Protein AF-0000000072267936 (afdb_homodimer)

pLDDT: mean 91.41, std 8.2, range [45.06, 98.89]

Sequence (1642 aa):
MSDLDDLWRSLAPGQVLAERPDFRRPPVGEASVYDELKAQISGLDKVLEDLTTLPALSEAIALGEPDACHLACELIRLGDPVDRAVSDFSHEAYRAWYPDIAKAKIDPFLHYLEHGWKEGRRTLASLRDKHHAGRRTYNPNVQTCLIAVHELSRTGAPVVGLDLAREAAETCNVVVVAVRGGALLEDFIDHVCDLVISENPFGDILFLSQESFTRIDFAILNSVEAVPLVRYAVARDIPFATYIHEYTDYTYPNYKVTLTSLFSDLLIFSSDHVRQSWTGWLRDVECDIDRDTRILPQRPVRMGGCTEDRIREARERISALIGRDCAHVRLVCGAGHLQWRKGPDIFAMAAQICAARDPDTLFLWIGDGLNPEDMEFGVWMSYHLRQIGAGRPEGNLFLLPAGPAYPDVLAAADAMFVSSRLDPLPNVVFDALAAGCRIVLFEGASGFGDAVYRRSGRIRTVEYGNPAAAAEALLDLPRKTPGPAREAAPEADGLFARIRRALLDRLATQRYFVRGASEIDAPMLFHEPEQAEFRILEREKMMRYGRRRMWRDLAEVEERLADADNWVHRKLRIAPYGTAEATELPRFSLHVHAFYTDDLAQDVRRHAAYRCASRIVVTTDSDRKADEIRTLMAAVGLAPEVLVRPNRGRDILPFLQLFLPGGAAGEDEIWCHLHQKKSLATTDSGDIWRAFLLRILLGDEASLSDAATNLRNPGVGLVAPFDPYFIPWDASRALLPRVAPRLPGPLPDNPLLFPVGNMFFVRSAVVRAMNDLFGAGYPWPNEPIPNDGTEFHLIERLWPALAAQCGLSSVFVHKLDQQRVMSDLDDLWRSLAPGQVLAERPDFRRPPVGEASVYDELKAQISGLDKVLEDLTTLPALSEAIALGEPDACHLACELIRLGDPVDRAVSDFSHEAYRAWYPDIAKAKIDPFLHYLEHGWKEGRRTLASLRDKHHAGRRTYNPNVQTCLIAVHELSRTGAPVVGLDLAREAAETCNVVVVAVRGGALLEDFIDHVCDLVISENPFGDILFLSQESFTRIDFAILNSVEAVPLVRYAVARDIPFATYIHEYTDYTYPNYKVTLTSLFSDLLIFSSDHVRQSWTGWLRDVECDIDRDTRILPQRPVRMGGCTEDRIREARERISALIGRDCAHVRLVCGAGHLQWRKGPDIFAMAAQICAARDPDTLFLWIGDGLNPEDMEFGVWMSYHLRQIGAGRPEGNLFLLPAGPAYPDVLAAADAMFVSSRLDPLPNVVFDALAAGCRIVLFEGASGFGDAVYRRSGRIRTVEYGNPAAAAEALLDLPRKTPGPAREAAPEADGLFARIRRALLDRLATQRYFVRGASEIDAPMLFHEPEQAEFRILEREKMMRYGRRRMWRDLAEVEERLADADNWVHRKLRIAPYGTAEATELPRFSLHVHAFYTDDLAQDVRRHAAYRCASRIVVTTDSDRKADEIRTLMAAVGLAPEVLVRPNRGRDILPFLQLFLPGGAAGEDEIWCHLHQKKSLATTDSGDIWRAFLLRILLGDEASLSDAATNLRNPGVGLVAPFDPYFIPWDASRALLPRVAPRLPGPLPDNPLLFPVGNMFFVRSAVVRAMNDLFGAGYPWPNEPIPNDGTEFHLIERLWPALAAQCGLSSVFVHKLDQQRV

Organism: Cereibacter sphaeroides (strain ATCC 17023 / DSM 158 / JCM 6121 / CCUG 31486 / LMG 2827 / NBRC 12203 / NCIMB 8253 / ATH 2.4.1.) (NCBI:txid272943)

InterPro domains:
  IPR007739 Rhamnan synthesis F-like domain [PF05045] (584-726)

Nearest PDB structures (foldseek):
  1rzv-assembly2_B  TM=6.490E-01  e=2.464E-10  Agrobacterium tumefaciens
  6kih-assembly4_D  TM=6.473E-01  e=4.780E-10  Thermosynechococcus vestitus
  8p1x-assembly1_AAA  TM=7.389E-01  e=1.668E-07  Staphylococcus epidermidis
  5i45-assembly1_A  TM=6.996E-01  e=1.546E-05  Francisella tularensis subsp. tularensis SCHU S4
  6zmz-assembly1_AAA  TM=5.722E-01  e=5.624E-07  Thermoproteus uzoniensis

Foldseek 3Di:
DDPLLVVCVVQPDPVCCVQPSDLCDDGDPDDQPVVVLPVVADCLLVVLLQFFDPPSLNVCVVVVPPCSSVSSLSQLQSAPPRVVVGTQAHQVLQCLVCVVCVVVVHRSVVCCSVPVVVVVHDTNVVFVVQKDFAPDAADPVFAEEEEEEQECEPDDLNVLSLLLLQQCLVGHAYEYEYCYYYDCVNSNSHRHRMYGHHVQCQSRVVSDPDPSSVGHQAYEYSELSSQNCLLVCLLNVHAYEYEYFDACVPDPPNVSLLSNLQFHLAYEYQFVLRVVSSVLSNVLQPFDPVQRYYHHHQDDFFAAAAAPVLQQVLQVVVCVVLVERLNPAAEEEEEDAQDVQQPVVLVVVLQVVLCVVPVRYAYEYEEYHQDCVPPRGNVVVVVVCVVQVESDRSGRYYYHYDDDSLLSSLLNHQAYERLGLAGEADVSVSSSSLHQHAYEYAPSRYSCNDPVNVVVVRYHYFHRSDSVRSSVVSVPGDGGDGGHHTDDGPPDDRSNVVRVVSSVVSVVPWDFDDQPQADFQDDDSDHDPVCSVSSSSSVRSSPSSPTFFFDRDPVSLVVCLVPDPDLLSVQEAEAAKDFDDLVLFDAEEEEEEPQDCPCVLVLCQWFPVLVSHPAYEYEYADPVVQVVVCVSQVVVPDGHHYHHDHPWLDQQVVVLQQLPVVHVCPPGWKYWRYYDDADVPDRPLRVLQNCLFCCQCANTNVTGICQNSVVVPVQAFKGGADDRTQGFCPLQVVVCVVQQVVAPHGDDSGLSDFRVVQTIMGTSQLSVLVCVSQDDPHPADGPPDDPDNGVSSVSRSCSSRSSSSVSHHYYHYYDSPRDND/DDPLLVVCVVQADPVCCVQPSDLCDDGPPDDQPVVVLPVVAPCLLVVLLQFFDPPSLNVCVVVVPPCSSVSSLSQLQSAPPRVVVGTQAHQVLQCLVCVVCVVVVHRSVVCCSVPVVVVVHDTNVVFVVQKDFAPDAADPVFAEEEEEEQECEPDDLNVLSLLLLQQCLVGHAYEYEYCYYYDCVNSNSHRHRMYGHHVQCQSRVVSDPDPSSVGHQAYEYSELSSQNCLLVCLLNVHAYEYEYFDACVPDPPNVSLQSNLQFHLAYEYQFVLRVVSSVLSNVLQPFDPVQRYYHHHQDDFWAFAAAPVLLQVLQVVVCVVLVERLNPAAEEEAEDAQDVQQPVVLVVVLQVVLCVVPVRYAYEYEEYHQDCVPPRGNVVVVVVCVVQVESDRSGRYYYHYDDDSLLSSLLNHQAYERLGLAGEADVSVSSSSLHQHAYEYAASRYSCNDPVNVVVVRYHYFHRSDSVRSSVVSVPGDGGDGGHHTDDRPPDDRSNVVRVVSSVVSVVPWDFDDQPQAPFQDDDSDHDPVCSVSSSSSVRSSPSRPTFFFDRDPVSLVVCLVPDPDLLSVQEAEAAKDFDDLVLFDAEEEEEEPQDCPCVLVLCQWFPVLVSHPAYEYEYADPVVQVVVCVSQVVVPDGHHYHHDHPWLDQQVVVLQQLPVVHVCPPGWKYWYYYDDADVPDRPLRVLQNCLFCCQCANTNVTGICQNSVVVPVQAFKGGADDRTQGFCVLQVVVCVVQQVVAPHGDDSGLSDFRVVQTIMGTSQLSVLVCVSQDDPHPADGPPDDPDNGVSSVSRSCSSRSSSRVSHHYYHYYDSPRDND

Solvent-accessible surface area (backbone atoms only — not comparable to full-atom values): 87888 Å² total; per-residue (Å²): 130,56,78,63,54,54,50,48,66,73,63,51,54,71,75,53,40,74,65,34,78,47,89,83,48,48,52,95,99,53,79,47,67,59,60,55,44,51,75,71,37,88,62,46,62,57,54,47,54,72,33,39,62,29,63,73,56,40,47,36,43,75,71,58,42,84,60,35,56,52,51,52,53,55,45,43,69,68,21,83,64,43,5,53,64,39,24,28,45,38,50,65,57,46,34,68,77,34,51,68,43,49,74,65,70,49,60,55,64,62,43,30,74,74,43,28,62,86,69,64,54,82,47,45,52,65,54,54,70,35,45,41,78,24,74,36,80,78,52,92,89,45,55,25,38,35,40,28,24,42,32,23,40,90,47,69,59,32,47,51,43,45,52,34,40,53,57,40,40,75,74,30,35,28,35,36,40,20,40,33,72,50,82,37,50,66,67,44,32,66,36,14,36,33,35,36,50,40,74,45,37,49,82,47,56,76,73,52,84,55,66,75,75,73,55,53,65,32,33,38,26,40,22,58,74,25,47,54,44,49,57,34,29,48,67,65,68,37,50,32,31,32,42,36,68,63,48,55,68,75,47,73,62,58,62,42,57,50,53,50,64,44,62,43,66,26,41,33,20,50,23,67,54,37,43,58,55,38,45,68,60,36,51,50,29,45,48,50,61,81,78,40,40,48,73,53,50,84,63,84,85,48,74,26,14,33,42,62,66,53,27,52,51,20,22,52,53,50,18,66,71,60,61,36,87,44,85,86,43,49,32,35,30,35,74,48,60,51,40,74,50,44,14,57,68,48,47,50,32,19,41,56,58,33,39,77,77,38,72,56,42,33,33,39,36,36,31,43,64,81,24,55,82,38,84,79,46,17,25,60,52,50,50,50,38,60,75,69,37,49,58,41,58,88,40,42,38,37,76,38,51,65,57,86,59,50,66,34,52,38,38,41,22,24,29,35,49,48,45,28,61,58,39,48,73,60,65,65,56,49,52,29,28,29,27,37,23,33,37,40,33,31,48,85,16,34,23,64,64,34,70,82,44,40,72,71,71,46,46,45,71,32,60,59,77,30,38,67,51,47,32,53,55,59,72,66,49,70,76,58,66,64,35,61,55,67,61,82,73,75,94,63,78,53,58,42,58,52,50,51,50,52,46,52,55,50,60,72,68,60,61,84,56,70,85,80,70,49,72,55,89,75,65,85,84,40,79,52,82,90,31,54,71,45,41,53,43,51,51,41,51,21,47,36,65,57,24,47,57,47,47,48,38,70,65,56,51,52,50,53,38,69,68,38,85,43,72,45,40,62,30,48,49,75,42,74,66,54,72,42,56,80,86,63,45,62,82,31,32,35,37,36,31,39,81,53,66,84,59,48,58,58,51,59,64,43,23,46,46,66,76,67,36,79,39,45,38,32,39,28,61,40,68,67,57,45,52,50,49,52,52,54,38,43,73,75,74,41,82,63,48,71,43,73,40,76,82,42,53,72,67,53,44,60,56,56,50,25,62,40,94,87,26,82,46,73,84,59,50,33,36,34,40,43,62,62,76,75,48,92,85,44,63,66,56,36,52,38,35,48,50,37,50,44,37,54,54,32,25,31,59,88,43,32,25,33,48,56,41,56,53,69,42,84,54,37,28,35,34,24,50,49,63,69,56,42,64,50,52,69,61,27,52,80,53,42,75,80,52,39,82,79,44,98,54,79,72,67,95,53,60,74,64,46,32,80,89,62,38,35,38,34,31,45,67,36,54,46,48,51,49,59,74,63,44,94,80,53,80,68,72,60,70,85,68,62,97,62,49,42,71,68,55,37,48,40,55,38,52,44,47,38,18,30,73,73,68,18,22,32,39,25,36,36,55,88,86,54,60,58,112,131,54,78,63,54,54,50,50,67,71,63,53,56,87,64,52,41,74,65,34,81,48,90,84,49,46,52,94,95,55,82,46,66,59,59,55,44,51,76,70,35,88,61,46,62,56,55,47,54,72,33,38,62,29,63,73,56,40,48,35,44,74,71,60,43,84,60,36,56,51,51,51,52,55,46,45,68,69,23,82,65,43,5,53,64,39,24,29,45,37,49,66,58,46,34,69,76,33,52,68,45,48,74,65,70,49,59,56,63,61,44,30,74,74,43,27,62,86,69,64,55,82,47,44,52,66,54,54,71,35,45,40,77,25,72,35,81,80,52,92,89,44,56,26,37,35,40,29,25,42,32,23,39,88,48,70,57,32,47,51,43,47,51,34,40,51,57,40,38,74,73,29,34,28,34,36,42,21,41,33,72,51,84,36,51,69,67,43,32,67,36,15,36,34,34,37,51,39,74,46,38,50,83,46,56,75,75,52,84,55,66,75,75,74,55,55,66,32,35,38,26,41,22,58,74,26,46,55,45,50,58,32,31,49,66,66,69,35,51,33,31,32,41,37,68,64,46,55,68,75,47,75,63,59,62,40,57,50,52,49,64,45,62,42,66,25,39,32,20,50,24,67,54,38,44,58,55,38,44,66,59,34,53,51,29,45,47,51,62,80,76,40,40,48,73,53,51,84,63,82,84,47,72,26,13,32,42,63,66,52,28,53,53,19,23,52,53,48,17,66,70,59,62,35,86,45,86,85,44,49,32,35,30,37,74,47,60,50,41,72,51,45,14,56,67,47,47,50,32,18,41,56,57,34,38,77,78,38,72,54,42,34,33,38,36,38,30,44,66,82,26,54,81,36,83,78,44,18,26,61,53,50,50,50,38,60,75,70,38,49,60,40,56,88,41,42,39,38,74,38,52,66,57,87,58,51,65,34,52,38,40,42,21,23,27,34,49,49,44,28,61,58,39,48,74,61,65,66,56,49,52,28,28,30,28,35,24,34,38,40,34,31,47,86,16,35,22,64,64,34,69,82,44,41,71,69,71,44,46,43,70,33,60,61,78,31,37,66,51,47,32,53,55,59,71,68,50,70,74,58,65,63,36,64,53,70,58,82,73,75,92,63,77,53,58,42,57,54,50,52,50,53,45,54,55,50,60,71,67,60,61,85,55,70,85,81,72,52,74,54,89,73,66,87,85,41,80,50,80,89,32,55,71,47,40,52,43,51,51,40,52,21,48,38,63,58,23,44,57,48,48,46,39,71,65,56,52,52,49,54,36,69,67,39,86,42,73,45,41,63,29,49,47,74,42,74,66,52,71,42,56,81,86,61,45,61,82,32,31,36,37,38,32,39,81,51,65,85,59,48,58,58,52,59,64,42,23,46,45,65,77,66,37,80,39,44,39,34,39,28,61,39,68,68,57,46,51,50,48,52,52,53,38,42,72,74,76,42,82,64,49,71,44,73,39,76,82,43,54,70,68,54,44,62,55,56,50,24,59,40,93,89,25,82,46,73,84,59,49,34,35,35,41,42,61,62,75,79,50,94,84,44,64,68,56,38,51,39,35,50,50,37,49,44,39,52,55,32,26,31,58,87,42,32,25,34,47,56,41,55,53,70,42,82,55,34,28,35,33,24,50,49,64,69,55,41,62,49,52,70,62,26,52,80,53,43,75,80,51,39,81,80,44,99,52,80,72,64,94,52,60,75,63,48,30,80,88,62,39,36,38,35,32,45,68,37,53,46,48,52,49,60,74,62,45,93,81,52,79,66,72,60,71,84,67,61,97,64,48,42,69,68,55,38,49,40,54,38,51,44,47,39,18,31,72,72,67,17,22,31,39,25,36,36,54,89,86,55,60,57,114

Structure (mmCIF, N/CA/C/O backbone):
data_AF-0000000072267936-model_v1
#
loop_
_entity.id
_entity.type
_entity.pdbx_description
1 polymer Glycosyltransferase
#
loop_
_atom_site.group_PDB
_atom_site.id
_atom_site.type_symbol
_atom_site.label_atom_id
_atom_site.label_alt_id
_atom_site.label_comp_id
_atom_site.label_asym_id
_atom_site.label_entity_id
_atom_site.label_seq_id
_atom_site.pdbx_PDB_ins_code
_atom_site.Cartn_x
_atom_site.Cartn_y
_atom_site.Cartn_z
_atom_site.occupancy
_atom_site.B_iso_or_equiv
_atom_site.auth_seq_id
_atom_site.auth_comp_id
_atom_site.auth_asym_id
_atom_site.auth_atom_id
_atom_site.pdbx_PDB_model_num
ATOM 1 N N . MET A 1 1 ? 37.717 33.188 -39.681 1 49.32 1 MET A N 1
ATOM 2 C CA . MET A 1 1 ? 37.047 31.979 -39.212 1 49.32 1 MET A CA 1
ATOM 3 C C . MET A 1 1 ? 36.469 32.183 -37.816 1 49.32 1 MET A C 1
ATOM 5 O O . MET A 1 1 ? 37.173 32.628 -36.907 1 49.32 1 MET A O 1
ATOM 9 N N . SER A 1 2 ? 35.172 32.204 -37.731 1 72.29 2 SER A N 1
ATOM 10 C CA . SER A 1 2 ? 34.501 32.509 -36.472 1 72.29 2 SER A CA 1
ATOM 11 C C . SER A 1 2 ? 34.724 31.403 -35.445 1 72.29 2 SER A C 1
ATOM 13 O O . SER A 1 2 ? 35.132 30.295 -35.798 1 72.29 2 SER A O 1
ATOM 15 N N . ASP A 1 3 ? 34.757 31.728 -34.164 1 83.84 3 ASP A N 1
ATOM 16 C CA . ASP A 1 3 ? 34.901 30.788 -33.057 1 83.84 3 ASP A CA 1
ATOM 17 C C . ASP A 1 3 ? 33.995 29.573 -33.246 1 83.84 3 ASP A C 1
ATOM 19 O O . ASP A 1 3 ? 34.372 28.451 -32.901 1 83.84 3 ASP A O 1
ATOM 23 N N . LEU A 1 4 ? 32.984 29.726 -33.99 1 91.47 4 LEU A N 1
ATOM 24 C CA . LEU A 1 4 ? 32.04 28.641 -34.234 1 91.47 4 LEU A CA 1
ATOM 25 C C . LEU A 1 4 ? 32.573 27.687 -35.298 1 91.47 4 LEU A C 1
ATOM 27 O O . LEU A 1 4 ? 32.378 26.473 -35.202 1 91.47 4 LEU A O 1
ATOM 31 N N . ASP A 1 5 ? 33.278 28.226 -36.267 1 90.27 5 ASP A N 1
ATOM 32 C CA . ASP A 1 5 ? 33.872 27.401 -37.315 1 90.27 5 ASP A CA 1
ATOM 33 C C . ASP A 1 5 ? 34.967 26.499 -36.749 1 90.27 5 ASP A C 1
ATOM 35 O O . ASP A 1 5 ? 35.118 25.353 -37.177 1 90.27 5 ASP A O 1
ATOM 39 N N . ASP A 1 6 ? 35.617 27.01 -35.792 1 91.21 6 ASP A N 1
ATOM 40 C CA . ASP A 1 6 ? 36.66 26.221 -35.143 1 91.21 6 ASP A CA 1
ATOM 41 C C . ASP A 1 6 ? 36.06 25.065 -34.346 1 91.21 6 ASP A C 1
ATOM 43 O O . ASP A 1 6 ? 36.621 23.968 -34.316 1 91.21 6 ASP A O 1
ATOM 47 N N . LEU A 1 7 ? 34.98 25.348 -33.722 1 92.46 7 LEU A N 1
ATOM 48 C CA . LEU A 1 7 ? 34.304 24.301 -32.964 1 92.46 7 LEU A CA 1
ATOM 49 C C . LEU A 1 7 ? 33.808 23.195 -33.89 1 92.46 7 LEU A C 1
ATOM 51 O O . LEU A 1 7 ? 33.922 22.01 -33.565 1 92.46 7 LEU A O 1
ATOM 55 N N . TRP A 1 8 ? 33.301 23.568 -35.047 1 93 8 TRP A N 1
ATOM 56 C CA . TRP A 1 8 ? 32.854 22.594 -36.038 1 93 8 TRP A CA 1
ATOM 57 C C . TRP A 1 8 ? 34.021 21.748 -36.534 1 93 8 TRP A C 1
ATOM 59 O O . TRP A 1 8 ? 33.922 20.52 -36.599 1 93 8 TRP A O 1
ATOM 69 N N . ARG A 1 9 ? 35.149 22.292 -36.735 1 90.63 9 ARG A N 1
ATOM 70 C CA . ARG A 1 9 ? 36.316 21.596 -37.268 1 90.63 9 ARG A CA 1
ATOM 71 C C . ARG A 1 9 ? 36.92 20.662 -36.224 1 90.63 9 ARG A C 1
ATOM 73 O O . ARG A 1 9 ? 37.45 19.603 -36.564 1 90.63 9 ARG A O 1
ATOM 80 N N . SER A 1 10 ? 36.748 20.974 -34.945 1 91.75 10 SER A N 1
ATOM 81 C CA . SER A 1 10 ? 37.347 20.188 -33.871 1 91.75 10 SER A CA 1
ATOM 82 C C . SER A 1 10 ? 36.443 19.028 -33.466 1 91.75 10 SER A C 1
ATOM 84 O O . SER A 1 10 ? 36.922 18.003 -32.976 1 91.75 10 SER A O 1
ATOM 86 N N . LEU A 1 11 ? 35.105 19.135 -33.659 1 91.9 11 LEU A N 1
ATOM 87 C CA . LEU A 1 11 ? 34.18 18.16 -33.094 1 91.9 11 LEU A CA 1
ATOM 88 C C . LEU A 1 11 ? 33.619 17.249 -34.181 1 91.9 11 LEU A C 1
ATOM 90 O O . LEU A 1 11 ? 33.258 16.102 -33.911 1 91.9 11 LEU A O 1
ATOM 94 N N . ALA A 1 12 ? 33.54 17.785 -35.419 1 90.94 12 ALA A N 1
ATOM 95 C CA . ALA A 1 12 ? 32.967 16.992 -36.503 1 90.94 12 ALA A CA 1
ATOM 96 C C . ALA A 1 12 ? 33.957 15.939 -36.994 1 90.94 12 ALA A C 1
ATOM 98 O O . ALA A 1 12 ? 35.156 16.208 -37.101 1 90.94 12 ALA A O 1
ATOM 99 N N . PRO A 1 13 ? 33.496 14.749 -37.178 1 88.17 13 PRO A N 1
ATOM 100 C CA . PRO A 1 13 ? 34.375 13.713 -37.725 1 88.17 13 PRO A CA 1
ATOM 101 C C . PRO A 1 13 ? 34.964 14.095 -39.081 1 88.17 13 PRO A C 1
ATOM 103 O O . PRO A 1 13 ? 34.341 14.841 -39.841 1 88.17 13 PRO A O 1
ATOM 106 N N . GLY A 1 14 ? 36.076 13.477 -39.448 1 83.09 14 GLY A N 1
ATOM 107 C CA . GLY A 1 14 ? 36.82 13.788 -40.658 1 83.09 14 GLY A CA 1
ATOM 108 C C . GLY A 1 14 ? 36.008 13.59 -41.925 1 83.09 14 GLY A C 1
ATOM 109 O O . GLY A 1 14 ? 36.059 14.418 -42.836 1 83.09 14 GLY A O 1
ATOM 110 N N . GLN A 1 15 ? 35.195 12.591 -41.966 1 85.36 15 GLN A N 1
ATOM 111 C CA . GLN A 1 15 ? 34.404 12.284 -43.153 1 85.36 15 GLN A CA 1
ATOM 112 C C . GLN A 1 15 ? 33.345 13.355 -43.401 1 85.36 15 GLN A C 1
ATOM 114 O O . GLN A 1 15 ? 33.071 13.71 -44.549 1 85.36 15 GLN A O 1
ATOM 119 N N . VAL A 1 16 ? 32.802 13.903 -42.338 1 87.48 16 VAL A N 1
ATOM 120 C CA . VAL A 1 16 ? 31.765 14.925 -42.439 1 87.48 16 VAL A CA 1
ATOM 121 C C . VAL A 1 16 ? 32.389 16.256 -42.852 1 87.48 16 VAL A C 1
ATOM 123 O O . VAL A 1 16 ? 31.824 16.986 -43.67 1 87.48 16 VAL A O 1
ATOM 126 N N . LEU A 1 17 ? 33.566 16.487 -42.337 1 87.35 17 LEU A N 1
ATOM 127 C CA . LEU A 1 17 ? 34.235 17.749 -42.634 1 87.35 17 LEU A CA 1
ATOM 128 C C . LEU A 1 17 ? 34.604 17.835 -44.111 1 87.35 17 LEU A C 1
ATOM 130 O O . LEU A 1 17 ? 34.609 18.923 -44.691 1 87.35 17 LEU A O 1
ATOM 134 N N . ALA A 1 18 ? 34.902 16.656 -44.681 1 86.1 18 ALA A N 1
ATOM 135 C CA . ALA A 1 18 ? 35.269 16.616 -46.094 1 86.1 18 ALA A CA 1
ATOM 136 C C . ALA A 1 18 ? 34.08 16.978 -46.98 1 86.1 18 ALA A C 1
ATOM 138 O O . ALA A 1 18 ? 34.239 17.662 -47.994 1 86.1 18 ALA A O 1
ATOM 139 N N . GLU A 1 19 ? 32.917 16.639 -46.578 1 84.38 19 GLU A N 1
ATOM 140 C CA . GLU A 1 19 ? 31.717 16.874 -47.374 1 84.38 19 GLU A CA 1
ATOM 141 C C . GLU A 1 19 ? 31.083 18.22 -47.032 1 84.38 19 GLU A C 1
ATOM 143 O O . GLU A 1 19 ? 30.381 18.809 -47.857 1 84.38 19 GLU A O 1
ATOM 148 N N . ARG A 1 20 ? 31.374 18.558 -45.763 1 85.95 20 ARG A N 1
ATOM 149 C CA . ARG A 1 20 ? 30.717 19.765 -45.272 1 85.95 20 ARG A CA 1
ATOM 150 C C . ARG A 1 20 ? 31.668 20.599 -44.42 1 85.95 20 ARG A C 1
ATOM 152 O O . ARG A 1 20 ? 31.497 20.697 -43.203 1 85.95 20 ARG A O 1
ATOM 159 N N . PRO A 1 21 ? 32.548 21.314 -45.057 1 84.34 21 PRO A N 1
ATOM 160 C CA . PRO A 1 21 ? 33.493 22.125 -44.285 1 84.34 21 PRO A CA 1
ATOM 161 C C . PRO A 1 21 ? 32.816 23.278 -43.547 1 84.34 21 PRO A C 1
ATOM 163 O O . PRO A 1 21 ? 33.322 23.742 -42.522 1 84.34 21 PRO A O 1
ATOM 166 N N . ASP A 1 22 ? 31.59 23.717 -44.155 1 85.53 22 ASP A N 1
ATOM 167 C CA . ASP A 1 22 ? 30.778 24.747 -43.514 1 85.53 22 ASP A CA 1
ATOM 168 C C . ASP A 1 22 ? 29.441 24.179 -43.044 1 85.53 22 ASP A C 1
ATOM 170 O O . ASP A 1 22 ? 28.636 23.718 -43.856 1 85.53 22 ASP A O 1
ATOM 174 N N . PHE A 1 23 ? 29.15 24.284 -41.655 1 89.44 23 PHE A N 1
ATOM 175 C CA . PHE A 1 23 ? 27.981 23.641 -41.067 1 89.44 23 PHE A CA 1
ATOM 176 C C . PHE A 1 23 ? 26.701 24.353 -41.489 1 89.44 23 PHE A C 1
ATOM 178 O O . PHE A 1 23 ? 25.607 23.8 -41.364 1 89.44 23 PHE A O 1
ATOM 185 N N . ARG A 1 24 ? 26.807 25.587 -41.985 1 86.32 24 ARG A N 1
ATOM 186 C CA . ARG A 1 24 ? 25.649 26.383 -42.379 1 86.32 24 ARG A CA 1
ATOM 187 C C . ARG A 1 24 ? 25.137 25.962 -43.752 1 86.32 24 ARG A C 1
ATOM 189 O O . ARG A 1 24 ? 24.005 26.279 -44.122 1 86.32 24 ARG A O 1
ATOM 196 N N . ARG A 1 25 ? 26.052 25.356 -44.503 1 78.66 25 ARG A N 1
ATOM 197 C CA . ARG A 1 25 ? 25.695 24.991 -45.87 1 78.66 25 ARG A CA 1
ATOM 198 C C . ARG A 1 25 ? 25.51 23.483 -46.004 1 78.66 25 ARG A C 1
ATOM 200 O O . ARG A 1 25 ? 26.452 22.715 -45.792 1 78.66 25 ARG A O 1
ATOM 207 N N . PRO A 1 26 ? 24.275 22.924 -46.062 1 67.32 26 PRO A N 1
ATOM 208 C CA . PRO A 1 26 ? 24.079 21.488 -46.279 1 67.32 26 PRO A CA 1
ATOM 209 C C . PRO A 1 26 ? 24.789 20.979 -47.531 1 67.32 26 PRO A C 1
ATOM 211 O O . PRO A 1 26 ? 25.177 21.773 -48.392 1 67.32 26 PRO A O 1
ATOM 214 N N . PRO A 1 27 ? 25.288 19.73 -47.6 1 58.06 27 PRO A N 1
ATOM 215 C CA . PRO A 1 27 ? 25.829 19.271 -48.881 1 58.06 27 PRO A CA 1
ATOM 216 C C . PRO A 1 27 ? 24.977 19.705 -50.072 1 58.06 27 PRO A C 1
ATOM 218 O O . PRO A 1 27 ? 23.775 19.938 -49.922 1 58.06 27 PRO A O 1
ATOM 221 N N . VAL A 1 28 ? 25.508 19.874 -51.312 1 52.06 28 VAL A N 1
ATOM 222 C CA . VAL A 1 28 ? 24.87 20.311 -52.549 1 52.06 28 VAL A CA 1
ATOM 223 C C . VAL A 1 28 ? 23.588 19.516 -52.779 1 52.06 28 VAL A C 1
ATOM 225 O O . VAL A 1 28 ? 23.599 18.283 -52.743 1 52.06 28 VAL A O 1
ATOM 228 N N . GLY A 1 29 ? 22.187 20.066 -53.035 1 51.17 29 GLY A N 1
ATOM 229 C CA . GLY A 1 29 ? 20.866 19.507 -53.27 1 51.17 29 GLY A CA 1
ATOM 230 C C . GLY A 1 29 ? 20.046 19.358 -52.002 1 51.17 29 GLY A C 1
ATOM 231 O O . GLY A 1 29 ? 18.871 18.991 -52.056 1 51.17 29 GLY A O 1
ATOM 232 N N . GLU A 1 30 ? 20.455 19.727 -50.446 1 54.87 30 GLU A N 1
ATOM 233 C CA . GLU A 1 30 ? 19.618 19.473 -49.277 1 54.87 30 GLU A CA 1
ATOM 234 C C . GLU A 1 30 ? 19.398 20.749 -48.469 1 54.87 30 GLU A C 1
ATOM 236 O O . GLU A 1 30 ? 20.251 21.639 -48.46 1 54.87 30 GLU A O 1
ATOM 241 N N . ALA A 1 31 ? 18.25 21.204 -48.123 1 57.57 31 ALA A N 1
ATOM 242 C CA . ALA A 1 31 ? 17.9 22.316 -47.243 1 57.57 31 ALA A CA 1
ATOM 243 C C . ALA A 1 31 ? 18.432 22.087 -45.831 1 57.57 31 ALA A C 1
ATOM 245 O O . ALA A 1 31 ? 18.611 20.943 -45.406 1 57.57 31 ALA A O 1
ATOM 246 N N . SER A 1 32 ? 18.839 23.224 -45.065 1 77.25 32 SER A N 1
ATOM 247 C CA . SER A 1 32 ? 19.316 23.145 -43.689 1 77.25 32 SER A CA 1
ATOM 248 C C . SER A 1 32 ? 18.219 22.656 -42.75 1 77.25 32 SER A C 1
ATOM 250 O O . SER A 1 32 ? 17.117 23.208 -42.733 1 77.25 32 SER A O 1
ATOM 252 N N . VAL A 1 33 ? 18.382 21.504 -42.092 1 82.56 33 VAL A N 1
ATOM 253 C CA . VAL A 1 33 ? 17.404 20.919 -41.18 1 82.56 33 VAL A CA 1
ATOM 254 C C . VAL A 1 33 ? 17.044 21.928 -40.092 1 82.56 33 VAL A C 1
ATOM 256 O O . VAL A 1 33 ? 15.88 22.04 -39.701 1 82.56 33 VAL A O 1
ATOM 259 N N . TYR A 1 34 ? 18.075 22.747 -39.737 1 90.56 34 TYR A N 1
ATOM 260 C CA . TYR A 1 34 ? 17.848 23.736 -38.689 1 90.56 34 TYR A CA 1
ATOM 261 C C . TYR A 1 34 ? 16.86 24.801 -39.148 1 90.56 34 TYR A C 1
ATOM 263 O O . TYR A 1 34 ? 15.944 25.168 -38.408 1 90.56 34 TYR A O 1
ATOM 271 N N . ASP A 1 35 ? 17.029 25.207 -40.386 1 86.77 35 ASP A N 1
ATOM 272 C CA . ASP A 1 35 ? 16.165 26.26 -40.91 1 86.77 35 ASP A CA 1
ATOM 273 C C . ASP A 1 35 ? 14.734 25.758 -41.087 1 86.77 35 ASP A C 1
ATOM 275 O O . ASP A 1 35 ? 13.777 26.489 -40.823 1 86.77 35 ASP A O 1
ATOM 279 N N . GLU A 1 36 ? 14.672 24.64 -41.488 1 85.88 36 GLU A N 1
ATOM 280 C CA . GLU A 1 36 ? 13.353 24.038 -41.654 1 85.88 36 GLU A CA 1
ATOM 281 C C . GLU A 1 36 ? 12.641 23.889 -40.312 1 85.88 36 GLU A C 1
ATOM 283 O O . GLU A 1 36 ? 11.45 24.186 -40.199 1 85.88 36 GLU A O 1
ATOM 288 N N . LEU A 1 37 ? 13.412 23.455 -39.376 1 88.73 37 LEU A N 1
ATOM 289 C CA . LEU A 1 37 ? 12.833 23.222 -38.057 1 88.73 37 LEU A CA 1
ATOM 290 C C . LEU A 1 37 ? 12.479 24.541 -37.379 1 88.73 37 LEU A C 1
ATOM 292 O O . LEU A 1 37 ? 11.464 24.634 -36.685 1 88.73 37 LEU A O 1
ATOM 296 N N . LYS A 1 38 ? 13.33 25.488 -37.592 1 88.25 38 LYS A N 1
ATOM 297 C CA . LYS A 1 38 ? 13.107 26.793 -36.976 1 88.25 38 LYS A CA 1
ATOM 298 C C . LYS A 1 38 ? 11.801 27.415 -37.463 1 88.25 38 LYS A C 1
ATOM 300 O O . LYS A 1 38 ? 11.105 28.087 -36.699 1 88.25 38 LYS A O 1
ATOM 305 N N . ALA A 1 39 ? 11.484 27.173 -38.695 1 81.99 39 ALA A N 1
ATOM 306 C CA . ALA A 1 39 ? 10.256 27.691 -39.291 1 81.99 39 ALA A CA 1
ATOM 307 C C . ALA A 1 39 ? 9.033 26.952 -38.757 1 81.99 39 ALA A C 1
ATOM 309 O O . ALA A 1 39 ? 7.936 27.514 -38.699 1 81.99 39 ALA A O 1
ATOM 310 N N . GLN A 1 40 ? 9.215 25.788 -38.27 1 81.66 40 GLN A N 1
ATOM 311 C CA . GLN A 1 40 ? 8.095 24.924 -37.91 1 81.66 40 GLN A CA 1
ATOM 312 C C . GLN A 1 40 ? 7.864 24.923 -36.401 1 81.66 40 GLN A C 1
ATOM 314 O O . GLN A 1 40 ? 6.74 24.716 -35.94 1 81.66 40 GLN A O 1
ATOM 319 N N . ILE A 1 41 ? 8.91 25.027 -35.615 1 83.5 41 ILE A N 1
ATOM 320 C CA . ILE A 1 41 ? 8.824 24.854 -34.169 1 83.5 41 ILE A CA 1
ATOM 321 C C . ILE A 1 41 ? 9.069 26.191 -33.473 1 83.5 41 ILE A C 1
ATOM 323 O O . ILE A 1 41 ? 10.177 26.73 -33.524 1 83.5 41 ILE A O 1
ATOM 327 N N . SER A 1 42 ? 8.005 26.598 -32.863 1 79.98 42 SER A N 1
ATOM 328 C CA . SER A 1 42 ? 8.172 27.817 -32.077 1 79.98 42 SER A CA 1
ATOM 329 C C . SER A 1 42 ? 9.016 27.561 -30.833 1 79.98 42 SER A C 1
ATOM 331 O O . SER A 1 42 ? 8.748 26.625 -30.076 1 79.98 42 SER A O 1
ATOM 333 N N . GLY A 1 43 ? 10.099 28.31 -30.601 1 82.64 43 GLY A N 1
ATOM 334 C CA . GLY A 1 43 ? 10.94 28.197 -29.42 1 82.64 43 GLY A CA 1
ATOM 335 C C . GLY A 1 43 ? 12.074 27.203 -29.587 1 82.64 43 GLY A C 1
ATOM 336 O O . GLY A 1 43 ? 12.667 26.758 -28.602 1 82.64 43 GLY A O 1
ATOM 337 N N . LEU A 1 44 ? 12.415 26.859 -30.821 1 89.76 44 LEU A N 1
ATOM 338 C CA . LEU A 1 44 ? 13.45 25.877 -31.123 1 89.76 44 LEU A CA 1
ATOM 339 C C . LEU A 1 44 ? 14.779 26.276 -30.49 1 89.76 44 LEU A C 1
ATOM 341 O O . LEU A 1 44 ? 15.48 25.433 -29.924 1 89.76 44 LEU A O 1
ATOM 345 N N . ASP A 1 45 ? 15.112 27.509 -30.57 1 89.9 45 ASP A N 1
ATOM 346 C CA . ASP A 1 45 ? 16.386 27.982 -30.035 1 89.9 45 ASP A CA 1
ATOM 347 C C . ASP A 1 45 ? 16.465 27.755 -28.527 1 89.9 45 ASP A C 1
ATOM 349 O O . ASP A 1 45 ? 17.525 27.409 -28.001 1 89.9 45 ASP A O 1
ATOM 353 N N . LYS A 1 46 ? 15.36 27.917 -27.939 1 88.38 46 LYS A N 1
ATOM 354 C CA . LYS A 1 46 ? 15.35 27.703 -26.495 1 88.38 46 LYS A CA 1
ATOM 355 C C . LYS A 1 46 ? 15.56 26.23 -26.156 1 88.38 46 LYS A C 1
ATOM 357 O O . LYS A 1 46 ? 16.255 25.902 -25.192 1 88.38 46 LYS A O 1
ATOM 362 N N . VAL A 1 47 ? 15.006 25.369 -26.915 1 90.43 47 VAL A N 1
ATOM 363 C CA . VAL A 1 47 ? 15.166 23.935 -26.696 1 90.43 47 VAL A CA 1
ATOM 364 C C . VAL A 1 47 ? 16.629 23.544 -26.89 1 90.43 47 VAL A C 1
ATOM 366 O O . VAL A 1 47 ? 17.183 22.776 -26.099 1 90.43 47 VAL A O 1
ATOM 369 N N . LEU A 1 48 ? 17.237 24.138 -27.911 1 92.72 48 LEU A N 1
ATOM 370 C CA . LEU A 1 48 ? 18.635 23.841 -28.206 1 92.72 48 LEU A CA 1
ATOM 371 C C . LEU A 1 48 ? 19.552 24.429 -27.139 1 92.72 48 LEU A C 1
ATOM 373 O O . LEU A 1 48 ? 20.556 23.815 -26.77 1 92.72 48 LEU A O 1
ATOM 377 N N . GLU A 1 49 ? 19.17 25.508 -26.727 1 90.86 49 GLU A N 1
ATOM 378 C CA . GLU A 1 49 ? 19.926 26.122 -25.64 1 90.86 49 GLU A CA 1
ATOM 379 C C . GLU A 1 49 ? 19.903 25.249 -24.389 1 90.86 49 GLU A C 1
ATOM 381 O O . GLU A 1 49 ? 20.942 25.018 -23.767 1 90.86 49 GLU A O 1
ATOM 386 N N . ASP A 1 50 ? 18.749 24.727 -24.144 1 88.11 50 ASP A N 1
ATOM 387 C CA . ASP A 1 50 ? 18.557 23.934 -22.934 1 88.11 50 ASP A CA 1
ATOM 388 C C . ASP A 1 50 ? 19.293 22.6 -23.029 1 88.11 50 ASP A C 1
ATOM 390 O O . ASP A 1 50 ? 19.694 22.032 -22.01 1 88.11 50 ASP A O 1
ATOM 394 N N . LEU A 1 51 ? 19.47 22.188 -24.227 1 92.27 51 LEU A N 1
ATOM 395 C CA . LEU A 1 51 ? 20.111 20.894 -24.435 1 92.27 51 LEU A CA 1
ATOM 396 C C . LEU A 1 51 ? 21.63 21.03 -24.413 1 92.27 51 LEU A C 1
ATOM 398 O O . LEU A 1 51 ? 22.339 20.069 -24.107 1 92.27 51 LEU A O 1
ATOM 402 N N . THR A 1 52 ? 22.17 22.161 -24.835 1 92.47 52 THR A N 1
ATOM 403 C CA . THR A 1 52 ? 23.599 22.34 -25.062 1 92.47 52 THR A CA 1
ATOM 404 C C . THR A 1 52 ? 24.352 22.417 -23.737 1 92.47 52 THR A C 1
ATOM 406 O O . THR A 1 52 ? 23.981 23.189 -22.85 1 92.47 52 THR A O 1
ATOM 409 N N . THR A 1 53 ? 25.386 21.604 -23.622 1 88.89 53 THR A N 1
ATOM 410 C CA . THR A 1 53 ? 26.12 21.547 -22.362 1 88.89 53 THR A CA 1
ATOM 411 C C . THR A 1 53 ? 27.578 21.949 -22.566 1 88.89 53 THR A C 1
ATOM 413 O O . THR A 1 53 ? 28.274 22.289 -21.607 1 88.89 53 THR A O 1
ATOM 416 N N . LEU A 1 54 ? 28.098 21.896 -23.852 1 89.18 54 LEU A N 1
ATOM 417 C CA . LEU A 1 54 ? 29.469 22.323 -24.111 1 89.18 54 LEU A CA 1
ATOM 418 C C . LEU A 1 54 ? 29.663 23.787 -23.733 1 89.18 54 LEU A C 1
ATOM 420 O O . LEU A 1 54 ? 28.98 24.666 -24.265 1 89.18 54 LEU A O 1
ATOM 424 N N . PRO A 1 55 ? 30.522 24.029 -22.844 1 87.09 55 PRO A N 1
ATOM 425 C CA . PRO A 1 55 ? 30.661 25.384 -22.308 1 87.09 55 PRO A CA 1
ATOM 426 C C . PRO A 1 55 ? 30.867 26.433 -23.399 1 87.09 55 PRO A C 1
ATOM 428 O O . PRO A 1 55 ? 30.21 27.477 -23.388 1 87.09 55 PRO A O 1
ATOM 431 N N . ALA A 1 56 ? 31.751 26.143 -24.394 1 89.16 56 ALA A N 1
ATOM 432 C CA . ALA A 1 56 ? 32.057 27.11 -25.445 1 89.16 56 ALA A CA 1
ATOM 433 C C . ALA A 1 56 ? 30.818 27.427 -26.278 1 89.16 56 ALA A C 1
ATOM 435 O O . ALA A 1 56 ? 30.589 28.581 -26.646 1 89.16 56 ALA A O 1
ATOM 436 N N . LEU A 1 57 ? 30.096 26.464 -26.508 1 91.74 57 LEU A N 1
ATOM 437 C CA . LEU A 1 57 ? 28.893 26.626 -27.316 1 91.74 57 LEU A CA 1
ATOM 438 C C . LEU A 1 57 ? 27.773 27.265 -26.501 1 91.74 57 LEU A C 1
ATOM 440 O O . LEU A 1 57 ? 27.032 28.109 -27.011 1 91.74 57 LEU A O 1
ATOM 444 N N . SER A 1 58 ? 27.624 26.854 -25.268 1 89.3 58 SER A N 1
ATOM 445 C CA . SER A 1 58 ? 26.627 27.438 -24.378 1 89.3 58 SER A CA 1
ATOM 446 C C . SER A 1 58 ? 26.854 28.935 -24.199 1 89.3 58 SER A C 1
ATOM 448 O O . SER A 1 58 ? 25.899 29.713 -24.157 1 89.3 58 SER A O 1
ATOM 450 N N . GLU A 1 59 ? 28.082 29.279 -24.089 1 86.69 59 GLU A N 1
ATOM 451 C CA . GLU A 1 59 ? 28.436 30.689 -23.957 1 86.69 59 GLU A CA 1
ATOM 452 C C . GLU A 1 59 ? 28.075 31.469 -25.217 1 86.69 59 GLU A C 1
ATOM 454 O O . GLU A 1 59 ? 27.566 32.589 -25.136 1 86.69 59 GLU A O 1
ATOM 459 N N . ALA A 1 60 ? 28.418 30.875 -26.36 1 89.94 60 ALA A N 1
ATOM 460 C CA . ALA A 1 60 ? 28.097 31.522 -27.63 1 89.94 60 ALA A CA 1
ATOM 461 C C . ALA A 1 60 ? 26.593 31.737 -27.772 1 89.94 60 ALA A C 1
ATOM 463 O O . ALA A 1 60 ? 26.153 32.771 -28.282 1 89.94 60 ALA A O 1
ATOM 464 N N . ILE A 1 61 ? 25.85 30.854 -27.27 1 89.96 61 ILE A N 1
ATOM 465 C CA . ILE A 1 61 ? 24.396 30.94 -27.349 1 89.96 61 ILE A CA 1
ATOM 466 C C . ILE A 1 61 ? 23.89 32.014 -26.389 1 89.96 61 ILE A C 1
ATOM 468 O O . ILE A 1 61 ? 23.03 32.821 -26.749 1 89.96 61 ILE A O 1
ATOM 472 N N . ALA A 1 62 ? 24.456 32.043 -25.207 1 82.21 62 ALA A N 1
ATOM 473 C CA . ALA A 1 62 ? 24.052 33.011 -24.19 1 82.21 62 ALA A CA 1
ATOM 474 C C . ALA A 1 62 ? 24.343 34.439 -24.646 1 82.21 62 ALA A C 1
ATOM 476 O O . ALA A 1 62 ? 23.595 35.364 -24.323 1 82.21 62 ALA A O 1
ATOM 477 N N . LEU A 1 63 ? 25.485 34.564 -25.458 1 79.65 63 LEU A N 1
ATOM 478 C CA . LEU A 1 63 ? 25.903 35.869 -25.96 1 79.65 63 LEU A CA 1
ATOM 479 C C . LEU A 1 63 ? 25.081 36.271 -27.18 1 79.65 63 LEU A C 1
ATOM 481 O O . LEU A 1 63 ? 25.249 37.37 -27.712 1 79.65 63 LEU A O 1
ATOM 485 N N . GLY A 1 64 ? 24.232 35.342 -27.588 1 81.47 64 GLY A N 1
ATOM 486 C CA . GLY A 1 64 ? 23.358 35.638 -28.712 1 81.47 64 GLY A CA 1
ATOM 487 C C . GLY A 1 64 ? 24.073 35.595 -30.05 1 81.47 64 GLY A C 1
ATOM 488 O O . GLY A 1 64 ? 23.681 36.289 -30.991 1 81.47 64 GLY A O 1
ATOM 489 N N . GLU A 1 65 ? 25.201 34.969 -30.036 1 87.66 65 GLU A N 1
ATOM 490 C CA . GLU A 1 65 ? 25.914 34.864 -31.306 1 87.66 65 GLU A CA 1
ATOM 491 C C . GLU A 1 65 ? 25.022 34.269 -32.392 1 87.66 65 GLU A C 1
ATOM 493 O O . GLU A 1 65 ? 24.351 33.259 -32.167 1 87.66 65 GLU A O 1
ATOM 498 N N . PRO A 1 66 ? 25.165 34.941 -33.521 1 83.77 66 PRO A N 1
ATOM 499 C CA . PRO A 1 66 ? 24.343 34.421 -34.616 1 83.77 66 PRO A CA 1
ATOM 500 C C . PRO A 1 66 ? 24.739 33.005 -35.03 1 83.77 66 PRO A C 1
ATOM 502 O O . PRO A 1 66 ? 25.92 32.652 -34.982 1 83.77 66 PRO A O 1
ATOM 505 N N . ASP A 1 67 ? 24.063 32.073 -35.264 1 90.19 67 ASP A N 1
ATOM 506 C CA . ASP A 1 67 ? 24.222 30.73 -35.812 1 90.19 67 ASP A CA 1
ATOM 507 C C . ASP A 1 67 ? 24.631 29.738 -34.726 1 90.19 67 ASP A C 1
ATOM 509 O O . ASP A 1 67 ? 24.945 28.582 -35.02 1 90.19 67 ASP A O 1
ATOM 513 N N . ALA A 1 68 ? 24.813 30.215 -33.485 1 93.2 68 ALA A N 1
ATOM 514 C CA . ALA A 1 68 ? 25.223 29.321 -32.406 1 93.2 68 ALA A CA 1
ATOM 515 C C . ALA A 1 68 ? 24.245 28.159 -32.255 1 93.2 68 ALA A C 1
ATOM 517 O O . ALA A 1 68 ? 24.658 27.003 -32.134 1 93.2 68 ALA A O 1
ATOM 518 N N . CYS A 1 69 ? 22.972 28.396 -32.282 1 93.56 69 CYS A N 1
ATOM 519 C CA . CYS A 1 69 ? 21.961 27.35 -32.18 1 93.56 69 CYS A CA 1
ATOM 520 C C . CYS A 1 69 ? 21.979 26.453 -33.413 1 93.56 69 CYS A C 1
ATOM 522 O O . CYS A 1 69 ? 21.719 25.252 -33.315 1 93.56 69 CYS A O 1
ATOM 524 N N . HIS A 1 70 ? 22.336 27.156 -34.526 1 92.98 70 HIS A N 1
ATOM 525 C CA . HIS A 1 70 ? 22.498 26.38 -35.751 1 92.98 70 HIS A CA 1
ATOM 526 C C . HIS A 1 70 ? 23.622 25.359 -35.611 1 92.98 70 HIS A C 1
ATOM 528 O O . HIS A 1 70 ? 23.454 24.191 -35.97 1 92.98 70 HIS A O 1
ATOM 534 N N . LEU A 1 71 ? 24.677 25.788 -35.106 1 93.73 71 LEU A N 1
ATOM 535 C CA . LEU A 1 71 ? 25.806 24.89 -34.887 1 93.73 71 LEU A CA 1
ATOM 536 C C . LEU A 1 71 ? 25.434 23.776 -33.915 1 93.73 71 LEU A C 1
ATOM 538 O O . LEU A 1 71 ? 25.769 22.611 -34.141 1 93.73 71 LEU A O 1
ATOM 542 N N . ALA A 1 72 ? 24.782 24.105 -32.826 1 94.66 72 ALA A N 1
ATOM 543 C CA . ALA A 1 72 ? 24.367 23.113 -31.836 1 94.66 72 ALA A CA 1
ATOM 544 C C . ALA A 1 72 ? 23.514 22.022 -32.477 1 94.66 72 ALA A C 1
ATOM 546 O O . ALA A 1 72 ? 23.723 20.833 -32.224 1 94.66 72 ALA A O 1
ATOM 547 N N . CYS A 1 73 ? 22.601 22.453 -33.268 1 93.94 73 CYS A N 1
ATOM 548 C CA . CYS A 1 73 ? 21.709 21.519 -33.947 1 93.94 73 CYS A CA 1
ATOM 549 C C . CYS A 1 73 ? 22.495 20.559 -34.832 1 93.94 73 CYS A C 1
ATOM 551 O O . CYS A 1 73 ? 22.278 19.347 -34.786 1 93.94 73 CYS A O 1
ATOM 553 N N . GLU A 1 74 ? 23.423 21.07 -35.533 1 92.23 74 GLU A N 1
ATOM 554 C CA . GLU A 1 74 ? 24.192 20.258 -36.472 1 92.23 74 GLU A CA 1
ATOM 555 C C . GLU A 1 74 ? 25.108 19.284 -35.737 1 92.23 74 GLU A C 1
ATOM 557 O O . GLU A 1 74 ? 25.286 18.143 -36.17 1 92.23 74 GLU A O 1
ATOM 562 N N . LEU A 1 75 ? 25.643 19.758 -34.714 1 93.26 75 LEU A N 1
ATOM 563 C CA . LEU A 1 75 ? 26.543 18.902 -33.949 1 93.26 75 LEU A CA 1
ATOM 564 C C . LEU A 1 75 ? 25.78 17.752 -33.3 1 93.26 75 LEU A C 1
ATOM 566 O O . LEU A 1 75 ? 26.245 16.611 -33.305 1 93.26 75 LEU A O 1
ATOM 570 N N . ILE A 1 76 ? 24.63 17.974 -32.738 1 94.29 76 ILE A N 1
ATOM 571 C CA . ILE A 1 76 ? 23.826 16.946 -32.086 1 94.29 76 ILE A CA 1
ATOM 572 C C . ILE A 1 76 ? 23.37 15.916 -33.117 1 94.29 76 ILE A C 1
ATOM 574 O O . ILE A 1 76 ? 23.318 14.719 -32.826 1 94.29 76 ILE A O 1
ATOM 578 N N . ARG A 1 77 ? 23.165 16.392 -34.299 1 92.14 77 ARG A N 1
ATOM 579 C CA . ARG A 1 77 ? 22.67 15.525 -35.364 1 92.14 77 ARG A CA 1
ATOM 580 C C . ARG A 1 77 ? 23.746 14.543 -35.816 1 92.14 77 ARG A C 1
ATOM 582 O O . ARG A 1 77 ? 23.444 13.537 -36.461 1 92.14 77 ARG A O 1
ATOM 589 N N . LEU A 1 78 ? 25.009 14.817 -35.526 1 90.89 78 LEU A N 1
ATOM 590 C CA . LEU A 1 78 ? 26.101 13.937 -35.927 1 90.89 78 LEU A CA 1
ATOM 591 C C . LEU A 1 78 ? 26.025 12.605 -35.189 1 90.89 78 LEU A C 1
ATOM 593 O O . LEU A 1 78 ? 26.612 11.613 -35.627 1 90.89 78 LEU A O 1
ATOM 597 N N . GLY A 1 79 ? 25.345 12.584 -34.049 1 89.61 79 GLY A N 1
ATOM 598 C CA . GLY A 1 79 ? 25.176 11.341 -33.313 1 89.61 79 GLY A CA 1
ATOM 599 C C . GLY A 1 79 ? 26.344 11.027 -32.397 1 89.61 79 GLY A C 1
ATOM 600 O O . GLY A 1 79 ? 27.136 11.912 -32.066 1 89.61 79 GLY A O 1
ATOM 601 N N . ASP A 1 80 ? 26.558 9.794 -31.953 1 87.59 80 ASP A N 1
ATOM 602 C CA . ASP A 1 80 ? 27.56 9.349 -30.989 1 87.59 80 ASP A CA 1
ATOM 603 C C . ASP A 1 80 ? 28.954 9.342 -31.611 1 87.59 80 ASP A C 1
ATOM 605 O O . ASP A 1 80 ? 29.135 8.875 -32.738 1 87.59 80 ASP A O 1
ATOM 609 N N . PRO A 1 81 ? 29.74 9.943 -30.944 1 86.93 81 PRO A N 1
ATOM 610 C CA . PRO A 1 81 ? 29.736 10.398 -29.551 1 86.93 81 PRO A CA 1
ATOM 611 C C . PRO A 1 81 ? 29.558 11.91 -29.425 1 86.93 81 PRO A C 1
ATOM 613 O O . PRO A 1 81 ? 29.561 12.444 -28.313 1 86.93 81 PRO A O 1
ATOM 616 N N . VAL A 1 82 ? 29.432 12.59 -30.546 1 91.09 82 VAL A N 1
ATOM 617 C CA . VAL A 1 82 ? 29.455 14.049 -30.552 1 91.09 82 VAL A CA 1
ATOM 618 C C . VAL A 1 82 ? 28.209 14.588 -29.852 1 91.09 82 VAL A C 1
ATOM 620 O O . VAL A 1 82 ? 28.292 15.535 -29.067 1 91.09 82 VAL A O 1
ATOM 623 N N . ASP A 1 83 ? 27.156 13.965 -30.089 1 92.38 83 ASP A N 1
ATOM 624 C CA . ASP A 1 83 ? 25.897 14.432 -29.517 1 92.38 83 ASP A CA 1
ATOM 625 C C . ASP A 1 83 ? 25.969 14.476 -27.993 1 92.38 83 ASP A C 1
ATOM 627 O O . ASP A 1 83 ? 25.602 15.48 -27.378 1 92.38 83 ASP A O 1
ATOM 631 N N . ARG A 1 84 ? 26.53 13.499 -27.367 1 89.07 84 ARG A N 1
ATOM 632 C CA . ARG A 1 84 ? 26.583 13.439 -25.91 1 89.07 84 ARG A CA 1
ATOM 633 C C . ARG A 1 84 ? 27.658 14.371 -25.362 1 89.07 84 ARG A C 1
ATOM 635 O O . ARG A 1 84 ? 27.59 14.793 -24.206 1 89.07 84 ARG A O 1
ATOM 642 N N . ALA A 1 85 ? 28.607 14.616 -26.239 1 87.43 85 ALA A N 1
ATOM 643 C CA . ALA A 1 85 ? 29.694 15.486 -25.799 1 87.43 85 ALA A CA 1
ATOM 644 C C . ALA A 1 85 ? 29.25 16.946 -25.768 1 87.43 85 ALA A C 1
ATOM 646 O O . ALA A 1 85 ? 29.735 17.731 -24.95 1 87.43 85 ALA A O 1
ATOM 647 N N . VAL A 1 86 ? 28.315 17.274 -26.605 1 92.05 86 VAL A N 1
ATOM 648 C CA . VAL A 1 86 ? 28.018 18.695 -26.759 1 92.05 86 VAL A CA 1
ATOM 649 C C . VAL A 1 86 ? 26.669 19.013 -26.12 1 92.05 86 VAL A C 1
ATOM 651 O O . VAL A 1 86 ? 26.322 20.182 -25.935 1 92.05 86 VAL A O 1
ATOM 654 N N . SER A 1 87 ? 25.958 17.977 -25.805 1 92.41 87 SER A N 1
ATOM 655 C CA . SER A 1 87 ? 24.585 18.229 -25.38 1 92.41 87 SER A CA 1
ATOM 656 C C . SER A 1 87 ? 24.107 17.165 -24.397 1 92.41 87 SER A C 1
ATOM 658 O O . SER A 1 87 ? 24.826 16.204 -24.116 1 92.41 87 SER A O 1
ATOM 660 N N . ASP A 1 88 ? 22.897 17.378 -23.89 1 91.51 88 ASP A N 1
ATOM 661 C CA . ASP A 1 88 ? 22.222 16.402 -23.04 1 91.51 88 ASP A CA 1
ATOM 662 C C . ASP A 1 88 ? 21.406 15.418 -23.876 1 91.51 88 ASP A C 1
ATOM 664 O O . ASP A 1 88 ? 20.618 14.64 -23.334 1 91.51 88 ASP A O 1
ATOM 668 N N . PHE A 1 89 ? 21.61 15.539 -25.134 1 93.58 89 PHE A N 1
ATOM 669 C CA . PHE A 1 89 ? 20.889 14.595 -25.98 1 93.58 89 PHE A CA 1
ATOM 670 C C . PHE A 1 89 ? 21.839 13.556 -26.563 1 93.58 89 PHE A C 1
ATOM 672 O O . PHE A 1 89 ? 22.963 13.882 -26.948 1 93.58 89 PHE A O 1
ATOM 679 N N . SER A 1 90 ? 21.407 12.336 -26.577 1 92.54 90 SER A N 1
ATOM 680 C CA . SER A 1 90 ? 22.118 11.213 -27.179 1 92.54 90 SER A CA 1
ATOM 681 C C . SER A 1 90 ? 21.187 10.366 -28.04 1 92.54 90 SER A C 1
ATOM 683 O O . SER A 1 90 ? 20.164 9.874 -27.558 1 92.54 90 SER A O 1
ATOM 685 N N . HIS A 1 91 ? 21.652 10.171 -29.263 1 91.71 91 HIS A N 1
ATOM 686 C CA . HIS A 1 91 ? 20.866 9.341 -30.168 1 91.71 91 HIS A CA 1
ATOM 687 C C . HIS A 1 91 ? 20.731 7.919 -29.635 1 91.71 91 HIS A C 1
ATOM 689 O O . HIS A 1 91 ? 19.635 7.354 -29.632 1 91.71 91 HIS A O 1
ATOM 695 N N . GLU A 1 92 ? 21.758 7.466 -29.156 1 87.87 92 GLU A N 1
ATOM 696 C CA . GLU A 1 92 ? 21.794 6.083 -28.689 1 87.87 92 GLU A CA 1
ATOM 697 C C . GLU A 1 92 ? 20.951 5.903 -27.43 1 87.87 92 GLU A C 1
ATOM 699 O O . GLU A 1 92 ? 20.2 4.932 -27.314 1 87.87 92 GLU A O 1
ATOM 704 N N . ALA A 1 93 ? 21.088 6.817 -26.499 1 88.83 93 ALA A N 1
ATOM 705 C CA . ALA A 1 93 ? 20.318 6.734 -25.26 1 88.83 93 ALA A CA 1
ATOM 706 C C . ALA A 1 93 ? 18.822 6.857 -25.536 1 88.83 93 ALA A C 1
ATOM 708 O O . ALA A 1 93 ? 18.015 6.123 -24.96 1 88.83 93 ALA A O 1
ATOM 709 N N . TYR A 1 94 ? 18.525 7.793 -26.417 1 90.12 94 TYR A N 1
ATOM 710 C CA . TYR A 1 94 ? 17.123 8.033 -26.741 1 90.12 94 TYR A CA 1
ATOM 711 C C . TYR A 1 94 ? 16.488 6.796 -27.364 1 90.12 94 TYR A C 1
ATOM 713 O O . TYR A 1 94 ? 15.347 6.451 -27.05 1 90.12 94 TYR A O 1
ATOM 721 N N . ARG A 1 95 ? 17.215 6.074 -28.212 1 86.14 95 ARG A N 1
ATOM 722 C CA . ARG A 1 95 ? 16.722 4.845 -28.826 1 86.14 95 ARG A CA 1
ATOM 723 C C . ARG A 1 95 ? 16.567 3.739 -27.789 1 86.14 95 ARG A C 1
ATOM 725 O O . ARG A 1 95 ? 15.638 2.932 -27.868 1 86.14 95 ARG A O 1
ATOM 732 N N . ALA A 1 96 ? 17.484 3.759 -26.958 1 82.85 96 ALA A N 1
ATOM 733 C CA . ALA A 1 96 ? 17.475 2.722 -25.929 1 82.85 96 ALA A CA 1
ATOM 734 C C . ALA A 1 96 ? 16.318 2.925 -24.955 1 82.85 96 ALA A C 1
ATOM 736 O O . ALA A 1 96 ? 15.708 1.957 -24.496 1 82.85 96 ALA A O 1
ATOM 737 N N . TRP A 1 97 ? 16.046 4.219 -24.626 1 86.17 97 TRP A N 1
ATOM 738 C CA . TRP A 1 97 ? 15.038 4.542 -23.621 1 86.17 97 TRP A CA 1
ATOM 739 C C . TRP A 1 97 ? 13.637 4.506 -24.223 1 86.17 97 TRP A C 1
ATOM 741 O O . TRP A 1 97 ? 12.652 4.317 -23.507 1 86.17 97 TRP A O 1
ATOM 751 N N . TYR A 1 98 ? 13.608 4.754 -25.556 1 84.91 98 TYR A N 1
ATOM 752 C CA . TYR A 1 98 ? 12.32 4.755 -26.239 1 84.91 98 TYR A CA 1
ATOM 753 C C . TYR A 1 98 ? 12.327 3.791 -27.419 1 84.91 98 TYR A C 1
ATOM 755 O O . TYR A 1 98 ? 12.461 4.21 -28.571 1 84.91 98 TYR A O 1
ATOM 763 N N . PRO A 1 99 ? 12.09 2.564 -27.1 1 77.12 99 PRO A N 1
ATOM 764 C CA . PRO A 1 99 ? 12.178 1.531 -28.136 1 77.12 99 PRO A CA 1
ATOM 765 C C . PRO A 1 99 ? 11.165 1.735 -29.26 1 77.12 99 PRO A C 1
ATOM 767 O O . PRO A 1 99 ? 11.383 1.275 -30.383 1 77.12 99 PRO A O 1
ATOM 770 N N . ASP A 1 100 ? 10.102 2.385 -28.933 1 76.11 100 ASP A N 1
ATOM 771 C CA . ASP A 1 100 ? 9.105 2.668 -29.961 1 76.11 100 ASP A CA 1
ATOM 772 C C . ASP A 1 100 ? 9.698 3.519 -31.082 1 76.11 100 ASP A C 1
ATOM 774 O O . ASP A 1 100 ? 9.376 3.322 -32.255 1 76.11 100 ASP A O 1
ATOM 778 N N . ILE A 1 101 ? 10.571 4.436 -30.724 1 80.22 101 ILE A N 1
ATOM 779 C CA . ILE A 1 101 ? 11.23 5.282 -31.713 1 80.22 101 ILE A CA 1
ATOM 780 C C . ILE A 1 101 ? 12.207 4.447 -32.537 1 80.22 101 ILE A C 1
ATOM 782 O O . ILE A 1 101 ? 12.317 4.629 -33.752 1 80.22 101 ILE A O 1
ATOM 786 N N . ALA A 1 102 ? 12.843 3.522 -31.835 1 76.33 102 ALA A N 1
ATOM 787 C CA . ALA A 1 102 ? 13.772 2.625 -32.518 1 76.33 102 ALA A CA 1
ATOM 788 C C . ALA A 1 102 ? 13.034 1.705 -33.487 1 76.33 102 ALA A C 1
ATOM 790 O O . ALA A 1 102 ? 13.474 1.509 -34.622 1 76.33 102 ALA A O 1
ATOM 791 N N . LYS A 1 103 ? 11.945 1.243 -33.061 1 73.99 103 LYS A N 1
ATOM 792 C CA . LYS A 1 103 ? 11.152 0.335 -33.883 1 73.99 103 LYS A CA 1
ATOM 793 C C . LYS A 1 103 ? 10.582 1.053 -35.103 1 73.99 103 LYS A C 1
ATOM 795 O O . LYS A 1 103 ? 10.508 0.477 -36.191 1 73.99 103 LYS A O 1
ATOM 800 N N . ALA A 1 104 ? 10.274 2.331 -34.916 1 75.08 104 ALA A N 1
ATOM 801 C CA . ALA A 1 104 ? 9.675 3.118 -35.991 1 75.08 104 ALA A CA 1
ATOM 802 C C . ALA A 1 104 ? 10.749 3.715 -36.897 1 75.08 104 ALA A C 1
ATOM 804 O O . ALA A 1 104 ? 10.436 4.331 -37.918 1 75.08 104 ALA A O 1
ATOM 805 N N . LYS A 1 105 ? 12.021 3.516 -36.605 1 79.66 105 LYS A N 1
ATOM 806 C CA . LYS A 1 105 ? 13.16 4.017 -37.369 1 79.66 105 LYS A CA 1
ATOM 807 C C . LYS A 1 105 ? 13.05 5.521 -37.599 1 79.66 105 LYS A C 1
ATOM 809 O O . LYS A 1 105 ? 13.292 6.004 -38.707 1 79.66 105 LYS A O 1
ATOM 814 N N . ILE A 1 106 ? 12.533 6.14 -36.59 1 84.55 106 ILE A N 1
ATOM 815 C CA . ILE A 1 106 ? 12.458 7.596 -36.611 1 84.55 106 ILE A CA 1
ATOM 816 C C . ILE A 1 106 ? 13.759 8.188 -36.073 1 84.55 106 ILE A C 1
ATOM 818 O O . ILE A 1 106 ? 14.397 7.604 -35.193 1 84.55 106 ILE A O 1
ATOM 822 N N . ASP A 1 107 ? 14.111 9.265 -36.699 1 87.86 107 ASP A N 1
ATOM 823 C CA . ASP A 1 107 ? 15.28 9.972 -36.183 1 87.86 107 ASP A CA 1
ATOM 824 C C . ASP A 1 107 ? 15.036 10.471 -34.761 1 87.86 107 ASP A C 1
ATOM 826 O O . ASP A 1 107 ? 14.131 11.275 -34.526 1 87.86 107 ASP A O 1
ATOM 830 N N . PRO A 1 108 ? 15.812 10.017 -33.841 1 91.67 108 PRO A N 1
ATOM 831 C CA . PRO A 1 108 ? 15.544 10.33 -32.435 1 91.67 108 PRO A CA 1
ATOM 832 C C . PRO A 1 108 ? 15.601 11.827 -32.142 1 91.67 108 PRO A C 1
ATOM 834 O O . PRO A 1 108 ? 14.782 12.342 -31.377 1 91.67 108 PRO A O 1
ATOM 837 N N . PHE A 1 109 ? 16.538 12.543 -32.719 1 93.19 109 PHE A N 1
ATOM 838 C CA . PHE A 1 109 ? 16.706 13.962 -32.426 1 93.19 109 PHE A CA 1
ATOM 839 C C . PHE A 1 109 ? 15.56 14.775 -33.016 1 93.19 109 PHE A C 1
ATOM 841 O O . PHE A 1 109 ? 15.021 15.667 -32.356 1 93.19 109 PHE A O 1
ATOM 848 N N . LEU A 1 110 ? 15.205 14.496 -34.206 1 89.63 110 LEU A N 1
ATOM 849 C CA . LEU A 1 110 ? 14.076 15.175 -34.831 1 89.63 110 LEU A CA 1
ATOM 850 C C . LEU A 1 110 ? 12.792 14.929 -34.046 1 89.63 110 LEU A C 1
ATOM 852 O O . LEU A 1 110 ? 11.993 15.847 -33.85 1 89.63 110 LEU A O 1
ATOM 856 N N . HIS A 1 111 ? 12.758 13.708 -33.734 1 90.42 111 HIS A N 1
ATOM 857 C CA . HIS A 1 111 ? 11.583 13.382 -32.934 1 90.42 111 HIS A CA 1
ATOM 858 C C . HIS A 1 111 ? 11.549 14.198 -31.646 1 90.42 111 HIS A C 1
ATOM 860 O O . HIS A 1 111 ? 10.488 14.675 -31.236 1 90.42 111 HIS A O 1
ATOM 866 N N . TYR A 1 112 ? 12.666 14.308 -30.99 1 92.9 112 TYR A N 1
ATOM 867 C CA . TYR A 1 112 ? 12.722 15.042 -29.731 1 92.9 112 TYR A CA 1
ATOM 868 C C . TYR A 1 112 ? 12.348 16.505 -29.935 1 92.9 112 TYR A C 1
ATOM 870 O O . TYR A 1 112 ? 11.597 17.077 -29.141 1 92.9 112 TYR A O 1
ATOM 878 N N . LEU A 1 113 ? 12.806 17.11 -30.956 1 90.32 113 LEU A N 1
ATOM 879 C CA . LEU A 1 113 ? 12.575 18.53 -31.201 1 90.32 113 LEU A CA 1
ATOM 880 C C . LEU A 1 113 ? 11.115 18.791 -31.552 1 90.32 113 LEU A C 1
ATOM 882 O O . LEU A 1 113 ? 10.558 19.827 -31.181 1 90.32 113 LEU A O 1
ATOM 886 N N . GLU A 1 114 ? 10.6 17.851 -32.194 1 85.4 114 GLU A N 1
ATOM 887 C CA . GLU A 1 114 ? 9.231 18.04 -32.663 1 85.4 114 GLU A CA 1
ATOM 888 C C . GLU A 1 114 ? 8.221 17.684 -31.575 1 85.4 114 GLU A C 1
ATOM 890 O O . GLU A 1 114 ? 7.189 18.344 -31.439 1 85.4 114 GLU A O 1
ATOM 895 N N . HIS A 1 115 ? 8.573 16.674 -30.889 1 80.96 115 HIS A N 1
ATOM 896 C CA . HIS A 1 115 ? 7.56 16.152 -29.979 1 80.96 115 HIS A CA 1
ATOM 897 C C . HIS A 1 115 ? 8.147 15.879 -28.598 1 80.96 115 HIS A C 1
ATOM 899 O O . HIS A 1 115 ? 7.518 16.181 -27.581 1 80.96 115 HIS A O 1
ATOM 905 N N . GLY A 1 116 ? 9.318 15.424 -28.554 1 86.76 116 GLY A N 1
ATOM 906 C CA . GLY A 1 116 ? 9.892 14.859 -27.344 1 86.76 116 GLY A CA 1
ATOM 907 C C . GLY A 1 116 ? 9.972 15.853 -26.201 1 86.76 116 GLY A C 1
ATOM 908 O O . GLY A 1 116 ? 9.633 15.525 -25.061 1 86.76 116 GLY A O 1
ATOM 909 N N . TRP A 1 117 ? 10.355 17.056 -26.497 1 85.98 117 TRP A N 1
ATOM 910 C CA . TRP A 1 117 ? 10.538 18.029 -25.426 1 85.98 117 TRP A CA 1
ATOM 911 C C . TRP A 1 117 ? 9.194 18.48 -24.864 1 85.98 117 TRP A C 1
ATOM 913 O O . TRP A 1 117 ? 9.064 18.715 -23.661 1 85.98 117 TRP A O 1
ATOM 923 N N . LYS A 1 118 ? 8.199 18.543 -25.727 1 75.17 118 LYS A N 1
ATOM 924 C CA . LYS A 1 118 ? 6.855 18.911 -25.291 1 75.17 118 LYS A CA 1
ATOM 925 C C . LYS A 1 118 ? 6.228 17.805 -24.448 1 75.17 118 LYS A C 1
ATOM 927 O O . LYS A 1 118 ? 5.433 18.079 -23.547 1 75.17 118 LYS A O 1
ATOM 932 N N . GLU A 1 119 ? 6.74 16.642 -24.787 1 75.79 119 GLU A N 1
ATOM 933 C CA . GLU A 1 119 ? 6.218 15.467 -24.096 1 75.79 119 GLU A CA 1
ATOM 934 C C . GLU A 1 119 ? 6.964 15.218 -22.788 1 75.79 119 GLU A C 1
ATOM 936 O O . GLU A 1 119 ? 6.584 14.343 -22.007 1 75.79 119 GLU A O 1
ATOM 941 N N . GLY A 1 120 ? 8.03 16.066 -22.536 1 79.42 120 GLY A N 1
ATOM 942 C CA . GLY A 1 120 ? 8.822 15.903 -21.328 1 79.42 120 GLY A CA 1
ATOM 943 C C . GLY A 1 120 ? 9.687 14.657 -21.345 1 79.42 120 GLY A C 1
ATOM 944 O O . GLY A 1 120 ? 9.932 14.05 -20.3 1 79.42 120 GLY A O 1
ATOM 945 N N . ARG A 1 121 ? 10.031 14.181 -22.579 1 86.74 121 ARG A N 1
ATOM 946 C CA . ARG A 1 121 ? 10.868 12.99 -22.689 1 86.74 121 ARG A CA 1
ATOM 947 C C . ARG A 1 121 ? 12.246 13.232 -22.084 1 86.74 121 ARG A C 1
ATOM 949 O O . ARG A 1 121 ? 12.763 14.35 -22.13 1 86.74 121 ARG A O 1
ATOM 956 N N . ARG A 1 122 ? 12.736 12.196 -21.63 1 87.93 122 ARG A N 1
ATOM 957 C CA . ARG A 1 122 ? 13.976 12.273 -20.865 1 87.93 122 ARG A CA 1
ATOM 958 C C . ARG A 1 122 ? 15.171 12.511 -21.781 1 87.93 122 ARG A C 1
ATOM 960 O O . ARG A 1 122 ? 15.173 12.076 -22.934 1 87.93 122 ARG A O 1
ATOM 967 N N . THR A 1 123 ? 16.147 13.198 -21.371 1 90.62 123 THR A N 1
ATOM 968 C CA . THR A 1 123 ? 17.458 13.392 -21.98 1 90.62 123 THR A CA 1
ATOM 969 C C . THR A 1 123 ? 18.569 13.002 -21.009 1 90.62 123 THR A C 1
ATOM 971 O O . THR A 1 123 ? 18.298 12.486 -19.923 1 90.62 123 THR A O 1
ATOM 974 N N . LEU A 1 124 ? 19.774 13.201 -21.411 1 90.37 124 LEU A N 1
ATOM 975 C CA . LEU A 1 124 ? 20.902 12.85 -20.556 1 90.37 124 LEU A CA 1
ATOM 976 C C . LEU A 1 124 ? 20.955 13.755 -19.329 1 90.37 124 LEU A C 1
ATOM 978 O O . LEU A 1 124 ? 21.657 13.454 -18.361 1 90.37 124 LEU A O 1
ATOM 982 N N . ALA A 1 125 ? 20.222 14.834 -19.44 1 86.54 125 ALA A N 1
ATOM 983 C CA . ALA A 1 125 ? 20.184 15.744 -18.297 1 86.54 125 ALA A CA 1
ATOM 984 C C . ALA A 1 125 ? 19.692 15.027 -17.043 1 86.54 125 ALA A C 1
ATOM 986 O O . ALA A 1 125 ? 20.218 15.246 -15.949 1 86.54 125 ALA A O 1
ATOM 987 N N . SER A 1 126 ? 18.729 14.202 -17.215 1 85.92 126 SER A N 1
ATOM 988 C CA . SER A 1 126 ? 18.156 13.476 -16.086 1 85.92 126 SER A CA 1
ATOM 989 C C . SER A 1 126 ? 19.174 12.524 -15.467 1 85.92 126 SER A C 1
ATOM 991 O O . SER A 1 126 ? 19.139 12.268 -14.262 1 85.92 126 SER A O 1
ATOM 993 N N . LEU A 1 127 ? 20.022 11.982 -16.308 1 87.87 127 LEU A N 1
ATOM 994 C CA . LEU A 1 127 ? 21.065 11.085 -15.823 1 87.87 127 LEU A CA 1
ATOM 995 C C . LEU A 1 127 ? 22.185 11.869 -15.147 1 87.87 127 LEU A C 1
ATOM 997 O O . LEU A 1 127 ? 22.686 11.463 -14.096 1 87.87 127 LEU A O 1
ATOM 1001 N N . ARG A 1 128 ? 22.536 12.959 -15.775 1 86.44 128 ARG A N 1
ATOM 1002 C CA . ARG A 1 128 ? 23.616 13.785 -15.245 1 86.44 128 ARG A CA 1
ATOM 1003 C C . ARG A 1 128 ? 23.224 14.405 -13.908 1 86.44 128 ARG A C 1
ATOM 1005 O O . ARG A 1 128 ? 24.07 14.579 -13.027 1 86.44 128 ARG A O 1
ATOM 1012 N N . ASP A 1 129 ? 21.945 14.661 -13.782 1 83.81 129 ASP A N 1
ATOM 1013 C CA . ASP A 1 129 ? 21.433 15.213 -12.531 1 83.81 129 ASP A CA 1
ATOM 1014 C C . ASP A 1 129 ? 21.545 14.197 -11.396 1 83.81 129 ASP A C 1
ATOM 1016 O O . ASP A 1 129 ? 21.631 14.574 -10.225 1 83.81 129 ASP A O 1
ATOM 1020 N N . LYS A 1 130 ? 21.606 13.003 -11.75 1 88.87 130 LYS A N 1
ATOM 1021 C CA . LYS A 1 130 ? 21.629 11.935 -10.755 1 88.87 130 LYS A CA 1
ATOM 1022 C C . LYS A 1 130 ? 23.05 11.434 -10.517 1 88.87 130 LYS A C 1
ATOM 1024 O O . LYS A 1 130 ? 23.273 10.556 -9.681 1 88.87 130 LYS A O 1
ATOM 1029 N N . HIS A 1 131 ? 23.965 11.922 -11.303 1 92.24 131 HIS A N 1
ATOM 1030 C CA . HIS A 1 131 ? 25.376 11.604 -11.115 1 92.24 131 HIS A CA 1
ATOM 1031 C C . HIS A 1 131 ? 26.048 12.607 -10.182 1 92.24 131 HIS A C 1
ATOM 1033 O O . HIS A 1 131 ? 25.881 13.818 -10.343 1 92.24 131 HIS A O 1
ATOM 1039 N N . HIS A 1 132 ? 26.765 12.13 -9.208 1 91.05 132 HIS A N 1
ATOM 1040 C CA . HIS A 1 132 ? 27.482 12.958 -8.245 1 91.05 132 HIS A CA 1
ATOM 1041 C C . HIS A 1 132 ? 28.972 12.632 -8.24 1 91.05 132 HIS A C 1
ATOM 1043 O O . HIS A 1 132 ? 29.361 11.492 -7.976 1 91.05 132 HIS A O 1
ATOM 1049 N N . ALA A 1 133 ? 29.739 13.635 -8.531 1 91.08 133 ALA A N 1
ATOM 1050 C CA . ALA A 1 133 ? 31.185 13.449 -8.445 1 91.08 133 ALA A CA 1
ATOM 1051 C C . ALA A 1 133 ? 31.632 13.298 -6.994 1 91.08 133 ALA A C 1
ATOM 1053 O O . ALA A 1 133 ? 31.204 14.06 -6.123 1 91.08 133 ALA A O 1
ATOM 1054 N N . GLY A 1 134 ? 32.366 12.267 -6.785 1 93.43 134 GLY A N 1
ATOM 1055 C CA . GLY A 1 134 ? 32.88 12.058 -5.441 1 93.43 134 GLY A CA 1
ATOM 1056 C C . GLY A 1 134 ? 34.033 12.981 -5.092 1 93.43 134 GLY A C 1
ATOM 1057 O O . GLY A 1 134 ? 34.499 13.747 -5.938 1 93.43 134 GLY A O 1
ATOM 1058 N N . ARG A 1 135 ? 34.472 12.969 -3.881 1 93.89 135 ARG A N 1
ATOM 1059 C CA . ARG A 1 135 ? 35.558 13.815 -3.397 1 93.89 135 ARG A CA 1
ATOM 1060 C C . ARG A 1 135 ? 36.901 13.101 -3.513 1 93.89 135 ARG A C 1
ATOM 1062 O O . ARG A 1 135 ? 37.953 13.708 -3.303 1 93.89 135 ARG A O 1
ATOM 1069 N N . ARG A 1 136 ? 36.815 11.804 -3.888 1 95.4 136 ARG A N 1
ATOM 1070 C CA . ARG A 1 136 ? 38.053 11.07 -4.132 1 95.4 136 ARG A CA 1
ATOM 1071 C C . ARG A 1 136 ? 38.412 11.079 -5.614 1 95.4 136 ARG A C 1
ATOM 1073 O O . ARG A 1 136 ? 37.533 10.967 -6.472 1 95.4 136 ARG A O 1
ATOM 1080 N N . THR A 1 137 ? 39.679 11.173 -5.9 1 93.66 137 THR A N 1
ATOM 1081 C CA . THR A 1 137 ? 40.145 11.205 -7.282 1 93.66 137 THR A CA 1
ATOM 1082 C C . THR A 1 137 ? 40.333 9.79 -7.822 1 93.66 137 THR A C 1
ATOM 1084 O O . THR A 1 137 ? 40.872 8.923 -7.132 1 93.66 137 THR A O 1
ATOM 1087 N N . TYR A 1 138 ? 39.971 9.58 -8.971 1 95.71 138 TYR A N 1
ATOM 1088 C CA . TYR A 1 138 ? 40.113 8.29 -9.637 1 95.71 138 TYR A CA 1
ATOM 1089 C C . TYR A 1 138 ? 41.567 8.027 -10.011 1 95.71 138 TYR A C 1
ATOM 1091 O O . TYR A 1 138 ? 42.228 8.885 -10.6 1 95.71 138 TYR A O 1
ATOM 1099 N N . ASN A 1 139 ? 42.082 6.849 -9.686 1 95.33 139 ASN A N 1
ATOM 1100 C CA . ASN A 1 139 ? 43.421 6.374 -10.022 1 95.33 139 ASN A CA 1
ATOM 1101 C C . ASN A 1 139 ? 43.37 5.116 -10.884 1 95.33 139 ASN A C 1
ATOM 1103 O O . ASN A 1 139 ? 43.084 4.027 -10.384 1 95.33 139 ASN A O 1
ATOM 1107 N N . PRO A 1 140 ? 43.715 5.174 -12.119 1 93.22 140 PRO A N 1
ATOM 1108 C CA . PRO A 1 140 ? 43.598 4.03 -13.026 1 93.22 140 PRO A CA 1
ATOM 1109 C C . PRO A 1 140 ? 44.555 2.894 -12.67 1 93.22 140 PRO A C 1
ATOM 1111 O O . PRO A 1 140 ? 44.434 1.79 -13.207 1 93.22 140 PRO A O 1
ATOM 1114 N N . ASN A 1 141 ? 45.485 3.072 -11.732 1 93.91 141 ASN A N 1
ATOM 1115 C CA . ASN A 1 141 ? 46.506 2.081 -11.408 1 93.91 141 ASN A CA 1
ATOM 1116 C C . ASN A 1 141 ? 46.062 1.172 -10.265 1 93.91 141 ASN A C 1
ATOM 1118 O O . ASN A 1 141 ? 46.766 0.224 -9.911 1 93.91 141 ASN A O 1
ATOM 1122 N N . VAL A 1 142 ? 44.984 1.447 -9.699 1 95.14 142 VAL A N 1
ATOM 1123 C CA . VAL A 1 142 ? 44.463 0.606 -8.627 1 95.14 142 VAL A CA 1
ATOM 1124 C C . VAL A 1 142 ? 43.121 0.008 -9.044 1 95.14 142 VAL A C 1
ATOM 1126 O O . VAL A 1 142 ? 42.503 0.466 -10.007 1 95.14 142 VAL A O 1
ATOM 1129 N N . GLN A 1 143 ? 42.706 -0.998 -8.381 1 95.86 143 GLN A N 1
ATOM 1130 C CA . GLN A 1 143 ? 41.454 -1.674 -8.707 1 95.86 143 GLN A CA 1
ATOM 1131 C C . GLN A 1 143 ? 40.256 -0.765 -8.449 1 95.86 143 GLN A C 1
ATOM 1133 O O . GLN A 1 143 ? 40.303 0.099 -7.571 1 95.86 143 GLN A O 1
ATOM 1138 N N . THR A 1 144 ? 39.253 -0.953 -9.205 1 97.52 144 THR A N 1
ATOM 1139 C CA . THR A 1 144 ? 38 -0.228 -9.028 1 97.52 144 THR A CA 1
ATOM 1140 C C . THR A 1 144 ? 36.904 -1.159 -8.518 1 97.52 144 THR A C 1
ATOM 1142 O O . THR A 1 144 ? 36.647 -2.208 -9.113 1 97.52 144 THR A O 1
ATOM 1145 N N . CYS A 1 145 ? 36.365 -0.807 -7.436 1 97.69 145 CYS A N 1
ATOM 1146 C CA . CYS A 1 145 ? 35.296 -1.575 -6.808 1 97.69 145 CYS A CA 1
ATOM 1147 C C . CYS A 1 145 ? 33.964 -0.842 -6.915 1 97.69 145 CYS A C 1
ATOM 1149 O O . CYS A 1 145 ? 33.878 0.348 -6.605 1 97.69 145 CYS A O 1
ATOM 1151 N N . LEU A 1 146 ? 32.966 -1.545 -7.392 1 97.99 146 LEU A N 1
ATOM 1152 C CA . LEU A 1 146 ? 31.613 -1.001 -7.409 1 97.99 146 LEU A CA 1
ATOM 1153 C C . LEU A 1 146 ? 30.822 -1.473 -6.194 1 97.99 146 LEU A C 1
ATOM 1155 O O . LEU A 1 146 ? 30.774 -2.672 -5.906 1 97.99 146 LEU A O 1
ATOM 1159 N N . ILE A 1 147 ? 30.249 -0.582 -5.459 1 98.29 147 ILE A N 1
ATOM 1160 C CA . ILE A 1 147 ? 29.367 -0.905 -4.342 1 98.29 147 ILE A CA 1
ATOM 1161 C C . ILE A 1 147 ? 27.944 -0.452 -4.661 1 98.29 147 ILE A C 1
ATOM 1163 O O . ILE A 1 147 ? 27.703 0.732 -4.906 1 98.29 147 ILE A O 1
ATOM 1167 N N . ALA A 1 148 ? 27.059 -1.408 -4.713 1 97.79 148 ALA A N 1
ATOM 1168 C CA . ALA A 1 148 ? 25.657 -1.115 -4.999 1 97.79 148 ALA A CA 1
ATOM 1169 C C . ALA A 1 148 ? 24.832 -1.072 -3.716 1 97.79 148 ALA A C 1
ATOM 1171 O O . ALA A 1 148 ? 24.987 -1.929 -2.842 1 97.79 148 ALA A O 1
ATOM 1172 N N . VAL A 1 149 ? 24.027 -0.054 -3.624 1 97.12 149 VAL A N 1
ATOM 1173 C CA . VAL A 1 149 ? 23.132 0.084 -2.48 1 97.12 149 VAL A CA 1
ATOM 1174 C C . VAL A 1 149 ? 21.707 0.338 -2.966 1 97.12 149 VAL A C 1
ATOM 1176 O O . VAL A 1 149 ? 21.502 0.982 -3.998 1 97.12 149 VAL A O 1
ATOM 1179 N N . HIS A 1 150 ? 20.725 -0.205 -2.295 1 95.45 150 HIS A N 1
ATOM 1180 C CA . HIS A 1 150 ? 19.352 -0.056 -2.763 1 95.45 150 HIS A CA 1
ATOM 1181 C C . HIS A 1 150 ? 18.812 1.336 -2.456 1 95.45 150 HIS A C 1
ATOM 1183 O O . HIS A 1 150 ? 17.883 1.806 -3.117 1 95.45 150 HIS A O 1
ATOM 1189 N N . GLU A 1 151 ? 19.368 1.969 -1.428 1 94.41 151 GLU A N 1
ATOM 1190 C CA . GLU A 1 151 ? 18.987 3.339 -1.097 1 94.41 151 GLU A CA 1
ATOM 1191 C C . GLU A 1 151 ? 20.04 4.006 -0.216 1 94.41 151 GLU A C 1
ATOM 1193 O O . GLU A 1 151 ? 20.83 3.325 0.441 1 94.41 151 GLU A O 1
ATOM 1198 N N . LEU A 1 152 ? 19.984 5.302 -0.181 1 93.53 152 LEU A N 1
ATOM 1199 C CA . LEU A 1 152 ? 20.938 6.042 0.638 1 93.53 152 LEU A CA 1
ATOM 1200 C C . LEU A 1 152 ? 20.289 6.518 1.933 1 93.53 152 LEU A C 1
ATOM 1202 O O . LEU A 1 152 ? 20.41 7.69 2.298 1 93.53 152 LEU A O 1
ATOM 1206 N N . SER A 1 153 ? 19.561 5.637 2.572 1 85.77 153 SER A N 1
ATOM 1207 C CA . SER A 1 153 ? 18.904 5.963 3.833 1 85.77 153 SER A CA 1
ATOM 1208 C C . SER A 1 153 ? 19.781 5.591 5.025 1 85.77 153 SER A C 1
ATOM 1210 O O . SER A 1 153 ? 20.8 4.916 4.865 1 85.77 153 SER A O 1
ATOM 1212 N N . ARG A 1 154 ? 19.372 5.982 6.161 1 80.04 154 ARG A N 1
ATOM 1213 C CA . ARG A 1 154 ? 20.13 5.698 7.376 1 80.04 154 ARG A CA 1
ATOM 1214 C C . ARG A 1 154 ? 19.69 4.378 8 1 80.04 154 ARG A C 1
ATOM 1216 O O . ARG A 1 154 ? 19.971 4.115 9.171 1 80.04 154 ARG A O 1
ATOM 1223 N N . THR A 1 155 ? 19.072 3.581 7.232 1 77.95 155 THR A N 1
ATOM 1224 C CA . THR A 1 155 ? 18.677 2.26 7.709 1 77.95 155 THR A CA 1
ATOM 1225 C C . THR A 1 155 ? 19.872 1.311 7.724 1 77.95 155 THR A C 1
ATOM 1227 O O . THR A 1 155 ? 20.983 1.696 7.351 1 77.95 155 THR A O 1
ATOM 1230 N N . GLY A 1 156 ? 19.755 0.168 8.206 1 82.56 156 GLY A N 1
ATOM 1231 C CA . GLY A 1 156 ? 20.827 -0.768 8.502 1 82.56 156 GLY A CA 1
ATOM 1232 C C . GLY A 1 156 ? 21.702 -1.074 7.301 1 82.56 156 GLY A C 1
ATOM 1233 O O . GLY A 1 156 ? 22.9 -0.782 7.308 1 82.56 156 GLY A O 1
ATOM 1234 N N . ALA A 1 157 ? 21.101 -1.521 6.21 1 87.82 157 ALA A N 1
ATOM 1235 C CA . ALA A 1 157 ? 21.861 -1.994 5.056 1 87.82 157 ALA A CA 1
ATOM 1236 C C . ALA A 1 157 ? 22.603 -0.845 4.379 1 87.82 157 ALA A C 1
ATOM 1238 O O . ALA A 1 157 ? 23.785 -0.969 4.052 1 87.82 157 ALA A O 1
ATOM 1239 N N . PRO A 1 158 ? 22.016 0.271 4.233 1 90.61 158 PRO A N 1
ATOM 1240 C CA . PRO A 1 158 ? 22.737 1.395 3.631 1 90.61 158 PRO A CA 1
ATOM 1241 C C . PRO A 1 158 ? 23.904 1.875 4.49 1 90.61 158 PRO A C 1
ATOM 1243 O O . PRO A 1 158 ? 24.941 2.281 3.958 1 90.61 158 PRO A O 1
ATOM 1246 N N . VAL A 1 159 ? 23.758 1.776 5.804 1 90.06 159 VAL A N 1
ATOM 1247 C CA . VAL A 1 159 ? 24.85 2.161 6.691 1 90.06 159 VAL A CA 1
ATOM 1248 C C . VAL A 1 159 ? 26.023 1.2 6.516 1 90.06 159 VAL A C 1
ATOM 1250 O O . VAL A 1 159 ? 27.183 1.62 6.512 1 90.06 159 VAL A O 1
ATOM 1253 N N . VAL A 1 160 ? 25.703 -0.008 6.39 1 93.27 160 VAL A N 1
ATOM 1254 C CA . VAL A 1 160 ? 26.744 -0.99 6.104 1 93.27 160 VAL A CA 1
ATOM 1255 C C . VAL A 1 160 ? 27.409 -0.663 4.769 1 93.27 160 VAL A C 1
ATOM 1257 O O . VAL A 1 160 ? 28.631 -0.767 4.635 1 93.27 160 VAL A O 1
ATOM 1260 N N . GLY A 1 161 ? 26.609 -0.297 3.777 1 95.56 161 GLY A N 1
ATOM 1261 C CA . GLY A 1 161 ? 27.149 0.128 2.495 1 95.56 161 GLY A CA 1
ATOM 1262 C C . GLY A 1 161 ? 28.115 1.291 2.61 1 95.56 161 GLY A C 1
ATOM 1263 O O . GLY A 1 161 ? 29.151 1.313 1.942 1 95.56 161 GLY A O 1
ATOM 1264 N N . LEU A 1 162 ? 27.795 2.212 3.439 1 95.87 162 LEU A N 1
ATOM 1265 C CA . LEU A 1 162 ? 28.667 3.36 3.663 1 95.87 162 LEU A CA 1
ATOM 1266 C C . LEU A 1 162 ? 29.989 2.925 4.286 1 95.87 162 LEU A C 1
ATOM 1268 O O . LEU A 1 162 ? 31.054 3.404 3.889 1 95.87 162 LEU A O 1
ATOM 1272 N N . ASP A 1 163 ? 29.919 2.009 5.226 1 94.18 163 ASP A N 1
ATOM 1273 C CA . ASP A 1 163 ? 31.128 1.496 5.865 1 94.18 163 ASP A CA 1
ATOM 1274 C C . ASP A 1 163 ? 32.006 0.753 4.862 1 94.18 163 ASP A C 1
ATOM 1276 O O . ASP A 1 163 ? 33.232 0.882 4.886 1 94.18 163 ASP A O 1
ATOM 1280 N N . LEU A 1 164 ? 31.39 0.031 4.051 1 96.71 164 LEU A N 1
ATOM 1281 C CA . LEU A 1 164 ? 32.116 -0.674 3 1 96.71 164 LEU A CA 1
ATOM 1282 C C . LEU A 1 164 ? 32.837 0.309 2.084 1 96.71 164 LEU A C 1
ATOM 1284 O O . LEU A 1 164 ? 34.003 0.102 1.74 1 96.71 164 LEU A O 1
ATOM 1288 N N . ALA A 1 165 ? 32.101 1.344 1.702 1 97.61 165 ALA A N 1
ATOM 1289 C CA . ALA A 1 165 ? 32.694 2.353 0.827 1 97.61 165 ALA A CA 1
ATOM 1290 C C . ALA A 1 165 ? 33.882 3.033 1.501 1 97.61 165 ALA A C 1
ATOM 1292 O O . ALA A 1 165 ? 34.928 3.231 0.877 1 97.61 165 ALA A O 1
ATOM 1293 N N . ARG A 1 166 ? 33.649 3.434 2.767 1 96.47 166 ARG A N 1
ATOM 1294 C CA . ARG A 1 166 ? 34.712 4.075 3.535 1 96.47 166 ARG A CA 1
ATOM 1295 C C . ARG A 1 166 ? 35.947 3.183 3.611 1 96.47 166 ARG A C 1
ATOM 1297 O O . ARG A 1 166 ? 37.066 3.642 3.373 1 96.47 166 ARG A O 1
ATOM 1304 N N . GLU A 1 167 ? 35.849 1.837 3.88 1 96.42 167 GLU A N 1
ATOM 1305 C CA . GLU A 1 167 ? 36.945 0.878 3.981 1 96.42 167 GLU A CA 1
ATOM 1306 C C . GLU A 1 167 ? 37.596 0.639 2.621 1 96.42 167 GLU A C 1
ATOM 1308 O O . GLU A 1 167 ? 38.823 0.595 2.514 1 96.42 167 GLU A O 1
ATOM 1313 N N . ALA A 1 168 ? 36.778 0.477 1.612 1 97.63 168 ALA A N 1
ATOM 1314 C CA . ALA A 1 168 ? 37.273 0.2 0.266 1 97.63 168 ALA A CA 1
ATOM 1315 C C . ALA A 1 168 ? 38.121 1.356 -0.255 1 97.63 168 ALA A C 1
ATOM 1317 O O . ALA A 1 168 ? 39.097 1.142 -0.979 1 97.63 168 ALA A O 1
ATOM 1318 N N . ALA A 1 169 ? 37.754 2.542 0.106 1 97.01 169 ALA A N 1
ATOM 1319 C CA . ALA A 1 169 ? 38.403 3.752 -0.393 1 97.01 169 ALA A CA 1
ATOM 1320 C C . ALA A 1 169 ? 39.865 3.809 0.041 1 97.01 169 ALA A C 1
ATOM 1322 O O . ALA A 1 169 ? 40.664 4.544 -0.545 1 97.01 169 ALA A O 1
ATOM 1323 N N . GLU A 1 170 ? 40.207 2.993 0.961 1 95.15 170 GLU A N 1
ATOM 1324 C CA . GLU A 1 170 ? 41.579 2.983 1.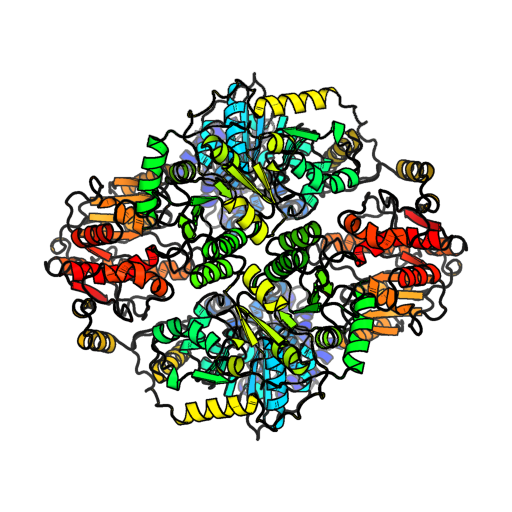461 1 95.15 170 GLU A CA 1
ATOM 1325 C C . GLU A 1 170 ? 42.522 2.304 0.472 1 95.15 170 GLU A C 1
ATOM 1327 O O . GLU A 1 170 ? 43.72 2.593 0.448 1 95.15 170 GLU A O 1
ATOM 1332 N N . THR A 1 171 ? 41.964 1.443 -0.374 1 94.95 171 THR A N 1
ATOM 1333 C CA . THR A 1 171 ? 42.867 0.637 -1.188 1 94.95 171 THR A CA 1
ATOM 1334 C C . THR A 1 171 ? 42.412 0.618 -2.644 1 94.95 171 THR A C 1
ATOM 1336 O O . THR A 1 171 ? 43.144 0.16 -3.523 1 94.95 171 THR A O 1
ATOM 1339 N N . CYS A 1 172 ? 41.155 1.072 -2.958 1 96.4 172 CYS A N 1
ATOM 1340 C CA . CYS A 1 172 ? 40.589 0.979 -4.299 1 96.4 172 CYS A CA 1
ATOM 1341 C C . CYS A 1 172 ? 39.904 2.282 -4.693 1 96.4 172 CYS A C 1
ATOM 1343 O O . CYS A 1 172 ? 39.649 3.137 -3.843 1 96.4 172 CYS A O 1
ATOM 1345 N N . ASN A 1 173 ? 39.734 2.406 -6.039 1 97.47 173 ASN A N 1
ATOM 1346 C CA . ASN A 1 173 ? 38.684 3.319 -6.48 1 97.47 173 ASN A CA 1
ATOM 1347 C C . ASN A 1 173 ? 37.297 2.789 -6.129 1 97.47 173 ASN A C 1
ATOM 1349 O O . ASN A 1 173 ? 37.022 1.6 -6.295 1 97.47 173 ASN A O 1
ATOM 1353 N N . VAL A 1 174 ? 36.517 3.67 -5.6 1 98.18 174 VAL A N 1
ATOM 1354 C CA . VAL A 1 174 ? 35.178 3.217 -5.238 1 98.18 174 VAL A CA 1
ATOM 1355 C C . VAL A 1 174 ? 34.138 3.967 -6.067 1 98.18 174 VAL A C 1
ATOM 1357 O O . VAL A 1 174 ? 34.146 5.199 -6.119 1 98.18 174 VAL A O 1
ATOM 1360 N N . VAL A 1 175 ? 33.355 3.238 -6.753 1 97.48 175 VAL A N 1
ATOM 1361 C CA . VAL A 1 175 ? 32.169 3.781 -7.407 1 97.48 175 VAL A CA 1
ATOM 1362 C C . VAL A 1 175 ? 30.912 3.212 -6.754 1 97.48 175 VAL A C 1
ATOM 1364 O O . VAL A 1 175 ? 30.872 2.033 -6.393 1 97.48 175 VAL A O 1
ATOM 1367 N N . VAL A 1 176 ? 29.904 4.089 -6.561 1 97.84 176 VAL A N 1
ATOM 1368 C CA . VAL A 1 176 ? 28.678 3.654 -5.9 1 97.84 176 VAL A CA 1
ATOM 1369 C C . VAL A 1 176 ? 27.49 3.835 -6.842 1 97.84 176 VAL A C 1
ATOM 1371 O O . VAL A 1 176 ? 27.403 4.837 -7.555 1 97.84 176 VAL A O 1
ATOM 1374 N N . VAL A 1 177 ? 26.674 2.853 -6.942 1 97.18 177 VAL A N 1
ATOM 1375 C CA . VAL A 1 177 ? 25.382 2.956 -7.612 1 97.18 177 VAL A CA 1
ATOM 1376 C C . VAL A 1 177 ? 24.258 2.715 -6.606 1 97.18 177 VAL A C 1
ATOM 1378 O O . VAL A 1 177 ? 24.209 1.666 -5.96 1 97.18 177 VAL A O 1
ATOM 1381 N N . ALA A 1 178 ? 23.423 3.685 -6.458 1 97.02 178 ALA A N 1
ATOM 1382 C CA . ALA A 1 178 ? 22.269 3.567 -5.569 1 97.02 178 ALA A CA 1
ATOM 1383 C C . ALA A 1 178 ? 20.967 3.523 -6.364 1 97.02 178 ALA A C 1
ATOM 1385 O O . ALA A 1 178 ? 20.802 4.26 -7.338 1 97.02 178 ALA A O 1
ATOM 1386 N N . VAL A 1 179 ? 20.127 2.66 -6.01 1 95.42 179 VAL A N 1
ATOM 1387 C CA . VAL A 1 179 ? 18.841 2.564 -6.693 1 95.42 179 VAL A CA 1
ATOM 1388 C C . VAL A 1 179 ? 17.985 3.782 -6.355 1 95.42 179 VAL A C 1
ATOM 1390 O O . VAL A 1 179 ? 17.275 4.308 -7.216 1 95.42 179 VAL A O 1
ATOM 1393 N N . ARG A 1 180 ? 18.039 4.27 -5.088 1 94.01 180 ARG A N 1
ATOM 1394 C CA . ARG A 1 180 ? 17.294 5.442 -4.639 1 94.01 180 ARG A CA 1
ATOM 1395 C C . ARG A 1 180 ? 18.182 6.376 -3.823 1 94.01 180 ARG A C 1
ATOM 1397 O O . ARG A 1 180 ? 19.129 5.929 -3.172 1 94.01 180 ARG A O 1
ATOM 1404 N N . GLY A 1 181 ? 17.856 7.583 -3.857 1 91.56 181 GLY A N 1
ATOM 1405 C CA . GLY A 1 181 ? 18.593 8.553 -3.064 1 91.56 181 GLY A CA 1
ATOM 1406 C C . GLY A 1 181 ? 18.242 8.508 -1.589 1 91.56 181 GLY A C 1
ATOM 1407 O O . GLY A 1 181 ? 17.62 7.551 -1.122 1 91.56 181 GLY A O 1
ATOM 1408 N N . GLY A 1 182 ? 18.733 9.464 -0.876 1 86.66 182 GLY A N 1
ATOM 1409 C CA . GLY A 1 182 ? 18.415 9.531 0.541 1 86.66 182 GLY A CA 1
ATOM 1410 C C . GLY A 1 182 ? 19.381 10.396 1.329 1 86.66 182 GLY A C 1
ATOM 1411 O O . GLY A 1 182 ? 20.179 11.133 0.746 1 86.66 182 GLY A O 1
ATOM 1412 N N . ALA A 1 183 ? 19.318 10.377 2.615 1 80.63 183 ALA A N 1
ATOM 1413 C CA . ALA A 1 183 ? 19.985 11.284 3.545 1 80.63 183 ALA A CA 1
ATOM 1414 C C . ALA A 1 183 ? 21.486 11.012 3.595 1 80.63 183 ALA A C 1
ATOM 1416 O O . ALA A 1 183 ? 22.263 11.865 4.03 1 80.63 183 ALA A O 1
ATOM 1417 N N . LEU A 1 184 ? 21.988 9.851 3.12 1 89.48 184 LEU A N 1
ATOM 1418 C CA . LEU A 1 184 ? 23.393 9.479 3.244 1 89.48 184 LEU A CA 1
ATOM 1419 C C . LEU A 1 184 ? 24.182 9.919 2.015 1 89.48 184 LEU A C 1
ATOM 1421 O O . LEU A 1 184 ? 25.365 9.599 1.884 1 89.48 184 LEU A O 1
ATOM 1425 N N . LEU A 1 185 ? 23.574 10.577 1.089 1 90.3 185 LEU A N 1
ATOM 1426 C CA . LEU A 1 185 ? 24.225 10.954 -0.161 1 90.3 185 LEU A CA 1
ATOM 1427 C C . LEU A 1 185 ? 25.538 11.681 0.108 1 90.3 185 LEU A C 1
ATOM 1429 O O . LEU A 1 185 ? 26.59 11.28 -0.396 1 90.3 185 LEU A O 1
ATOM 1433 N N . GLU A 1 186 ? 25.548 12.669 1.002 1 86.39 186 GLU A N 1
ATOM 1434 C CA . GLU A 1 186 ? 26.745 13.46 1.274 1 86.39 186 GLU A CA 1
ATOM 1435 C C . GLU A 1 186 ? 27.814 12.623 1.971 1 86.39 186 GLU A C 1
ATOM 1437 O O . GLU A 1 186 ? 29.007 12.789 1.711 1 86.39 186 GLU A O 1
ATOM 1442 N N . ASP A 1 187 ? 27.37 11.755 2.772 1 91.29 187 ASP A N 1
ATOM 1443 C CA . ASP A 1 187 ? 28.307 10.886 3.477 1 91.29 187 ASP A CA 1
ATOM 1444 C C . ASP A 1 187 ? 29.038 9.962 2.504 1 91.29 187 ASP A C 1
ATOM 1446 O O . ASP A 1 187 ? 30.232 9.702 2.666 1 91.29 187 ASP A O 1
ATOM 1450 N N . PHE A 1 188 ? 28.397 9.524 1.556 1 95.39 188 PHE A N 1
ATOM 1451 C CA . PHE A 1 188 ? 28.993 8.648 0.554 1 95.39 188 PHE A CA 1
ATOM 1452 C C . PHE A 1 188 ? 29.972 9.418 -0.324 1 95.39 188 PHE A C 1
ATOM 1454 O O . PHE A 1 188 ? 31.059 8.924 -0.633 1 95.39 188 PHE A O 1
ATOM 1461 N N . ILE A 1 189 ? 29.598 10.587 -0.722 1 93.96 189 ILE A N 1
ATOM 1462 C CA . ILE A 1 189 ? 30.367 11.404 -1.654 1 93.96 189 ILE A CA 1
ATOM 1463 C C . ILE A 1 189 ? 31.772 11.634 -1.102 1 93.96 189 ILE A C 1
ATOM 1465 O O . ILE A 1 189 ? 32.743 11.679 -1.859 1 93.96 189 ILE A O 1
ATOM 1469 N N . ASP A 1 190 ? 31.912 11.571 0.162 1 93.92 190 ASP A N 1
ATOM 1470 C CA . ASP A 1 190 ? 33.189 11.82 0.825 1 93.92 190 ASP A CA 1
ATOM 1471 C C . ASP A 1 190 ? 34.174 10.683 0.563 1 93.92 190 ASP A C 1
ATOM 1473 O O . ASP A 1 190 ? 35.385 10.856 0.716 1 93.92 190 ASP A O 1
ATOM 1477 N N . HIS A 1 191 ? 33.672 9.533 0.086 1 95.96 191 HIS A N 1
ATOM 1478 C CA . HIS A 1 191 ? 34.539 8.36 0.062 1 95.96 191 HIS A CA 1
ATOM 1479 C C . HIS A 1 191 ? 34.608 7.755 -1.336 1 95.96 191 HIS A C 1
ATOM 1481 O O . HIS A 1 191 ? 35.265 6.731 -1.542 1 95.96 191 HIS A O 1
ATOM 1487 N N . VAL A 1 192 ? 33.98 8.317 -2.322 1 97.2 192 VAL A N 1
ATOM 1488 C CA . VAL A 1 192 ? 33.853 7.624 -3.6 1 97.2 192 VAL A CA 1
ATOM 1489 C C . VAL A 1 192 ? 34.37 8.518 -4.726 1 97.2 192 VAL A C 1
ATOM 1491 O O . VAL A 1 192 ? 34.584 9.716 -4.527 1 97.2 192 VAL A O 1
ATOM 1494 N N . CYS A 1 193 ? 34.615 7.931 -5.846 1 96.52 193 CYS A N 1
ATOM 1495 C CA . CYS A 1 193 ? 35.003 8.665 -7.045 1 96.52 193 CYS A CA 1
ATOM 1496 C C . CYS A 1 193 ? 33.778 9.195 -7.78 1 96.52 193 CYS A C 1
ATOM 1498 O O . CYS A 1 193 ? 33.793 10.315 -8.294 1 96.52 193 CYS A O 1
ATOM 1500 N N . ASP A 1 194 ? 32.833 8.322 -7.803 1 95.43 194 ASP A N 1
ATOM 1501 C CA . ASP A 1 194 ? 31.579 8.648 -8.475 1 95.43 194 ASP A CA 1
ATOM 1502 C C . ASP A 1 194 ? 30.401 7.932 -7.818 1 95.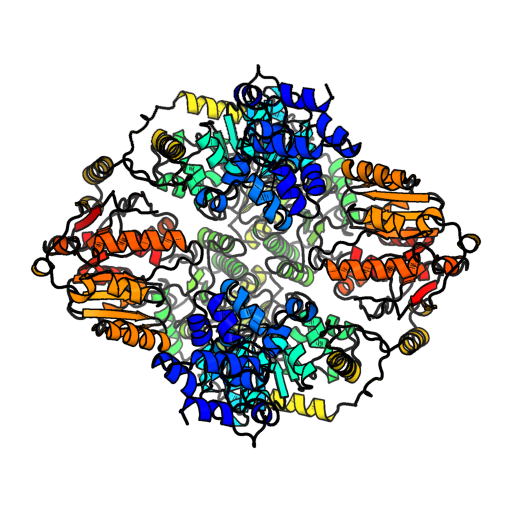43 194 ASP A C 1
ATOM 1504 O O . ASP A 1 194 ? 30.56 6.841 -7.267 1 95.43 194 ASP A O 1
ATOM 1508 N N . LEU A 1 195 ? 29.326 8.589 -7.816 1 96.26 195 LEU A N 1
ATOM 1509 C CA . LEU A 1 195 ? 28.087 8.018 -7.3 1 96.26 195 LEU A CA 1
ATOM 1510 C C . LEU A 1 195 ? 26.921 8.313 -8.238 1 96.26 195 LEU A C 1
ATOM 1512 O O . LEU A 1 195 ? 26.737 9.454 -8.667 1 96.26 195 LEU A O 1
ATOM 1516 N N . VAL A 1 196 ? 26.197 7.254 -8.639 1 95.71 196 VAL A N 1
ATOM 1517 C CA . VAL A 1 196 ? 25.059 7.418 -9.537 1 95.71 196 VAL A CA 1
ATOM 1518 C C . VAL A 1 196 ? 23.802 6.838 -8.892 1 95.71 196 VAL A C 1
ATOM 1520 O O . VAL A 1 196 ? 23.85 5.771 -8.275 1 95.71 196 VAL A O 1
ATOM 1523 N N . ILE A 1 197 ? 22.725 7.555 -8.948 1 95.53 197 ILE A N 1
ATOM 1524 C CA . ILE A 1 197 ? 21.428 7.076 -8.481 1 95.53 197 ILE A CA 1
ATOM 1525 C C . ILE A 1 197 ? 20.574 6.651 -9.673 1 95.53 197 ILE A C 1
ATOM 1527 O O . ILE A 1 197 ? 20.251 7.47 -10.537 1 95.53 197 ILE A O 1
ATOM 1531 N N . SER A 1 198 ? 20.288 5.327 -9.767 1 94.34 198 SER A N 1
ATOM 1532 C CA . SER A 1 198 ? 19.509 4.862 -10.91 1 94.34 198 SER A CA 1
ATOM 1533 C C . SER A 1 198 ? 18.715 3.607 -10.565 1 94.34 198 SER A C 1
ATOM 1535 O O . SER A 1 198 ? 19.264 2.652 -10.011 1 94.34 198 SER A O 1
ATOM 1537 N N . GLU A 1 199 ? 17.439 3.599 -10.968 1 92.56 199 GLU A N 1
ATOM 1538 C CA . GLU A 1 199 ? 16.607 2.407 -10.834 1 92.56 199 GLU A CA 1
ATOM 1539 C C . GLU A 1 199 ? 16.872 1.419 -11.965 1 92.56 199 GLU A C 1
ATOM 1541 O O . GLU A 1 199 ? 16.49 0.25 -11.878 1 92.56 199 GLU A O 1
ATOM 1546 N N . ASN A 1 200 ? 17.536 1.904 -13.019 1 91.71 200 ASN A N 1
ATOM 1547 C CA . ASN A 1 200 ? 17.879 1.08 -14.174 1 91.71 200 ASN A CA 1
ATOM 1548 C C . ASN A 1 200 ? 19.344 1.249 -14.567 1 91.71 200 ASN A C 1
ATOM 1550 O O . ASN A 1 200 ? 19.647 1.747 -15.653 1 91.71 200 ASN A O 1
ATOM 1554 N N . PRO A 1 201 ? 20.156 0.685 -13.748 1 92.91 201 PRO A N 1
ATOM 1555 C CA . PRO A 1 201 ? 21.587 0.903 -13.975 1 92.91 201 PRO A CA 1
ATOM 1556 C C . PRO A 1 201 ? 22.037 0.463 -15.366 1 92.91 201 PRO A C 1
ATOM 1558 O O . PRO A 1 201 ? 22.856 1.138 -15.995 1 92.91 201 PRO A O 1
ATOM 1561 N N . PHE A 1 202 ? 21.542 -0.674 -15.826 1 91.14 202 PHE A N 1
ATOM 1562 C CA . PHE A 1 202 ? 21.926 -1.165 -17.144 1 91.14 202 PHE A CA 1
ATOM 1563 C C . PHE A 1 202 ? 21.568 -0.152 -18.225 1 91.14 202 PHE A C 1
ATOM 1565 O O . PHE A 1 202 ? 22.385 0.144 -19.1 1 91.14 202 PHE A O 1
ATOM 1572 N N . GLY A 1 203 ? 20.414 0.447 -18.159 1 86.64 203 GLY A N 1
ATOM 1573 C CA . GLY A 1 203 ? 19.973 1.399 -19.166 1 86.64 203 GLY A CA 1
ATOM 1574 C C . GLY A 1 203 ? 20.581 2.777 -18.991 1 86.64 203 GLY A C 1
ATOM 1575 O O . GLY A 1 203 ? 20.591 3.58 -19.927 1 86.64 203 GLY A O 1
ATOM 1576 N N . ASP A 1 204 ? 21.182 3.058 -17.812 1 89.7 204 ASP A N 1
ATOM 1577 C CA . ASP A 1 204 ? 21.639 4.412 -17.515 1 89.7 204 ASP A CA 1
ATOM 1578 C C . ASP A 1 204 ? 23.163 4.499 -17.553 1 89.7 204 ASP A C 1
ATOM 1580 O O . ASP A 1 204 ? 23.725 5.335 -18.263 1 89.7 204 ASP A O 1
ATOM 1584 N N . ILE A 1 205 ? 23.821 3.604 -16.878 1 89.19 205 ILE A N 1
ATOM 1585 C CA . ILE A 1 205 ? 25.252 3.734 -16.627 1 89.19 205 ILE A CA 1
ATOM 1586 C C . ILE A 1 205 ? 26.022 3.571 -17.936 1 89.19 205 ILE A C 1
ATOM 1588 O O . ILE A 1 205 ? 27.103 4.14 -18.103 1 89.19 205 ILE A O 1
ATOM 1592 N N . LEU A 1 206 ? 25.455 2.828 -18.839 1 82.67 206 LEU A N 1
ATOM 1593 C CA . LEU A 1 206 ? 26.095 2.627 -20.135 1 82.67 206 LEU A CA 1
ATOM 1594 C C . LEU A 1 206 ? 26.288 3.956 -20.857 1 82.67 206 LEU A C 1
ATOM 1596 O O . LEU A 1 206 ? 27.146 4.071 -21.735 1 82.67 206 LEU A O 1
ATOM 1600 N N . PHE A 1 207 ? 25.596 4.983 -20.501 1 85.08 207 PHE A N 1
ATOM 1601 C CA . PHE A 1 207 ? 25.636 6.248 -21.225 1 85.08 207 PHE A CA 1
ATOM 1602 C C . PHE A 1 207 ? 26.377 7.309 -20.42 1 85.08 207 PHE A C 1
ATOM 1604 O O . PHE A 1 207 ? 26.422 8.476 -20.816 1 85.08 207 PHE A O 1
ATOM 1611 N N . LEU A 1 208 ? 26.877 6.778 -19.29 1 85.02 208 LEU A N 1
ATOM 1612 C CA . LEU A 1 208 ? 27.746 7.675 -18.537 1 85.02 208 LEU A CA 1
ATOM 1613 C C . LEU A 1 208 ? 29.137 7.735 -19.161 1 85.02 208 LEU A C 1
ATOM 1615 O O . LEU A 1 208 ? 29.629 6.735 -19.687 1 85.02 208 LEU A O 1
ATOM 1619 N N . SER A 1 209 ? 29.781 8.88 -19.221 1 78.74 209 SER A N 1
ATOM 1620 C CA . SER A 1 209 ? 31.071 9.063 -19.878 1 78.74 209 SER A CA 1
ATOM 1621 C C . SER A 1 209 ? 32.219 8.965 -18.879 1 78.74 209 SER A C 1
ATOM 1623 O O . SER A 1 209 ? 33.389 8.955 -19.269 1 78.74 209 SER A O 1
ATOM 1625 N N . GLN A 1 210 ? 31.949 8.692 -17.667 1 83.94 210 GLN A N 1
ATOM 1626 C CA . GLN A 1 210 ? 32.995 8.671 -16.65 1 83.94 210 GLN A CA 1
ATOM 1627 C C . GLN A 1 210 ? 33.866 7.425 -16.782 1 83.94 210 GLN A C 1
ATOM 1629 O O . GLN A 1 210 ? 33.351 6.311 -16.899 1 83.94 210 GLN A O 1
ATOM 1634 N N . GLU A 1 211 ? 35.107 7.577 -16.745 1 85.59 211 GLU A N 1
ATOM 1635 C CA . GLU A 1 211 ? 36.077 6.493 -16.866 1 85.59 211 GLU A CA 1
ATOM 1636 C C . GLU A 1 211 ? 35.929 5.49 -15.725 1 85.59 211 GLU A C 1
ATOM 1638 O O . GLU A 1 211 ? 36.188 4.298 -15.902 1 85.59 211 GLU A O 1
ATOM 1643 N N . SER A 1 212 ? 35.473 5.963 -14.63 1 90.67 212 SER A N 1
ATOM 1644 C CA . SER A 1 212 ? 35.359 5.129 -13.438 1 90.67 212 SER A CA 1
ATOM 1645 C C . SER A 1 212 ? 34.351 4.004 -13.645 1 90.67 212 SER A C 1
ATOM 1647 O O . SER A 1 212 ? 34.408 2.979 -12.963 1 90.67 212 SER A O 1
ATOM 1649 N N . PHE A 1 213 ? 33.464 4.171 -14.617 1 90.29 213 PHE A N 1
ATOM 1650 C CA . PHE A 1 213 ? 32.442 3.156 -14.846 1 90.29 213 PHE A CA 1
ATOM 1651 C C . PHE A 1 213 ? 32.835 2.244 -16.001 1 90.29 213 PHE A C 1
ATOM 1653 O O . PHE A 1 213 ? 32.152 1.256 -16.279 1 90.29 213 PHE A O 1
ATOM 1660 N N . THR A 1 214 ? 33.94 2.512 -16.654 1 86.07 214 THR A N 1
ATOM 1661 C CA . THR A 1 214 ? 34.368 1.716 -17.799 1 86.07 214 THR A CA 1
ATOM 1662 C C . THR A 1 214 ? 35.206 0.524 -17.345 1 86.07 214 THR A C 1
ATOM 1664 O O . THR A 1 214 ? 35.244 -0.508 -18.019 1 86.07 214 THR A O 1
ATOM 1667 N N . ARG A 1 215 ? 35.849 0.69 -16.272 1 89.88 215 ARG A N 1
ATOM 1668 C CA . ARG A 1 215 ? 36.672 -0.404 -15.767 1 89.88 215 ARG A CA 1
ATOM 1669 C C . ARG A 1 215 ? 36.319 -0.731 -14.32 1 89.88 215 ARG A C 1
ATOM 1671 O O . ARG A 1 215 ? 36.858 -0.125 -13.391 1 89.88 215 ARG A O 1
ATOM 1678 N N . ILE A 1 216 ? 35.541 -1.678 -14.095 1 95.71 216 ILE A N 1
ATOM 1679 C CA . ILE A 1 216 ? 35.183 -2.167 -12.768 1 95.71 216 ILE A CA 1
ATOM 1680 C C . ILE A 1 216 ? 35.716 -3.586 -12.58 1 95.71 216 ILE A C 1
ATOM 1682 O O . ILE A 1 216 ? 35.393 -4.485 -13.359 1 95.71 216 ILE A O 1
ATOM 1686 N N . ASP A 1 217 ? 36.526 -3.769 -11.623 1 96.89 217 ASP A N 1
ATOM 1687 C CA . ASP A 1 217 ? 37.192 -5.053 -11.422 1 96.89 217 ASP A CA 1
ATOM 1688 C C . ASP A 1 217 ? 36.277 -6.038 -10.698 1 96.89 217 ASP A C 1
ATOM 1690 O O . ASP A 1 217 ? 36.303 -7.238 -10.978 1 96.89 217 ASP A O 1
ATOM 1694 N N . PHE A 1 218 ? 35.549 -5.568 -9.75 1 97.66 218 PHE A N 1
ATOM 1695 C CA . PHE A 1 218 ? 34.57 -6.391 -9.049 1 97.66 218 PHE A CA 1
ATOM 1696 C C . PHE A 1 218 ? 33.521 -5.522 -8.367 1 97.66 218 PHE A C 1
ATOM 1698 O O . PHE A 1 218 ? 33.681 -4.303 -8.274 1 97.66 218 PHE A O 1
ATOM 1705 N N . ALA A 1 219 ? 32.455 -6.141 -7.976 1 98.24 219 ALA A N 1
ATOM 1706 C CA . ALA A 1 219 ? 31.354 -5.393 -7.375 1 98.24 219 ALA A CA 1
ATOM 1707 C C . ALA A 1 219 ? 30.847 -6.082 -6.112 1 98.24 219 ALA A C 1
ATOM 1709 O O . ALA A 1 219 ? 31.028 -7.29 -5.941 1 98.24 219 ALA A O 1
ATOM 1710 N N . ILE A 1 220 ? 30.354 -5.357 -5.212 1 98.49 220 ILE A N 1
ATOM 1711 C CA . ILE A 1 220 ? 29.635 -5.818 -4.03 1 98.49 220 ILE A CA 1
ATOM 1712 C C . ILE A 1 220 ? 28.211 -5.267 -4.045 1 98.49 220 ILE A C 1
ATOM 1714 O O . ILE A 1 220 ? 28.006 -4.056 -3.938 1 98.49 220 ILE A O 1
ATOM 1718 N N . LEU A 1 221 ? 27.29 -6.101 -4.242 1 98.28 221 LEU A N 1
ATOM 1719 C CA . LEU A 1 221 ? 25.891 -5.708 -4.114 1 98.28 221 LEU A CA 1
ATOM 1720 C C . LEU A 1 221 ? 25.425 -5.821 -2.666 1 98.28 221 LEU A C 1
ATOM 1722 O O . LEU A 1 221 ? 25.164 -6.922 -2.178 1 98.28 221 LEU A O 1
ATOM 1726 N N . ASN A 1 222 ? 25.334 -4.622 -2.035 1 96.98 222 ASN A N 1
ATOM 1727 C CA . ASN A 1 222 ? 25.091 -4.56 -0.598 1 96.98 222 ASN A CA 1
ATOM 1728 C C . ASN A 1 222 ? 23.607 -4.713 -0.273 1 96.98 222 ASN A C 1
ATOM 1730 O O . ASN A 1 222 ? 23.001 -3.817 0.318 1 96.98 222 ASN A O 1
ATOM 1734 N N . SER A 1 223 ? 23.044 -5.868 -0.702 1 95.06 223 SER A N 1
ATOM 1735 C CA . SER A 1 223 ? 21.677 -6.262 -0.379 1 95.06 223 SER A CA 1
ATOM 1736 C C . SER A 1 223 ? 21.003 -6.942 -1.566 1 95.06 223 SER A C 1
ATOM 1738 O O . SER A 1 223 ? 21.348 -6.675 -2.719 1 95.06 223 SER A O 1
ATOM 1740 N N . VAL A 1 224 ? 20.079 -7.75 -1.275 1 96.68 224 VAL A N 1
ATOM 1741 C CA . VAL A 1 224 ? 19.305 -8.387 -2.335 1 96.68 224 VAL A CA 1
ATOM 1742 C C . VAL A 1 224 ? 18.492 -7.334 -3.085 1 96.68 224 VAL A C 1
ATOM 1744 O O . VAL A 1 224 ? 18.193 -7.501 -4.27 1 96.68 224 VAL A O 1
ATOM 1747 N N . GLU A 1 225 ? 18.237 -6.2 -2.472 1 95.6 225 GLU A N 1
ATOM 1748 C CA . GLU A 1 225 ? 17.433 -5.135 -3.065 1 95.6 225 GLU A CA 1
ATOM 1749 C C . GLU A 1 225 ? 18.22 -4.377 -4.13 1 95.6 225 GLU A C 1
ATOM 1751 O O . GLU A 1 225 ? 17.647 -3.601 -4.897 1 95.6 225 GLU A O 1
ATOM 1756 N N . ALA A 1 226 ? 19.513 -4.671 -4.257 1 96.71 226 ALA A N 1
ATOM 1757 C CA . ALA A 1 226 ? 20.33 -4.082 -5.314 1 96.71 226 ALA A CA 1
ATOM 1758 C C . ALA A 1 226 ? 20.306 -4.946 -6.572 1 96.71 226 ALA A C 1
ATOM 1760 O O . ALA A 1 226 ? 21.177 -4.819 -7.436 1 96.71 226 ALA A O 1
ATOM 1761 N N . VAL A 1 227 ? 19.302 -5.739 -6.701 1 96.23 227 VAL A N 1
ATOM 1762 C CA . VAL A 1 227 ? 19.164 -6.735 -7.758 1 96.23 227 VAL A CA 1
ATOM 1763 C C . VAL A 1 227 ? 19.135 -6.045 -9.119 1 96.23 227 VAL A C 1
ATOM 1765 O O . VAL A 1 227 ? 19.563 -6.62 -10.123 1 96.23 227 VAL A O 1
ATOM 1768 N N . PRO A 1 228 ? 18.788 -4.795 -9.258 1 94.99 228 PRO A N 1
ATOM 1769 C CA . PRO A 1 228 ? 18.818 -4.154 -10.575 1 94.99 228 PRO A CA 1
ATOM 1770 C C . PRO A 1 228 ? 20.226 -4.076 -11.161 1 94.99 228 PRO A C 1
ATOM 1772 O O . PRO A 1 228 ? 20.386 -3.917 -12.374 1 94.99 228 PRO A O 1
ATOM 1775 N N . LEU A 1 229 ? 21.216 -4.215 -10.314 1 96.6 229 LEU A N 1
ATOM 1776 C CA . LEU A 1 229 ? 22.589 -4.104 -10.793 1 96.6 229 LEU A CA 1
ATOM 1777 C C . LEU A 1 229 ? 23.07 -5.429 -11.376 1 96.6 229 LEU A C 1
ATOM 1779 O O . LEU A 1 229 ? 24.116 -5.483 -12.028 1 96.6 229 LEU A O 1
ATOM 1783 N N . VAL A 1 230 ? 22.312 -6.474 -11.156 1 97.19 230 VAL A N 1
ATOM 1784 C CA . VAL A 1 230 ? 22.706 -7.788 -11.653 1 97.19 230 VAL A CA 1
ATOM 1785 C C . VAL A 1 230 ? 22.789 -7.76 -13.178 1 97.19 230 VAL A C 1
ATOM 1787 O O . VAL A 1 230 ? 23.76 -8.247 -13.762 1 97.19 230 VAL A O 1
ATOM 1790 N N . ARG A 1 231 ? 21.773 -7.188 -13.739 1 95.56 231 ARG A N 1
ATOM 1791 C CA . ARG A 1 231 ? 21.732 -7.098 -15.195 1 95.56 231 ARG A CA 1
ATOM 1792 C C . ARG A 1 231 ? 22.951 -6.356 -15.732 1 95.56 231 ARG A C 1
ATOM 1794 O O . ARG A 1 231 ? 23.566 -6.788 -16.709 1 95.56 231 ARG A O 1
ATOM 1801 N N . TYR A 1 232 ? 23.338 -5.264 -15.096 1 95.15 232 TYR A N 1
ATOM 1802 C CA . TYR A 1 232 ? 24.506 -4.483 -15.49 1 95.15 232 TYR A CA 1
ATOM 1803 C C . TYR A 1 232 ? 25.788 -5.284 -15.299 1 95.15 232 TYR A C 1
ATOM 1805 O O . TYR A 1 232 ? 26.638 -5.328 -16.191 1 95.15 232 TYR A O 1
ATOM 1813 N N . ALA A 1 233 ? 25.925 -5.916 -14.19 1 96.4 233 ALA A N 1
ATOM 1814 C CA . ALA A 1 233 ? 27.129 -6.68 -13.874 1 96.4 233 ALA A CA 1
ATOM 1815 C C . ALA A 1 233 ? 27.311 -7.844 -14.844 1 96.4 233 ALA A C 1
ATOM 1817 O O . ALA A 1 233 ? 28.429 -8.129 -15.278 1 96.4 233 ALA A O 1
ATOM 1818 N N . VAL A 1 234 ? 26.21 -8.5 -15.183 1 95.37 234 VAL A N 1
ATOM 1819 C CA . VAL A 1 234 ? 26.268 -9.635 -16.098 1 95.37 234 VAL A CA 1
ATOM 1820 C C . VAL A 1 234 ? 26.62 -9.15 -17.502 1 95.37 234 VAL A C 1
ATOM 1822 O O . VAL A 1 234 ? 27.463 -9.744 -18.178 1 95.37 234 VAL A O 1
ATOM 1825 N N . ALA A 1 235 ? 25.978 -8.061 -17.916 1 93.29 235 ALA A N 1
ATOM 1826 C CA . ALA A 1 235 ? 26.216 -7.513 -19.248 1 93.29 235 ALA A CA 1
ATOM 1827 C C . ALA A 1 235 ? 27.679 -7.117 -19.425 1 93.29 235 ALA A C 1
ATOM 1829 O O . ALA A 1 235 ? 28.225 -7.212 -20.527 1 93.29 235 ALA A O 1
ATOM 1830 N N . ARG A 1 236 ? 28.363 -6.758 -18.336 1 92.56 236 ARG A N 1
ATOM 1831 C CA . ARG A 1 236 ? 29.741 -6.286 -18.409 1 92.56 236 ARG A CA 1
ATOM 1832 C C . ARG A 1 236 ? 30.71 -7.341 -17.885 1 92.56 236 ARG A C 1
ATOM 1834 O O . ARG A 1 236 ? 31.907 -7.078 -17.747 1 92.56 236 ARG A O 1
ATOM 1841 N N . ASP A 1 237 ? 30.157 -8.501 -17.565 1 92.14 237 ASP A N 1
ATOM 1842 C CA . ASP A 1 237 ? 30.938 -9.624 -17.059 1 92.14 237 ASP A CA 1
ATOM 1843 C C . ASP A 1 237 ? 31.754 -9.218 -15.834 1 92.14 237 ASP A C 1
ATOM 1845 O O . ASP A 1 237 ? 32.947 -9.518 -15.748 1 92.14 237 ASP A O 1
ATOM 1849 N N . ILE A 1 238 ? 31.179 -8.414 -14.959 1 95.61 238 ILE A N 1
ATOM 1850 C CA . ILE A 1 238 ? 31.797 -7.994 -13.706 1 95.61 238 ILE A CA 1
ATOM 1851 C C . ILE A 1 238 ? 31.55 -9.048 -12.629 1 95.61 238 ILE A C 1
ATOM 1853 O O . ILE A 1 238 ? 30.4 -9.363 -12.312 1 95.61 238 ILE A O 1
ATOM 1857 N N . PRO A 1 239 ? 32.574 -9.608 -12.046 1 96.45 239 PRO A N 1
ATOM 1858 C CA . PRO A 1 239 ? 32.338 -10.499 -10.907 1 96.45 239 PRO A CA 1
ATOM 1859 C C . PRO A 1 239 ? 31.778 -9.766 -9.69 1 96.45 239 PRO A C 1
ATOM 1861 O O . PRO A 1 239 ? 32.177 -8.632 -9.411 1 96.45 239 PRO A O 1
ATOM 1864 N N . PHE A 1 240 ? 30.868 -10.383 -9.01 1 97.73 240 PHE A N 1
ATOM 1865 C CA . PHE A 1 240 ? 30.316 -9.648 -7.878 1 97.73 240 PHE A CA 1
ATOM 1866 C C . PHE A 1 240 ? 29.863 -10.604 -6.781 1 97.73 240 PHE A C 1
ATOM 1868 O O . PHE A 1 240 ? 29.561 -11.769 -7.051 1 97.73 240 PHE A O 1
ATOM 1875 N N . ALA A 1 241 ? 29.907 -10.117 -5.55 1 98.28 241 ALA A N 1
ATOM 1876 C CA . ALA A 1 241 ? 29.318 -10.747 -4.371 1 98.28 241 ALA A CA 1
ATOM 1877 C C . ALA A 1 241 ? 28.072 -9.995 -3.912 1 98.28 241 ALA A C 1
ATOM 1879 O O . ALA A 1 241 ? 28.006 -8.768 -4.019 1 98.28 241 ALA A O 1
ATOM 1880 N N . THR A 1 242 ? 27.117 -10.729 -3.507 1 98.34 242 THR A N 1
ATOM 1881 C CA . THR A 1 242 ? 25.948 -10.096 -2.905 1 98.34 242 THR A CA 1
ATOM 1882 C C . THR A 1 242 ? 25.94 -10.302 -1.393 1 98.34 242 THR A C 1
ATOM 1884 O O . THR A 1 242 ? 26.014 -11.436 -0.916 1 98.34 242 THR A O 1
ATOM 1887 N N . TYR A 1 243 ? 25.997 -9.26 -0.704 1 98.06 243 TYR A N 1
ATOM 1888 C CA . TYR A 1 243 ? 25.896 -9.29 0.751 1 98.06 243 TYR A CA 1
ATOM 1889 C C . TYR A 1 243 ? 24.442 -9.2 1.199 1 98.06 243 TYR A C 1
ATOM 1891 O O . TYR A 1 243 ? 23.828 -8.133 1.124 1 98.06 243 TYR A O 1
ATOM 1899 N N . ILE A 1 244 ? 23.905 -10.251 1.673 1 96.92 244 ILE A N 1
ATOM 1900 C CA . ILE A 1 244 ? 22.469 -10.408 1.875 1 96.92 244 ILE A CA 1
ATOM 1901 C C . ILE A 1 244 ? 22.112 -10.073 3.322 1 96.92 244 ILE A C 1
ATOM 1903 O O . ILE A 1 244 ? 22.667 -10.657 4.256 1 96.92 244 ILE A O 1
ATOM 1907 N N . HIS A 1 245 ? 21.158 -9.164 3.443 1 93.7 245 HIS A N 1
ATOM 1908 C CA . HIS A 1 245 ? 20.671 -8.72 4.744 1 93.7 245 HIS A CA 1
ATOM 1909 C C . HIS A 1 245 ? 19.213 -9.118 4.952 1 93.7 245 HIS A C 1
ATOM 1911 O O . HIS A 1 245 ? 18.593 -8.726 5.943 1 93.7 245 HIS A O 1
ATOM 1917 N N . GLU A 1 246 ? 18.65 -9.866 4.02 1 94.88 246 GLU A N 1
ATOM 1918 C CA . GLU A 1 246 ? 17.203 -10.063 4.012 1 94.88 246 GLU A CA 1
ATOM 1919 C C . GLU A 1 246 ? 16.848 -11.546 4.071 1 94.88 246 GLU A C 1
ATOM 1921 O O . GLU A 1 246 ? 17.594 -12.388 3.568 1 94.88 246 GLU A O 1
ATOM 1926 N N . TYR A 1 247 ? 15.735 -11.801 4.672 1 96.31 247 TYR A N 1
ATOM 1927 C CA . TYR A 1 247 ? 15.134 -13.128 4.603 1 96.31 247 TYR A CA 1
ATOM 1928 C C . TYR A 1 247 ? 14.332 -13.297 3.318 1 96.31 247 TYR A C 1
ATOM 1930 O O . TYR A 1 247 ? 13.853 -12.317 2.744 1 96.31 247 TYR A O 1
ATOM 1938 N N . THR A 1 248 ? 14.22 -14.512 2.907 1 95.23 248 THR A N 1
ATOM 1939 C CA . THR A 1 248 ? 13.407 -14.764 1.722 1 95.23 248 THR A CA 1
ATOM 1940 C C . THR A 1 248 ? 11.925 -14.575 2.034 1 95.23 248 THR A C 1
ATOM 1942 O O . THR A 1 248 ? 11.121 -14.336 1.13 1 95.23 248 THR A O 1
ATOM 1945 N N . ASP A 1 249 ? 11.585 -14.594 3.284 1 93.01 249 ASP A N 1
ATOM 1946 C CA . ASP A 1 249 ? 10.197 -14.501 3.726 1 93.01 249 ASP A CA 1
ATOM 1947 C C . ASP A 1 249 ? 9.576 -13.17 3.31 1 93.01 249 ASP A C 1
ATOM 1949 O O . ASP A 1 249 ? 8.371 -13.093 3.061 1 93.01 249 ASP A O 1
ATOM 1953 N N . TYR A 1 250 ? 10.359 -12.165 3.255 1 93.84 250 TYR A N 1
ATOM 1954 C CA . TYR A 1 250 ? 9.751 -10.879 2.933 1 93.84 250 TYR A CA 1
ATOM 1955 C C . TYR A 1 250 ? 10.454 -10.225 1.749 1 93.84 250 TYR A C 1
ATOM 1957 O O . TYR A 1 250 ? 10.416 -9.002 1.595 1 93.84 250 TYR A O 1
ATOM 1965 N N . THR A 1 251 ? 11.238 -10.97 0.983 1 94.94 251 THR A N 1
ATOM 1966 C CA . THR A 1 251 ? 11.841 -10.455 -0.241 1 94.94 251 THR A CA 1
ATOM 1967 C C . THR A 1 251 ? 10.942 -10.729 -1.444 1 94.94 251 THR A C 1
ATOM 1969 O O . THR A 1 251 ? 10.966 -11.826 -2.006 1 94.94 251 THR A O 1
ATOM 1972 N N . TYR A 1 252 ? 10.143 -9.814 -1.809 1 91.09 252 TYR A N 1
ATOM 1973 C CA . TYR A 1 252 ? 9.228 -9.917 -2.94 1 91.09 252 TYR A CA 1
ATOM 1974 C C . TYR A 1 252 ? 9.437 -8.765 -3.916 1 91.09 252 TYR A C 1
ATOM 1976 O O . TYR A 1 252 ? 9.815 -7.662 -3.513 1 91.09 252 TYR A O 1
ATOM 1984 N N . PRO A 1 253 ? 9.197 -8.982 -5.038 1 89.93 253 PRO A N 1
ATOM 1985 C CA . PRO A 1 253 ? 8.827 -10.234 -5.702 1 89.93 253 PRO A CA 1
ATOM 1986 C C . PRO A 1 253 ? 9.956 -11.263 -5.694 1 89.93 253 PRO A C 1
ATOM 1988 O O . PRO A 1 253 ? 11.13 -10.895 -5.6 1 89.93 253 PRO A O 1
ATOM 1991 N N . ASN A 1 254 ? 9.626 -12.427 -5.927 1 90.96 254 ASN A N 1
ATOM 1992 C CA . ASN A 1 254 ? 10.539 -13.548 -5.728 1 90.96 254 ASN A CA 1
ATOM 1993 C C . ASN A 1 254 ? 11.67 -13.538 -6.752 1 90.96 254 ASN A C 1
ATOM 1995 O O . ASN A 1 254 ? 12.684 -14.213 -6.569 1 90.96 254 ASN A O 1
ATOM 1999 N N . TYR A 1 255 ? 11.469 -12.884 -7.83 1 92.52 255 TYR A N 1
ATOM 2000 C CA . TYR A 1 255 ? 12.527 -12.888 -8.834 1 92.52 255 TYR A CA 1
ATOM 2001 C C . TYR A 1 255 ? 13.818 -12.309 -8.268 1 92.52 255 TYR A C 1
ATOM 2003 O O . TYR A 1 255 ? 14.912 -12.644 -8.73 1 92.52 255 TYR A O 1
ATOM 2011 N N . LYS A 1 256 ? 13.727 -11.489 -7.234 1 95.68 256 LYS A N 1
ATOM 2012 C CA . LYS A 1 256 ? 14.914 -10.916 -6.607 1 95.68 256 LYS A CA 1
ATOM 2013 C C . LYS A 1 256 ? 15.803 -12.006 -6.015 1 95.68 256 LYS A C 1
ATOM 2015 O O . LYS A 1 256 ? 17.02 -11.998 -6.213 1 95.68 256 LYS A O 1
ATOM 2020 N N . VAL A 1 257 ? 15.112 -12.867 -5.368 1 95.73 257 VAL A N 1
ATOM 2021 C CA . VAL A 1 257 ? 15.828 -13.977 -4.747 1 95.73 257 VAL A CA 1
ATOM 2022 C C . VAL A 1 257 ? 16.389 -14.899 -5.827 1 95.73 257 VAL A C 1
ATOM 2024 O O . VAL A 1 257 ? 17.537 -15.341 -5.74 1 95.73 257 VAL A O 1
ATOM 2027 N N . THR A 1 258 ? 15.632 -15.127 -6.828 1 95.09 258 THR A N 1
ATOM 2028 C CA . THR A 1 258 ? 16.028 -16.033 -7.901 1 95.09 258 THR A CA 1
ATOM 2029 C C . THR A 1 258 ? 17.233 -15.481 -8.658 1 95.09 258 THR A C 1
ATOM 2031 O O . THR A 1 258 ? 18.236 -16.177 -8.831 1 95.09 258 THR A O 1
ATOM 2034 N N . LEU A 1 259 ? 17.162 -14.255 -9.055 1 96.29 259 LEU A N 1
ATOM 2035 C CA . LEU A 1 259 ? 18.232 -13.664 -9.851 1 96.29 259 LEU A CA 1
ATOM 2036 C C . LEU A 1 259 ? 19.513 -13.538 -9.032 1 96.29 259 LEU A C 1
ATOM 2038 O O . LEU A 1 259 ? 20.608 -13.776 -9.546 1 96.29 259 LEU A O 1
ATOM 2042 N N . THR A 1 260 ? 19.353 -13.187 -7.789 1 97.05 260 THR A N 1
ATOM 2043 C CA . THR A 1 260 ? 20.515 -13.084 -6.913 1 97.05 260 THR A CA 1
ATOM 2044 C C . THR A 1 260 ? 21.191 -14.442 -6.748 1 97.05 260 THR A C 1
ATOM 2046 O O . THR A 1 260 ? 22.417 -14.544 -6.828 1 97.05 260 THR A O 1
ATOM 2049 N N . SER A 1 261 ? 20.411 -15.453 -6.584 1 96.3 261 SER A N 1
ATOM 2050 C CA . SER A 1 261 ? 20.925 -16.806 -6.396 1 96.3 261 SER A CA 1
ATOM 2051 C C . SER A 1 261 ? 21.578 -17.331 -7.67 1 96.3 261 SER A C 1
ATOM 2053 O O . SER A 1 261 ? 22.578 -18.049 -7.611 1 96.3 261 SER A O 1
ATOM 2055 N N . LEU A 1 262 ? 21.078 -16.964 -8.756 1 95.85 262 LEU A N 1
ATOM 2056 C CA . LEU A 1 262 ? 21.52 -17.507 -10.036 1 95.85 262 LEU A CA 1
ATOM 2057 C C . LEU A 1 262 ? 22.83 -16.862 -10.476 1 95.85 262 LEU A C 1
ATOM 2059 O O . LEU A 1 262 ? 23.693 -17.53 -11.051 1 95.85 262 LEU A O 1
ATOM 2063 N N . PHE A 1 263 ? 22.975 -15.561 -10.136 1 96.51 263 PHE A N 1
ATOM 2064 C CA . PHE A 1 263 ? 23.985 -14.855 -10.916 1 96.51 263 PHE A CA 1
ATOM 2065 C C . PHE A 1 263 ? 25.123 -14.378 -10.022 1 96.51 263 PHE A C 1
ATOM 2067 O O . PHE A 1 263 ? 26.189 -14.001 -10.513 1 96.51 263 PHE A O 1
ATOM 2074 N N . SER A 1 264 ? 24.937 -14.343 -8.737 1 97.07 264 SER A N 1
ATOM 2075 C CA . SER A 1 264 ? 26.024 -13.93 -7.855 1 97.07 264 SER A CA 1
ATOM 2076 C C . SER A 1 264 ? 27.178 -14.926 -7.897 1 97.07 264 SER A C 1
ATOM 2078 O O . SER A 1 264 ? 26.96 -16.139 -7.88 1 97.07 264 SER A O 1
ATOM 2080 N N . ASP A 1 265 ? 28.39 -14.387 -7.945 1 96.78 265 ASP A N 1
ATOM 2081 C CA . ASP A 1 265 ? 29.545 -15.275 -7.855 1 96.78 265 ASP A CA 1
ATOM 2082 C C . ASP A 1 265 ? 29.694 -15.839 -6.444 1 96.78 265 ASP A C 1
ATOM 2084 O O . ASP A 1 265 ? 30.199 -16.95 -6.264 1 96.78 265 ASP A O 1
ATOM 2088 N N . LEU A 1 266 ? 29.305 -15.03 -5.547 1 97.46 266 LEU A N 1
ATOM 2089 C CA . LEU A 1 266 ? 29.342 -15.412 -4.139 1 97.46 266 LEU A CA 1
ATOM 2090 C C . LEU A 1 266 ? 28.198 -14.763 -3.369 1 97.46 266 LEU A C 1
ATOM 2092 O O . LEU A 1 266 ? 27.934 -13.569 -3.53 1 97.46 266 LEU A O 1
ATOM 2096 N N . LEU A 1 267 ? 27.519 -15.565 -2.623 1 98.13 267 LEU A N 1
ATOM 2097 C CA . LEU A 1 267 ? 26.485 -15.06 -1.725 1 98.13 267 LEU A CA 1
ATOM 2098 C C . LEU A 1 267 ? 26.996 -14.994 -0.29 1 98.13 267 LEU A C 1
ATOM 2100 O O . LEU A 1 267 ? 27.492 -15.989 0.243 1 98.13 267 LEU A O 1
ATOM 2104 N N . ILE A 1 268 ? 26.924 -13.849 0.294 1 98.3 268 ILE A N 1
ATOM 2105 C CA . ILE A 1 268 ? 27.404 -13.669 1.66 1 98.3 268 ILE A CA 1
ATOM 2106 C C . ILE A 1 268 ? 26.233 -13.324 2.577 1 98.3 268 ILE A C 1
ATOM 2108 O O . ILE A 1 268 ? 25.47 -12.397 2.298 1 98.3 268 ILE A O 1
ATOM 2112 N N . PHE A 1 269 ? 26.123 -14.032 3.658 1 97.56 269 PHE A N 1
ATOM 2113 C CA . PHE A 1 269 ? 25.048 -13.813 4.619 1 97.56 269 PHE A CA 1
ATOM 2114 C C . PHE A 1 269 ? 25.598 -13.277 5.934 1 97.56 269 PHE A C 1
ATOM 2116 O O . PHE A 1 269 ? 26.716 -13.613 6.329 1 97.56 269 PHE A O 1
ATOM 2123 N N . SER A 1 270 ? 24.821 -12.451 6.569 1 94.06 270 SER A N 1
ATOM 2124 C CA . SER A 1 270 ? 25.233 -11.859 7.838 1 94.06 270 SER A CA 1
ATOM 2125 C C . SER A 1 270 ? 25.2 -12.887 8.964 1 94.06 270 SER A C 1
ATOM 2127 O O . SER A 1 270 ? 25.898 -12.736 9.969 1 94.06 270 SER A O 1
ATOM 2129 N N . SER A 1 271 ? 24.361 -13.936 8.842 1 95.7 271 SER A N 1
ATOM 2130 C CA . SER A 1 271 ? 24.227 -14.987 9.846 1 95.7 271 SER A CA 1
ATOM 2131 C C . SER A 1 271 ? 23.772 -16.298 9.215 1 95.7 271 SER A C 1
ATOM 2133 O O . SER A 1 271 ? 23.332 -16.32 8.063 1 95.7 271 SER A O 1
ATOM 2135 N N . ASP A 1 272 ? 23.9 -17.315 9.948 1 96.13 272 ASP A N 1
ATOM 2136 C CA . ASP A 1 272 ? 23.431 -18.614 9.475 1 96.13 272 ASP A CA 1
ATOM 2137 C C . ASP A 1 272 ? 21.906 -18.664 9.426 1 96.13 272 ASP A C 1
ATOM 2139 O O . ASP A 1 272 ? 21.328 -19.33 8.565 1 96.13 272 ASP A O 1
ATOM 2143 N N . HIS A 1 273 ? 21.337 -18.004 10.327 1 96.69 273 HIS A N 1
ATOM 2144 C CA . HIS A 1 273 ? 19.88 -17.957 10.374 1 96.69 273 HIS A CA 1
ATOM 2145 C C . HIS A 1 273 ? 19.306 -17.369 9.089 1 96.69 273 HIS A C 1
ATOM 2147 O O . HIS A 1 273 ? 18.314 -17.874 8.559 1 96.69 273 HIS A O 1
ATOM 2153 N N . VAL A 1 274 ? 19.915 -16.349 8.58 1 96.71 274 VAL A N 1
ATOM 2154 C CA . VAL A 1 274 ? 19.475 -15.742 7.328 1 96.71 274 VAL A CA 1
ATOM 2155 C C . VAL A 1 274 ? 19.698 -16.717 6.174 1 96.71 274 VAL A C 1
ATOM 2157 O O . VAL A 1 274 ? 18.821 -16.898 5.327 1 96.71 274 VAL A O 1
ATOM 2160 N N . ARG A 1 275 ? 20.845 -17.352 6.182 1 97.21 275 ARG A N 1
ATOM 2161 C CA . ARG A 1 275 ? 21.148 -18.315 5.128 1 97.21 275 ARG A CA 1
ATOM 2162 C C . ARG A 1 275 ? 20.127 -19.447 5.11 1 97.21 275 ARG A C 1
ATOM 2164 O O . ARG A 1 275 ? 19.736 -19.921 4.042 1 97.21 275 ARG A O 1
ATOM 2171 N N . GLN A 1 276 ? 19.716 -19.875 6.269 1 95.43 276 GLN A N 1
ATOM 2172 C CA . GLN A 1 276 ? 18.755 -20.968 6.369 1 95.43 276 GLN A CA 1
ATOM 2173 C C . GLN A 1 276 ? 17.442 -20.611 5.677 1 95.43 276 GLN A C 1
ATOM 2175 O O . GLN A 1 276 ? 16.81 -21.466 5.053 1 95.43 276 GLN A O 1
ATOM 2180 N N . SER A 1 277 ? 17.104 -19.385 5.757 1 95.04 277 SER A N 1
ATOM 2181 C CA . SER A 1 277 ? 15.878 -18.955 5.092 1 95.04 277 SER A CA 1
ATOM 2182 C C . SER A 1 277 ? 16.012 -19.044 3.575 1 95.04 277 SER A C 1
ATOM 2184 O O . SER A 1 277 ? 15.009 -19.121 2.862 1 95.04 277 SER A O 1
ATOM 2186 N N . TRP A 1 278 ? 17.222 -19.013 3.057 1 95.98 278 TRP A N 1
ATOM 2187 C CA . TRP A 1 278 ? 17.493 -19.016 1.623 1 95.98 278 TRP A CA 1
ATOM 2188 C C . TRP A 1 278 ? 17.7 -20.438 1.111 1 95.98 278 TRP A C 1
ATOM 2190 O O . TRP A 1 278 ? 17.722 -20.671 -0.1 1 95.98 278 TRP A O 1
ATOM 2200 N N . THR A 1 279 ? 17.785 -21.366 1.947 1 94.21 279 THR A N 1
ATOM 2201 C CA . THR A 1 279 ? 18.21 -22.716 1.595 1 94.21 279 THR A CA 1
ATOM 2202 C C . THR A 1 279 ? 17.279 -23.32 0.547 1 94.21 279 THR A C 1
ATOM 2204 O O . THR A 1 279 ? 17.737 -23.944 -0.412 1 94.21 279 THR A O 1
ATOM 2207 N N . GLY A 1 280 ? 15.977 -23.166 0.725 1 91.49 280 GLY A N 1
ATOM 2208 C CA . GLY A 1 280 ? 15.031 -23.705 -0.239 1 91.49 280 GLY A CA 1
ATOM 2209 C C . GLY A 1 280 ? 15.212 -23.137 -1.634 1 91.49 280 GLY A C 1
ATOM 2210 O O . GLY A 1 280 ? 15.194 -23.878 -2.619 1 91.49 280 GLY A O 1
ATOM 2211 N N . TRP A 1 281 ? 15.456 -21.902 -1.764 1 92.7 281 TRP A N 1
ATOM 2212 C CA . TRP A 1 281 ? 15.633 -21.235 -3.05 1 92.7 281 TRP A CA 1
ATOM 2213 C C . TRP A 1 281 ? 16.962 -21.627 -3.687 1 92.7 281 TRP A C 1
ATOM 2215 O O . TRP A 1 281 ? 17.045 -21.81 -4.904 1 92.7 281 TRP A O 1
ATOM 2225 N N . LEU A 1 282 ? 17.957 -21.693 -2.82 1 95.18 282 LEU A N 1
ATOM 2226 C CA . LEU A 1 282 ? 19.273 -22.079 -3.317 1 95.18 282 LEU A CA 1
ATOM 2227 C C . LEU A 1 282 ? 19.249 -23.5 -3.871 1 95.18 282 LEU A C 1
ATOM 2229 O O . LEU A 1 282 ? 19.852 -23.775 -4.911 1 95.18 282 LEU A O 1
ATOM 2233 N N . ARG A 1 283 ? 18.499 -24.316 -3.233 1 92.15 283 ARG A N 1
ATOM 2234 C CA . ARG A 1 283 ? 18.337 -25.678 -3.731 1 92.15 283 ARG A CA 1
ATOM 2235 C C . ARG A 1 283 ? 17.565 -25.692 -5.046 1 92.15 283 ARG A C 1
ATOM 2237 O O . ARG A 1 283 ? 17.875 -26.476 -5.945 1 92.15 283 ARG A O 1
ATOM 2244 N N . ASP A 1 284 ? 16.651 -24.901 -5.153 1 92.75 284 ASP A N 1
ATOM 2245 C CA . ASP A 1 284 ? 15.782 -24.844 -6.325 1 92.75 284 ASP A CA 1
ATOM 2246 C C . ASP A 1 284 ? 16.57 -24.461 -7.575 1 92.75 284 ASP A C 1
ATOM 2248 O O . ASP A 1 284 ? 16.232 -24.884 -8.682 1 92.75 284 ASP A O 1
ATOM 2252 N N . VAL A 1 285 ? 17.65 -23.699 -7.371 1 93.86 285 VAL A N 1
ATOM 2253 C CA . VAL A 1 285 ? 18.44 -23.305 -8.533 1 93.86 285 VAL A CA 1
ATOM 2254 C C . VAL A 1 285 ? 19.704 -24.159 -8.612 1 93.86 285 VAL A C 1
ATOM 2256 O O . VAL A 1 285 ? 20.631 -23.839 -9.359 1 93.86 285 VAL A O 1
ATOM 2259 N N . GLU A 1 286 ? 19.763 -25.168 -7.718 1 92.9 286 GLU A N 1
ATOM 2260 C CA . GLU A 1 286 ? 20.858 -26.132 -7.679 1 92.9 286 GLU A CA 1
ATOM 2261 C C . GLU A 1 286 ? 22.177 -25.455 -7.317 1 92.9 286 GLU A C 1
ATOM 2263 O O . GLU A 1 286 ? 23.216 -25.752 -7.909 1 92.9 286 GLU A O 1
ATOM 2268 N N . CYS A 1 287 ? 22.109 -24.49 -6.458 1 93.3 287 CYS A N 1
ATOM 2269 C CA . CYS A 1 287 ? 23.28 -23.802 -5.926 1 93.3 287 CYS A CA 1
ATOM 2270 C C . CYS A 1 287 ? 24.043 -24.696 -4.956 1 93.3 287 CYS A C 1
ATOM 2272 O O . CYS A 1 287 ? 23.437 -25.398 -4.144 1 93.3 287 CYS A O 1
ATOM 2274 N N . ASP A 1 288 ? 25.339 -24.745 -5.052 1 93.79 288 ASP A N 1
ATOM 2275 C CA . ASP A 1 288 ? 26.181 -25.393 -4.051 1 93.79 288 ASP A CA 1
ATOM 2276 C C . ASP A 1 288 ? 26.381 -24.491 -2.835 1 93.79 288 ASP A C 1
ATOM 2278 O O . ASP A 1 288 ? 27.267 -23.635 -2.83 1 93.79 288 ASP A O 1
ATOM 2282 N N . ILE A 1 289 ? 25.691 -24.717 -1.83 1 95.11 289 ILE A N 1
ATOM 2283 C CA . ILE A 1 289 ? 25.604 -23.818 -0.684 1 95.11 289 ILE A CA 1
ATOM 2284 C C . ILE A 1 289 ? 26.962 -23.734 0.009 1 95.11 289 ILE A C 1
ATOM 2286 O O . ILE A 1 289 ? 27.379 -22.658 0.442 1 95.11 289 ILE A O 1
ATOM 2290 N N . ASP A 1 290 ? 27.695 -24.798 0.125 1 93.41 290 ASP A N 1
ATOM 2291 C CA . ASP A 1 290 ? 28.988 -24.818 0.801 1 93.41 290 ASP A CA 1
ATOM 2292 C C . ASP A 1 290 ? 30.035 -24.038 0.01 1 93.41 290 ASP A C 1
ATOM 2294 O O . ASP A 1 290 ? 30.83 -23.294 0.587 1 93.41 290 ASP A O 1
ATOM 2298 N N . ARG A 1 291 ? 29.935 -24.131 -1.217 1 93 291 ARG A N 1
ATOM 2299 C CA . ARG A 1 291 ? 30.926 -23.516 -2.094 1 93 291 ARG A CA 1
ATOM 2300 C C . ARG A 1 291 ? 30.573 -22.061 -2.384 1 93 291 ARG A C 1
ATOM 2302 O O . ARG A 1 291 ? 31.455 -21.203 -2.445 1 93 291 ARG A O 1
ATOM 2309 N N . ASP A 1 292 ? 29.319 -21.808 -2.607 1 95 292 ASP A N 1
ATOM 2310 C CA . ASP A 1 292 ? 28.916 -20.545 -3.218 1 95 292 ASP A CA 1
ATOM 2311 C C . ASP A 1 292 ? 28.399 -19.567 -2.166 1 95 292 ASP A C 1
ATOM 2313 O O . ASP A 1 292 ? 27.939 -18.473 -2.501 1 95 292 ASP A O 1
ATOM 2317 N N . THR A 1 293 ? 28.411 -19.882 -0.873 1 97.26 293 THR A N 1
ATOM 2318 C CA . THR A 1 293 ? 27.929 -18.975 0.164 1 97.26 293 THR A CA 1
ATOM 2319 C C . THR A 1 293 ? 28.948 -18.854 1.293 1 97.26 293 THR A C 1
ATOM 2321 O O . THR A 1 293 ? 29.815 -19.717 1.449 1 97.26 293 THR A O 1
ATOM 2324 N N . ARG A 1 294 ? 28.915 -17.767 2.031 1 97.41 294 ARG A N 1
ATOM 2325 C CA . ARG A 1 294 ? 29.735 -17.502 3.209 1 97.41 294 ARG A CA 1
ATOM 2326 C C . ARG A 1 294 ? 28.94 -16.755 4.274 1 97.41 294 ARG A C 1
ATOM 2328 O O . ARG A 1 294 ? 27.971 -16.061 3.959 1 97.41 294 ARG A O 1
ATOM 2335 N N . ILE A 1 295 ? 29.272 -16.951 5.522 1 96.78 295 ILE A N 1
ATOM 2336 C CA . ILE A 1 295 ? 28.701 -16.202 6.636 1 96.78 295 ILE A CA 1
ATOM 2337 C C . ILE A 1 295 ? 29.707 -15.165 7.13 1 96.78 295 ILE A C 1
ATOM 2339 O O . ILE A 1 295 ? 30.763 -15.518 7.661 1 96.78 295 ILE A O 1
ATOM 2343 N N . LEU A 1 296 ? 29.436 -13.928 6.929 1 95.67 296 LEU A N 1
ATOM 2344 C CA . LEU A 1 296 ? 30.261 -12.824 7.406 1 95.67 296 LEU A CA 1
ATOM 2345 C C . LEU A 1 296 ? 29.41 -11.776 8.115 1 95.67 296 LEU A C 1
ATOM 2347 O O . LEU A 1 296 ? 28.791 -10.93 7.465 1 95.67 296 LEU A O 1
ATOM 2351 N N . PRO A 1 297 ? 29.443 -11.768 9.469 1 92.91 297 PRO A N 1
ATOM 2352 C CA . PRO A 1 297 ? 28.719 -10.7 10.163 1 92.91 297 PRO A CA 1
ATOM 2353 C C . PRO A 1 297 ? 29.261 -9.311 9.837 1 92.91 297 PRO A C 1
ATOM 2355 O O . PRO A 1 297 ? 30.446 -9.164 9.523 1 92.91 297 PRO A O 1
ATOM 2358 N N . GLN A 1 298 ? 28.465 -8.32 9.971 1 89.94 298 GLN A N 1
ATOM 2359 C CA . GLN A 1 298 ? 28.856 -6.966 9.591 1 89.94 298 GLN A CA 1
ATOM 2360 C C . GLN A 1 298 ? 29.839 -6.375 10.598 1 89.94 298 GLN A C 1
ATOM 2362 O O . GLN A 1 298 ? 30.632 -5.495 10.255 1 89.94 298 GLN A O 1
ATOM 2367 N N . ARG A 1 299 ? 29.706 -6.866 11.877 1 86.35 299 ARG A N 1
ATOM 2368 C CA . ARG A 1 299 ? 30.608 -6.421 12.935 1 86.35 299 ARG A CA 1
ATOM 2369 C C . ARG A 1 299 ? 30.841 -7.528 13.958 1 86.35 299 ARG A C 1
ATOM 2371 O O . ARG A 1 299 ? 29.974 -8.378 14.168 1 86.35 299 ARG A O 1
ATOM 2378 N N . PRO A 1 300 ? 32.034 -7.442 14.47 1 86.51 300 PRO A N 1
ATOM 2379 C CA . PRO A 1 300 ? 32.235 -8.38 15.577 1 86.51 300 PRO A CA 1
ATOM 2380 C C . PRO A 1 300 ? 31.438 -8.002 16.824 1 86.51 300 PRO A C 1
ATOM 2382 O O . PRO A 1 300 ? 31.145 -6.823 17.039 1 86.51 300 PRO A O 1
ATOM 2385 N N . VAL A 1 301 ? 31.078 -8.944 17.584 1 87.14 301 VAL A N 1
ATOM 2386 C CA . VAL A 1 301 ? 30.344 -8.686 18.819 1 87.14 301 VAL A CA 1
ATOM 2387 C C . VAL A 1 301 ? 31.318 -8.291 19.926 1 87.14 301 VAL A C 1
ATOM 2389 O O . VAL A 1 301 ? 32.354 -8.934 20.109 1 87.14 301 VAL A O 1
ATOM 2392 N N . ARG A 1 302 ? 31.038 -7.203 20.549 1 85.66 302 ARG A N 1
ATOM 2393 C CA . ARG A 1 302 ? 31.819 -6.726 21.687 1 85.66 302 ARG A CA 1
ATOM 2394 C C . ARG A 1 302 ? 30.964 -6.662 22.948 1 85.66 302 ARG A C 1
ATOM 2396 O O . ARG A 1 302 ? 29.908 -6.027 22.958 1 85.66 302 ARG A O 1
ATOM 2403 N N . MET A 1 303 ? 31.491 -7.388 23.947 1 86.41 303 MET A N 1
ATOM 2404 C CA . MET A 1 303 ? 30.832 -7.293 25.247 1 86.41 303 MET A CA 1
ATOM 2405 C C . MET A 1 303 ? 31.443 -6.176 26.086 1 86.41 303 MET A C 1
ATOM 2407 O O . MET A 1 303 ? 32.66 -6.129 26.273 1 86.41 303 MET A O 1
ATOM 2411 N N . GLY A 1 304 ? 30.579 -5.2 26.407 1 86.3 304 GLY A N 1
ATOM 2412 C CA . GLY A 1 304 ? 31.106 -4.096 27.193 1 86.3 304 GLY A CA 1
ATOM 2413 C C . GLY A 1 304 ? 30.258 -3.77 28.408 1 86.3 304 GLY A C 1
ATOM 2414 O O . GLY A 1 304 ? 29.612 -4.653 28.976 1 86.3 304 GLY A O 1
ATOM 2415 N N . GLY A 1 305 ? 30.567 -2.53 28.926 1 88.48 305 GLY A N 1
ATOM 2416 C CA . GLY A 1 305 ? 29.843 -2.029 30.084 1 88.48 305 GLY A CA 1
ATOM 2417 C C . GLY A 1 305 ? 29.886 -0.517 30.207 1 88.48 305 GLY A C 1
ATOM 2418 O O . GLY A 1 305 ? 30.421 0.167 29.332 1 88.48 305 GLY A O 1
ATOM 2419 N N . CYS A 1 306 ? 29.073 -0.035 31.176 1 92.73 306 CYS A N 1
ATOM 2420 C CA . CYS A 1 306 ? 29.041 1.379 31.531 1 92.73 306 CYS A CA 1
ATOM 2421 C C . CYS A 1 306 ? 29.437 1.585 32.988 1 92.73 306 CYS A C 1
ATOM 2423 O O . CYS A 1 306 ? 29.106 0.765 33.847 1 92.73 306 CYS A O 1
ATOM 2425 N N . THR A 1 307 ? 30.104 2.69 33.234 1 93.89 307 THR A N 1
ATOM 2426 C CA . THR A 1 307 ? 30.462 3.016 34.61 1 93.89 307 THR A CA 1
ATOM 2427 C C . THR A 1 307 ? 29.223 3.4 35.414 1 93.89 307 THR A C 1
ATOM 2429 O O . THR A 1 307 ? 28.178 3.715 34.842 1 93.89 307 THR A O 1
ATOM 2432 N N . GLU A 1 308 ? 29.388 3.354 36.704 1 94.35 308 GLU A N 1
ATOM 2433 C CA . GLU A 1 308 ? 28.29 3.725 37.592 1 94.35 308 GLU A CA 1
ATOM 2434 C C . GLU A 1 308 ? 27.844 5.163 37.346 1 94.35 308 GLU A C 1
ATOM 2436 O O . GLU A 1 308 ? 26.646 5.453 37.329 1 94.35 308 GLU A O 1
ATOM 2441 N N . ASP A 1 309 ? 28.794 5.998 37.162 1 95.22 309 ASP A N 1
ATOM 2442 C CA . ASP A 1 309 ? 28.498 7.405 36.912 1 95.22 309 ASP A CA 1
ATOM 2443 C C . ASP A 1 309 ? 27.75 7.582 35.592 1 95.22 309 ASP A C 1
ATOM 2445 O O . ASP A 1 309 ? 26.809 8.373 35.507 1 95.22 309 ASP A O 1
ATOM 2449 N N . ARG A 1 310 ? 28.187 6.829 34.61 1 95.67 310 ARG A N 1
ATOM 2450 C CA . ARG A 1 310 ? 27.555 6.919 33.298 1 95.67 310 ARG A CA 1
ATOM 2451 C C . ARG A 1 310 ? 26.111 6.433 33.351 1 95.67 310 ARG A C 1
ATOM 2453 O O . ARG A 1 310 ? 25.229 7.021 32.721 1 95.67 310 ARG A O 1
ATOM 2460 N N . ILE A 1 311 ? 25.88 5.435 34.102 1 96.6 311 ILE A N 1
ATOM 2461 C CA . ILE A 1 311 ? 24.533 4.897 34.259 1 96.6 311 ILE A CA 1
ATOM 2462 C C . ILE A 1 311 ? 23.652 5.915 34.98 1 96.6 311 ILE A C 1
ATOM 2464 O O . ILE A 1 311 ? 22.531 6.192 34.547 1 96.6 311 ILE A O 1
ATOM 2468 N N . ARG A 1 312 ? 24.172 6.508 36.005 1 96.31 312 ARG A N 1
ATOM 2469 C CA . ARG A 1 312 ? 23.428 7.487 36.79 1 96.31 312 ARG A CA 1
ATOM 2470 C C . ARG A 1 312 ? 23.069 8.706 35.947 1 96.31 312 ARG A C 1
ATOM 2472 O O . ARG A 1 312 ? 21.922 9.159 35.957 1 96.31 312 ARG A O 1
ATOM 2479 N N . GLU A 1 313 ? 23.996 9.196 35.208 1 96.76 313 GLU A N 1
ATOM 2480 C CA . GLU A 1 313 ? 23.772 10.356 34.35 1 96.76 313 GLU A CA 1
ATOM 2481 C C . GLU A 1 313 ? 22.729 10.056 33.277 1 96.76 313 GLU A C 1
ATOM 2483 O O . GLU A 1 313 ? 21.863 10.887 32.996 1 96.76 313 GLU A O 1
ATOM 2488 N N . ALA A 1 314 ? 22.886 8.917 32.698 1 97.29 314 ALA A N 1
ATOM 2489 C CA . ALA A 1 314 ? 21.95 8.51 31.653 1 97.29 314 ALA A CA 1
ATOM 2490 C C . ALA A 1 314 ? 20.53 8.406 32.2 1 97.29 314 ALA A C 1
ATOM 2492 O O . ALA A 1 314 ? 19.578 8.867 31.565 1 97.29 314 ALA A O 1
ATOM 2493 N N . ARG A 1 315 ? 20.335 7.855 33.345 1 97.62 315 ARG A N 1
ATOM 2494 C CA . ARG A 1 315 ? 19.015 7.686 33.944 1 97.62 315 ARG A CA 1
ATOM 2495 C C . ARG A 1 315 ? 18.418 9.031 34.342 1 97.62 315 ARG A C 1
ATOM 2497 O O . ARG A 1 315 ? 17.203 9.225 34.262 1 97.62 315 ARG A O 1
ATOM 2504 N N . GLU A 1 316 ? 19.27 9.954 34.746 1 97.06 316 GLU A N 1
ATOM 2505 C CA . GLU A 1 316 ? 18.804 11.304 35.046 1 97.06 316 GLU A CA 1
ATOM 2506 C C . GLU A 1 316 ? 18.288 12.001 33.79 1 97.06 316 GLU A C 1
ATOM 2508 O O . GLU A 1 316 ? 17.225 12.626 33.813 1 97.06 316 GLU A O 1
ATOM 2513 N N . ARG A 1 317 ? 19.009 11.865 32.775 1 95.5 317 ARG A N 1
ATOM 2514 C CA . ARG A 1 317 ? 18.624 12.503 31.52 1 95.5 317 ARG A CA 1
ATOM 2515 C C . ARG A 1 317 ? 17.342 11.891 30.966 1 95.5 317 ARG A C 1
ATOM 2517 O O . ARG A 1 317 ? 16.457 12.61 30.497 1 95.5 317 ARG A O 1
ATOM 2524 N N . ILE A 1 318 ? 17.221 10.598 31.038 1 96.1 318 ILE A N 1
ATOM 2525 C CA . ILE A 1 318 ? 16.036 9.913 30.532 1 96.1 318 ILE A CA 1
ATOM 2526 C C . ILE A 1 318 ? 14.827 10.268 31.395 1 96.1 318 ILE A C 1
ATOM 2528 O O . ILE A 1 318 ? 13.726 10.471 30.878 1 96.1 318 ILE A O 1
ATOM 2532 N N . SER A 1 319 ? 15.047 10.346 32.719 1 96.09 319 SER A N 1
ATOM 2533 C CA . SER A 1 319 ? 13.969 10.748 33.617 1 96.09 319 SER A CA 1
ATOM 2534 C C . SER A 1 319 ? 13.391 12.101 33.216 1 96.09 319 SER A C 1
ATOM 2536 O O . SER A 1 319 ? 12.171 12.277 33.189 1 96.09 319 SER A O 1
ATOM 2538 N N . ALA A 1 320 ? 14.256 12.967 32.881 1 92.06 320 ALA A N 1
ATOM 2539 C CA . ALA A 1 320 ? 13.838 14.31 32.486 1 92.06 320 ALA A CA 1
ATOM 2540 C C . ALA A 1 320 ? 13.091 14.282 31.155 1 92.06 320 ALA A C 1
ATOM 2542 O O . ALA A 1 320 ? 12.133 15.032 30.958 1 92.06 320 ALA A O 1
ATOM 2543 N N . LEU A 1 321 ? 13.484 13.431 30.319 1 91.32 321 LEU A N 1
ATOM 2544 C CA . LEU A 1 321 ? 12.929 13.369 28.971 1 91.32 321 LEU A CA 1
ATOM 2545 C C . LEU A 1 321 ? 11.528 12.768 28.988 1 91.32 321 LEU A C 1
ATOM 2547 O O . LEU A 1 321 ? 10.654 13.201 28.233 1 91.32 321 LEU A O 1
ATOM 2551 N N . ILE A 1 322 ? 11.268 11.764 29.839 1 92.13 322 ILE A N 1
ATOM 2552 C CA . ILE A 1 322 ? 10 11.048 29.75 1 92.13 322 ILE A CA 1
ATOM 2553 C C . ILE A 1 322 ? 9.084 11.477 30.894 1 92.13 322 ILE A C 1
ATOM 2555 O O . ILE A 1 322 ? 7.91 11.103 30.932 1 92.13 322 ILE A O 1
ATOM 2559 N N . GLY A 1 323 ? 9.584 12.222 31.908 1 89.06 323 GLY A N 1
ATOM 2560 C CA . GLY A 1 323 ? 8.769 12.715 33.007 1 89.06 323 GLY A CA 1
ATOM 2561 C C . GLY A 1 323 ? 8.473 11.655 34.052 1 89.06 323 GLY A C 1
ATOM 2562 O O . GLY A 1 323 ? 7.431 11.698 34.709 1 89.06 323 GLY A O 1
ATOM 2563 N N . ARG A 1 324 ? 9.265 10.633 34.052 1 92.73 324 ARG A N 1
ATOM 2564 C CA . ARG A 1 324 ? 9.16 9.534 35.006 1 92.73 324 ARG A CA 1
ATOM 2565 C C . ARG A 1 324 ? 10.514 9.225 35.637 1 92.73 324 ARG A C 1
ATOM 2567 O O . ARG A 1 324 ? 11.526 9.147 34.938 1 92.73 324 ARG A O 1
ATOM 2574 N N . ASP A 1 325 ? 10.552 9.058 36.95 1 94.3 325 ASP A N 1
ATOM 2575 C CA . ASP A 1 325 ? 11.796 8.787 37.663 1 94.3 325 ASP A CA 1
ATOM 2576 C C . ASP A 1 325 ? 12.318 7.387 37.344 1 94.3 325 ASP A C 1
ATOM 2578 O O . ASP A 1 325 ? 11.65 6.391 37.626 1 94.3 325 ASP A O 1
ATOM 2582 N N . CYS A 1 326 ? 13.514 7.289 36.808 1 95.4 326 CYS A N 1
ATOM 2583 C CA . CYS A 1 326 ? 14.09 6.021 36.375 1 95.4 326 CYS A CA 1
ATOM 2584 C C . CYS A 1 326 ? 15.262 5.622 37.264 1 95.4 326 CYS A C 1
ATOM 2586 O O . CYS A 1 326 ? 16.025 4.716 36.922 1 95.4 326 CYS A O 1
ATOM 2588 N N . ALA A 1 327 ? 15.454 6.243 38.388 1 94.42 327 ALA A N 1
ATOM 2589 C CA . ALA A 1 327 ? 16.636 6.033 39.221 1 94.42 327 ALA A CA 1
ATOM 2590 C C . ALA A 1 327 ? 16.687 4.602 39.749 1 94.42 327 ALA A C 1
ATOM 2592 O O . ALA A 1 327 ? 17.761 3.999 39.824 1 94.42 327 ALA A O 1
ATOM 2593 N N . HIS A 1 328 ? 15.537 3.985 40.131 1 91.97 328 HIS A N 1
ATOM 2594 C CA . HIS A 1 328 ? 15.556 2.69 40.802 1 91.97 328 HIS A CA 1
ATOM 2595 C C . HIS A 1 328 ? 14.593 1.711 40.138 1 91.97 328 HIS A C 1
ATOM 2597 O O . HIS A 1 328 ? 14.118 0.77 40.779 1 91.97 328 HIS A O 1
ATOM 2603 N N . VAL A 1 329 ? 14.387 1.863 38.868 1 95.51 329 VAL A N 1
ATOM 2604 C CA . VAL A 1 329 ? 13.452 0.994 38.162 1 95.51 329 VAL A CA 1
ATOM 2605 C C . VAL A 1 329 ? 14.223 0.001 37.295 1 95.51 329 VAL A C 1
ATOM 2607 O O . VAL A 1 329 ? 15.425 0.166 37.071 1 95.51 329 VAL A O 1
ATOM 2610 N N . ARG A 1 330 ? 13.601 -1.102 36.973 1 96.93 330 ARG A N 1
ATOM 2611 C CA . ARG A 1 330 ? 14.068 -1.935 35.87 1 96.93 330 ARG A CA 1
ATOM 2612 C C . ARG A 1 330 ? 13.725 -1.305 34.524 1 96.93 330 ARG A C 1
ATOM 2614 O O . ARG A 1 330 ? 12.558 -1.023 34.245 1 96.93 330 ARG A O 1
ATOM 2621 N N . LEU A 1 331 ? 14.725 -1.066 33.764 1 98.1 331 LEU A N 1
ATOM 2622 C CA . LEU A 1 331 ? 14.483 -0.396 32.491 1 98.1 331 LEU A CA 1
ATOM 2623 C C . LEU A 1 331 ? 14.78 -1.328 31.321 1 98.1 331 LEU A C 1
ATOM 2625 O O . LEU A 1 331 ? 15.906 -1.81 31.176 1 98.1 331 LEU A O 1
ATOM 2629 N N . VAL A 1 332 ? 13.791 -1.621 30.54 1 98.71 332 VAL A N 1
ATOM 2630 C CA . VAL A 1 332 ? 13.904 -2.436 29.334 1 98.71 332 VAL A CA 1
ATOM 2631 C C . VAL A 1 332 ? 13.776 -1.549 28.098 1 98.71 332 VAL A C 1
ATOM 2633 O O . VAL A 1 332 ? 12.799 -0.811 27.954 1 98.71 332 VAL A O 1
ATOM 2636 N N . CYS A 1 333 ? 14.72 -1.635 27.226 1 98.6 333 CYS A N 1
ATOM 2637 C CA . CYS A 1 333 ? 14.63 -0.755 26.066 1 98.6 333 CYS A CA 1
ATOM 2638 C C . CYS A 1 333 ? 14.403 -1.557 24.79 1 98.6 333 CYS A C 1
ATOM 2640 O O . CYS A 1 333 ? 14.648 -2.764 24.758 1 98.6 333 CYS A O 1
ATOM 2642 N N . GLY A 1 334 ? 13.791 -1.024 23.839 1 98.12 334 GLY A N 1
ATOM 2643 C CA . GLY A 1 334 ? 13.681 -1.43 22.447 1 98.12 334 GLY A CA 1
ATOM 2644 C C . GLY A 1 334 ? 14.062 -0.331 21.473 1 98.12 334 GLY A C 1
ATOM 2645 O O . GLY A 1 334 ? 14.06 0.849 21.829 1 98.12 334 GLY A O 1
ATOM 2646 N N . ALA A 1 335 ? 14.454 -0.767 20.308 1 95.93 335 ALA A N 1
ATOM 2647 C CA . ALA A 1 335 ? 14.884 0.244 19.346 1 95.93 335 ALA A CA 1
ATOM 2648 C C . ALA A 1 335 ? 14.585 -0.197 17.916 1 95.93 335 ALA A C 1
ATOM 2650 O O . ALA A 1 335 ? 14.683 -1.383 17.593 1 95.93 335 ALA A O 1
ATOM 2651 N N . GLY A 1 336 ? 14.266 0.742 17.131 1 92.96 336 GLY A N 1
ATOM 2652 C CA . GLY A 1 336 ? 14.054 0.492 15.715 1 92.96 336 GLY A CA 1
ATOM 2653 C C . GLY A 1 336 ? 12.861 1.239 15.149 1 92.96 336 GLY A C 1
ATOM 2654 O O . GLY A 1 336 ? 12.092 1.847 15.896 1 92.96 336 GLY A O 1
ATOM 2655 N N . HIS A 1 337 ? 12.758 1.23 13.845 1 92.12 337 HIS A N 1
ATOM 2656 C CA . HIS A 1 337 ? 11.606 1.828 13.18 1 92.12 337 HIS A CA 1
ATOM 2657 C C . HIS A 1 337 ? 10.306 1.176 13.638 1 92.12 337 HIS A C 1
ATOM 2659 O O . HIS A 1 337 ? 10.233 -0.047 13.769 1 92.12 337 HIS A O 1
ATOM 2665 N N . LEU A 1 338 ? 9.391 2.002 13.956 1 95.1 338 LEU A N 1
ATOM 2666 C CA . LEU A 1 338 ? 8.104 1.476 14.397 1 95.1 338 LEU A CA 1
ATOM 2667 C C . LEU A 1 338 ? 7.334 0.873 13.227 1 95.1 338 LEU A C 1
ATOM 2669 O O . LEU A 1 338 ? 6.716 1.599 12.445 1 95.1 338 LEU A O 1
ATOM 2673 N N . GLN A 1 339 ? 7.326 -0.366 13.123 1 95.09 339 GLN A N 1
ATOM 2674 C CA . GLN A 1 339 ? 6.662 -1.174 12.106 1 95.09 339 GLN A CA 1
ATOM 2675 C C . GLN A 1 339 ? 6.398 -2.589 12.612 1 95.09 339 GLN A C 1
ATOM 2677 O O . GLN A 1 339 ? 6.924 -2.99 13.653 1 95.09 339 GLN A O 1
ATOM 2682 N N . TRP A 1 340 ? 5.641 -3.333 11.904 1 96.42 340 TRP A N 1
ATOM 2683 C CA . TRP A 1 340 ? 5.239 -4.65 12.387 1 96.42 340 TRP A CA 1
ATOM 2684 C C . TRP A 1 340 ? 6.439 -5.586 12.48 1 96.42 340 TRP A C 1
ATOM 2686 O O . TRP A 1 340 ? 6.508 -6.429 13.378 1 96.42 340 TRP A O 1
ATOM 2696 N N . ARG A 1 341 ? 7.345 -5.463 11.568 1 95.64 341 ARG A N 1
ATOM 2697 C CA . ARG A 1 341 ? 8.516 -6.333 11.54 1 95.64 341 ARG A CA 1
ATOM 2698 C C . ARG A 1 341 ? 9.294 -6.245 12.849 1 95.64 341 ARG A C 1
ATOM 2700 O O . ARG A 1 341 ? 9.751 -7.262 13.375 1 95.64 341 ARG A O 1
ATOM 2707 N N . LYS A 1 342 ? 9.384 -5.03 13.437 1 96.59 342 LYS A N 1
ATOM 2708 C CA . LYS A 1 342 ? 10.198 -4.797 14.626 1 96.59 342 LYS A CA 1
ATOM 2709 C C . LYS A 1 342 ? 9.428 -5.144 15.897 1 96.59 342 LYS A C 1
ATOM 2711 O O . LYS A 1 342 ? 10.008 -5.205 16.983 1 96.59 342 LYS A O 1
ATOM 2716 N N . GLY A 1 343 ? 8.137 -5.333 15.824 1 97.59 343 GLY A N 1
ATOM 2717 C CA . GLY A 1 343 ? 7.318 -5.889 16.889 1 97.59 343 GLY A CA 1
ATOM 2718 C C . GLY A 1 343 ? 7.106 -4.928 18.043 1 97.59 343 GLY A C 1
ATOM 2719 O O . GLY A 1 343 ? 7.144 -5.331 19.208 1 97.59 343 GLY A O 1
ATOM 2720 N N . PRO A 1 344 ? 6.967 -3.622 17.768 1 98.03 344 PRO A N 1
ATOM 2721 C CA . PRO A 1 344 ? 6.657 -2.726 18.885 1 98.03 344 PRO A CA 1
ATOM 2722 C C . PRO A 1 344 ? 5.343 -3.081 19.578 1 98.03 344 PRO A C 1
ATOM 2724 O O . PRO A 1 344 ? 5.162 -2.775 20.76 1 98.03 344 PRO A O 1
ATOM 2727 N N . ASP A 1 345 ? 4.426 -3.722 18.855 1 98.03 345 ASP A N 1
ATOM 2728 C CA . ASP A 1 345 ? 3.171 -4.161 19.458 1 98.03 345 ASP A CA 1
ATOM 2729 C C . ASP A 1 345 ? 3.414 -5.254 20.496 1 98.03 345 ASP A C 1
ATOM 2731 O O . ASP A 1 345 ? 2.801 -5.249 21.566 1 98.03 345 ASP A O 1
ATOM 2735 N N . ILE A 1 346 ? 4.29 -6.172 20.198 1 98.63 346 ILE A N 1
ATOM 2736 C CA . ILE A 1 346 ? 4.624 -7.225 21.15 1 98.63 346 ILE A CA 1
ATOM 2737 C C . ILE A 1 346 ? 5.38 -6.629 22.335 1 98.63 346 ILE A C 1
ATOM 2739 O O . ILE A 1 346 ? 5.193 -7.055 23.478 1 98.63 346 ILE A O 1
ATOM 2743 N N . PHE A 1 347 ? 6.259 -5.648 21.993 1 98.74 347 PHE A N 1
ATOM 2744 C CA . PHE A 1 347 ? 6.952 -4.898 23.034 1 98.74 347 PHE A CA 1
ATOM 2745 C C . PHE A 1 347 ? 5.956 -4.273 24.005 1 98.74 347 PHE A C 1
ATOM 2747 O O . PHE A 1 347 ? 6.119 -4.378 25.222 1 98.74 347 PHE A O 1
ATOM 2754 N N . ALA A 1 348 ? 4.902 -3.686 23.495 1 98.5 348 ALA A N 1
ATOM 2755 C CA . ALA A 1 348 ? 3.861 -3.059 24.305 1 98.5 348 ALA A CA 1
ATOM 2756 C C . ALA A 1 348 ? 3.097 -4.101 25.118 1 98.5 348 ALA A C 1
ATOM 2758 O O . ALA A 1 348 ? 2.782 -3.874 26.289 1 98.5 348 ALA A O 1
ATOM 2759 N N . MET A 1 349 ? 2.814 -5.217 24.515 1 98.63 349 MET A N 1
ATOM 2760 C CA . MET A 1 349 ? 2.097 -6.284 25.208 1 98.63 349 MET A CA 1
ATOM 2761 C C . MET A 1 349 ? 2.925 -6.834 26.364 1 98.63 349 MET A C 1
ATOM 2763 O O . MET A 1 349 ? 2.39 -7.117 27.438 1 98.63 349 MET A O 1
ATOM 2767 N N . ALA A 1 350 ? 4.217 -6.981 26.108 1 98.64 350 ALA A N 1
ATOM 2768 C CA . ALA A 1 350 ? 5.101 -7.418 27.186 1 98.64 350 ALA A CA 1
ATOM 2769 C C . ALA A 1 350 ? 5.121 -6.403 28.325 1 98.64 350 ALA A C 1
ATOM 2771 O O . ALA A 1 350 ? 5.13 -6.779 29.499 1 98.64 350 ALA A O 1
ATOM 2772 N N . ALA A 1 351 ? 5.159 -5.156 27.974 1 98.53 351 ALA A N 1
ATOM 2773 C CA . ALA A 1 351 ? 5.12 -4.098 28.98 1 98.53 351 ALA A CA 1
ATOM 2774 C C . ALA A 1 351 ? 3.865 -4.206 29.841 1 98.53 351 ALA A C 1
ATOM 2776 O O . ALA A 1 351 ? 3.931 -4.068 31.065 1 98.53 351 ALA A O 1
ATOM 2777 N N . GLN A 1 352 ? 2.724 -4.431 29.208 1 97.69 352 GLN A N 1
ATOM 2778 C CA . GLN A 1 352 ? 1.458 -4.579 29.918 1 97.69 352 GLN A CA 1
ATOM 2779 C C . GLN A 1 352 ? 1.508 -5.751 30.894 1 97.69 352 GLN A C 1
ATOM 2781 O O . GLN A 1 352 ? 1.071 -5.631 32.04 1 97.69 352 GLN A O 1
ATOM 2786 N N . ILE A 1 353 ? 2.057 -6.837 30.43 1 98.05 353 ILE A N 1
ATOM 2787 C CA . ILE A 1 353 ? 2.115 -8.045 31.245 1 98.05 353 ILE A CA 1
ATOM 2788 C C . ILE A 1 353 ? 3.061 -7.827 32.424 1 98.05 353 ILE A C 1
ATOM 2790 O O . ILE A 1 353 ? 2.767 -8.239 33.549 1 98.05 353 ILE A O 1
ATOM 2794 N N . CYS A 1 354 ? 4.145 -7.137 32.235 1 97.84 354 CYS A N 1
ATOM 2795 C CA . CYS A 1 354 ? 5.118 -6.863 33.286 1 97.84 354 CYS A CA 1
ATOM 2796 C C . CYS A 1 354 ? 4.545 -5.906 34.324 1 97.84 354 CYS A C 1
ATOM 2798 O O . CYS A 1 354 ? 4.861 -6.009 35.511 1 97.84 354 CYS A O 1
ATOM 2800 N N . ALA A 1 355 ? 3.749 -4.97 33.837 1 95.84 355 ALA A N 1
ATOM 2801 C CA . ALA A 1 355 ? 3.195 -3.956 34.73 1 95.84 355 ALA A CA 1
ATOM 2802 C C . ALA A 1 355 ? 2.407 -4.599 35.868 1 95.84 355 ALA A C 1
ATOM 2804 O O . ALA A 1 355 ? 2.442 -4.121 37.004 1 95.84 355 ALA A O 1
ATOM 2805 N N . ALA A 1 356 ? 1.752 -5.653 35.543 1 92.44 356 ALA A N 1
ATOM 2806 C CA . ALA A 1 356 ? 0.93 -6.35 36.529 1 92.44 356 ALA A CA 1
ATOM 2807 C C . ALA A 1 356 ? 1.796 -7.15 37.498 1 92.44 356 ALA A C 1
ATOM 2809 O O . ALA A 1 356 ? 1.428 -7.338 38.66 1 92.44 356 ALA A O 1
ATOM 2810 N N . ARG A 1 357 ? 2.935 -7.524 37.136 1 94.88 357 ARG A N 1
ATOM 2811 C CA . ARG A 1 357 ? 3.801 -8.401 37.918 1 94.88 357 ARG A CA 1
ATOM 2812 C C . ARG A 1 357 ? 4.824 -7.595 38.711 1 94.88 357 ARG A C 1
ATOM 2814 O O . ARG A 1 357 ? 5.164 -7.955 39.84 1 94.88 357 ARG A O 1
ATOM 2821 N N . ASP A 1 358 ? 5.313 -6.559 38.052 1 95.42 358 ASP A N 1
ATOM 2822 C CA . ASP A 1 358 ? 6.299 -5.67 38.66 1 95.42 358 ASP A CA 1
ATOM 2823 C C . ASP A 1 358 ? 6.087 -4.226 38.211 1 95.42 358 ASP A C 1
ATOM 2825 O O . ASP A 1 358 ? 6.661 -3.79 37.211 1 95.42 358 ASP A O 1
ATOM 2829 N N . PRO A 1 359 ? 5.444 -3.476 38.958 1 91.26 359 PRO A N 1
ATOM 2830 C CA . PRO A 1 359 ? 5.099 -2.108 38.565 1 91.26 359 PRO A CA 1
ATOM 2831 C C . PRO A 1 359 ? 6.327 -1.215 38.397 1 91.26 359 PRO A C 1
ATOM 2833 O O . PRO A 1 359 ? 6.228 -0.125 37.827 1 91.26 359 PRO A O 1
ATOM 2836 N N . ASP A 1 360 ? 7.487 -1.666 38.866 1 93.51 360 ASP A N 1
ATOM 2837 C CA . ASP A 1 360 ? 8.703 -0.863 38.769 1 93.51 360 ASP A CA 1
ATOM 2838 C C . ASP A 1 360 ? 9.49 -1.21 37.507 1 93.51 360 ASP A C 1
ATOM 2840 O O . ASP A 1 360 ? 10.657 -0.837 37.375 1 93.51 360 ASP A O 1
ATOM 2844 N N . THR A 1 361 ? 8.897 -1.93 36.657 1 97.26 361 THR A N 1
ATOM 2845 C CA . THR A 1 361 ? 9.515 -2.22 35.368 1 97.26 361 THR A CA 1
ATOM 2846 C C . THR A 1 361 ? 9.018 -1.25 34.3 1 97.26 361 THR A C 1
ATOM 2848 O O . THR A 1 361 ? 7.815 -1.162 34.044 1 97.26 361 THR A O 1
ATOM 2851 N N . LEU A 1 362 ? 9.934 -0.538 33.691 1 97.71 362 LEU A N 1
ATOM 2852 C CA . LEU A 1 362 ? 9.604 0.437 32.657 1 97.71 362 LEU A CA 1
ATOM 2853 C C . LEU A 1 362 ? 10.13 -0.013 31.298 1 97.71 362 LEU A C 1
ATOM 2855 O O . LEU A 1 362 ? 11.2 -0.619 31.212 1 97.71 362 LEU A O 1
ATOM 2859 N N . PHE A 1 363 ? 9.355 0.273 30.331 1 98.72 363 PHE A N 1
ATOM 2860 C CA . PHE A 1 363 ? 9.732 -0.012 28.952 1 98.72 363 PHE A CA 1
ATOM 2861 C C . PHE A 1 363 ? 9.918 1.279 28.163 1 98.72 363 PHE A C 1
ATOM 2863 O O . PHE A 1 363 ? 9.114 2.205 28.28 1 98.72 363 PHE A O 1
ATOM 2870 N N . LEU A 1 364 ? 10.997 1.349 27.466 1 98.32 364 LEU A N 1
ATOM 2871 C CA . LEU A 1 364 ? 11.309 2.528 26.666 1 98.32 364 LEU A CA 1
ATOM 2872 C C . LEU A 1 364 ? 11.681 2.134 25.24 1 98.32 364 LEU A C 1
ATOM 2874 O O . LEU A 1 364 ? 12.607 1.348 25.03 1 98.32 364 LEU A O 1
ATOM 2878 N N . TRP A 1 365 ? 10.929 2.634 24.275 1 98.22 365 TRP A N 1
ATOM 2879 C CA . TRP A 1 365 ? 11.237 2.406 22.867 1 98.22 365 TRP A CA 1
ATOM 2880 C C . TRP A 1 365 ? 11.799 3.668 22.221 1 98.22 365 TRP A C 1
ATOM 2882 O O . TRP A 1 365 ? 11.248 4.758 22.391 1 98.22 365 TRP A O 1
ATOM 2892 N N . ILE A 1 366 ? 12.876 3.534 21.512 1 96.86 366 ILE A N 1
ATOM 2893 C CA . ILE A 1 366 ? 13.429 4.685 20.806 1 96.86 366 ILE A CA 1
ATOM 2894 C C . ILE A 1 366 ? 13.44 4.413 19.304 1 96.86 366 ILE A C 1
ATOM 2896 O O . ILE A 1 366 ? 13.998 3.411 18.852 1 96.86 366 ILE A O 1
ATOM 2900 N N . GLY A 1 367 ? 12.742 5.166 18.554 1 93.73 367 GLY A N 1
ATOM 2901 C CA . GLY A 1 367 ? 12.64 5.009 17.112 1 93.73 367 GLY A CA 1
ATOM 2902 C C . GLY A 1 367 ? 11.525 5.835 16.499 1 93.73 367 GLY A C 1
ATOM 2903 O O . GLY A 1 367 ? 10.646 6.326 17.211 1 93.73 367 GLY A O 1
ATOM 2904 N N . ASP A 1 368 ? 11.512 5.983 15.144 1 90.63 368 ASP A N 1
ATOM 2905 C CA . ASP A 1 368 ? 10.516 6.754 14.407 1 90.63 368 ASP A CA 1
ATOM 2906 C C . ASP A 1 368 ? 9.574 5.836 13.632 1 90.63 368 ASP A C 1
ATOM 2908 O O . ASP A 1 368 ? 9.744 4.615 13.639 1 90.63 368 ASP A O 1
ATOM 2912 N N . GLY A 1 369 ? 8.589 6.471 13.058 1 89.35 369 GLY A N 1
ATOM 2913 C CA . GLY A 1 369 ? 7.789 5.705 12.115 1 89.35 369 GLY A CA 1
ATOM 2914 C C . GLY A 1 369 ? 6.324 5.627 12.501 1 89.35 369 GLY A C 1
ATOM 2915 O O . GLY A 1 369 ? 5.516 5.039 11.779 1 89.35 369 GLY A O 1
ATOM 2916 N N . LEU A 1 370 ? 5.989 6.255 13.586 1 92.44 370 LEU A N 1
ATOM 2917 C CA . LEU A 1 370 ? 4.591 6.215 14.001 1 92.44 370 LEU A CA 1
ATOM 2918 C C . LEU A 1 370 ? 3.782 7.296 13.292 1 92.44 370 LEU A C 1
ATOM 2920 O O . LEU A 1 370 ? 3.995 8.488 13.523 1 92.44 370 LEU A O 1
ATOM 2924 N N . ASN A 1 371 ? 2.958 6.923 12.356 1 93.37 371 ASN A N 1
ATOM 2925 C CA . ASN A 1 371 ? 2.024 7.784 11.638 1 93.37 371 ASN A CA 1
ATOM 2926 C C . ASN A 1 371 ? 0.585 7.3 11.79 1 93.37 371 ASN A C 1
ATOM 2928 O O . ASN A 1 371 ? 0.186 6.318 11.162 1 93.37 371 ASN A O 1
ATOM 2932 N N . PRO A 1 372 ? -0.153 7.934 12.557 1 91.89 372 PRO A N 1
ATOM 2933 C CA . PRO A 1 372 ? -1.515 7.478 12.845 1 91.89 372 PRO A CA 1
ATOM 2934 C C . PRO A 1 372 ? -2.385 7.389 11.593 1 91.89 372 PRO A C 1
ATOM 2936 O O . PRO A 1 372 ? -3.473 6.81 11.633 1 91.89 372 PRO A O 1
ATOM 2939 N N . GLU A 1 373 ? -1.913 7.97 10.53 1 92.29 373 GLU A N 1
ATOM 2940 C CA . GLU A 1 373 ? -2.686 7.949 9.292 1 92.29 373 GLU A CA 1
ATOM 2941 C C . GLU A 1 373 ? -2.338 6.729 8.444 1 92.29 373 GLU A C 1
ATOM 2943 O O . GLU A 1 373 ? -3.028 6.426 7.468 1 92.29 373 GLU A O 1
ATOM 2948 N N . ASP A 1 374 ? -1.242 6.133 8.872 1 93.18 374 ASP A N 1
ATOM 2949 C CA . ASP A 1 374 ? -0.821 4.926 8.168 1 93.18 374 ASP A CA 1
ATOM 2950 C C . ASP A 1 374 ? -1.741 3.752 8.492 1 93.18 374 ASP A C 1
ATOM 2952 O O . ASP A 1 374 ? -1.707 3.218 9.603 1 93.18 374 ASP A O 1
ATOM 2956 N N . MET A 1 375 ? -2.518 3.245 7.542 1 92.42 375 MET A N 1
ATOM 2957 C CA . MET A 1 375 ? -3.552 2.232 7.737 1 92.42 375 MET A CA 1
ATOM 2958 C C . MET A 1 375 ? -2.932 0.85 7.917 1 92.42 375 MET A C 1
ATOM 2960 O O . MET A 1 375 ? -3.608 -0.086 8.347 1 92.42 375 MET A O 1
ATOM 2964 N N . GLU A 1 376 ? -1.745 0.771 7.56 1 92.7 376 GLU A N 1
ATOM 2965 C CA . GLU A 1 376 ? -1.112 -0.543 7.63 1 92.7 376 GLU A CA 1
ATOM 2966 C C . GLU A 1 376 ? -0.507 -0.792 9.008 1 92.7 376 GLU A C 1
ATOM 2968 O O . GLU A 1 376 ? -0.382 -1.941 9.438 1 92.7 376 GLU A O 1
ATOM 2973 N N . PHE A 1 377 ? -0.155 0.245 9.695 1 95.7 377 PHE A N 1
ATOM 2974 C CA . PHE A 1 377 ? 0.522 0.067 10.974 1 95.7 377 PHE A CA 1
ATOM 2975 C C . PHE A 1 377 ? 0.119 1.16 11.957 1 95.7 377 PHE A C 1
ATOM 2977 O O . PHE A 1 377 ? -0.392 0.871 13.04 1 95.7 377 PHE A O 1
ATOM 2984 N N . GLY A 1 378 ? 0.31 2.413 11.561 1 95.38 378 GLY A N 1
ATOM 2985 C CA . GLY A 1 378 ? 0.242 3.561 12.451 1 95.38 378 GLY A CA 1
ATOM 2986 C C . GLY A 1 378 ? -1.092 3.686 13.162 1 95.38 378 GLY A C 1
ATOM 2987 O O . GLY A 1 378 ? -1.141 4.025 14.346 1 95.38 378 GLY A O 1
ATOM 2988 N N . VAL A 1 379 ? -2.145 3.331 12.488 1 95.22 379 VAL A N 1
ATOM 2989 C CA . VAL A 1 379 ? -3.486 3.441 13.052 1 95.22 379 VAL A CA 1
ATOM 2990 C C . VAL A 1 379 ? -3.63 2.486 14.235 1 95.22 379 VAL A C 1
ATOM 2992 O O . VAL A 1 379 ? -4.083 2.884 15.311 1 95.22 379 VAL A O 1
ATOM 2995 N N . TRP A 1 380 ? -3.167 1.355 14.074 1 96.74 380 TRP A N 1
ATOM 2996 C CA . TRP A 1 380 ? -3.366 0.299 15.061 1 96.74 380 TRP A CA 1
ATOM 2997 C C . TRP A 1 380 ? -2.441 0.491 16.258 1 96.74 380 TRP A C 1
ATOM 2999 O O . TRP A 1 380 ? -2.863 0.346 17.407 1 96.74 380 TRP A O 1
ATOM 3009 N N . MET A 1 381 ? -1.237 0.845 15.915 1 97.01 381 MET A N 1
ATOM 3010 C CA . MET A 1 381 ? -0.275 1.04 16.996 1 97.01 381 MET A CA 1
ATOM 3011 C C . MET A 1 381 ? -0.626 2.274 17.82 1 97.01 381 MET A C 1
ATOM 3013 O O . MET A 1 381 ? -0.54 2.249 19.049 1 97.01 381 MET A O 1
ATOM 3017 N N . SER A 1 382 ? -1.032 3.371 17.127 1 95.22 382 SER A N 1
ATOM 3018 C CA . SER A 1 382 ? -1.41 4.581 17.85 1 95.22 382 SER A CA 1
ATOM 3019 C C . SER A 1 382 ? -2.596 4.324 18.774 1 95.22 382 SER A C 1
ATOM 3021 O O . SER A 1 382 ? -2.619 4.801 19.911 1 95.22 382 SER A O 1
ATOM 3023 N N . TYR A 1 383 ? -3.524 3.6 18.284 1 96.33 383 TYR A N 1
ATOM 3024 C CA . TYR A 1 383 ? -4.677 3.264 19.111 1 96.33 383 TYR A CA 1
ATOM 3025 C C . TYR A 1 383 ? -4.265 2.401 20.297 1 96.33 383 TYR A C 1
ATOM 3027 O O . TYR A 1 383 ? -4.719 2.623 21.422 1 96.33 383 TYR A O 1
ATOM 3035 N N . HIS A 1 384 ? -3.42 1.441 20.055 1 97.39 384 HIS A N 1
ATOM 3036 C CA . HIS A 1 384 ? -2.92 0.578 21.12 1 97.39 384 HIS A CA 1
ATOM 3037 C C . HIS A 1 384 ? -2.229 1.392 22.209 1 97.39 384 HIS A C 1
ATOM 3039 O O . HIS A 1 384 ? -2.521 1.223 23.396 1 97.39 384 HIS A O 1
ATOM 3045 N N . LEU A 1 385 ? -1.383 2.247 21.825 1 96.63 385 LEU A N 1
ATOM 3046 C CA . LEU A 1 385 ? -0.613 3.056 22.762 1 96.63 385 LEU A CA 1
ATOM 3047 C C . LEU A 1 385 ? -1.529 3.959 23.581 1 96.63 385 LEU A C 1
ATOM 3049 O O . LEU A 1 385 ? -1.347 4.1 24.793 1 96.63 385 LEU A O 1
ATOM 3053 N N . ARG A 1 386 ? -2.543 4.501 22.935 1 93.47 386 ARG A N 1
ATOM 3054 C CA . ARG A 1 386 ? -3.497 5.352 23.639 1 93.47 386 ARG A CA 1
ATOM 3055 C C . ARG A 1 386 ? -4.291 4.552 24.666 1 93.47 386 ARG A C 1
ATOM 3057 O O . ARG A 1 386 ? -4.487 5.004 25.796 1 93.47 386 ARG A O 1
ATOM 3064 N N . GLN A 1 387 ? -4.699 3.386 24.306 1 95.32 387 GLN A N 1
ATOM 3065 C CA . GLN A 1 387 ? -5.54 2.559 25.166 1 95.32 387 GLN A CA 1
ATOM 3066 C C . GLN A 1 387 ? -4.786 2.125 26.419 1 95.32 387 GLN A C 1
ATOM 3068 O O . GLN A 1 387 ? -5.38 1.986 27.491 1 95.32 387 GLN A O 1
ATOM 3073 N N . ILE A 1 388 ? -3.446 2.015 26.315 1 95.88 388 ILE A N 1
ATOM 3074 C CA . ILE A 1 388 ? -2.726 1.455 27.453 1 95.88 388 ILE A CA 1
ATOM 3075 C C . ILE A 1 388 ? -2.033 2.573 28.227 1 95.88 388 ILE A C 1
ATOM 3077 O O . ILE A 1 388 ? -1.277 2.311 29.166 1 95.88 388 ILE A O 1
ATOM 3081 N N . GLY A 1 389 ? -2.223 3.781 27.766 1 93.4 389 GLY A N 1
ATOM 3082 C CA . GLY A 1 389 ? -1.717 4.942 28.481 1 93.4 389 GLY A CA 1
ATOM 3083 C C . GLY A 1 389 ? -0.225 5.151 28.299 1 93.4 389 GLY A C 1
ATOM 3084 O O . GLY A 1 389 ? 0.466 5.567 29.231 1 93.4 389 GLY A O 1
ATOM 3085 N N . ALA A 1 390 ? 0.303 4.773 27.154 1 94.83 390 ALA A N 1
ATOM 3086 C CA . ALA A 1 390 ? 1.715 4.992 26.853 1 94.83 390 ALA A CA 1
ATOM 3087 C C . ALA A 1 390 ? 2.055 6.48 26.869 1 94.83 390 ALA A C 1
ATOM 3089 O O . ALA A 1 390 ? 1.274 7.307 26.392 1 94.83 390 ALA A O 1
ATOM 3090 N N . GLY A 1 391 ? 3.191 6.805 27.431 1 91.64 391 GLY A N 1
ATOM 3091 C CA . GLY A 1 391 ? 3.659 8.182 27.469 1 91.64 391 GLY A CA 1
ATOM 3092 C C . GLY A 1 391 ? 3.165 8.947 28.682 1 91.64 391 GLY A C 1
ATOM 3093 O O . GLY A 1 391 ? 3.593 10.077 28.927 1 91.64 391 GLY A O 1
ATOM 3094 N N . ARG A 1 392 ? 2.263 8.315 29.462 1 89.94 392 ARG A N 1
ATOM 3095 C CA . ARG A 1 392 ? 1.798 8.961 30.686 1 89.94 392 ARG A CA 1
ATOM 3096 C C . ARG A 1 392 ? 2.794 8.76 31.823 1 89.94 392 ARG A C 1
ATOM 3098 O O . ARG A 1 392 ? 3.412 7.699 31.934 1 89.94 392 ARG A O 1
ATOM 3105 N N . PRO A 1 393 ? 2.89 9.717 32.607 1 86.77 393 PRO A N 1
ATOM 3106 C CA . PRO A 1 393 ? 3.878 9.638 33.686 1 86.77 393 PRO A CA 1
ATOM 3107 C C . PRO A 1 393 ? 3.654 8.439 34.605 1 86.77 393 PRO A C 1
ATOM 3109 O O . PRO A 1 393 ? 4.615 7.873 35.132 1 86.77 393 PRO A O 1
ATOM 3112 N N . GLU A 1 394 ? 2.423 8.083 34.733 1 88.15 394 GLU A N 1
ATOM 3113 C CA . GLU A 1 394 ? 2.12 6.964 35.621 1 88.15 394 GLU A CA 1
ATOM 3114 C C . GLU A 1 394 ? 2.19 5.634 34.876 1 88.15 394 GLU A C 1
ATOM 3116 O O . GLU A 1 394 ? 2.046 4.569 35.481 1 88.15 394 GLU A O 1
ATOM 3121 N N . GLY A 1 395 ? 2.441 5.732 33.648 1 91.99 395 GLY A N 1
ATOM 3122 C CA . GLY A 1 395 ? 2.483 4.52 32.846 1 91.99 395 GLY A CA 1
ATOM 3123 C C . GLY A 1 395 ? 3.828 3.82 32.891 1 91.99 395 GLY A C 1
ATOM 3124 O O . GLY A 1 395 ? 4.725 4.236 33.627 1 91.99 395 GLY A O 1
ATOM 3125 N N . ASN A 1 396 ? 3.975 2.755 32.193 1 96.78 396 ASN A N 1
ATOM 3126 C CA . ASN A 1 396 ? 5.217 1.99 32.217 1 96.78 396 ASN A CA 1
ATOM 3127 C C . ASN A 1 396 ? 5.805 1.833 30.817 1 96.78 396 ASN A C 1
ATOM 3129 O O . ASN A 1 396 ? 6.732 1.046 30.614 1 96.78 396 ASN A O 1
ATOM 3133 N N . LEU A 1 397 ? 5.247 2.467 29.8 1 97.91 397 LEU A N 1
ATOM 3134 C CA . LEU A 1 397 ? 5.752 2.409 28.432 1 97.91 397 LEU A CA 1
ATOM 3135 C C . LEU A 1 397 ? 5.937 3.81 27.861 1 97.91 397 LEU A C 1
ATOM 3137 O O . LEU A 1 397 ? 5 4.612 27.857 1 97.91 397 LEU A O 1
ATOM 3141 N N . PHE A 1 398 ? 7.105 4.078 27.371 1 97.13 398 PHE A N 1
ATOM 3142 C CA . PHE A 1 398 ? 7.434 5.386 26.818 1 97.13 398 PHE A CA 1
ATOM 3143 C C . PHE A 1 398 ? 8.097 5.245 25.453 1 97.13 398 PHE A C 1
ATOM 3145 O O . PHE A 1 398 ? 8.798 4.264 25.196 1 97.13 398 PHE A O 1
ATOM 3152 N N . LEU A 1 399 ? 7.885 6.189 24.593 1 96.02 399 LEU A N 1
ATOM 3153 C CA . LEU A 1 399 ? 8.5 6.222 23.271 1 96.02 399 LEU A CA 1
ATOM 3154 C C . LEU A 1 399 ? 9.285 7.514 23.069 1 96.02 399 LEU A C 1
ATOM 3156 O O . LEU A 1 399 ? 8.828 8.591 23.461 1 96.02 399 LEU A O 1
ATOM 3160 N N . LEU A 1 400 ? 10.427 7.388 22.53 1 95.08 400 LEU A N 1
ATOM 3161 C CA . LEU A 1 400 ? 11.266 8.519 22.148 1 95.08 400 LEU A CA 1
ATOM 3162 C C . LEU A 1 400 ? 11.592 8.475 20.659 1 95.08 400 LEU A C 1
ATOM 3164 O O . LEU A 1 400 ? 11.743 7.394 20.084 1 95.08 400 LEU A O 1
ATOM 3168 N N . PRO A 1 401 ? 11.65 9.62 19.962 1 91.82 401 PRO A N 1
ATOM 3169 C CA . PRO A 1 401 ? 12.115 9.623 18.573 1 91.82 401 PRO A CA 1
ATOM 3170 C C . PRO A 1 401 ? 13.579 9.21 18.44 1 91.82 401 PRO A C 1
ATOM 3172 O O . PRO A 1 401 ? 14.348 9.331 19.397 1 91.82 401 PRO A O 1
ATOM 3175 N N . ALA A 1 402 ? 13.9 8.706 17.283 1 90.02 402 ALA A N 1
ATOM 3176 C CA . ALA A 1 402 ? 15.313 8.462 17.006 1 90.02 402 ALA A CA 1
ATOM 3177 C C . ALA A 1 402 ? 16.126 9.748 17.127 1 90.02 402 ALA A C 1
ATOM 3179 O O . ALA A 1 402 ? 15.671 10.818 16.716 1 90.02 402 ALA A O 1
ATOM 3180 N N . GLY A 1 403 ? 17.282 9.627 17.835 1 86.26 403 GLY A N 1
ATOM 3181 C CA . GLY A 1 403 ? 18.038 10.862 17.977 1 86.26 403 GLY A CA 1
ATOM 3182 C C . GLY A 1 403 ? 19.14 10.771 19.015 1 86.26 403 GLY A C 1
ATOM 3183 O O . GLY A 1 403 ? 19.647 9.683 19.296 1 86.26 403 GLY A O 1
ATOM 3184 N N . PRO A 1 404 ? 19.474 11.821 19.591 1 87.93 404 PRO A N 1
ATOM 3185 C CA . PRO A 1 404 ? 20.67 11.928 20.43 1 87.93 404 PRO A CA 1
ATOM 3186 C C . PRO A 1 404 ? 20.521 11.205 21.766 1 87.93 404 PRO A C 1
ATOM 3188 O O . PRO A 1 404 ? 21.516 10.954 22.451 1 87.93 404 PRO A O 1
ATOM 3191 N N . ALA A 1 405 ? 19.326 10.87 22.09 1 94.16 405 ALA A N 1
ATOM 3192 C CA . ALA A 1 405 ? 19.105 10.211 23.374 1 94.16 405 ALA A CA 1
ATOM 3193 C C . ALA A 1 405 ? 19.502 8.739 23.31 1 94.16 405 ALA A C 1
ATOM 3195 O O . ALA A 1 405 ? 19.573 8.063 24.34 1 94.16 405 ALA A O 1
ATOM 3196 N N . TYR A 1 406 ? 19.858 8.265 22.154 1 94.67 406 TYR A N 1
ATOM 3197 C CA . TYR A 1 406 ? 20.078 6.846 21.897 1 94.67 406 TYR A CA 1
ATOM 3198 C C . TYR A 1 406 ? 21.19 6.297 22.783 1 94.67 406 TYR A C 1
ATOM 3200 O O . TYR A 1 406 ? 20.994 5.307 23.493 1 94.67 406 TYR A O 1
ATOM 3208 N N . PRO A 1 407 ? 22.329 6.929 22.941 1 95.49 407 PRO A N 1
ATOM 3209 C CA . PRO A 1 407 ? 23.372 6.391 23.817 1 95.49 407 PRO A CA 1
ATOM 3210 C C . PRO A 1 407 ? 22.955 6.366 25.286 1 95.49 407 PRO A C 1
ATOM 3212 O O . PRO A 1 407 ? 23.327 5.448 26.021 1 95.49 407 PRO A O 1
ATOM 3215 N N . ASP A 1 408 ? 22.185 7.331 25.657 1 97.04 408 ASP A N 1
ATOM 3216 C CA . ASP A 1 408 ? 21.717 7.393 27.039 1 97.04 408 ASP A CA 1
ATOM 3217 C C . ASP A 1 408 ? 20.714 6.279 27.329 1 97.04 408 ASP A C 1
ATOM 3219 O O . ASP A 1 408 ? 20.701 5.719 28.428 1 97.04 408 ASP A O 1
ATOM 3223 N N . VAL A 1 409 ? 19.877 5.97 26.358 1 97.87 409 VAL A N 1
ATOM 3224 C CA . VAL A 1 409 ? 18.9 4.898 26.521 1 97.87 409 VAL A CA 1
ATOM 3225 C C . VAL A 1 409 ? 19.621 3.571 26.747 1 97.87 409 VAL A C 1
ATOM 3227 O O . VAL A 1 409 ? 19.269 2.812 27.653 1 97.87 409 VAL A O 1
ATOM 3230 N N . LEU A 1 410 ? 20.672 3.325 25.996 1 97.2 410 LEU A N 1
ATOM 3231 C CA . LEU A 1 410 ? 21.421 2.078 26.104 1 97.2 410 LEU A CA 1
ATOM 3232 C C . LEU A 1 410 ? 22.182 2.013 27.424 1 97.2 410 LEU A C 1
ATOM 3234 O O . LEU A 1 410 ? 22.229 0.962 28.067 1 97.2 410 LEU A O 1
ATOM 3238 N N . ALA A 1 411 ? 22.761 3.147 27.807 1 96.76 411 ALA A N 1
ATOM 3239 C CA . ALA A 1 411 ? 23.514 3.192 29.058 1 96.76 411 ALA A CA 1
ATOM 3240 C C . ALA A 1 411 ? 22.596 2.982 30.259 1 96.76 411 ALA A C 1
ATOM 3242 O O . ALA A 1 411 ? 22.976 2.327 31.232 1 96.76 411 ALA A O 1
ATOM 3243 N N . ALA A 1 412 ? 21.389 3.476 30.158 1 97.45 412 ALA A N 1
ATOM 3244 C CA . ALA A 1 412 ? 20.445 3.455 31.272 1 97.45 412 ALA A CA 1
ATOM 3245 C C . ALA A 1 412 ? 19.754 2.098 31.38 1 97.45 412 ALA A C 1
ATOM 3247 O O . ALA A 1 412 ? 19.327 1.697 32.464 1 97.45 412 ALA A O 1
ATOM 3248 N N . ALA A 1 413 ? 19.595 1.361 30.323 1 98 413 ALA A N 1
ATOM 3249 C CA . ALA A 1 413 ? 18.754 0.169 30.256 1 98 413 ALA A CA 1
ATOM 3250 C C . ALA A 1 413 ? 19.46 -1.036 30.871 1 98 413 ALA A C 1
ATOM 3252 O O . ALA A 1 413 ? 20.661 -1.23 30.668 1 98 413 ALA A O 1
ATOM 3253 N N . ASP A 1 414 ? 18.681 -1.81 31.589 1 97.29 414 ASP A N 1
ATOM 3254 C CA . ASP A 1 414 ? 19.172 -3.071 32.136 1 97.29 414 ASP A CA 1
ATOM 3255 C C . ASP A 1 414 ? 19.201 -4.16 31.065 1 97.29 414 ASP A C 1
ATOM 3257 O O . ASP A 1 414 ? 20.101 -5.001 31.053 1 97.29 414 ASP A O 1
ATOM 3261 N N . ALA A 1 415 ? 18.279 -4.136 30.219 1 97.98 415 ALA A N 1
ATOM 3262 C CA . ALA A 1 415 ? 18.128 -5.15 29.179 1 97.98 415 ALA A CA 1
ATOM 3263 C C . ALA A 1 415 ? 17.521 -4.551 27.913 1 97.98 415 ALA A C 1
ATOM 3265 O O . ALA A 1 415 ? 16.889 -3.493 27.961 1 97.98 415 ALA A O 1
ATOM 3266 N N . MET A 1 416 ? 17.786 -5.177 26.825 1 98.34 416 MET A N 1
ATOM 3267 C CA . MET A 1 416 ? 17.104 -4.875 25.57 1 98.34 416 MET A CA 1
ATOM 3268 C C . MET A 1 416 ? 16.211 -6.035 25.143 1 98.34 416 MET A C 1
ATOM 3270 O O . MET A 1 416 ? 16.647 -7.188 25.129 1 98.34 416 MET A O 1
ATOM 3274 N N . PHE A 1 417 ? 14.999 -5.751 24.903 1 98.71 417 PHE A N 1
ATOM 3275 C CA . PHE A 1 417 ? 14.074 -6.73 24.346 1 98.71 417 PHE A CA 1
ATOM 3276 C C . PHE A 1 417 ? 13.95 -6.56 22.836 1 98.71 417 PHE A C 1
ATOM 3278 O O . PHE A 1 417 ? 13.418 -5.554 22.362 1 98.71 417 PHE A O 1
ATOM 3285 N N . VAL A 1 418 ? 14.501 -7.472 22.064 1 98.37 418 VAL A N 1
ATOM 3286 C CA . VAL A 1 418 ? 14.359 -7.502 20.612 1 98.37 418 VAL A CA 1
ATOM 3287 C C . VAL A 1 418 ? 13.059 -8.209 20.235 1 98.37 418 VAL A C 1
ATOM 3289 O O . VAL A 1 418 ? 13.054 -9.414 19.971 1 98.37 418 VAL A O 1
ATOM 3292 N N . SER A 1 419 ? 12.028 -7.443 20.146 1 98.45 419 SER A N 1
ATOM 3293 C CA . SER A 1 419 ? 10.691 -7.989 19.937 1 98.45 419 SER A CA 1
ATOM 3294 C C . SER A 1 419 ? 10.413 -8.22 18.456 1 98.45 419 SER A C 1
ATOM 3296 O O . SER A 1 419 ? 9.275 -8.491 18.067 1 98.45 419 SER A O 1
ATOM 3298 N N . SER A 1 420 ? 11.433 -8.105 17.609 1 97.55 420 SER A N 1
ATOM 3299 C CA . SER A 1 420 ? 11.279 -8.208 16.161 1 97.55 420 SER A CA 1
ATOM 3300 C C . SER A 1 420 ? 10.718 -9.568 15.76 1 97.55 420 SER A C 1
ATOM 3302 O O . SER A 1 420 ? 11.098 -10.594 16.327 1 97.55 420 SER A O 1
ATOM 3304 N N . ARG A 1 421 ? 9.824 -9.54 14.815 1 97.38 421 ARG A N 1
ATOM 3305 C CA . ARG A 1 421 ? 9.305 -10.769 14.225 1 97.38 421 ARG A CA 1
ATOM 3306 C C . ARG A 1 421 ? 10.351 -11.436 13.339 1 97.38 421 ARG A C 1
ATOM 3308 O O . ARG A 1 421 ? 10.438 -12.665 13.289 1 97.38 421 ARG A O 1
ATOM 3315 N N . LEU A 1 422 ? 11.077 -10.589 12.679 1 96.09 422 LEU A N 1
ATOM 3316 C CA . LEU A 1 422 ? 12.162 -11.052 11.822 1 96.09 422 LEU A CA 1
ATOM 3317 C C . LEU A 1 422 ? 13.201 -9.954 11.62 1 96.09 422 LEU A C 1
ATOM 3319 O O . LEU A 1 422 ? 12.891 -8.893 11.074 1 96.09 422 LEU A O 1
ATOM 3323 N N . ASP A 1 423 ? 14.343 -10.186 12.116 1 94.65 423 ASP A N 1
ATOM 3324 C CA . ASP A 1 423 ? 15.433 -9.22 12.027 1 94.65 423 ASP A CA 1
ATOM 3325 C C . ASP A 1 423 ? 16.773 -9.923 11.821 1 94.65 423 ASP A C 1
ATOM 3327 O O . ASP A 1 423 ? 17.246 -10.641 12.704 1 94.65 423 ASP A O 1
ATOM 3331 N N . PRO A 1 424 ? 17.397 -9.743 10.668 1 94.62 424 PRO A N 1
ATOM 3332 C CA . PRO A 1 424 ? 18.576 -10.543 10.327 1 94.62 424 PRO A CA 1
ATOM 3333 C C . PRO A 1 424 ? 19.694 -10.414 11.358 1 94.62 424 PRO A C 1
ATOM 3335 O O . PRO A 1 424 ? 20.02 -11.385 12.047 1 94.62 424 PRO A O 1
ATOM 3338 N N . LEU A 1 425 ? 20.267 -9.254 11.583 1 94.42 425 LEU A N 1
ATOM 3339 C CA . LEU A 1 425 ? 21.336 -8.97 12.533 1 94.42 425 LEU A CA 1
ATOM 3340 C C . LEU A 1 425 ? 21.384 -7.483 12.87 1 94.42 425 LEU A C 1
ATOM 3342 O O . LEU A 1 425 ? 22.293 -6.773 12.435 1 94.42 425 LEU A O 1
ATOM 3346 N N . PRO A 1 426 ? 20.431 -7.034 13.687 1 92.83 426 PRO A N 1
ATOM 3347 C CA . PRO A 1 426 ? 20.273 -5.593 13.895 1 92.83 426 PRO A CA 1
ATOM 3348 C C . PRO A 1 426 ? 21.453 -4.972 14.64 1 92.83 426 PRO A C 1
ATOM 3350 O O . PRO A 1 426 ? 21.907 -5.518 15.649 1 92.83 426 PRO A O 1
ATOM 3353 N N . ASN A 1 427 ? 21.909 -3.853 14.248 1 90.85 427 ASN A N 1
ATOM 3354 C CA . ASN A 1 427 ? 23.041 -3.133 14.822 1 90.85 427 ASN A CA 1
ATOM 3355 C C . ASN A 1 427 ? 22.77 -2.722 16.266 1 90.85 427 ASN A C 1
ATOM 3357 O O . ASN A 1 427 ? 23.696 -2.63 17.074 1 90.85 427 ASN A O 1
ATOM 3361 N N . VAL A 1 428 ? 21.539 -2.545 16.601 1 93.72 428 VAL A N 1
ATOM 3362 C CA . VAL A 1 428 ? 21.172 -2.053 17.924 1 93.72 428 VAL A CA 1
ATOM 3363 C C . VAL A 1 428 ? 21.551 -3.086 18.983 1 93.72 428 VAL A C 1
ATOM 3365 O O . VAL A 1 428 ? 21.832 -2.733 20.131 1 93.72 428 VAL A O 1
ATOM 3368 N N . VAL A 1 429 ? 21.547 -4.328 18.593 1 95.68 429 VAL A N 1
ATOM 3369 C CA . VAL A 1 429 ? 21.915 -5.371 19.543 1 95.68 429 VAL A CA 1
ATOM 3370 C C . VAL A 1 429 ? 23.413 -5.302 19.832 1 95.68 429 VAL A C 1
ATOM 3372 O O . VAL A 1 429 ? 23.838 -5.463 20.978 1 95.68 429 VAL A O 1
ATOM 3375 N N . PHE A 1 430 ? 24.239 -5.045 18.771 1 93.14 430 PHE A N 1
ATOM 3376 C CA . PHE A 1 430 ? 25.667 -4.838 18.984 1 93.14 430 PHE A CA 1
ATOM 3377 C C . PHE A 1 430 ? 25.909 -3.686 19.952 1 93.14 430 PHE A C 1
ATOM 3379 O O . PHE A 1 430 ? 26.733 -3.796 20.862 1 93.14 430 PHE A O 1
ATOM 3386 N N . ASP A 1 431 ? 25.166 -2.646 19.776 1 93.5 431 ASP A N 1
ATOM 3387 C CA . ASP A 1 431 ? 25.31 -1.457 20.61 1 93.5 431 ASP A CA 1
ATOM 3388 C C . ASP A 1 431 ? 24.901 -1.745 22.053 1 93.5 431 ASP A C 1
ATOM 3390 O O . ASP A 1 431 ? 25.564 -1.3 22.992 1 93.5 431 ASP A O 1
ATOM 3394 N N . ALA A 1 432 ? 23.853 -2.399 22.236 1 95.77 432 ALA A N 1
ATOM 3395 C CA . ALA A 1 432 ? 23.338 -2.719 23.564 1 95.77 432 ALA A CA 1
ATOM 3396 C C . ALA A 1 432 ? 24.308 -3.616 24.327 1 95.77 432 ALA A C 1
ATOM 3398 O O . ALA A 1 432 ? 24.557 -3.403 25.516 1 95.77 432 ALA A O 1
ATOM 3399 N N . LEU A 1 433 ? 24.846 -4.609 23.64 1 93.93 433 LEU A N 1
ATOM 3400 C CA . LEU A 1 433 ? 25.828 -5.493 24.258 1 93.93 433 LEU A CA 1
ATOM 3401 C C . LEU A 1 433 ? 27.073 -4.716 24.675 1 93.93 433 LEU A C 1
ATOM 3403 O O . LEU A 1 433 ? 27.616 -4.941 25.759 1 93.93 433 LEU A O 1
ATOM 3407 N N . ALA A 1 434 ? 27.475 -3.809 23.81 1 92.74 434 ALA A N 1
ATOM 3408 C CA . ALA A 1 434 ? 28.635 -2.974 24.11 1 92.74 434 ALA A CA 1
ATOM 3409 C C . ALA A 1 434 ? 28.374 -2.089 25.326 1 92.74 434 ALA A C 1
ATOM 3411 O O . ALA A 1 434 ? 29.3 -1.753 26.068 1 92.74 434 ALA A O 1
ATOM 3412 N N . ALA A 1 435 ? 27.126 -1.772 25.584 1 94.69 435 ALA A N 1
ATOM 3413 C CA . ALA A 1 435 ? 26.751 -0.913 26.705 1 94.69 435 ALA A CA 1
ATOM 3414 C C . ALA A 1 435 ? 26.471 -1.738 27.958 1 94.69 435 ALA A C 1
ATOM 3416 O O . ALA A 1 435 ? 26.091 -1.192 28.996 1 94.69 435 ALA A O 1
ATOM 3417 N N . GLY A 1 436 ? 26.532 -3.065 27.824 1 93.46 436 GLY A N 1
ATOM 3418 C CA . GLY A 1 436 ? 26.416 -3.931 28.986 1 93.46 436 GLY A CA 1
ATOM 3419 C C . GLY A 1 436 ? 25.008 -4.452 29.204 1 93.46 436 GLY A C 1
ATOM 3420 O O . GLY A 1 436 ? 24.692 -4.973 30.276 1 93.46 436 GLY A O 1
ATOM 3421 N N . CYS A 1 437 ? 24.187 -4.356 28.238 1 95.49 437 CYS A N 1
ATOM 3422 C CA . CYS A 1 437 ? 22.815 -4.837 28.361 1 95.49 437 CYS A CA 1
ATOM 3423 C C . CYS A 1 437 ? 22.742 -6.342 28.132 1 95.49 437 CYS A C 1
ATOM 3425 O O . CYS A 1 437 ? 23.571 -6.906 27.415 1 95.49 437 CYS A O 1
ATOM 3427 N N . ARG A 1 438 ? 21.857 -6.975 28.769 1 95.79 438 ARG A N 1
ATOM 3428 C CA . ARG A 1 438 ? 21.438 -8.321 28.393 1 95.79 438 ARG A CA 1
ATOM 3429 C C . ARG A 1 438 ? 20.335 -8.278 27.34 1 95.79 438 ARG A C 1
ATOM 3431 O O . ARG A 1 438 ? 19.591 -7.3 27.253 1 95.79 438 ARG A O 1
ATOM 3438 N N . ILE A 1 439 ? 20.296 -9.36 26.557 1 97.57 439 ILE A N 1
ATOM 3439 C CA . ILE A 1 439 ? 19.378 -9.337 25.423 1 97.57 439 ILE A CA 1
ATOM 3440 C C . ILE A 1 439 ? 18.349 -10.456 25.57 1 97.57 439 ILE A C 1
ATOM 3442 O O . ILE A 1 439 ? 18.698 -11.588 25.912 1 97.57 439 ILE A O 1
ATOM 3446 N N . VAL A 1 440 ? 17.118 -10.171 25.406 1 98.36 440 VAL A N 1
ATOM 3447 C CA . VAL A 1 440 ? 16.058 -11.159 25.238 1 98.36 440 VAL A CA 1
ATOM 3448 C C . VAL A 1 440 ? 15.482 -11.064 23.827 1 98.36 440 VAL A C 1
ATOM 3450 O O . VAL A 1 440 ? 15.152 -9.973 23.357 1 98.36 440 VAL A O 1
ATOM 3453 N N . LEU A 1 441 ? 15.461 -12.113 23.089 1 98.16 441 LEU A N 1
ATOM 3454 C CA . LEU A 1 441 ? 14.896 -12.11 21.744 1 98.16 441 LEU A CA 1
ATOM 3455 C C . LEU A 1 441 ? 14.093 -13.382 21.489 1 98.16 441 LEU A C 1
ATOM 3457 O O . LEU A 1 441 ? 14.134 -14.318 22.291 1 98.16 441 LEU A O 1
ATOM 3461 N N . PHE A 1 442 ? 13.317 -13.451 20.473 1 98.16 442 PHE A N 1
ATOM 3462 C CA . PHE A 1 442 ? 12.503 -14.609 20.121 1 98.16 442 PHE A CA 1
ATOM 3463 C C . PHE A 1 442 ? 13.34 -15.66 19.402 1 98.16 442 PHE A C 1
ATOM 3465 O O . PHE A 1 442 ? 14.171 -15.327 18.554 1 98.16 442 PHE A O 1
ATOM 3472 N N . GLU A 1 443 ? 13.096 -16.814 19.744 1 97.12 443 GLU A N 1
ATOM 3473 C CA . GLU A 1 443 ? 13.724 -17.917 19.022 1 97.12 443 GLU A CA 1
ATOM 3474 C C . GLU A 1 443 ? 13.292 -17.936 17.559 1 97.12 443 GLU A C 1
ATOM 3476 O O . GLU A 1 443 ? 12.098 -17.875 17.258 1 97.12 443 GLU A O 1
ATOM 3481 N N . GLY A 1 444 ? 14.298 -17.982 16.71 1 95.87 444 GLY A N 1
ATOM 3482 C CA . GLY A 1 444 ? 14.002 -18.074 15.289 1 95.87 444 GLY A CA 1
ATOM 3483 C C . GLY A 1 444 ? 13.672 -16.733 14.661 1 95.87 444 GLY A C 1
ATOM 3484 O O . GLY A 1 444 ? 13.158 -16.675 13.542 1 95.87 444 GLY A O 1
ATOM 3485 N N . ALA A 1 445 ? 13.925 -15.601 15.304 1 96.98 445 ALA A N 1
ATOM 3486 C CA . ALA A 1 445 ? 13.485 -14.305 14.794 1 96.98 445 ALA A CA 1
ATOM 3487 C C . ALA A 1 445 ? 14.677 -13.442 14.387 1 96.98 445 ALA A C 1
ATOM 3489 O O . ALA A 1 445 ? 14.505 -12.38 13.785 1 96.98 445 ALA A O 1
ATOM 3490 N N . SER A 1 446 ? 15.902 -13.888 14.701 1 96.18 446 SER A N 1
ATOM 3491 C CA . SER A 1 446 ? 17.059 -13.032 14.461 1 96.18 446 SER A CA 1
ATOM 3492 C C . SER A 1 446 ? 18.33 -13.856 14.285 1 96.18 446 SER A C 1
ATOM 3494 O O . SER A 1 446 ? 18.413 -14.988 14.766 1 96.18 446 SER A O 1
ATOM 3496 N N . GLY A 1 447 ? 19.284 -13.242 13.568 1 95.9 447 GLY A N 1
ATOM 3497 C CA . GLY A 1 447 ? 20.59 -13.868 13.435 1 95.9 447 GLY A CA 1
ATOM 3498 C C . GLY A 1 447 ? 21.325 -14.002 14.756 1 95.9 447 GLY A C 1
ATOM 3499 O O . GLY A 1 447 ? 22.233 -14.825 14.886 1 95.9 447 GLY A O 1
ATOM 3500 N N . PHE A 1 448 ? 20.941 -13.341 15.785 1 96.2 448 PHE A N 1
ATOM 3501 C CA . PHE A 1 448 ? 21.571 -13.412 17.098 1 96.2 448 PHE A CA 1
ATOM 3502 C C . PHE A 1 448 ? 21.157 -14.684 17.829 1 96.2 448 PHE A C 1
ATOM 3504 O O . PHE A 1 448 ? 21.649 -14.965 18.924 1 96.2 448 PHE A O 1
ATOM 3511 N N . GLY A 1 449 ? 20.261 -15.404 17.211 1 93.91 449 GLY A N 1
ATOM 3512 C CA . GLY A 1 449 ? 19.925 -16.729 17.705 1 93.91 449 GLY A CA 1
ATOM 3513 C C . GLY A 1 449 ? 20.944 -17.786 17.321 1 93.91 449 GLY A C 1
ATOM 3514 O O . GLY A 1 449 ? 20.875 -18.923 17.793 1 93.91 449 GLY A O 1
ATOM 3515 N N . ASP A 1 450 ? 21.89 -17.405 16.496 1 94.67 450 ASP A N 1
ATOM 3516 C CA . ASP A 1 450 ? 22.943 -18.336 16.103 1 94.67 450 ASP A CA 1
ATOM 3517 C C . ASP A 1 450 ? 23.764 -18.779 17.313 1 94.67 450 ASP A C 1
ATOM 3519 O O . ASP A 1 450 ? 23.885 -18.04 18.292 1 94.67 450 ASP A O 1
ATOM 3523 N N . ALA A 1 451 ? 24.356 -19.9 17.212 1 92.21 451 ALA A N 1
ATOM 3524 C CA . ALA A 1 451 ? 25.097 -20.511 18.313 1 92.21 451 ALA A CA 1
ATOM 3525 C C . ALA A 1 451 ? 26.253 -19.62 18.757 1 92.21 451 ALA A C 1
ATOM 3527 O O . ALA A 1 451 ? 26.581 -19.564 19.945 1 92.21 451 ALA A O 1
ATOM 3528 N N . VAL A 1 452 ? 26.775 -18.907 17.828 1 90.94 452 VAL A N 1
ATOM 3529 C CA . VAL A 1 452 ? 27.951 -18.093 18.116 1 90.94 452 VAL A CA 1
ATOM 3530 C C . VAL A 1 452 ? 27.587 -16.991 19.107 1 90.94 452 VAL A C 1
ATOM 3532 O O . VAL A 1 452 ? 28.398 -16.62 19.959 1 90.94 452 VAL A O 1
ATOM 3535 N N . TYR A 1 453 ? 26.425 -16.56 19.083 1 92.32 453 TYR A N 1
ATOM 3536 C CA . TYR A 1 453 ? 26 -15.478 19.964 1 92.32 453 TYR A CA 1
ATOM 3537 C C . TYR A 1 453 ? 25.406 -16.028 21.255 1 92.32 453 TYR A C 1
ATOM 3539 O O . TYR A 1 453 ? 25.619 -15.466 22.332 1 92.32 453 TYR A O 1
ATOM 3547 N N . ARG A 1 454 ? 24.741 -17.073 21.239 1 89.93 454 ARG A N 1
ATOM 3548 C CA . ARG A 1 454 ? 24.119 -17.684 22.409 1 89.93 454 ARG A CA 1
ATOM 3549 C C . ARG A 1 454 ? 25.169 -18.101 23.433 1 89.93 454 ARG A C 1
ATOM 3551 O O . ARG A 1 454 ? 24.91 -18.084 24.638 1 89.93 454 ARG A O 1
ATOM 3558 N N . ARG A 1 455 ? 26.327 -18.387 23.015 1 89.46 455 ARG A N 1
ATOM 3559 C CA . ARG A 1 455 ? 27.402 -18.86 23.882 1 89.46 455 ARG A CA 1
ATOM 3560 C C . ARG A 1 455 ? 27.908 -17.742 24.787 1 89.46 455 ARG A C 1
ATOM 3562 O O . ARG A 1 455 ? 28.546 -18.004 25.809 1 89.46 455 ARG A O 1
ATOM 3569 N N . SER A 1 456 ? 27.594 -16.547 24.466 1 87.29 456 SER A N 1
ATOM 3570 C CA . SER A 1 456 ? 28.064 -15.411 25.252 1 87.29 456 SER A CA 1
ATOM 3571 C C . SER A 1 456 ? 27.405 -15.379 26.627 1 87.29 456 SER A C 1
ATOM 3573 O O . SER A 1 456 ? 27.91 -14.734 27.548 1 87.29 456 SER A O 1
ATOM 3575 N N . GLY A 1 457 ? 26.169 -15.961 26.731 1 89.23 457 GLY A N 1
ATOM 3576 C CA . GLY A 1 457 ? 25.414 -15.935 27.973 1 89.23 457 GLY A CA 1
ATOM 3577 C C . GLY A 1 457 ? 24.653 -14.639 28.181 1 89.23 457 GLY A C 1
ATOM 3578 O O . GLY A 1 457 ? 23.94 -14.485 29.175 1 89.23 457 GLY A O 1
ATOM 3579 N N . ARG A 1 458 ? 24.833 -13.736 27.311 1 93.37 458 ARG A N 1
ATOM 3580 C CA . ARG A 1 458 ? 24.175 -12.439 27.437 1 93.37 458 ARG A CA 1
ATOM 3581 C C . ARG A 1 458 ? 22.894 -12.392 26.611 1 93.37 458 ARG A C 1
ATOM 3583 O O . ARG A 1 458 ? 22.129 -11.429 26.698 1 93.37 458 ARG A O 1
ATOM 3590 N N . ILE A 1 459 ? 22.68 -13.373 25.828 1 95.86 459 ILE A N 1
ATOM 3591 C CA . ILE A 1 459 ? 21.518 -13.413 24.947 1 95.86 459 ILE A CA 1
ATOM 3592 C C . ILE A 1 459 ? 20.632 -14.601 25.313 1 95.86 459 ILE A C 1
ATOM 3594 O O . ILE A 1 459 ? 21.098 -15.742 25.351 1 95.86 459 ILE A O 1
ATOM 3598 N N . ARG A 1 460 ? 19.475 -14.297 25.624 1 96.34 460 ARG A N 1
ATOM 3599 C CA . ARG A 1 460 ? 18.485 -15.315 25.959 1 96.34 460 ARG A CA 1
ATOM 3600 C C . ARG A 1 460 ? 17.364 -15.351 24.925 1 96.34 460 ARG A C 1
ATOM 3602 O O . ARG A 1 460 ? 16.804 -14.311 24.574 1 96.34 460 ARG A O 1
ATOM 3609 N N . THR A 1 461 ? 17.049 -16.548 24.432 1 96.87 461 THR A N 1
ATOM 3610 C CA . THR A 1 461 ? 15.952 -16.706 23.484 1 96.87 461 THR A CA 1
ATOM 3611 C C . THR A 1 461 ? 14.7 -17.224 24.186 1 96.87 461 THR A C 1
ATOM 3613 O O . THR A 1 461 ? 14.794 -17.972 25.161 1 96.87 461 THR A O 1
ATOM 3616 N N . VAL A 1 462 ? 13.597 -16.787 23.77 1 97.88 462 VAL A N 1
ATOM 3617 C CA . VAL A 1 462 ? 12.315 -17.24 24.3 1 97.88 462 VAL A CA 1
ATOM 3618 C C . VAL A 1 462 ? 11.41 -17.686 23.153 1 97.88 462 VAL A C 1
ATOM 3620 O O . VAL A 1 462 ? 11.761 -17.531 21.981 1 97.88 462 VAL A O 1
ATOM 3623 N N . GLU A 1 463 ? 10.263 -18.225 23.481 1 97.78 463 GLU A N 1
ATOM 3624 C CA . GLU A 1 463 ? 9.32 -18.723 22.484 1 97.78 463 GLU A CA 1
ATOM 3625 C C . GLU A 1 463 ? 8.931 -17.626 21.497 1 97.78 463 GLU A C 1
ATOM 3627 O O . GLU A 1 463 ? 8.659 -16.492 21.896 1 97.78 463 GLU A O 1
ATOM 3632 N N . TYR A 1 464 ? 8.839 -17.95 20.266 1 98.12 464 TYR A N 1
ATOM 3633 C CA . TYR A 1 464 ? 8.607 -16.99 19.193 1 98.12 464 TYR A CA 1
ATOM 3634 C C . TYR A 1 464 ? 7.263 -16.293 19.366 1 98.12 464 TYR A C 1
ATOM 3636 O O . TYR A 1 464 ? 6.228 -16.95 19.493 1 98.12 464 TYR A O 1
ATOM 3644 N N . GLY A 1 465 ? 7.288 -15.015 19.386 1 97.8 465 GLY A N 1
ATOM 3645 C CA . GLY A 1 465 ? 6.085 -14.2 19.341 1 97.8 465 GLY A CA 1
ATOM 3646 C C . GLY A 1 465 ? 5.273 -14.263 20.621 1 97.8 465 GLY A C 1
ATOM 3647 O O . GLY A 1 465 ? 4.107 -13.865 20.643 1 97.8 465 GLY A O 1
ATOM 3648 N N . ASN A 1 466 ? 5.767 -14.808 21.701 1 98.41 466 ASN A N 1
ATOM 3649 C CA . ASN A 1 466 ? 5.046 -14.967 22.959 1 98.41 466 ASN A CA 1
ATOM 3650 C C . ASN A 1 466 ? 5.417 -13.876 23.96 1 98.41 466 ASN A C 1
ATOM 3652 O O . ASN A 1 466 ? 6.455 -13.961 24.62 1 98.41 466 ASN A O 1
ATOM 3656 N N . PRO A 1 467 ? 4.544 -12.876 24.089 1 98.35 467 PRO A N 1
ATOM 3657 C CA . PRO A 1 467 ? 4.9 -11.769 24.98 1 98.35 467 PRO A CA 1
ATOM 3658 C C . PRO A 1 467 ? 4.977 -12.191 26.445 1 98.35 467 PRO A C 1
ATOM 3660 O O . PRO A 1 467 ? 5.703 -11.578 27.231 1 98.35 467 PRO A O 1
ATOM 3663 N N . ALA A 1 468 ? 4.263 -13.208 26.852 1 98.28 468 ALA A N 1
ATOM 3664 C CA . ALA A 1 468 ? 4.321 -13.695 28.228 1 98.28 468 ALA A CA 1
ATOM 3665 C C . ALA A 1 468 ? 5.671 -14.341 28.524 1 98.28 468 ALA A C 1
ATOM 3667 O O . ALA A 1 468 ? 6.245 -14.131 29.596 1 98.28 468 ALA A O 1
ATOM 3668 N N . ALA A 1 469 ? 6.15 -15.111 27.579 1 98.25 469 ALA A N 1
ATOM 3669 C CA . ALA A 1 469 ? 7.474 -15.71 27.731 1 98.25 469 ALA A CA 1
ATOM 3670 C C . ALA A 1 469 ? 8.556 -14.637 27.805 1 98.25 469 ALA A C 1
ATOM 3672 O O . ALA A 1 469 ? 9.507 -14.758 28.581 1 98.25 469 ALA A O 1
ATOM 3673 N N . ALA A 1 470 ? 8.429 -13.629 27.026 1 98.51 470 ALA A N 1
ATOM 3674 C CA . ALA A 1 470 ? 9.378 -12.519 27.045 1 98.51 470 ALA A CA 1
ATOM 3675 C C . ALA A 1 470 ? 9.352 -11.799 28.391 1 98.51 470 ALA A C 1
ATOM 3677 O O . ALA A 1 470 ? 10.404 -11.483 28.953 1 98.51 470 ALA A O 1
ATOM 3678 N N . ALA A 1 471 ? 8.14 -11.525 28.903 1 98.34 471 ALA A N 1
ATOM 3679 C CA . ALA A 1 471 ? 7.99 -10.846 30.187 1 98.34 471 ALA A CA 1
ATOM 3680 C C . ALA A 1 471 ? 8.651 -11.641 31.309 1 98.34 471 ALA A C 1
ATOM 3682 O O . ALA A 1 471 ? 9.358 -11.075 32.146 1 98.34 471 ALA A O 1
ATOM 3683 N N . GLU A 1 472 ? 8.441 -12.937 31.28 1 97.85 472 GLU A N 1
ATOM 3684 C CA . GLU A 1 472 ? 9.047 -13.797 32.292 1 97.85 472 GLU A CA 1
ATOM 3685 C C . GLU A 1 472 ? 10.57 -13.733 32.23 1 97.85 472 GLU A C 1
ATOM 3687 O O . GLU A 1 472 ? 11.234 -13.6 33.26 1 97.85 472 GLU A O 1
ATOM 3692 N N . ALA A 1 473 ? 11.111 -13.805 31.065 1 98.25 473 ALA A N 1
ATOM 3693 C CA . ALA A 1 473 ? 12.56 -13.766 30.881 1 98.25 473 ALA A CA 1
ATOM 3694 C C . ALA A 1 473 ? 13.132 -12.419 31.315 1 98.25 473 ALA A C 1
ATOM 3696 O O . ALA A 1 473 ? 14.187 -12.362 31.951 1 98.25 473 ALA A O 1
ATOM 3697 N N . LEU A 1 474 ? 12.48 -11.344 30.989 1 98.34 474 LEU A N 1
ATOM 3698 C CA . LEU A 1 474 ? 12.946 -9.998 31.303 1 98.34 474 LEU A CA 1
ATOM 3699 C C . LEU A 1 474 ? 12.948 -9.761 32.809 1 98.34 474 LEU A C 1
ATOM 3701 O O . LEU A 1 474 ? 13.876 -9.15 33.345 1 98.34 474 LEU A O 1
ATOM 3705 N N . LEU A 1 475 ? 11.91 -10.261 33.506 1 97.71 475 LEU A N 1
ATOM 3706 C CA . LEU A 1 475 ? 11.783 -10.063 34.945 1 97.71 475 LEU A CA 1
ATOM 3707 C C . LEU A 1 475 ? 12.794 -10.918 35.703 1 97.71 475 LEU A C 1
ATOM 3709 O O . LEU A 1 475 ? 13.143 -10.609 36.844 1 97.71 475 LEU A O 1
ATOM 3713 N N . ASP A 1 476 ? 13.261 -11.93 35.031 1 96.91 476 ASP A N 1
ATOM 3714 C CA . ASP A 1 476 ? 14.22 -12.838 35.652 1 96.91 476 ASP A CA 1
ATOM 3715 C C . ASP A 1 476 ? 15.646 -12.311 35.511 1 96.91 476 ASP A C 1
ATOM 3717 O O . ASP A 1 476 ? 16.558 -12.782 36.194 1 96.91 476 ASP A O 1
ATOM 3721 N N . LEU A 1 477 ? 15.893 -11.341 34.707 1 96.09 477 LEU A N 1
ATOM 3722 C CA . LEU A 1 477 ? 17.236 -10.825 34.466 1 96.09 477 LEU A CA 1
ATOM 3723 C C . LEU A 1 477 ? 17.691 -9.935 35.617 1 96.09 477 LEU A C 1
ATOM 3725 O O . LEU A 1 477 ? 16.888 -9.195 36.19 1 96.09 477 LEU A O 1
ATOM 3729 N N . PRO A 1 478 ? 18.921 -9.989 35.903 1 93.2 478 PRO A N 1
ATOM 3730 C CA . PRO A 1 478 ? 19.446 -9.061 36.908 1 93.2 478 PRO A CA 1
ATOM 3731 C C . PRO A 1 478 ? 19.551 -7.628 36.39 1 93.2 478 PRO A C 1
ATOM 3733 O O . PRO A 1 478 ? 19.567 -7.406 35.176 1 93.2 478 PRO A O 1
ATOM 3736 N N . ARG A 1 479 ? 19.686 -6.698 37.344 1 93.24 479 ARG A N 1
ATOM 3737 C CA . ARG A 1 479 ? 19.944 -5.312 36.969 1 93.24 479 ARG A CA 1
ATOM 3738 C C . ARG A 1 479 ? 21.331 -5.161 36.353 1 93.24 479 ARG A C 1
ATOM 3740 O O . ARG A 1 479 ? 22.22 -5.977 36.604 1 93.24 479 ARG A O 1
ATOM 3747 N N . LYS A 1 480 ? 21.431 -4.18 35.58 1 93.35 480 LYS A N 1
ATOM 3748 C CA . LYS A 1 480 ? 22.713 -3.891 34.944 1 93.35 480 LYS A CA 1
ATOM 3749 C C . LYS A 1 480 ? 23.785 -3.58 35.984 1 93.35 480 LYS A C 1
ATOM 3751 O O . LYS A 1 480 ? 23.562 -2.776 36.891 1 93.35 480 LYS A O 1
ATOM 3756 N N . THR A 1 481 ? 24.942 -4.248 35.867 1 89.4 481 THR A N 1
ATOM 3757 C CA . THR A 1 481 ? 26.072 -3.995 36.754 1 89.4 481 THR A CA 1
ATOM 3758 C C . THR A 1 481 ? 27.09 -3.076 36.084 1 89.4 481 THR A C 1
ATOM 3760 O O . THR A 1 481 ? 27.43 -3.266 34.914 1 89.4 481 THR A O 1
ATOM 3763 N N . PRO A 1 482 ? 27.513 -2.113 36.85 1 91.68 482 PRO A N 1
ATOM 3764 C CA . PRO A 1 482 ? 28.55 -1.253 36.277 1 91.68 482 PRO A CA 1
ATOM 3765 C C . PRO A 1 482 ? 29.789 -2.032 35.842 1 91.68 482 PRO A C 1
ATOM 3767 O O . PRO A 1 482 ? 30.138 -3.041 36.462 1 91.68 482 PRO A O 1
ATOM 3770 N N . GLY A 1 483 ? 30.42 -1.73 34.836 1 84.85 483 GLY A N 1
ATOM 3771 C CA . GLY A 1 483 ? 31.624 -2.367 34.327 1 84.85 483 GLY A CA 1
ATOM 3772 C C . GLY A 1 483 ? 32.463 -1.448 33.459 1 84.85 483 GLY A C 1
ATOM 3773 O O . GLY A 1 483 ? 32.095 -0.294 33.232 1 84.85 483 GLY A O 1
ATOM 3774 N N . PRO A 1 484 ? 33.682 -1.924 33.131 1 77.28 484 PRO A N 1
ATOM 3775 C CA . PRO A 1 484 ? 34.567 -1.117 32.289 1 77.28 484 PRO A CA 1
ATOM 3776 C C . PRO A 1 484 ? 33.981 -0.848 30.904 1 77.28 484 PRO A C 1
ATOM 3778 O O . PRO A 1 484 ? 33.186 -1.645 30.401 1 77.28 484 PRO A O 1
ATOM 3781 N N . ALA A 1 485 ? 34.377 0.371 30.611 1 67.11 485 ALA A N 1
ATOM 3782 C CA . ALA A 1 485 ? 33.851 0.745 29.301 1 67.11 485 ALA A CA 1
ATOM 3783 C C . ALA A 1 485 ? 34.178 -0.317 28.255 1 67.11 485 ALA A C 1
ATOM 3785 O O . ALA A 1 485 ? 34.852 -1.306 28.555 1 67.11 485 ALA A O 1
ATOM 3786 N N . ARG A 1 486 ? 34.437 -0.02 27.02 1 61.61 486 ARG A N 1
ATOM 3787 C CA . ARG A 1 486 ? 34.526 -0.774 25.774 1 61.61 486 ARG A CA 1
ATOM 3788 C C . ARG A 1 486 ? 35.79 -1.627 25.74 1 61.61 486 ARG A C 1
ATOM 3790 O O . ARG A 1 486 ? 36.883 -1.14 26.036 1 61.61 486 ARG A O 1
ATOM 3797 N N . GLU A 1 487 ? 35.591 -2.908 25.895 1 58.81 487 GLU A N 1
ATOM 3798 C CA . GLU A 1 487 ? 36.773 -3.695 25.557 1 58.81 487 GLU A CA 1
ATOM 3799 C C . GLU A 1 487 ? 37.362 -3.259 24.219 1 58.81 487 GLU A C 1
ATOM 3801 O O . GLU A 1 487 ? 36.627 -2.878 23.305 1 58.81 487 GLU A O 1
ATOM 3806 N N . ALA A 1 488 ? 38.742 -2.982 24.154 1 51.86 488 ALA A N 1
ATOM 3807 C CA . ALA A 1 488 ? 39.486 -2.649 22.942 1 51.86 488 ALA A CA 1
ATOM 3808 C C . ALA A 1 488 ? 39.169 -3.63 21.817 1 51.86 488 ALA A C 1
ATOM 3810 O O . ALA A 1 488 ? 39.106 -4.842 22.04 1 51.86 488 ALA A O 1
ATOM 3811 N N . ALA A 1 489 ? 38.572 -3.15 20.688 1 55.4 489 ALA A N 1
ATOM 3812 C CA . ALA A 1 489 ? 38.184 -3.878 19.482 1 55.4 489 ALA A CA 1
ATOM 3813 C C . ALA A 1 489 ? 39.355 -4.686 18.928 1 55.4 489 ALA A C 1
ATOM 3815 O O . ALA A 1 489 ? 40.455 -4.157 18.753 1 55.4 489 ALA A O 1
ATOM 3816 N N . PRO A 1 490 ? 39.403 -5.972 18.967 1 51.94 490 PRO A N 1
ATOM 3817 C CA . PRO A 1 490 ? 40.498 -6.605 18.228 1 51.94 490 PRO A CA 1
ATOM 3818 C C . PRO A 1 490 ? 40.648 -6.056 16.811 1 51.94 490 PRO A C 1
ATOM 3820 O O . PRO A 1 490 ? 39.674 -5.577 16.224 1 51.94 490 PRO A O 1
ATOM 3823 N N . GLU A 1 491 ? 41.944 -5.688 16.297 1 52.87 491 GLU A N 1
ATOM 3824 C CA . GLU A 1 491 ? 42.407 -5.309 14.965 1 52.87 491 GLU A CA 1
ATOM 3825 C C . GLU A 1 491 ? 41.836 -6.238 13.897 1 52.87 491 GLU A C 1
ATOM 3827 O O . GLU A 1 491 ? 42.523 -7.149 13.428 1 52.87 491 GLU A O 1
ATOM 3832 N N . ALA A 1 492 ? 40.565 -6.664 13.913 1 60.77 492 ALA A N 1
ATOM 3833 C CA . ALA A 1 492 ? 40.058 -7.56 12.877 1 60.77 492 ALA A CA 1
ATOM 3834 C C . ALA A 1 492 ? 39.947 -6.841 11.536 1 60.77 492 ALA A C 1
ATOM 3836 O O . ALA A 1 492 ? 39.793 -5.619 11.491 1 60.77 492 ALA A O 1
ATOM 3837 N N . ASP A 1 493 ? 40.198 -7.486 10.439 1 79.37 493 ASP A N 1
ATOM 3838 C CA . ASP A 1 493 ? 40.016 -7.011 9.07 1 79.37 493 ASP A CA 1
ATOM 3839 C C . ASP A 1 493 ? 38.619 -6.428 8.872 1 79.37 493 ASP A C 1
ATOM 3841 O O . ASP A 1 493 ? 37.636 -6.972 9.38 1 79.37 493 ASP A O 1
ATOM 3845 N N . GLY A 1 494 ? 38.554 -5.259 8.359 1 89.47 494 GLY A N 1
ATOM 3846 C CA . GLY A 1 494 ? 37.28 -4.643 8.024 1 89.47 494 GLY A CA 1
ATOM 3847 C C . GLY A 1 494 ? 36.383 -5.542 7.194 1 89.47 494 GLY A C 1
ATOM 3848 O O . GLY A 1 494 ? 36.834 -6.56 6.664 1 89.47 494 GLY A O 1
ATOM 3849 N N . LEU A 1 495 ? 35.176 -5.395 7.222 1 94.34 495 LEU A N 1
ATOM 3850 C CA . LEU A 1 495 ? 34.189 -6.171 6.479 1 94.34 495 LEU A CA 1
ATOM 3851 C C . LEU A 1 495 ? 34.536 -6.214 4.994 1 94.34 495 LEU A C 1
ATOM 3853 O O . LEU A 1 495 ? 34.437 -7.267 4.359 1 94.34 495 LEU A O 1
ATOM 3857 N N . PHE A 1 496 ? 35.077 -5.112 4.458 1 96.8 496 PHE A N 1
ATOM 3858 C CA . PHE A 1 496 ? 35.429 -5.032 3.046 1 96.8 496 PHE A CA 1
ATOM 3859 C C . PHE A 1 496 ? 36.535 -6.024 2.707 1 96.8 496 PHE A C 1
ATOM 3861 O O . PHE A 1 496 ? 36.429 -6.769 1.73 1 96.8 496 PHE A O 1
ATOM 3868 N N . ALA A 1 497 ? 37.475 -5.987 3.484 1 96.15 497 ALA A N 1
ATOM 3869 C CA . ALA A 1 497 ? 38.611 -6.869 3.228 1 96.15 497 ALA A CA 1
ATOM 3870 C C . ALA A 1 497 ? 38.188 -8.335 3.273 1 96.15 497 ALA A C 1
ATOM 3872 O O . ALA A 1 497 ? 38.654 -9.146 2.47 1 96.15 497 ALA A O 1
ATOM 3873 N N . ARG A 1 498 ? 37.339 -8.656 4.142 1 96.4 498 ARG A N 1
ATOM 3874 C CA . ARG A 1 498 ? 36.884 -10.036 4.283 1 96.4 498 ARG A CA 1
ATOM 3875 C C . ARG A 1 498 ? 36.026 -10.453 3.094 1 96.4 498 ARG A C 1
ATOM 3877 O O . ARG A 1 498 ? 36.153 -11.572 2.592 1 96.4 498 ARG A O 1
ATOM 3884 N N . ILE A 1 499 ? 35.195 -9.556 2.607 1 97.6 499 ILE A N 1
ATOM 3885 C CA . ILE A 1 499 ? 34.346 -9.842 1.455 1 97.6 499 ILE A CA 1
ATOM 3886 C C . ILE A 1 499 ? 35.208 -9.993 0.203 1 97.6 499 ILE A C 1
ATOM 3888 O O . ILE A 1 499 ? 35.032 -10.938 -0.569 1 97.6 499 ILE A O 1
ATOM 3892 N N . ARG A 1 500 ? 36.108 -9.07 0.039 1 97.53 500 ARG A N 1
ATOM 3893 C CA . ARG A 1 500 ? 36.994 -9.104 -1.12 1 97.53 500 ARG A CA 1
ATOM 3894 C C . ARG A 1 500 ? 37.797 -10.4 -1.158 1 97.53 500 ARG A C 1
ATOM 3896 O O . ARG A 1 500 ? 37.873 -11.059 -2.197 1 97.53 500 ARG A O 1
ATOM 3903 N N . ARG A 1 501 ? 38.3 -10.757 -0.038 1 96.8 501 ARG A N 1
ATOM 3904 C CA . ARG A 1 501 ? 39.08 -11.988 0.034 1 96.8 501 ARG A CA 1
ATOM 3905 C C . ARG A 1 501 ? 38.218 -13.203 -0.29 1 96.8 501 ARG A C 1
ATOM 3907 O O . ARG A 1 501 ? 38.634 -14.081 -1.049 1 96.8 501 ARG A O 1
ATOM 3914 N N . ALA A 1 502 ? 37.071 -13.233 0.249 1 97.2 502 ALA A N 1
ATOM 3915 C CA . ALA A 1 502 ? 36.168 -14.355 0.009 1 97.2 502 ALA A CA 1
ATOM 3916 C C . ALA A 1 502 ? 35.796 -14.454 -1.467 1 97.2 502 ALA A C 1
ATOM 3918 O O . ALA A 1 502 ? 35.749 -15.55 -2.03 1 97.2 502 ALA A O 1
ATOM 3919 N N . LEU A 1 503 ? 35.504 -13.311 -2.086 1 97.5 503 LEU A N 1
ATOM 3920 C CA . LEU A 1 503 ? 35.127 -13.283 -3.495 1 97.5 503 LEU A CA 1
ATOM 3921 C C . LEU A 1 503 ? 36.284 -13.74 -4.376 1 97.5 503 LEU A C 1
ATOM 3923 O O . LEU A 1 503 ? 36.104 -14.585 -5.256 1 97.5 503 LEU A O 1
ATOM 3927 N N . LEU A 1 504 ? 37.44 -13.212 -4.137 1 95.51 504 LEU A N 1
ATOM 3928 C CA . LEU A 1 504 ? 38.604 -13.552 -4.948 1 95.51 504 LEU A CA 1
ATOM 3929 C C . LEU A 1 504 ? 38.967 -15.024 -4.788 1 95.51 504 LEU A C 1
ATOM 3931 O O . LEU A 1 504 ? 39.345 -15.684 -5.759 1 95.51 504 LEU A O 1
ATOM 3935 N N . ASP A 1 505 ? 38.832 -15.488 -3.576 1 95.36 505 ASP A N 1
ATOM 3936 C CA . ASP A 1 505 ? 39.074 -16.907 -3.336 1 95.36 505 ASP A CA 1
ATOM 3937 C C . ASP A 1 505 ? 38.098 -17.772 -4.13 1 95.36 505 ASP A C 1
ATOM 3939 O O . ASP A 1 505 ? 38.489 -18.789 -4.707 1 95.36 505 ASP A O 1
ATOM 3943 N N . ARG A 1 506 ? 36.904 -17.359 -4.165 1 94.92 506 ARG A N 1
ATOM 3944 C CA . ARG A 1 506 ? 35.878 -18.098 -4.894 1 94.92 506 ARG A CA 1
ATOM 3945 C C . ARG A 1 506 ? 36.145 -18.07 -6.395 1 94.92 506 ARG A C 1
ATOM 3947 O O . ARG A 1 506 ? 35.982 -19.083 -7.079 1 94.92 506 ARG A O 1
ATOM 3954 N N . LEU A 1 507 ? 36.548 -16.959 -6.924 1 93.58 507 LEU A N 1
ATOM 3955 C CA . LEU A 1 507 ? 36.805 -16.797 -8.35 1 93.58 507 LEU A CA 1
ATOM 3956 C C . LEU A 1 507 ? 38.007 -17.629 -8.784 1 93.58 507 LEU A C 1
ATOM 3958 O O . LEU A 1 507 ? 38.054 -18.116 -9.916 1 93.58 507 LEU A O 1
ATOM 3962 N N . ALA A 1 508 ? 38.929 -17.776 -7.885 1 91.22 508 ALA A N 1
ATOM 3963 C CA . ALA A 1 508 ? 40.155 -18.509 -8.191 1 91.22 508 ALA A CA 1
ATOM 3964 C C . ALA A 1 508 ? 39.87 -19.994 -8.394 1 91.22 508 ALA A C 1
ATOM 3966 O O . ALA A 1 508 ? 40.606 -20.683 -9.105 1 91.22 508 ALA A O 1
ATOM 3967 N N . THR A 1 509 ? 38.757 -20.447 -7.902 1 85.98 509 THR A N 1
ATOM 3968 C CA . THR A 1 509 ? 38.439 -21.87 -7.963 1 85.98 509 THR A CA 1
ATOM 3969 C C . THR A 1 509 ? 37.424 -22.149 -9.068 1 85.98 509 THR A C 1
ATOM 3971 O O . THR A 1 509 ? 36.983 -23.288 -9.239 1 85.98 509 THR A O 1
ATOM 3974 N N . GLN A 1 510 ? 37.109 -21.211 -9.836 1 83.34 510 GLN A N 1
ATOM 3975 C CA . GLN A 1 510 ? 36.012 -21.327 -10.79 1 83.34 510 GLN A CA 1
ATOM 3976 C C . GLN A 1 510 ? 36.441 -22.106 -12.03 1 83.34 510 GLN A C 1
ATOM 3978 O O . GLN A 1 510 ? 37.525 -21.875 -12.57 1 83.34 510 GLN A O 1
ATOM 3983 N N . ARG A 1 511 ? 35.519 -23.055 -12.398 1 72.92 511 ARG A N 1
ATOM 3984 C CA . ARG A 1 511 ? 35.663 -23.743 -13.677 1 72.92 511 ARG A CA 1
ATOM 3985 C C . ARG A 1 511 ? 34.924 -22.998 -14.785 1 72.92 511 ARG A C 1
ATOM 3987 O O . ARG A 1 511 ? 33.86 -22.423 -14.55 1 72.92 511 ARG A O 1
ATOM 3994 N N . TYR A 1 512 ? 35.483 -22.95 -15.945 1 67.64 512 TYR A N 1
ATOM 3995 C CA . TYR A 1 512 ? 34.946 -22.12 -17.018 1 67.64 512 TYR A CA 1
ATOM 3996 C C . TYR A 1 512 ? 33.976 -22.912 -17.886 1 67.64 512 TYR A C 1
ATOM 3998 O O . TYR A 1 512 ? 34.203 -24.092 -18.165 1 67.64 512 TYR A O 1
ATOM 4006 N N . PHE A 1 513 ? 32.809 -22.314 -18.04 1 73.63 513 PHE A N 1
ATOM 4007 C CA . PHE A 1 513 ? 31.786 -22.754 -18.981 1 73.63 513 PHE A CA 1
ATOM 4008 C C . PHE A 1 513 ? 32.173 -22.394 -20.41 1 73.63 513 PHE A C 1
ATOM 4010 O O . PHE A 1 513 ? 32.712 -21.313 -20.659 1 73.63 513 PHE A O 1
ATOM 4017 N N . VAL A 1 514 ? 31.893 -23.37 -21.309 1 76.22 514 VAL A N 1
ATOM 4018 C CA . VAL A 1 514 ? 32.213 -23.14 -22.714 1 76.22 514 VAL A CA 1
ATOM 4019 C C . VAL A 1 514 ? 31.187 -22.192 -23.329 1 76.22 514 VAL A C 1
ATOM 4021 O O . VAL A 1 514 ? 29.98 -22.421 -23.224 1 76.22 514 VAL A O 1
ATOM 4024 N N . ARG A 1 515 ? 31.626 -21.121 -23.906 1 78.6 515 ARG A N 1
ATOM 4025 C CA . ARG A 1 515 ? 30.769 -20.147 -24.575 1 78.6 515 ARG A CA 1
ATOM 4026 C C . ARG A 1 515 ? 29.958 -20.803 -25.686 1 78.6 515 ARG A C 1
ATOM 4028 O O . ARG A 1 515 ? 30.498 -21.567 -26.489 1 78.6 515 ARG A O 1
ATOM 4035 N N . GLY A 1 516 ? 28.637 -20.499 -25.81 1 74.9 516 GLY A N 1
ATOM 4036 C CA . GLY A 1 516 ? 27.764 -20.99 -26.865 1 74.9 516 GLY A CA 1
ATOM 4037 C C . GLY A 1 516 ? 27.326 -22.428 -26.657 1 74.9 516 GLY A C 1
ATOM 4038 O O . GLY A 1 516 ? 26.703 -23.026 -27.536 1 74.9 516 GLY A O 1
ATOM 4039 N N . ALA A 1 517 ? 27.58 -22.9 -25.533 1 81.11 517 ALA A N 1
ATOM 4040 C CA . ALA A 1 517 ? 27.291 -24.308 -25.276 1 81.11 517 ALA A CA 1
ATOM 4041 C C . ALA A 1 517 ? 25.788 -24.548 -25.163 1 81.11 517 ALA A C 1
ATOM 4043 O O . ALA A 1 517 ? 25.321 -25.68 -25.311 1 81.11 517 ALA A O 1
ATOM 4044 N N . SER A 1 518 ? 25.005 -23.52 -25.079 1 86.55 518 SER A N 1
ATOM 4045 C CA . SER A 1 518 ? 23.568 -23.699 -24.894 1 86.55 518 SER A CA 1
ATOM 4046 C C . SER A 1 518 ? 22.818 -23.538 -26.212 1 86.55 518 SER A C 1
ATOM 4048 O O . SER A 1 518 ? 23.152 -22.67 -27.021 1 86.55 518 SER A O 1
ATOM 4050 N N . GLU A 1 519 ? 21.831 -24.365 -26.413 1 85.74 519 GLU A N 1
ATOM 4051 C CA . GLU A 1 519 ? 21.022 -24.318 -27.627 1 85.74 519 GLU A CA 1
ATOM 4052 C C . GLU A 1 519 ? 19.706 -23.586 -27.385 1 85.74 519 GLU A C 1
ATOM 4054 O O . GLU A 1 519 ? 19.05 -23.147 -28.333 1 85.74 519 GLU A O 1
ATOM 4059 N N . ILE A 1 520 ? 19.375 -23.529 -26.252 1 89.23 520 ILE A N 1
ATOM 4060 C CA . ILE A 1 520 ? 18.118 -22.873 -25.909 1 89.23 520 ILE A CA 1
ATOM 4061 C C . ILE A 1 520 ? 18.376 -21.407 -25.569 1 89.23 520 ILE A C 1
ATOM 4063 O O . ILE A 1 520 ? 19.158 -21.101 -24.666 1 89.23 520 ILE A O 1
ATOM 4067 N N . ASP A 1 521 ? 17.746 -20.527 -26.335 1 87.91 521 ASP A N 1
ATOM 4068 C CA . ASP A 1 521 ? 17.874 -19.086 -26.138 1 87.91 521 ASP A CA 1
ATOM 4069 C C . ASP A 1 521 ? 16.596 -18.498 -25.544 1 87.91 521 ASP A C 1
ATOM 4071 O O . ASP A 1 521 ? 15.768 -17.941 -26.267 1 87.91 521 ASP A O 1
ATOM 4075 N N . ALA A 1 522 ? 16.41 -18.658 -24.327 1 87.85 522 ALA A N 1
ATOM 4076 C CA . ALA A 1 522 ? 15.295 -18.053 -23.602 1 87.85 522 ALA A CA 1
ATOM 4077 C C . ALA A 1 522 ? 15.782 -16.945 -22.672 1 87.85 522 ALA A C 1
ATOM 4079 O O . ALA A 1 522 ? 16.794 -17.104 -21.985 1 87.85 522 ALA A O 1
ATOM 4080 N N . PRO A 1 523 ? 15.118 -15.82 -22.719 1 90.03 523 PRO A N 1
ATOM 4081 C CA . PRO A 1 523 ? 15.602 -14.675 -21.945 1 90.03 523 PRO A CA 1
ATOM 4082 C C . PRO A 1 523 ? 15.263 -14.78 -20.459 1 90.03 523 PRO A C 1
ATOM 4084 O O . PRO A 1 523 ? 14.203 -15.301 -20.1 1 90.03 523 PRO A O 1
ATOM 4087 N N . MET A 1 524 ? 16.126 -14.347 -19.571 1 90.81 524 MET A N 1
ATOM 4088 C CA . MET A 1 524 ? 15.875 -14.143 -18.147 1 90.81 524 MET A CA 1
ATOM 4089 C C . MET A 1 524 ? 16.074 -12.681 -17.763 1 90.81 524 MET A C 1
ATOM 4091 O O . MET A 1 524 ? 15.185 -12.063 -17.174 1 90.81 524 MET A O 1
ATOM 4095 N N . LEU A 1 525 ? 17.237 -12.146 -18.118 1 93.52 525 LEU A N 1
ATOM 4096 C CA . LEU A 1 525 ? 17.564 -10.758 -17.811 1 93.52 525 LEU A CA 1
ATOM 4097 C C . LEU A 1 525 ? 17.363 -9.869 -19.033 1 93.52 525 LEU A C 1
ATOM 4099 O O . LEU A 1 525 ? 17.055 -8.682 -18.899 1 93.52 525 LEU A O 1
ATOM 4103 N N . PHE A 1 526 ? 17.589 -10.461 -20.193 1 92.91 526 PHE A N 1
ATOM 4104 C CA . PHE A 1 526 ? 17.628 -9.681 -21.424 1 92.91 526 PHE A CA 1
ATOM 4105 C C . PHE A 1 526 ? 16.538 -10.135 -22.388 1 92.91 526 PHE A C 1
ATOM 4107 O O . PHE A 1 526 ? 16.734 -11.08 -23.154 1 92.91 526 PHE A O 1
ATOM 4114 N N . HIS A 1 527 ? 15.516 -9.412 -22.537 1 86.92 527 HIS A N 1
ATOM 4115 C CA . HIS A 1 527 ? 14.293 -9.873 -23.185 1 86.92 527 HIS A CA 1
ATOM 4116 C C . HIS A 1 527 ? 14.201 -9.357 -24.617 1 86.92 527 HIS A C 1
ATOM 4118 O O . HIS A 1 527 ? 13.465 -9.913 -25.436 1 86.92 527 HIS A O 1
ATOM 4124 N N . GLU A 1 528 ? 15.086 -8.335 -24.956 1 81.96 528 GLU A N 1
ATOM 4125 C CA . GLU A 1 528 ? 14.98 -7.74 -26.284 1 81.96 528 GLU A CA 1
ATOM 4126 C C . GLU A 1 528 ? 15.789 -8.53 -27.309 1 81.96 528 GLU A C 1
ATOM 4128 O O . GLU A 1 528 ? 16.868 -9.039 -26.998 1 81.96 528 GLU A O 1
ATOM 4133 N N . PRO A 1 529 ? 15.227 -8.65 -28.481 1 80.8 529 PRO A N 1
ATOM 4134 C CA . PRO A 1 529 ? 15.939 -9.402 -29.517 1 80.8 529 PRO A CA 1
ATOM 4135 C C . PRO A 1 529 ? 17.351 -8.875 -29.762 1 80.8 529 PRO A C 1
ATOM 4137 O O . PRO A 1 529 ? 18.266 -9.656 -30.038 1 80.8 529 PRO A O 1
ATOM 4140 N N . GLU A 1 530 ? 17.544 -7.559 -29.553 1 79.62 530 GLU A N 1
ATOM 4141 C CA . GLU A 1 530 ? 18.839 -6.937 -29.811 1 79.62 530 GLU A CA 1
ATOM 4142 C C . GLU A 1 530 ? 19.84 -7.267 -28.707 1 79.62 530 GLU A C 1
ATOM 4144 O O . GLU A 1 530 ? 21.035 -7.001 -28.845 1 79.62 530 GLU A O 1
ATOM 4149 N N . GLN A 1 531 ? 19.4 -7.993 -27.733 1 87.88 531 GLN A N 1
ATOM 4150 C CA . GLN A 1 531 ? 20.251 -8.276 -26.583 1 87.88 531 GLN A CA 1
ATOM 4151 C C . GLN A 1 531 ? 20.737 -9.723 -26.6 1 87.88 531 GLN A C 1
ATOM 4153 O O . GLN A 1 531 ? 21.049 -10.291 -25.552 1 87.88 531 GLN A O 1
ATOM 4158 N N . ALA A 1 532 ? 20.786 -10.313 -27.761 1 87.78 532 ALA A N 1
ATOM 4159 C CA . ALA A 1 532 ? 21.165 -11.713 -27.928 1 87.78 532 ALA A CA 1
ATOM 4160 C C . ALA A 1 532 ? 22.559 -11.976 -27.364 1 87.78 532 ALA A C 1
ATOM 4162 O O . ALA A 1 532 ? 22.812 -13.036 -26.787 1 87.78 532 ALA A O 1
ATOM 4163 N N . GLU A 1 533 ? 23.43 -10.993 -27.517 1 88.92 533 GLU A N 1
ATOM 4164 C CA . GLU A 1 533 ? 24.796 -11.163 -27.032 1 88.92 533 GLU A CA 1
ATOM 4165 C C . GLU A 1 533 ? 24.835 -11.235 -25.508 1 88.92 533 GLU A C 1
ATOM 4167 O O . GLU A 1 533 ? 25.624 -11.99 -24.937 1 88.92 533 GLU A O 1
ATOM 4172 N N . PHE A 1 534 ? 24.049 -10.487 -24.878 1 92.11 534 PHE A N 1
ATOM 4173 C CA . PHE A 1 534 ? 23.986 -10.483 -23.421 1 92.11 534 PHE A CA 1
ATOM 4174 C C . PHE A 1 534 ? 23.339 -11.763 -22.904 1 92.11 534 PHE A C 1
ATOM 4176 O O . PHE A 1 534 ? 23.678 -12.241 -21.82 1 92.11 534 PHE A O 1
ATOM 4183 N N . ARG A 1 535 ? 22.453 -12.349 -23.671 1 92.11 535 ARG A N 1
ATOM 4184 C CA . ARG A 1 535 ? 21.795 -13.587 -23.264 1 92.11 535 ARG A CA 1
ATOM 4185 C C . ARG A 1 535 ? 22.79 -14.741 -23.203 1 92.11 535 ARG A C 1
ATOM 4187 O O . ARG A 1 535 ? 22.642 -15.652 -22.386 1 92.11 535 ARG A O 1
ATOM 4194 N N . ILE A 1 536 ? 23.779 -14.636 -24.076 1 90.8 536 ILE A N 1
ATOM 4195 C CA . ILE A 1 536 ? 24.831 -15.645 -24.02 1 90.8 536 ILE A CA 1
ATOM 4196 C C . ILE A 1 536 ? 25.566 -15.552 -22.685 1 90.8 536 ILE A C 1
ATOM 4198 O O . ILE A 1 536 ? 25.797 -16.567 -22.024 1 90.8 536 ILE A O 1
ATOM 4202 N N . LEU A 1 537 ? 25.841 -14.325 -22.255 1 90.39 537 LEU A N 1
ATOM 4203 C CA . LEU A 1 537 ? 26.545 -14.098 -20.998 1 90.39 537 LEU A CA 1
ATOM 4204 C C . LEU A 1 537 ? 25.707 -14.564 -19.813 1 90.39 537 LEU A C 1
ATOM 4206 O O . LEU A 1 537 ? 26.238 -15.13 -18.855 1 90.39 537 LEU A O 1
ATOM 4210 N N . GLU A 1 538 ? 24.449 -14.271 -19.906 1 92.22 538 GLU A N 1
ATOM 4211 C CA . GLU A 1 538 ? 23.576 -14.654 -18.8 1 92.22 538 GLU A CA 1
ATOM 4212 C C . GLU A 1 538 ? 23.533 -16.17 -18.63 1 92.22 538 GLU A C 1
ATOM 4214 O O . GLU A 1 538 ? 23.637 -16.677 -17.512 1 92.22 538 GLU A O 1
ATOM 4219 N N . ARG A 1 539 ? 23.453 -16.922 -19.742 1 90.42 539 ARG A N 1
ATOM 4220 C CA . ARG A 1 539 ? 23.413 -18.38 -19.684 1 90.42 539 ARG A CA 1
ATOM 4221 C C . ARG A 1 539 ? 24.737 -18.944 -19.181 1 90.42 539 ARG A C 1
ATOM 4223 O O . ARG A 1 539 ? 24.754 -19.867 -18.364 1 90.42 539 ARG A O 1
ATOM 4230 N N . GLU A 1 540 ? 25.739 -18.345 -19.652 1 89.1 540 GLU A N 1
ATOM 4231 C CA . GLU A 1 540 ? 27.061 -18.821 -19.259 1 89.1 540 GLU A CA 1
ATOM 4232 C C . GLU A 1 540 ? 27.31 -18.592 -17.77 1 89.1 540 GLU A C 1
ATOM 4234 O O . GLU A 1 540 ? 27.898 -19.441 -17.096 1 89.1 540 GLU A O 1
ATOM 4239 N N . LYS A 1 541 ? 26.921 -17.513 -17.375 1 89.96 541 LYS A N 1
ATOM 4240 C CA . LYS A 1 541 ? 27.107 -17.198 -15.961 1 89.96 541 LYS A CA 1
ATOM 4241 C C . LYS A 1 541 ? 26.353 -18.185 -15.075 1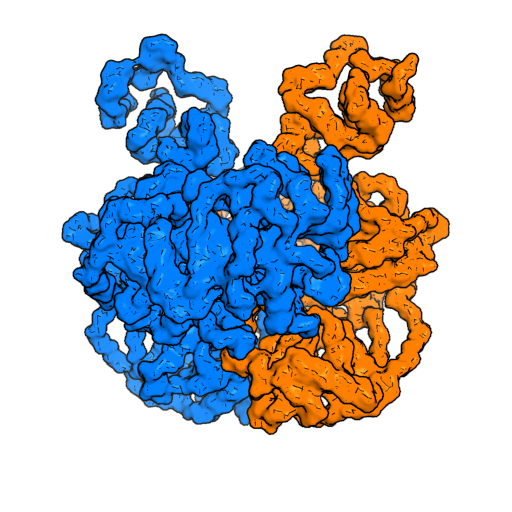 89.96 541 LYS A C 1
ATOM 4243 O O . LYS A 1 541 ? 26.891 -18.666 -14.075 1 89.96 541 LYS A O 1
ATOM 4248 N N . MET A 1 542 ? 25.182 -18.479 -15.373 1 89.94 542 MET A N 1
ATOM 4249 C CA . MET A 1 542 ? 24.377 -19.426 -14.607 1 89.94 542 MET A CA 1
ATOM 4250 C C . MET A 1 542 ? 24.999 -20.818 -14.637 1 89.94 542 MET A C 1
ATOM 4252 O O . MET A 1 542 ? 25.179 -21.445 -13.592 1 89.94 542 MET A O 1
ATOM 4256 N N . MET A 1 543 ? 25.382 -21.212 -15.761 1 88.18 543 MET A N 1
ATOM 4257 C CA . MET A 1 543 ? 25.802 -22.595 -15.966 1 88.18 543 MET A CA 1
ATOM 4258 C C . MET A 1 543 ? 27.231 -22.808 -15.478 1 88.18 543 MET A C 1
ATOM 4260 O O . MET A 1 543 ? 27.617 -23.93 -15.143 1 88.18 543 MET A O 1
ATOM 4264 N N . ARG A 1 544 ? 27.938 -21.678 -15.442 1 87.49 544 ARG A N 1
ATOM 4265 C CA . ARG A 1 544 ? 29.303 -21.738 -14.927 1 87.49 544 ARG A CA 1
ATOM 4266 C C . ARG A 1 544 ? 29.327 -22.281 -13.502 1 87.49 544 ARG A C 1
ATOM 4268 O O . ARG A 1 544 ? 30.274 -22.965 -13.109 1 87.49 544 ARG A O 1
ATOM 4275 N N . TYR A 1 545 ? 28.334 -22.103 -12.778 1 88.99 545 TYR A N 1
ATOM 4276 C CA . TYR A 1 545 ? 28.287 -22.51 -11.378 1 88.99 545 TYR A CA 1
ATOM 4277 C C . TYR A 1 545 ? 27.356 -23.701 -11.187 1 88.99 545 TYR A C 1
ATOM 4279 O O . TYR A 1 545 ? 27.046 -24.08 -10.056 1 88.99 545 TYR A O 1
ATOM 4287 N N . GLY A 1 546 ? 26.911 -24.24 -12.29 1 86.91 546 GLY A N 1
ATOM 4288 C CA . GLY A 1 546 ? 26.01 -25.38 -12.225 1 86.91 546 GLY A CA 1
ATOM 4289 C C . GLY A 1 546 ? 24.613 -25.011 -11.762 1 86.91 546 GLY A C 1
ATOM 4290 O O . GLY A 1 546 ? 23.87 -25.865 -11.273 1 86.91 546 GLY A O 1
ATOM 4291 N N . ARG A 1 547 ? 24.292 -23.818 -11.823 1 92.11 547 ARG A N 1
ATOM 4292 C CA . ARG A 1 547 ? 22.954 -23.349 -11.478 1 92.11 547 ARG A CA 1
ATOM 4293 C C . ARG A 1 547 ? 22.038 -23.361 -12.697 1 92.11 547 ARG A C 1
ATOM 4295 O O . ARG A 1 547 ? 22.51 -23.314 -13.835 1 92.11 547 ARG A O 1
ATOM 4302 N N . ARG A 1 548 ? 20.709 -23.52 -12.367 1 89.69 548 ARG A N 1
ATOM 4303 C CA . ARG A 1 548 ? 19.852 -23.702 -13.534 1 89.69 548 ARG A CA 1
ATOM 4304 C C . ARG A 1 548 ? 18.481 -23.073 -13.309 1 89.69 548 ARG A C 1
ATOM 4306 O O . ARG A 1 548 ? 17.889 -23.228 -12.239 1 89.69 548 ARG A O 1
ATOM 4313 N N . ARG A 1 549 ? 18.055 -22.341 -14.309 1 93.01 549 ARG A N 1
ATOM 4314 C CA . ARG A 1 549 ? 16.667 -21.916 -14.464 1 93.01 549 ARG A CA 1
ATOM 4315 C C . ARG A 1 549 ? 16.189 -22.121 -15.898 1 93.01 549 ARG A C 1
ATOM 4317 O O . ARG A 1 549 ? 15.017 -21.895 -16.205 1 93.01 549 ARG A O 1
ATOM 4324 N N . MET A 1 550 ? 17.115 -22.66 -16.667 1 92.75 550 MET A N 1
ATOM 4325 C CA . MET A 1 550 ? 16.884 -23.029 -18.06 1 92.75 550 MET A CA 1
ATOM 4326 C C . MET A 1 550 ? 17.699 -24.261 -18.439 1 92.75 550 MET A C 1
ATOM 4328 O O . MET A 1 550 ? 18.81 -24.452 -17.942 1 92.75 550 MET A O 1
ATOM 4332 N N . TRP A 1 551 ? 17.146 -24.946 -19.299 1 93.83 551 TRP A N 1
ATOM 4333 C CA . TRP A 1 551 ? 17.889 -26.095 -19.808 1 93.83 551 TRP A CA 1
ATOM 4334 C C . TRP A 1 551 ? 18.969 -25.654 -20.79 1 93.83 551 TRP A C 1
ATOM 4336 O O . TRP A 1 551 ? 18.781 -24.691 -21.538 1 93.83 551 TRP A O 1
ATOM 4346 N N . ARG A 1 552 ? 20.121 -26.26 -20.776 1 92.15 552 ARG A N 1
ATOM 4347 C CA . ARG A 1 552 ? 21.186 -25.984 -21.735 1 92.15 552 ARG A CA 1
ATOM 4348 C C . ARG A 1 552 ? 20.776 -26.401 -23.143 1 92.15 552 ARG A C 1
ATOM 4350 O O . ARG A 1 552 ? 20.963 -25.645 -24.099 1 92.15 552 ARG A O 1
ATOM 4357 N N . ASP A 1 553 ? 20.175 -27.646 -23.263 1 93.18 553 ASP A N 1
ATOM 4358 C CA . ASP A 1 553 ? 19.692 -28.274 -24.489 1 93.18 553 ASP A CA 1
ATOM 4359 C C . ASP A 1 553 ? 18.867 -29.522 -24.178 1 93.18 553 ASP A C 1
ATOM 4361 O O . ASP A 1 553 ? 18.636 -29.844 -23.011 1 93.18 553 ASP A O 1
ATOM 4365 N N . LEU A 1 554 ? 18.372 -30.125 -25.238 1 95.58 554 LEU A N 1
ATOM 4366 C CA . LEU A 1 554 ? 17.527 -31.3 -25.058 1 95.58 554 LEU A CA 1
ATOM 4367 C C . LEU A 1 554 ? 18.339 -32.479 -24.532 1 95.58 554 LEU A C 1
ATOM 4369 O O . LEU A 1 554 ? 17.817 -33.32 -23.797 1 95.58 554 LEU A O 1
ATOM 4373 N N . ALA A 1 555 ? 19.586 -32.538 -24.871 1 95.06 555 ALA A N 1
ATOM 4374 C CA . ALA A 1 555 ? 20.448 -33.621 -24.405 1 95.06 555 ALA A CA 1
ATOM 4375 C C . ALA A 1 555 ? 20.578 -33.603 -22.885 1 95.06 555 ALA A C 1
ATOM 4377 O O . ALA A 1 555 ? 20.624 -34.657 -22.247 1 95.06 555 ALA A O 1
ATOM 4378 N N . GLU A 1 556 ? 20.71 -32.498 -22.361 1 93.5 556 GLU A N 1
ATOM 4379 C CA . GLU A 1 556 ? 20.779 -32.371 -20.908 1 93.5 556 GLU A CA 1
ATOM 4380 C C . GLU A 1 556 ? 19.52 -32.923 -20.246 1 93.5 556 GLU A C 1
ATOM 4382 O O . GLU A 1 556 ? 19.596 -33.57 -19.199 1 93.5 556 GLU A O 1
ATOM 4387 N N . VAL A 1 557 ? 18.376 -32.643 -20.81 1 95.6 557 VAL A N 1
ATOM 4388 C CA . VAL A 1 557 ? 17.107 -33.132 -20.28 1 95.6 557 VAL A CA 1
ATOM 4389 C C . VAL A 1 557 ? 17.103 -34.659 -20.278 1 95.6 557 VAL A C 1
ATOM 4391 O O . VAL A 1 557 ? 16.78 -35.283 -19.264 1 95.6 557 VAL A O 1
ATOM 4394 N N . GLU A 1 558 ? 17.483 -35.159 -21.394 1 96.25 558 GLU A N 1
ATOM 4395 C CA . GLU A 1 558 ? 17.509 -36.612 -21.536 1 96.25 558 GLU A CA 1
ATOM 4396 C C . GLU A 1 558 ? 18.476 -37.247 -20.541 1 96.25 558 GLU A C 1
ATOM 4398 O O . GLU A 1 558 ? 18.167 -38.277 -19.939 1 96.25 558 GLU A O 1
ATOM 4403 N N . GLU A 1 559 ? 19.532 -36.601 -20.422 1 95.67 559 GLU A N 1
ATOM 4404 C CA . GLU A 1 559 ? 20.54 -37.095 -19.488 1 95.67 559 GLU A CA 1
ATOM 4405 C C . GLU A 1 559 ? 20.018 -37.079 -18.054 1 95.67 559 GLU A C 1
ATOM 4407 O O . GLU A 1 559 ? 20.209 -38.041 -17.308 1 95.67 559 GLU A O 1
ATOM 4412 N N . ARG A 1 560 ? 19.412 -36.033 -17.684 1 94.57 560 ARG A N 1
ATOM 4413 C CA . ARG A 1 560 ? 18.885 -35.891 -16.331 1 94.57 560 ARG A CA 1
ATOM 4414 C C . ARG A 1 560 ? 17.781 -36.909 -16.064 1 94.57 560 ARG A C 1
ATOM 4416 O O . ARG A 1 560 ? 17.662 -37.425 -14.951 1 94.57 560 ARG A O 1
ATOM 4423 N N . LEU A 1 561 ? 16.948 -37.141 -17.034 1 96.19 561 LEU A N 1
ATOM 4424 C CA . LEU A 1 561 ? 15.871 -38.114 -16.886 1 96.19 561 LEU A CA 1
ATOM 4425 C C . LEU A 1 561 ? 16.427 -39.532 -16.81 1 96.19 561 LEU A C 1
ATOM 4427 O O . LEU A 1 561 ? 15.961 -40.344 -16.007 1 96.19 561 LEU A O 1
ATOM 4431 N N . ALA A 1 562 ? 17.421 -39.763 -17.572 1 95.14 562 ALA A N 1
ATOM 4432 C CA . ALA A 1 562 ? 18.031 -41.09 -17.605 1 95.14 562 ALA A CA 1
ATOM 4433 C C . ALA A 1 562 ? 18.748 -41.396 -16.293 1 95.14 562 ALA A C 1
ATOM 4435 O O . ALA A 1 562 ? 18.77 -42.545 -15.844 1 95.14 562 ALA A O 1
ATOM 4436 N N . ASP A 1 563 ? 19.236 -40.419 -15.693 1 93.3 563 ASP A N 1
ATOM 4437 C CA . ASP A 1 563 ? 20.041 -40.585 -14.487 1 93.3 563 ASP A CA 1
ATOM 4438 C C . ASP A 1 563 ? 19.168 -40.552 -13.235 1 93.3 563 ASP A C 1
ATOM 4440 O O . ASP A 1 563 ? 19.636 -40.863 -12.137 1 93.3 563 ASP A O 1
ATOM 4444 N N . ALA A 1 564 ? 17.96 -40.217 -13.439 1 92.15 564 ALA A N 1
ATOM 4445 C CA . ALA A 1 564 ? 17.107 -40.033 -12.268 1 92.15 564 ALA A CA 1
ATOM 4446 C C . ALA A 1 564 ? 16.69 -41.376 -11.676 1 92.15 564 ALA A C 1
ATOM 4448 O O . ALA A 1 564 ? 16.388 -42.319 -12.412 1 92.15 564 ALA A O 1
ATOM 4449 N N . ASP A 1 565 ? 16.785 -41.521 -10.362 1 91.31 565 ASP A N 1
ATOM 4450 C CA . ASP A 1 565 ? 16.38 -42.741 -9.669 1 91.31 565 ASP A CA 1
ATOM 4451 C C . ASP A 1 565 ? 15.019 -42.565 -8.998 1 91.31 565 ASP A C 1
ATOM 4453 O O . ASP A 1 565 ? 14.482 -43.509 -8.416 1 91.31 565 ASP A O 1
ATOM 4457 N N . ASN A 1 566 ? 14.43 -41.486 -9.222 1 95.49 566 ASN A N 1
ATOM 4458 C CA . ASN A 1 566 ? 13.139 -41.209 -8.602 1 95.49 566 ASN A CA 1
ATOM 4459 C C . ASN A 1 566 ? 11.993 -41.84 -9.389 1 95.49 566 ASN A C 1
ATOM 4461 O O . ASN A 1 566 ? 11.998 -41.825 -10.621 1 95.49 566 ASN A O 1
ATOM 4465 N N . TRP A 1 567 ? 11.014 -42.298 -8.711 1 96.65 567 TRP A N 1
ATOM 4466 C CA . TRP A 1 567 ? 9.92 -43.064 -9.299 1 96.65 567 TRP A CA 1
ATOM 4467 C C . TRP A 1 567 ? 9.105 -42.203 -10.258 1 96.65 567 TRP A C 1
ATOM 4469 O O . TRP A 1 567 ? 8.515 -42.714 -11.212 1 96.65 567 TRP A O 1
ATOM 4479 N N . VAL A 1 568 ? 9.033 -40.93 -10.059 1 97.76 568 VAL A N 1
ATOM 4480 C CA . VAL A 1 568 ? 8.306 -40.018 -10.936 1 97.76 568 VAL A CA 1
ATOM 4481 C C . VAL A 1 568 ? 9.112 -39.775 -12.21 1 97.76 568 VAL A C 1
ATOM 4483 O O . VAL A 1 568 ? 8.582 -39.885 -13.318 1 97.76 568 VAL A O 1
ATOM 4486 N N . HIS A 1 569 ? 10.394 -39.565 -12.067 1 97.63 569 HIS A N 1
ATOM 4487 C CA . HIS A 1 569 ? 11.258 -39.169 -13.173 1 97.63 569 HIS A CA 1
ATOM 4488 C C . HIS A 1 569 ? 11.451 -40.315 -14.16 1 97.63 569 HIS A C 1
ATOM 4490 O O . HIS A 1 569 ? 11.596 -40.087 -15.363 1 97.63 569 HIS A O 1
ATOM 4496 N N . ARG A 1 570 ? 11.356 -41.461 -13.681 1 96.53 570 ARG A N 1
ATOM 4497 C CA . ARG A 1 570 ? 11.553 -42.632 -14.53 1 96.53 570 ARG A CA 1
ATOM 4498 C C . ARG A 1 570 ? 10.412 -42.779 -15.532 1 96.53 570 ARG A C 1
ATOM 4500 O O . ARG A 1 570 ? 10.552 -43.473 -16.541 1 96.53 570 ARG A O 1
ATOM 4507 N N . LYS A 1 571 ? 9.373 -42.115 -15.229 1 97.54 571 LYS A N 1
ATOM 4508 C CA . LYS A 1 571 ? 8.194 -42.222 -16.083 1 97.54 571 LYS A CA 1
ATOM 4509 C C . LYS A 1 571 ? 8.079 -41.02 -17.015 1 97.54 571 LYS A C 1
ATOM 4511 O O . LYS A 1 571 ? 7.073 -40.859 -17.709 1 97.54 571 LYS A O 1
ATOM 4516 N N . LEU A 1 572 ? 9.102 -40.18 -17.006 1 98.36 572 LEU A N 1
ATOM 4517 C CA . LEU A 1 572 ? 9.08 -38.985 -17.842 1 98.36 572 LEU A CA 1
ATOM 4518 C C . LEU A 1 572 ? 9.872 -39.206 -19.126 1 98.36 572 LEU A C 1
ATOM 4520 O O . LEU A 1 572 ? 10.899 -39.889 -19.118 1 98.36 572 LEU A O 1
ATOM 4524 N N . ARG A 1 573 ? 9.419 -38.61 -20.191 1 96.5 573 ARG A N 1
ATOM 4525 C CA . ARG A 1 573 ? 10.166 -38.611 -21.445 1 96.5 573 ARG A CA 1
ATOM 4526 C C . ARG A 1 573 ? 9.841 -37.374 -22.276 1 96.5 573 ARG A C 1
ATOM 4528 O O . ARG A 1 573 ? 8.827 -36.713 -22.045 1 96.5 573 ARG A O 1
ATOM 4535 N N . ILE A 1 574 ? 10.682 -37.039 -23.208 1 97.96 574 ILE A N 1
ATOM 4536 C CA . ILE A 1 574 ? 10.429 -35.951 -24.147 1 97.96 574 ILE A CA 1
ATOM 4537 C C . ILE A 1 574 ? 10.218 -36.519 -25.549 1 97.96 574 ILE A C 1
ATOM 4539 O O . ILE A 1 574 ? 10.672 -37.624 -25.853 1 97.96 574 ILE A O 1
ATOM 4543 N N . ALA A 1 575 ? 9.471 -35.816 -26.322 1 97.84 575 ALA A N 1
ATOM 4544 C CA . ALA A 1 575 ? 9.192 -36.192 -27.705 1 97.84 575 ALA A CA 1
ATOM 4545 C C . ALA A 1 575 ? 9.174 -34.966 -28.614 1 97.84 575 ALA A C 1
ATOM 4547 O O . ALA A 1 575 ? 8.781 -33.876 -28.189 1 97.84 575 ALA A O 1
ATOM 4548 N N . PRO A 1 576 ? 9.566 -35.086 -29.818 1 97.38 576 PRO A N 1
ATOM 4549 C CA . PRO A 1 576 ? 9.537 -33.95 -30.741 1 97.38 576 PRO A CA 1
ATOM 4550 C C . PRO A 1 576 ? 8.129 -33.631 -31.241 1 97.38 576 PRO A C 1
ATOM 4552 O O . PRO A 1 576 ? 7.3 -34.534 -31.376 1 97.38 576 PRO A O 1
ATOM 4555 N N . TYR A 1 577 ? 7.958 -32.479 -31.585 1 97.6 577 TYR A N 1
ATOM 4556 C CA . TYR A 1 577 ? 6.709 -32.036 -32.194 1 97.6 577 TYR A CA 1
ATOM 4557 C C . TYR A 1 577 ? 6.57 -32.579 -33.611 1 97.6 577 TYR A C 1
ATOM 4559 O O . TYR A 1 577 ? 7.539 -32.597 -34.373 1 97.6 577 TYR A O 1
ATOM 4567 N N . GLY A 1 578 ? 5.328 -33.014 -33.911 1 96.48 578 GLY A N 1
ATOM 4568 C CA . GLY A 1 578 ? 4.928 -33.409 -35.252 1 96.48 578 GLY A CA 1
ATOM 4569 C C . GLY A 1 578 ? 3.489 -33.053 -35.575 1 96.48 578 GLY A C 1
ATOM 4570 O O . GLY A 1 578 ? 2.798 -32.439 -34.76 1 96.48 578 GLY A O 1
ATOM 4571 N N . THR A 1 579 ? 3.037 -33.331 -36.779 1 96.37 579 THR A N 1
ATOM 4572 C CA . THR A 1 579 ? 1.658 -33.111 -37.2 1 96.37 579 THR A CA 1
ATOM 4573 C C . THR A 1 579 ? 0.938 -34.44 -37.409 1 96.37 579 THR A C 1
ATOM 4575 O O . THR A 1 579 ? 1.579 -35.477 -37.591 1 96.37 579 THR A O 1
ATOM 4578 N N . ALA A 1 580 ? -0.355 -34.376 -37.315 1 96.31 580 ALA A N 1
ATOM 4579 C CA . ALA A 1 580 ? -1.17 -35.577 -37.482 1 96.31 580 ALA A CA 1
ATOM 4580 C C . ALA A 1 580 ? -2.428 -35.278 -38.292 1 96.31 580 ALA A C 1
ATOM 4582 O O . ALA A 1 580 ? -2.825 -34.118 -38.428 1 96.31 580 ALA A O 1
ATOM 4583 N N . GLU A 1 581 ? -2.917 -36.398 -38.848 1 94.73 581 GLU A N 1
ATOM 4584 C CA . GLU A 1 581 ? -4.243 -36.327 -39.454 1 94.73 581 GLU A CA 1
ATOM 4585 C C . GLU A 1 581 ? -5.338 -36.554 -38.416 1 94.73 581 GLU A C 1
ATOM 4587 O O . GLU A 1 581 ? -5.1 -37.185 -37.384 1 94.73 581 GLU A O 1
ATOM 4592 N N . ALA A 1 582 ? -6.507 -36.089 -38.728 1 93.64 582 ALA A N 1
ATOM 4593 C CA . ALA A 1 582 ? -7.64 -36.189 -37.811 1 93.64 582 ALA A CA 1
ATOM 4594 C C . ALA A 1 582 ? -7.921 -37.642 -37.442 1 93.64 582 ALA A C 1
ATOM 4596 O O . ALA A 1 582 ? -8.303 -37.939 -36.308 1 93.64 582 ALA A O 1
ATOM 4597 N N . THR A 1 583 ? -7.677 -38.543 -38.362 1 92.73 583 THR A N 1
ATOM 4598 C CA . THR A 1 583 ? -7.98 -39.957 -38.168 1 92.73 583 THR A CA 1
ATOM 4599 C C . THR A 1 583 ? -6.976 -40.599 -37.215 1 92.73 583 THR A C 1
ATOM 4601 O O . THR A 1 583 ? -7.23 -41.676 -36.671 1 92.73 583 THR A O 1
ATOM 4604 N N . GLU A 1 584 ? -5.911 -39.919 -37.057 1 93.66 584 GLU A N 1
ATOM 4605 C CA . GLU A 1 584 ? -4.855 -40.469 -36.213 1 93.66 584 GLU A CA 1
ATOM 4606 C C . GLU A 1 584 ? -5.041 -40.056 -34.756 1 93.66 584 GLU A C 1
ATOM 4608 O O . GLU A 1 584 ? -4.423 -40.631 -33.858 1 93.66 584 GLU A O 1
ATOM 4613 N N . LEU A 1 585 ? -5.867 -39.147 -34.556 1 95.22 585 LEU A N 1
ATOM 4614 C CA . LEU A 1 585 ? -6.097 -38.666 -33.198 1 95.22 585 LEU A CA 1
ATOM 4615 C C . LEU A 1 585 ? -7.006 -39.62 -32.43 1 95.22 585 LEU A C 1
ATOM 4617 O O . LEU A 1 585 ? -7.961 -40.162 -32.992 1 95.22 585 LEU A O 1
ATOM 4621 N N . PRO A 1 586 ? -6.694 -39.907 -31.232 1 96.61 586 PRO A N 1
ATOM 4622 C CA . PRO A 1 586 ? -7.665 -40.633 -30.411 1 96.61 586 PRO A CA 1
ATOM 4623 C C . PRO A 1 586 ? -8.913 -39.807 -30.103 1 96.61 586 PRO A C 1
ATOM 4625 O O . PRO A 1 586 ? -8.894 -38.581 -30.237 1 96.61 586 PRO A O 1
ATOM 4628 N N . ARG A 1 587 ? -9.968 -40.523 -29.75 1 96.62 587 ARG A N 1
ATOM 4629 C CA . ARG A 1 587 ? -11.148 -39.79 -29.301 1 96.62 587 ARG A CA 1
ATOM 4630 C C . ARG A 1 587 ? -10.848 -38.992 -28.037 1 96.62 587 ARG A C 1
ATOM 4632 O O . ARG A 1 587 ? -10.319 -39.534 -27.064 1 96.62 587 ARG A O 1
ATOM 4639 N N . PHE A 1 588 ? -11.101 -37.706 -28.068 1 97.59 588 PHE A N 1
ATOM 4640 C CA . PHE A 1 588 ? -10.815 -36.89 -26.894 1 97.59 588 PHE A CA 1
ATOM 4641 C C . PHE A 1 588 ? -11.898 -35.839 -26.689 1 97.59 588 PHE A C 1
ATOM 4643 O O . PHE A 1 588 ? -12.598 -35.468 -27.633 1 97.59 588 PHE A O 1
ATOM 4650 N N . SER A 1 589 ? -12.123 -35.486 -25.446 1 98.16 589 SER A N 1
ATOM 4651 C CA . SER A 1 589 ? -12.966 -34.36 -25.059 1 98.16 589 SER A CA 1
ATOM 4652 C C . SER A 1 589 ? -12.126 -33.137 -24.704 1 98.16 589 SER A C 1
ATOM 4654 O O . SER A 1 589 ? -10.957 -33.267 -24.333 1 98.16 589 SER A O 1
ATOM 4656 N N . LEU A 1 590 ? -12.709 -32 -24.91 1 97.63 590 LEU A N 1
ATOM 4657 C CA . LEU A 1 590 ? -11.996 -30.75 -24.669 1 97.63 590 LEU A CA 1
ATOM 4658 C C . LEU A 1 590 ? -12.645 -29.965 -23.535 1 97.63 590 LEU A C 1
ATOM 4660 O O . LEU A 1 590 ? -13.866 -29.793 -23.512 1 97.63 590 LEU A O 1
ATOM 4664 N N . HIS A 1 591 ? -11.864 -29.622 -22.548 1 97.89 591 HIS A N 1
ATOM 4665 C CA . HIS A 1 591 ? -12.288 -28.682 -21.515 1 97.89 591 HIS A CA 1
ATOM 4666 C C . HIS A 1 591 ? -11.614 -27.326 -21.694 1 97.89 591 HIS A C 1
ATOM 4668 O O . HIS A 1 591 ? -10.391 -27.25 -21.834 1 97.89 591 HIS A O 1
ATOM 4674 N N . VAL A 1 592 ? -12.384 -26.303 -21.702 1 96.61 592 VAL A N 1
ATOM 4675 C CA . VAL A 1 592 ? -11.852 -24.946 -21.768 1 96.61 592 VAL A CA 1
ATOM 4676 C C . VAL A 1 592 ? -12.37 -24.13 -20.586 1 96.61 592 VAL A C 1
ATOM 4678 O O . VAL A 1 592 ? -13.581 -23.962 -20.423 1 96.61 592 VAL A O 1
ATOM 4681 N N . HIS A 1 593 ? -11.486 -23.738 -19.723 1 95.42 593 HIS A N 1
ATOM 4682 C CA . HIS A 1 593 ? -11.891 -22.788 -18.693 1 95.42 593 HIS A CA 1
ATOM 4683 C C . HIS A 1 593 ? -11.814 -21.353 -19.205 1 95.42 593 HIS A C 1
ATOM 4685 O O . HIS A 1 593 ? -10.722 -20.835 -19.45 1 95.42 593 HIS A O 1
ATOM 4691 N N . ALA A 1 594 ? -12.993 -20.686 -19.32 1 92.83 594 ALA A N 1
ATOM 4692 C CA . ALA A 1 594 ? -13.061 -19.351 -19.907 1 92.83 594 ALA A CA 1
ATOM 4693 C C . ALA A 1 594 ? -13.552 -18.327 -18.887 1 92.83 594 ALA A C 1
ATOM 4695 O O . ALA A 1 594 ? -14.687 -17.852 -18.972 1 92.83 594 ALA A O 1
ATOM 4696 N N . PHE A 1 595 ? -12.619 -17.971 -18.109 1 81.51 595 PHE A N 1
ATOM 4697 C CA . PHE A 1 595 ? -12.943 -16.864 -17.217 1 81.51 595 PHE A CA 1
ATOM 4698 C C . PHE A 1 595 ? -12.99 -15.547 -17.983 1 81.51 595 PHE A C 1
ATOM 4700 O O . PHE A 1 595 ? -13.847 -14.701 -17.722 1 81.51 595 PHE A O 1
ATOM 4707 N N . TYR A 1 596 ? -12.176 -15.44 -18.982 1 76.94 596 TYR A N 1
ATOM 4708 C CA . TYR A 1 596 ? -12.184 -14.351 -19.953 1 76.94 596 TYR A CA 1
ATOM 4709 C C . TYR A 1 596 ? -12.634 -14.845 -21.323 1 76.94 596 TYR A C 1
ATOM 4711 O O . TYR A 1 596 ? -12.177 -15.889 -21.794 1 76.94 596 TYR A O 1
ATOM 4719 N N . THR A 1 597 ? -13.495 -14.035 -21.913 1 80.74 597 THR A N 1
ATOM 4720 C CA . THR A 1 597 ? -14.059 -14.541 -23.159 1 80.74 597 THR A CA 1
ATOM 4721 C C . THR A 1 597 ? -13.452 -13.821 -24.36 1 80.74 597 THR A C 1
ATOM 4723 O O . THR A 1 597 ? -13.664 -14.224 -25.505 1 80.74 597 THR A O 1
ATOM 4726 N N . ASP A 1 598 ? -12.616 -12.861 -24.122 1 72.86 598 ASP A N 1
ATOM 4727 C CA . ASP A 1 598 ? -12.136 -11.959 -25.165 1 72.86 598 ASP A CA 1
ATOM 4728 C C . ASP A 1 598 ? -11.381 -12.725 -26.249 1 72.86 598 ASP A C 1
ATOM 4730 O O . ASP A 1 598 ? -11.547 -12.452 -27.439 1 72.86 598 ASP A O 1
ATOM 4734 N N . ASP A 1 599 ? -10.552 -13.74 -25.787 1 78.58 599 ASP A N 1
ATOM 4735 C CA . ASP A 1 599 ? -9.674 -14.416 -26.738 1 78.58 599 ASP A CA 1
ATOM 4736 C C . ASP A 1 599 ? -10.266 -15.754 -27.176 1 78.58 599 ASP A C 1
ATOM 4738 O O . ASP A 1 599 ? -9.693 -16.445 -28.021 1 78.58 599 ASP A O 1
ATOM 4742 N N . LEU A 1 600 ? -11.369 -16.121 -26.664 1 85.77 600 LEU A N 1
ATOM 4743 C CA . LEU A 1 600 ? -11.923 -17.447 -26.912 1 85.77 600 LEU A CA 1
ATOM 4744 C C . LEU A 1 600 ? -12.321 -17.604 -28.376 1 85.77 600 LEU A C 1
ATOM 4746 O O . LEU A 1 600 ? -12.057 -18.642 -28.987 1 85.77 600 LEU A O 1
ATOM 4750 N N . ALA A 1 601 ? -12.864 -16.539 -28.907 1 81.05 601 ALA A N 1
ATOM 4751 C CA . ALA A 1 601 ? -13.299 -16.598 -30.3 1 81.05 601 ALA A CA 1
ATOM 4752 C C . ALA A 1 601 ? -12.115 -16.822 -31.236 1 81.05 601 ALA A C 1
ATOM 4754 O O . ALA A 1 601 ? -12.192 -17.636 -32.159 1 81.05 601 ALA A O 1
ATOM 4755 N N . GLN A 1 602 ? -11.115 -16.147 -30.978 1 82.63 602 GLN A N 1
ATOM 4756 C CA . GLN A 1 602 ? -9.915 -16.264 -31.799 1 82.63 602 GLN A CA 1
ATOM 4757 C C . GLN A 1 602 ? -9.288 -17.649 -31.663 1 82.63 602 GLN A C 1
ATOM 4759 O O . GLN A 1 602 ? -8.856 -18.241 -32.655 1 82.63 602 GLN A O 1
ATOM 4764 N N . ASP A 1 603 ? -9.237 -18.186 -30.549 1 88.49 603 ASP A N 1
ATOM 4765 C CA . ASP A 1 603 ? -8.647 -19.501 -30.319 1 88.49 603 ASP A CA 1
ATOM 4766 C C . ASP A 1 603 ? -9.45 -20.594 -31.022 1 88.49 603 ASP A C 1
ATOM 4768 O O . ASP A 1 603 ? -8.876 -21.496 -31.635 1 88.49 603 ASP A O 1
ATOM 4772 N N . VAL A 1 604 ? -10.737 -20.435 -30.941 1 89.49 604 VAL A N 1
ATOM 4773 C CA . VAL A 1 604 ? -11.615 -21.439 -31.532 1 89.49 604 VAL A CA 1
ATOM 4774 C C . VAL A 1 604 ? -11.443 -21.448 -33.049 1 89.49 604 VAL A C 1
ATOM 4776 O O . VAL A 1 604 ? -11.446 -22.511 -33.674 1 89.49 604 VAL A O 1
ATOM 4779 N N . ARG A 1 605 ? -11.181 -20.347 -33.564 1 86.58 605 ARG A N 1
ATOM 4780 C CA . ARG A 1 605 ? -11.023 -20.236 -35.01 1 86.58 605 ARG A CA 1
ATOM 4781 C C . ARG A 1 605 ? -9.634 -20.692 -35.445 1 86.58 605 ARG A C 1
ATOM 4783 O O . ARG A 1 605 ? -9.479 -21.302 -36.506 1 86.58 605 ARG A O 1
ATOM 4790 N N . ARG A 1 606 ? -8.695 -20.508 -34.636 1 90.59 606 ARG A N 1
ATOM 4791 C CA . ARG A 1 606 ? -7.296 -20.659 -35.024 1 90.59 606 ARG A CA 1
ATOM 4792 C C . ARG A 1 606 ? -6.838 -22.105 -34.871 1 90.59 606 ARG A C 1
ATOM 4794 O O . ARG A 1 606 ? -5.774 -22.481 -35.366 1 90.59 606 ARG A O 1
ATOM 4801 N N . HIS A 1 607 ? -7.603 -22.955 -34.29 1 94.38 607 HIS A N 1
ATOM 4802 C CA . HIS A 1 607 ? -7.161 -24.323 -34.047 1 94.38 607 HIS A CA 1
ATOM 4803 C C . HIS A 1 607 ? -8.206 -25.331 -34.516 1 94.38 607 HIS A C 1
ATOM 4805 O O . HIS A 1 607 ? -9.258 -25.477 -33.891 1 94.38 607 HIS A O 1
ATOM 4811 N N . ALA A 1 608 ? -7.829 -26.093 -35.438 1 93.66 608 ALA A N 1
ATOM 4812 C CA . ALA A 1 608 ? -8.726 -27.063 -36.06 1 93.66 608 ALA A CA 1
ATOM 4813 C C . ALA A 1 608 ? -9.095 -28.174 -35.081 1 93.66 608 ALA A C 1
ATOM 4815 O O . ALA A 1 608 ? -10.113 -28.849 -35.253 1 93.66 608 ALA A O 1
ATOM 4816 N N . ALA A 1 609 ? -8.318 -28.331 -34.105 1 95.17 609 ALA A N 1
ATOM 4817 C CA . ALA A 1 609 ? -8.497 -29.405 -33.132 1 95.17 609 ALA A CA 1
ATOM 4818 C C . ALA A 1 609 ? -9.843 -29.283 -32.423 1 95.17 609 ALA A C 1
ATOM 4820 O O . ALA A 1 609 ? -10.409 -30.284 -31.976 1 95.17 609 ALA A O 1
ATOM 4821 N N . TYR A 1 610 ? -10.429 -28.13 -32.354 1 95.08 610 TYR A N 1
ATOM 4822 C CA . TYR A 1 610 ? -11.731 -27.925 -31.728 1 95.08 610 TYR A CA 1
ATOM 4823 C C . TYR A 1 610 ? -12.818 -28.698 -32.464 1 95.08 610 TYR A C 1
ATOM 4825 O O . TYR A 1 610 ? -13.748 -29.218 -31.843 1 95.08 610 TYR A O 1
ATOM 4833 N N . ARG A 1 611 ? -12.654 -28.832 -33.707 1 93.88 611 ARG A N 1
ATOM 4834 C CA . ARG A 1 611 ? -13.644 -29.507 -34.54 1 93.88 611 ARG A CA 1
ATOM 4835 C C . ARG A 1 611 ? -13.466 -31.021 -34.484 1 93.88 611 ARG A C 1
ATOM 4837 O O . ARG A 1 611 ? -14.369 -31.771 -34.857 1 93.88 611 ARG A O 1
ATOM 4844 N N . CYS A 1 612 ? -12.295 -31.377 -34.011 1 95.18 612 CYS A N 1
ATOM 4845 C CA . CYS A 1 612 ? -12 -32.804 -33.944 1 95.18 612 CYS A CA 1
ATOM 4846 C C . CYS A 1 612 ? -12.392 -33.379 -32.589 1 95.18 612 CYS A C 1
ATOM 4848 O O . CYS A 1 612 ? -12.417 -34.598 -32.41 1 95.18 612 CYS A O 1
ATOM 4850 N N . ALA A 1 613 ? -12.759 -32.564 -31.659 1 96.08 613 ALA A N 1
ATOM 4851 C CA . ALA A 1 613 ? -13.125 -33.019 -30.321 1 96.08 613 ALA A CA 1
ATOM 4852 C C . ALA A 1 613 ? -14.504 -33.673 -30.322 1 96.08 613 ALA A C 1
ATOM 4854 O O . ALA A 1 613 ? -15.411 -33.221 -31.025 1 96.08 613 ALA A O 1
ATOM 4855 N N . SER A 1 614 ? -14.663 -34.685 -29.542 1 95.82 614 SER A N 1
ATOM 4856 C CA . SER A 1 614 ? -15.95 -35.363 -29.433 1 95.82 614 SER A CA 1
ATOM 4857 C C . SER A 1 614 ? -16.953 -34.523 -28.649 1 95.82 614 SER A C 1
ATOM 4859 O O . SER A 1 614 ? -18.162 -34.621 -28.873 1 95.82 614 SER A O 1
ATOM 4861 N N . ARG A 1 615 ? -16.369 -33.872 -27.682 1 95.91 615 ARG A N 1
ATOM 4862 C CA . ARG A 1 615 ? -17.144 -33.028 -26.779 1 95.91 615 ARG A CA 1
ATOM 4863 C C . ARG A 1 615 ? -16.333 -31.818 -26.328 1 95.91 615 ARG A C 1
ATOM 4865 O O . ARG A 1 615 ? -15.114 -31.907 -26.165 1 95.91 615 ARG A O 1
ATOM 4872 N N . ILE A 1 616 ? -17.099 -30.706 -26.271 1 97.22 616 ILE A N 1
ATOM 4873 C CA . ILE A 1 616 ? -16.456 -29.51 -25.738 1 97.22 616 ILE A CA 1
ATOM 4874 C C . ILE A 1 616 ? -17.211 -29.026 -24.502 1 97.22 616 ILE A C 1
ATOM 4876 O O . ILE A 1 616 ? -18.406 -28.73 -24.572 1 97.22 616 ILE A O 1
ATOM 4880 N N . VAL A 1 617 ? -16.562 -29.035 -23.383 1 97.54 617 VAL A N 1
ATOM 4881 C CA . VAL A 1 617 ? -17.117 -28.523 -22.134 1 97.54 617 VAL A CA 1
ATOM 4882 C C . VAL A 1 617 ? -16.413 -27.223 -21.75 1 97.54 617 VAL A C 1
ATOM 4884 O O . VAL A 1 617 ? -15.186 -27.184 -21.638 1 97.54 617 VAL A O 1
ATOM 4887 N N . VAL A 1 618 ? -17.201 -26.144 -21.562 1 96.72 618 VAL A N 1
ATOM 4888 C CA . VAL A 1 618 ? -16.63 -24.855 -21.186 1 96.72 618 VAL A CA 1
ATOM 4889 C C . VAL A 1 618 ? -17.114 -24.462 -19.792 1 96.72 618 VAL A C 1
ATOM 4891 O O . VAL A 1 618 ? -18.312 -24.515 -19.506 1 96.72 618 VAL A O 1
ATOM 4894 N N . THR A 1 619 ? -16.209 -24.141 -18.885 1 95.79 619 THR A N 1
ATOM 4895 C CA . THR A 1 619 ? -16.576 -23.64 -17.565 1 95.79 619 THR A CA 1
ATOM 4896 C C . THR A 1 619 ? -16.336 -22.136 -17.471 1 95.79 619 THR A C 1
ATOM 4898 O O . THR A 1 619 ? -15.362 -21.622 -18.024 1 95.79 619 THR A O 1
ATOM 4901 N N . THR A 1 620 ? -17.218 -21.428 -16.814 1 92.93 620 THR A N 1
ATOM 4902 C CA . THR A 1 620 ? -17.116 -19.988 -16.605 1 92.93 620 THR A CA 1
ATOM 4903 C C . THR A 1 620 ? -17.81 -19.579 -15.308 1 92.93 620 THR A C 1
ATOM 4905 O O . THR A 1 620 ? -18.265 -20.434 -14.545 1 92.93 620 THR A O 1
ATOM 4908 N N . ASP A 1 621 ? -17.81 -18.279 -14.966 1 84.66 621 ASP A N 1
ATOM 4909 C CA . ASP A 1 621 ? -18.206 -17.924 -13.607 1 84.66 621 ASP A CA 1
ATOM 4910 C C . ASP A 1 621 ? -19.528 -17.16 -13.602 1 84.66 621 ASP A C 1
ATOM 4912 O O . ASP A 1 621 ? -20.045 -16.808 -12.539 1 84.66 621 ASP A O 1
ATOM 4916 N N . SER A 1 622 ? -20.16 -16.904 -14.816 1 81.21 622 SER A N 1
ATOM 4917 C CA . SER A 1 622 ? -21.403 -16.14 -14.839 1 81.21 622 SER A CA 1
ATOM 4918 C C . SER A 1 622 ? -22.304 -16.584 -15.987 1 81.21 622 SER A C 1
ATOM 4920 O O . SER A 1 622 ? -21.821 -17.098 -16.998 1 81.21 622 SER A O 1
ATOM 4922 N N . ASP A 1 623 ? -23.549 -16.299 -15.815 1 81.94 623 ASP A N 1
ATOM 4923 C CA . ASP A 1 623 ? -24.525 -16.641 -16.846 1 81.94 623 ASP A CA 1
ATOM 4924 C C . ASP A 1 623 ? -24.347 -15.763 -18.082 1 81.94 623 ASP A C 1
ATOM 4926 O O . ASP A 1 623 ? -24.528 -16.227 -19.21 1 81.94 623 ASP A O 1
ATOM 4930 N N . ARG A 1 624 ? -24.025 -14.583 -17.827 1 75.35 624 ARG A N 1
ATOM 4931 C CA . ARG A 1 624 ? -23.778 -13.678 -18.946 1 75.35 624 ARG A CA 1
ATOM 4932 C C . ARG A 1 624 ? -22.659 -14.204 -19.839 1 75.35 624 ARG A C 1
ATOM 4934 O O . ARG A 1 624 ? -22.793 -14.224 -21.064 1 75.35 624 ARG A O 1
ATOM 4941 N N . LYS A 1 625 ? -21.578 -14.574 -19.303 1 81.63 625 LYS A N 1
ATOM 4942 C CA . LYS A 1 625 ? -20.454 -15.118 -20.059 1 81.63 625 LYS A CA 1
ATOM 4943 C C . LYS A 1 625 ? -20.831 -16.433 -20.735 1 81.63 625 LYS A C 1
ATOM 4945 O O . LYS A 1 625 ? -20.357 -16.731 -21.833 1 81.63 625 LYS A O 1
ATOM 4950 N N . ALA A 1 626 ? -21.642 -17.261 -19.994 1 91.99 626 ALA A N 1
ATOM 4951 C CA . ALA A 1 626 ? -22.113 -18.512 -20.583 1 91.99 626 ALA A CA 1
ATOM 4952 C C . ALA A 1 626 ? -22.862 -18.257 -21.888 1 91.99 626 ALA A C 1
ATOM 4954 O O . ALA A 1 626 ? -22.639 -18.95 -22.884 1 91.99 626 ALA A O 1
ATOM 4955 N N . ASP A 1 627 ? -23.682 -17.231 -21.817 1 88.22 627 ASP A N 1
ATOM 4956 C CA . ASP A 1 627 ? -24.447 -16.884 -23.01 1 88.22 627 ASP A CA 1
ATOM 4957 C C . ASP A 1 627 ? -23.534 -16.357 -24.114 1 88.22 627 ASP A C 1
ATOM 4959 O O . ASP A 1 627 ? -23.717 -16.686 -25.288 1 88.22 627 ASP A O 1
ATOM 4963 N N . GLU A 1 628 ? -22.626 -15.598 -23.76 1 84.09 628 GLU A N 1
ATOM 4964 C CA . GLU A 1 628 ? -21.647 -15.082 -24.712 1 84.09 628 GLU A CA 1
ATOM 4965 C C . GLU A 1 628 ? -20.868 -16.216 -25.373 1 84.09 628 GLU A C 1
ATOM 4967 O O . GLU A 1 628 ? -20.646 -16.199 -26.585 1 84.09 628 GLU A O 1
ATOM 4972 N N . ILE A 1 629 ? -20.484 -17.2 -24.616 1 92.28 629 ILE A N 1
ATOM 4973 C CA . ILE A 1 629 ? -19.703 -18.337 -25.093 1 92.28 629 ILE A CA 1
ATOM 4974 C C . ILE A 1 629 ? -20.538 -19.164 -26.067 1 92.28 629 ILE A C 1
ATOM 4976 O O . ILE A 1 629 ? -20.058 -19.543 -27.138 1 92.28 629 ILE A O 1
ATOM 4980 N N . ARG A 1 630 ? -21.779 -19.392 -25.711 1 93.36 630 ARG A N 1
ATOM 4981 C CA . ARG A 1 630 ? -22.669 -20.152 -26.584 1 93.36 630 ARG A CA 1
ATOM 4982 C C . ARG A 1 630 ? -22.849 -19.451 -27.926 1 93.36 630 ARG A C 1
ATOM 4984 O O . ARG A 1 630 ? -22.81 -20.093 -28.978 1 93.36 630 ARG A O 1
ATOM 4991 N N . THR A 1 631 ? -22.936 -18.137 -27.802 1 87.91 631 THR A N 1
ATOM 4992 C CA . THR A 1 631 ? -23.131 -17.354 -29.017 1 87.91 631 THR A CA 1
ATOM 4993 C C . THR A 1 631 ? -21.878 -17.383 -29.886 1 87.91 631 THR A C 1
ATOM 4995 O O . THR A 1 631 ? -21.959 -17.611 -31.095 1 87.91 631 THR A O 1
ATOM 4998 N N . LEU A 1 632 ? -20.769 -17.199 -29.313 1 86.08 632 LEU A N 1
ATOM 4999 C CA . LEU A 1 632 ? -19.492 -17.153 -30.017 1 86.08 632 LEU A CA 1
ATOM 5000 C C . LEU A 1 632 ? -19.194 -18.489 -30.689 1 86.08 632 LEU A C 1
ATOM 5002 O O . LEU A 1 632 ? -18.759 -18.526 -31.842 1 86.08 632 LEU A O 1
ATOM 5006 N N . MET A 1 633 ? -19.352 -19.565 -30.031 1 90.73 633 MET A N 1
ATOM 5007 C CA . MET A 1 633 ? -19.012 -20.884 -30.557 1 90.73 633 MET A CA 1
ATOM 5008 C C . MET A 1 633 ? -20.045 -21.344 -31.58 1 90.73 633 MET A C 1
ATOM 5010 O O . MET A 1 633 ? -19.702 -22.003 -32.563 1 90.73 633 MET A O 1
ATOM 5014 N N . ALA A 1 634 ? -21.279 -20.911 -31.336 1 87.86 634 ALA A N 1
ATOM 5015 C CA . ALA A 1 634 ? -22.318 -21.226 -32.314 1 87.86 634 ALA A CA 1
ATOM 5016 C C . ALA A 1 634 ? -22.014 -20.581 -33.663 1 87.86 634 ALA A C 1
ATOM 5018 O O . ALA A 1 634 ? -22.315 -21.153 -34.713 1 87.86 634 ALA A O 1
ATOM 5019 N N . ALA A 1 635 ? -21.438 -19.47 -33.58 1 81.58 635 ALA A N 1
ATOM 5020 C CA . ALA A 1 635 ? -21.112 -18.722 -34.791 1 81.58 635 ALA A CA 1
ATOM 5021 C C . ALA A 1 635 ? -20.143 -19.502 -35.674 1 81.58 635 ALA A C 1
ATOM 5023 O O . ALA A 1 635 ? -20.087 -19.285 -36.887 1 81.58 635 ALA A O 1
ATOM 5024 N N . VAL A 1 636 ? -19.399 -20.407 -35.104 1 83.8 636 VAL A N 1
ATOM 5025 C CA . VAL A 1 636 ? -18.444 -21.178 -35.892 1 83.8 636 VAL A CA 1
ATOM 5026 C C . VAL A 1 636 ? -18.903 -22.632 -35.983 1 83.8 636 VAL A C 1
ATOM 5028 O O . VAL A 1 636 ? -18.116 -23.517 -36.326 1 83.8 636 VAL A O 1
ATOM 5031 N N . GLY A 1 637 ? -20.13 -22.906 -35.598 1 87.71 637 GLY A N 1
ATOM 5032 C CA . GLY A 1 637 ? -20.745 -24.212 -35.776 1 87.71 637 GLY A CA 1
ATOM 5033 C C . GLY A 1 637 ? -20.441 -25.174 -34.643 1 87.71 637 GLY A C 1
ATOM 5034 O O . GLY A 1 637 ? -20.474 -26.392 -34.83 1 87.71 637 GLY A O 1
ATOM 5035 N N . LEU A 1 638 ? -20.026 -24.732 -33.549 1 93.45 638 LEU A N 1
ATOM 5036 C CA . LEU A 1 638 ? -19.722 -25.578 -32.4 1 93.45 638 LEU A CA 1
ATOM 5037 C C . LEU A 1 638 ? -20.803 -25.454 -31.332 1 93.45 638 LEU A C 1
ATOM 5039 O O . LEU A 1 638 ? -21.428 -24.4 -31.195 1 93.45 638 LEU A O 1
ATOM 5043 N N . ALA A 1 639 ? -21.106 -26.493 -30.626 1 93.52 639 ALA A N 1
ATOM 5044 C CA . ALA A 1 639 ? -22.106 -26.524 -29.561 1 93.52 639 ALA A CA 1
ATOM 5045 C C . ALA A 1 639 ? -21.484 -26.957 -28.237 1 93.52 639 ALA A C 1
ATOM 5047 O O . ALA A 1 639 ? -21.618 -28.113 -27.829 1 93.52 639 ALA A O 1
ATOM 5048 N N . PRO A 1 640 ? -20.941 -26.092 -27.533 1 95.75 640 PRO A N 1
ATOM 5049 C CA . PRO A 1 640 ? -20.277 -26.433 -26.272 1 95.75 640 PRO A CA 1
ATOM 5050 C C . PRO A 1 640 ? -21.264 -26.667 -25.13 1 95.75 640 PRO A C 1
ATOM 5052 O O . PRO A 1 640 ? -22.378 -26.139 -25.154 1 95.75 640 PRO A O 1
ATOM 5055 N N . GLU A 1 641 ? -20.982 -27.533 -24.214 1 97.1 641 GLU A N 1
ATOM 5056 C CA . GLU A 1 641 ? -21.627 -27.613 -22.906 1 97.1 641 GLU A CA 1
ATOM 5057 C C . GLU A 1 641 ? -21.035 -26.594 -21.936 1 97.1 641 GLU A C 1
ATOM 5059 O O . GLU A 1 641 ? -19.897 -26.745 -21.486 1 97.1 641 GLU A O 1
ATOM 5064 N N . VAL A 1 642 ? -21.817 -25.549 -21.629 1 96.87 642 VAL A N 1
ATOM 5065 C CA . VAL A 1 642 ? -21.278 -24.481 -20.794 1 96.87 642 VAL A CA 1
ATOM 5066 C C . VAL A 1 642 ? -21.752 -24.662 -19.354 1 96.87 642 VAL A C 1
ATOM 5068 O O . VAL A 1 642 ? -22.955 -24.741 -19.094 1 96.87 642 VAL A O 1
ATOM 5071 N N . LEU A 1 643 ? -20.845 -24.773 -18.429 1 96.03 643 LEU A N 1
ATOM 5072 C CA . LEU A 1 643 ? -21.125 -24.935 -17.006 1 96.03 643 LEU A CA 1
ATOM 5073 C C . LEU A 1 643 ? -20.712 -23.691 -16.226 1 96.03 643 LEU A C 1
ATOM 5075 O O . LEU A 1 643 ? -19.558 -23.263 -16.298 1 96.03 643 LEU A O 1
ATOM 5079 N N . VAL A 1 644 ? -21.619 -23.157 -15.5 1 92.75 644 VAL A N 1
ATOM 5080 C CA . VAL A 1 644 ? -21.321 -22.002 -14.659 1 92.75 644 VAL A CA 1
ATOM 5081 C C . VAL A 1 644 ? -20.896 -22.471 -13.269 1 92.75 644 VAL A C 1
ATOM 5083 O O . VAL A 1 644 ? -21.629 -23.207 -12.605 1 92.75 644 VAL A O 1
ATOM 5086 N N . ARG A 1 645 ? -19.732 -22.178 -12.898 1 87.67 645 ARG A N 1
ATOM 5087 C CA . ARG A 1 645 ? -19.15 -22.528 -11.607 1 87.67 645 ARG A CA 1
ATOM 5088 C C . ARG A 1 645 ? -18.67 -21.284 -10.867 1 87.67 645 ARG A C 1
ATOM 5090 O O . ARG A 1 645 ? -18.349 -20.27 -11.49 1 87.67 645 ARG A O 1
ATOM 5097 N N . PRO A 1 646 ? -18.669 -21.383 -9.535 1 80.32 646 PRO A N 1
ATOM 5098 C CA . PRO A 1 646 ? -18.122 -20.248 -8.787 1 80.32 646 PRO A CA 1
ATOM 5099 C C . PRO A 1 646 ? -16.663 -19.962 -9.133 1 80.32 646 PRO A C 1
ATOM 5101 O O . PRO A 1 646 ? -15.917 -20.88 -9.485 1 80.32 646 PRO A O 1
ATOM 5104 N N . ASN A 1 647 ? -16.313 -18.69 -9.092 1 80.24 647 ASN A N 1
ATOM 5105 C CA . ASN A 1 647 ? -14.935 -18.283 -9.346 1 80.24 647 ASN A CA 1
ATOM 5106 C C . ASN A 1 647 ? -14.002 -18.732 -8.226 1 80.24 647 ASN A C 1
ATOM 5108 O O . ASN A 1 647 ? -13.585 -17.922 -7.397 1 80.24 647 ASN A O 1
ATOM 5112 N N . ARG A 1 648 ? -13.653 -19.947 -8.219 1 86.53 648 ARG A N 1
ATOM 5113 C CA . ARG A 1 648 ? -12.778 -20.548 -7.217 1 86.53 648 ARG A CA 1
ATOM 5114 C C . ARG A 1 648 ? -11.835 -21.564 -7.852 1 86.53 648 ARG A C 1
ATOM 5116 O O . ARG A 1 648 ? -12.254 -22.371 -8.685 1 86.53 648 ARG A O 1
ATOM 5123 N N . GLY A 1 649 ? -10.565 -21.41 -7.436 1 88.71 649 GLY A N 1
ATOM 5124 C CA . GLY A 1 649 ? -9.582 -22.429 -7.767 1 88.71 649 GLY A CA 1
ATOM 5125 C C . GLY A 1 649 ? -8.999 -22.267 -9.158 1 88.71 649 GLY A C 1
ATOM 5126 O O . GLY A 1 649 ? -8.427 -23.209 -9.711 1 88.71 649 GLY A O 1
ATOM 5127 N N . ARG A 1 650 ? -9.198 -21.142 -9.783 1 88.61 650 ARG A N 1
ATOM 5128 C CA . ARG A 1 650 ? -8.652 -20.854 -11.105 1 88.61 650 ARG A CA 1
ATOM 5129 C C . ARG A 1 650 ? -9.134 -21.875 -12.13 1 88.61 650 ARG A C 1
ATOM 5131 O O . ARG A 1 650 ? -10.312 -22.239 -12.145 1 88.61 650 ARG A O 1
ATOM 5138 N N . ASP A 1 651 ? -8.238 -22.309 -13.05 1 92.88 651 ASP A N 1
ATOM 5139 C CA . ASP A 1 651 ? -8.623 -23.28 -14.07 1 92.88 651 ASP A CA 1
ATOM 5140 C C . ASP A 1 651 ? -8.578 -24.703 -13.518 1 92.88 651 ASP A C 1
ATOM 5142 O O . ASP A 1 651 ? -9.149 -25.622 -14.109 1 92.88 651 ASP A O 1
ATOM 5146 N N . ILE A 1 652 ? -8.08 -24.916 -12.34 1 95.62 652 ILE A N 1
ATOM 5147 C CA . ILE A 1 652 ? -7.756 -26.241 -11.825 1 95.62 652 ILE A CA 1
ATOM 5148 C C . ILE A 1 652 ? -8.995 -26.865 -11.187 1 95.62 652 ILE A C 1
ATOM 5150 O O . ILE A 1 652 ? -9.389 -27.979 -11.539 1 95.62 652 ILE A O 1
ATOM 5154 N N . LEU A 1 653 ? -9.67 -26.171 -10.279 1 94.15 653 LEU A N 1
ATOM 5155 C CA . LEU A 1 653 ? -10.784 -26.76 -9.543 1 94.15 653 LEU A CA 1
ATOM 5156 C C . LEU A 1 653 ? -11.96 -27.042 -10.472 1 94.15 653 LEU A C 1
ATOM 5158 O O . LEU A 1 653 ? -12.587 -28.1 -10.383 1 94.15 653 LEU A O 1
ATOM 5162 N N . PRO A 1 654 ? -12.284 -26.093 -11.362 1 94.31 654 PRO A N 1
ATOM 5163 C CA . PRO A 1 654 ? -13.374 -26.401 -12.29 1 94.31 654 PRO A CA 1
ATOM 5164 C C . PRO A 1 654 ? -13.108 -27.656 -13.118 1 94.31 654 PRO A C 1
ATOM 5166 O O . PRO A 1 654 ? -14.04 -28.396 -13.442 1 94.31 654 PRO A O 1
ATOM 5169 N N . PHE A 1 655 ? -11.841 -27.884 -13.505 1 96.59 655 PHE A N 1
ATOM 5170 C CA . PHE A 1 655 ? -11.488 -29.083 -14.256 1 96.59 655 PHE A CA 1
ATOM 5171 C C . PHE A 1 655 ? -11.6 -30.324 -13.378 1 96.59 655 PHE A C 1
ATOM 5173 O O . PHE A 1 655 ? -12.204 -31.322 -13.779 1 96.59 655 PHE A O 1
ATOM 5180 N N . LEU A 1 656 ? -11.027 -30.246 -12.177 1 96.87 656 LEU A N 1
ATOM 5181 C CA . LEU A 1 656 ? -11.06 -31.382 -11.262 1 96.87 656 LEU A CA 1
ATOM 5182 C C . LEU A 1 656 ? -12.497 -31.772 -10.933 1 96.87 656 LEU A C 1
ATOM 5184 O O . LEU A 1 656 ? -12.812 -32.959 -10.819 1 96.87 656 LEU A O 1
ATOM 5188 N N . GLN A 1 657 ? -13.337 -30.857 -10.837 1 94.78 657 GLN A N 1
ATOM 5189 C CA . GLN A 1 657 ? -14.715 -31.071 -10.41 1 94.78 657 GLN A CA 1
ATOM 5190 C C . GLN A 1 657 ? -15.513 -31.816 -11.476 1 94.78 657 GLN A C 1
ATOM 5192 O O . GLN A 1 657 ? -16.52 -32.457 -11.171 1 94.78 657 GLN A O 1
ATOM 5197 N N . LEU A 1 658 ? -15.104 -31.717 -12.747 1 96.49 658 LEU A N 1
ATOM 5198 C CA . LEU A 1 658 ? -15.767 -32.467 -13.808 1 96.49 658 LEU A CA 1
ATOM 5199 C C . LEU A 1 658 ? -15.714 -33.965 -13.53 1 96.49 658 LEU A C 1
ATOM 5201 O O . LEU A 1 658 ? -16.55 -34.723 -14.027 1 96.49 658 LEU A O 1
ATOM 5205 N N . PHE A 1 659 ? -14.756 -34.384 -12.761 1 96.98 659 PHE A N 1
ATOM 5206 C CA . PHE A 1 659 ? -14.468 -35.808 -12.642 1 96.98 659 PHE A CA 1
ATOM 5207 C C . PHE A 1 659 ? -14.955 -36.349 -11.303 1 96.98 659 PHE A C 1
ATOM 5209 O O . PHE A 1 659 ? -14.7 -37.506 -10.965 1 96.98 659 PHE A O 1
ATOM 5216 N N . LEU A 1 660 ? -15.551 -35.523 -10.53 1 94.32 660 LEU A N 1
ATOM 5217 C CA . LEU A 1 660 ? -16.2 -35.999 -9.314 1 94.32 660 LEU A CA 1
ATOM 5218 C C . LEU A 1 660 ? -17.392 -36.891 -9.647 1 94.32 660 LEU A C 1
ATOM 5220 O O . LEU A 1 660 ? -17.864 -36.902 -10.786 1 94.32 660 LEU A O 1
ATOM 5224 N N . PRO A 1 661 ? -17.83 -37.638 -8.663 1 91.25 661 PRO A N 1
ATOM 5225 C CA . PRO A 1 661 ? -19.005 -38.464 -8.947 1 91.25 661 PRO A CA 1
ATOM 5226 C C . PRO A 1 661 ? -20.193 -37.647 -9.452 1 91.25 661 PRO A C 1
ATOM 5228 O O . PRO A 1 661 ? -20.595 -36.674 -8.81 1 91.25 661 PRO A O 1
ATOM 5231 N N . GLY A 1 662 ? -20.652 -37.97 -10.562 1 90.53 662 GLY A N 1
ATOM 5232 C CA . GLY A 1 662 ? -21.769 -37.254 -11.157 1 90.53 662 GLY A CA 1
ATOM 5233 C C . GLY A 1 662 ? -21.34 -36.031 -11.947 1 90.53 662 GLY A C 1
ATOM 5234 O O . GLY A 1 662 ? -22.182 -35.258 -12.41 1 90.53 662 GLY A O 1
ATOM 5235 N N . GLY A 1 663 ? -20.07 -35.914 -12.168 1 93.01 663 GLY A N 1
ATOM 5236 C CA . GLY A 1 663 ? -19.578 -34.741 -12.873 1 93.01 663 GLY A CA 1
ATOM 5237 C C . GLY A 1 663 ? -19.717 -34.849 -14.38 1 93.01 663 GLY A C 1
ATOM 5238 O O . GLY A 1 663 ? -20.096 -35.901 -14.9 1 93.01 663 GLY A O 1
ATOM 5239 N N . ALA A 1 664 ? -19.405 -33.858 -15.028 1 95.27 664 ALA A N 1
ATOM 5240 C CA . ALA A 1 664 ? -19.655 -33.718 -16.46 1 95.27 664 ALA A CA 1
ATOM 5241 C C . ALA A 1 664 ? -18.694 -34.581 -17.272 1 95.27 664 ALA A C 1
ATOM 5243 O O . ALA A 1 664 ? -18.936 -34.85 -18.45 1 95.27 664 ALA A O 1
ATOM 5244 N N . ALA A 1 665 ? -17.549 -35.077 -16.705 1 96.51 665 ALA A N 1
ATOM 5245 C CA . ALA A 1 665 ? -16.571 -35.862 -17.454 1 96.51 665 ALA A CA 1
ATOM 5246 C C . ALA A 1 665 ? -17.153 -37.21 -17.87 1 96.51 665 ALA A C 1
ATOM 5248 O O . ALA A 1 665 ? -16.764 -37.77 -18.898 1 96.51 665 ALA A O 1
ATOM 5249 N N . GLY A 1 666 ? -18.053 -37.757 -17.017 1 94.01 666 GLY A N 1
ATOM 5250 C CA . GLY A 1 666 ? -18.651 -39.046 -17.324 1 94.01 666 GLY A CA 1
ATOM 5251 C C . GLY A 1 666 ? -17.627 -40.146 -17.531 1 94.01 666 GLY A C 1
ATOM 5252 O O . GLY A 1 666 ? -16.731 -40.331 -16.705 1 94.01 666 GLY A O 1
ATOM 5253 N N . GLU A 1 667 ? -17.711 -40.806 -18.73 1 93.3 667 GLU A N 1
ATOM 5254 C CA . GLU A 1 667 ? -16.852 -41.953 -19.008 1 93.3 667 GLU A CA 1
ATOM 5255 C C . GLU A 1 667 ? -15.788 -41.607 -20.045 1 93.3 667 GLU A C 1
ATOM 5257 O O . GLU A 1 667 ? -15.021 -42.474 -20.469 1 93.3 667 GLU A O 1
ATOM 5262 N N . ASP A 1 668 ? -15.696 -40.387 -20.418 1 96.37 668 ASP A N 1
ATOM 5263 C CA . ASP A 1 668 ? -14.691 -39.977 -21.394 1 96.37 668 ASP A CA 1
ATOM 5264 C C . ASP A 1 668 ? -13.28 -40.228 -20.869 1 96.37 668 ASP A C 1
ATOM 5266 O O . ASP A 1 668 ? -12.919 -39.75 -19.791 1 96.37 668 ASP A O 1
ATOM 5270 N N . GLU A 1 669 ? -12.505 -40.808 -21.638 1 96.89 669 GLU A N 1
ATOM 5271 C CA . GLU A 1 669 ? -11.217 -41.305 -21.163 1 96.89 669 GLU A CA 1
ATOM 5272 C C . GLU A 1 669 ? -10.131 -40.241 -21.298 1 96.89 669 GLU A C 1
ATOM 5274 O O . GLU A 1 669 ? -9.304 -40.073 -20.4 1 96.89 669 GLU A O 1
ATOM 5279 N N . ILE A 1 670 ? -10.061 -39.625 -22.534 1 98.23 670 ILE A N 1
ATOM 5280 C CA . ILE A 1 670 ? -8.986 -38.68 -22.817 1 98.23 670 ILE A CA 1
ATOM 5281 C C . ILE A 1 670 ? -9.548 -37.261 -22.872 1 98.23 670 ILE A C 1
ATOM 5283 O O . ILE A 1 670 ? -10.553 -37.01 -23.541 1 98.23 670 ILE A O 1
ATOM 5287 N N . TRP A 1 671 ? -8.918 -36.405 -22.141 1 98.47 671 TRP A N 1
ATOM 5288 C CA . TRP A 1 671 ? -9.336 -35.008 -22.093 1 98.47 671 TRP A CA 1
ATOM 5289 C C . TRP A 1 671 ? -8.18 -34.081 -22.454 1 98.47 671 TRP A C 1
ATOM 5291 O O . TRP A 1 671 ? -7.031 -34.34 -22.087 1 98.47 671 TRP A O 1
ATOM 5301 N N . CYS A 1 672 ? -8.434 -33.062 -23.144 1 98.45 672 CYS A N 1
ATOM 5302 C CA . CYS A 1 672 ? -7.531 -31.93 -23.317 1 98.45 672 CYS A CA 1
ATOM 5303 C C . CYS A 1 672 ? -7.969 -30.747 -22.463 1 98.45 672 CYS A C 1
ATOM 5305 O O . CYS A 1 672 ? -9.086 -30.249 -22.611 1 98.45 672 CYS A O 1
ATOM 5307 N N . HIS A 1 673 ? -7.149 -30.328 -21.538 1 98.31 673 HIS A N 1
ATOM 5308 C CA . HIS A 1 673 ? -7.468 -29.219 -20.646 1 98.31 673 HIS A CA 1
ATOM 5309 C C . HIS A 1 673 ? -6.78 -27.934 -21.096 1 98.31 673 HIS A C 1
ATOM 5311 O O . HIS A 1 673 ? -5.55 -27.877 -21.17 1 98.31 673 HIS A O 1
ATOM 5317 N N . LEU A 1 674 ? -7.596 -26.914 -21.358 1 96.77 674 LEU A N 1
ATOM 5318 C CA . LEU A 1 674 ? -7.114 -25.609 -21.796 1 96.77 674 LEU A CA 1
ATOM 5319 C C . LEU A 1 674 ? -7.727 -24.493 -20.957 1 96.77 674 LEU A C 1
ATOM 5321 O O . LEU A 1 674 ? -8.761 -24.69 -20.314 1 96.77 674 LEU A O 1
ATOM 5325 N N . HIS A 1 675 ? -7.098 -23.414 -20.88 1 92.27 675 HIS A N 1
ATOM 5326 C CA . HIS A 1 675 ? -7.691 -22.252 -20.228 1 92.27 675 HIS A CA 1
ATOM 5327 C C . HIS A 1 675 ? -7.195 -20.954 -20.856 1 92.27 675 HIS A C 1
ATOM 5329 O O . HIS A 1 675 ? -6.162 -20.94 -21.528 1 92.27 675 HIS A O 1
ATOM 5335 N N . GLN A 1 676 ? -8.048 -19.905 -20.627 1 82.7 676 GLN A N 1
ATOM 5336 C CA . GLN A 1 676 ? -7.678 -18.578 -21.109 1 82.7 676 GLN A CA 1
ATOM 5337 C C . GLN A 1 676 ? -6.769 -17.865 -20.112 1 82.7 676 GLN A C 1
ATOM 5339 O O . GLN A 1 676 ? -6.938 -18.004 -18.899 1 82.7 676 GLN A O 1
ATOM 5344 N N . LYS A 1 677 ? -5.579 -17.634 -20.431 1 65.41 677 LYS A N 1
ATOM 5345 C CA . LYS A 1 677 ? -4.598 -17.019 -19.542 1 65.41 677 LYS A CA 1
ATOM 5346 C C . LYS A 1 677 ? -4.612 -15.499 -19.675 1 65.41 677 LYS A C 1
ATOM 5348 O O . LYS A 1 677 ? -4.606 -14.968 -20.788 1 65.41 677 LYS A O 1
ATOM 5353 N N . LYS A 1 678 ? -5.012 -14.731 -18.672 1 57.93 678 LYS A N 1
ATOM 5354 C CA . LYS A 1 678 ? -4.737 -13.297 -18.672 1 57.93 678 LYS A CA 1
ATOM 5355 C C . LYS A 1 678 ? -3.956 -12.887 -17.427 1 57.93 678 LYS A C 1
ATOM 5357 O O . LYS A 1 678 ? -4.382 -13.159 -16.303 1 57.93 678 LYS A O 1
ATOM 5362 N N . SER A 1 679 ? -2.611 -12.844 -17.523 1 52.58 679 SER A N 1
ATOM 5363 C CA . SER A 1 679 ? -1.892 -12.33 -16.362 1 52.58 679 SER A CA 1
ATOM 5364 C C . SER A 1 679 ? -2.11 -10.83 -16.195 1 52.58 679 SER A C 1
ATOM 5366 O O . SER A 1 679 ? -2.011 -10.072 -17.162 1 52.58 679 SER A O 1
ATOM 5368 N N . LEU A 1 680 ? -2.865 -10.305 -15.257 1 46.61 680 LEU A N 1
ATOM 5369 C CA . LEU A 1 680 ? -3.161 -8.893 -15.037 1 46.61 680 LEU A CA 1
ATOM 5370 C C . LEU A 1 680 ? -1.913 -8.039 -15.234 1 46.61 680 LEU A C 1
ATOM 5372 O O . LEU A 1 680 ? -2.005 -6.885 -15.658 1 46.61 680 LEU A O 1
ATOM 5376 N N . ALA A 1 681 ? -0.711 -8.57 -14.903 1 45.06 681 ALA A N 1
ATOM 5377 C CA . ALA A 1 681 ? 0.518 -7.782 -14.866 1 45.06 681 ALA A CA 1
ATOM 5378 C C . ALA A 1 681 ? 1.19 -7.748 -16.236 1 45.06 681 ALA A C 1
ATOM 5380 O O . ALA A 1 681 ? 2.028 -6.883 -16.503 1 45.06 681 ALA A O 1
ATOM 5381 N N . THR A 1 682 ? 1.298 -8.711 -17.099 1 47.61 682 THR A N 1
ATOM 5382 C CA . THR A 1 682 ? 2.07 -8.786 -18.334 1 47.61 682 THR A CA 1
ATOM 5383 C C . THR A 1 682 ? 1.195 -9.26 -19.491 1 47.61 682 THR A C 1
ATOM 5385 O O . THR A 1 682 ? 1.209 -10.441 -19.843 1 47.61 682 THR A O 1
ATOM 5388 N N . THR A 1 683 ? 0.515 -8.482 -20.14 1 55.06 683 THR A N 1
ATOM 5389 C CA . THR A 1 683 ? -0.471 -8.859 -21.147 1 55.06 683 THR A CA 1
ATOM 5390 C C . THR A 1 683 ? 0.211 -9.451 -22.377 1 55.06 683 THR A C 1
ATOM 5392 O O . THR A 1 683 ? -0.144 -10.543 -22.824 1 55.06 683 THR A O 1
ATOM 5395 N N . ASP A 1 684 ? 1.42 -8.948 -22.717 1 64.07 684 ASP A N 1
ATOM 5396 C CA . ASP A 1 684 ? 2.011 -9.378 -23.981 1 64.07 684 ASP A CA 1
ATOM 5397 C C . ASP A 1 684 ? 2.717 -10.723 -23.828 1 64.07 684 ASP A C 1
ATOM 5399 O O . ASP A 1 684 ? 2.562 -11.611 -24.669 1 64.07 684 ASP A O 1
ATOM 5403 N N . SER A 1 685 ? 3.397 -10.95 -22.776 1 74.6 685 SER A N 1
ATOM 5404 C CA . SER A 1 685 ? 4.114 -12.199 -22.541 1 74.6 685 SER A CA 1
ATOM 5405 C C . SER A 1 685 ? 3.148 -13.352 -22.288 1 74.6 685 SER A C 1
ATOM 5407 O O . SER A 1 685 ? 3.406 -14.486 -22.696 1 74.6 685 SER A O 1
ATOM 5409 N N . GLY A 1 686 ? 2.104 -12.999 -21.772 1 78.61 686 GLY A N 1
ATOM 5410 C CA . GLY A 1 686 ? 1.093 -14.012 -21.517 1 78.61 686 GLY A CA 1
ATOM 5411 C C . GLY A 1 686 ? 0.45 -14.545 -22.784 1 78.61 686 GLY A C 1
ATOM 5412 O O . GLY A 1 686 ? 0.201 -15.747 -22.9 1 78.61 686 GLY A O 1
ATOM 5413 N N . ASP A 1 687 ? 0.301 -13.727 -23.741 1 82.16 687 ASP A N 1
ATOM 5414 C CA . ASP A 1 687 ? -0.29 -14.126 -25.014 1 82.16 687 ASP A CA 1
ATOM 5415 C C . ASP A 1 687 ? 0.665 -15.015 -25.808 1 82.16 687 ASP A C 1
ATOM 5417 O O . ASP A 1 687 ? 0.24 -15.99 -26.432 1 82.16 687 ASP A O 1
ATOM 5421 N N . ILE A 1 688 ? 1.91 -14.654 -25.731 1 86.9 688 ILE A N 1
ATOM 5422 C CA . ILE A 1 688 ? 2.921 -15.443 -26.427 1 86.9 688 ILE A CA 1
ATOM 5423 C C . ILE A 1 688 ? 3.008 -16.835 -25.806 1 86.9 688 ILE A C 1
ATOM 5425 O O . ILE A 1 688 ? 3.076 -17.838 -26.52 1 86.9 688 ILE A O 1
ATOM 5429 N N . TRP A 1 689 ? 3.048 -16.869 -24.54 1 91.26 689 TRP A N 1
ATOM 5430 C CA . TRP A 1 689 ? 3.113 -18.139 -23.826 1 91.26 689 TRP A CA 1
ATOM 5431 C C . TRP A 1 689 ? 1.891 -18.999 -24.133 1 91.26 689 TRP A C 1
ATOM 5433 O O . TRP A 1 689 ? 2.015 -20.204 -24.366 1 91.26 689 TRP A O 1
ATOM 5443 N N . ARG A 1 690 ? 0.714 -18.426 -24.147 1 91.49 690 ARG A N 1
ATOM 5444 C CA . ARG A 1 690 ? -0.506 -19.149 -24.49 1 91.49 690 ARG A CA 1
ATOM 5445 C C . ARG A 1 690 ? -0.428 -19.714 -25.904 1 91.49 690 ARG A C 1
ATOM 5447 O O . ARG A 1 690 ? -0.761 -20.879 -26.132 1 91.49 690 ARG A O 1
ATOM 5454 N N . ALA A 1 691 ? -0.027 -18.915 -26.805 1 91.47 691 ALA A N 1
ATOM 5455 C CA . ALA A 1 691 ? 0.123 -19.354 -28.191 1 91.47 691 ALA A CA 1
ATOM 5456 C C . ALA A 1 691 ? 1.102 -20.52 -28.293 1 91.47 691 ALA A C 1
ATOM 5458 O O . ALA A 1 691 ? 0.889 -21.451 -29.074 1 91.47 691 ALA A O 1
ATOM 5459 N N . PHE A 1 692 ? 2.167 -20.411 -27.521 1 94.2 692 PHE A N 1
ATOM 5460 C CA . PHE A 1 692 ? 3.169 -21.468 -27.445 1 94.2 692 PHE A CA 1
ATOM 5461 C C . PHE A 1 692 ? 2.537 -22.782 -27.001 1 94.2 692 PHE A C 1
ATOM 5463 O O . PHE A 1 692 ? 2.729 -23.817 -27.643 1 94.2 692 PHE A O 1
ATOM 5470 N N . LEU A 1 693 ? 1.776 -22.796 -26.01 1 96.62 693 LEU A N 1
ATOM 5471 C CA . LEU A 1 693 ? 1.156 -23.997 -25.459 1 96.62 693 LEU A CA 1
ATOM 5472 C C . LEU A 1 693 ? 0.123 -24.567 -26.424 1 96.62 693 LEU A C 1
ATOM 5474 O O . LEU A 1 693 ? 0.11 -25.773 -26.684 1 96.62 693 LEU A O 1
ATOM 5478 N N . LEU A 1 694 ? -0.684 -23.735 -26.986 1 96.32 694 LEU A N 1
ATOM 5479 C CA . LEU A 1 694 ? -1.752 -24.172 -27.879 1 96.32 694 LEU A CA 1
ATOM 5480 C C . LEU A 1 694 ? -1.179 -24.751 -29.169 1 96.32 694 LEU A C 1
ATOM 5482 O O . LEU A 1 694 ? -1.68 -25.754 -29.68 1 96.32 694 LEU A O 1
ATOM 5486 N N . ARG A 1 695 ? -0.151 -24.098 -29.634 1 96.55 695 ARG A N 1
ATOM 5487 C CA . ARG A 1 695 ? 0.479 -24.584 -30.857 1 96.55 695 ARG A CA 1
ATOM 5488 C C . ARG A 1 695 ? 0.991 -26.01 -30.68 1 96.55 695 ARG A C 1
ATOM 5490 O O . ARG A 1 695 ? 0.804 -26.856 -31.557 1 96.55 695 ARG A O 1
ATOM 5497 N N . ILE A 1 696 ? 1.581 -26.27 -29.605 1 97.9 696 ILE A N 1
ATOM 5498 C CA . ILE A 1 696 ? 2.22 -27.562 -29.377 1 97.9 696 ILE A CA 1
ATOM 5499 C C . ILE A 1 696 ? 1.156 -28.622 -29.101 1 97.9 696 ILE A C 1
ATOM 5501 O O . ILE A 1 696 ? 1.266 -29.757 -29.569 1 97.9 696 ILE A O 1
ATOM 5505 N N . LEU A 1 697 ? 0.095 -28.258 -28.425 1 98.09 697 LEU A N 1
ATOM 5506 C CA . LEU A 1 697 ? -0.913 -29.237 -28.033 1 98.09 697 LEU A CA 1
ATOM 5507 C C . LEU A 1 697 ? -1.911 -29.471 -29.162 1 98.09 697 LEU A C 1
ATOM 5509 O O . LEU A 1 697 ? -2.384 -30.593 -29.357 1 98.09 697 LEU A O 1
ATOM 5513 N N . LEU A 1 698 ? -2.221 -28.365 -29.93 1 97.66 698 LEU A N 1
ATOM 5514 C CA . LEU A 1 698 ? -3.372 -28.454 -30.822 1 97.66 698 LEU A CA 1
ATOM 5515 C C . LEU A 1 698 ? -2.945 -28.308 -32.278 1 97.66 698 LEU A C 1
ATOM 5517 O O . LEU A 1 698 ? -3.626 -28.797 -33.182 1 97.66 698 LEU A O 1
ATOM 5521 N N . GLY A 1 699 ? -1.89 -27.578 -32.486 1 96.76 699 GLY A N 1
ATOM 5522 C CA . GLY A 1 699 ? -1.548 -27.185 -33.843 1 96.76 699 GLY A CA 1
ATOM 5523 C C . GLY A 1 699 ? -2.115 -25.833 -34.233 1 96.76 699 GLY A C 1
ATOM 5524 O O . GLY A 1 699 ? -2.167 -24.915 -33.412 1 96.76 699 GLY A O 1
ATOM 5525 N N . ASP A 1 700 ? -2.414 -25.644 -35.466 1 94.15 700 ASP A N 1
ATOM 5526 C CA . ASP A 1 700 ? -2.969 -24.377 -35.93 1 94.15 700 ASP A CA 1
ATOM 5527 C C . ASP A 1 700 ? -4.195 -24.603 -36.81 1 94.15 700 ASP A C 1
ATOM 5529 O O . ASP A 1 700 ? -4.867 -25.631 -36.696 1 94.15 700 ASP A O 1
ATOM 5533 N N . GLU A 1 701 ? -4.581 -23.635 -37.57 1 89.85 701 GLU A N 1
ATOM 5534 C CA . GLU A 1 701 ? -5.804 -23.696 -38.364 1 89.85 701 GLU A CA 1
ATOM 5535 C C . GLU A 1 701 ? -5.712 -24.777 -39.438 1 89.85 701 GLU A C 1
ATOM 5537 O O . GLU A 1 701 ? -6.707 -25.432 -39.754 1 89.85 701 GLU A O 1
ATOM 5542 N N . ALA A 1 702 ? -4.535 -24.996 -39.879 1 89.5 702 ALA A N 1
ATOM 5543 C CA . ALA A 1 702 ? -4.343 -25.851 -41.047 1 89.5 702 ALA A CA 1
ATOM 5544 C C . ALA A 1 702 ? -3.835 -27.231 -40.638 1 89.5 702 ALA A C 1
ATOM 5546 O O . ALA A 1 702 ? -4 -28.204 -41.378 1 89.5 702 ALA A O 1
ATOM 5547 N N . SER A 1 703 ? -3.189 -27.243 -39.489 1 94.04 703 SER A N 1
ATOM 5548 C CA . SER A 1 703 ? -2.518 -28.482 -39.111 1 94.04 703 SER A CA 1
ATOM 5549 C C . SER A 1 703 ? -2.842 -28.869 -37.672 1 94.04 703 SER A C 1
ATOM 5551 O O . SER A 1 703 ? -2.98 -28.002 -36.807 1 94.04 703 SER A O 1
ATOM 5553 N N . LEU A 1 704 ? -2.892 -30.231 -37.482 1 97.03 704 LEU A N 1
ATOM 5554 C CA . LEU A 1 704 ? -3.13 -30.776 -36.149 1 97.03 704 LEU A CA 1
ATOM 5555 C C . LEU A 1 704 ? -1.824 -31.228 -35.505 1 97.03 704 LEU A C 1
ATOM 5557 O O . LEU A 1 704 ? -0.961 -31.798 -36.176 1 97.03 704 LEU A O 1
ATOM 5561 N N . SER A 1 705 ? -1.623 -30.924 -34.271 1 97.71 705 SER A N 1
ATOM 5562 C CA . SER A 1 705 ? -0.496 -31.45 -33.508 1 97.71 705 SER A CA 1
ATOM 5563 C C . SER A 1 705 ? -0.623 -32.955 -33.301 1 97.71 705 SER A C 1
ATOM 5565 O O . SER A 1 705 ? -1.73 -33.475 -33.15 1 97.71 705 SER A O 1
ATOM 5567 N N . ASP A 1 706 ? 0.462 -33.647 -33.253 1 96.99 706 ASP A N 1
ATOM 5568 C CA . ASP A 1 706 ? 0.427 -35.081 -32.981 1 96.99 706 ASP A CA 1
ATOM 5569 C C . ASP A 1 706 ? 0.545 -35.359 -31.484 1 96.99 706 ASP A C 1
ATOM 5571 O O . ASP A 1 706 ? 0.784 -36.498 -31.076 1 96.99 706 ASP A O 1
ATOM 5575 N N . ALA A 1 707 ? 0.497 -34.37 -30.652 1 97.78 707 ALA A N 1
ATOM 5576 C CA . ALA A 1 707 ? 0.638 -34.514 -29.205 1 97.78 707 ALA A CA 1
ATOM 5577 C C . ALA A 1 707 ? -0.32 -35.571 -28.663 1 97.78 707 ALA A C 1
ATOM 5579 O O . ALA A 1 707 ? 0.092 -36.475 -27.932 1 97.78 707 ALA A O 1
ATOM 5580 N N . ALA A 1 708 ? -1.539 -35.522 -29.083 1 96.52 708 ALA A N 1
ATOM 5581 C CA . ALA A 1 708 ? -2.571 -36.416 -28.563 1 96.52 708 ALA A CA 1
ATOM 5582 C C . ALA A 1 708 ? -2.317 -37.857 -28.994 1 96.52 708 ALA A C 1
ATOM 5584 O O . ALA A 1 708 ? -2.782 -38.797 -28.345 1 96.52 708 ALA A O 1
ATOM 5585 N N . THR A 1 709 ? -1.59 -38.021 -30.079 1 97.52 709 THR A N 1
ATOM 5586 C CA . THR A 1 709 ? -1.351 -39.362 -30.601 1 97.52 709 THR A CA 1
ATOM 5587 C C . THR A 1 709 ? -0.508 -40.179 -29.626 1 97.52 709 THR A C 1
ATOM 5589 O O . THR A 1 709 ? -0.543 -41.412 -29.65 1 97.52 709 THR A O 1
ATOM 5592 N N . ASN A 1 710 ? 0.223 -39.505 -28.761 1 97.32 710 ASN A N 1
ATOM 5593 C CA . ASN A 1 710 ? 1.006 -40.198 -27.744 1 97.32 710 ASN A CA 1
ATOM 5594 C C . ASN A 1 710 ? 0.112 -40.989 -26.792 1 97.32 710 ASN A C 1
ATOM 5596 O O . ASN A 1 710 ? 0.542 -41.994 -26.222 1 97.32 710 ASN A O 1
ATOM 5600 N N . LEU A 1 711 ? -1.138 -40.623 -26.681 1 97.37 711 LEU A N 1
ATOM 5601 C CA . LEU A 1 711 ? -2.051 -41.251 -25.733 1 97.37 711 LEU A CA 1
ATOM 5602 C C . LEU A 1 711 ? -2.699 -42.49 -26.341 1 97.37 711 LEU A C 1
ATOM 5604 O O . LEU A 1 711 ? -3.468 -43.185 -25.673 1 97.37 711 LEU A O 1
ATOM 5608 N N . ARG A 1 712 ? -2.419 -42.787 -27.555 1 96 712 ARG A N 1
ATOM 5609 C CA . ARG A 1 712 ? -2.822 -44.076 -28.108 1 96 712 ARG A CA 1
ATOM 5610 C C . ARG A 1 712 ? -2.113 -45.223 -27.397 1 96 712 ARG A C 1
ATOM 5612 O O . ARG A 1 712 ? -2.645 -46.332 -27.314 1 96 712 ARG A O 1
ATOM 5619 N N . ASN A 1 713 ? -0.9 -44.856 -27.016 1 95.36 713 ASN A N 1
ATOM 5620 C CA . ASN A 1 713 ? -0.201 -45.802 -26.153 1 95.36 713 ASN A CA 1
ATOM 5621 C C . ASN A 1 713 ? -0.844 -45.88 -24.771 1 95.36 713 ASN A C 1
ATOM 5623 O O . ASN A 1 713 ? -0.858 -44.895 -24.031 1 95.36 713 ASN A O 1
ATOM 5627 N N . PRO A 1 714 ? -1.323 -47.001 -24.381 1 95.26 714 PRO A N 1
ATOM 5628 C CA . PRO A 1 714 ? -2.016 -47.13 -23.097 1 95.26 714 PRO A CA 1
ATOM 5629 C C . PRO A 1 714 ? -1.105 -46.847 -21.904 1 95.26 714 PRO A C 1
ATOM 5631 O O . PRO A 1 714 ? -1.59 -46.629 -20.791 1 95.26 714 PRO A O 1
ATOM 5634 N N . GLY A 1 715 ? 0.168 -46.828 -22.143 1 97.29 715 GLY A N 1
ATOM 5635 C CA . GLY A 1 715 ? 1.117 -46.57 -21.071 1 97.29 715 GLY A CA 1
ATOM 5636 C C . GLY A 1 715 ? 1.363 -45.091 -20.837 1 97.29 715 GLY A C 1
ATOM 5637 O O . GLY A 1 715 ? 2.129 -44.718 -19.946 1 97.29 715 GLY A O 1
ATOM 5638 N N . VAL A 1 716 ? 0.691 -44.258 -21.591 1 98.47 716 VAL A N 1
ATOM 5639 C CA . VAL A 1 716 ? 0.868 -42.816 -21.459 1 98.47 716 VAL A CA 1
ATOM 5640 C C . VAL A 1 716 ? -0.384 -42.195 -20.844 1 98.47 716 VAL A C 1
ATOM 5642 O O . VAL A 1 716 ? -1.501 -42.455 -21.299 1 98.47 716 VAL A O 1
ATOM 5645 N N . GLY A 1 717 ? -0.156 -41.409 -19.797 1 98.62 717 GLY A N 1
ATOM 5646 C CA . GLY A 1 717 ? -1.304 -40.854 -19.099 1 98.62 717 GLY A CA 1
ATOM 5647 C C . GLY A 1 717 ? -1.386 -39.342 -19.192 1 98.62 717 GLY A C 1
ATOM 5648 O O . GLY A 1 717 ? -2.437 -38.754 -18.929 1 98.62 717 GLY A O 1
ATOM 5649 N N . LEU A 1 718 ? -0.254 -38.727 -19.578 1 98.8 718 LEU A N 1
ATOM 5650 C CA . LEU A 1 718 ? -0.146 -37.272 -19.605 1 98.8 718 LEU A CA 1
ATOM 5651 C C . LEU A 1 718 ? 0.751 -36.815 -20.751 1 98.8 718 LEU A C 1
ATOM 5653 O O . LEU A 1 718 ? 1.808 -37.403 -20.99 1 98.8 718 LEU A O 1
ATOM 5657 N N . VAL A 1 719 ? 0.29 -35.873 -21.551 1 98.88 719 VAL A N 1
ATOM 5658 C CA . VAL A 1 719 ? 1.095 -35.261 -22.604 1 98.88 719 VAL A CA 1
ATOM 5659 C C . VAL A 1 719 ? 1.051 -33.74 -22.469 1 98.88 719 VAL A C 1
ATOM 5661 O O . VAL A 1 719 ? -0.027 -33.143 -22.448 1 98.88 719 VAL A O 1
ATOM 5664 N N . ALA A 1 720 ? 2.172 -33.112 -22.323 1 98.75 720 ALA A N 1
ATOM 5665 C CA . ALA A 1 720 ? 2.245 -31.668 -22.116 1 98.75 720 ALA A CA 1
ATOM 5666 C C . ALA A 1 720 ? 3.381 -31.054 -22.93 1 98.75 720 ALA A C 1
ATOM 5668 O O . ALA A 1 720 ? 4.276 -31.765 -23.393 1 98.75 720 ALA A O 1
ATOM 5669 N N . PRO A 1 721 ? 3.333 -29.748 -23.148 1 98.23 721 PRO A N 1
ATOM 5670 C CA . PRO A 1 721 ? 4.455 -29.092 -23.824 1 98.23 721 PRO A CA 1
ATOM 5671 C C . PRO A 1 721 ? 5.729 -29.085 -22.982 1 98.23 721 PRO A C 1
ATOM 5673 O O . PRO A 1 721 ? 5.667 -28.893 -21.764 1 98.23 721 PRO A O 1
ATOM 5676 N N . PHE A 1 722 ? 6.808 -29.342 -23.624 1 97.81 722 PHE A N 1
ATOM 5677 C CA . PHE A 1 722 ? 8.107 -29.147 -22.992 1 97.81 722 PHE A CA 1
ATOM 5678 C C . PHE A 1 722 ? 8.423 -27.663 -22.851 1 97.81 722 PHE A C 1
ATOM 5680 O O . PHE A 1 722 ? 8.346 -26.911 -23.826 1 97.81 722 PHE A O 1
ATOM 5687 N N . ASP A 1 723 ? 8.734 -27.233 -21.694 1 96.27 723 ASP A N 1
ATOM 5688 C CA . ASP A 1 723 ? 9.099 -25.845 -21.428 1 96.27 723 ASP A CA 1
ATOM 5689 C C . ASP A 1 723 ? 10.616 -25.673 -21.392 1 96.27 723 ASP A C 1
ATOM 5691 O O . ASP A 1 723 ? 11.316 -26.425 -20.711 1 96.27 723 ASP A O 1
ATOM 5695 N N . PRO A 1 724 ? 11.095 -24.737 -22.109 1 94.07 724 PRO A N 1
ATOM 5696 C CA . PRO A 1 724 ? 12.548 -24.552 -22.132 1 94.07 724 PRO A CA 1
ATOM 5697 C C . PRO A 1 724 ? 13.107 -24.106 -20.782 1 94.07 724 PRO A C 1
ATOM 5699 O O . PRO A 1 724 ? 14.305 -24.251 -20.529 1 94.07 724 PRO A O 1
ATOM 5702 N N . TYR A 1 725 ? 12.356 -23.565 -19.937 1 94.18 725 TYR A N 1
ATOM 5703 C CA . TYR A 1 725 ? 12.79 -23.159 -18.605 1 94.18 725 TYR A CA 1
ATOM 5704 C C . TYR A 1 725 ? 12.793 -24.345 -17.648 1 94.18 725 TYR A C 1
ATOM 5706 O O . TYR A 1 725 ? 12.015 -25.287 -17.814 1 94.18 725 TYR A O 1
ATOM 5714 N N . PHE A 1 726 ? 13.705 -24.324 -16.755 1 94.6 726 PHE A N 1
ATOM 5715 C CA . PHE A 1 726 ? 13.775 -25.238 -15.621 1 94.6 726 PHE A CA 1
ATOM 5716 C C . PHE A 1 726 ? 13.054 -24.655 -14.411 1 94.6 726 PHE A C 1
ATOM 5718 O O . PHE A 1 726 ? 13.597 -23.797 -13.713 1 94.6 726 PHE A O 1
ATOM 5725 N N . ILE A 1 727 ? 11.804 -25.108 -14.16 1 94.5 727 ILE A N 1
ATOM 5726 C CA . ILE A 1 727 ? 10.974 -24.537 -13.105 1 94.5 727 ILE A CA 1
ATOM 5727 C C . ILE A 1 727 ? 10.939 -25.483 -11.908 1 94.5 727 ILE A C 1
ATOM 5729 O O . ILE A 1 727 ? 10.415 -26.595 -12.003 1 94.5 727 ILE A O 1
ATOM 5733 N N . PRO A 1 728 ? 11.434 -25.064 -10.777 1 95.07 728 PRO A N 1
ATOM 5734 C CA . PRO A 1 728 ? 11.459 -25.914 -9.584 1 95.07 728 PRO A CA 1
ATOM 5735 C C . PRO A 1 728 ? 10.161 -25.846 -8.783 1 95.07 728 PRO A C 1
ATOM 5737 O O . PRO A 1 728 ? 9.117 -25.469 -9.322 1 95.07 728 PRO A O 1
ATOM 5740 N N . TRP A 1 729 ? 10.199 -26.366 -7.551 1 93.69 729 TRP A N 1
ATOM 5741 C CA . TRP A 1 729 ? 9.024 -26.352 -6.686 1 93.69 729 TRP A CA 1
ATOM 5742 C C . TRP A 1 729 ? 8.677 -24.928 -6.263 1 93.69 729 TRP A C 1
ATOM 5744 O O . TRP A 1 729 ? 7.505 -24.604 -6.055 1 93.69 729 TRP A O 1
ATOM 5754 N N . ASP A 1 730 ? 9.689 -24.041 -6.145 1 91.28 730 ASP A N 1
ATOM 5755 C CA . ASP A 1 730 ? 9.528 -22.676 -5.654 1 91.28 730 ASP A CA 1
ATOM 5756 C C . ASP A 1 730 ? 8.736 -22.651 -4.348 1 91.28 730 ASP A C 1
ATOM 5758 O O . ASP A 1 730 ? 9.047 -23.393 -3.414 1 91.28 730 ASP A O 1
ATOM 5762 N N . ALA A 1 731 ? 7.743 -21.896 -4.209 1 89.71 731 ALA A N 1
ATOM 5763 C CA . ALA A 1 731 ? 7.01 -21.72 -2.958 1 89.71 731 ALA A CA 1
ATOM 5764 C C . ALA A 1 731 ? 6.165 -22.95 -2.64 1 89.71 731 ALA A C 1
ATOM 5766 O O . ALA A 1 731 ? 5.744 -23.143 -1.497 1 89.71 731 ALA A O 1
ATOM 5767 N N . SER A 1 732 ? 5.887 -23.803 -3.598 1 92.59 732 SER A N 1
ATOM 5768 C CA . SER A 1 732 ? 5.09 -25.007 -3.385 1 92.59 732 SER A CA 1
ATOM 5769 C C . SER A 1 732 ? 5.849 -26.031 -2.547 1 92.59 732 SER A C 1
ATOM 5771 O O . SER A 1 732 ? 5.256 -26.979 -2.029 1 92.59 732 SER A O 1
ATOM 5773 N N . ARG A 1 733 ? 7.154 -25.859 -2.432 1 90.65 733 ARG A N 1
ATOM 5774 C CA . ARG A 1 733 ? 7.977 -26.781 -1.656 1 90.65 733 ARG A CA 1
ATOM 5775 C C . ARG A 1 733 ? 7.451 -26.916 -0.231 1 90.65 733 ARG A C 1
ATOM 5777 O O . ARG A 1 733 ? 7.509 -27.998 0.358 1 90.65 733 ARG A O 1
ATOM 5784 N N . ALA A 1 734 ? 6.984 -25.886 0.296 1 86.96 734 ALA A N 1
ATOM 5785 C CA . ALA A 1 734 ? 6.534 -25.846 1.685 1 86.96 734 ALA A CA 1
ATOM 5786 C C . ALA A 1 734 ? 5.298 -26.719 1.887 1 86.96 734 ALA A C 1
ATOM 5788 O O . ALA A 1 734 ? 4.977 -27.1 3.015 1 86.96 734 ALA A O 1
ATOM 5789 N N . LEU A 1 735 ? 4.576 -27.099 0.849 1 90.58 735 LEU A N 1
ATOM 5790 C CA . LEU A 1 735 ? 3.33 -27.851 0.937 1 90.58 735 LEU A CA 1
ATOM 5791 C C . LEU A 1 735 ? 3.584 -29.346 0.77 1 90.58 735 LEU A C 1
ATOM 5793 O O . LEU A 1 735 ? 2.704 -30.164 1.048 1 90.58 735 LEU A O 1
ATOM 5797 N N . LEU A 1 736 ? 4.751 -29.739 0.345 1 92.3 736 LEU A N 1
ATOM 5798 C CA . LEU A 1 736 ? 5.069 -31.112 -0.032 1 92.3 736 LEU A CA 1
ATOM 5799 C C . LEU A 1 736 ? 4.861 -32.061 1.143 1 92.3 736 LEU A C 1
ATOM 5801 O O . LEU A 1 736 ? 4.327 -33.159 0.973 1 92.3 736 LEU A O 1
ATOM 5805 N N . PRO A 1 737 ? 5.194 -31.618 2.327 1 87.41 737 PRO A N 1
ATOM 5806 C CA . PRO A 1 737 ? 5.043 -32.549 3.447 1 87.41 737 PRO A CA 1
ATOM 5807 C C . PRO A 1 737 ? 3.59 -32.946 3.694 1 87.41 737 PRO A C 1
ATOM 5809 O O . PRO A 1 737 ? 3.324 -34.006 4.266 1 87.41 737 PRO A O 1
ATOM 5812 N N . ARG A 1 738 ? 2.717 -32.208 3.283 1 84.31 738 ARG A N 1
ATOM 5813 C CA . ARG A 1 738 ? 1.3 -32.472 3.515 1 84.31 738 ARG A CA 1
ATOM 5814 C C . ARG A 1 738 ? 0.79 -33.576 2.594 1 84.31 738 ARG A C 1
ATOM 5816 O O . ARG A 1 738 ? -0.177 -34.267 2.921 1 84.31 738 ARG A O 1
ATOM 5823 N N . VAL A 1 739 ? 1.451 -33.763 1.458 1 91.85 739 VAL A N 1
ATOM 5824 C CA . VAL A 1 739 ? 0.903 -34.687 0.47 1 91.85 739 VAL A CA 1
ATOM 5825 C C . VAL A 1 739 ? 1.853 -35.868 0.284 1 91.85 739 VAL A C 1
ATOM 5827 O O . VAL A 1 739 ? 1.427 -36.963 -0.088 1 91.85 739 VAL A O 1
ATOM 5830 N N . ALA A 1 740 ? 3.134 -35.714 0.577 1 92.88 740 ALA A N 1
ATOM 5831 C CA . ALA A 1 740 ? 4.186 -36.681 0.276 1 92.88 740 ALA A CA 1
ATOM 5832 C C . ALA A 1 740 ? 3.89 -38.031 0.923 1 92.88 740 ALA A C 1
ATOM 5834 O O . ALA A 1 740 ? 4.054 -39.078 0.292 1 92.88 740 ALA A O 1
ATOM 5835 N N . PRO A 1 741 ? 3.338 -38.028 2.136 1 90.56 741 PRO A N 1
ATOM 5836 C CA . PRO A 1 741 ? 3.123 -39.321 2.791 1 90.56 741 PRO A CA 1
ATOM 5837 C C . PRO A 1 741 ? 2.018 -40.141 2.13 1 90.56 741 PRO A C 1
ATOM 5839 O O . PRO A 1 741 ? 1.921 -41.35 2.358 1 90.56 741 PRO A O 1
ATOM 5842 N N . ARG A 1 742 ? 1.251 -39.575 1.319 1 92.34 742 ARG A N 1
ATOM 5843 C CA . ARG A 1 742 ? 0.116 -40.259 0.706 1 92.34 742 ARG A CA 1
ATOM 5844 C C . ARG A 1 742 ? 0.474 -40.777 -0.683 1 92.34 742 ARG A C 1
ATOM 5846 O O . ARG A 1 742 ? -0.382 -41.309 -1.392 1 92.34 742 ARG A O 1
ATOM 5853 N N . LEU A 1 743 ? 1.696 -40.662 -1.044 1 95.38 743 LEU A N 1
ATOM 5854 C CA . LEU A 1 743 ? 2.18 -41.106 -2.346 1 95.38 743 LEU A CA 1
ATOM 5855 C C . LEU A 1 743 ? 3.082 -42.328 -2.202 1 95.38 743 LEU A C 1
ATOM 5857 O O . LEU A 1 743 ? 3.556 -42.629 -1.104 1 95.38 743 LEU A O 1
ATOM 5861 N N . PRO A 1 744 ? 3.226 -43.029 -3.222 1 93.39 744 PRO A N 1
ATOM 5862 C CA . PRO A 1 744 ? 3.926 -44.312 -3.132 1 93.39 744 PRO A CA 1
ATOM 5863 C C . PRO A 1 744 ? 5.418 -44.152 -2.85 1 93.39 744 PRO A C 1
ATOM 5865 O O . PRO A 1 744 ? 6.08 -45.112 -2.446 1 93.39 744 PRO A O 1
ATOM 5868 N N . GLY A 1 745 ? 6.011 -43.035 -3.036 1 92.7 745 GLY A N 1
ATOM 5869 C CA . GLY A 1 745 ? 7.419 -42.761 -2.797 1 92.7 745 GLY A CA 1
ATOM 5870 C C . GLY A 1 745 ? 7.7 -41.301 -2.499 1 92.7 745 GLY A C 1
ATOM 5871 O O . GLY A 1 745 ? 6.794 -40.467 -2.544 1 92.7 745 GLY A O 1
ATOM 5872 N N . PRO A 1 746 ? 9.003 -41.092 -2.185 1 93.95 746 PRO A N 1
ATOM 5873 C CA . PRO A 1 746 ? 9.371 -39.701 -1.912 1 93.95 746 PRO A CA 1
ATOM 5874 C C . PRO A 1 746 ? 9.273 -38.811 -3.149 1 93.95 746 PRO A C 1
ATOM 5876 O O . PRO A 1 746 ? 9.597 -39.249 -4.256 1 93.95 746 PRO A O 1
ATOM 5879 N N . LEU A 1 747 ? 8.79 -37.648 -2.949 1 94.67 747 LEU A N 1
ATOM 5880 C CA . LEU A 1 747 ? 8.805 -36.676 -4.037 1 94.67 747 LEU A CA 1
ATOM 5881 C C . LEU A 1 747 ? 10.23 -36.228 -4.346 1 94.67 747 LEU A C 1
ATOM 5883 O O . LEU A 1 747 ? 11.078 -36.181 -3.453 1 94.67 747 LEU A O 1
ATOM 5887 N N . PRO A 1 748 ? 10.499 -35.977 -5.609 1 93.22 748 PRO A N 1
ATOM 5888 C CA . PRO A 1 748 ? 11.854 -35.549 -5.964 1 93.22 748 PRO A CA 1
ATOM 5889 C C . PRO A 1 748 ? 12.2 -34.167 -5.415 1 93.22 748 PRO A C 1
ATOM 5891 O O . PRO A 1 748 ? 11.303 -33.398 -5.059 1 93.22 748 PRO A O 1
ATOM 5894 N N . ASP A 1 749 ? 13.456 -33.919 -5.362 1 90.19 749 ASP A N 1
ATOM 5895 C CA . ASP A 1 749 ? 13.93 -32.617 -4.904 1 90.19 749 ASP A CA 1
ATOM 5896 C C . ASP A 1 749 ? 13.526 -31.512 -5.877 1 90.19 749 ASP A C 1
ATOM 5898 O O . ASP A 1 749 ? 13.361 -30.357 -5.479 1 90.19 749 ASP A O 1
ATOM 5902 N N . ASN A 1 750 ? 13.438 -31.873 -7.152 1 92.78 750 ASN A N 1
ATOM 5903 C CA . ASN A 1 750 ? 12.948 -31.01 -8.222 1 92.78 750 ASN A CA 1
ATOM 5904 C C . ASN A 1 750 ? 11.979 -31.75 -9.14 1 92.78 750 ASN A C 1
ATOM 5906 O O . ASN A 1 750 ? 12.172 -32.932 -9.43 1 92.78 750 ASN A O 1
ATOM 5910 N N . PRO A 1 751 ? 11 -31.064 -9.646 1 95.07 751 PRO A N 1
ATOM 5911 C CA . PRO A 1 751 ? 10.043 -31.76 -10.51 1 95.07 751 PRO A CA 1
ATOM 5912 C C . PRO A 1 751 ? 10.627 -32.11 -11.877 1 95.07 751 PRO A C 1
ATOM 5914 O O . PRO A 1 751 ? 10.113 -32.997 -12.563 1 95.07 751 PRO A O 1
ATOM 5917 N N . LEU A 1 752 ? 11.647 -31.436 -12.324 1 95.02 752 LEU A N 1
ATOM 5918 C CA . LEU A 1 752 ? 12.324 -31.53 -13.613 1 95.02 752 LEU A CA 1
ATOM 5919 C C . LEU A 1 752 ? 11.386 -31.137 -14.75 1 95.02 752 LEU A C 1
ATOM 5921 O O . LEU A 1 752 ? 11.668 -30.198 -15.497 1 95.02 752 LEU A O 1
ATOM 5925 N N . LEU A 1 753 ? 10.254 -31.899 -14.853 1 97.79 753 LEU A N 1
ATOM 5926 C CA . LEU A 1 753 ? 9.272 -31.58 -15.883 1 97.79 753 LEU A CA 1
ATOM 5927 C C . LEU A 1 753 ? 7.854 -31.667 -15.328 1 97.79 753 LEU A C 1
ATOM 5929 O O . LEU A 1 753 ? 7.542 -32.57 -14.548 1 97.79 753 LEU A O 1
ATOM 5933 N N . PHE A 1 754 ? 7.045 -30.8 -15.687 1 98.05 754 PHE A N 1
ATOM 5934 C CA . PHE A 1 754 ? 5.612 -30.779 -15.416 1 98.05 754 PHE A CA 1
ATOM 5935 C C . PHE A 1 754 ? 4.894 -29.838 -16.376 1 98.05 754 PHE A C 1
ATOM 5937 O O . PHE A 1 754 ? 5.535 -29.096 -17.123 1 98.05 754 PHE A O 1
ATOM 5944 N N . PRO A 1 755 ? 3.59 -29.927 -16.544 1 97.98 755 PRO A N 1
ATOM 5945 C CA . PRO A 1 755 ? 2.875 -29.055 -17.48 1 97.98 755 PRO A CA 1
ATOM 5946 C C . PRO A 1 755 ? 2.867 -27.594 -17.036 1 97.98 755 PRO A C 1
ATOM 5948 O O . PRO A 1 755 ? 1.848 -27.099 -16.549 1 97.98 755 PRO A O 1
ATOM 5951 N N . VAL A 1 756 ? 3.929 -26.89 -17.344 1 96.01 756 VAL A N 1
ATOM 5952 C CA . VAL A 1 756 ? 4.019 -25.472 -17.012 1 96.01 756 VAL A CA 1
ATOM 5953 C C . VAL A 1 756 ? 2.912 -24.701 -17.729 1 96.01 756 VAL A C 1
ATOM 5955 O O . VAL A 1 756 ? 2.823 -24.73 -18.958 1 96.01 756 VAL A O 1
ATOM 5958 N N . GLY A 1 757 ? 2.021 -24.097 -16.984 1 93.67 757 GLY A N 1
ATOM 5959 C CA . GLY A 1 757 ? 0.865 -23.408 -17.534 1 93.67 757 GLY A CA 1
ATOM 5960 C C . GLY A 1 757 ? -0.429 -24.18 -17.361 1 93.67 757 GLY A C 1
ATOM 5961 O O . GLY A 1 757 ? -1.513 -23.65 -17.613 1 93.67 757 GLY A O 1
ATOM 5962 N N . ASN A 1 758 ? -0.341 -25.468 -17.013 1 96.66 758 ASN A N 1
ATOM 5963 C CA . ASN A 1 758 ? -1.446 -26.342 -16.634 1 96.66 758 ASN A CA 1
ATOM 5964 C C . ASN A 1 758 ? -2.37 -26.623 -17.816 1 96.66 758 ASN A C 1
ATOM 5966 O O . ASN A 1 758 ? -3.593 -26.576 -17.678 1 96.66 758 ASN A O 1
ATOM 5970 N N . MET A 1 759 ? -1.878 -26.727 -18.99 1 97.86 759 MET A N 1
ATOM 5971 C CA . MET A 1 759 ? -2.569 -27.212 -20.181 1 97.86 759 MET A CA 1
ATOM 5972 C C . MET A 1 759 ? -1.945 -28.511 -20.681 1 97.86 759 MET A C 1
ATOM 5974 O O . MET A 1 759 ? -0.721 -28.65 -20.698 1 97.86 759 MET A O 1
ATOM 5978 N N . PHE A 1 760 ? -2.79 -29.508 -20.999 1 98.78 760 PHE A N 1
ATOM 5979 C CA . PHE A 1 760 ? -2.258 -30.829 -21.314 1 98.78 760 PHE A CA 1
ATOM 5980 C C . PHE A 1 760 ? -3.359 -31.746 -21.834 1 98.78 760 PHE A C 1
ATOM 5982 O O . PHE A 1 760 ? -4.544 -31.417 -21.74 1 98.78 760 PHE A O 1
ATOM 5989 N N . PHE A 1 761 ? -2.994 -32.846 -22.454 1 98.78 761 PHE A N 1
ATOM 5990 C CA . PHE A 1 761 ? -3.833 -34.026 -22.633 1 98.78 761 PHE A CA 1
ATOM 5991 C C . PHE A 1 761 ? -3.652 -34.999 -21.475 1 98.78 761 PHE A C 1
ATOM 5993 O O . PHE A 1 761 ? -2.535 -35.199 -20.992 1 98.78 761 PHE A O 1
ATOM 6000 N N . VAL A 1 762 ? -4.741 -35.536 -21.022 1 98.78 762 VAL A N 1
ATOM 6001 C CA . VAL A 1 762 ? -4.614 -36.387 -19.844 1 98.78 762 VAL A CA 1
ATOM 6002 C C . VAL A 1 762 ? -5.674 -37.486 -19.882 1 98.78 762 VAL A C 1
ATOM 6004 O O . VAL A 1 762 ? -6.753 -37.296 -20.449 1 98.78 762 VAL A O 1
ATOM 6007 N N . ARG A 1 763 ? -5.38 -38.612 -19.321 1 98.44 763 ARG A N 1
ATOM 6008 C CA . ARG A 1 763 ? -6.375 -39.656 -19.098 1 98.44 763 ARG A CA 1
ATOM 6009 C C . ARG A 1 763 ? -7.193 -39.373 -17.842 1 98.44 763 ARG A C 1
ATOM 6011 O O . ARG A 1 763 ? -6.664 -38.869 -16.85 1 98.44 763 ARG A O 1
ATOM 6018 N N . SER A 1 764 ? -8.442 -39.712 -17.849 1 97.92 764 SER A N 1
ATOM 6019 C CA . SER A 1 764 ? -9.368 -39.439 -16.755 1 97.92 764 SER A CA 1
ATOM 6020 C C . SER A 1 764 ? -8.892 -40.078 -15.455 1 97.92 764 SER A C 1
ATOM 6022 O O . SER A 1 764 ? -9.108 -39.53 -14.372 1 97.92 764 SER A O 1
ATOM 6024 N N . ALA A 1 765 ? -8.2 -41.186 -15.549 1 97.58 765 ALA A N 1
ATOM 6025 C CA . ALA A 1 765 ? -7.723 -41.895 -14.365 1 97.58 765 ALA A CA 1
ATOM 6026 C C . ALA A 1 765 ? -6.742 -41.039 -13.57 1 97.58 765 ALA A C 1
ATOM 6028 O O . ALA A 1 765 ? -6.716 -41.094 -12.338 1 97.58 765 ALA A O 1
ATOM 6029 N N . VAL A 1 766 ? -5.958 -40.31 -14.237 1 98.52 766 VAL A N 1
ATOM 6030 C CA . VAL A 1 766 ? -4.967 -39.456 -13.588 1 98.52 766 VAL A CA 1
ATOM 6031 C C . VAL A 1 766 ? -5.67 -38.335 -12.827 1 98.52 766 VAL A C 1
ATOM 6033 O O . VAL A 1 766 ? -5.276 -37.992 -11.71 1 98.52 766 VAL A O 1
ATOM 6036 N N . VAL A 1 767 ? -6.743 -37.765 -13.404 1 98.48 767 VAL A N 1
ATOM 6037 C CA . VAL A 1 767 ? -7.486 -36.681 -12.77 1 98.48 767 VAL A CA 1
ATOM 6038 C C . VAL A 1 767 ? -8.209 -37.206 -11.531 1 98.48 767 VAL A C 1
ATOM 6040 O O . VAL A 1 767 ? -8.23 -36.544 -10.491 1 98.48 767 VAL A O 1
ATOM 6043 N N . ARG A 1 768 ? -8.808 -38.358 -11.66 1 97.64 768 ARG A N 1
ATOM 6044 C CA . ARG A 1 768 ? -9.483 -38.976 -10.524 1 97.64 768 ARG A CA 1
ATOM 6045 C C . ARG A 1 768 ? -8.498 -39.278 -9.399 1 97.64 768 ARG A C 1
ATOM 6047 O O . ARG A 1 768 ? -8.834 -39.146 -8.221 1 97.64 768 ARG A O 1
ATOM 6054 N N . ALA A 1 769 ? -7.301 -39.689 -9.761 1 97.63 769 ALA A N 1
ATOM 6055 C CA . ALA A 1 769 ? -6.261 -39.91 -8.759 1 97.63 769 ALA A CA 1
ATOM 6056 C C . ALA A 1 769 ? -5.921 -38.616 -8.026 1 97.63 769 ALA A C 1
ATOM 6058 O O . ALA A 1 769 ? -5.675 -38.626 -6.817 1 97.63 769 ALA A O 1
ATOM 6059 N N . MET A 1 770 ? -5.819 -37.509 -8.722 1 97.74 770 MET A N 1
ATOM 6060 C CA . MET A 1 770 ? -5.57 -36.205 -8.116 1 97.74 770 MET A CA 1
ATOM 6061 C C . MET A 1 770 ? -6.679 -35.841 -7.133 1 97.74 770 MET A C 1
ATOM 6063 O O . MET A 1 770 ? -6.404 -35.383 -6.022 1 97.74 770 MET A O 1
ATOM 6067 N N . ASN A 1 771 ? -7.941 -36.053 -7.525 1 96.87 771 ASN A N 1
ATOM 6068 C CA . ASN A 1 771 ? -9.073 -35.807 -6.638 1 96.87 771 ASN A CA 1
ATOM 6069 C C . ASN A 1 771 ? -8.995 -36.662 -5.377 1 96.87 771 ASN A C 1
ATOM 6071 O O . ASN A 1 771 ? -9.312 -36.193 -4.283 1 96.87 771 ASN A O 1
ATOM 6075 N N . ASP A 1 772 ? -8.579 -37.846 -5.53 1 95.64 772 ASP A N 1
ATOM 6076 C CA . ASP A 1 772 ? -8.458 -38.76 -4.398 1 95.64 772 ASP A CA 1
ATOM 6077 C C . ASP A 1 772 ? -7.374 -38.293 -3.429 1 95.64 772 ASP A C 1
ATOM 6079 O O . ASP A 1 772 ? -7.492 -38.485 -2.217 1 95.64 772 ASP A O 1
ATOM 6083 N N . LEU A 1 773 ? -6.314 -37.771 -3.957 1 95.32 773 LEU A N 1
ATOM 6084 C CA . LEU A 1 773 ? -5.216 -37.281 -3.13 1 95.32 773 LEU A CA 1
ATOM 6085 C C . LEU A 1 773 ? -5.705 -36.222 -2.148 1 95.32 773 LEU A C 1
ATOM 6087 O O . LEU A 1 773 ? -5.314 -36.225 -0.979 1 95.32 773 LEU A O 1
ATOM 6091 N N . PHE A 1 774 ? -6.588 -35.291 -2.539 1 91.92 774 PHE A N 1
ATOM 6092 C CA . PHE A 1 774 ? -7.046 -34.192 -1.696 1 91.92 774 PHE A CA 1
ATOM 6093 C C . PHE A 1 774 ? -8.323 -34.573 -0.958 1 91.92 774 PHE A C 1
ATOM 6095 O O . PHE A 1 774 ? -8.564 -34.106 0.157 1 91.92 774 PHE A O 1
ATOM 6102 N N . GLY A 1 775 ? -9.179 -35.348 -1.623 1 87.79 775 GLY A N 1
ATOM 6103 C CA . GLY A 1 775 ? -10.422 -35.788 -1.009 1 87.79 775 GLY A CA 1
ATOM 6104 C C . GLY A 1 775 ? -11.566 -34.813 -1.213 1 87.79 775 GLY A C 1
ATOM 6105 O O . GLY A 1 775 ? -11.347 -33.665 -1.605 1 87.79 775 GLY A O 1
ATOM 6106 N N . ALA A 1 776 ? -12.866 -35.124 -0.986 1 80.69 776 ALA A N 1
ATOM 6107 C CA . ALA A 1 776 ? -14.089 -34.373 -1.257 1 80.69 776 ALA A CA 1
ATOM 6108 C C . ALA A 1 776 ? -14.232 -33.195 -0.298 1 80.69 776 ALA A C 1
ATOM 6110 O O . ALA A 1 776 ? -14.798 -32.159 -0.657 1 80.69 776 ALA A O 1
ATOM 6111 N N . GLY A 1 777 ? -13.773 -33.292 0.853 1 81.27 777 GLY A N 1
ATOM 6112 C CA . GLY A 1 777 ? -14.003 -32.251 1.842 1 81.27 777 GLY A CA 1
ATOM 6113 C C . GLY A 1 777 ? -12.785 -31.38 2.085 1 81.27 777 GLY A C 1
ATOM 6114 O O . GLY A 1 777 ? -12.693 -30.706 3.113 1 81.27 777 GLY A O 1
ATOM 6115 N N . TYR A 1 778 ? -11.946 -31.292 1.058 1 89.52 778 TYR A N 1
ATOM 6116 C CA . TYR A 1 778 ? -10.731 -30.507 1.246 1 89.52 778 TYR A CA 1
ATOM 6117 C C . TYR A 1 778 ? -11.051 -29.02 1.342 1 89.52 778 TYR A C 1
ATOM 6119 O O . TYR A 1 778 ? -11.845 -28.498 0.556 1 89.52 778 TYR A O 1
ATOM 6127 N N . PRO A 1 779 ? -10.545 -28.376 2.324 1 88.99 779 PRO A N 1
ATOM 6128 C CA . PRO A 1 779 ? -10.796 -26.944 2.5 1 88.99 779 PRO A CA 1
ATOM 6129 C C . PRO A 1 779 ? -9.968 -26.079 1.553 1 88.99 779 PRO A C 1
ATOM 6131 O O . PRO A 1 779 ? -9.044 -25.388 1.99 1 88.99 779 PRO A O 1
ATOM 6134 N N . TRP A 1 780 ? -10.449 -25.943 0.299 1 91.49 780 TRP A N 1
ATOM 6135 C CA . TRP A 1 780 ? -9.727 -25.195 -0.725 1 91.49 780 TRP A CA 1
ATOM 6136 C C . TRP A 1 780 ? -9.664 -23.712 -0.374 1 91.49 780 TRP A C 1
ATOM 6138 O O . TRP A 1 780 ? -10.635 -23.146 0.132 1 91.49 780 TRP A O 1
ATOM 6148 N N . PRO A 1 781 ? -8.526 -23.083 -0.628 1 88.62 781 PRO A N 1
ATOM 6149 C CA . PRO A 1 781 ? -8.449 -21.64 -0.388 1 88.62 781 PRO A CA 1
ATOM 6150 C C . PRO A 1 781 ? -9.387 -20.841 -1.29 1 88.62 781 PRO A C 1
ATOM 6152 O O . PRO A 1 781 ? -9.581 -21.197 -2.455 1 88.62 781 PRO A O 1
ATOM 6155 N N . ASN A 1 782 ? -9.887 -19.742 -0.781 1 87.17 782 ASN A N 1
ATOM 6156 C CA . ASN A 1 782 ? -10.752 -18.857 -1.553 1 87.17 782 ASN A CA 1
ATOM 6157 C C . ASN A 1 782 ? -9.949 -17.784 -2.282 1 87.17 782 ASN A C 1
ATOM 6159 O O . ASN A 1 782 ? -8.794 -17.527 -1.939 1 87.17 782 ASN A O 1
ATOM 6163 N N . GLU A 1 783 ? -10.586 -17.222 -3.397 1 85.05 783 GLU A N 1
ATOM 6164 C CA . GLU A 1 783 ? -9.982 -16.101 -4.112 1 85.05 783 GLU A CA 1
ATOM 6165 C C . GLU A 1 783 ? -10.099 -14.808 -3.311 1 85.05 783 GLU A C 1
ATOM 6167 O O . GLU A 1 783 ? -11.063 -14.618 -2.566 1 85.05 783 GLU A O 1
ATOM 6172 N N . PRO A 1 784 ? -9.199 -13.905 -3.412 1 83.08 784 PRO A N 1
ATOM 6173 C CA . PRO A 1 784 ? -7.97 -14.012 -4.202 1 83.08 784 PRO A CA 1
ATOM 6174 C C . PRO A 1 784 ? -6.905 -14.871 -3.523 1 83.08 784 PRO A C 1
ATOM 6176 O O . PRO A 1 784 ? -6.865 -14.953 -2.293 1 83.08 784 PRO A O 1
ATOM 6179 N N . ILE A 1 785 ? -6.066 -15.472 -4.345 1 87.15 785 ILE A N 1
ATOM 6180 C CA . ILE A 1 785 ? -5.007 -16.334 -3.829 1 87.15 785 ILE A CA 1
ATOM 6181 C C . ILE A 1 785 ? -3.644 -15.738 -4.173 1 87.15 785 ILE A C 1
ATOM 6183 O O . ILE A 1 785 ? -3.53 -14.918 -5.087 1 87.15 785 ILE A O 1
ATOM 6187 N N . PRO A 1 786 ? -2.628 -16.182 -3.445 1 87.56 786 PRO A N 1
ATOM 6188 C CA . PRO A 1 786 ? -1.275 -15.724 -3.77 1 87.56 786 PRO A CA 1
ATOM 6189 C C . PRO A 1 786 ? -0.826 -16.153 -5.165 1 87.56 786 PRO A C 1
ATOM 6191 O O . PRO A 1 786 ? -1.466 -17.003 -5.789 1 87.56 786 PRO A O 1
ATOM 6194 N N . ASN A 1 787 ? 0.209 -15.488 -5.622 1 86.84 787 ASN A N 1
ATOM 6195 C CA . ASN A 1 787 ? 0.746 -15.778 -6.947 1 86.84 787 ASN A CA 1
ATOM 6196 C C . ASN A 1 787 ? 1.413 -17.15 -6.994 1 86.84 787 ASN A C 1
ATOM 6198 O O . ASN A 1 787 ? 1.555 -17.74 -8.066 1 86.84 787 ASN A O 1
ATOM 6202 N N . ASP A 1 788 ? 1.872 -17.607 -5.858 1 88.5 788 ASP A N 1
ATOM 6203 C CA . ASP A 1 788 ? 2.5 -18.921 -5.758 1 88.5 788 ASP A CA 1
ATOM 6204 C C . ASP A 1 788 ? 2.327 -19.508 -4.359 1 88.5 788 ASP A C 1
ATOM 6206 O O . ASP A 1 788 ? 1.888 -18.814 -3.439 1 88.5 788 ASP A O 1
ATOM 6210 N N . GLY A 1 789 ? 2.487 -20.812 -4.299 1 89.02 789 GLY A N 1
ATOM 6211 C CA . GLY A 1 789 ? 2.543 -21.446 -2.991 1 89.02 789 GLY A CA 1
ATOM 6212 C C . GLY A 1 789 ? 1.196 -21.959 -2.518 1 89.02 789 GLY A C 1
ATOM 6213 O O . GLY A 1 789 ? 1.006 -22.212 -1.327 1 89.02 789 GLY A O 1
ATOM 6214 N N . THR A 1 790 ? 0.282 -22.008 -3.387 1 91.47 790 THR A N 1
ATOM 6215 C CA . THR A 1 790 ? -1.013 -22.574 -3.026 1 91.47 790 THR A CA 1
ATOM 6216 C C . THR A 1 790 ? -1.143 -24.003 -3.545 1 91.47 790 THR A C 1
ATOM 6218 O O . THR A 1 790 ? -0.278 -24.483 -4.281 1 91.47 790 THR A O 1
ATOM 6221 N N . GLU A 1 791 ? -2.23 -24.607 -3.184 1 93.99 791 GLU A N 1
ATOM 6222 C CA . GLU A 1 791 ? -2.522 -25.969 -3.621 1 93.99 791 GLU A CA 1
ATOM 6223 C C . GLU A 1 791 ? -2.618 -26.052 -5.142 1 93.99 791 GLU A C 1
ATOM 6225 O O . GLU A 1 791 ? -2.243 -27.064 -5.739 1 93.99 791 GLU A O 1
ATOM 6230 N N . PHE A 1 792 ? -3.012 -25.017 -5.694 1 94.32 792 PHE A N 1
ATOM 6231 C CA . PHE A 1 792 ? -3.211 -25.023 -7.138 1 94.32 792 PHE A CA 1
ATOM 6232 C C . PHE A 1 792 ? -1.874 -25.055 -7.869 1 94.32 792 PHE A C 1
ATOM 6234 O O . PHE A 1 792 ? -1.726 -25.752 -8.875 1 94.32 792 PHE A O 1
ATOM 6241 N N . HIS A 1 793 ? -0.904 -24.348 -7.307 1 94.39 793 HIS A N 1
ATOM 6242 C CA . HIS A 1 793 ? 0.443 -24.401 -7.864 1 94.39 793 HIS A CA 1
ATOM 6243 C C . HIS A 1 793 ? 1.081 -25.766 -7.633 1 94.39 793 HIS A C 1
ATOM 6245 O O . HIS A 1 793 ? 1.828 -26.259 -8.482 1 94.39 793 HIS A O 1
ATOM 6251 N N . LEU A 1 794 ? 0.773 -26.276 -6.516 1 96.16 794 LEU A N 1
ATOM 6252 C CA . LEU A 1 794 ? 1.271 -27.609 -6.194 1 96.16 794 LEU A CA 1
ATOM 6253 C C . LEU A 1 794 ? 0.713 -28.647 -7.162 1 96.16 794 LEU A C 1
ATOM 6255 O O . LEU A 1 794 ? 1.453 -29.497 -7.662 1 96.16 794 LEU A O 1
ATOM 6259 N N . ILE A 1 795 ? -0.546 -28.546 -7.46 1 97.18 795 ILE A N 1
ATOM 6260 C CA . ILE A 1 795 ? -1.223 -29.491 -8.341 1 97.18 795 ILE A CA 1
ATOM 6261 C C . ILE A 1 795 ? -0.595 -29.441 -9.732 1 97.18 795 ILE A C 1
ATOM 6263 O O . ILE A 1 795 ? -0.34 -30.481 -10.344 1 97.18 795 ILE A O 1
ATOM 6267 N N . GLU A 1 796 ? -0.336 -28.289 -10.174 1 96.63 796 GLU A N 1
ATOM 6268 C CA . GLU A 1 796 ? 0.324 -28.113 -11.464 1 96.63 796 GLU A CA 1
ATOM 6269 C C . GLU A 1 796 ? 1.601 -28.944 -11.549 1 96.63 796 GLU A C 1
ATOM 6271 O O . GLU A 1 796 ? 1.909 -29.513 -12.598 1 96.63 796 GLU A O 1
ATOM 6276 N N . ARG A 1 797 ? 2.312 -29.085 -10.478 1 97.31 797 ARG A N 1
ATOM 6277 C CA . ARG A 1 797 ? 3.609 -29.753 -10.443 1 97.31 797 ARG A CA 1
ATOM 6278 C C . ARG A 1 797 ? 3.453 -31.236 -10.126 1 97.31 797 ARG A C 1
ATOM 6280 O O . ARG A 1 797 ? 4.387 -32.019 -10.316 1 97.31 797 ARG A O 1
ATOM 6287 N N . LEU A 1 798 ? 2.286 -31.627 -9.694 1 97.91 798 LEU A N 1
ATOM 6288 C CA . LEU A 1 798 ? 2.107 -32.988 -9.198 1 97.91 798 LEU A CA 1
ATOM 6289 C C . LEU A 1 798 ? 1.522 -33.888 -10.281 1 97.91 798 LEU A C 1
ATOM 6291 O O . LEU A 1 798 ? 1.462 -35.108 -10.114 1 97.91 798 LEU A O 1
ATOM 6295 N N . TRP A 1 799 ? 1.132 -33.38 -11.467 1 98.49 799 TRP A N 1
ATOM 6296 C CA . TRP A 1 799 ? 0.481 -34.179 -12.501 1 98.49 799 TRP A CA 1
ATOM 6297 C C . TRP A 1 799 ? 1.334 -35.386 -12.875 1 98.49 799 TRP A C 1
ATOM 6299 O O . TRP A 1 799 ? 0.834 -36.511 -12.939 1 98.49 799 TRP A O 1
ATOM 6309 N N . PRO A 1 800 ? 2.671 -35.184 -13.078 1 98.46 800 PRO A N 1
ATOM 6310 C CA . PRO A 1 800 ? 3.487 -36.347 -13.432 1 98.46 800 PRO A CA 1
ATOM 6311 C C . PRO A 1 800 ? 3.535 -37.394 -12.321 1 98.46 800 PRO A C 1
ATOM 6313 O O . PRO A 1 800 ? 3.583 -38.595 -12.601 1 98.46 800 PRO A O 1
ATOM 6316 N N . ALA A 1 801 ? 3.552 -36.949 -11.118 1 98.22 801 ALA A N 1
ATOM 6317 C CA . ALA A 1 801 ? 3.555 -37.885 -9.996 1 98.22 801 ALA A CA 1
ATOM 6318 C C . ALA A 1 801 ? 2.281 -38.724 -9.978 1 98.22 801 ALA A C 1
ATOM 6320 O O . ALA A 1 801 ? 2.325 -39.925 -9.702 1 98.22 801 ALA A O 1
ATOM 6321 N N . LEU A 1 802 ? 1.126 -38.159 -10.262 1 98.3 802 LEU A N 1
ATOM 6322 C CA . LEU A 1 802 ? -0.139 -38.886 -10.253 1 98.3 802 LEU A CA 1
ATOM 6323 C C . LEU A 1 802 ? -0.233 -39.828 -11.448 1 98.3 802 LEU A C 1
ATOM 6325 O O . LEU A 1 802 ? -0.814 -40.911 -11.346 1 98.3 802 LEU A O 1
ATOM 6329 N N . ALA A 1 803 ? 0.281 -39.392 -12.626 1 98.51 803 ALA A N 1
ATOM 6330 C CA . ALA A 1 803 ? 0.378 -40.312 -13.757 1 98.51 803 ALA A CA 1
ATOM 6331 C C . ALA A 1 803 ? 1.228 -41.528 -13.404 1 98.51 803 ALA A C 1
ATOM 6333 O O . ALA A 1 803 ? 0.83 -42.667 -13.658 1 98.51 803 ALA A O 1
ATOM 6334 N N . ALA A 1 804 ? 2.344 -41.239 -12.799 1 98.28 804 ALA A N 1
ATOM 6335 C CA . ALA A 1 804 ? 3.244 -42.322 -12.41 1 98.28 804 ALA A CA 1
ATOM 6336 C C . ALA A 1 804 ? 2.577 -43.253 -11.401 1 98.28 804 ALA A C 1
ATOM 6338 O O . ALA A 1 804 ? 2.767 -44.471 -11.451 1 98.28 804 ALA A O 1
ATOM 6339 N N . GLN A 1 805 ? 1.879 -42.686 -10.481 1 97.25 805 GLN A N 1
ATOM 6340 C CA . GLN A 1 805 ? 1.161 -43.472 -9.484 1 97.25 805 GLN A CA 1
ATOM 6341 C C . GLN A 1 805 ? 0.166 -44.422 -10.145 1 97.25 805 GLN A C 1
ATOM 6343 O O . GLN A 1 805 ? -0.065 -45.529 -9.652 1 97.25 805 GLN A O 1
ATOM 6348 N N . CYS A 1 806 ? -0.404 -44.044 -11.271 1 97.68 806 CYS A N 1
ATOM 6349 C CA . CYS A 1 806 ? -1.351 -44.863 -12.02 1 97.68 806 CYS A CA 1
ATOM 6350 C C . CYS A 1 806 ? -0.622 -45.863 -12.91 1 97.68 806 CYS A C 1
ATOM 6352 O O . CYS A 1 806 ? -1.252 -46.58 -13.689 1 97.68 806 CYS A O 1
ATOM 6354 N N . GLY A 1 807 ? 0.708 -45.763 -12.843 1 97.16 807 GLY A N 1
ATOM 6355 C CA . GLY A 1 807 ? 1.496 -46.661 -13.672 1 97.16 807 GLY A CA 1
ATOM 6356 C C . GLY A 1 807 ? 1.668 -46.163 -15.095 1 97.16 807 GLY A C 1
ATOM 6357 O O . GLY A 1 807 ? 1.988 -46.94 -15.996 1 97.16 807 GLY A O 1
ATOM 6358 N N . LEU A 1 808 ? 1.432 -44.933 -15.306 1 98.43 808 LEU A N 1
ATOM 6359 C CA . LEU A 1 808 ? 1.463 -44.348 -16.642 1 98.43 808 LEU A CA 1
ATOM 6360 C C . LEU A 1 808 ? 2.647 -43.399 -16.793 1 98.43 808 LEU A C 1
ATOM 6362 O O . LEU A 1 808 ? 3.16 -42.877 -15.8 1 98.43 808 LEU A O 1
ATOM 6366 N N . SER A 1 809 ? 3.046 -43.122 -17.984 1 98.32 809 SER A N 1
ATOM 6367 C CA . SER A 1 809 ? 4.142 -42.2 -18.267 1 98.32 809 SER A CA 1
ATOM 6368 C C . SER A 1 809 ? 3.619 -40.817 -18.64 1 98.32 809 SER A C 1
ATOM 6370 O O . SER A 1 809 ? 2.44 -40.661 -18.966 1 98.32 809 SER A O 1
ATOM 6372 N N . SER A 1 810 ? 4.512 -39.864 -18.507 1 98.78 810 SER A N 1
ATOM 6373 C CA . SER A 1 810 ? 4.268 -38.502 -18.972 1 98.78 810 SER A CA 1
ATOM 6374 C C . SER A 1 810 ? 5.199 -38.136 -20.124 1 98.78 810 SER A C 1
ATOM 6376 O O . SER A 1 810 ? 6.406 -38.376 -20.054 1 98.78 810 SER A O 1
ATOM 6378 N N . VAL A 1 811 ? 4.62 -37.588 -21.174 1 98.77 811 VAL A N 1
ATOM 6379 C CA . VAL A 1 811 ? 5.395 -37.227 -22.356 1 98.77 811 VAL A CA 1
ATOM 6380 C C . VAL A 1 811 ? 5.377 -35.711 -22.543 1 98.77 811 VAL A C 1
ATOM 6382 O O . VAL A 1 811 ? 4.311 -35.091 -22.534 1 98.77 811 VAL A O 1
ATOM 6385 N N . PHE A 1 812 ? 6.528 -35.138 -22.718 1 98.75 812 PHE A N 1
ATOM 6386 C CA . PHE A 1 812 ? 6.653 -33.704 -22.95 1 98.75 812 PHE A CA 1
ATOM 6387 C C . PHE A 1 812 ? 7.121 -33.425 -24.374 1 98.75 812 PHE A C 1
ATOM 6389 O O . PHE A 1 812 ? 8.232 -33.8 -24.753 1 98.75 812 PHE A O 1
ATOM 6396 N N . VAL A 1 813 ? 6.315 -32.688 -25.111 1 98.64 813 VAL A N 1
ATOM 6397 C CA . VAL A 1 813 ? 6.537 -32.48 -26.538 1 98.64 813 VAL A CA 1
ATOM 6398 C C . VAL A 1 813 ? 7.312 -31.183 -26.757 1 98.64 813 VAL A C 1
ATOM 6400 O O . VAL A 1 813 ? 6.873 -30.111 -26.334 1 98.64 813 VAL A O 1
ATOM 6403 N N . HIS A 1 814 ? 8.463 -31.27 -27.432 1 97.28 814 HIS A N 1
ATOM 6404 C CA . HIS A 1 814 ? 9.277 -30.078 -27.636 1 97.28 814 HIS A CA 1
ATOM 6405 C C . HIS A 1 814 ? 9.159 -29.569 -29.069 1 97.28 814 HIS A C 1
ATOM 6407 O O . HIS A 1 814 ? 9.043 -30.362 -30.006 1 97.28 814 HIS A O 1
ATOM 6413 N N . LYS A 1 815 ? 8.994 -28.297 -29.203 1 95.74 815 LYS A N 1
ATOM 6414 C CA . LYS A 1 815 ? 9.049 -27.531 -30.445 1 95.74 815 LYS A CA 1
ATOM 6415 C C . LYS A 1 815 ? 9.929 -26.294 -30.288 1 95.74 815 LYS A C 1
ATOM 6417 O O . LYS A 1 815 ? 9.423 -25.174 -30.19 1 95.74 815 LYS A O 1
ATOM 6422 N N . LEU A 1 816 ? 11.184 -26.405 -30.437 1 90.7 816 LEU A N 1
ATOM 6423 C CA . LEU A 1 816 ? 12.174 -25.41 -30.039 1 90.7 816 LEU A CA 1
ATOM 6424 C C . LEU A 1 816 ? 12.066 -24.16 -30.906 1 90.7 816 LEU A C 1
ATOM 6426 O O . LEU A 1 816 ? 12.541 -23.09 -30.52 1 90.7 816 LEU A O 1
ATOM 6430 N N . ASP A 1 817 ? 11.43 -24.304 -32.074 1 89.4 817 ASP A N 1
ATOM 6431 C CA . ASP A 1 817 ? 11.322 -23.148 -32.958 1 89.4 817 ASP A CA 1
ATOM 6432 C C . ASP A 1 817 ? 10.099 -22.302 -32.61 1 89.4 817 ASP A C 1
ATOM 6434 O O . ASP A 1 817 ? 9.886 -21.239 -33.196 1 89.4 817 ASP A O 1
ATOM 6438 N N . GLN A 1 818 ? 9.335 -22.815 -31.727 1 91.55 818 GLN A N 1
ATOM 6439 C CA . GLN A 1 818 ? 8.184 -22.034 -31.288 1 91.55 818 GLN A CA 1
ATOM 6440 C C . GLN A 1 818 ? 8.576 -21.044 -30.194 1 91.55 818 GLN A C 1
ATOM 6442 O O . GLN A 1 818 ? 9.178 -21.428 -29.189 1 91.55 818 GLN A O 1
ATOM 6447 N N . GLN A 1 819 ? 8.196 -19.771 -30.375 1 88.01 819 GLN A N 1
ATOM 6448 C CA . GLN A 1 819 ? 8.554 -18.717 -29.431 1 88.01 819 GLN A CA 1
ATOM 6449 C C . GLN A 1 819 ? 7.848 -18.915 -28.093 1 88.01 819 GLN A C 1
ATOM 6451 O O . GLN A 1 819 ? 6.626 -19.071 -28.047 1 88.01 819 GLN A O 1
ATOM 6456 N N . ARG A 1 820 ? 8.59 -18.911 -27.061 1 89.67 820 ARG A N 1
ATOM 6457 C CA . ARG A 1 820 ? 8.063 -19.119 -25.716 1 89.67 820 ARG A CA 1
ATOM 6458 C C . ARG A 1 820 ? 7.868 -17.791 -24.992 1 89.67 820 ARG A C 1
ATOM 6460 O O . ARG A 1 820 ? 6.971 -17.66 -24.156 1 89.67 820 ARG A O 1
ATOM 6467 N N . VAL A 1 821 ? 8.751 -16.836 -25.245 1 83.4 821 VAL A N 1
ATOM 6468 C CA . VAL A 1 821 ? 8.641 -15.501 -24.665 1 83.4 821 VAL A CA 1
ATOM 6469 C C . VAL A 1 821 ? 9.003 -14.451 -25.712 1 83.4 821 VAL A C 1
ATOM 6471 O O . VAL A 1 821 ? 9.746 -14.734 -26.654 1 83.4 821 VAL A O 1
ATOM 6474 N N . MET B 1 1 ? -40.013 8.184 -49.027 1 47.39 1 MET B N 1
ATOM 6475 C CA . MET B 1 1 ? -39.3 8.604 -47.824 1 47.39 1 MET B CA 1
ATOM 6476 C C . MET B 1 1 ? -38.666 7.408 -47.122 1 47.39 1 MET B C 1
ATOM 6478 O O . MET B 1 1 ? -39.337 6.407 -46.864 1 47.39 1 MET B O 1
ATOM 6482 N N . SER B 1 2 ? -37.362 7.363 -47.143 1 71.34 2 SER B N 1
ATOM 6483 C CA . SER B 1 2 ? -36.638 6.218 -46.6 1 71.34 2 SER B CA 1
ATOM 6484 C C . SER B 1 2 ? -36.779 6.143 -45.083 1 71.34 2 SER B C 1
ATOM 6486 O O . SER B 1 2 ? -37.178 7.118 -44.443 1 71.34 2 SER B O 1
ATOM 6488 N N . ASP B 1 3 ? -36.773 4.948 -44.524 1 82.72 3 ASP B N 1
ATOM 6489 C CA . ASP B 1 3 ? -36.838 4.704 -43.086 1 82.72 3 ASP B CA 1
ATOM 6490 C C . ASP B 1 3 ? -35.916 5.654 -42.325 1 82.72 3 ASP B C 1
ATOM 6492 O O . ASP B 1 3 ? -36.253 6.112 -41.232 1 82.72 3 ASP B O 1
ATOM 6496 N N . LEU B 1 4 ? -34.96 6.152 -42.975 1 91.05 4 LEU B N 1
ATOM 6497 C CA . LEU B 1 4 ? -34.004 7.058 -42.348 1 91.05 4 LEU B CA 1
ATOM 6498 C C . LEU B 1 4 ? -34.566 8.474 -42.273 1 91.05 4 LEU B C 1
ATOM 6500 O O . LEU B 1 4 ? -34.337 9.186 -41.293 1 91.05 4 LEU B O 1
ATOM 6504 N N . ASP B 1 5 ? -35.319 8.846 -43.282 1 89.74 5 ASP B N 1
ATOM 6505 C CA . ASP B 1 5 ? -35.944 10.165 -43.292 1 89.74 5 ASP B CA 1
ATOM 6506 C C . ASP B 1 5 ? -36.991 10.286 -42.187 1 89.74 5 ASP B C 1
ATOM 6508 O O . ASP B 1 5 ? -37.136 11.347 -41.576 1 89.74 5 ASP B O 1
ATOM 6512 N N . ASP B 1 6 ? -37.597 9.208 -41.932 1 90.74 6 ASP B N 1
ATOM 6513 C CA . ASP B 1 6 ? -38.588 9.195 -40.861 1 90.74 6 ASP B CA 1
ATOM 6514 C C . ASP B 1 6 ? -37.922 9.34 -39.494 1 90.74 6 ASP B C 1
ATOM 6516 O O . ASP B 1 6 ? -38.453 10.011 -38.607 1 90.74 6 ASP B O 1
ATOM 6520 N N . LEU B 1 7 ? -36.833 8.708 -39.37 1 92.16 7 LEU B N 1
ATOM 6521 C CA . LEU B 1 7 ? -36.095 8.815 -38.116 1 92.16 7 LEU B CA 1
ATOM 6522 C C . LEU B 1 7 ? -35.617 10.245 -37.888 1 92.16 7 LEU B C 1
ATOM 6524 O O . LEU B 1 7 ? -35.685 10.755 -36.767 1 92.16 7 LEU B O 1
ATOM 6528 N N . TRP B 1 8 ? -35.151 10.906 -38.939 1 92.81 8 TRP B N 1
ATOM 6529 C CA . TRP B 1 8 ? -34.727 12.299 -38.851 1 92.81 8 TRP B CA 1
ATOM 6530 C C . TRP B 1 8 ? -35.893 13.2 -38.458 1 92.81 8 TRP B C 1
ATOM 6532 O O . TRP B 1 8 ? -35.765 14.036 -37.561 1 92.81 8 TRP B O 1
ATOM 6542 N N . ARG B 1 9 ? -37.05 12.98 -38.954 1 90.51 9 ARG B N 1
ATOM 6543 C CA . ARG B 1 9 ? -38.223 13.811 -38.699 1 90.51 9 ARG B CA 1
ATOM 6544 C C . ARG B 1 9 ? -38.751 13.592 -37.286 1 90.51 9 ARG B C 1
ATOM 6546 O O . ARG B 1 9 ? -39.274 14.519 -36.662 1 90.51 9 ARG B O 1
ATOM 6553 N N . SER B 1 10 ? -38.491 12.413 -36.758 1 91.28 10 SER B N 1
ATOM 6554 C CA . SER B 1 10 ? -39.019 12.072 -35.441 1 91.28 10 SER B CA 1
ATOM 6555 C C . SER B 1 10 ? -38.079 12.532 -34.332 1 91.28 10 SER B C 1
ATOM 6557 O O . SER B 1 10 ? -38.517 12.807 -33.213 1 91.28 10 SER B O 1
ATOM 6559 N N . LEU B 1 11 ? -36.767 12.655 -34.578 1 91.53 11 LEU B N 1
ATOM 6560 C CA . LEU B 1 11 ? -35.803 12.865 -33.503 1 91.53 11 LEU B CA 1
ATOM 6561 C C . LEU B 1 11 ? -35.276 14.296 -33.516 1 91.53 11 LEU B C 1
ATOM 6563 O O . LEU B 1 11 ? -34.886 14.829 -32.475 1 91.53 11 LEU B O 1
ATOM 6567 N N . ALA B 1 12 ? -35.241 14.947 -34.693 1 90.25 12 ALA B N 1
ATOM 6568 C CA . ALA B 1 12 ? -34.702 16.301 -34.792 1 90.25 12 ALA B CA 1
ATOM 6569 C C . ALA B 1 12 ? -35.686 17.326 -34.234 1 90.25 12 ALA B C 1
ATOM 6571 O O . ALA B 1 12 ? -36.896 17.212 -34.443 1 90.25 12 ALA B O 1
ATOM 6572 N N . PRO B 1 13 ? -35.191 18.298 -33.372 1 87.22 13 PRO B N 1
ATOM 6573 C CA . PRO B 1 13 ? -36.065 19.361 -32.869 1 87.22 13 PRO B CA 1
ATOM 6574 C C . PRO B 1 13 ? -36.741 20.148 -33.988 1 87.22 13 PRO B C 1
ATOM 6576 O O . PRO B 1 13 ? -36.2 20.249 -35.092 1 87.22 13 PRO B O 1
ATOM 6579 N N . GLY B 1 14 ? -37.855 21.55 -33.145 1 81.8 14 GLY B N 1
ATOM 6580 C CA . GLY B 1 14 ? -38.68 22.261 -34.108 1 81.8 14 GLY B CA 1
ATOM 6581 C C . GLY B 1 14 ? -37.95 23.401 -34.793 1 81.8 14 GLY B C 1
ATOM 6582 O O . GLY B 1 14 ? -38.071 23.582 -36.006 1 81.8 14 GLY B O 1
ATOM 6583 N N . GLN B 1 15 ? -37.015 23.365 -34.663 1 84.43 15 GLN B N 1
ATOM 6584 C CA . GLN B 1 15 ? -36.286 24.488 -35.245 1 84.43 15 GLN B CA 1
ATOM 6585 C C . GLN B 1 15 ? -35.282 24.009 -36.29 1 84.43 15 GLN B C 1
ATOM 6587 O O . GLN B 1 15 ? -35.084 24.666 -37.314 1 84.43 15 GLN B O 1
ATOM 6592 N N . VAL B 1 16 ? -34.748 22.76 -36.154 1 86.51 16 VAL B N 1
ATOM 6593 C CA . VAL B 1 16 ? -33.746 22.204 -37.057 1 86.51 16 VAL B CA 1
ATOM 6594 C C . VAL B 1 16 ? -34.426 21.655 -38.309 1 86.51 16 VAL B C 1
ATOM 6596 O O . VAL B 1 16 ? -33.926 21.832 -39.422 1 86.51 16 VAL B O 1
ATOM 6599 N N . LEU B 1 17 ? -35.586 21.084 -38.117 1 86.9 17 LEU B N 1
ATOM 6600 C CA . LEU B 1 17 ? -36.299 20.484 -39.24 1 86.9 17 LEU B CA 1
ATOM 6601 C C . LEU B 1 17 ? -36.751 21.551 -40.23 1 86.9 17 LEU B C 1
ATOM 6603 O O . LEU B 1 17 ? -36.817 21.298 -41.435 1 86.9 17 LEU B O 1
ATOM 6607 N N . ALA B 1 18 ? -37.055 22.742 -39.679 1 85.64 18 ALA B N 1
ATOM 6608 C CA . ALA B 1 18 ? -37.493 23.844 -40.531 1 85.64 18 ALA B CA 1
ATOM 6609 C C . ALA B 1 18 ? -36.364 24.315 -41.443 1 85.64 18 ALA B C 1
ATOM 6611 O O . ALA B 1 18 ? -36.596 24.648 -42.608 1 85.64 18 ALA B O 1
ATOM 6612 N N . GLU B 1 19 ? -35.159 24.246 -41.003 1 83.54 19 GLU B N 1
ATOM 6613 C CA . GLU B 1 19 ? -34.009 24.729 -41.761 1 83.54 19 GLU B CA 1
ATOM 6614 C C . GLU B 1 19 ? -33.399 23.617 -42.608 1 83.54 19 GLU B C 1
ATOM 6616 O O . GLU B 1 19 ? -32.755 23.885 -43.625 1 83.54 19 GLU B O 1
ATOM 6621 N N . ARG B 1 20 ? -33.662 22.409 -42.033 1 85.74 20 ARG B N 1
ATOM 6622 C CA . ARG B 1 20 ? -33.012 21.272 -42.678 1 85.74 20 ARG B CA 1
ATOM 6623 C C . ARG B 1 20 ? -33.938 20.061 -42.714 1 85.74 20 ARG B C 1
ATOM 6625 O O . ARG B 1 20 ? -33.704 19.074 -42.014 1 85.74 20 ARG B O 1
ATOM 6632 N N . PRO B 1 21 ? -34.99 20.086 -43.586 1 83.3 21 PRO B N 1
ATOM 6633 C CA . PRO B 1 21 ? -35.916 18.953 -43.654 1 83.3 21 PRO B CA 1
ATOM 6634 C C . PRO B 1 21 ? -35.237 17.661 -44.102 1 83.3 21 PRO B C 1
ATOM 6636 O O . PRO B 1 21 ? -35.701 16.568 -43.769 1 83.3 21 PRO B O 1
ATOM 6639 N N . ASP B 1 22 ? -33.941 17.837 -44.936 1 84.85 22 ASP B N 1
ATOM 6640 C CA . ASP B 1 22 ? -33.121 16.706 -45.36 1 84.85 22 ASP B CA 1
ATOM 6641 C C . ASP B 1 22 ? -31.746 16.745 -44.696 1 84.85 22 ASP B C 1
ATOM 6643 O O . ASP B 1 22 ? -30.975 17.683 -44.908 1 84.85 22 ASP B O 1
ATOM 6647 N N . PHE B 1 23 ? -31.38 15.619 -43.919 1 89.1 23 PHE B N 1
ATOM 6648 C CA . PHE B 1 23 ? -30.167 15.61 -43.109 1 89.1 23 PHE B CA 1
ATOM 6649 C C . PHE B 1 23 ? -28.928 15.507 -43.99 1 89.1 23 PHE B C 1
ATOM 6651 O O . PHE B 1 23 ? -27.816 15.793 -43.542 1 89.1 23 PHE B O 1
ATOM 6658 N N . ARG B 1 24 ? -29.081 15.1 -45.25 1 86.19 24 ARG B N 1
ATOM 6659 C CA . ARG B 1 24 ? -27.963 14.914 -46.169 1 86.19 24 ARG B CA 1
ATOM 6660 C C . ARG B 1 24 ? -27.51 16.246 -46.757 1 86.19 24 ARG B C 1
ATOM 6662 O O . ARG B 1 24 ? -26.405 16.35 -47.293 1 86.19 24 ARG B O 1
ATOM 6669 N N . ARG B 1 25 ? -28.458 17.191 -46.762 1 77.77 25 ARG B N 1
ATOM 6670 C CA . ARG B 1 25 ? -28.168 18.478 -47.387 1 77.77 25 ARG B CA 1
ATOM 6671 C C . ARG B 1 25 ? -27.961 19.563 -46.335 1 77.77 25 ARG B C 1
ATOM 6673 O O . ARG B 1 25 ? -28.885 19.898 -45.592 1 77.77 25 ARG B O 1
ATOM 6680 N N . PRO B 1 26 ? -26.726 19.97 -45.986 1 66.43 26 PRO B N 1
ATOM 6681 C CA . PRO B 1 26 ? -26.514 21.07 -45.043 1 66.43 26 PRO B CA 1
ATOM 6682 C C . PRO B 1 26 ? -27.242 22.348 -45.453 1 66.43 26 PRO B C 1
ATOM 6684 O O . PRO B 1 26 ? -27.647 22.488 -46.61 1 66.43 26 PRO B O 1
ATOM 6687 N N . PRO B 1 27 ? -27.818 23.183 -44.573 1 57.57 27 PRO B N 1
ATOM 6688 C CA . PRO B 1 27 ? -28.397 24.445 -45.038 1 57.57 27 PRO B CA 1
ATOM 6689 C C . PRO B 1 27 ? -27.596 25.08 -46.172 1 57.57 27 PRO B C 1
ATOM 6691 O O . PRO B 1 27 ? -26.396 24.823 -46.304 1 57.57 27 PRO B O 1
ATOM 6694 N N . VAL B 1 28 ? -28.237 25.894 -47.13 1 51.18 28 VAL B N 1
ATOM 6695 C CA . VAL B 1 28 ? -27.68 26.567 -48.298 1 51.18 28 VAL B CA 1
ATOM 6696 C C . VAL B 1 28 ? -26.37 27.257 -47.922 1 51.18 28 VAL B C 1
ATOM 6698 O O . VAL B 1 28 ? -26.323 28.036 -46.967 1 51.18 28 VAL B O 1
ATOM 6701 N N . GLY B 1 29 ? -25.24 26.943 -48.714 1 51.16 29 GLY B N 1
ATOM 6702 C CA . GLY B 1 29 ? -23.905 27.499 -48.554 1 51.16 29 GLY B CA 1
ATOM 6703 C C . GLY B 1 29 ? -22.998 26.636 -47.698 1 51.16 29 GLY B C 1
ATOM 6704 O O . GLY B 1 29 ? -21.802 26.91 -47.581 1 51.16 29 GLY B O 1
ATOM 6705 N N . GLU B 1 30 ? -23.052 25.348 -46.723 1 54.23 30 GLU B N 1
ATOM 6706 C CA . GLU B 1 30 ? -22.113 24.678 -45.829 1 54.23 30 GLU B CA 1
ATOM 6707 C C . GLU B 1 30 ? -21.884 23.23 -46.253 1 54.23 30 GLU B C 1
ATOM 6709 O O . GLU B 1 30 ? -22.765 22.606 -46.848 1 54.23 30 GLU B O 1
ATOM 6714 N N . ALA B 1 31 ? -20.7 22.76 -46.455 1 56.95 31 ALA B N 1
ATOM 6715 C CA . ALA B 1 31 ? -20.331 21.372 -46.72 1 56.95 31 ALA B CA 1
ATOM 6716 C C . ALA B 1 31 ? -20.803 20.455 -45.596 1 56.95 31 ALA B C 1
ATOM 6718 O O . ALA B 1 31 ? -20.927 20.884 -44.446 1 56.95 31 ALA B O 1
ATOM 6719 N N . SER B 1 32 ? -21.207 19.107 -45.921 1 77.37 32 SER B N 1
ATOM 6720 C CA . SER B 1 32 ? -21.62 18.113 -44.936 1 77.37 32 SER B CA 1
ATOM 6721 C C . SER B 1 32 ? -20.469 17.744 -44.007 1 77.37 32 SER B C 1
ATOM 6723 O O . SER B 1 32 ? -19.377 17.403 -44.468 1 77.37 32 SER B O 1
ATOM 6725 N N . VAL B 1 33 ? -20.581 17.989 -42.692 1 82.34 33 VAL B N 1
ATOM 6726 C CA . VAL B 1 33 ? -19.548 17.697 -41.704 1 82.34 33 VAL B CA 1
ATOM 6727 C C . VAL B 1 33 ? -19.158 16.223 -41.785 1 82.34 33 VAL B C 1
ATOM 6729 O O . VAL B 1 33 ? -17.979 15.879 -41.672 1 82.34 33 VAL B O 1
ATOM 6732 N N . TYR B 1 34 ? -20.184 15.394 -42.128 1 90.39 34 TYR B N 1
ATOM 6733 C CA . TYR B 1 34 ? -19.929 13.961 -42.215 1 90.39 34 TYR B CA 1
ATOM 6734 C C . TYR B 1 34 ? -18.988 13.644 -43.371 1 90.39 34 TYR B C 1
ATOM 6736 O O . TYR B 1 34 ? -18.048 12.861 -43.218 1 90.39 34 TYR B O 1
ATOM 6744 N N . ASP B 1 35 ? -19.23 14.318 -44.469 1 86.79 35 ASP B N 1
ATOM 6745 C CA . ASP B 1 35 ? -18.415 14.056 -45.65 1 86.79 35 ASP B CA 1
ATOM 6746 C C . ASP B 1 35 ? -16.983 14.548 -45.45 1 86.79 35 ASP B C 1
ATOM 6748 O O . ASP B 1 35 ? -16.03 13.894 -45.879 1 86.79 35 ASP B O 1
ATOM 6752 N N . GLU B 1 36 ? -16.917 15.585 -44.873 1 85.68 36 GLU B N 1
ATOM 6753 C CA . GLU B 1 36 ? -15.594 16.13 -44.582 1 85.68 36 GLU B CA 1
ATOM 6754 C C . GLU B 1 36 ? -14.819 15.22 -43.633 1 85.68 36 GLU B C 1
ATOM 6756 O O . GLU B 1 36 ? -13.629 14.971 -43.836 1 85.68 36 GLU B O 1
ATOM 6761 N N . LEU B 1 37 ? -15.546 14.766 -42.657 1 88.72 37 LEU B N 1
ATOM 6762 C CA . LEU B 1 37 ? -14.906 13.919 -41.655 1 88.72 37 LEU B CA 1
ATOM 6763 C C . LEU B 1 37 ? -14.544 12.56 -42.243 1 88.72 37 LEU B C 1
ATOM 6765 O O . LEU B 1 37 ? -13.5 11.994 -41.912 1 88.72 37 LEU B O 1
ATOM 6769 N N . LYS B 1 38 ? -15.425 12.101 -43.069 1 88.29 38 LYS B N 1
ATOM 6770 C CA . LYS B 1 38 ? -15.198 10.795 -43.681 1 88.29 38 LYS B CA 1
ATOM 6771 C C . LYS B 1 38 ? -13.932 10.799 -44.532 1 88.29 38 LYS B C 1
ATOM 6773 O O . LYS B 1 38 ? -13.213 9.798 -44.59 1 88.29 38 LYS B O 1
ATOM 6778 N N . ALA B 1 39 ? -13.697 11.912 -45.173 1 82.31 39 ALA B N 1
ATOM 6779 C CA . ALA B 1 39 ? -12.513 12.065 -46.014 1 82.31 39 ALA B CA 1
ATOM 6780 C C . ALA B 1 39 ? -11.247 12.161 -45.168 1 82.31 39 ALA B C 1
ATOM 6782 O O . ALA B 1 39 ? -10.163 11.78 -45.616 1 82.31 39 ALA B O 1
ATOM 6783 N N . GLN B 1 40 ? -11.364 12.523 -43.933 1 82.09 40 GLN B N 1
ATOM 6784 C CA . GLN B 1 40 ? -10.211 12.83 -43.092 1 82.09 40 GLN B CA 1
ATOM 6785 C C . GLN B 1 40 ? -9.913 11.685 -42.129 1 82.09 40 GLN B C 1
ATOM 6787 O O . GLN B 1 40 ? -8.766 11.493 -41.721 1 82.09 40 GLN B O 1
ATOM 6792 N N . ILE B 1 41 ? -10.928 10.989 -41.661 1 85.67 41 ILE B N 1
ATOM 6793 C CA . ILE B 1 41 ? -10.776 9.997 -40.603 1 85.67 41 ILE B CA 1
ATOM 6794 C C . ILE B 1 41 ? -11.014 8.599 -41.169 1 85.67 41 ILE B C 1
ATOM 6796 O O . ILE B 1 41 ? -12.136 8.26 -41.552 1 85.67 41 ILE B O 1
ATOM 6800 N N . SER B 1 42 ? -9.914 7.875 -41.109 1 80.5 42 SER B N 1
ATOM 6801 C CA . SER B 1 42 ? -10.062 6.487 -41.535 1 80.5 42 SER B CA 1
ATOM 6802 C C . SER B 1 42 ? -10.837 5.672 -40.505 1 80.5 42 SER B C 1
ATOM 6804 O O . SER B 1 42 ? -10.517 5.701 -39.315 1 80.5 42 SER B O 1
ATOM 6806 N N . GLY B 1 43 ? -11.916 4.996 -40.91 1 83.08 43 GLY B N 1
ATOM 6807 C CA . GLY B 1 43 ? -12.694 4.139 -40.03 1 83.08 43 GLY B CA 1
ATOM 6808 C C . GLY B 1 43 ? -13.812 4.876 -39.316 1 83.08 43 GLY B C 1
ATOM 6809 O O . GLY B 1 43 ? -14.342 4.39 -38.314 1 83.08 43 GLY B O 1
ATOM 6810 N N . LEU B 1 44 ? -14.209 6.031 -39.823 1 89.89 44 LEU B N 1
ATOM 6811 C CA . LEU B 1 44 ? -15.235 6.866 -39.208 1 89.89 44 LEU B CA 1
ATOM 6812 C C . LEU B 1 44 ? -16.537 6.09 -39.04 1 89.89 44 LEU B C 1
ATOM 6814 O O . LEU B 1 44 ? -17.187 6.179 -37.996 1 89.89 44 LEU B O 1
ATOM 6818 N N . ASP B 1 45 ? -16.897 5.355 -40.012 1 89.85 45 ASP B N 1
ATOM 6819 C CA . ASP B 1 45 ? -18.151 4.61 -39.967 1 89.85 45 ASP B CA 1
ATOM 6820 C C . ASP B 1 45 ? -18.147 3.599 -38.823 1 89.85 45 ASP B C 1
ATOM 6822 O O . ASP B 1 45 ? -19.17 3.393 -38.165 1 89.85 45 ASP B O 1
ATOM 6826 N N . LYS B 1 46 ? -17.028 3.076 -38.626 1 88.51 46 LYS B N 1
ATOM 6827 C CA . LYS B 1 46 ? -16.939 2.106 -37.537 1 88.51 46 LYS B CA 1
ATOM 6828 C C . LYS B 1 46 ? -17.095 2.787 -36.181 1 88.51 46 LYS B C 1
ATOM 6830 O O . LYS B 1 46 ? -17.733 2.242 -35.277 1 88.51 46 LYS B O 1
ATOM 6835 N N . VAL B 1 47 ? -16.549 3.93 -36.038 1 90.58 47 VAL B N 1
ATOM 6836 C CA . VAL B 1 47 ? -16.664 4.678 -34.791 1 90.58 47 VAL B CA 1
ATOM 6837 C C . VAL B 1 47 ? -18.126 5.043 -34.54 1 90.58 47 VAL B C 1
ATOM 6839 O O . VAL B 1 47 ? -18.62 4.915 -33.417 1 90.58 47 VAL B O 1
ATOM 6842 N N . LEU B 1 48 ? -18.798 5.435 -35.616 1 92.76 48 LEU B N 1
ATOM 6843 C CA . LEU B 1 48 ? -20.201 5.82 -35.506 1 92.76 48 LEU B CA 1
ATOM 6844 C C . LEU B 1 48 ? -21.078 4.604 -35.228 1 92.76 48 LEU B C 1
ATOM 6846 O O . LEU B 1 48 ? -22.047 4.693 -34.471 1 92.76 48 LEU B O 1
ATOM 6850 N N . GLU B 1 49 ? -20.697 3.602 -35.809 1 90.88 49 GLU B N 1
ATOM 6851 C CA . GLU B 1 49 ? -21.413 2.358 -35.546 1 90.88 49 GLU B CA 1
ATOM 6852 C C . GLU B 1 49 ? -21.307 1.959 -34.077 1 90.88 49 GLU B C 1
ATOM 6854 O O . GLU B 1 49 ? -22.309 1.61 -33.45 1 90.88 49 GLU B O 1
ATOM 6859 N N . ASP B 1 50 ? -20.139 2.132 -33.579 1 88.24 50 ASP B N 1
ATOM 6860 C CA . ASP B 1 50 ? -19.87 1.715 -32.207 1 88.24 50 ASP B CA 1
ATOM 6861 C C . ASP B 1 50 ? -20.576 2.629 -31.207 1 88.24 50 ASP B C 1
ATOM 6863 O O . ASP B 1 50 ? -20.916 2.203 -30.101 1 88.24 50 ASP B O 1
ATOM 6867 N N . LEU B 1 51 ? -20.793 3.805 -31.654 1 92.31 51 LEU B N 1
ATOM 6868 C CA . LEU B 1 51 ? -21.411 4.782 -30.764 1 92.31 51 LEU B CA 1
ATOM 6869 C C . LEU B 1 51 ? -22.93 4.646 -30.779 1 92.31 51 LEU B C 1
ATOM 6871 O O . LEU B 1 51 ? -23.6 5.012 -29.811 1 92.31 51 LEU B O 1
ATOM 6875 N N . THR B 1 52 ? -23.517 4.233 -31.881 1 92.51 52 THR B N 1
ATOM 6876 C CA . THR B 1 52 ? -24.959 4.265 -32.093 1 92.51 52 THR B CA 1
ATOM 6877 C C . THR B 1 52 ? -25.651 3.184 -31.267 1 92.51 52 THR B C 1
ATOM 6879 O O . THR B 1 52 ? -25.263 2.015 -31.314 1 92.51 52 THR B O 1
ATOM 6882 N N . THR B 1 53 ? -26.661 3.597 -30.516 1 88.98 53 THR B N 1
ATOM 6883 C CA . THR B 1 53 ? -27.333 2.653 -29.63 1 88.98 53 THR B CA 1
ATOM 6884 C C . THR B 1 53 ? -28.808 2.523 -29.998 1 88.98 53 THR B C 1
ATOM 6886 O O . THR B 1 53 ? -29.466 1.554 -29.613 1 88.98 53 THR B O 1
ATOM 6889 N N . LEU B 1 54 ? -29.386 3.537 -30.75 1 89.37 54 LEU B N 1
ATOM 6890 C CA . LEU B 1 54 ? -30.778 3.436 -31.174 1 89.37 54 LEU B CA 1
ATOM 6891 C C . LEU B 1 54 ? -30.994 2.199 -32.038 1 89.37 54 LEU B C 1
ATOM 6893 O O . LEU B 1 54 ? -30.36 2.049 -33.085 1 89.37 54 LEU B O 1
ATOM 6897 N N . PRO B 1 55 ? -31.825 1.356 -31.602 1 87.29 55 PRO B N 1
ATOM 6898 C CA . PRO B 1 55 ? -31.975 0.068 -32.282 1 87.29 55 PRO B CA 1
ATOM 6899 C C . PRO B 1 55 ? -32.258 0.219 -33.775 1 87.29 55 PRO B C 1
ATOM 6901 O O . PRO B 1 55 ? -31.631 -0.454 -34.597 1 87.29 55 PRO B O 1
ATOM 6904 N N . ALA B 1 56 ? -33.168 1.145 -34.156 1 89.19 56 ALA B N 1
ATOM 6905 C CA . ALA B 1 56 ? -33.547 1.315 -35.557 1 89.19 56 ALA B CA 1
ATOM 6906 C C . ALA B 1 56 ? -32.357 1.77 -36.396 1 89.19 56 ALA B C 1
ATOM 6908 O O . ALA B 1 56 ? -32.174 1.31 -37.525 1 89.19 56 ALA B O 1
ATOM 6909 N N . LEU B 1 57 ? -31.625 2.579 -35.843 1 91.66 57 LEU B N 1
ATOM 6910 C CA . LEU B 1 57 ? -30.466 3.115 -36.548 1 91.66 57 LEU B CA 1
ATOM 6911 C C . LEU B 1 57 ? -29.322 2.105 -36.559 1 91.66 57 LEU B C 1
ATOM 6913 O O . LEU B 1 57 ? -28.622 1.966 -37.565 1 91.66 57 LEU B O 1
ATOM 6917 N N . SER B 1 58 ? -29.103 1.44 -35.458 1 89.2 58 SER B N 1
ATOM 6918 C CA . SER B 1 58 ? -28.076 0.407 -35.371 1 89.2 58 SER B CA 1
ATOM 6919 C C . SER B 1 58 ? -28.323 -0.705 -36.385 1 89.2 58 SER B C 1
ATOM 6921 O O . SER B 1 58 ? -27.381 -1.219 -36.993 1 89.2 58 SER B O 1
ATOM 6923 N N . GLU B 1 59 ? -29.55 -1.04 -36.505 1 86.1 59 GLU B N 1
ATOM 6924 C CA . GLU B 1 59 ? -29.925 -2.067 -37.473 1 86.1 59 GLU B CA 1
ATOM 6925 C C . GLU B 1 59 ? -29.641 -1.609 -38.901 1 86.1 59 GLU B C 1
ATOM 6927 O O . GLU B 1 59 ? -29.152 -2.387 -39.722 1 86.1 59 GLU B O 1
ATOM 6932 N N . ALA B 1 60 ? -30.025 -0.383 -39.143 1 89.87 60 ALA B N 1
ATOM 6933 C CA . ALA B 1 60 ? -29.786 0.17 -40.474 1 89.87 60 ALA B CA 1
ATOM 6934 C C . ALA B 1 60 ? -28.296 0.175 -40.806 1 89.87 60 ALA B C 1
ATOM 6936 O O . ALA B 1 60 ? -27.907 -0.098 -41.944 1 89.87 60 ALA B O 1
ATOM 6937 N N . ILE B 1 61 ? -27.528 0.405 -39.868 1 89.65 61 ILE B N 1
ATOM 6938 C CA . ILE B 1 61 ? -26.081 0.441 -40.055 1 89.65 61 ILE B CA 1
ATOM 6939 C C . ILE B 1 61 ? -25.555 -0.975 -40.278 1 89.65 61 ILE B C 1
ATOM 6941 O O . ILE B 1 61 ? -24.732 -1.205 -41.168 1 89.65 61 ILE B O 1
ATOM 6945 N N . ALA B 1 62 ? -26.091 -1.92 -39.522 1 80.6 62 ALA B N 1
ATOM 6946 C CA . ALA B 1 62 ? -25.663 -3.312 -39.633 1 80.6 62 ALA B CA 1
ATOM 6947 C C . ALA B 1 62 ? -26.027 -3.891 -40.997 1 80.6 62 ALA B C 1
ATOM 6949 O O . ALA B 1 62 ? -25.295 -4.72 -41.542 1 80.6 62 ALA B O 1
ATOM 6950 N N . LEU B 1 63 ? -27.32 -3.346 -41.557 1 78.03 63 LEU B N 1
ATOM 6951 C CA . LEU B 1 63 ? -27.822 -3.794 -42.851 1 78.03 63 LEU B CA 1
ATOM 6952 C C . LEU B 1 63 ? -27.066 -3.117 -43.99 1 78.03 63 LEU B C 1
ATOM 6954 O O . LEU B 1 63 ? -27.326 -3.394 -45.164 1 78.03 63 LEU B O 1
ATOM 6958 N N . GLY B 1 64 ? -26.065 -2.232 -43.592 1 80.73 64 GLY B N 1
ATOM 6959 C CA . GLY B 1 64 ? -25.259 -1.548 -44.589 1 80.73 64 GLY B CA 1
ATOM 6960 C C . GLY B 1 64 ? -26.033 -0.498 -45.364 1 80.73 64 GLY B C 1
ATOM 6961 O O . GLY B 1 64 ? -25.711 -0.207 -46.518 1 80.73 64 GLY B O 1
ATOM 6962 N N . GLU B 1 65 ? -27.131 -0.099 -44.849 1 87.09 65 GLU B N 1
ATOM 6963 C CA . GLU B 1 65 ? -27.904 0.935 -45.529 1 87.09 65 GLU B CA 1
ATOM 6964 C C . GLU B 1 65 ? -27.05 2.168 -45.81 1 87.09 65 GLU B C 1
ATOM 6966 O O . GLU B 1 65 ? -26.347 2.658 -44.924 1 87.09 65 GLU B O 1
ATOM 6971 N N . PRO B 1 66 ? -27.26 2.598 -47.046 1 83.36 66 PRO B N 1
ATOM 6972 C CA . PRO B 1 66 ? -26.475 3.786 -47.391 1 83.36 66 PRO B CA 1
ATOM 6973 C C . PRO B 1 66 ? -26.856 5.007 -46.556 1 83.36 66 PRO B C 1
ATOM 6975 O O . PRO B 1 66 ? -28.022 5.17 -46.19 1 83.36 66 PRO B O 1
ATOM 6978 N N . ASP B 1 67 ? -26.17 5.821 -46.029 1 89.82 67 ASP B N 1
ATOM 6979 C CA . ASP B 1 67 ? -26.323 7.102 -45.346 1 89.82 67 ASP B CA 1
ATOM 6980 C C . ASP B 1 67 ? -26.653 6.901 -43.869 1 89.82 67 ASP B C 1
ATOM 6982 O O . ASP B 1 67 ? -26.949 7.863 -43.157 1 89.82 67 ASP B O 1
ATOM 6986 N N . ALA B 1 68 ? -26.798 5.64 -43.441 1 92.97 68 ALA B N 1
ATOM 6987 C CA . ALA B 1 68 ? -27.131 5.383 -42.042 1 92.97 68 ALA B CA 1
ATOM 6988 C C . ALA B 1 68 ? -26.116 6.035 -41.108 1 92.97 68 ALA B C 1
ATOM 6990 O O . ALA B 1 68 ? -26.491 6.676 -40.124 1 92.97 68 ALA B O 1
ATOM 6991 N N . CYS B 1 69 ? -24.856 5.925 -41.37 1 93.46 69 CYS B N 1
ATOM 6992 C CA . CYS B 1 69 ? -23.813 6.541 -40.558 1 93.46 69 CYS B CA 1
ATOM 6993 C C . CYS B 1 69 ? -23.867 8.061 -40.663 1 93.46 69 CYS B C 1
ATOM 6995 O O . CYS B 1 69 ? -23.572 8.764 -39.695 1 93.46 69 CYS B O 1
ATOM 6997 N N . HIS B 1 70 ? -24.295 8.46 -41.898 1 92.83 70 HIS B N 1
ATOM 6998 C CA . HIS B 1 70 ? -24.497 9.893 -42.08 1 92.83 70 HIS B CA 1
ATOM 6999 C C . HIS B 1 70 ? -25.585 10.418 -41.15 1 92.83 70 HIS B C 1
ATOM 7001 O O . HIS B 1 70 ? -25.405 11.447 -40.495 1 92.83 70 HIS B O 1
ATOM 7007 N N . LEU B 1 71 ? -26.624 9.725 -41.101 1 93.57 71 LEU B N 1
ATOM 7008 C CA . LEU B 1 71 ? -27.716 10.11 -40.214 1 93.57 71 LEU B CA 1
ATOM 7009 C C . LEU B 1 71 ? -27.266 10.09 -38.757 1 93.57 71 LEU B C 1
ATOM 7011 O O . LEU B 1 71 ? -27.581 11.004 -37.993 1 93.57 71 LEU B O 1
ATOM 7015 N N . ALA B 1 72 ? -26.578 9.055 -38.35 1 94.49 72 ALA B N 1
ATOM 7016 C CA . ALA B 1 72 ? -26.087 8.944 -36.979 1 94.49 72 ALA B CA 1
ATOM 7017 C C . ALA B 1 72 ? -25.239 10.154 -36.6 1 94.49 72 ALA B C 1
ATOM 7019 O O . ALA B 1 72 ? -25.405 10.723 -35.519 1 94.49 72 ALA B O 1
ATOM 7020 N N . CYS B 1 73 ? -24.361 10.501 -37.478 1 93.91 73 CYS B N 1
ATOM 7021 C CA . CYS B 1 73 ? -23.48 11.639 -37.245 1 93.91 73 CYS B CA 1
ATOM 7022 C C . CYS B 1 73 ? -24.283 12.917 -37.037 1 93.91 73 CYS B C 1
ATOM 7024 O O . CYS B 1 73 ? -24.034 13.664 -36.088 1 93.91 73 CYS B O 1
ATOM 7026 N N . GLU B 1 74 ? -25.261 13.107 -37.833 1 92.03 74 GLU B N 1
ATOM 7027 C CA . GLU B 1 74 ? -26.054 14.331 -37.77 1 92.03 74 GLU B CA 1
ATOM 7028 C C . GLU B 1 74 ? -26.905 14.373 -36.504 1 92.03 74 GLU B C 1
ATOM 7030 O O . GLU B 1 74 ? -27.074 15.433 -35.898 1 92.03 74 GLU B O 1
ATOM 7035 N N . LEU B 1 75 ? -27.405 13.268 -36.193 1 93.15 75 LEU B N 1
ATOM 7036 C CA . LEU B 1 75 ? -28.243 13.212 -35.001 1 93.15 75 LEU B CA 1
ATOM 7037 C C . LEU B 1 75 ? -27.418 13.467 -33.744 1 93.15 75 LEU B C 1
ATOM 7039 O O . LEU B 1 75 ? -27.854 14.192 -32.847 1 93.15 75 LEU B O 1
ATOM 7043 N N . ILE B 1 76 ? -26.245 12.922 -33.612 1 94.24 76 ILE B N 1
ATOM 7044 C CA . ILE B 1 76 ? -25.384 13.096 -32.447 1 94.24 76 ILE B CA 1
ATOM 7045 C C . ILE B 1 76 ? -24.95 14.557 -32.34 1 94.24 76 ILE B C 1
ATOM 7047 O O . ILE B 1 76 ? -24.854 15.103 -31.238 1 94.24 76 ILE B O 1
ATOM 7051 N N . ARG B 1 77 ? -24.806 15.169 -33.468 1 92.09 77 ARG B N 1
ATOM 7052 C CA . ARG B 1 77 ? -24.339 16.551 -33.509 1 92.09 77 ARG B CA 1
ATOM 7053 C C . ARG B 1 77 ? -25.409 17.506 -32.991 1 92.09 77 ARG B C 1
ATOM 7055 O O . ARG B 1 77 ? -25.112 18.651 -32.644 1 92.09 77 ARG B O 1
ATOM 7062 N N . LEU B 1 78 ? -26.668 17.084 -32.953 1 90.67 78 LEU B N 1
ATOM 7063 C CA . LEU B 1 78 ? -27.756 17.935 -32.482 1 90.67 78 LEU B CA 1
ATOM 7064 C C . LEU B 1 78 ? -27.614 18.224 -30.992 1 90.67 78 LEU B C 1
ATOM 7066 O O . LEU B 1 78 ? -28.198 19.184 -30.484 1 90.67 78 LEU B O 1
ATOM 7070 N N . GLY B 1 79 ? -26.876 17.379 -30.275 1 89.46 79 GLY B N 1
ATOM 7071 C CA . GLY B 1 79 ? -26.642 17.617 -28.86 1 89.46 79 GLY B CA 1
ATOM 7072 C C . GLY B 1 79 ? -27.757 17.093 -27.975 1 89.46 79 GLY B C 1
ATOM 7073 O O . GLY B 1 79 ? -28.557 16.258 -28.404 1 89.46 79 GLY B O 1
ATOM 7074 N N . ASP B 1 80 ? -27.92 17.52 -26.728 1 87.49 80 ASP B N 1
ATOM 7075 C CA . ASP B 1 80 ? -28.865 17.045 -25.723 1 87.49 80 ASP B CA 1
ATOM 7076 C C . ASP B 1 80 ? -30.287 17.5 -26.047 1 87.49 80 ASP B C 1
ATOM 7078 O O . ASP B 1 80 ? -30.507 18.66 -26.401 1 87.49 80 ASP B O 1
ATOM 7082 N N . PRO B 1 81 ? -31.061 16.586 -26.041 1 86.82 81 PRO B N 1
ATOM 7083 C CA . PRO B 1 81 ? -30.995 15.226 -25.502 1 86.82 81 PRO B CA 1
ATOM 7084 C C . PRO B 1 81 ? -30.847 14.165 -26.59 1 86.82 81 PRO B C 1
ATOM 7086 O O . PRO B 1 81 ? -30.812 12.969 -26.291 1 86.82 81 PRO B O 1
ATOM 7089 N N . VAL B 1 82 ? -30.793 14.601 -27.832 1 91.01 82 VAL B N 1
ATOM 7090 C CA . VAL B 1 82 ? -30.85 13.67 -28.955 1 91.01 82 VAL B CA 1
ATOM 7091 C C . VAL B 1 82 ? -29.587 12.813 -28.981 1 91.01 82 VAL B C 1
ATOM 7093 O O . VAL B 1 82 ? -29.656 11.601 -29.201 1 91.01 82 VAL B O 1
ATOM 7096 N N . ASP B 1 83 ? -28.532 13.415 -28.712 1 92.33 83 ASP B N 1
ATOM 7097 C CA . ASP B 1 83 ? -27.26 12.702 -28.764 1 92.33 83 ASP B CA 1
ATOM 7098 C C . ASP B 1 83 ? -27.264 11.501 -27.821 1 92.33 83 ASP B C 1
ATOM 7100 O O . ASP B 1 83 ? -26.894 10.393 -28.217 1 92.33 83 ASP B O 1
ATOM 7104 N N . ARG B 1 84 ? -27.777 11.638 -26.642 1 89.08 84 ARG B N 1
ATOM 7105 C CA . ARG B 1 84 ? -27.76 10.556 -25.663 1 89.08 84 ARG B CA 1
ATOM 7106 C C . ARG B 1 84 ? -28.831 9.517 -25.977 1 89.08 84 ARG B C 1
ATOM 7108 O O . ARG B 1 84 ? -28.72 8.359 -25.567 1 89.08 84 ARG B O 1
ATOM 7115 N N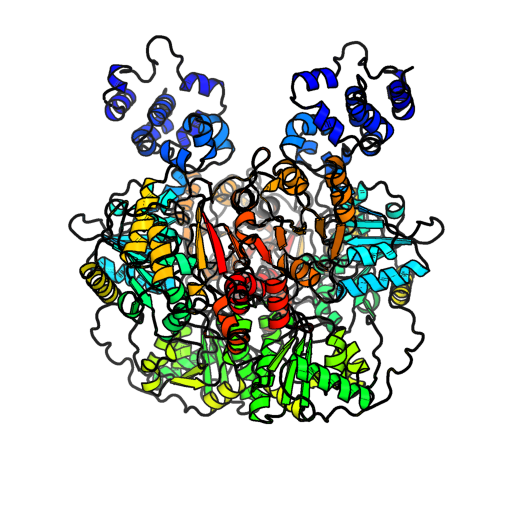 . ALA B 1 85 ? -29.824 10.016 -26.677 1 87.45 85 ALA B N 1
ATOM 7116 C CA . ALA B 1 85 ? -30.911 9.099 -27.011 1 87.45 85 ALA B CA 1
ATOM 7117 C C . ALA B 1 85 ? -30.502 8.149 -28.132 1 87.45 85 ALA B C 1
ATOM 7119 O O . ALA B 1 85 ? -30.963 7.006 -28.185 1 87.45 85 ALA B O 1
ATOM 7120 N N . VAL B 1 86 ? -29.616 8.598 -28.96 1 92.06 86 VAL B N 1
ATOM 7121 C CA . VAL B 1 86 ? -29.361 7.814 -30.163 1 92.06 86 VAL B CA 1
ATOM 7122 C C . VAL B 1 86 ? -27.991 7.147 -30.065 1 92.06 86 VAL B C 1
ATOM 7124 O O . VAL B 1 86 ? -27.667 6.26 -30.859 1 92.06 86 VAL B O 1
ATOM 7127 N N . SER B 1 87 ? -27.24 7.577 -29.105 1 92.41 87 SER B N 1
ATOM 7128 C CA . SER B 1 87 ? -25.854 7.12 -29.098 1 92.41 87 SER B CA 1
ATOM 7129 C C . SER B 1 87 ? -25.3 7.055 -27.679 1 92.41 87 SER B C 1
ATOM 7131 O O . SER B 1 87 ? -25.981 7.434 -26.724 1 92.41 87 SER B O 1
ATOM 7133 N N . ASP B 1 88 ? -24.08 6.561 -27.576 1 91.67 88 ASP B N 1
ATOM 7134 C CA . ASP B 1 88 ? -23.337 6.546 -26.32 1 91.67 88 ASP B CA 1
ATOM 7135 C C . ASP B 1 88 ? -22.532 7.832 -26.143 1 91.67 88 ASP B C 1
ATOM 7137 O O . ASP B 1 88 ? -21.694 7.927 -25.244 1 91.67 88 ASP B O 1
ATOM 7141 N N . PHE B 1 89 ? -22.798 8.721 -27.034 1 93.54 89 PHE B N 1
ATOM 7142 C CA . PHE B 1 89 ? -22.095 9.99 -26.888 1 93.54 89 PHE B CA 1
ATOM 7143 C C . PHE B 1 89 ? -23.044 11.084 -26.415 1 93.54 89 PHE B C 1
ATOM 7145 O O . PHE B 1 89 ? -24.195 11.147 -26.852 1 93.54 89 PHE B O 1
ATOM 7152 N N . SER B 1 90 ? -22.585 11.891 -25.513 1 92.66 90 SER B N 1
ATOM 7153 C CA . SER B 1 90 ? -23.295 13.058 -25 1 92.66 90 SER B CA 1
ATOM 7154 C C . SER B 1 90 ? -22.384 14.28 -24.946 1 92.66 90 SER B C 1
ATOM 7156 O O . SER B 1 90 ? -21.328 14.245 -24.311 1 92.66 90 SER B O 1
ATOM 7158 N N . HIS B 1 91 ? -22.895 15.329 -25.555 1 91.71 91 HIS B N 1
ATOM 7159 C CA . HIS B 1 91 ? -22.133 16.572 -25.537 1 91.71 91 HIS B CA 1
ATOM 7160 C C . HIS B 1 91 ? -21.938 17.079 -24.112 1 91.71 91 HIS B C 1
ATOM 7162 O O . HIS B 1 91 ? -20.829 17.459 -23.729 1 91.71 91 HIS B O 1
ATOM 7168 N N . GLU B 1 92 ? -22.931 16.984 -23.404 1 88.03 92 GLU B N 1
ATOM 7169 C CA . GLU B 1 92 ? -22.911 17.512 -22.043 1 88.03 92 GLU B CA 1
ATOM 7170 C C . GLU B 1 92 ? -22.004 16.679 -21.142 1 88.03 92 GLU B C 1
ATOM 7172 O O . GLU B 1 92 ? -21.224 17.228 -20.36 1 88.03 92 GLU B O 1
ATOM 7177 N N . ALA B 1 93 ? -22.118 15.373 -21.249 1 88.91 93 ALA B N 1
ATOM 7178 C CA . ALA B 1 93 ? -21.288 14.491 -20.433 1 88.91 93 ALA B CA 1
ATOM 7179 C C . ALA B 1 93 ? -19.811 14.654 -20.778 1 88.91 93 ALA B C 1
ATOM 7181 O O . ALA B 1 93 ? -18.96 14.702 -19.886 1 88.91 93 ALA B O 1
ATOM 7182 N N . TYR B 1 94 ? -19.577 14.735 -22.061 1 90.16 94 TYR B N 1
ATOM 7183 C CA . TYR B 1 94 ? -18.199 14.86 -22.522 1 90.16 94 TYR B CA 1
ATOM 7184 C C . TYR B 1 94 ? -17.565 16.145 -22.004 1 90.16 94 TYR B C 1
ATOM 7186 O O . TYR B 1 94 ? -16.4 16.15 -21.598 1 90.16 94 TYR B O 1
ATOM 7194 N N . ARG B 1 95 ? -18.31 17.25 -21.954 1 86.28 95 ARG B N 1
ATOM 7195 C CA . ARG B 1 95 ? -17.818 18.519 -21.429 1 86.28 95 ARG B CA 1
ATOM 7196 C C . ARG B 1 95 ? -17.583 18.436 -19.925 1 86.28 95 ARG B C 1
ATOM 7198 O O . ARG B 1 95 ? -16.638 19.032 -19.404 1 86.28 95 ARG B O 1
ATOM 7205 N N . ALA B 1 96 ? -18.46 17.762 -19.357 1 83 96 ALA B N 1
ATOM 7206 C CA . ALA B 1 96 ? -18.376 17.639 -17.904 1 83 96 ALA B CA 1
ATOM 7207 C C . ALA B 1 96 ? -17.179 16.786 -17.494 1 83 96 ALA B C 1
ATOM 7209 O O . ALA B 1 96 ? -16.522 17.068 -16.489 1 83 96 ALA B O 1
ATOM 7210 N N . TRP B 1 97 ? -16.934 15.712 -18.289 1 86.26 97 TRP B N 1
ATOM 7211 C CA . TRP B 1 97 ? -15.889 14.754 -17.943 1 86.26 97 TRP B CA 1
ATOM 7212 C C . TRP B 1 97 ? -14.518 15.266 -18.371 1 86.26 97 TRP B C 1
ATOM 7214 O O . TRP B 1 97 ? -13.494 14.856 -17.818 1 86.26 97 TRP B O 1
ATOM 7224 N N . TYR B 1 98 ? -14.553 16.123 -19.423 1 85.06 98 TYR B N 1
ATOM 7225 C CA . TYR B 1 98 ? -13.299 16.67 -19.928 1 85.06 98 TYR B CA 1
ATOM 7226 C C . TYR B 1 98 ? -13.335 18.193 -19.943 1 85.06 98 TYR B C 1
ATOM 7228 O O . TYR B 1 98 ? -13.529 18.805 -20.996 1 85.06 98 TYR B O 1
ATOM 7236 N N . PRO B 1 99 ? -13.039 18.748 -18.802 1 77.07 99 PRO B N 1
ATOM 7237 C CA . PRO B 1 99 ? -13.145 20.203 -18.67 1 77.07 99 PRO B CA 1
ATOM 7238 C C . PRO B 1 99 ? -12.19 20.951 -19.598 1 77.07 99 PRO B C 1
ATOM 7240 O O . PRO B 1 99 ? -12.445 22.105 -19.952 1 77.07 99 PRO B O 1
ATOM 7243 N N . ASP B 1 100 ? -11.134 20.301 -19.946 1 75.98 100 ASP B N 1
ATOM 7244 C CA . ASP B 1 100 ? -10.194 20.924 -20.873 1 75.98 100 ASP B CA 1
ATOM 7245 C C . ASP B 1 100 ? -10.863 21.227 -22.212 1 75.98 100 ASP B C 1
ATOM 7247 O O . ASP B 1 100 ? -10.593 22.26 -22.828 1 75.98 100 ASP B O 1
ATOM 7251 N N . ILE B 1 101 ? -11.747 20.335 -22.652 1 80.45 101 ILE B N 1
ATOM 7252 C CA . ILE B 1 101 ? -12.477 20.538 -23.899 1 80.45 101 ILE B CA 1
ATOM 7253 C C . ILE B 1 101 ? -13.467 21.689 -23.736 1 80.45 101 ILE B C 1
ATOM 7255 O O . ILE B 1 101 ? -13.638 22.502 -24.647 1 80.45 101 ILE B O 1
ATOM 7259 N N . ALA B 1 102 ? -14.039 21.734 -22.539 1 76.15 102 ALA B N 1
ATOM 7260 C CA . ALA B 1 102 ? -14.972 22.817 -22.24 1 76.15 102 ALA B CA 1
ATOM 7261 C C . ALA B 1 102 ? -14.254 24.163 -22.193 1 76.15 102 ALA B C 1
ATOM 7263 O O . ALA B 1 102 ? -14.74 25.152 -22.747 1 76.15 102 ALA B O 1
ATOM 7264 N N . LYS B 1 103 ? -13.128 24.161 -21.621 1 73.7 103 LYS B N 1
ATOM 7265 C CA . LYS B 1 103 ? -12.349 25.388 -21.489 1 73.7 103 LYS B CA 1
ATOM 7266 C C . LYS B 1 103 ? -11.859 25.878 -22.849 1 73.7 103 LYS B C 1
ATOM 7268 O O . LYS B 1 103 ? -11.822 27.083 -23.103 1 73.7 103 LYS B O 1
ATOM 7273 N N . ALA B 1 104 ? -11.58 24.931 -23.742 1 75.23 104 ALA B N 1
ATOM 7274 C CA . ALA B 1 104 ? -11.057 25.265 -25.064 1 75.23 104 ALA B CA 1
ATOM 7275 C C . ALA B 1 104 ? -12.189 25.559 -26.045 1 75.23 104 ALA B C 1
ATOM 7277 O O . ALA B 1 104 ? -11.943 25.965 -27.183 1 75.23 104 ALA B O 1
ATOM 7278 N N . LYS B 1 105 ? -13.453 25.421 -25.636 1 79.82 105 LYS B N 1
ATOM 7279 C CA . LYS B 1 105 ? -14.641 25.663 -26.449 1 79.82 105 LYS B CA 1
ATOM 7280 C C . LYS B 1 105 ? -14.583 24.877 -27.756 1 79.82 105 LYS B C 1
ATOM 7282 O O . LYS B 1 105 ? -14.894 25.41 -28.822 1 79.82 105 LYS B O 1
ATOM 7287 N N . ILE B 1 106 ? -14.028 23.717 -27.614 1 84.54 106 ILE B N 1
ATOM 7288 C CA . ILE B 1 106 ? -13.991 22.8 -28.748 1 84.54 106 ILE B CA 1
ATOM 7289 C C . ILE B 1 106 ? -15.279 21.982 -28.793 1 84.54 106 ILE B C 1
ATOM 7291 O O . ILE B 1 106 ? -15.862 21.672 -27.751 1 84.54 106 ILE B O 1
ATOM 7295 N N . ASP B 1 107 ? -15.693 21.766 -30.007 1 87.87 107 ASP B N 1
ATOM 7296 C CA . ASP B 1 107 ? -16.854 20.894 -30.16 1 87.87 107 ASP B CA 1
ATOM 7297 C C . ASP B 1 107 ? -16.556 19.487 -29.646 1 87.87 107 ASP B C 1
ATOM 7299 O O . ASP B 1 107 ? -15.663 18.809 -30.159 1 87.87 107 ASP B O 1
ATOM 7303 N N . PRO B 1 108 ? -17.284 19.054 -28.666 1 91.81 108 PRO B N 1
ATOM 7304 C CA . PRO B 1 108 ? -16.961 17.779 -28.02 1 91.81 108 PRO B CA 1
ATOM 7305 C C . PRO B 1 108 ? -17.044 16.594 -28.979 1 91.81 108 PRO B C 1
ATOM 7307 O O . PRO B 1 108 ? -16.202 15.694 -28.928 1 91.81 108 PRO B O 1
ATOM 7310 N N . PHE B 1 109 ? -18.021 16.568 -29.852 1 93.3 109 PHE B N 1
ATOM 7311 C CA . PHE B 1 109 ? -18.215 15.432 -30.745 1 93.3 109 PHE B CA 1
ATOM 7312 C C . PHE B 1 109 ? -17.119 15.382 -31.803 1 93.3 109 PHE B C 1
ATOM 7314 O O . PHE B 1 109 ? -16.577 14.314 -32.093 1 93.3 109 PHE B O 1
ATOM 7321 N N . LEU B 1 110 ? -16.824 16.48 -32.361 1 89.68 110 LEU B N 1
ATOM 7322 C CA . LEU B 1 110 ? -15.743 16.545 -33.338 1 89.68 110 LEU B CA 1
ATOM 7323 C C . LEU B 1 110 ? -14.418 16.123 -32.711 1 89.68 110 LEU B C 1
ATOM 7325 O O . LEU B 1 110 ? -13.636 15.399 -33.331 1 89.68 110 LEU B O 1
ATOM 7329 N N . HIS B 1 111 ? -14.335 16.667 -31.566 1 90.42 111 HIS B N 1
ATOM 7330 C CA . HIS B 1 111 ? -13.115 16.287 -30.864 1 90.42 111 HIS B CA 1
ATOM 7331 C C . HIS B 1 111 ? -13.041 14.776 -30.666 1 90.42 111 HIS B C 1
ATOM 7333 O O . HIS B 1 111 ? -11.975 14.177 -30.824 1 90.42 111 HIS B O 1
ATOM 7339 N N . TYR B 1 112 ? -14.123 14.182 -30.275 1 93.02 112 TYR B N 1
ATOM 7340 C CA . TYR B 1 112 ? -14.137 12.745 -30.029 1 93.02 112 TYR B CA 1
ATOM 7341 C C . TYR B 1 112 ? -13.812 11.971 -31.301 1 93.02 112 TYR B C 1
ATOM 7343 O O . TYR B 1 112 ? -13.042 11.008 -31.27 1 93.02 112 TYR B O 1
ATOM 7351 N N . LEU B 1 113 ? -14.335 12.352 -32.396 1 90.65 113 LEU B N 1
ATOM 7352 C CA . LEU B 1 113 ? -14.154 11.637 -33.655 1 90.65 113 LEU B CA 1
ATOM 7353 C C . LEU B 1 113 ? -12.717 11.763 -34.15 1 90.65 113 LEU B C 1
ATOM 7355 O O . LEU B 1 113 ? -12.172 10.823 -34.734 1 90.65 113 LEU B O 1
ATOM 7359 N N . GLU B 1 114 ? -12.22 12.873 -33.866 1 85.51 114 GLU B N 1
ATOM 7360 C CA . GLU B 1 114 ? -10.878 13.135 -34.377 1 85.51 114 GLU B CA 1
ATOM 7361 C C . GLU B 1 114 ? -9.812 12.544 -33.459 1 85.51 114 GLU B C 1
ATOM 7363 O O . GLU B 1 114 ? -8.797 12.026 -33.93 1 85.51 114 GLU B O 1
ATOM 7368 N N . HIS B 1 115 ? -10.1 12.657 -32.216 1 81.26 115 HIS B N 1
ATOM 7369 C CA . HIS B 1 115 ? -9.031 12.315 -31.285 1 81.26 115 HIS B CA 1
ATOM 7370 C C . HIS B 1 115 ? -9.544 11.417 -30.164 1 81.26 115 HIS B C 1
ATOM 7372 O O . HIS B 1 115 ? -8.873 10.457 -29.776 1 81.26 115 HIS B O 1
ATOM 7378 N N . GLY B 1 116 ? -10.688 11.669 -29.734 1 87.03 116 GLY B N 1
ATOM 7379 C CA . GLY B 1 116 ? -11.186 11.09 -28.497 1 87.03 116 GLY B CA 1
ATOM 7380 C C . GLY B 1 116 ? -11.231 9.574 -28.523 1 87.03 116 GLY B C 1
ATOM 7381 O O . GLY B 1 116 ? -10.825 8.918 -27.562 1 87.03 116 GLY B O 1
ATOM 7382 N N . TRP B 1 117 ? -11.652 9.023 -29.613 1 86.45 117 TRP B N 1
ATOM 7383 C CA . TRP B 1 117 ? -11.804 7.573 -29.665 1 86.45 117 TRP B CA 1
ATOM 7384 C C . TRP B 1 117 ? -10.445 6.884 -29.722 1 86.45 117 TRP B C 1
ATOM 7386 O O . TRP B 1 117 ? -10.262 5.81 -29.144 1 86.45 117 TRP B O 1
ATOM 7396 N N . LYS B 1 118 ? -9.474 7.534 -30.399 1 75.81 118 LYS B N 1
ATOM 7397 C CA . LYS B 1 118 ? -8.118 6.998 -30.473 1 75.81 118 LYS B CA 1
ATOM 7398 C C . LYS B 1 118 ? -7.422 7.074 -29.117 1 75.81 118 LYS B C 1
ATOM 7400 O O . LYS B 1 118 ? -6.587 6.227 -28.794 1 75.81 118 LYS B O 1
ATOM 7405 N N . GLU B 1 119 ? -7.939 8.052 -28.383 1 76.21 119 GLU B N 1
ATOM 7406 C CA . GLU B 1 119 ? -7.357 8.291 -27.066 1 76.21 119 GLU B CA 1
ATOM 7407 C C . GLU B 1 119 ? -8.033 7.433 -26 1 76.21 119 GLU B C 1
ATOM 7409 O O . GLU B 1 119 ? -7.593 7.402 -24.849 1 76.21 119 GLU B O 1
ATOM 7414 N N . GLY B 1 120 ? -9.115 6.674 -26.432 1 79.89 120 GLY B N 1
ATOM 7415 C CA . GLY B 1 120 ? -9.843 5.836 -25.492 1 79.89 120 GLY B CA 1
ATOM 7416 C C . GLY B 1 120 ? -10.677 6.632 -24.506 1 79.89 120 GLY B C 1
ATOM 7417 O O . GLY B 1 120 ? -10.859 6.214 -23.36 1 79.89 120 GLY B O 1
ATOM 7418 N N . ARG B 1 121 ? -11.075 7.878 -24.914 1 87.08 121 ARG B N 1
ATOM 7419 C CA . ARG B 1 121 ? -11.888 8.706 -24.03 1 87.08 121 ARG B CA 1
ATOM 7420 C C . ARG B 1 121 ? -13.241 8.056 -23.761 1 87.08 121 ARG B C 1
ATOM 7422 O O . ARG B 1 121 ? -13.785 7.364 -24.623 1 87.08 121 ARG B O 1
ATOM 7429 N N . ARG B 1 122 ? -13.693 8.364 -22.654 1 88.06 122 ARG B N 1
ATOM 7430 C CA . ARG B 1 122 ? -14.896 7.696 -22.168 1 88.06 122 ARG B CA 1
ATOM 7431 C C . ARG B 1 122 ? -16.139 8.226 -22.873 1 88.06 122 ARG B C 1
ATOM 7433 O O . ARG B 1 122 ? -16.186 9.393 -23.268 1 88.06 122 ARG B O 1
ATOM 7440 N N . THR B 1 123 ? -17.1 7.449 -23.1 1 90.73 123 THR B N 1
ATOM 7441 C CA . THR B 1 123 ? -18.443 7.766 -23.573 1 90.73 123 THR B CA 1
ATOM 7442 C C . THR B 1 123 ? -19.496 7.246 -22.599 1 90.73 123 THR B C 1
ATOM 7444 O O . THR B 1 123 ? -19.161 6.75 -21.521 1 90.73 123 THR B O 1
ATOM 7447 N N . LEU B 1 124 ? -20.733 7.401 -22.949 1 90.51 124 LEU B N 1
ATOM 7448 C CA . LEU B 1 124 ? -21.81 6.946 -22.077 1 90.51 124 LEU B CA 1
ATOM 7449 C C . LEU B 1 124 ? -21.828 5.424 -21.983 1 90.51 124 LEU B C 1
ATOM 7451 O O . LEU B 1 124 ? -22.475 4.86 -21.098 1 90.51 124 LEU B O 1
ATOM 7455 N N . ALA B 1 125 ? -21.12 4.827 -22.916 1 86.68 125 ALA B N 1
ATOM 7456 C CA . ALA B 1 125 ? -21.049 3.369 -22.885 1 86.68 125 ALA B CA 1
ATOM 7457 C C . ALA B 1 125 ? -20.478 2.876 -21.558 1 86.68 125 ALA B C 1
ATOM 7459 O O . ALA B 1 125 ? -20.955 1.886 -20.999 1 86.68 125 ALA B O 1
ATOM 7460 N N . SER B 1 126 ? -19.503 3.552 -21.087 1 86.06 126 SER B N 1
ATOM 7461 C CA . SER B 1 126 ? -18.856 3.162 -19.838 1 86.06 126 SER B CA 1
ATOM 7462 C C . SER B 1 126 ? -19.816 3.275 -18.659 1 86.06 126 SER B C 1
ATOM 7464 O O . SER B 1 126 ? -19.721 2.508 -17.698 1 86.06 126 SER B O 1
ATOM 7466 N N . LEU B 1 127 ? -20.688 4.254 -18.735 1 88.04 127 LEU B N 1
ATOM 7467 C CA . LEU B 1 127 ? -21.68 4.437 -17.68 1 88.04 127 LEU B CA 1
ATOM 7468 C C . LEU B 1 127 ? -22.787 3.393 -17.789 1 88.04 127 LEU B C 1
ATOM 7470 O O . LEU B 1 127 ? -23.226 2.84 -16.778 1 88.04 127 LEU B O 1
ATOM 7474 N N . ARG B 1 128 ? -23.202 3.168 -19.006 1 86.66 128 ARG B N 1
ATOM 7475 C CA . ARG B 1 128 ? -24.276 2.209 -19.241 1 86.66 128 ARG B CA 1
ATOM 7476 C C . ARG B 1 128 ? -23.837 0.795 -18.877 1 86.66 128 ARG B C 1
ATOM 7478 O O . ARG B 1 128 ? -24.642 -0.008 -18.401 1 86.66 128 ARG B O 1
ATOM 7485 N N . ASP B 1 129 ? -22.555 0.559 -19.055 1 84.06 129 ASP B N 1
ATOM 7486 C CA . ASP B 1 129 ? -21.998 -0.742 -18.699 1 84.06 129 ASP B CA 1
ATOM 7487 C C . ASP B 1 129 ? -22.031 -0.959 -17.188 1 84.06 129 ASP B C 1
ATOM 7489 O O . ASP B 1 129 ? -22.076 -2.098 -16.719 1 84.06 129 ASP B O 1
ATOM 7493 N N . LYS B 1 130 ? -22.069 0.084 -16.491 1 88.97 130 LYS B N 1
ATOM 7494 C CA . LYS B 1 130 ? -22.017 0.011 -15.034 1 88.97 130 LYS B CA 1
ATOM 7495 C C . LYS B 1 130 ? -23.413 0.117 -14.428 1 88.97 130 LYS B C 1
ATOM 7497 O O . LYS B 1 130 ? -23.574 0.034 -13.208 1 88.97 130 LYS B O 1
ATOM 7502 N N . HIS B 1 131 ? -24.378 0.374 -15.268 1 92.35 131 HIS B N 1
ATOM 7503 C CA . HIS B 1 131 ? -25.77 0.403 -14.832 1 92.35 131 HIS B CA 1
ATOM 7504 C C . HIS B 1 131 ? -26.42 -0.969 -14.97 1 92.35 131 HIS B C 1
ATOM 7506 O O . HIS B 1 131 ? -26.292 -1.62 -16.01 1 92.35 131 HIS B O 1
ATOM 7512 N N . HIS B 1 132 ? -27.074 -1.428 -13.947 1 91.14 132 HIS B N 1
ATOM 7513 C CA . HIS B 1 132 ? -27.761 -2.714 -13.926 1 91.14 132 HIS B CA 1
ATOM 7514 C C . HIS B 1 132 ? -29.24 -2.544 -13.598 1 91.14 132 HIS B C 1
ATOM 7516 O O . HIS B 1 132 ? -29.589 -2.027 -12.534 1 91.14 132 HIS B O 1
ATOM 7522 N N . ALA B 1 133 ? -30.038 -2.977 -14.517 1 91.13 133 ALA B N 1
ATOM 7523 C CA . ALA B 1 133 ? -31.472 -2.959 -14.244 1 91.13 133 ALA B CA 1
ATOM 7524 C C . ALA B 1 133 ? -31.84 -3.981 -13.172 1 91.13 133 ALA B C 1
ATOM 7526 O O . ALA B 1 133 ? -31.383 -5.125 -13.215 1 91.13 133 ALA B O 1
ATOM 7527 N N . GLY B 1 134 ? -32.544 -3.493 -12.21 1 93.46 134 GLY B N 1
ATOM 7528 C CA . GLY B 1 134 ? -32.985 -4.398 -11.161 1 93.46 134 GLY B CA 1
ATOM 7529 C C . GLY B 1 134 ? -34.138 -5.287 -11.585 1 93.46 134 GLY B C 1
ATOM 7530 O O . GLY B 1 134 ? -34.664 -5.145 -12.691 1 93.46 134 GLY B O 1
ATOM 7531 N N . ARG B 1 135 ? -34.511 -6.217 -10.777 1 93.91 135 ARG B N 1
ATOM 7532 C CA . ARG B 1 135 ? -35.591 -7.158 -11.057 1 93.91 135 ARG B CA 1
ATOM 7533 C C . ARG B 1 135 ? -36.92 -6.643 -10.514 1 93.91 135 ARG B C 1
ATOM 7535 O O . ARG B 1 135 ? -37.975 -7.214 -10.798 1 93.91 135 ARG B O 1
ATOM 7542 N N . ARG B 1 136 ? -36.828 -5.531 -9.76 1 95.44 136 ARG B N 1
ATOM 7543 C CA . ARG B 1 136 ? -38.059 -4.903 -9.29 1 95.44 136 ARG B CA 1
ATOM 7544 C C . ARG B 1 136 ? -38.496 -3.785 -10.231 1 95.44 136 ARG B C 1
ATOM 7546 O O . ARG B 1 136 ? -37.662 -3.037 -10.745 1 95.44 136 ARG B O 1
ATOM 7553 N N . THR B 1 137 ? -39.784 -3.647 -10.411 1 93.66 137 THR B N 1
ATOM 7554 C CA . THR B 1 137 ? -40.323 -2.623 -11.299 1 93.66 137 THR B CA 1
ATOM 7555 C C . THR B 1 137 ? -40.5 -1.302 -10.556 1 93.66 137 THR B C 1
ATOM 7557 O O . THR B 1 137 ? -40.977 -1.281 -9.419 1 93.66 137 THR B O 1
ATOM 7560 N N . TYR B 1 138 ? -40.197 -0.279 -11.16 1 95.68 138 TYR B N 1
ATOM 7561 C CA . TYR B 1 138 ? -40.339 1.058 -10.596 1 95.68 138 TYR B CA 1
ATOM 7562 C C . TYR B 1 138 ? -41.802 1.483 -10.561 1 95.68 138 TYR B C 1
ATOM 7564 O O . TYR B 1 138 ? -42.512 1.371 -11.563 1 95.68 138 TYR B O 1
ATOM 7572 N N . ASN B 1 139 ? -42.277 1.983 -9.415 1 95.28 139 ASN B N 1
ATOM 7573 C CA . ASN B 1 139 ? -43.618 2.516 -9.2 1 95.28 139 ASN B CA 1
ATOM 7574 C C . ASN B 1 139 ? -43.578 3.987 -8.795 1 95.28 139 ASN B C 1
ATOM 7576 O O . ASN B 1 139 ? -43.245 4.312 -7.655 1 95.28 139 ASN B O 1
ATOM 7580 N N . PRO B 1 140 ? -43.984 4.893 -9.621 1 93.18 140 PRO B N 1
ATOM 7581 C CA . PRO B 1 140 ? -43.882 6.326 -9.335 1 93.18 140 PRO B CA 1
ATOM 7582 C C . PRO B 1 140 ? -44.792 6.766 -8.19 1 93.18 140 PRO B C 1
ATOM 7584 O O . PRO B 1 140 ? -44.672 7.891 -7.699 1 93.18 140 PRO B O 1
ATOM 7587 N N . ASN B 1 141 ? -45.677 5.907 -7.679 1 93.86 141 ASN B N 1
ATOM 7588 C CA . ASN B 1 141 ? -46.655 6.276 -6.661 1 93.86 141 ASN B CA 1
ATOM 7589 C C . ASN B 1 141 ? -46.134 5.995 -5.255 1 93.86 141 ASN B C 1
ATOM 7591 O O . ASN B 1 141 ? -46.796 6.318 -4.267 1 93.86 141 ASN B O 1
ATOM 7595 N N . VAL B 1 142 ? -45.034 5.41 -5.154 1 95.11 142 VAL B N 1
ATOM 7596 C CA . VAL B 1 142 ? -44.441 5.141 -3.848 1 95.11 142 VAL B CA 1
ATOM 7597 C C . VAL B 1 142 ? -43.108 5.876 -3.725 1 95.11 142 VAL B C 1
ATOM 7599 O O . VAL B 1 142 ? -42.548 6.331 -4.725 1 95.11 142 VAL B O 1
ATOM 7602 N N . GLN B 1 143 ? -42.634 6.024 -2.549 1 95.79 143 GLN B N 1
ATOM 7603 C CA . GLN B 1 143 ? -41.384 6.736 -2.303 1 95.79 143 GLN B CA 1
ATOM 7604 C C . GLN B 1 143 ? -40.196 5.981 -2.894 1 95.79 143 GLN B C 1
ATOM 7606 O O . GLN B 1 143 ? -40.221 4.752 -2.991 1 95.79 143 GLN B O 1
ATOM 7611 N N . THR B 1 144 ? -39.231 6.702 -3.283 1 97.53 144 THR B N 1
ATOM 7612 C CA . THR B 1 144 ? -37.989 6.128 -3.788 1 97.53 144 THR B CA 1
ATOM 7613 C C . THR B 1 144 ? -36.846 6.364 -2.805 1 97.53 144 THR B C 1
ATOM 7615 O O . THR B 1 144 ? -36.593 7.5 -2.4 1 97.53 144 THR B O 1
ATOM 7618 N N . CYS B 1 145 ? -36.264 5.316 -2.407 1 97.72 145 CYS B N 1
ATOM 7619 C CA . CYS B 1 145 ? -35.145 5.356 -1.473 1 97.72 145 CYS B CA 1
ATOM 7620 C C . CYS B 1 145 ? -33.838 4.998 -2.171 1 97.72 145 CYS B C 1
ATOM 7622 O O . CYS B 1 145 ? -33.767 4 -2.89 1 97.72 145 CYS B O 1
ATOM 7624 N N . LEU B 1 146 ? -32.857 5.843 -1.992 1 98 146 LEU B N 1
ATOM 7625 C CA . LEU B 1 146 ? -31.519 5.539 -2.489 1 98 146 LEU B CA 1
ATOM 7626 C C . LEU B 1 146 ? -30.655 4.935 -1.388 1 98 146 LEU B C 1
ATOM 7628 O O . LEU B 1 146 ? -30.566 5.487 -0.288 1 98 146 LEU B O 1
ATOM 7632 N N . ILE B 1 147 ? -30.061 3.803 -1.63 1 98.3 147 ILE B N 1
ATOM 7633 C CA . ILE B 1 147 ? -29.116 3.178 -0.71 1 98.3 147 ILE B CA 1
ATOM 7634 C C . ILE B 1 147 ? -27.723 3.162 -1.334 1 98.3 147 ILE B C 1
ATOM 7636 O O . ILE B 1 147 ? -27.525 2.594 -2.411 1 98.3 147 ILE B O 1
ATOM 7640 N N . ALA B 1 148 ? -26.813 3.836 -0.684 1 97.81 148 ALA B N 1
ATOM 7641 C CA . ALA B 1 148 ? -25.434 3.898 -1.162 1 97.81 148 ALA B CA 1
ATOM 7642 C C . ALA B 1 148 ? -24.548 2.91 -0.409 1 97.81 148 ALA B C 1
ATOM 7644 O O . ALA B 1 148 ? -24.642 2.789 0.815 1 97.81 148 ALA B O 1
ATOM 7645 N N . VAL B 1 149 ? -23.761 2.195 -1.176 1 97.1 149 VAL B N 1
ATOM 7646 C CA . VAL B 1 149 ? -22.813 1.252 -0.59 1 97.1 149 VAL B CA 1
ATOM 7647 C C . VAL B 1 149 ? -21.42 1.494 -1.168 1 97.1 149 VAL B C 1
ATOM 7649 O O . VAL B 1 149 ? -21.282 1.874 -2.332 1 97.1 149 VAL B O 1
ATOM 7652 N N . HIS B 1 150 ? -20.396 1.351 -0.369 1 95.38 150 HIS B N 1
ATOM 7653 C CA . HIS B 1 150 ? -19.051 1.649 -0.85 1 95.38 150 HIS B CA 1
ATOM 7654 C C . HIS B 1 150 ? -18.527 0.532 -1.746 1 95.38 150 HIS B C 1
ATOM 7656 O O . HIS B 1 150 ? -17.645 0.76 -2.577 1 95.38 150 HIS B O 1
ATOM 7662 N N . GLU B 1 151 ? -19.038 -0.678 -1.532 1 94.29 151 GLU B N 1
ATOM 7663 C CA . GLU B 1 151 ? -18.67 -1.802 -2.388 1 94.29 151 GLU B CA 1
ATOM 7664 C C . GLU B 1 151 ? -19.686 -2.935 -2.279 1 94.29 151 GLU B C 1
ATOM 7666 O O . GLU B 1 151 ? -20.414 -3.03 -1.289 1 94.29 151 GLU B O 1
ATOM 7671 N N . LEU B 1 152 ? -19.669 -3.788 -3.255 1 93.46 152 LEU B N 1
ATOM 7672 C CA . LEU B 1 152 ? -20.599 -4.912 -3.248 1 93.46 152 LEU B CA 1
ATOM 7673 C C . LEU B 1 152 ? -19.897 -6.196 -2.817 1 93.46 152 LEU B C 1
ATOM 7675 O O . LEU B 1 152 ? -20.031 -7.232 -3.473 1 93.46 152 LEU B O 1
ATOM 7679 N N . SER B 1 153 ? -19.116 -6.099 -1.784 1 85.7 153 SER B N 1
ATOM 7680 C CA . SER B 1 153 ? -18.405 -7.26 -1.259 1 85.7 153 SER B CA 1
ATOM 7681 C C . SER B 1 153 ? -19.214 -7.957 -0.17 1 85.7 153 SER B C 1
ATOM 7683 O O . SER B 1 153 ? -20.223 -7.424 0.299 1 85.7 153 SER B O 1
ATOM 7685 N N . ARG B 1 154 ? -18.764 -9.071 0.239 1 79.97 154 ARG B N 1
ATOM 7686 C CA . ARG B 1 154 ? -19.453 -9.837 1.272 1 79.97 154 ARG B CA 1
ATOM 7687 C C . ARG B 1 154 ? -18.952 -9.456 2.661 1 79.97 154 ARG B C 1
ATOM 7689 O O . ARG B 1 154 ? -19.162 -10.194 3.626 1 79.97 154 ARG B O 1
ATOM 7696 N N . THR B 1 155 ? -18.373 -8.345 2.764 1 77.82 155 THR B N 1
ATOM 7697 C CA . THR B 1 155 ? -17.924 -7.853 4.061 1 77.82 155 THR B CA 1
ATOM 7698 C C . THR B 1 155 ? -19.094 -7.279 4.856 1 77.82 155 THR B C 1
ATOM 7700 O O . THR B 1 155 ? -20.23 -7.267 4.378 1 77.82 155 THR B O 1
ATOM 7703 N N . GLY B 1 156 ? -18.915 -6.898 6.032 1 82.57 156 GLY B N 1
ATOM 7704 C CA . GLY B 1 156 ? -19.948 -6.547 6.994 1 82.57 156 GLY B CA 1
ATOM 7705 C C . GLY B 1 156 ? -20.875 -5.452 6.501 1 82.57 156 GLY B C 1
ATOM 7706 O O . GLY B 1 156 ? -22.077 -5.674 6.343 1 82.57 156 GLY B O 1
ATOM 7707 N N . ALA B 1 157 ? -20.324 -4.325 6.114 1 87.71 157 ALA B N 1
ATOM 7708 C CA . ALA B 1 157 ? -21.13 -3.155 5.774 1 87.71 157 ALA B CA 1
ATOM 7709 C C . ALA B 1 157 ? -21.929 -3.392 4.496 1 87.71 157 ALA B C 1
ATOM 7711 O O . ALA B 1 157 ? -23.123 -3.089 4.438 1 87.71 157 ALA B O 1
ATOM 7712 N N . PRO B 1 158 ? -21.373 -3.988 3.524 1 90.52 158 PRO B N 1
ATOM 7713 C CA . PRO B 1 158 ? -22.146 -4.269 2.313 1 90.52 158 PRO B CA 1
ATOM 7714 C C . PRO B 1 158 ? -23.281 -5.262 2.553 1 90.52 158 PRO B C 1
ATOM 7716 O O . PRO B 1 158 ? -24.353 -5.137 1.955 1 90.52 158 PRO B O 1
ATOM 7719 N N . VAL B 1 159 ? -23.071 -6.201 3.461 1 90.07 159 VAL B N 1
ATOM 7720 C CA . VAL B 1 159 ? -24.126 -7.153 3.791 1 90.07 159 VAL B CA 1
ATOM 7721 C C . VAL B 1 159 ? -25.283 -6.427 4.473 1 90.07 159 VAL B C 1
ATOM 7723 O O . VAL B 1 159 ? -26.451 -6.721 4.209 1 90.07 159 VAL B O 1
ATOM 7726 N N . VAL B 1 160 ? -24.94 -5.54 5.305 1 93.29 160 VAL B N 1
ATOM 7727 C CA . VAL B 1 160 ? -25.97 -4.713 5.925 1 93.29 160 VAL B CA 1
ATOM 7728 C C . VAL B 1 160 ? -26.708 -3.916 4.851 1 93.29 160 VAL B C 1
ATOM 7730 O O . VAL B 1 160 ? -27.932 -3.776 4.906 1 93.29 160 VAL B O 1
ATOM 7733 N N . GLY B 1 161 ? -25.969 -3.374 3.889 1 95.57 161 GLY B N 1
ATOM 7734 C CA . GLY B 1 161 ? -26.582 -2.678 2.77 1 95.57 161 GLY B CA 1
ATOM 7735 C C . GLY B 1 161 ? -27.569 -3.537 2.001 1 95.57 161 GLY B C 1
ATOM 7736 O O . GLY B 1 161 ? -28.637 -3.065 1.608 1 95.57 161 GLY B O 1
ATOM 7737 N N . LEU B 1 162 ? -27.227 -4.761 1.813 1 95.89 162 LEU B N 1
ATOM 7738 C CA . LEU B 1 162 ? -28.112 -5.693 1.122 1 95.89 162 LEU B CA 1
ATOM 7739 C C . LEU B 1 162 ? -29.391 -5.922 1.921 1 95.89 162 LEU B C 1
ATOM 7741 O O . LEU B 1 162 ? -30.485 -5.95 1.353 1 95.89 162 LEU B O 1
ATOM 7745 N N . ASP B 1 163 ? -29.255 -6.045 3.218 1 94.17 163 ASP B N 1
ATOM 7746 C CA . ASP B 1 163 ? -30.417 -6.234 4.081 1 94.17 163 ASP B CA 1
ATOM 7747 C C . ASP B 1 163 ? -31.327 -5.008 4.054 1 94.17 163 ASP B C 1
ATOM 7749 O O . ASP B 1 163 ? -32.553 -5.138 4.037 1 94.17 163 ASP B O 1
ATOM 7753 N N . LEU B 1 164 ? -30.74 -3.902 4.066 1 96.7 164 LEU B N 1
ATOM 7754 C CA . LEU B 1 164 ? -31.501 -2.662 3.969 1 96.7 164 LEU B CA 1
ATOM 7755 C C . LEU B 1 164 ? -32.292 -2.609 2.666 1 96.7 164 LEU B C 1
ATOM 7757 O O . LEU B 1 164 ? -33.469 -2.244 2.664 1 96.7 164 LEU B O 1
ATOM 7761 N N . ALA B 1 165 ? -31.599 -2.96 1.585 1 97.63 165 ALA B N 1
ATOM 7762 C CA . ALA B 1 165 ? -32.259 -2.953 0.282 1 97.63 165 ALA B CA 1
ATOM 7763 C C . ALA B 1 165 ? -33.428 -3.934 0.254 1 97.63 165 ALA B C 1
ATOM 7765 O O . ALA B 1 165 ? -34.508 -3.608 -0.245 1 97.63 165 ALA B O 1
ATOM 7766 N N . ARG B 1 166 ? -33.183 -5.106 0.78 1 96.56 166 ARG B N 1
ATOM 7767 C CA . ARG B 1 166 ? -34.222 -6.129 0.839 1 96.56 166 ARG B CA 1
ATOM 7768 C C . ARG B 1 166 ? -35.429 -5.639 1.631 1 96.56 166 ARG B C 1
ATOM 7770 O O . ARG B 1 166 ? -36.57 -5.777 1.184 1 96.56 166 ARG B O 1
ATOM 7777 N N . GLU B 1 167 ? -35.247 -5.021 2.802 1 96.41 167 GLU B N 1
ATOM 7778 C CA . GLU B 1 167 ? -36.315 -4.506 3.654 1 96.41 167 GLU B CA 1
ATOM 7779 C C . GLU B 1 167 ? -37.026 -3.327 2.996 1 96.41 167 GLU B C 1
ATOM 7781 O O . GLU B 1 167 ? -38.256 -3.242 3.025 1 96.41 167 GLU B O 1
ATOM 7786 N N . ALA B 1 168 ? -36.255 -2.439 2.424 1 97.6 168 ALA B N 1
ATOM 7787 C CA . ALA B 1 168 ? -36.809 -1.242 1.796 1 97.6 168 ALA B CA 1
ATOM 7788 C C . ALA B 1 168 ? -37.71 -1.607 0.62 1 97.6 168 ALA B C 1
ATOM 7790 O O . ALA B 1 168 ? -38.713 -0.936 0.367 1 97.6 168 ALA B O 1
ATOM 7791 N N . ALA B 1 169 ? -37.349 -2.641 -0.076 1 97.05 169 ALA B N 1
ATOM 7792 C CA . ALA B 1 169 ? -38.051 -3.053 -1.289 1 97.05 169 ALA B CA 1
ATOM 7793 C C . ALA B 1 169 ? -39.49 -3.455 -0.98 1 97.05 169 ALA B C 1
ATOM 7795 O O . ALA B 1 169 ? -40.336 -3.496 -1.877 1 97.05 169 ALA B O 1
ATOM 7796 N N . GLU B 1 170 ? -39.769 -3.633 0.252 1 95.17 170 GLU B N 1
ATOM 7797 C CA . GLU B 1 170 ? -41.114 -4.039 0.65 1 95.17 170 GLU B CA 1
ATOM 7798 C C . GLU B 1 170 ? -42.086 -2.864 0.587 1 95.17 170 GLU B C 1
ATOM 7800 O O . GLU B 1 170 ? -43.291 -3.057 0.412 1 95.17 170 GLU B O 1
ATOM 7805 N N . THR B 1 171 ? -41.552 -1.654 0.684 1 94.98 171 THR B N 1
ATOM 7806 C CA . THR B 1 171 ? -42.471 -0.531 0.827 1 94.98 171 THR B CA 1
ATOM 7807 C C . THR B 1 171 ? -42.088 0.606 -0.116 1 94.98 171 THR B C 1
ATOM 7809 O O . THR B 1 171 ? -42.851 1.557 -0.292 1 94.98 171 THR B O 1
ATOM 7812 N N . CYS B 1 172 ? -40.858 0.579 -0.725 1 96.4 172 CYS B N 1
ATOM 7813 C CA . CYS B 1 172 ? -40.355 1.677 -1.543 1 96.4 172 CYS B CA 1
ATOM 7814 C C . CYS B 1 172 ? -39.726 1.155 -2.829 1 96.4 172 CYS B C 1
ATOM 7816 O O . CYS B 1 172 ? -39.46 -0.042 -2.954 1 96.4 172 CYS B O 1
ATOM 7818 N N . ASN B 1 173 ? -39.63 2.104 -3.807 1 97.44 173 ASN B N 1
ATOM 7819 C CA . ASN B 1 173 ? -38.626 1.878 -4.841 1 97.44 173 ASN B CA 1
ATOM 7820 C C . ASN B 1 173 ? -37.21 1.983 -4.282 1 97.44 173 ASN B C 1
ATOM 7822 O O . ASN B 1 173 ? -36.915 2.882 -3.493 1 97.44 173 ASN B O 1
ATOM 7826 N N . VAL B 1 174 ? -36.428 1.026 -4.654 1 98.17 174 VAL B N 1
ATOM 7827 C CA . VAL B 1 174 ? -35.062 1.071 -4.143 1 98.17 174 VAL B CA 1
ATOM 7828 C C . VAL B 1 174 ? -34.082 1.249 -5.3 1 98.17 174 VAL B C 1
ATOM 7830 O O . VAL B 1 174 ? -34.122 0.497 -6.277 1 98.17 174 VAL B O 1
ATOM 7833 N N . VAL B 1 175 ? -33.313 2.26 -5.214 1 97.49 175 VAL B N 1
ATOM 7834 C CA . VAL B 1 175 ? -32.176 2.445 -6.109 1 97.49 175 VAL B CA 1
ATOM 7835 C C . VAL B 1 175 ? -30.873 2.338 -5.32 1 97.49 175 VAL B C 1
ATOM 7837 O O . VAL B 1 175 ? -30.786 2.817 -4.187 1 97.49 175 VAL B O 1
ATOM 7840 N N . VAL B 1 176 ? -29.878 1.641 -5.93 1 97.86 176 VAL B N 1
ATOM 7841 C CA . VAL B 1 176 ? -28.61 1.444 -5.235 1 97.86 176 VAL B CA 1
ATOM 7842 C C . VAL B 1 176 ? -27.476 2.08 -6.036 1 97.86 176 VAL B C 1
ATOM 7844 O O . VAL B 1 176 ? -27.449 1.987 -7.266 1 97.86 176 VAL B O 1
ATOM 7847 N N . VAL B 1 177 ? -26.643 2.811 -5.387 1 97.18 177 VAL B N 1
ATOM 7848 C CA . VAL B 1 177 ? -25.388 3.291 -5.958 1 97.18 177 VAL B CA 1
ATOM 7849 C C . VAL B 1 177 ? -24.21 2.702 -5.186 1 97.18 177 VAL B C 1
ATOM 7851 O O . VAL B 1 177 ? -24.105 2.88 -3.97 1 97.18 177 VAL B O 1
ATOM 7854 N N . ALA B 1 178 ? -23.388 1.979 -5.88 1 97.01 178 ALA B N 1
ATOM 7855 C CA . ALA B 1 178 ? -22.189 1.402 -5.277 1 97.01 178 ALA B CA 1
ATOM 7856 C C . ALA B 1 178 ? -20.928 2.07 -5.818 1 97.01 178 ALA B C 1
ATOM 7858 O O . ALA B 1 178 ? -20.827 2.342 -7.017 1 97.01 178 ALA B O 1
ATOM 7859 N N . VAL B 1 179 ? -20.053 2.378 -4.972 1 95.48 179 VAL B N 1
ATOM 7860 C CA . VAL B 1 179 ? -18.802 2.993 -5.401 1 95.48 179 VAL B CA 1
ATOM 7861 C C . VAL B 1 179 ? -17.958 1.972 -6.161 1 95.48 179 VAL B C 1
ATOM 7863 O O . VAL B 1 179 ? -17.308 2.31 -7.153 1 95.48 179 VAL B O 1
ATOM 7866 N N . ARG B 1 180 ? -17.95 0.683 -5.713 1 93.99 180 ARG B N 1
ATOM 7867 C CA . ARG B 1 180 ? -17.213 -0.399 -6.359 1 93.99 180 ARG B CA 1
ATOM 7868 C C . ARG B 1 180 ? -18.084 -1.642 -6.506 1 93.99 180 ARG B C 1
ATOM 7870 O O . ARG B 1 180 ? -18.982 -1.877 -5.695 1 93.99 180 ARG B O 1
ATOM 7877 N N . GLY B 1 181 ? -17.791 -2.384 -7.48 1 91.49 181 GLY B N 1
ATOM 7878 C CA . GLY B 1 181 ? -18.509 -3.633 -7.674 1 91.49 181 GLY B CA 1
ATOM 7879 C C . GLY B 1 181 ? -18.081 -4.724 -6.711 1 91.49 181 GLY B C 1
ATOM 7880 O O . GLY B 1 181 ? -17.414 -4.45 -5.711 1 91.49 181 GLY B O 1
ATOM 7881 N N . GLY B 1 182 ? -18.561 -5.893 -6.962 1 86.65 182 GLY B N 1
ATOM 7882 C CA . GLY B 1 182 ? -18.173 -7.013 -6.12 1 86.65 182 GLY B CA 1
ATOM 7883 C C . GLY B 1 182 ? -19.117 -8.196 -6.229 1 86.65 182 GLY B C 1
ATOM 7884 O O . GLY B 1 182 ? -19.966 -8.24 -7.122 1 86.65 182 GLY B O 1
ATOM 7885 N N . ALA B 1 183 ? -18.985 -9.171 -5.396 1 80.54 183 ALA B N 1
ATOM 7886 C CA . ALA B 1 183 ? -19.624 -10.482 -5.462 1 80.54 183 ALA B CA 1
ATOM 7887 C C . ALA B 1 183 ? -21.114 -10.383 -5.147 1 80.54 183 ALA B C 1
ATOM 7889 O O . ALA B 1 183 ? -21.888 -11.282 -5.485 1 80.54 183 ALA B O 1
ATOM 7890 N N . LEU B 1 184 ? -21.607 -9.292 -4.534 1 89.51 184 LEU B N 1
ATOM 7891 C CA . LEU B 1 184 ? -22.995 -9.182 -4.098 1 89.51 184 LEU B CA 1
ATOM 7892 C C . LEU B 1 184 ? -23.856 -8.542 -5.182 1 89.51 184 LEU B C 1
ATOM 7894 O O . LEU B 1 184 ? -25.038 -8.267 -4.96 1 89.51 184 LEU B O 1
ATOM 7898 N N . LEU B 1 185 ? -23.322 -8.239 -6.307 1 90.25 185 LEU B N 1
ATOM 7899 C CA . LEU B 1 185 ? -24.044 -7.536 -7.361 1 90.25 185 LEU B CA 1
ATOM 7900 C C . LEU B 1 185 ? -25.36 -8.237 -7.679 1 90.25 185 LEU B C 1
ATOM 7902 O O . LEU B 1 185 ? -26.425 -7.617 -7.637 1 90.25 185 LEU B O 1
ATOM 7906 N N . GLU B 1 186 ? -25.35 -9.558 -7.87 1 86.4 186 GLU B N 1
ATOM 7907 C CA . GLU B 1 186 ? -26.55 -10.301 -8.243 1 86.4 186 GLU B CA 1
ATOM 7908 C C . GLU B 1 186 ? -27.562 -10.322 -7.101 1 86.4 186 GLU B C 1
ATOM 7910 O O . GLU B 1 186 ? -28.771 -10.254 -7.334 1 86.4 186 GLU B O 1
ATOM 7915 N N . ASP B 1 187 ? -27.056 -10.364 -5.943 1 91.37 187 ASP B N 1
ATOM 7916 C CA . ASP B 1 187 ? -27.934 -10.369 -4.777 1 91.37 187 ASP B CA 1
ATOM 7917 C C . ASP B 1 187 ? -28.69 -9.048 -4.655 1 91.37 187 ASP B C 1
ATOM 7919 O O . ASP B 1 187 ? -29.866 -9.033 -4.285 1 91.37 187 ASP B O 1
ATOM 7923 N N . PHE B 1 188 ? -28.09 -8.02 -4.956 1 95.4 188 PHE B N 1
ATOM 7924 C CA . PHE B 1 188 ? -28.718 -6.705 -4.897 1 95.4 188 PHE B CA 1
ATOM 7925 C C . PHE B 1 188 ? -29.758 -6.551 -6 1 95.4 188 PHE B C 1
ATOM 7927 O O . PHE B 1 188 ? -30.847 -6.025 -5.764 1 95.4 188 PHE B O 1
ATOM 7934 N N . ILE B 1 189 ? -29.426 -6.989 -7.172 1 93.99 189 ILE B N 1
ATOM 7935 C CA . ILE B 1 189 ? -30.26 -6.819 -8.357 1 93.99 189 ILE B CA 1
ATOM 7936 C C . ILE B 1 189 ? -31.64 -7.423 -8.109 1 93.99 189 ILE B C 1
ATOM 7938 O O . ILE B 1 189 ? -32.65 -6.894 -8.579 1 93.99 189 ILE B O 1
ATOM 7942 N N . ASP B 1 190 ? -31.716 -8.355 -7.24 1 93.92 190 ASP B N 1
ATOM 7943 C CA . ASP B 1 190 ? -32.962 -9.053 -6.941 1 93.92 190 ASP B CA 1
ATOM 7944 C C . ASP B 1 190 ? -33.931 -8.146 -6.185 1 93.92 190 ASP B C 1
ATOM 7946 O O . ASP B 1 190 ? -35.136 -8.404 -6.156 1 93.92 190 ASP B O 1
ATOM 7950 N N . HIS B 1 191 ? -33.419 -7.025 -5.633 1 95.96 191 HIS B N 1
ATOM 7951 C CA . HIS B 1 191 ? -34.258 -6.275 -4.706 1 95.96 191 HIS B CA 1
ATOM 7952 C C . HIS B 1 191 ? -34.382 -4.816 -5.132 1 95.96 191 HIS B C 1
ATOM 7954 O O . HIS B 1 191 ? -35.018 -4.015 -4.442 1 95.96 191 HIS B O 1
ATOM 7960 N N . VAL B 1 192 ? -33.831 -4.415 -6.231 1 97.2 192 VAL B N 1
ATOM 7961 C CA . VAL B 1 192 ? -33.756 -2.989 -6.529 1 97.2 192 VAL B CA 1
ATOM 7962 C C . VAL B 1 192 ? -34.354 -2.717 -7.907 1 97.2 192 VAL B C 1
ATOM 7964 O O . VAL B 1 192 ? -34.588 -3.646 -8.684 1 97.2 192 VAL B O 1
ATOM 7967 N N . CYS B 1 193 ? -34.643 -1.482 -8.166 1 96.51 193 CYS B N 1
ATOM 7968 C CA . CYS B 1 193 ? -35.111 -1.047 -9.477 1 96.51 193 CYS B CA 1
ATOM 7969 C C . CYS B 1 193 ? -33.939 -0.795 -10.418 1 96.51 193 CYS B C 1
ATOM 7971 O O . CYS B 1 193 ? -34.012 -1.115 -11.606 1 96.51 193 CYS B O 1
ATOM 7973 N N . ASP B 1 194 ? -32.972 -0.199 -9.808 1 95.44 194 ASP B N 1
ATOM 7974 C CA . ASP B 1 194 ? -31.763 0.14 -10.553 1 95.44 194 ASP B CA 1
ATOM 7975 C C . ASP B 1 194 ? -30.536 0.123 -9.645 1 95.44 194 ASP B C 1
ATOM 7977 O O . ASP B 1 194 ? -30.641 0.388 -8.446 1 95.44 194 ASP B O 1
ATOM 7981 N N . LEU B 1 195 ? -29.473 -0.264 -10.211 1 96.26 195 LEU B N 1
ATOM 7982 C CA . LEU B 1 195 ? -28.197 -0.266 -9.505 1 96.26 195 LEU B CA 1
ATOM 7983 C C . LEU B 1 195 ? -27.085 0.286 -10.39 1 96.26 195 LEU B C 1
ATOM 7985 O O . LEU B 1 195 ? -26.949 -0.118 -11.547 1 96.26 195 LEU B O 1
ATOM 7989 N N . VAL B 1 196 ? -26.355 1.295 -9.878 1 95.74 196 VAL B N 1
ATOM 7990 C CA . VAL B 1 196 ? -25.266 1.901 -10.637 1 95.74 196 VAL B CA 1
ATOM 7991 C C . VAL B 1 196 ? -23.967 1.811 -9.84 1 95.74 196 VAL B C 1
ATOM 7993 O O . VAL B 1 196 ? -23.96 2.025 -8.626 1 95.74 196 VAL B O 1
ATOM 7996 N N . ILE B 1 197 ? -22.91 1.413 -10.474 1 95.58 197 ILE B N 1
ATOM 7997 C CA . ILE B 1 197 ? -21.582 1.392 -9.871 1 95.58 197 ILE B CA 1
ATOM 7998 C C . ILE B 1 197 ? -20.777 2.597 -10.353 1 95.58 197 ILE B C 1
ATOM 8000 O O . ILE B 1 197 ? -20.511 2.735 -11.55 1 95.58 197 ILE B O 1
ATOM 8004 N N . SER B 1 198 ? -20.469 3.533 -9.417 1 94.39 198 SER B N 1
ATOM 8005 C CA . SER B 1 198 ? -19.738 4.725 -9.834 1 94.39 198 SER B CA 1
ATOM 8006 C C . SER B 1 198 ? -18.898 5.286 -8.691 1 94.39 198 SER B C 1
ATOM 8008 O O . SER B 1 198 ? -19.395 5.465 -7.578 1 94.39 198 SER B O 1
ATOM 8010 N N . GLU B 1 199 ? -17.648 5.637 -9.001 1 92.64 199 GLU B N 1
ATOM 8011 C CA . GLU B 1 199 ? -16.783 6.321 -8.045 1 92.64 199 GLU B CA 1
ATOM 8012 C C . GLU B 1 199 ? -17.082 7.817 -8.002 1 92.64 199 GLU B C 1
ATOM 8014 O O . GLU B 1 199 ? -16.668 8.511 -7.071 1 92.64 199 GLU B O 1
ATOM 8019 N N . ASN B 1 200 ? -17.81 8.294 -9.018 1 91.88 200 ASN B N 1
ATOM 8020 C CA . ASN B 1 200 ? -18.19 9.7 -9.111 1 91.88 200 ASN B CA 1
ATOM 8021 C C . ASN B 1 200 ? -19.676 9.859 -9.418 1 91.88 200 ASN B C 1
ATOM 8023 O O . ASN B 1 200 ? -20.044 10.364 -10.48 1 91.88 200 ASN B O 1
ATOM 8027 N N . PRO B 1 201 ? -20.433 9.569 -8.424 1 93.01 201 PRO B N 1
ATOM 8028 C CA . PRO B 1 201 ? -21.878 9.573 -8.663 1 93.01 201 PRO B CA 1
ATOM 8029 C C . PRO B 1 201 ? -22.385 10.911 -9.196 1 93.01 201 PRO B C 1
ATOM 8031 O O . PRO B 1 201 ? -23.251 10.942 -10.075 1 93.01 201 PRO B O 1
ATOM 8034 N N . PHE B 1 202 ? -21.892 12.016 -8.648 1 91.06 202 PHE B N 1
ATOM 8035 C CA . PHE B 1 202 ? -22.327 13.333 -9.099 1 91.06 202 PHE B CA 1
ATOM 8036 C C . PHE B 1 202 ? -22.048 13.516 -10.586 1 91.06 202 PHE B C 1
ATOM 8038 O O . PHE B 1 202 ? -22.914 13.976 -11.333 1 91.06 202 PHE B O 1
ATOM 8045 N N . GLY B 1 203 ? -20.896 13.096 -11.06 1 86.86 203 GLY B N 1
ATOM 8046 C CA . GLY B 1 203 ? -20.525 13.266 -12.455 1 86.86 203 GLY B CA 1
ATOM 8047 C C . GLY B 1 203 ? -21.155 12.233 -13.37 1 86.86 203 GLY B C 1
ATOM 8048 O O . GLY B 1 203 ? -21.226 12.432 -14.585 1 86.86 203 GLY B O 1
ATOM 8049 N N . ASP B 1 204 ? -21.71 11.137 -12.789 1 89.85 204 ASP B N 1
ATOM 8050 C CA . ASP B 1 204 ? -22.183 10.029 -13.614 1 89.85 204 ASP B CA 1
ATOM 8051 C C . ASP B 1 204 ? -23.709 9.967 -13.629 1 89.85 204 ASP B C 1
ATOM 8053 O O . ASP B 1 204 ? -24.324 9.963 -14.697 1 89.85 204 ASP B O 1
ATOM 8057 N N . ILE B 1 205 ? -24.318 10.013 -12.48 1 89.42 205 ILE B N 1
ATOM 8058 C CA . ILE B 1 205 ? -25.738 9.704 -12.348 1 89.42 205 ILE B CA 1
ATOM 8059 C C . ILE B 1 205 ? -26.568 10.79 -13.029 1 89.42 205 ILE B C 1
ATOM 8061 O O . ILE B 1 205 ? -27.669 10.524 -13.518 1 89.42 205 ILE B O 1
ATOM 8065 N N . LEU B 1 206 ? -26.024 11.976 -13.071 1 83 206 LEU B N 1
ATOM 8066 C CA . LEU B 1 206 ? -26.724 13.08 -13.718 1 83 206 LEU B CA 1
ATOM 8067 C C . LEU B 1 206 ? -26.979 12.774 -15.19 1 83 206 LEU B C 1
ATOM 8069 O O . LEU B 1 206 ? -27.88 13.354 -15.802 1 83 206 LEU B O 1
ATOM 8073 N N . PHE B 1 207 ? -26.294 11.855 -15.773 1 85.35 207 PHE B N 1
ATOM 8074 C CA . PHE B 1 207 ? -26.397 11.594 -17.204 1 85.35 207 PHE B CA 1
ATOM 8075 C C . PHE B 1 207 ? -27.121 10.278 -17.464 1 85.35 207 PHE B C 1
ATOM 8077 O O . PHE B 1 207 ? -27.211 9.828 -18.608 1 85.35 207 PHE B O 1
ATOM 8084 N N . LEU B 1 208 ? -27.556 9.741 -16.309 1 85.33 208 LEU B N 1
ATOM 8085 C CA . LEU B 1 208 ? -28.405 8.567 -16.471 1 85.33 208 LEU B CA 1
ATOM 8086 C C . LEU B 1 208 ? -29.825 8.971 -16.851 1 85.33 208 LEU B C 1
ATOM 8088 O O . LEU B 1 208 ? -30.316 10.014 -16.414 1 85.33 208 LEU B O 1
ATOM 8092 N N . SER B 1 209 ? -30.495 8.252 -17.713 1 78.86 209 SER B N 1
ATOM 8093 C CA . SER B 1 209 ? -31.819 8.606 -18.212 1 78.86 209 SER B CA 1
ATOM 8094 C C . SER B 1 209 ? -32.915 7.885 -17.434 1 78.86 209 SER B C 1
ATOM 8096 O O . SER B 1 209 ? -34.101 8.167 -17.616 1 78.86 209 SER B O 1
ATOM 8098 N N . GLN B 1 210 ? -32.582 7.137 -16.476 1 83.91 210 GLN B N 1
ATOM 8099 C CA . GLN B 1 210 ? -33.574 6.35 -15.752 1 83.91 210 GLN B CA 1
ATOM 8100 C C . GLN B 1 210 ? -34.413 7.235 -14.833 1 83.91 210 GLN B C 1
ATOM 8102 O O . GLN B 1 210 ? -33.872 8.049 -14.082 1 83.91 210 GLN B O 1
ATOM 8107 N N . GLU B 1 211 ? -35.657 7.085 -14.868 1 85.45 211 GLU B N 1
ATOM 8108 C CA . GLU B 1 211 ? -36.601 7.855 -14.063 1 85.45 211 GLU B CA 1
ATOM 8109 C C . GLU B 1 211 ? -36.37 7.626 -12.572 1 85.45 211 GLU B C 1
ATOM 8111 O O . GLU B 1 211 ? -36.609 8.519 -11.757 1 85.45 211 GLU B O 1
ATOM 8116 N N . SER B 1 212 ? -35.872 6.5 -12.261 1 90.59 212 SER B N 1
ATOM 8117 C CA . SER B 1 212 ? -35.678 6.124 -10.864 1 90.59 212 SER B CA 1
ATOM 8118 C C . SER B 1 212 ? -34.652 7.027 -10.187 1 90.59 212 SER B C 1
ATOM 8120 O O . SER B 1 212 ? -34.649 7.16 -8.961 1 90.59 212 SER B O 1
ATOM 8122 N N . PHE B 1 213 ? -33.824 7.684 -10.986 1 90.16 213 PHE B N 1
ATOM 8123 C CA . PHE B 1 213 ? -32.789 8.532 -10.407 1 90.16 213 PHE B CA 1
ATOM 8124 C C . PHE B 1 213 ? -33.214 9.995 -10.427 1 90.16 213 PHE B C 1
ATOM 8126 O O . PHE B 1 213 ? -32.519 10.857 -9.884 1 90.16 213 PHE B O 1
ATOM 8133 N N . THR B 1 214 ? -34.358 10.305 -10.992 1 85.94 214 THR B N 1
ATOM 8134 C CA . THR B 1 214 ? -34.823 11.684 -11.093 1 85.94 214 THR B CA 1
ATOM 8135 C C . THR B 1 214 ? -35.612 12.082 -9.849 1 85.94 214 THR B C 1
ATOM 8137 O O . THR B 1 214 ? -35.659 13.26 -9.487 1 85.94 214 THR B O 1
ATOM 8140 N N . ARG B 1 215 ? -36.208 11.133 -9.261 1 89.85 215 ARG B N 1
ATOM 8141 C CA . ARG B 1 215 ? -36.985 11.429 -8.061 1 89.85 215 ARG B CA 1
ATOM 8142 C C . ARG B 1 215 ? -36.555 10.541 -6.898 1 89.85 215 ARG B C 1
ATOM 8144 O O . ARG B 1 215 ? -37.066 9.432 -6.735 1 89.85 215 ARG B O 1
ATOM 8151 N N . ILE B 1 216 ? -35.747 11 -6.073 1 95.73 216 ILE B N 1
ATOM 8152 C CA . ILE B 1 216 ? -35.313 10.309 -4.864 1 95.73 216 ILE B CA 1
ATOM 8153 C C . ILE B 1 216 ? -35.805 11.065 -3.632 1 95.73 216 ILE B C 1
ATOM 8155 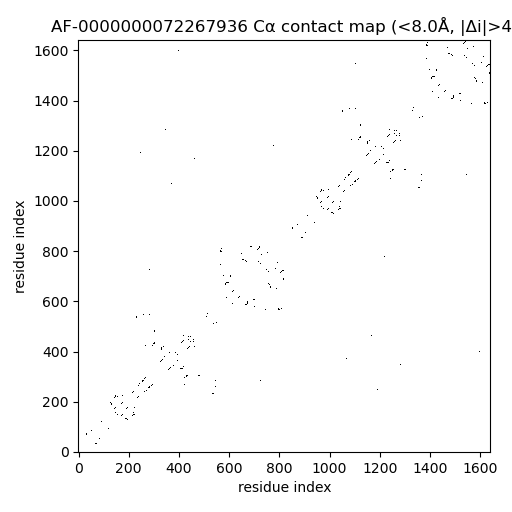O O . ILE B 1 216 ? -35.505 12.249 -3.461 1 95.73 216 ILE B O 1
ATOM 8159 N N . ASP B 1 217 ? -36.555 10.43 -2.835 1 96.87 217 ASP B N 1
ATOM 8160 C CA . ASP B 1 217 ? -37.181 11.084 -1.69 1 96.87 217 ASP B CA 1
ATOM 8161 C C . ASP B 1 217 ? -36.209 11.187 -0.517 1 96.87 217 ASP B C 1
ATOM 8163 O O . ASP B 1 217 ? -36.221 12.174 0.222 1 96.87 217 ASP B O 1
ATOM 8167 N N . PHE B 1 218 ? -35.451 10.174 -0.302 1 97.62 218 PHE B N 1
ATOM 8168 C CA . PHE B 1 218 ? -34.419 10.191 0.728 1 97.62 218 PHE B CA 1
ATOM 8169 C C . PHE B 1 218 ? -33.358 9.135 0.448 1 97.62 218 PHE B C 1
ATOM 8171 O O . PHE B 1 218 ? -33.54 8.278 -0.419 1 97.62 218 PHE B O 1
ATOM 8178 N N . ALA B 1 219 ? -32.257 9.253 1.123 1 98.25 219 ALA B N 1
ATOM 8179 C CA . ALA B 1 219 ? -31.145 8.338 0.88 1 98.25 219 ALA B CA 1
ATOM 8180 C C . ALA B 1 219 ? -30.558 7.827 2.193 1 98.25 219 ALA B C 1
ATOM 8182 O O . ALA B 1 219 ? -30.705 8.467 3.236 1 98.25 219 ALA B O 1
ATOM 8183 N N . ILE B 1 220 ? -30.035 6.683 2.183 1 98.49 220 ILE B N 1
ATOM 8184 C CA . ILE B 1 220 ? -29.246 6.092 3.258 1 98.49 220 ILE B CA 1
ATOM 8185 C C . ILE B 1 220 ? -27.838 5.782 2.754 1 98.49 220 ILE B C 1
ATOM 8187 O O . ILE B 1 220 ? -27.658 4.926 1.884 1 98.49 220 ILE B O 1
ATOM 8191 N N . LEU B 1 221 ? -26.908 6.5 3.219 1 98.28 221 LEU B N 1
ATOM 8192 C CA . LEU B 1 221 ? -25.514 6.184 2.926 1 98.28 221 LEU B CA 1
ATOM 8193 C C . LEU B 1 221 ? -24.97 5.158 3.914 1 98.28 221 LEU B C 1
ATOM 8195 O O . LEU B 1 221 ? -24.657 5.496 5.058 1 98.28 221 LEU B O 1
ATOM 8199 N N . ASN B 1 222 ? -24.883 3.916 3.383 1 96.87 222 ASN B N 1
ATOM 8200 C CA . ASN B 1 222 ? -24.549 2.782 4.238 1 96.87 222 ASN B CA 1
ATOM 8201 C C . ASN B 1 222 ? -23.042 2.657 4.44 1 96.87 222 ASN B C 1
ATOM 8203 O O . ASN B 1 222 ? -22.436 1.667 4.026 1 96.87 222 ASN B O 1
ATOM 8207 N N . SER B 1 223 ? -22.516 3.73 5.082 1 94.85 223 SER B N 1
ATOM 8208 C CA . SER B 1 223 ? -21.147 3.783 5.583 1 94.85 223 SER B CA 1
ATOM 8209 C C . SER B 1 223 ? -20.505 5.136 5.294 1 94.85 223 SER B C 1
ATOM 8211 O O . SER B 1 223 ? -20.915 5.838 4.368 1 94.85 223 SER B O 1
ATOM 8213 N N . VAL B 1 224 ? -19.523 5.445 6.037 1 96.67 224 VAL B N 1
ATOM 8214 C CA . VAL B 1 224 ? -18.784 6.682 5.809 1 96.67 224 VAL B CA 1
ATOM 8215 C C . VAL B 1 224 ? -18.034 6.6 4.482 1 96.67 224 VAL B C 1
ATOM 8217 O O . VAL B 1 224 ? -17.786 7.622 3.837 1 96.67 224 VAL B O 1
ATOM 8220 N N . GLU B 1 225 ? -17.776 5.405 3.979 1 95.58 225 GLU B N 1
ATOM 8221 C CA . GLU B 1 225 ? -17.027 5.196 2.743 1 95.58 225 GLU B CA 1
ATOM 8222 C C . GLU B 1 225 ? -17.885 5.505 1.519 1 95.58 225 GLU B C 1
ATOM 8224 O O . GLU B 1 225 ? -17.369 5.611 0.405 1 95.58 225 GLU B O 1
ATOM 8229 N N . ALA B 1 226 ? -19.171 5.772 1.726 1 96.73 226 ALA B N 1
ATOM 8230 C CA . ALA B 1 226 ? -20.056 6.183 0.639 1 96.73 226 ALA B CA 1
ATOM 8231 C C . ALA B 1 226 ? -20.073 7.702 0.491 1 96.73 226 ALA B C 1
ATOM 8233 O O . ALA B 1 226 ? -20.988 8.263 -0.116 1 96.73 226 ALA B O 1
ATOM 8234 N N . VAL B 1 227 ? -19.061 8.326 0.968 1 96.26 227 VAL B N 1
ATOM 8235 C CA . VAL B 1 227 ? -18.949 9.779 1.044 1 96.26 227 VAL B CA 1
ATOM 8236 C C . VAL B 1 227 ? -19.005 10.377 -0.36 1 96.26 227 VAL B C 1
ATOM 8238 O O . VAL B 1 227 ? -19.471 11.504 -0.543 1 96.26 227 VAL B O 1
ATOM 8241 N N . PRO B 1 228 ? -18.7 9.693 -1.424 1 95.06 228 PRO B N 1
ATOM 8242 C CA . PRO B 1 228 ? -18.812 10.287 -2.758 1 95.06 228 PRO B CA 1
ATOM 8243 C C . PRO B 1 228 ? -20.249 10.651 -3.124 1 95.06 228 PRO B C 1
ATOM 8245 O O . PRO B 1 228 ? -20.474 11.473 -4.015 1 95.06 228 PRO B O 1
ATOM 8248 N N . LEU B 1 229 ? -21.189 10.073 -2.42 1 96.64 229 LEU B N 1
ATOM 8249 C CA . LEU B 1 229 ? -22.587 10.336 -2.743 1 96.64 229 LEU B CA 1
ATOM 8250 C C . LEU B 1 229 ? -23.065 11.625 -2.083 1 96.64 229 LEU B C 1
ATOM 8252 O O . LEU B 1 229 ? -24.14 12.133 -2.41 1 96.64 229 LEU B O 1
ATOM 8256 N N . VAL B 1 230 ? -22.275 12.147 -1.183 1 97.19 230 VAL B N 1
ATOM 8257 C CA . VAL B 1 230 ? -22.664 13.363 -0.478 1 97.19 230 VAL B CA 1
ATOM 8258 C C . VAL B 1 230 ? -22.825 14.509 -1.474 1 97.19 230 VAL B C 1
ATOM 8260 O O . VAL B 1 230 ? -23.813 15.245 -1.429 1 97.19 230 VAL B O 1
ATOM 8263 N N . ARG B 1 231 ? -21.851 14.599 -2.32 1 95.56 231 ARG B N 1
ATOM 8264 C CA . ARG B 1 231 ? -21.885 15.657 -3.324 1 95.56 231 ARG B CA 1
ATOM 8265 C C . ARG B 1 231 ? -23.147 15.564 -4.175 1 95.56 231 ARG B C 1
ATOM 8267 O O . ARG B 1 231 ? -23.8 16.575 -4.44 1 95.56 231 ARG B O 1
ATOM 8274 N N . TYR B 1 232 ? -23.537 14.368 -4.582 1 95.13 232 TYR B N 1
ATOM 8275 C CA . TYR B 1 232 ? -24.741 14.14 -5.374 1 95.13 232 TYR B CA 1
ATOM 8276 C C . TYR B 1 232 ? -25.993 14.479 -4.573 1 95.13 232 TYR B C 1
ATOM 8278 O O . TYR B 1 232 ? -26.885 15.172 -5.069 1 95.13 232 TYR B O 1
ATOM 8286 N N . ALA B 1 233 ? -26.054 14.026 -3.372 1 96.36 233 ALA B N 1
ATOM 8287 C CA . ALA B 1 233 ? -27.222 14.247 -2.523 1 96.36 233 ALA B CA 1
ATOM 8288 C C . ALA B 1 233 ? -27.426 15.733 -2.246 1 96.36 233 ALA B C 1
ATOM 8290 O O . ALA B 1 233 ? -28.558 16.221 -2.245 1 96.36 233 ALA B O 1
ATOM 8291 N N . VAL B 1 234 ? -26.329 16.437 -2.023 1 95.19 234 VAL B N 1
ATOM 8292 C CA . VAL B 1 234 ? -26.407 17.866 -1.738 1 95.19 234 VAL B CA 1
ATOM 8293 C C . VAL B 1 234 ? -26.839 18.62 -2.994 1 95.19 234 VAL B C 1
ATOM 8295 O O . VAL B 1 234 ? -27.701 19.5 -2.931 1 95.19 234 VAL B O 1
ATOM 8298 N N . ALA B 1 235 ? -26.248 18.254 -4.119 1 93.21 235 ALA B N 1
ATOM 8299 C CA . ALA B 1 235 ? -26.565 18.915 -5.382 1 93.21 235 ALA B CA 1
ATOM 8300 C C . ALA B 1 235 ? -28.043 18.759 -5.727 1 93.21 235 ALA B C 1
ATOM 8302 O O . ALA B 1 235 ? -28.643 19.65 -6.332 1 93.21 235 ALA B O 1
ATOM 8303 N N . ARG B 1 236 ? -28.671 17.678 -5.263 1 92.55 236 ARG B N 1
ATOM 8304 C CA . ARG B 1 236 ? -30.062 17.394 -5.602 1 92.55 236 ARG B CA 1
ATOM 8305 C C . ARG B 1 236 ? -30.979 17.65 -4.411 1 92.55 236 ARG B C 1
ATOM 8307 O O . ARG B 1 236 ? -32.172 17.348 -4.463 1 92.55 236 ARG B O 1
ATOM 8314 N N . ASP B 1 237 ? -30.39 18.163 -3.35 1 92.11 237 ASP B N 1
ATOM 8315 C CA . ASP B 1 237 ? -31.119 18.483 -2.126 1 92.11 237 ASP B CA 1
ATOM 8316 C C . ASP B 1 237 ? -31.88 17.266 -1.606 1 92.11 237 ASP B C 1
ATOM 8318 O O . ASP B 1 237 ? -33.058 17.366 -1.259 1 92.11 237 ASP B O 1
ATOM 8322 N N . ILE B 1 238 ? -31.276 16.092 -1.694 1 95.56 238 ILE B N 1
ATOM 8323 C CA . ILE B 1 238 ? -31.839 14.848 -1.179 1 95.56 238 ILE B CA 1
ATOM 8324 C C . ILE B 1 238 ? -31.515 14.711 0.306 1 95.56 238 ILE B C 1
ATOM 8326 O O . ILE B 1 238 ? -30.345 14.701 0.694 1 95.56 238 ILE B O 1
ATOM 8330 N N . PRO B 1 239 ? -32.498 14.601 1.162 1 96.37 239 PRO B N 1
ATOM 8331 C CA . PRO B 1 239 ? -32.186 14.308 2.563 1 96.37 239 PRO B CA 1
ATOM 8332 C C . PRO B 1 239 ? -31.583 12.918 2.755 1 96.37 239 PRO B C 1
ATOM 8334 O O . PRO B 1 239 ? -31.993 11.966 2.086 1 96.37 239 PRO B O 1
ATOM 8337 N N . PHE B 1 240 ? -30.624 12.814 3.617 1 97.7 240 PHE B N 1
ATOM 8338 C CA . PHE B 1 240 ? -30.033 11.488 3.755 1 97.7 240 PHE B CA 1
ATOM 8339 C C . PHE B 1 240 ? -29.503 11.276 5.168 1 97.7 240 PHE B C 1
ATOM 8341 O O . PHE B 1 240 ? -29.191 12.24 5.871 1 97.7 240 PHE B O 1
ATOM 8348 N N . ALA B 1 241 ? -29.504 10.012 5.585 1 98.26 241 ALA B N 1
ATOM 8349 C CA . ALA B 1 241 ? -28.841 9.529 6.793 1 98.26 241 ALA B CA 1
ATOM 8350 C C . ALA B 1 241 ? -27.593 8.722 6.448 1 98.26 241 ALA B C 1
ATOM 8352 O O . ALA B 1 241 ? -27.563 8.013 5.44 1 98.26 241 ALA B O 1
ATOM 8353 N N . THR B 1 242 ? -26.594 8.908 7.219 1 98.33 242 THR B N 1
ATOM 8354 C CA . THR B 1 242 ? -25.411 8.068 7.061 1 98.33 242 THR B CA 1
ATOM 8355 C C . THR B 1 242 ? -25.322 7.044 8.189 1 98.33 242 THR B C 1
ATOM 8357 O O . THR B 1 242 ? -25.347 7.406 9.367 1 98.33 242 THR B O 1
ATOM 8360 N N . TYR B 1 243 ? -25.364 5.843 7.84 1 98.05 243 TYR B N 1
ATOM 8361 C CA . TYR B 1 243 ? -25.188 4.752 8.792 1 98.05 243 TYR B CA 1
ATOM 8362 C C . TYR B 1 243 ? -23.715 4.386 8.936 1 98.05 243 TYR B C 1
ATOM 8364 O O . TYR B 1 243 ? -23.131 3.773 8.039 1 98.05 243 TYR B O 1
ATOM 8372 N N . ILE B 1 244 ? -23.133 4.708 10.02 1 96.91 244 ILE B N 1
ATOM 8373 C CA . ILE B 1 244 ? -21.686 4.687 10.199 1 96.91 244 ILE B CA 1
ATOM 8374 C C . ILE B 1 244 ? -21.266 3.377 10.861 1 96.91 244 ILE B C 1
ATOM 8376 O O . ILE B 1 244 ? -21.759 3.032 11.938 1 96.91 244 ILE B O 1
ATOM 8380 N N . HIS B 1 245 ? -20.328 2.723 10.192 1 93.79 245 HIS B N 1
ATOM 8381 C CA . HIS B 1 245 ? -19.792 1.454 10.672 1 93.79 245 HIS B CA 1
ATOM 8382 C C . HIS B 1 245 ? -18.321 1.586 11.05 1 93.79 245 HIS B C 1
ATOM 8384 O O . HIS B 1 245 ? -17.669 0.592 11.381 1 93.79 245 HIS B O 1
ATOM 8390 N N . GLU B 1 246 ? -17.788 2.789 10.983 1 94.91 246 GLU B N 1
ATOM 8391 C CA . GLU B 1 246 ? -16.34 2.95 11.062 1 94.91 246 GLU B CA 1
ATOM 8392 C C . GLU B 1 246 ? -15.949 3.87 12.215 1 94.91 246 GLU B C 1
ATOM 8394 O O . GLU B 1 246 ? -16.698 4.782 12.57 1 94.91 246 GLU B O 1
ATOM 8399 N N . TYR B 1 247 ? -14.797 3.606 12.742 1 96.32 247 TYR B N 1
ATOM 8400 C CA . TYR B 1 247 ? -14.168 4.528 13.682 1 96.32 247 TYR B CA 1
ATOM 8401 C C . TYR B 1 247 ? -13.428 5.638 12.944 1 96.32 247 TYR B C 1
ATOM 8403 O O . TYR B 1 247 ? -13.003 5.456 11.801 1 96.32 247 TYR B O 1
ATOM 8411 N N . THR B 1 248 ? -13.304 6.74 13.6 1 95.22 248 THR B N 1
ATOM 8412 C CA . THR B 1 248 ? -12.544 7.824 12.989 1 95.22 248 THR B CA 1
ATOM 8413 C C . THR B 1 248 ? -11.054 7.495 12.967 1 95.22 248 THR B C 1
ATOM 8415 O O . THR B 1 248 ? -10.302 8.049 12.163 1 95.22 248 THR B O 1
ATOM 8418 N N . ASP B 1 249 ? -10.657 6.554 13.769 1 93 249 ASP B N 1
ATOM 8419 C CA . ASP B 1 249 ? -9.253 6.183 13.912 1 93 249 ASP B CA 1
ATOM 8420 C C . ASP B 1 249 ? -8.687 5.656 12.595 1 93 249 ASP B C 1
ATOM 8422 O O . ASP B 1 249 ? -7.497 5.818 12.315 1 93 249 ASP B O 1
ATOM 8426 N N . TYR B 1 250 ? -9.498 5.039 11.828 1 93.87 250 TYR B N 1
ATOM 8427 C CA . TYR B 1 250 ? -8.942 4.469 10.607 1 93.87 250 TYR B CA 1
ATOM 8428 C C . TYR B 1 250 ? -9.717 4.94 9.382 1 93.87 250 TYR B C 1
ATOM 8430 O O . TYR B 1 250 ? -9.724 4.269 8.348 1 93.87 250 TYR B O 1
ATOM 8438 N N . THR B 1 251 ? -10.506 5.993 9.502 1 94.93 251 THR B N 1
ATOM 8439 C CA . THR B 1 251 ? -11.18 6.589 8.354 1 94.93 251 THR B CA 1
ATOM 8440 C C . THR B 1 251 ? -10.329 7.7 7.745 1 94.93 251 THR B C 1
ATOM 8442 O O . THR B 1 251 ? -10.35 8.837 8.222 1 94.93 251 THR B O 1
ATOM 8445 N N . TYR B 1 252 ? -9.566 7.406 6.779 1 91.12 252 TYR B N 1
ATOM 8446 C CA . TYR B 1 252 ? -8.703 8.352 6.081 1 91.12 252 TYR B CA 1
ATOM 8447 C C . TYR B 1 252 ? -8.983 8.343 4.583 1 91.12 252 TYR B C 1
ATOM 8449 O O . TYR B 1 252 ? -9.363 7.312 4.023 1 91.12 252 TYR B O 1
ATOM 8457 N N . PRO B 1 253 ? -8.803 9.347 4.018 1 89.96 253 PRO B N 1
ATOM 8458 C CA . PRO B 1 253 ? -8.446 10.677 4.517 1 89.96 253 PRO B CA 1
ATOM 8459 C C . PRO B 1 253 ? -9.551 11.306 5.362 1 89.96 253 PRO B C 1
ATOM 8461 O O . PRO B 1 253 ? -10.726 10.969 5.198 1 89.96 253 PRO B O 1
ATOM 8464 N N . ASN B 1 254 ? -9.205 12.242 6.09 1 91.02 254 ASN B N 1
ATOM 8465 C CA . ASN B 1 254 ? -10.081 12.787 7.122 1 91.02 254 ASN B CA 1
ATOM 8466 C C . ASN B 1 254 ? -11.26 13.542 6.515 1 91.02 254 ASN B C 1
ATOM 8468 O O . ASN B 1 254 ? -12.247 13.814 7.2 1 91.02 254 ASN B O 1
ATOM 8472 N N . TYR B 1 255 ? -11.125 13.953 5.307 1 92.57 255 TYR B N 1
ATOM 8473 C CA . TYR B 1 255 ? -12.231 14.699 4.717 1 92.57 255 TYR B CA 1
ATOM 8474 C C . TYR B 1 255 ? -13.507 13.865 4.705 1 92.57 255 TYR B C 1
ATOM 8476 O O . TYR B 1 255 ? -14.613 14.41 4.724 1 92.57 255 TYR B O 1
ATOM 8484 N N . LYS B 1 256 ? -13.388 12.554 4.74 1 95.73 256 LYS B N 1
ATOM 8485 C CA . LYS B 1 256 ? -14.556 11.678 4.766 1 95.73 256 LYS B CA 1
ATOM 8486 C C . LYS B 1 256 ? -15.388 11.908 6.024 1 95.73 256 LYS B C 1
ATOM 8488 O O . LYS B 1 256 ? -16.613 12.024 5.953 1 95.73 256 LYS B O 1
ATOM 8493 N N . VAL B 1 257 ? -14.644 11.991 7.065 1 95.75 257 VAL B N 1
ATOM 8494 C CA . VAL B 1 257 ? -15.301 12.215 8.348 1 95.75 257 VAL B CA 1
ATOM 8495 C C . VAL B 1 257 ? -15.895 13.621 8.386 1 95.75 257 VAL B C 1
ATOM 8497 O O . VAL B 1 257 ? -17.027 13.812 8.838 1 95.75 257 VAL B O 1
ATOM 8500 N N . THR B 1 258 ? -15.192 14.545 7.876 1 95.08 258 THR B N 1
ATOM 8501 C CA . THR B 1 258 ? -15.619 15.94 7.899 1 95.08 258 THR B CA 1
ATOM 8502 C C . THR B 1 258 ? -16.871 16.136 7.049 1 95.08 258 THR B C 1
ATOM 8504 O O . THR B 1 258 ? -17.866 16.691 7.52 1 95.08 258 THR B O 1
ATOM 8507 N N . LEU B 1 259 ? -16.845 15.654 5.853 1 96.27 259 LEU B N 1
ATOM 8508 C CA . LEU B 1 259 ? -17.965 15.86 4.942 1 96.27 259 LEU B CA 1
ATOM 8509 C C . LEU B 1 259 ? -19.207 15.123 5.431 1 96.27 259 LEU B C 1
ATOM 8511 O O . LEU B 1 259 ? -20.321 15.644 5.339 1 96.27 259 LEU B O 1
ATOM 8515 N N . THR B 1 260 ? -18.994 13.951 5.958 1 97.05 260 THR B N 1
ATOM 8516 C CA . THR B 1 260 ? -20.114 13.187 6.496 1 97.05 260 THR B CA 1
ATOM 8517 C C . THR B 1 260 ? -20.751 13.917 7.675 1 97.05 260 THR B C 1
ATOM 8519 O O . THR B 1 260 ? -21.977 14.014 7.763 1 97.05 260 THR B O 1
ATOM 8522 N N . SER B 1 261 ? -19.94 14.461 8.516 1 96.26 261 SER B N 1
ATOM 8523 C CA . SER B 1 261 ? -20.415 15.174 9.697 1 96.26 261 SER B CA 1
ATOM 8524 C C . SER B 1 261 ? -21.119 16.471 9.314 1 96.26 261 SER B C 1
ATOM 8526 O O . SER B 1 261 ? -22.102 16.861 9.947 1 96.26 261 SER B O 1
ATOM 8528 N N . LEU B 1 262 ? -20.674 17.081 8.311 1 95.71 262 LEU B N 1
ATOM 8529 C CA . LEU B 1 262 ? -21.166 18.4 7.928 1 95.71 262 LEU B CA 1
ATOM 8530 C C . LEU B 1 262 ? -22.511 18.293 7.217 1 95.71 262 LEU B C 1
ATOM 8532 O O . LEU B 1 262 ? -23.384 19.144 7.402 1 95.71 262 LEU B O 1
ATOM 8536 N N . PHE B 1 263 ? -22.673 17.193 6.451 1 96.37 263 PHE B N 1
ATOM 8537 C CA . PHE B 1 263 ? -23.738 17.311 5.462 1 96.37 263 PHE B CA 1
ATOM 8538 C C . PHE B 1 263 ? -24.84 16.294 5.729 1 96.37 263 PHE B C 1
ATOM 8540 O O . PHE B 1 263 ? -25.938 16.401 5.179 1 96.37 263 PHE B O 1
ATOM 8547 N N . SER B 1 264 ? -24.594 15.286 6.518 1 96.98 264 SER B N 1
ATOM 8548 C CA . SER B 1 264 ? -25.644 14.321 6.825 1 96.98 264 SER B CA 1
ATOM 8549 C C . SER B 1 264 ? -26.775 14.968 7.617 1 96.98 264 SER B C 1
ATOM 8551 O O . SER B 1 264 ? -26.527 15.737 8.548 1 96.98 264 SER B O 1
ATOM 8553 N N . ASP B 1 265 ? -27.998 14.632 7.24 1 96.68 265 ASP B N 1
ATOM 8554 C CA . ASP B 1 265 ? -29.125 15.108 8.036 1 96.68 265 ASP B CA 1
ATOM 8555 C C . ASP B 1 265 ? -29.189 14.391 9.382 1 96.68 265 ASP B C 1
ATOM 8557 O O . ASP B 1 265 ? -29.652 14.96 10.373 1 96.68 265 ASP B O 1
ATOM 8561 N N . LEU B 1 266 ? -28.783 13.188 9.317 1 97.39 266 LEU B N 1
ATOM 8562 C CA . LEU B 1 266 ? -28.741 12.357 10.515 1 97.39 266 LEU B CA 1
ATOM 8563 C C . LEU B 1 266 ? -27.576 11.375 10.454 1 97.39 266 LEU B C 1
ATOM 8565 O O . LEU B 1 266 ? -27.35 10.736 9.424 1 97.39 266 LEU B O 1
ATOM 8569 N N . LEU B 1 267 ? -26.838 11.335 11.512 1 98.11 267 LEU B N 1
ATOM 8570 C CA . LEU B 1 267 ? -25.773 10.348 11.648 1 98.11 267 LEU B CA 1
ATOM 8571 C C . LEU B 1 267 ? -26.212 9.194 12.543 1 98.11 267 LEU B C 1
ATOM 8573 O O . LEU B 1 267 ? -26.65 9.412 13.675 1 98.11 267 LEU B O 1
ATOM 8577 N N . ILE B 1 268 ? -26.137 8.012 12.032 1 98.3 268 ILE B N 1
ATOM 8578 C CA . ILE B 1 268 ? -26.553 6.838 12.792 1 98.3 268 ILE B CA 1
ATOM 8579 C C . ILE B 1 268 ? -25.347 5.941 13.058 1 98.3 268 ILE B C 1
ATOM 8581 O O . ILE B 1 268 ? -24.616 5.583 12.131 1 98.3 268 ILE B O 1
ATOM 8585 N N . PHE B 1 269 ? -25.18 5.565 14.288 1 97.55 269 PHE B N 1
ATOM 8586 C CA . PHE B 1 269 ? -24.063 4.713 14.681 1 97.55 269 PHE B CA 1
ATOM 8587 C C . PHE B 1 269 ? -24.56 3.348 15.142 1 97.55 269 PHE B C 1
ATOM 8589 O O . PHE B 1 269 ? -25.649 3.236 15.709 1 97.55 269 PHE B O 1
ATOM 8596 N N . SER B 1 270 ? -23.765 2.356 14.878 1 94.06 270 SER B N 1
ATOM 8597 C CA . SER B 1 270 ? -24.125 0.994 15.261 1 94.06 270 SER B CA 1
ATOM 8598 C C . SER B 1 270 ? -24.008 0.794 16.769 1 94.06 270 SER B C 1
ATOM 8600 O O . SER B 1 270 ? -24.651 -0.091 17.335 1 94.06 270 SER B O 1
ATOM 8602 N N . SER B 1 271 ? -23.159 1.584 17.447 1 95.67 271 SER B N 1
ATOM 8603 C CA . SER B 1 271 ? -22.947 1.495 18.888 1 95.67 271 SER B CA 1
ATOM 8604 C C . SER B 1 271 ? -22.494 2.833 19.464 1 95.67 271 SER B C 1
ATOM 8606 O O . SER B 1 271 ? -22.106 3.736 18.72 1 95.67 271 SER B O 1
ATOM 8608 N N . ASP B 1 272 ? -22.576 2.928 20.715 1 96.13 272 ASP B N 1
ATOM 8609 C CA . ASP B 1 272 ? -22.102 4.137 21.383 1 96.13 272 ASP B CA 1
ATOM 8610 C C . ASP B 1 272 ? -20.579 4.239 21.317 1 96.13 272 ASP B C 1
ATOM 8612 O O . ASP B 1 272 ? -20.029 5.34 21.247 1 96.13 272 ASP B O 1
ATOM 8616 N N . HIS B 1 273 ? -19.982 3.133 21.362 1 96.74 273 HIS B N 1
ATOM 8617 C CA . HIS B 1 273 ? -18.526 3.099 21.286 1 96.74 273 HIS B CA 1
ATOM 8618 C C . HIS B 1 273 ? -18.027 3.717 19.983 1 96.74 273 HIS B C 1
ATOM 8620 O O . HIS B 1 273 ? -17.05 4.468 19.982 1 96.74 273 HIS B O 1
ATOM 8626 N N . VAL B 1 274 ? -18.679 3.438 18.909 1 96.76 274 VAL B N 1
ATOM 8627 C CA . VAL B 1 274 ? -18.314 4.016 17.62 1 96.76 274 VAL B CA 1
ATOM 8628 C C . VAL B 1 274 ? -18.571 5.521 17.637 1 96.76 274 VAL B C 1
ATOM 8630 O O . VAL B 1 274 ? -17.733 6.306 17.188 1 96.76 274 VAL B O 1
ATOM 8633 N N . ARG B 1 275 ? -19.703 5.901 18.183 1 97.23 275 ARG B N 1
ATOM 8634 C CA . ARG B 1 275 ? -20.036 7.32 18.259 1 97.23 275 ARG B CA 1
ATOM 8635 C C . ARG B 1 275 ? -18.992 8.084 19.065 1 97.23 275 ARG B C 1
ATOM 8637 O O . ARG B 1 275 ? -18.64 9.215 18.722 1 97.23 275 ARG B O 1
ATOM 8644 N N . GLN B 1 276 ? -18.513 7.481 20.119 1 95.45 276 GLN B N 1
ATOM 8645 C CA . GLN B 1 276 ? -17.526 8.129 20.976 1 95.45 276 GLN B CA 1
ATOM 8646 C C . GLN B 1 276 ? -16.254 8.458 20.199 1 95.45 276 GLN B C 1
ATOM 8648 O O . GLN B 1 276 ? -15.634 9.499 20.427 1 95.45 276 GLN B O 1
ATOM 8653 N N . SER B 1 277 ? -15.941 7.614 19.288 1 95.05 277 SER B N 1
ATOM 8654 C CA . SER B 1 277 ? -14.757 7.874 18.476 1 95.05 277 SER B CA 1
ATOM 8655 C C . SER B 1 277 ? -14.958 9.09 17.579 1 95.05 277 SER B C 1
ATOM 8657 O O . SER B 1 277 ? -13.987 9.71 17.138 1 95.05 277 SER B O 1
ATOM 8659 N N . TRP B 1 278 ? -16.193 9.446 17.289 1 95.99 278 TRP B N 1
ATOM 8660 C CA . TRP B 1 278 ? -16.531 10.541 16.386 1 95.99 278 TRP B CA 1
ATOM 8661 C C . TRP B 1 278 ? -16.727 11.842 17.157 1 95.99 278 TRP B C 1
ATOM 8663 O O . TRP B 1 278 ? -16.8 12.919 16.562 1 95.99 278 TRP B O 1
ATOM 8673 N N . THR B 1 279 ? -16.748 11.794 18.402 1 94.24 279 THR B N 1
ATOM 8674 C CA . THR B 1 279 ? -17.161 12.921 19.231 1 94.24 279 THR B CA 1
ATOM 8675 C C . THR B 1 279 ? -16.271 14.135 18.976 1 94.24 279 THR B C 1
ATOM 8677 O O . THR B 1 279 ? -16.764 15.258 18.857 1 94.24 279 THR B O 1
ATOM 8680 N N . GLY B 1 280 ? -14.96 13.93 18.907 1 91.53 280 GLY B N 1
ATOM 8681 C CA . GLY B 1 280 ? -14.052 15.038 18.654 1 91.53 280 GLY B CA 1
ATOM 8682 C C . GLY B 1 280 ? -14.314 15.734 17.332 1 91.53 280 GLY B C 1
ATOM 8683 O O . GLY B 1 280 ? -14.325 16.965 17.264 1 91.53 280 GLY B O 1
ATOM 8684 N N . TRP B 1 281 ? -14.599 15.036 16.315 1 92.71 281 TRP B N 1
ATOM 8685 C CA . TRP B 1 281 ? -14.853 15.586 14.988 1 92.71 281 TRP B CA 1
ATOM 8686 C C . TRP B 1 281 ? -16.202 16.295 14.941 1 92.71 281 TRP B C 1
ATOM 8688 O O . TRP B 1 281 ? -16.339 17.341 14.303 1 92.71 281 TRP B O 1
ATOM 8698 N N . LEU B 1 282 ? -17.143 15.65 15.594 1 95.15 282 LEU B N 1
ATOM 8699 C CA . LEU B 1 282 ? -18.473 16.248 15.633 1 95.15 282 LEU B CA 1
ATOM 8700 C C . LEU B 1 282 ? -18.446 17.587 16.362 1 95.15 282 LEU B C 1
ATOM 8702 O O . LEU B 1 282 ? -19.092 18.546 15.932 1 95.15 282 LEU B O 1
ATOM 8706 N N . ARG B 1 283 ? -17.652 17.645 17.361 1 92.2 283 ARG B N 1
ATOM 8707 C CA . ARG B 1 283 ? -17.484 18.907 18.074 1 92.2 283 ARG B CA 1
ATOM 8708 C C . ARG B 1 283 ? -16.778 19.939 17.202 1 92.2 283 ARG B C 1
ATOM 8710 O O . ARG B 1 283 ? -17.114 21.125 17.239 1 92.2 283 ARG B O 1
ATOM 8717 N N . ASP B 1 284 ? -15.894 19.53 16.48 1 92.75 284 ASP B N 1
ATOM 8718 C CA . ASP B 1 284 ? -15.084 20.409 15.642 1 92.75 284 ASP B CA 1
ATOM 8719 C C . ASP B 1 284 ? -15.939 21.1 14.583 1 92.75 284 ASP B C 1
ATOM 8721 O O . ASP B 1 284 ? -15.647 22.227 14.179 1 92.75 284 ASP B O 1
ATOM 8725 N N . VAL B 1 285 ? -17.022 20.429 14.185 1 93.69 285 VAL B N 1
ATOM 8726 C CA . VAL B 1 285 ? -17.877 21.045 13.175 1 93.69 285 VAL B CA 1
ATOM 8727 C C . VAL B 1 285 ? -19.123 21.627 13.838 1 93.69 285 VAL B C 1
ATOM 8729 O O . VAL B 1 285 ? -20.093 21.97 13.158 1 93.69 285 VAL B O 1
ATOM 8732 N N . GLU B 1 286 ? -19.12 21.595 15.182 1 92.82 286 GLU B N 1
ATOM 8733 C CA . GLU B 1 286 ? -20.192 22.162 15.996 1 92.82 286 GLU B CA 1
ATOM 8734 C C . GLU B 1 286 ? -21.504 21.415 15.779 1 92.82 286 GLU B C 1
ATOM 8736 O O . GLU B 1 286 ? -22.567 22.032 15.678 1 92.82 286 GLU B O 1
ATOM 8741 N N . CYS B 1 287 ? -21.406 20.138 15.599 1 93.21 287 CYS B N 1
ATOM 8742 C CA . CYS B 1 287 ? -22.563 19.259 15.477 1 93.21 287 CYS B CA 1
ATOM 8743 C C . CYS B 1 287 ? -23.252 19.074 16.824 1 93.21 287 CYS B C 1
ATOM 8745 O O . CYS B 1 287 ? -22.587 18.918 17.85 1 93.21 287 CYS B O 1
ATOM 8747 N N . ASP B 1 288 ? -24.547 19.15 16.865 1 93.7 288 ASP B N 1
ATOM 8748 C CA . ASP B 1 288 ? -25.319 18.781 18.047 1 93.7 288 ASP B CA 1
ATOM 8749 C C . ASP B 1 288 ? -25.478 17.266 18.148 1 93.7 288 ASP B C 1
ATOM 8751 O O . ASP B 1 288 ? -26.386 16.69 17.544 1 93.7 288 ASP B O 1
ATOM 8755 N N . ILE B 1 289 ? -24.742 16.653 18.936 1 95.08 289 ILE B N 1
ATOM 8756 C CA . ILE B 1 289 ? -24.619 15.2 18.979 1 95.08 289 ILE B CA 1
ATOM 8757 C C . ILE B 1 289 ? -25.942 14.583 19.427 1 95.08 289 ILE B C 1
ATOM 8759 O O . ILE B 1 289 ? -26.363 13.55 18.901 1 95.08 289 ILE B O 1
ATOM 8763 N N . ASP B 1 290 ? -26.639 15.17 20.352 1 93.37 290 ASP B N 1
ATOM 8764 C CA . ASP B 1 290 ? -27.894 14.632 20.867 1 93.37 290 ASP B CA 1
ATOM 8765 C C . ASP B 1 290 ? -28.998 14.712 19.815 1 93.37 290 ASP B C 1
ATOM 8767 O O . ASP B 1 290 ? -29.783 13.774 19.659 1 93.37 290 ASP B O 1
ATOM 8771 N N . ARG B 1 291 ? -28.956 15.705 19.091 1 92.8 291 ARG B N 1
ATOM 8772 C CA . ARG B 1 291 ? -30.005 15.957 18.109 1 92.8 291 ARG B CA 1
ATOM 8773 C C . ARG B 1 291 ? -29.701 15.255 16.79 1 92.8 291 ARG B C 1
ATOM 8775 O O . ARG B 1 291 ? -30.605 14.73 16.138 1 92.8 291 ARG B O 1
ATOM 8782 N N . ASP B 1 292 ? -28.47 15.302 16.396 1 94.85 292 ASP B N 1
ATOM 8783 C CA . ASP B 1 292 ? -28.128 14.968 15.016 1 94.85 292 ASP B CA 1
ATOM 8784 C C . ASP B 1 292 ? -27.589 13.543 14.913 1 94.85 292 ASP B C 1
ATOM 8786 O O . ASP B 1 292 ? -27.182 13.104 13.836 1 94.85 292 ASP B O 1
ATOM 8790 N N . THR B 1 293 ? -27.523 12.753 15.989 1 97.21 293 THR B N 1
ATOM 8791 C CA . THR B 1 293 ? -27.015 11.387 15.932 1 97.21 293 THR B CA 1
ATOM 8792 C C . THR B 1 293 ? -27.981 10.421 16.613 1 97.21 293 THR B C 1
ATOM 8794 O O . THR B 1 293 ? -28.816 10.836 17.42 1 97.21 293 THR B O 1
ATOM 8797 N N . ARG B 1 294 ? -27.939 9.159 16.247 1 97.4 294 ARG B N 1
ATOM 8798 C CA . ARG B 1 294 ? -28.709 8.069 16.837 1 97.4 294 ARG B CA 1
ATOM 8799 C C . ARG B 1 294 ? -27.882 6.789 16.907 1 97.4 294 ARG B C 1
ATOM 8801 O O . ARG B 1 294 ? -26.95 6.602 16.122 1 97.4 294 ARG B O 1
ATOM 8808 N N . ILE B 1 295 ? -28.151 5.941 17.879 1 96.76 295 ILE B N 1
ATOM 8809 C CA . ILE B 1 295 ? -27.545 4.619 17.993 1 96.76 295 ILE B CA 1
ATOM 8810 C C . ILE B 1 295 ? -28.55 3.551 17.567 1 96.76 295 ILE B C 1
ATOM 8812 O O . ILE B 1 295 ? -29.567 3.346 18.233 1 96.76 295 ILE B O 1
ATOM 8816 N N . LEU B 1 296 ? -28.318 2.923 16.477 1 95.65 296 LEU B N 1
ATOM 8817 C CA . LEU B 1 296 ? -29.146 1.831 15.978 1 95.65 296 LEU B CA 1
ATOM 8818 C C . LEU B 1 296 ? -28.288 0.634 15.583 1 95.65 296 LEU B C 1
ATOM 8820 O O . LEU B 1 296 ? -27.736 0.597 14.481 1 95.65 296 LEU B O 1
ATOM 8824 N N . PRO B 1 297 ? -28.249 -0.411 16.453 1 92.9 297 PRO B N 1
ATOM 8825 C CA . PRO B 1 297 ? -27.514 -1.61 16.045 1 92.9 297 PRO B CA 1
ATOM 8826 C C . PRO B 1 297 ? -28.104 -2.269 14.8 1 92.9 297 PRO B C 1
ATOM 8828 O O . PRO B 1 297 ? -29.307 -2.156 14.548 1 92.9 297 PRO B O 1
ATOM 8831 N N . GLN B 1 298 ? -27.32 -2.984 14.083 1 89.95 298 GLN B N 1
ATOM 8832 C CA . GLN B 1 298 ? -27.76 -3.574 12.823 1 89.95 298 GLN B CA 1
ATOM 8833 C C . GLN B 1 298 ? -28.702 -4.75 13.066 1 89.95 298 GLN B C 1
ATOM 8835 O O . GLN B 1 298 ? -29.527 -5.078 12.211 1 89.95 298 GLN B O 1
ATOM 8840 N N . ARG B 1 299 ? -28.494 -5.408 14.254 1 86.27 299 ARG B N 1
ATOM 8841 C CA . ARG B 1 299 ? -29.345 -6.529 14.637 1 86.27 299 ARG B CA 1
ATOM 8842 C C . ARG B 1 299 ? -29.507 -6.602 16.152 1 86.27 299 ARG B C 1
ATOM 8844 O O . ARG B 1 299 ? -28.611 -6.201 16.897 1 86.27 299 ARG B O 1
ATOM 8851 N N . PRO B 1 300 ? -30.679 -7.071 16.473 1 86.45 300 PRO B N 1
ATOM 8852 C CA . PRO B 1 300 ? -30.806 -7.316 17.911 1 86.45 300 PRO B CA 1
ATOM 8853 C C . PRO B 1 300 ? -29.964 -8.499 18.385 1 86.45 300 PRO B C 1
ATOM 8855 O O . PRO B 1 300 ? -29.695 -9.42 17.609 1 86.45 300 PRO B O 1
ATOM 8858 N N . VAL B 1 301 ? -29.545 -8.472 19.561 1 87 301 VAL B N 1
ATOM 8859 C CA . VAL B 1 301 ? -28.764 -9.569 20.122 1 87 301 VAL B CA 1
ATOM 8860 C C . VAL B 1 301 ? -29.697 -10.692 20.57 1 87 301 VAL B C 1
ATOM 8862 O O . VAL B 1 301 ? -30.711 -10.441 21.227 1 87 301 VAL B O 1
ATOM 8865 N N . ARG B 1 302 ? -29.409 -11.858 20.12 1 85.6 302 ARG B N 1
ATOM 8866 C CA . ARG B 1 302 ? -30.148 -13.052 20.518 1 85.6 302 ARG B CA 1
ATOM 8867 C C . ARG B 1 302 ? -29.242 -14.042 21.241 1 85.6 302 ARG B C 1
ATOM 8869 O O . ARG B 1 302 ? -28.202 -14.441 20.712 1 85.6 302 ARG B O 1
ATOM 8876 N N . MET B 1 303 ? -29.716 -14.339 22.459 1 86.45 303 MET B N 1
ATOM 8877 C CA . MET B 1 303 ? -29.003 -15.381 23.192 1 86.45 303 MET B CA 1
ATOM 8878 C C . MET B 1 303 ? -29.6 -16.755 22.905 1 86.45 303 MET B C 1
ATOM 8880 O O . MET B 1 303 ? -30.814 -16.941 23.001 1 86.45 303 MET B O 1
ATOM 8884 N N . GLY B 1 304 ? -28.734 -17.623 22.365 1 86.47 304 GLY B N 1
ATOM 8885 C CA . GLY B 1 304 ? -29.245 -18.948 22.056 1 86.47 304 GLY B CA 1
ATOM 8886 C C . GLY B 1 304 ? -28.341 -20.065 22.542 1 86.47 304 GLY B C 1
ATOM 8887 O O . GLY B 1 304 ? -27.65 -19.917 23.552 1 86.47 304 GLY B O 1
ATOM 8888 N N . GLY B 1 305 ? -28.656 -21.263 21.943 1 88.54 305 GLY B N 1
ATOM 8889 C CA . GLY B 1 305 ? -27.885 -22.453 22.266 1 88.54 305 GLY B CA 1
ATOM 8890 C C . GLY B 1 305 ? -27.966 -23.526 21.197 1 88.54 305 GLY B C 1
ATOM 8891 O O . GLY B 1 305 ? -28.571 -23.315 20.144 1 88.54 305 GLY B O 1
ATOM 8892 N N . CYS B 1 306 ? -27.107 -24.554 21.415 1 92.74 306 CYS B N 1
ATOM 8893 C CA . CYS B 1 306 ? -27.096 -25.738 20.562 1 92.74 306 CYS B CA 1
ATOM 8894 C C . CYS B 1 306 ? -27.439 -26.989 21.361 1 92.74 306 CYS B C 1
ATOM 8896 O O . CYS B 1 306 ? -27.065 -27.107 22.529 1 92.74 306 CYS B O 1
ATOM 8898 N N . THR B 1 307 ? -28.129 -27.908 20.7 1 93.82 307 THR B N 1
ATOM 8899 C CA . THR B 1 307 ? -28.432 -29.178 21.352 1 93.82 307 THR B CA 1
ATOM 8900 C C . THR B 1 307 ? -27.168 -30.016 21.518 1 93.82 307 THR B C 1
ATOM 8902 O O . THR B 1 307 ? -26.156 -29.76 20.861 1 93.82 307 THR B O 1
ATOM 8905 N N . GLU B 1 308 ? -27.273 -30.978 22.394 1 94.33 308 GLU B N 1
ATOM 8906 C CA . GLU B 1 308 ? -26.145 -31.873 22.63 1 94.33 308 GLU B CA 1
ATOM 8907 C C . GLU B 1 308 ? -25.741 -32.601 21.351 1 94.33 308 GLU B C 1
ATOM 8909 O O . GLU B 1 308 ? -24.552 -32.746 21.062 1 94.33 308 GLU B O 1
ATOM 8914 N N . ASP B 1 309 ? -26.722 -33.011 20.633 1 95.21 309 ASP B N 1
ATOM 8915 C CA . ASP B 1 309 ? -26.469 -33.719 19.382 1 95.21 309 ASP B CA 1
ATOM 8916 C C . ASP B 1 309 ? -25.785 -32.808 18.365 1 95.21 309 ASP B C 1
ATOM 8918 O O . ASP B 1 309 ? -24.867 -33.234 17.661 1 95.21 309 ASP B O 1
ATOM 8922 N N . ARG B 1 310 ? -26.241 -31.585 18.327 1 95.67 310 ARG B N 1
ATOM 8923 C CA . ARG B 1 310 ? -25.673 -30.626 17.386 1 95.67 310 ARG B CA 1
ATOM 8924 C C . ARG B 1 310 ? -24.215 -30.327 17.722 1 95.67 310 ARG B C 1
ATOM 8926 O O . ARG B 1 310 ? -23.378 -30.206 16.826 1 95.67 310 ARG B O 1
ATOM 8933 N N . ILE B 1 311 ? -23.928 -30.25 18.962 1 96.58 311 ILE B N 1
ATOM 8934 C CA . ILE B 1 311 ? -22.562 -30 19.409 1 96.58 311 ILE B CA 1
ATOM 8935 C C . ILE B 1 311 ? -21.675 -31.19 19.049 1 96.58 311 ILE B C 1
ATOM 8937 O O . ILE B 1 311 ? -20.582 -31.015 18.506 1 96.58 311 ILE B O 1
ATOM 8941 N N . ARG B 1 312 ? -22.168 -32.367 19.281 1 96.26 312 ARG B N 1
ATOM 8942 C CA . ARG B 1 312 ? -21.414 -33.584 18.998 1 96.26 312 ARG B CA 1
ATOM 8943 C C . ARG B 1 312 ? -21.123 -33.714 17.507 1 96.26 312 ARG B C 1
ATOM 8945 O O . ARG B 1 312 ? -19.989 -33.994 17.113 1 96.26 312 ARG B O 1
ATOM 8952 N N . GLU B 1 313 ? -22.093 -33.471 16.702 1 96.74 313 GLU B N 1
ATOM 8953 C CA . GLU B 1 313 ? -21.937 -33.554 15.253 1 96.74 313 GLU B CA 1
ATOM 8954 C C . GLU B 1 313 ? -20.935 -32.52 14.746 1 96.74 313 GLU B C 1
ATOM 8956 O O . GLU B 1 313 ? -20.102 -32.823 13.89 1 96.74 313 GLU B O 1
ATOM 8961 N N . ALA B 1 314 ? -21.084 -31.359 15.253 1 97.31 314 ALA B N 1
ATOM 8962 C CA . ALA B 1 314 ? -20.186 -30.279 14.851 1 97.31 314 ALA B CA 1
ATOM 8963 C C . ALA B 1 314 ? -18.74 -30.605 15.215 1 97.31 314 ALA B C 1
ATOM 8965 O O . ALA B 1 314 ? -17.829 -30.401 14.408 1 97.31 314 ALA B O 1
ATOM 8966 N N . ARG B 1 315 ? -18.491 -31.121 16.368 1 97.63 315 ARG B N 1
ATOM 8967 C CA . ARG B 1 315 ? -17.142 -31.444 16.82 1 97.63 315 ARG B CA 1
ATOM 8968 C C . ARG B 1 315 ? -16.557 -32.602 16.019 1 97.63 315 ARG B C 1
ATOM 8970 O O . ARG B 1 315 ? -15.352 -32.64 15.761 1 97.63 315 ARG B O 1
ATOM 8977 N N . GLU B 1 316 ? -17.411 -33.52 15.606 1 97.07 316 GLU B N 1
ATOM 8978 C CA . GLU B 1 316 ? -16.962 -34.608 14.743 1 97.07 316 GLU B CA 1
ATOM 8979 C C . GLU B 1 316 ? -16.518 -34.085 13.38 1 97.07 316 GLU B C 1
ATOM 8981 O O . GLU B 1 316 ? -15.473 -34.487 12.865 1 97.07 316 GLU B O 1
ATOM 8986 N N . ARG B 1 317 ? -17.28 -33.234 12.868 1 95.5 317 ARG B N 1
ATOM 8987 C CA . ARG B 1 317 ? -16.966 -32.675 11.557 1 95.5 317 ARG B CA 1
ATOM 8988 C C . ARG B 1 317 ? -15.695 -31.833 11.611 1 95.5 317 ARG B C 1
ATOM 8990 O O . ARG B 1 317 ? -14.85 -31.918 10.718 1 95.5 317 ARG B O 1
ATOM 8997 N N . ILE B 1 318 ? -15.543 -31.067 12.646 1 96.11 318 ILE B N 1
ATOM 8998 C CA . ILE B 1 318 ? -14.366 -30.216 12.791 1 96.11 318 ILE B CA 1
ATOM 8999 C C . ILE B 1 318 ? -13.129 -31.082 13.017 1 96.11 318 ILE B C 1
ATOM 9001 O O . ILE B 1 318 ? -12.055 -30.792 12.483 1 96.11 318 ILE B O 1
ATOM 9005 N N . SER B 1 319 ? -13.273 -32.16 13.822 1 95.98 319 SER B N 1
ATOM 9006 C CA . SER B 1 319 ? -12.17 -33.091 14.037 1 95.98 319 SER B CA 1
ATOM 9007 C C . SER B 1 319 ? -11.645 -33.64 12.714 1 95.98 319 SER B C 1
ATOM 9009 O O . SER B 1 319 ? -10.432 -33.709 12.503 1 95.98 319 SER B O 1
ATOM 9011 N N . ALA B 1 320 ? -12.546 -33.941 11.878 1 92.09 320 ALA B N 1
ATOM 9012 C CA . ALA B 1 320 ? -12.178 -34.491 10.576 1 92.09 320 ALA B CA 1
ATOM 9013 C C . ALA B 1 320 ? -11.495 -33.438 9.708 1 92.09 320 ALA B C 1
ATOM 9015 O O . ALA B 1 320 ? -10.564 -33.748 8.962 1 92.09 320 ALA B O 1
ATOM 9016 N N . LEU B 1 321 ? -11.909 -32.25 9.839 1 91.38 321 LEU B N 1
ATOM 9017 C CA . LEU B 1 321 ? -11.416 -31.165 8.997 1 91.38 321 LEU B CA 1
ATOM 9018 C C . LEU B 1 321 ? -10.001 -30.765 9.4 1 91.38 321 LEU B C 1
ATOM 9020 O O . LEU B 1 321 ? -9.175 -30.442 8.542 1 91.38 321 LEU B O 1
ATOM 9024 N N . ILE B 1 322 ? -9.673 -30.766 10.699 1 92.18 322 ILE B N 1
ATOM 9025 C CA . ILE B 1 322 ? -8.394 -30.212 11.13 1 92.18 322 ILE B CA 1
ATOM 9026 C C . ILE B 1 322 ? -7.438 -31.345 11.495 1 92.18 322 ILE B C 1
ATOM 9028 O O . ILE B 1 322 ? -6.257 -31.108 11.758 1 92.18 322 ILE B O 1
ATOM 9032 N N . GLY B 1 323 ? -7.905 -32.608 11.598 1 89.06 323 GLY B N 1
ATOM 9033 C CA . GLY B 1 323 ? -7.053 -33.75 11.888 1 89.06 323 GLY B CA 1
ATOM 9034 C C . GLY B 1 323 ? -6.687 -33.864 13.356 1 89.06 323 GLY B C 1
ATOM 9035 O O . GLY B 1 323 ? -5.623 -34.385 13.697 1 89.06 323 GLY B O 1
ATOM 9036 N N . ARG B 1 324 ? -7.454 -33.223 14.174 1 92.78 324 ARG B N 1
ATOM 9037 C CA . ARG B 1 324 ? -7.281 -33.244 15.622 1 92.78 324 ARG B CA 1
ATOM 9038 C C . ARG B 1 324 ? -8.597 -33.556 16.327 1 92.78 324 ARG B C 1
ATOM 9040 O O . ARG B 1 324 ? -9.64 -32.998 15.981 1 92.78 324 ARG B O 1
ATOM 9047 N N . ASP B 1 325 ? -8.574 -34.453 17.296 1 94.31 325 ASP B N 1
ATOM 9048 C CA . ASP B 1 325 ? -9.777 -34.848 18.022 1 94.31 325 ASP B CA 1
ATOM 9049 C C . ASP B 1 325 ? -10.28 -33.712 18.909 1 94.31 325 ASP B C 1
ATOM 9051 O O . ASP B 1 325 ? -9.575 -33.267 19.817 1 94.31 325 ASP B O 1
ATOM 9055 N N . CYS B 1 326 ? -11.501 -33.274 18.705 1 95.36 326 CYS B N 1
ATOM 9056 C CA . CYS B 1 326 ? -12.066 -32.135 19.42 1 95.36 326 CYS B CA 1
ATOM 9057 C C . CYS B 1 326 ? -13.188 -32.577 20.351 1 95.36 326 CYS B C 1
ATOM 9059 O O . CYS B 1 326 ? -13.946 -31.747 20.855 1 95.36 326 CYS B O 1
ATOM 9061 N N . ALA B 1 327 ? -13.349 -33.831 20.605 1 94.39 327 ALA B N 1
ATOM 9062 C CA . ALA B 1 327 ? -14.488 -34.353 21.355 1 94.39 327 ALA B CA 1
ATOM 9063 C C . ALA B 1 327 ? -14.487 -33.832 22.789 1 94.39 327 ALA B C 1
ATOM 9065 O O . ALA B 1 327 ? -15.543 -33.519 23.344 1 94.39 327 ALA B O 1
ATOM 9066 N N . HIS B 1 328 ? -13.313 -33.696 23.455 1 91.94 328 HIS B N 1
ATOM 9067 C CA . HIS B 1 328 ? -13.278 -33.374 24.877 1 91.94 328 HIS B CA 1
ATOM 9068 C C . HIS B 1 328 ? -12.331 -32.212 25.156 1 91.94 328 HIS B C 1
ATOM 9070 O O . HIS B 1 328 ? -11.835 -32.064 26.275 1 91.94 328 HIS B O 1
ATOM 9076 N N . VAL B 1 329 ? -12.157 -31.353 24.206 1 95.55 329 VAL B N 1
ATOM 9077 C CA . VAL B 1 329 ? -11.237 -30.233 24.375 1 95.55 329 VAL B CA 1
ATOM 9078 C C . VAL B 1 329 ? -12.025 -28.947 24.609 1 95.55 329 VAL B C 1
ATOM 9080 O O . VAL B 1 329 ? -13.238 -28.906 24.389 1 95.55 329 VAL B O 1
ATOM 9083 N N . ARG B 1 330 ? -11.392 -27.97 25.218 1 96.94 330 ARG B N 1
ATOM 9084 C CA . ARG B 1 330 ? -11.89 -26.599 25.165 1 96.94 330 ARG B CA 1
ATOM 9085 C C . ARG B 1 330 ? -11.621 -25.971 23.802 1 96.94 330 ARG B C 1
ATOM 9087 O O . ARG B 1 330 ? -10.474 -25.917 23.353 1 96.94 330 ARG B O 1
ATOM 9094 N N . LEU B 1 331 ? -12.66 -25.566 23.171 1 98.12 331 LEU B N 1
ATOM 9095 C CA . LEU B 1 331 ? -12.49 -25.017 21.83 1 98.12 331 LEU B CA 1
ATOM 9096 C C . LEU B 1 331 ? -12.819 -23.528 21.807 1 98.12 331 LEU B C 1
ATOM 9098 O O . LEU B 1 331 ? -13.94 -23.131 22.134 1 98.12 331 LEU B O 1
ATOM 9102 N N . VAL B 1 332 ? -11.862 -22.719 21.478 1 98.71 332 VAL B N 1
ATOM 9103 C CA . VAL B 1 332 ? -12.011 -21.274 21.332 1 98.71 332 VAL B CA 1
ATOM 9104 C C . VAL B 1 332 ? -11.962 -20.896 19.853 1 98.71 332 VAL B C 1
ATOM 9106 O O . VAL B 1 332 ? -11.01 -21.241 19.149 1 98.71 332 VAL B O 1
ATOM 9109 N N . CYS B 1 333 ? -12.935 -20.198 19.407 1 98.6 333 CYS B N 1
ATOM 9110 C CA . CYS B 1 333 ? -12.921 -19.878 17.984 1 98.6 333 CYS B CA 1
ATOM 9111 C C . CYS B 1 333 ? -12.736 -18.382 17.763 1 98.6 333 CYS B C 1
ATOM 9113 O O . CYS B 1 333 ? -12.955 -17.583 18.676 1 98.6 333 CYS B O 1
ATOM 9115 N N . GLY B 1 334 ? -12.187 -17.982 16.71 1 98.12 334 GLY B N 1
ATOM 9116 C CA . GLY B 1 334 ? -12.131 -16.655 16.118 1 98.12 334 GLY B CA 1
ATOM 9117 C C . GLY B 1 334 ? -12.58 -16.628 14.67 1 98.12 334 GLY B C 1
ATOM 9118 O O . GLY B 1 334 ? -12.583 -17.661 13.996 1 98.12 334 GLY B O 1
ATOM 9119 N N . ALA B 1 335 ? -13.025 -15.473 14.274 1 95.99 335 ALA B N 1
ATOM 9120 C CA . ALA B 1 335 ? -13.525 -15.4 12.903 1 95.99 335 ALA B CA 1
ATOM 9121 C C . ALA B 1 335 ? -13.287 -14.016 12.305 1 95.99 335 ALA B C 1
ATOM 9123 O O . ALA B 1 335 ? -13.386 -13.005 13.005 1 95.99 335 ALA B O 1
ATOM 9124 N N . GLY B 1 336 ? -13.014 -14.016 11.066 1 93.01 336 GLY B N 1
ATOM 9125 C CA . GLY B 1 336 ? -12.866 -12.767 10.337 1 93.01 336 GLY B CA 1
ATOM 9126 C C . GLY B 1 336 ? -11.719 -12.788 9.343 1 93.01 336 GLY B C 1
ATOM 9127 O O . GLY B 1 336 ? -10.931 -13.736 9.317 1 93.01 336 GLY B O 1
ATOM 9128 N N . HIS B 1 337 ? -11.677 -11.779 8.508 1 92.22 337 HIS B N 1
ATOM 9129 C CA . HIS B 1 337 ? -10.574 -11.628 7.567 1 92.22 337 HIS B CA 1
ATOM 9130 C C . HIS B 1 337 ? -9.238 -11.524 8.295 1 92.22 337 HIS B C 1
ATOM 9132 O O . HIS B 1 337 ? -9.13 -10.824 9.305 1 92.22 337 HIS B O 1
ATOM 9138 N N . LEU B 1 338 ? -8.33 -12.284 7.826 1 95.17 338 LEU B N 1
ATOM 9139 C CA . LEU B 1 338 ? -7.013 -12.25 8.452 1 95.17 338 LEU B CA 1
ATOM 9140 C C . LEU B 1 338 ? -6.288 -10.95 8.124 1 95.17 338 LEU B C 1
ATOM 9142 O O . LEU B 1 338 ? -5.733 -10.802 7.033 1 95.17 338 LEU B O 1
ATOM 9146 N N . GLN B 1 339 ? -6.256 -10.068 9.006 1 95.11 339 GLN B N 1
ATOM 9147 C CA . GLN B 1 339 ? -5.625 -8.754 8.938 1 95.11 339 GLN B CA 1
ATOM 9148 C C . GLN B 1 339 ? -5.303 -8.226 10.332 1 95.11 339 GLN B C 1
ATOM 9150 O O . GLN B 1 339 ? -5.769 -8.774 11.333 1 95.11 339 GLN B O 1
ATOM 9155 N N . TRP B 1 340 ? -4.567 -7.189 10.414 1 96.43 340 TRP B N 1
ATOM 9156 C CA . TRP B 1 340 ? -4.115 -6.699 11.712 1 96.43 340 TRP B CA 1
ATOM 9157 C C . TRP B 1 340 ? -5.289 -6.197 12.544 1 96.43 340 TRP B C 1
ATOM 9159 O O . TRP B 1 340 ? -5.299 -6.346 13.768 1 96.43 340 TRP B O 1
ATOM 9169 N N . ARG B 1 341 ? -6.236 -5.593 11.904 1 95.61 341 ARG B N 1
ATOM 9170 C CA . ARG B 1 341 ? -7.388 -5.038 12.606 1 95.61 341 ARG B CA 1
ATOM 9171 C C . ARG B 1 341 ? -8.105 -6.112 13.417 1 95.61 341 ARG B C 1
ATOM 9173 O O . ARG B 1 341 ? -8.518 -5.868 14.552 1 95.61 341 ARG B O 1
ATOM 9180 N N . LYS B 1 342 ? -8.192 -7.347 12.876 1 96.57 342 LYS B N 1
ATOM 9181 C CA . LYS B 1 342 ? -8.953 -8.425 13.5 1 96.57 342 LYS B CA 1
ATOM 9182 C C . LYS B 1 342 ? -8.117 -9.155 14.546 1 96.57 342 LYS B C 1
ATOM 9184 O O . LYS B 1 342 ? -8.642 -9.958 15.319 1 96.57 342 LYS B O 1
ATOM 9189 N N . GLY B 1 343 ? -6.83 -8.947 14.581 1 97.59 343 GLY B N 1
ATOM 9190 C CA . GLY B 1 343 ? -5.95 -9.386 15.652 1 97.59 343 GLY B CA 1
ATOM 9191 C C . GLY B 1 343 ? -5.705 -10.883 15.647 1 97.59 343 GLY B C 1
ATOM 9192 O O . GLY B 1 343 ? -5.684 -11.518 16.703 1 97.59 343 GLY B O 1
ATOM 9193 N N . PRO B 1 344 ? -5.596 -11.513 14.464 1 98.02 344 PRO B N 1
ATOM 9194 C CA . PRO B 1 344 ? -5.254 -12.937 14.481 1 98.02 344 PRO B CA 1
ATOM 9195 C C . PRO B 1 344 ? -3.901 -13.211 15.134 1 98.02 344 PRO B C 1
ATOM 9197 O O . PRO B 1 344 ? -3.671 -14.308 15.649 1 98.02 344 PRO B O 1
ATOM 9200 N N . ASP B 1 345 ? -3.015 -12.228 15.117 1 98.05 345 ASP B N 1
ATOM 9201 C CA . ASP B 1 345 ? -1.724 -12.379 15.78 1 98.05 345 ASP B CA 1
ATOM 9202 C C . ASP B 1 345 ? -1.892 -12.477 17.295 1 98.05 345 ASP B C 1
ATOM 9204 O O . ASP B 1 345 ? -1.231 -13.288 17.947 1 98.05 345 ASP B O 1
ATOM 9208 N N . ILE B 1 346 ? -2.761 -11.669 17.847 1 98.63 346 ILE B N 1
ATOM 9209 C CA . ILE B 1 346 ? -3.025 -11.726 19.281 1 98.63 346 ILE B CA 1
ATOM 9210 C C . ILE B 1 346 ? -3.738 -13.032 19.623 1 98.63 346 ILE B C 1
ATOM 9212 O O . ILE B 1 346 ? -3.489 -13.626 20.675 1 98.63 346 ILE B O 1
ATOM 9216 N N . PHE B 1 347 ? -4.65 -13.432 18.693 1 98.74 347 PHE B N 1
ATOM 9217 C CA . PHE B 1 347 ? -5.307 -14.727 18.822 1 98.74 347 PHE B CA 1
ATOM 9218 C C . PHE B 1 347 ? -4.28 -15.848 18.92 1 98.74 347 PHE B C 1
ATOM 9220 O O . PHE B 1 347 ? -4.38 -16.714 19.792 1 98.74 347 PHE B O 1
ATOM 9227 N N . ALA B 1 348 ? -3.267 -15.802 18.093 1 98.51 348 ALA B N 1
ATOM 9228 C CA . ALA B 1 348 ? -2.201 -16.801 18.085 1 98.51 348 ALA B CA 1
ATOM 9229 C C . ALA B 1 348 ? -1.376 -16.734 19.367 1 98.51 348 ALA B C 1
ATOM 9231 O O . ALA B 1 348 ? -1.011 -17.767 19.933 1 98.51 348 ALA B O 1
ATOM 9232 N N . MET B 1 349 ? -1.096 -15.55 19.821 1 98.63 349 MET B N 1
ATOM 9233 C CA . MET B 1 349 ? -0.325 -15.376 21.048 1 98.63 349 MET B CA 1
ATOM 9234 C C . MET B 1 349 ? -1.085 -15.925 22.251 1 98.63 349 MET B C 1
ATOM 9236 O O . MET B 1 349 ? -0.493 -16.551 23.132 1 98.63 349 MET B O 1
ATOM 9240 N N . ALA B 1 350 ? -2.384 -15.667 22.26 1 98.64 350 ALA B N 1
ATOM 9241 C CA . ALA B 1 350 ? -3.206 -16.228 23.329 1 98.64 350 ALA B CA 1
ATOM 9242 C C . ALA B 1 350 ? -3.191 -17.754 23.288 1 98.64 350 ALA B C 1
ATOM 9244 O O . ALA B 1 350 ? -3.135 -18.408 24.332 1 98.64 350 ALA B O 1
ATOM 9245 N N . ALA B 1 351 ? -3.271 -18.292 22.117 1 98.52 351 ALA B N 1
ATOM 9246 C CA . ALA B 1 351 ? -3.203 -19.742 21.954 1 98.52 351 ALA B CA 1
ATOM 9247 C C . ALA B 1 351 ? -1.905 -20.299 22.531 1 98.52 351 ALA B C 1
ATOM 9249 O O . ALA B 1 351 ? -1.912 -21.324 23.216 1 98.52 351 ALA B O 1
ATOM 9250 N N . GLN B 1 352 ? -0.795 -19.642 22.238 1 97.7 352 GLN B N 1
ATOM 9251 C CA . GLN B 1 352 ? 0.508 -20.056 22.749 1 97.7 352 GLN B CA 1
ATOM 9252 C C . GLN B 1 352 ? 0.527 -20.049 24.275 1 97.7 352 GLN B C 1
ATOM 9254 O O . GLN B 1 352 ? 1.012 -20.996 24.899 1 97.7 352 GLN B O 1
ATOM 9259 N N . ILE B 1 353 ? -0.019 -19.009 24.829 1 98.06 353 ILE B N 1
ATOM 9260 C CA . ILE B 1 353 ? -0.013 -18.855 26.28 1 98.06 353 ILE B CA 1
ATOM 9261 C C . ILE B 1 353 ? -0.904 -19.92 26.915 1 98.06 353 ILE B C 1
ATOM 9263 O O . ILE B 1 353 ? -0.547 -20.507 27.94 1 98.06 353 ILE B O 1
ATOM 9267 N N . CYS B 1 354 ? -2.011 -20.244 26.31 1 97.85 354 CYS B N 1
ATOM 9268 C CA . CYS B 1 354 ? -2.938 -21.246 26.824 1 97.85 354 CYS B CA 1
ATOM 9269 C C . CYS B 1 354 ? -2.336 -22.643 26.733 1 97.85 354 CYS B C 1
ATOM 9271 O O . CYS B 1 354 ? -2.592 -23.491 27.59 1 97.85 354 CYS B O 1
ATOM 9273 N N . ALA B 1 355 ? -1.58 -22.86 25.671 1 95.93 355 ALA B N 1
ATOM 9274 C CA . ALA B 1 355 ? -1.006 -24.183 25.444 1 95.93 355 ALA B CA 1
ATOM 9275 C C . ALA B 1 355 ? -0.15 -24.621 26.63 1 95.93 355 ALA B C 1
ATOM 9277 O O . ALA B 1 355 ? -0.143 -25.798 26.998 1 95.93 355 ALA B O 1
ATOM 9278 N N . ALA B 1 356 ? 0.515 -23.674 27.193 1 92.52 356 ALA B N 1
ATOM 9279 C CA . ALA B 1 356 ? 1.397 -23.962 28.321 1 92.52 356 ALA B CA 1
ATOM 9280 C C . ALA B 1 356 ? 0.595 -24.209 29.595 1 92.52 356 ALA B C 1
ATOM 9282 O O . ALA B 1 356 ? 1.024 -24.967 30.469 1 92.52 356 ALA B O 1
ATOM 9283 N N . ARG B 1 357 ? -0.554 -23.723 29.704 1 94.94 357 ARG B N 1
ATOM 9284 C CA . ARG B 1 357 ? -1.361 -23.775 30.918 1 94.94 357 ARG B CA 1
ATOM 9285 C C . ARG B 1 357 ? -2.365 -24.922 30.859 1 94.94 357 ARG B C 1
ATOM 9287 O O . ARG B 1 357 ? -2.647 -25.559 31.876 1 94.94 357 ARG B O 1
ATOM 9294 N N . ASP B 1 358 ? -2.904 -25.095 29.666 1 95.42 358 ASP B N 1
ATOM 9295 C CA . ASP B 1 358 ? -3.882 -26.152 29.426 1 95.42 358 ASP B CA 1
ATOM 9296 C C . ASP B 1 358 ? -3.731 -26.731 28.021 1 95.42 358 ASP B C 1
ATOM 9298 O O . ASP B 1 358 ? -4.366 -26.256 27.077 1 95.42 358 ASP B O 1
ATOM 9302 N N . PRO B 1 359 ? -3.079 -27.77 27.891 1 91.2 359 PRO B N 1
ATOM 9303 C CA . PRO B 1 359 ? -2.792 -28.34 26.573 1 91.2 359 PRO B CA 1
ATOM 9304 C C . PRO B 1 359 ? -4.049 -28.816 25.849 1 91.2 359 PRO B C 1
ATOM 9306 O O . PRO B 1 359 ? -4.01 -29.081 24.645 1 91.2 359 PRO B O 1
ATOM 9309 N N . ASP B 1 360 ? -5.169 -28.915 26.558 1 93.56 360 ASP B N 1
ATOM 9310 C CA . ASP B 1 360 ? -6.408 -29.388 25.949 1 93.56 360 ASP B CA 1
ATOM 9311 C C . ASP B 1 360 ? -7.252 -28.221 25.442 1 93.56 360 ASP B C 1
ATOM 9313 O O . ASP B 1 360 ? -8.431 -28.392 25.126 1 93.56 360 ASP B O 1
ATOM 9317 N N . THR B 1 361 ? -6.692 -27.089 25.421 1 97.27 361 THR B N 1
ATOM 9318 C CA . THR B 1 361 ? -7.366 -25.933 24.84 1 97.27 361 THR B CA 1
ATOM 9319 C C . THR B 1 361 ? -6.939 -25.73 23.389 1 97.27 361 THR B C 1
ATOM 9321 O O . THR B 1 361 ? -5.752 -25.56 23.104 1 97.27 361 THR B O 1
ATOM 9324 N N . LEU B 1 362 ? -7.895 -25.748 22.496 1 97.75 362 LEU B N 1
ATOM 9325 C CA . LEU B 1 362 ? -7.632 -25.578 21.071 1 97.75 362 LEU B CA 1
ATOM 9326 C C . LEU B 1 362 ? -8.208 -24.259 20.566 1 97.75 362 LEU B C 1
ATOM 9328 O O . LEU B 1 362 ? -9.27 -23.826 21.02 1 97.75 362 LEU B O 1
ATOM 9332 N N . PHE B 1 363 ? -7.487 -23.684 19.688 1 98.73 363 PHE B N 1
ATOM 9333 C CA . PHE B 1 363 ? -7.919 -22.453 19.036 1 98.73 363 PHE B CA 1
ATOM 9334 C C . PHE B 1 363 ? -8.172 -22.688 17.552 1 98.73 363 PHE B C 1
ATOM 9336 O O . PHE B 1 363 ? -7.383 -23.356 16.88 1 98.73 363 PHE B O 1
ATOM 9343 N N . LEU B 1 364 ? -9.274 -22.226 17.103 1 98.34 364 LEU B N 1
ATOM 9344 C CA . LEU B 1 364 ? -9.649 -22.381 15.702 1 98.34 364 LEU B CA 1
ATOM 9345 C C . LEU B 1 364 ? -10.081 -21.047 15.104 1 98.34 364 LEU B C 1
ATOM 9347 O O . LEU B 1 364 ? -11.003 -20.404 15.611 1 98.34 364 LEU B O 1
ATOM 9351 N N . TRP B 1 365 ? -9.386 -20.611 14.073 1 98.21 365 TRP B N 1
ATOM 9352 C CA . TRP B 1 365 ? -9.757 -19.397 13.354 1 98.21 365 TRP B CA 1
ATOM 9353 C C . TRP B 1 365 ? -10.377 -19.733 12.002 1 98.21 365 TRP B C 1
ATOM 9355 O O . TRP B 1 365 ? -9.843 -20.556 11.254 1 98.21 365 TRP B O 1
ATOM 9365 N N . ILE B 1 366 ? -11.48 -19.13 11.692 1 96.88 366 ILE B N 1
ATOM 9366 C CA . ILE B 1 366 ? -12.091 -19.348 10.386 1 96.88 366 ILE B CA 1
ATOM 9367 C C . ILE B 1 366 ? -12.17 -18.026 9.625 1 96.88 366 ILE B C 1
ATOM 9369 O O . ILE B 1 366 ? -12.728 -17.047 10.126 1 96.88 366 ILE B O 1
ATOM 9373 N N . GLY B 1 367 ? -11.53 -17.923 8.531 1 93.76 367 GLY B N 1
ATOM 9374 C CA . GLY B 1 367 ? -11.495 -16.718 7.718 1 93.76 367 GLY B CA 1
ATOM 9375 C C . GLY B 1 367 ? -10.426 -16.755 6.642 1 93.76 367 GLY B C 1
ATOM 9376 O O . GLY B 1 367 ? -9.521 -17.591 6.688 1 93.76 367 GLY B O 1
ATOM 9377 N N . ASP B 1 368 ? -10.48 -15.824 5.658 1 90.85 368 ASP B N 1
ATOM 9378 C CA . ASP B 1 368 ? -9.537 -15.734 4.548 1 90.85 368 ASP B CA 1
ATOM 9379 C C . ASP B 1 368 ? -8.614 -14.528 4.708 1 90.85 368 ASP B C 1
ATOM 9381 O O . ASP B 1 368 ? -8.752 -13.756 5.659 1 90.85 368 ASP B O 1
ATOM 9385 N N . GLY B 1 369 ? -7.674 -14.46 3.792 1 89.5 369 GLY B N 1
ATOM 9386 C CA . GLY B 1 369 ? -6.905 -13.227 3.737 1 89.5 369 GLY B CA 1
ATOM 9387 C C . GLY B 1 369 ? -5.422 -13.438 3.974 1 89.5 369 GLY B C 1
ATOM 9388 O O . GLY B 1 369 ? -4.638 -12.488 3.924 1 89.5 369 GLY B O 1
ATOM 9389 N N . LEU B 1 370 ? -5.047 -14.671 4.176 1 92.52 370 LEU B N 1
ATOM 9390 C CA . LEU B 1 370 ? -3.63 -14.929 4.406 1 92.52 370 LEU B CA 1
ATOM 9391 C C . LEU B 1 370 ? -2.88 -15.062 3.084 1 92.52 370 LEU B C 1
ATOM 9393 O O . LEU B 1 370 ? -3.115 -16.004 2.325 1 92.52 370 LEU B O 1
ATOM 9397 N N . ASN B 1 371 ? -2.084 -14.086 2.739 1 93.38 371 ASN B N 1
ATOM 9398 C CA . ASN B 1 371 ? -1.206 -14.065 1.574 1 93.38 371 ASN B CA 1
ATOM 9399 C C . ASN B 1 371 ? 0.249 -13.836 1.972 1 93.38 371 ASN B C 1
ATOM 9401 O O . ASN B 1 371 ? 0.638 -12.714 2.3 1 93.38 371 ASN B O 1
ATOM 9405 N N . PRO B 1 372 ? 1.013 -14.815 1.944 1 91.94 372 PRO B N 1
ATOM 9406 C CA . PRO B 1 372 ? 2.397 -14.712 2.412 1 91.94 372 PRO B CA 1
ATOM 9407 C C . PRO B 1 372 ? 3.207 -13.676 1.636 1 91.94 372 PRO B C 1
ATOM 9409 O O . PRO B 1 372 ? 4.309 -13.311 2.051 1 91.94 372 PRO B O 1
ATOM 9412 N N . GLU B 1 373 ? 2.664 -13.242 0.533 1 92.25 373 GLU B N 1
ATOM 9413 C CA . GLU B 1 373 ? 3.375 -12.261 -0.281 1 92.25 373 GLU B CA 1
ATOM 9414 C C . GLU B 1 373 ? 3.008 -10.837 0.124 1 92.25 373 GLU B C 1
ATOM 9416 O O . GLU B 1 373 ? 3.651 -9.878 -0.309 1 92.25 373 GLU B O 1
ATOM 9421 N N . ASP B 1 374 ? 1.953 -10.815 0.911 1 93.21 374 ASP B N 1
ATOM 9422 C CA . ASP B 1 374 ? 1.518 -9.511 1.403 1 93.21 374 ASP B CA 1
ATOM 9423 C C . ASP B 1 374 ? 2.476 -8.979 2.467 1 93.21 374 ASP B C 1
ATOM 9425 O O . ASP B 1 374 ? 2.506 -9.484 3.591 1 93.21 374 ASP B O 1
ATOM 9429 N N . MET B 1 375 ? 3.221 -7.911 2.199 1 92.23 375 MET B N 1
ATOM 9430 C CA . MET B 1 375 ? 4.284 -7.385 3.05 1 92.23 375 MET B CA 1
ATOM 9431 C C . MET B 1 375 ? 3.704 -6.641 4.248 1 92.23 375 MET B C 1
ATOM 9433 O O . MET B 1 375 ? 4.418 -6.353 5.21 1 92.23 375 MET B O 1
ATOM 9437 N N . GLU B 1 376 ? 2.499 -6.33 4.139 1 92.65 376 GLU B N 1
ATOM 9438 C CA . GLU B 1 376 ? 1.897 -5.55 5.216 1 92.65 376 GLU B CA 1
ATOM 9439 C C . GLU B 1 376 ? 1.366 -6.456 6.324 1 92.65 376 GLU B C 1
ATOM 9441 O O . GLU B 1 376 ? 1.281 -6.044 7.482 1 92.65 376 GLU B O 1
ATOM 9446 N N . PHE B 1 377 ? 1.038 -7.657 5.996 1 95.72 377 PHE B N 1
ATOM 9447 C CA . PHE B 1 377 ? 0.427 -8.537 6.986 1 95.72 377 PHE B CA 1
ATOM 9448 C C . PHE B 1 377 ? 0.85 -9.983 6.759 1 95.72 377 PHE B C 1
ATOM 9450 O O . PHE B 1 377 ? 1.416 -10.617 7.652 1 95.72 377 PHE B O 1
ATOM 9457 N N . GLY B 1 378 ? 0.617 -10.496 5.554 1 95.41 378 GLY B N 1
ATOM 9458 C CA . GLY B 1 378 ? 0.701 -11.914 5.244 1 95.41 378 GLY B CA 1
ATOM 9459 C C . GLY B 1 378 ? 2.064 -12.51 5.54 1 95.41 378 GLY B C 1
ATOM 9460 O O . GLY B 1 378 ? 2.162 -13.634 6.036 1 95.41 378 GLY B O 1
ATOM 9461 N N . VAL B 1 379 ? 3.091 -11.747 5.321 1 95.23 379 VAL B N 1
ATOM 9462 C CA . VAL B 1 379 ? 4.455 -12.219 5.537 1 95.23 379 VAL B CA 1
ATOM 9463 C C . VAL B 1 379 ? 4.673 -12.509 7.02 1 95.23 379 VAL B C 1
ATOM 9465 O O . VAL B 1 379 ? 5.169 -13.579 7.383 1 95.23 379 VAL B O 1
ATOM 9468 N N . TRP B 1 380 ? 4.23 -11.665 7.803 1 96.76 380 TRP B N 1
ATOM 9469 C CA . TRP B 1 380 ? 4.497 -11.737 9.236 1 96.76 380 TRP B CA 1
ATOM 9470 C C . TRP B 1 380 ? 3.626 -12.798 9.9 1 96.76 380 TRP B C 1
ATOM 9472 O O . TRP B 1 380 ? 4.106 -13.576 10.728 1 96.76 380 TRP B O 1
ATOM 9482 N N . MET B 1 381 ? 2.394 -12.791 9.463 1 97.05 381 MET B N 1
ATOM 9483 C CA . MET B 1 381 ? 1.481 -13.765 10.054 1 97.05 381 MET B CA 1
ATOM 9484 C C . MET B 1 381 ? 1.844 -15.182 9.622 1 97.05 381 MET B C 1
ATOM 9486 O O . MET B 1 381 ? 1.817 -16.109 10.434 1 97.05 381 MET B O 1
ATOM 9490 N N . SER B 1 382 ? 2.188 -15.348 8.317 1 95.23 382 SER B N 1
ATOM 9491 C CA . SER B 1 382 ? 2.575 -16.671 7.84 1 95.23 382 SER B CA 1
ATOM 9492 C C . SER B 1 382 ? 3.809 -17.185 8.574 1 95.23 382 SER B C 1
ATOM 9494 O O . SER B 1 382 ? 3.875 -18.36 8.942 1 95.23 382 SER B O 1
ATOM 9496 N N . TYR B 1 383 ? 4.741 -16.326 8.776 1 96.35 383 TYR B N 1
ATOM 9497 C CA . TYR B 1 383 ? 5.94 -16.715 9.51 1 96.35 383 TYR B CA 1
ATOM 9498 C C . TYR B 1 383 ? 5.603 -17.075 10.952 1 96.35 383 TYR B C 1
ATOM 9500 O O . TYR B 1 383 ? 6.106 -18.067 11.485 1 96.35 383 TYR B O 1
ATOM 9508 N N . HIS B 1 384 ? 4.766 -16.293 11.566 1 97.41 384 HIS B N 1
ATOM 9509 C CA . HIS B 1 384 ? 4.337 -16.562 12.934 1 97.41 384 HIS B CA 1
ATOM 9510 C C . HIS B 1 384 ? 3.681 -17.934 13.045 1 97.41 384 HIS B C 1
ATOM 9512 O O . HIS B 1 384 ? 4.035 -18.727 13.921 1 97.41 384 HIS B O 1
ATOM 9518 N N . LEU B 1 385 ? 2.797 -18.202 12.185 1 96.68 385 LEU B N 1
ATOM 9519 C CA . LEU B 1 385 ? 2.053 -19.457 12.207 1 96.68 385 LEU B CA 1
ATOM 9520 C C . LEU B 1 385 ? 2.987 -20.645 11.999 1 96.68 385 LEU B C 1
ATOM 9522 O O . LEU B 1 385 ? 2.86 -21.666 12.679 1 96.68 385 LEU B O 1
ATOM 9526 N N . ARG B 1 386 ? 3.953 -20.476 11.118 1 93.54 386 ARG B N 1
ATOM 9527 C CA . ARG B 1 386 ? 4.92 -21.541 10.874 1 93.54 386 ARG B CA 1
ATOM 9528 C C . ARG B 1 386 ? 5.781 -21.792 12.107 1 93.54 386 ARG B C 1
ATOM 9530 O O . ARG B 1 386 ? 6.021 -22.942 12.48 1 93.54 386 ARG B O 1
ATOM 9537 N N . GLN B 1 387 ? 6.206 -20.761 12.749 1 95.36 387 GLN B N 1
ATOM 9538 C CA . GLN B 1 387 ? 7.106 -20.868 13.892 1 95.36 387 GLN B CA 1
ATOM 9539 C C . GLN B 1 387 ? 6.424 -21.563 15.067 1 95.36 387 GLN B C 1
ATOM 9541 O O . GLN B 1 387 ? 7.072 -22.281 15.832 1 95.36 387 GLN B O 1
ATOM 9546 N N . ILE B 1 388 ? 5.082 -21.441 15.152 1 95.9 388 ILE B N 1
ATOM 9547 C CA . ILE B 1 388 ? 4.431 -21.967 16.347 1 95.9 388 ILE B CA 1
ATOM 9548 C C . ILE B 1 388 ? 3.749 -23.294 16.022 1 95.9 388 ILE B C 1
ATOM 9550 O O . ILE B 1 388 ? 3.042 -23.858 16.861 1 95.9 388 ILE B O 1
ATOM 9554 N N . GLY B 1 389 ? 3.888 -23.722 14.795 1 93.4 389 GLY B N 1
ATOM 9555 C CA . GLY B 1 389 ? 3.393 -25.028 14.391 1 93.4 389 GLY B CA 1
ATOM 9556 C C . GLY B 1 389 ? 1.89 -25.059 14.187 1 93.4 389 GLY B C 1
ATOM 9557 O O . GLY B 1 389 ? 1.235 -26.054 14.504 1 93.4 389 GLY B O 1
ATOM 9558 N N . ALA B 1 390 ? 1.311 -23.954 13.764 1 94.87 390 ALA B N 1
ATOM 9559 C CA . ALA B 1 390 ? -0.119 -23.898 13.472 1 94.87 390 ALA B CA 1
ATOM 9560 C C . ALA B 1 390 ? -0.493 -24.881 12.367 1 94.87 390 ALA B C 1
ATOM 9562 O O . ALA B 1 390 ? 0.244 -25.038 11.391 1 94.87 390 ALA B O 1
ATOM 9563 N N . GLY B 1 391 ? -1.606 -25.55 12.537 1 91.68 391 GLY B N 1
ATOM 9564 C CA . GLY B 1 391 ? -2.107 -26.478 11.536 1 91.68 391 GLY B CA 1
ATOM 9565 C C . GLY B 1 391 ? -1.575 -27.888 11.71 1 91.68 391 GLY B C 1
ATOM 9566 O O . GLY B 1 391 ? -2.018 -28.813 11.026 1 91.68 391 GLY B O 1
ATOM 9567 N N . ARG B 1 392 ? -0.623 -28.039 12.653 1 90.11 392 ARG B N 1
ATOM 9568 C CA . ARG B 1 392 ? -0.118 -29.38 12.927 1 90.11 392 ARG B CA 1
ATOM 9569 C C . ARG B 1 392 ? -1.062 -30.142 13.851 1 90.11 392 ARG B C 1
ATOM 9571 O O . ARG B 1 392 ? -1.647 -29.56 14.767 1 90.11 392 ARG B O 1
ATOM 9578 N N . PRO B 1 393 ? -1.153 -31.375 13.628 1 86.91 393 PRO B N 1
ATOM 9579 C CA . PRO B 1 393 ? -2.093 -32.171 14.422 1 86.91 393 PRO B CA 1
ATOM 9580 C C . PRO B 1 393 ? -1.803 -32.106 15.919 1 86.91 393 PRO B C 1
ATOM 9582 O O . PRO B 1 393 ? -2.727 -32.172 16.734 1 86.91 393 PRO B O 1
ATOM 9585 N N . GLU B 1 394 ? -0.564 -31.955 16.223 1 88.33 394 GLU B N 1
ATOM 9586 C CA . GLU B 1 394 ? -0.198 -31.915 17.636 1 88.33 394 GLU B CA 1
ATOM 9587 C C . GLU B 1 394 ? -0.269 -30.493 18.185 1 88.33 394 GLU B C 1
ATOM 9589 O O . GLU B 1 394 ? -0.078 -30.274 19.383 1 88.33 394 GLU B O 1
ATOM 9594 N N . GLY B 1 395 ? -0.563 -29.616 17.325 1 92.07 395 GLY B N 1
ATOM 9595 C CA . GLY B 1 395 ? -0.607 -28.224 17.745 1 92.07 395 GLY B CA 1
ATOM 9596 C C . GLY B 1 395 ? -1.933 -27.831 18.37 1 92.07 395 GLY B C 1
ATOM 9597 O O . GLY B 1 395 ? -2.809 -28.677 18.564 1 92.07 395 GLY B O 1
ATOM 9598 N N . ASN B 1 396 ? -2.086 -26.611 18.747 1 96.79 396 ASN B N 1
ATOM 9599 C CA . ASN B 1 396 ? -3.307 -26.157 19.403 1 96.79 396 ASN B CA 1
ATOM 9600 C C . ASN B 1 396 ? -3.951 -24.998 18.648 1 96.79 396 ASN B C 1
ATOM 9602 O O . ASN B 1 396 ? -4.864 -24.348 19.162 1 96.79 396 ASN B O 1
ATOM 9606 N N . LEU B 1 397 ? -3.459 -24.625 17.484 1 97.93 397 LEU B N 1
ATOM 9607 C CA . LEU B 1 397 ? -4.019 -23.548 16.675 1 97.93 397 LEU B CA 1
ATOM 9608 C C . LEU B 1 397 ? -4.265 -24.015 15.244 1 97.93 397 LEU B C 1
ATOM 9610 O O . LEU B 1 397 ? -3.35 -24.511 14.582 1 97.93 397 LEU B O 1
ATOM 9614 N N . PHE B 1 398 ? -5.457 -23.83 14.775 1 97.15 398 PHE B N 1
ATOM 9615 C CA . PHE B 1 398 ? -5.842 -24.259 13.436 1 97.15 398 PHE B CA 1
ATOM 9616 C C . PHE B 1 398 ? -6.563 -23.139 12.695 1 97.15 398 PHE B C 1
ATOM 9618 O O . PHE B 1 398 ? -7.256 -22.326 13.311 1 97.15 398 PHE B O 1
ATOM 9625 N N . LEU B 1 399 ? -6.411 -23.082 11.412 1 96.05 399 LEU B N 1
ATOM 9626 C CA . LEU B 1 399 ? -7.087 -22.107 10.563 1 96.05 399 LEU B CA 1
ATOM 9627 C C . LEU B 1 399 ? -7.906 -22.803 9.481 1 96.05 399 LEU B C 1
ATOM 9629 O O . LEU B 1 399 ? -7.454 -23.786 8.89 1 96.05 399 LEU B O 1
ATOM 9633 N N . LEU B 1 400 ? -9.064 -22.331 9.287 1 95.09 400 LEU B N 1
ATOM 9634 C CA . LEU B 1 400 ? -9.945 -22.787 8.217 1 95.09 400 LEU B CA 1
ATOM 9635 C C . LEU B 1 400 ? -10.339 -21.629 7.306 1 95.09 400 LEU B C 1
ATOM 9637 O O . LEU B 1 400 ? -10.494 -20.496 7.767 1 95.09 400 LEU B O 1
ATOM 9641 N N . PRO B 1 401 ? -10.454 -21.84 5.985 1 91.83 401 PRO B N 1
ATOM 9642 C CA . PRO B 1 401 ? -10.987 -20.792 5.111 1 91.83 401 PRO B CA 1
ATOM 9643 C C . PRO B 1 401 ? -12.448 -20.463 5.409 1 91.83 401 PRO B C 1
ATOM 9645 O O . PRO B 1 401 ? -13.171 -21.293 5.967 1 91.83 401 PRO B O 1
ATOM 9648 N N . ALA B 1 402 ? -12.816 -19.266 5.069 1 90.16 402 ALA B N 1
ATOM 9649 C CA . ALA B 1 402 ? -14.236 -18.933 5.147 1 90.16 402 ALA B CA 1
ATOM 9650 C C . ALA B 1 402 ? -15.068 -19.874 4.28 1 90.16 402 ALA B C 1
ATOM 9652 O O . ALA B 1 402 ? -14.655 -20.241 3.177 1 90.16 402 ALA B O 1
ATOM 9653 N N . GLY B 1 403 ? -16.186 -20.366 4.876 1 86.43 403 GLY B N 1
ATOM 9654 C CA . GLY B 1 403 ? -16.96 -21.288 4.06 1 86.43 403 GLY B CA 1
ATOM 9655 C C . GLY B 1 403 ? -18.016 -22.04 4.848 1 86.43 403 GLY B C 1
ATOM 9656 O O . GLY B 1 403 ? -18.486 -21.56 5.881 1 86.43 403 GLY B O 1
ATOM 9657 N N . PRO B 1 404 ? -18.35 -23.158 4.435 1 88.03 404 PRO B N 1
ATOM 9658 C CA . PRO B 1 404 ? -19.509 -23.888 4.953 1 88.03 404 PRO B CA 1
ATOM 9659 C C . PRO B 1 404 ? -19.28 -24.441 6.357 1 88.03 404 PRO B C 1
ATOM 9661 O O . PRO B 1 404 ? -20.235 -24.82 7.04 1 88.03 404 PRO B O 1
ATOM 9664 N N . ALA B 1 405 ? -18.064 -24.456 6.759 1 94.14 405 ALA B N 1
ATOM 9665 C CA . ALA B 1 405 ? -17.765 -25.006 8.079 1 94.14 405 ALA B CA 1
ATOM 9666 C C . ALA B 1 405 ? -18.131 -24.017 9.182 1 94.14 405 ALA B C 1
ATOM 9668 O O . ALA B 1 405 ? -18.14 -24.37 10.363 1 94.14 405 ALA B O 1
ATOM 9669 N N . TYR B 1 406 ? -18.53 -22.831 8.82 1 94.74 406 TYR B N 1
ATOM 9670 C CA . TYR B 1 406 ? -18.728 -21.723 9.747 1 94.74 406 TYR B CA 1
ATOM 9671 C C . TYR B 1 406 ? -19.784 -22.066 10.791 1 94.74 406 TYR B C 1
ATOM 9673 O O . TYR B 1 406 ? -19.531 -21.969 11.994 1 94.74 406 TYR B O 1
ATOM 9681 N N . PRO B 1 407 ? -20.933 -22.621 10.47 1 95.54 407 PRO B N 1
ATOM 9682 C CA . PRO B 1 407 ? -21.921 -22.964 11.495 1 95.54 407 PRO B CA 1
ATOM 9683 C C . PRO B 1 407 ? -21.435 -24.059 12.441 1 95.54 407 PRO B C 1
ATOM 9685 O O . PRO B 1 407 ? -21.75 -24.036 13.633 1 95.54 407 PRO B O 1
ATOM 9688 N N . ASP B 1 408 ? -20.674 -24.943 11.906 1 97.06 408 ASP B N 1
ATOM 9689 C CA . ASP B 1 408 ? -20.143 -26.028 12.726 1 97.06 408 ASP B CA 1
ATOM 9690 C C . ASP B 1 408 ? -19.101 -25.51 13.715 1 97.06 408 ASP B C 1
ATOM 9692 O O . ASP B 1 408 ? -19.022 -25.987 14.849 1 97.06 408 ASP B O 1
ATOM 9696 N N . VAL B 1 409 ? -18.303 -24.556 13.286 1 97.87 409 VAL B N 1
ATOM 9697 C CA . VAL B 1 409 ? -17.295 -23.967 14.162 1 97.87 409 VAL B CA 1
ATOM 9698 C C . VAL B 1 409 ? -17.974 -23.298 15.355 1 97.87 409 VAL B C 1
ATOM 9700 O O . VAL B 1 409 ? -17.563 -23.492 16.501 1 97.87 409 VAL B O 1
ATOM 9703 N N . LEU B 1 410 ? -19.049 -22.589 15.11 1 97.22 410 LEU B N 1
ATOM 9704 C CA . LEU B 1 410 ? -19.763 -21.882 16.167 1 97.22 410 LEU B CA 1
ATOM 9705 C C . LEU B 1 410 ? -20.459 -22.863 17.104 1 97.22 410 LEU B C 1
ATOM 9707 O O . LEU B 1 410 ? -20.446 -22.679 18.323 1 97.22 410 LEU B O 1
ATOM 9711 N N . ALA B 1 411 ? -21.043 -23.902 16.516 1 96.78 411 ALA B N 1
ATOM 9712 C CA . ALA B 1 411 ? -21.737 -24.901 17.323 1 96.78 411 ALA B CA 1
ATOM 9713 C C . ALA B 1 411 ? -20.759 -25.666 18.211 1 96.78 411 ALA B C 1
ATOM 9715 O O . ALA B 1 411 ? -21.078 -25.995 19.356 1 96.78 411 ALA B O 1
ATOM 9716 N N . ALA B 1 412 ? -19.581 -25.88 17.709 1 97.46 412 ALA B N 1
ATOM 9717 C CA . ALA B 1 412 ? -18.585 -26.696 18.398 1 97.46 412 ALA B CA 1
ATOM 9718 C C . ALA B 1 412 ? -17.858 -25.887 19.468 1 97.46 412 ALA B C 1
ATOM 9720 O O . ALA B 1 412 ? -17.369 -26.447 20.453 1 97.46 412 ALA B O 1
ATOM 9721 N N . ALA B 1 413 ? -17.73 -24.604 19.349 1 98.01 413 ALA B N 1
ATOM 9722 C CA . ALA B 1 413 ? -16.866 -23.765 20.175 1 98.01 413 ALA B CA 1
ATOM 9723 C C . ALA B 1 413 ? -17.514 -23.471 21.525 1 98.01 413 ALA B C 1
ATOM 9725 O O . ALA B 1 413 ? -18.718 -23.216 21.6 1 98.01 413 ALA B O 1
ATOM 9726 N N . ASP B 1 414 ? -16.683 -23.499 22.537 1 97.32 414 ASP B N 1
ATOM 9727 C CA . ASP B 1 414 ? -17.118 -23.113 23.876 1 97.32 414 ASP B CA 1
ATOM 9728 C C . ASP B 1 414 ? -17.171 -21.594 24.019 1 97.32 414 ASP B C 1
ATOM 9730 O O . ASP B 1 414 ? -18.051 -21.059 24.697 1 97.32 414 ASP B O 1
ATOM 9734 N N . ALA B 1 415 ? -16.291 -20.946 23.416 1 97.99 415 ALA B N 1
ATOM 9735 C CA . ALA B 1 415 ? -16.164 -19.494 23.513 1 97.99 415 ALA B CA 1
ATOM 9736 C C . ALA B 1 415 ? -15.631 -18.902 22.212 1 97.99 415 ALA B C 1
ATOM 9738 O O . ALA B 1 415 ? -15.021 -19.608 21.405 1 97.99 415 ALA B O 1
ATOM 9739 N N . MET B 1 416 ? -15.94 -17.676 21.998 1 98.34 416 MET B N 1
ATOM 9740 C CA . MET B 1 416 ? -15.324 -16.897 20.928 1 98.34 416 MET B CA 1
ATOM 9741 C C . MET B 1 416 ? -14.425 -15.805 21.499 1 98.34 416 MET B C 1
ATOM 9743 O O . MET B 1 416 ? -14.835 -15.059 22.39 1 98.34 416 MET B O 1
ATOM 9747 N N . PHE B 1 417 ? -13.231 -15.776 21.068 1 98.7 417 PHE B N 1
ATOM 9748 C CA . PHE B 1 417 ? -12.311 -14.699 21.415 1 98.7 417 PHE B CA 1
ATOM 9749 C C . PHE B 1 417 ? -12.262 -13.652 20.308 1 98.7 417 PHE B C 1
ATOM 9751 O O . PHE B 1 417 ? -11.775 -13.925 19.209 1 98.7 417 PHE B O 1
ATOM 9758 N N . VAL B 1 418 ? -12.828 -12.488 20.529 1 98.37 418 VAL B N 1
ATOM 9759 C CA . VAL B 1 418 ? -12.757 -11.356 19.612 1 98.37 418 VAL B CA 1
ATOM 9760 C C . VAL B 1 418 ? -11.462 -10.581 19.847 1 98.37 418 VAL B C 1
ATOM 9762 O O . VAL B 1 418 ? -11.443 -9.604 20.6 1 98.37 418 VAL B O 1
ATOM 9765 N N . SER B 1 419 ? -10.461 -10.98 19.157 1 98.45 419 SER B N 1
ATOM 9766 C CA . SER B 1 419 ? -9.124 -10.438 19.377 1 98.45 419 SER B CA 1
ATOM 9767 C C . SER B 1 419 ? -8.913 -9.15 18.588 1 98.45 419 SER B C 1
ATOM 9769 O O . SER B 1 419 ? -7.79 -8.649 18.496 1 98.45 419 SER B O 1
ATOM 9771 N N . SER B 1 420 ? -9.975 -8.602 17.998 1 97.55 420 SER B N 1
ATOM 9772 C CA . SER B 1 420 ? -9.89 -7.425 17.14 1 97.55 420 SER B CA 1
ATOM 9773 C C . SER B 1 420 ? -9.317 -6.231 17.896 1 97.55 420 SER B C 1
ATOM 9775 O O . SER B 1 420 ? -9.641 -6.016 19.066 1 97.55 420 SER B O 1
ATOM 9777 N N . ARG B 1 421 ? -8.47 -5.507 17.227 1 97.35 421 ARG B N 1
ATOM 9778 C CA . ARG B 1 421 ? -7.948 -4.256 17.766 1 97.35 421 ARG B CA 1
ATOM 9779 C C . ARG B 1 421 ? -9.017 -3.168 17.759 1 97.35 421 ARG B C 1
ATOM 9781 O O . ARG B 1 421 ? -9.076 -2.343 18.673 1 97.35 421 ARG B O 1
ATOM 9788 N N . LEU B 1 422 ? -9.786 -3.221 16.726 1 96.08 422 LEU B N 1
ATOM 9789 C CA . LEU B 1 422 ? -10.894 -2.283 16.577 1 96.08 422 LEU B CA 1
ATOM 9790 C C . LEU B 1 422 ? -11.965 -2.85 15.652 1 96.08 422 LEU B C 1
ATOM 9792 O O . LEU B 1 422 ? -11.706 -3.095 14.471 1 96.08 422 LEU B O 1
ATOM 9796 N N . ASP B 1 423 ? -13.077 -3.117 16.207 1 94.62 423 ASP B N 1
ATOM 9797 C CA . ASP B 1 423 ? -14.189 -3.7 15.463 1 94.62 423 ASP B CA 1
ATOM 9798 C C . ASP B 1 423 ? -15.524 -3.122 15.929 1 94.62 423 ASP B C 1
ATOM 9800 O O . ASP B 1 423 ? -15.938 -3.345 17.069 1 94.62 423 ASP B O 1
ATOM 9804 N N . PRO B 1 424 ? -16.205 -2.374 15.084 1 94.58 424 PRO B N 1
ATOM 9805 C CA . PRO B 1 424 ? -17.384 -1.628 15.533 1 94.58 424 PRO B CA 1
ATOM 9806 C C . PRO B 1 424 ? -18.454 -2.529 16.145 1 94.58 424 PRO B C 1
ATOM 9808 O O . PRO B 1 424 ? -18.712 -2.456 17.349 1 94.58 424 PRO B O 1
ATOM 9811 N N . LEU B 1 425 ? -19.045 -3.453 15.422 1 94.4 425 LEU B N 1
ATOM 9812 C CA . LEU B 1 425 ? -20.074 -4.388 15.863 1 94.4 425 LEU B CA 1
ATOM 9813 C C . LEU B 1 425 ? -20.135 -5.603 14.944 1 94.4 425 LEU B C 1
ATOM 9815 O O . LEU B 1 425 ? -21.079 -5.75 14.163 1 94.4 425 LEU B O 1
ATOM 9819 N N . PRO B 1 426 ? -19.157 -6.497 15.081 1 92.76 426 PRO B N 1
ATOM 9820 C CA . PRO B 1 426 ? -19.023 -7.582 14.107 1 92.76 426 PRO B CA 1
ATOM 9821 C C . PRO B 1 426 ? -20.18 -8.577 14.169 1 92.76 426 PRO B C 1
ATOM 9823 O O . PRO B 1 426 ? -20.567 -9.012 15.257 1 92.76 426 PRO B O 1
ATOM 9826 N N . ASN B 1 427 ? -20.676 -9.005 13.086 1 90.9 427 ASN B N 1
ATOM 9827 C CA . ASN B 1 427 ? -21.797 -9.931 12.962 1 90.9 427 ASN B CA 1
ATOM 9828 C C . ASN B 1 427 ? -21.467 -11.295 13.562 1 90.9 427 ASN B C 1
ATOM 9830 O O . ASN B 1 427 ? -22.355 -11.991 14.056 1 90.9 427 ASN B O 1
ATOM 9834 N N . VAL B 1 428 ? -20.231 -11.647 13.579 1 93.72 428 VAL B N 1
ATOM 9835 C CA . VAL B 1 428 ? -19.814 -12.968 14.035 1 93.72 428 VAL B CA 1
ATOM 9836 C C . VAL B 1 428 ? -20.116 -13.12 15.524 1 93.72 428 VAL B C 1
ATOM 9838 O O . VAL B 1 428 ? -20.349 -14.231 16.006 1 93.72 428 VAL B O 1
ATOM 9841 N N . VAL B 1 429 ? -20.103 -12.014 16.226 1 95.69 429 VAL B N 1
ATOM 9842 C CA . VAL B 1 429 ? -20.399 -12.076 17.653 1 95.69 429 VAL B CA 1
ATOM 9843 C C . VAL B 1 429 ? -21.883 -12.373 17.861 1 95.69 429 VAL B C 1
ATOM 9845 O O . VAL B 1 429 ? -22.248 -13.155 18.742 1 95.69 429 VAL B O 1
ATOM 9848 N N . PHE B 1 430 ? -22.758 -11.744 17.014 1 93.17 430 PHE B N 1
ATOM 9849 C CA . PHE B 1 430 ? -24.179 -12.071 17.063 1 93.17 430 PHE B CA 1
ATOM 9850 C C . PHE B 1 430 ? -24.401 -13.558 16.818 1 93.17 430 PHE B C 1
ATOM 9852 O O . PHE B 1 430 ? -25.177 -14.201 17.528 1 93.17 430 PHE B O 1
ATOM 9859 N N . ASP B 1 431 ? -23.698 -14.086 15.877 1 93.54 431 ASP B N 1
ATOM 9860 C CA . ASP B 1 431 ? -23.829 -15.493 15.512 1 93.54 431 ASP B CA 1
ATOM 9861 C C . ASP B 1 431 ? -23.343 -16.4 16.64 1 93.54 431 ASP B C 1
ATOM 9863 O O . ASP B 1 431 ? -23.97 -17.419 16.938 1 93.54 431 ASP B O 1
ATOM 9867 N N . ALA B 1 432 ? -22.273 -16.094 17.21 1 95.78 432 ALA B N 1
ATOM 9868 C CA . ALA B 1 432 ? -21.688 -16.891 18.286 1 95.78 432 ALA B CA 1
ATOM 9869 C C . ALA B 1 432 ? -22.601 -16.916 19.508 1 95.78 432 ALA B C 1
ATOM 9871 O O . ALA B 1 432 ? -22.799 -17.968 20.121 1 95.78 432 ALA B O 1
ATOM 9872 N N . LEU B 1 433 ? -23.147 -15.766 19.854 1 93.98 433 LEU B N 1
ATOM 9873 C CA . LEU B 1 433 ? -24.079 -15.689 20.973 1 93.98 433 LEU B CA 1
ATOM 9874 C C . LEU B 1 433 ? -25.319 -16.536 20.706 1 93.98 433 LEU B C 1
ATOM 9876 O O . LEU B 1 433 ? -25.807 -17.23 21.601 1 93.98 433 LEU B O 1
ATOM 9880 N N . ALA B 1 434 ? -25.775 -16.469 19.462 1 92.73 434 ALA B N 1
ATOM 9881 C CA . ALA B 1 434 ? -26.937 -17.262 19.071 1 92.73 434 ALA B CA 1
ATOM 9882 C C . ALA B 1 434 ? -26.638 -18.755 19.163 1 92.73 434 ALA B C 1
ATOM 9884 O O . ALA B 1 434 ? -27.537 -19.56 19.422 1 92.73 434 ALA B O 1
ATOM 9885 N N . ALA B 1 435 ? -25.387 -19.129 19.037 1 94.7 435 ALA B N 1
ATOM 9886 C CA . ALA B 1 435 ? -24.978 -20.531 19.086 1 94.7 435 ALA B CA 1
ATOM 9887 C C . ALA B 1 435 ? -24.619 -20.948 20.509 1 94.7 435 ALA B C 1
ATOM 9889 O O . ALA B 1 435 ? -24.191 -22.081 20.741 1 94.7 435 ALA B O 1
ATOM 9890 N N . GLY B 1 436 ? -24.661 -19.988 21.442 1 93.46 436 GLY B N 1
ATOM 9891 C CA . GLY B 1 436 ? -24.47 -20.314 22.846 1 93.46 436 GLY B CA 1
ATOM 9892 C C . GLY B 1 436 ? -23.041 -20.116 23.315 1 93.46 436 GLY B C 1
ATOM 9893 O O . GLY B 1 436 ? -22.66 -20.598 24.384 1 93.46 436 GLY B O 1
ATOM 9894 N N . CYS B 1 437 ? -22.273 -19.425 22.582 1 95.49 437 CYS B N 1
ATOM 9895 C CA . CYS B 1 437 ? -20.887 -19.179 22.963 1 95.49 437 CYS B CA 1
ATOM 9896 C C . CYS B 1 437 ? -20.791 -18.033 23.964 1 95.49 437 CYS B C 1
ATOM 9898 O O . CYS B 1 437 ? -21.636 -17.136 23.969 1 95.49 437 CYS B O 1
ATOM 9900 N N . ARG B 1 438 ? -19.861 -18.091 24.824 1 95.74 438 ARG B N 1
ATOM 9901 C CA . ARG B 1 438 ? -19.429 -16.927 25.591 1 95.74 438 ARG B CA 1
ATOM 9902 C C . ARG B 1 438 ? -18.383 -16.124 24.825 1 95.74 438 ARG B C 1
ATOM 9904 O O . ARG B 1 438 ? -17.666 -16.67 23.985 1 95.74 438 ARG B O 1
ATOM 9911 N N . ILE B 1 439 ? -18.364 -14.831 25.14 1 97.54 439 ILE B N 1
ATOM 9912 C CA . ILE B 1 439 ? -17.502 -13.957 24.352 1 97.54 439 ILE B CA 1
ATOM 9913 C C . ILE B 1 439 ? -16.443 -13.327 25.253 1 97.54 439 ILE B C 1
ATOM 9915 O O . ILE B 1 439 ? -16.75 -12.87 26.357 1 97.54 439 ILE B O 1
ATOM 9919 N N . VAL B 1 440 ? -15.229 -13.351 24.878 1 98.36 440 VAL B N 1
ATOM 9920 C CA . VAL B 1 440 ? -14.157 -12.563 25.476 1 98.36 440 VAL B CA 1
ATOM 9921 C C . VAL B 1 440 ? -13.65 -11.532 24.469 1 98.36 440 VAL B C 1
ATOM 9923 O O . VAL B 1 440 ? -13.366 -11.868 23.317 1 98.36 440 VAL B O 1
ATOM 9926 N N . LEU B 1 441 ? -13.642 -10.3 24.797 1 98.15 441 LEU B N 1
ATOM 9927 C CA . LEU B 1 441 ? -13.142 -9.261 23.903 1 98.15 441 LEU B CA 1
ATOM 9928 C C . LEU B 1 441 ? -12.325 -8.229 24.673 1 98.15 441 LEU B C 1
ATOM 9930 O O . LEU B 1 441 ? -12.312 -8.236 25.906 1 98.15 441 LEU B O 1
ATOM 9934 N N . PHE B 1 442 ? -11.589 -7.39 24.033 1 98.16 442 PHE B N 1
ATOM 9935 C CA . PHE B 1 442 ? -10.77 -6.356 24.653 1 98.16 442 PHE B CA 1
ATOM 9936 C C . PHE B 1 442 ? -11.619 -5.149 25.034 1 98.16 442 PHE B C 1
ATOM 9938 O O . PHE B 1 442 ? -12.497 -4.736 24.273 1 98.16 442 PHE B O 1
ATOM 9945 N N . GLU B 1 443 ? -11.333 -4.661 26.12 1 97.11 443 GLU B N 1
ATOM 9946 C CA . GLU B 1 443 ? -11.973 -3.413 26.529 1 97.11 443 GLU B CA 1
ATOM 9947 C C . GLU B 1 443 ? -11.616 -2.274 25.578 1 97.11 443 GLU B C 1
ATOM 9949 O O . GLU B 1 443 ? -10.441 -2.054 25.277 1 97.11 443 GLU B O 1
ATOM 9954 N N . GLY B 1 444 ? -12.662 -1.616 25.114 1 95.88 444 GLY B N 1
ATOM 9955 C CA . GLY B 1 444 ? -12.438 -0.463 24.257 1 95.88 444 GLY B CA 1
ATOM 9956 C C . GLY B 1 444 ? -12.168 -0.838 22.812 1 95.88 444 GLY B C 1
ATOM 9957 O O . GLY B 1 444 ? -11.723 -0.003 22.021 1 95.88 444 GLY B O 1
ATOM 9958 N N . ALA B 1 445 ? -12.402 -2.066 22.38 1 96.97 445 ALA B N 1
ATOM 9959 C CA . ALA B 1 445 ? -12.014 -2.499 21.04 1 96.97 445 ALA B CA 1
ATOM 9960 C C . ALA B 1 445 ? -13.242 -2.761 20.171 1 96.97 445 ALA B C 1
ATOM 9962 O O . ALA B 1 445 ? -13.121 -2.972 18.962 1 96.97 445 ALA B O 1
ATOM 9963 N N . SER B 1 446 ? -14.438 -2.744 20.779 1 96.2 446 SER B N 1
ATOM 9964 C CA . SER B 1 446 ? -15.623 -3.13 20.02 1 96.2 446 SER B CA 1
ATOM 9965 C C . SER B 1 446 ? -16.882 -2.498 20.603 1 96.2 446 SER B C 1
ATOM 9967 O O . SER B 1 446 ? -16.916 -2.144 21.783 1 96.2 446 SER B O 1
ATOM 9969 N N . GLY B 1 447 ? -17.886 -2.368 19.719 1 95.88 447 GLY B N 1
ATOM 9970 C CA . GLY B 1 447 ? -19.183 -1.893 20.175 1 95.88 447 GLY B CA 1
ATOM 9971 C C . GLY B 1 447 ? -19.852 -2.835 21.157 1 95.88 447 GLY B C 1
ATOM 9972 O O . GLY B 1 447 ? -20.737 -2.427 21.912 1 95.88 447 GLY B O 1
ATOM 9973 N N . PHE B 1 448 ? -19.428 -4.04 21.291 1 96.17 448 PHE B N 1
ATOM 9974 C CA . PHE B 1 448 ? -19.992 -5.013 22.219 1 96.17 448 PHE B CA 1
ATOM 9975 C C . PHE B 1 448 ? -19.518 -4.743 23.642 1 96.17 448 PHE B C 1
ATOM 9977 O O . PHE B 1 448 ? -19.949 -5.413 24.583 1 96.17 448 PHE B O 1
ATOM 9984 N N . GLY B 1 449 ? -18.643 -3.787 23.752 1 93.8 449 GLY B N 1
ATOM 9985 C CA . GLY B 1 449 ? -18.257 -3.302 25.068 1 93.8 449 GLY B CA 1
ATOM 9986 C C . GLY B 1 449 ? -19.27 -2.349 25.673 1 93.8 449 GLY B C 1
ATOM 9987 O O . GLY B 1 449 ? -19.157 -1.975 26.842 1 93.8 449 GLY B O 1
ATOM 9988 N N . ASP B 1 450 ? -20.258 -1.984 24.895 1 94.63 450 ASP B N 1
ATOM 9989 C CA . ASP B 1 450 ? -21.308 -1.106 25.402 1 94.63 450 ASP B CA 1
ATOM 9990 C C . ASP B 1 450 ? -22.06 -1.761 26.558 1 94.63 450 ASP B C 1
ATOM 9992 O O . ASP B 1 450 ? -22.147 -2.989 26.633 1 94.63 450 ASP B O 1
ATOM 9996 N N . ALA B 1 451 ? -22.635 -0.968 27.385 1 92.13 451 ALA B N 1
ATOM 9997 C CA . ALA B 1 451 ? -23.31 -1.431 28.595 1 92.13 451 ALA B CA 1
ATOM 9998 C C . ALA B 1 451 ? -24.46 -2.374 28.255 1 92.13 451 ALA B C 1
ATOM 10000 O O . ALA B 1 451 ? -24.731 -3.324 28.993 1 92.13 451 ALA B O 1
ATOM 10001 N N . VAL B 1 452 ? -25.04 -2.141 27.131 1 90.9 452 VAL B N 1
ATOM 10002 C CA . VAL B 1 452 ? -26.217 -2.915 26.748 1 90.9 452 VAL B CA 1
ATOM 10003 C C . VAL B 1 452 ? -25.826 -4.375 26.528 1 90.9 452 VAL B C 1
ATOM 10005 O O . VAL B 1 452 ? -26.602 -5.284 26.831 1 90.9 452 VAL B O 1
ATOM 10008 N N . TYR B 1 453 ? -24.679 -4.609 26.137 1 92.19 453 TYR B N 1
ATOM 10009 C CA . TYR B 1 453 ? -24.232 -5.97 25.86 1 92.19 453 TYR B CA 1
ATOM 10010 C C . TYR B 1 453 ? -23.568 -6.586 27.086 1 92.19 453 TYR B C 1
ATOM 10012 O O . TYR B 1 453 ? -23.74 -7.775 27.361 1 92.19 453 TYR B O 1
ATOM 10020 N N . ARG B 1 454 ? -22.888 -5.891 27.855 1 89.7 454 ARG B N 1
ATOM 10021 C CA . ARG B 1 454 ? -22.202 -6.375 29.049 1 89.7 454 ARG B CA 1
ATOM 10022 C C . ARG B 1 454 ? -23.197 -6.917 30.07 1 89.7 454 ARG B C 1
ATOM 10024 O O . ARG B 1 454 ? -22.885 -7.849 30.814 1 89.7 454 ARG B O 1
ATOM 10031 N N . ARG B 1 455 ? -24.359 -6.424 30.054 1 89.24 455 ARG B N 1
ATOM 10032 C CA . ARG B 1 455 ? -25.383 -6.807 31.021 1 89.24 455 ARG B CA 1
ATOM 10033 C C . ARG B 1 455 ? -25.872 -8.229 30.766 1 89.24 455 ARG B C 1
ATOM 10035 O O . ARG B 1 455 ? -26.462 -8.855 31.649 1 89.24 455 ARG B O 1
ATOM 10042 N N . SER B 1 456 ? -25.585 -8.746 29.629 1 87.09 456 SER B N 1
ATOM 10043 C CA . SER B 1 456 ? -26.043 -10.087 29.281 1 87.09 456 SER B CA 1
ATOM 10044 C C . SER B 1 456 ? -25.326 -11.148 30.109 1 87.09 456 SER B C 1
ATOM 10046 O O . SER B 1 456 ? -25.802 -12.279 30.225 1 87.09 456 SER B O 1
ATOM 10048 N N . GLY B 1 457 ? -24.084 -10.826 30.58 1 89.09 457 GLY B N 1
ATOM 10049 C CA . GLY B 1 457 ? -23.276 -11.779 31.324 1 89.09 457 GLY B CA 1
ATOM 10050 C C . GLY B 1 457 ? -22.536 -12.759 30.432 1 89.09 457 GLY B C 1
ATOM 10051 O O . GLY B 1 457 ? -21.787 -13.607 30.92 1 89.09 457 GLY B O 1
ATOM 10052 N N . ARG B 1 458 ? -22.772 -12.67 29.185 1 93.32 458 ARG B N 1
ATOM 10053 C CA . ARG B 1 458 ? -22.139 -13.588 28.243 1 93.32 458 ARG B CA 1
ATOM 10054 C C . ARG B 1 458 ? -20.897 -12.961 27.619 1 93.32 458 ARG B C 1
ATOM 10056 O O . ARG B 1 458 ? -20.146 -13.633 26.908 1 93.32 458 ARG B O 1
ATOM 10063 N N . ILE B 1 459 ? -20.698 -11.736 27.855 1 95.77 459 ILE B N 1
ATOM 10064 C CA . ILE B 1 459 ? -19.576 -11.013 27.264 1 95.77 459 ILE B CA 1
ATOM 10065 C C . ILE B 1 459 ? -18.648 -10.51 28.368 1 95.77 459 ILE B C 1
ATOM 10067 O O . ILE B 1 459 ? -19.087 -9.815 29.287 1 95.77 459 ILE B O 1
ATOM 10071 N N . ARG B 1 460 ? -17.48 -10.91 28.285 1 96.32 460 ARG B N 1
ATOM 10072 C CA . ARG B 1 460 ? -16.453 -10.49 29.232 1 96.32 460 ARG B CA 1
ATOM 10073 C C . ARG B 1 460 ? -15.382 -9.652 28.542 1 96.32 460 ARG B C 1
ATOM 10075 O O . ARG B 1 460 ? -14.864 -10.039 27.492 1 96.32 460 ARG B O 1
ATOM 10082 N N . THR B 1 461 ? -15.066 -8.502 29.119 1 96.81 461 THR B N 1
ATOM 10083 C CA . THR B 1 461 ? -14.012 -7.652 28.578 1 96.81 461 THR B CA 1
ATOM 10084 C C . THR B 1 461 ? -12.716 -7.83 29.365 1 96.81 461 THR B C 1
ATOM 10086 O O . THR B 1 461 ? -12.747 -8.101 30.567 1 96.81 461 THR B O 1
ATOM 10089 N N . VAL B 1 462 ? -11.646 -7.765 28.716 1 97.88 462 VAL B N 1
ATOM 10090 C CA . VAL B 1 462 ? -10.331 -7.851 29.342 1 97.88 462 VAL B CA 1
ATOM 10091 C C . VAL B 1 462 ? -9.471 -6.668 28.904 1 97.88 462 VAL B C 1
ATOM 10093 O O . VAL B 1 462 ? -9.88 -5.878 28.05 1 97.88 462 VAL B O 1
ATOM 10096 N N . GLU B 1 463 ? -8.299 -6.548 29.469 1 97.77 463 GLU B N 1
ATOM 10097 C CA . GLU B 1 463 ? -7.394 -5.444 29.163 1 97.77 463 GLU B CA 1
ATOM 10098 C C . GLU B 1 463 ? -7.077 -5.387 27.671 1 97.77 463 GLU B C 1
ATOM 10100 O O . GLU B 1 463 ? -6.81 -6.417 27.048 1 97.77 463 GLU B O 1
ATOM 10105 N N . TYR B 1 464 ? -7.035 -4.24 27.127 1 98.1 464 TYR B N 1
ATOM 10106 C CA . TYR B 1 464 ? -6.878 -4.034 25.692 1 98.1 464 TYR B CA 1
ATOM 10107 C C . TYR B 1 464 ? -5.541 -4.582 25.205 1 98.1 464 TYR B C 1
ATOM 10109 O O . TYR B 1 464 ? -4.487 -4.232 25.741 1 98.1 464 TYR B O 1
ATOM 10117 N N . GLY B 1 465 ? -5.588 -5.415 24.238 1 97.76 465 GLY B N 1
ATOM 10118 C CA . GLY B 1 465 ? -4.404 -5.876 23.53 1 97.76 465 GLY B CA 1
ATOM 10119 C C . GLY B 1 465 ? -3.528 -6.792 24.364 1 97.76 465 GLY B C 1
ATOM 10120 O O . GLY B 1 465 ? -2.364 -7.02 24.029 1 97.76 465 GLY B O 1
ATOM 10121 N N . ASN B 1 466 ? -3.966 -7.281 25.496 1 98.41 466 ASN B N 1
ATOM 10122 C CA . ASN B 1 466 ? -3.182 -8.125 26.392 1 98.41 466 ASN B CA 1
ATOM 10123 C C . ASN B 1 466 ? -3.529 -9.601 26.22 1 98.41 466 ASN B C 1
ATOM 10125 O O . ASN B 1 466 ? -4.528 -10.075 26.763 1 98.41 466 ASN B O 1
ATOM 10129 N N . PRO B 1 467 ? -2.677 -10.33 25.493 1 98.35 467 PRO B N 1
ATOM 10130 C CA . PRO B 1 467 ? -3.016 -11.732 25.236 1 98.35 467 PRO B CA 1
ATOM 10131 C C . PRO B 1 467 ? -3.013 -12.582 26.504 1 98.35 467 PRO B C 1
ATOM 10133 O O . PRO B 1 467 ? -3.716 -13.593 26.576 1 98.35 467 PRO B O 1
ATOM 10136 N N . ALA B 1 468 ? -2.251 -12.225 27.509 1 98.28 468 ALA B N 1
ATOM 10137 C CA . ALA B 1 468 ? -2.233 -12.964 28.768 1 98.28 468 ALA B CA 1
ATOM 10138 C C . ALA B 1 468 ? -3.553 -12.806 29.516 1 98.28 468 ALA B C 1
ATOM 10140 O O . ALA B 1 468 ? -4.08 -13.774 30.07 1 98.28 468 ALA B O 1
ATOM 10141 N N . ALA B 1 469 ? -4.061 -11.595 29.523 1 98.25 469 ALA B N 1
ATOM 10142 C CA . ALA B 1 469 ? -5.362 -11.355 30.141 1 98.25 469 ALA B CA 1
ATOM 10143 C C . ALA B 1 469 ? -6.463 -12.128 29.42 1 98.25 469 ALA B C 1
ATOM 10145 O O . ALA B 1 469 ? -7.373 -12.664 30.056 1 98.25 469 ALA B O 1
ATOM 10146 N N . ALA B 1 470 ? -6.397 -12.185 28.135 1 98.51 470 ALA B N 1
ATOM 10147 C CA . ALA B 1 470 ? -7.368 -12.936 27.344 1 98.51 470 ALA B CA 1
ATOM 10148 C C . ALA B 1 470 ? -7.294 -14.428 27.658 1 98.51 470 ALA B C 1
ATOM 10150 O O . ALA B 1 470 ? -8.324 -15.085 27.828 1 98.51 470 ALA B O 1
ATOM 10151 N N . ALA B 1 471 ? -6.059 -14.967 27.724 1 98.34 471 ALA B N 1
ATOM 10152 C CA . ALA B 1 471 ? -5.864 -16.383 28.023 1 98.34 471 ALA B CA 1
ATOM 10153 C C . ALA B 1 471 ? -6.456 -16.743 29.383 1 98.34 471 ALA B C 1
ATOM 10155 O O . ALA B 1 471 ? -7.136 -17.763 29.52 1 98.34 471 ALA B O 1
ATOM 10156 N N . GLU B 1 472 ? -6.223 -15.878 30.347 1 97.85 472 GLU B N 1
ATOM 10157 C CA . GLU B 1 472 ? -6.764 -16.112 31.683 1 97.85 472 GLU B CA 1
ATOM 10158 C C . GLU B 1 472 ? -8.289 -16.139 31.664 1 97.85 472 GLU B C 1
ATOM 10160 O O . GLU B 1 472 ? -8.907 -17.026 32.255 1 97.85 472 GLU B O 1
ATOM 10165 N N . ALA B 1 473 ? -8.882 -15.214 30.992 1 98.25 473 ALA B N 1
ATOM 10166 C CA . ALA B 1 473 ? -10.338 -15.129 30.911 1 98.25 473 ALA B CA 1
ATOM 10167 C C . ALA B 1 473 ? -10.918 -16.343 30.19 1 98.25 473 ALA B C 1
ATOM 10169 O O . ALA B 1 473 ? -11.944 -16.887 30.605 1 98.25 473 ALA B O 1
ATOM 10170 N N . LEU B 1 474 ? -10.305 -16.776 29.13 1 98.34 474 LEU B N 1
ATOM 10171 C CA . LEU B 1 474 ? -10.785 -17.894 28.324 1 98.34 474 LEU B CA 1
ATOM 10172 C C . LEU B 1 474 ? -10.72 -19.198 29.112 1 98.34 474 LEU B C 1
ATOM 10174 O O . LEU B 1 474 ? -11.634 -20.022 29.033 1 98.34 474 LEU B O 1
ATOM 10178 N N . LEU B 1 475 ? -9.634 -19.381 29.898 1 97.71 475 LEU B N 1
ATOM 10179 C CA . LEU B 1 475 ? -9.444 -20.607 30.666 1 97.71 475 LEU B CA 1
ATOM 10180 C C . LEU B 1 475 ? -10.398 -20.656 31.855 1 97.71 475 LEU B C 1
ATOM 10182 O O . LEU B 1 475 ? -10.699 -21.735 32.37 1 97.71 475 LEU B O 1
ATOM 10186 N N . ASP B 1 476 ? -10.884 -19.492 32.221 1 96.91 476 ASP B N 1
ATOM 10187 C CA . ASP B 1 476 ? -11.792 -19.402 33.36 1 96.91 476 ASP B CA 1
ATOM 10188 C C . ASP B 1 476 ? -13.235 -19.666 32.934 1 96.91 476 ASP B C 1
ATOM 10190 O O . ASP B 1 476 ? -14.103 -19.904 33.776 1 96.91 476 ASP B O 1
ATOM 10194 N N . LEU B 1 477 ? -13.542 -19.691 31.687 1 96.08 477 LEU B N 1
ATOM 10195 C CA . LEU B 1 477 ? -14.906 -19.868 31.202 1 96.08 477 LEU B CA 1
ATOM 10196 C C . LEU B 1 477 ? -15.327 -21.332 31.285 1 96.08 477 LEU B C 1
ATOM 10198 O O . LEU B 1 477 ? -14.514 -22.23 31.052 1 96.08 477 LEU B O 1
ATOM 10202 N N . PRO B 1 478 ? -16.542 -21.537 31.567 1 93.13 478 PRO B N 1
ATOM 10203 C CA . PRO B 1 478 ? -17.04 -22.914 31.531 1 93.13 478 PRO B CA 1
ATOM 10204 C C . PRO B 1 478 ? -17.199 -23.447 30.109 1 93.13 478 PRO B C 1
ATOM 10206 O O . PRO B 1 478 ? -17.276 -22.666 29.158 1 93.13 478 PRO B O 1
ATOM 10209 N N . ARG B 1 479 ? -17.311 -24.777 30.022 1 93.28 479 ARG B N 1
ATOM 10210 C CA . ARG B 1 479 ? -17.614 -25.396 28.735 1 93.28 479 ARG B CA 1
ATOM 10211 C C . ARG B 1 479 ? -19.03 -25.056 28.284 1 93.28 479 ARG B C 1
ATOM 10213 O O . ARG B 1 479 ? -19.891 -24.742 29.109 1 93.28 479 ARG B O 1
ATOM 10220 N N . LYS B 1 480 ? -19.172 -25.096 27.043 1 93.29 480 LYS B N 1
ATOM 10221 C CA . LYS B 1 480 ? -20.488 -24.83 26.469 1 93.29 480 LYS B CA 1
ATOM 10222 C C . LYS B 1 480 ? -21.515 -25.851 26.951 1 93.29 480 LYS B C 1
ATOM 10224 O O . LYS B 1 480 ? -21.263 -27.057 26.913 1 93.29 480 LYS B O 1
ATOM 10229 N N . THR B 1 481 ? -22.669 -25.347 27.435 1 89.33 481 THR B N 1
ATOM 10230 C CA . THR B 1 481 ? -23.759 -26.215 27.864 1 89.33 481 THR B CA 1
ATOM 10231 C C . THR B 1 481 ? -24.838 -26.301 26.789 1 89.33 481 THR B C 1
ATOM 10233 O O . THR B 1 481 ? -25.222 -25.286 26.205 1 89.33 481 THR B O 1
ATOM 10236 N N . PRO B 1 482 ? -25.269 -27.508 26.564 1 91.62 482 PRO B N 1
ATOM 10237 C CA . PRO B 1 482 ? -26.363 -27.632 25.597 1 91.62 482 PRO B CA 1
ATOM 10238 C C . PRO B 1 482 ? -27.59 -26.811 25.987 1 91.62 482 PRO B C 1
ATOM 10240 O O . PRO B 1 482 ? -27.872 -26.642 27.176 1 91.62 482 PRO B O 1
ATOM 10243 N N . GLY B 1 483 ? -28.283 -26.221 25.148 1 84.52 483 GLY B N 1
ATOM 10244 C CA . GLY B 1 483 ? -29.482 -25.431 25.382 1 84.52 483 GLY B CA 1
ATOM 10245 C C . GLY B 1 483 ? -30.387 -25.345 24.168 1 84.52 483 GLY B C 1
ATOM 10246 O O . GLY B 1 483 ? -30.071 -25.896 23.111 1 84.52 483 GLY B O 1
ATOM 10247 N N . PRO B 1 484 ? -31.625 -24.745 24.418 1 76.31 484 PRO B N 1
ATOM 10248 C CA . PRO B 1 484 ? -32.562 -24.606 23.301 1 76.31 484 PRO B CA 1
ATOM 10249 C C . PRO B 1 484 ? -32.016 -23.725 22.179 1 76.31 484 PRO B C 1
ATOM 10251 O O . PRO B 1 484 ? -31.217 -22.82 22.433 1 76.31 484 PRO B O 1
ATOM 10254 N N . ALA B 1 485 ? -32.426 -24.293 21.047 1 66.38 485 ALA B N 1
ATOM 10255 C CA . ALA B 1 485 ? -31.923 -23.553 19.892 1 66.38 485 ALA B CA 1
ATOM 10256 C C . ALA B 1 485 ? -32.227 -22.063 20.02 1 66.38 485 ALA B C 1
ATOM 10258 O O . ALA B 1 485 ? -32.742 -21.614 21.047 1 66.38 485 ALA B O 1
ATOM 10259 N N . ARG B 1 486 ? -32.743 -21.372 19.021 1 62.09 486 ARG B N 1
ATOM 10260 C CA . ARG B 1 486 ? -32.875 -19.935 18.804 1 62.09 486 ARG B CA 1
ATOM 10261 C C . ARG B 1 486 ? -34.1 -19.383 19.525 1 62.09 486 ARG B C 1
ATOM 10263 O O . ARG B 1 486 ? -35.189 -19.953 19.435 1 62.09 486 ARG B O 1
ATOM 10270 N N . GLU B 1 487 ? -33.791 -18.603 20.646 1 58.71 487 GLU B N 1
ATOM 10271 C CA . GLU B 1 487 ? -34.958 -17.874 21.134 1 58.71 487 GLU B CA 1
ATOM 10272 C C . GLU B 1 487 ? -35.661 -17.133 20 1 58.71 487 GLU B C 1
ATOM 10274 O O . GLU B 1 487 ? -35.012 -16.664 19.062 1 58.71 487 GLU B O 1
ATOM 10279 N N . ALA B 1 488 ? -37.043 -17.288 19.856 1 53.9 488 ALA B N 1
ATOM 10280 C CA . ALA B 1 488 ? -37.897 -16.603 18.888 1 53.9 488 ALA B CA 1
ATOM 10281 C C . ALA B 1 488 ? -37.555 -15.118 18.811 1 53.9 488 ALA B C 1
ATOM 10283 O O . ALA B 1 488 ? -37.363 -14.464 19.839 1 53.9 488 ALA B O 1
ATOM 10284 N N . ALA B 1 489 ? -37.056 -14.586 17.686 1 54.19 489 ALA B N 1
ATOM 10285 C CA . ALA B 1 489 ? -36.691 -13.202 17.399 1 54.19 489 ALA B CA 1
ATOM 10286 C C . ALA B 1 489 ? -37.841 -12.253 17.725 1 54.19 489 ALA B C 1
ATOM 10288 O O . ALA B 1 489 ? -38.977 -12.475 17.299 1 54.19 489 ALA B O 1
ATOM 10289 N N . PRO B 1 490 ? -37.799 -11.488 18.703 1 51.53 490 PRO B N 1
ATOM 10290 C CA . PRO B 1 490 ? -38.894 -10.517 18.779 1 51.53 490 PRO B CA 1
ATOM 10291 C C . PRO B 1 490 ? -39.14 -9.802 17.452 1 51.53 490 PRO B C 1
ATOM 10293 O O . PRO B 1 490 ? -38.219 -9.656 16.645 1 51.53 490 PRO B O 1
ATOM 10296 N N . GLU B 1 491 ? -40.467 -9.696 16.943 1 53.07 491 GLU B N 1
ATOM 10297 C CA . GLU B 1 491 ? -41.036 -8.946 15.827 1 53.07 491 GLU B CA 1
ATOM 10298 C C . GLU B 1 491 ? -40.494 -7.52 15.786 1 53.07 491 GLU B C 1
ATOM 10300 O O . GLU B 1 491 ? -41.17 -6.581 16.21 1 53.07 491 GLU B O 1
ATOM 10305 N N . ALA B 1 492 ? -39.228 -7.252 16.04 1 60.53 492 ALA B N 1
ATOM 10306 C CA . ALA B 1 492 ? -38.761 -5.868 16.014 1 60.53 492 ALA B CA 1
ATOM 10307 C C . ALA B 1 492 ? -38.732 -5.326 14.588 1 60.53 492 ALA B C 1
ATOM 10309 O O . ALA B 1 492 ? -38.607 -6.091 13.628 1 60.53 492 ALA B O 1
ATOM 10310 N N . ASP B 1 493 ? -39.04 -4.067 14.348 1 79.19 493 ASP B N 1
ATOM 10311 C CA . ASP B 1 493 ? -38.935 -3.338 13.087 1 79.19 493 ASP B CA 1
ATOM 10312 C C . ASP B 1 493 ? -37.562 -3.537 12.449 1 79.19 493 ASP B C 1
ATOM 10314 O O . ASP B 1 493 ? -36.546 -3.562 13.147 1 79.19 493 ASP B O 1
ATOM 10318 N N . GLY B 1 494 ? -37.554 -3.934 11.232 1 89.47 494 GLY B N 1
ATOM 10319 C CA . GLY B 1 494 ? -36.314 -4.047 10.48 1 89.47 494 GLY B CA 1
ATOM 10320 C C . GLY B 1 494 ? -35.437 -2.814 10.587 1 89.47 494 GLY B C 1
ATOM 10321 O O . GLY B 1 494 ? -35.887 -1.763 11.048 1 89.47 494 GLY B O 1
ATOM 10322 N N . LEU B 1 495 ? -34.229 -2.915 10.441 1 94.3 495 LEU B N 1
ATOM 10323 C CA . LEU B 1 495 ? -33.262 -1.825 10.508 1 94.3 495 LEU B CA 1
ATOM 10324 C C . LEU B 1 495 ? -33.68 -0.671 9.603 1 94.3 495 LEU B C 1
ATOM 10326 O O . LEU B 1 495 ? -33.587 0.495 9.994 1 94.3 495 LEU B O 1
ATOM 10330 N N . PHE B 1 496 ? -34.275 -0.979 8.443 1 96.77 496 PHE B N 1
ATOM 10331 C CA . PHE B 1 496 ? -34.697 0.042 7.491 1 96.77 496 PHE B CA 1
ATOM 10332 C C . PHE B 1 496 ? -35.794 0.917 8.085 1 96.77 496 PHE B C 1
ATOM 10334 O O . PHE B 1 496 ? -35.718 2.146 8.021 1 96.77 496 PHE B O 1
ATOM 10341 N N . ALA B 1 497 ? -36.701 0.279 8.601 1 96.12 497 ALA B N 1
ATOM 10342 C CA . ALA B 1 497 ? -37.826 1.019 9.167 1 96.12 497 ALA B CA 1
ATOM 10343 C C . ALA B 1 497 ? -37.367 1.937 10.296 1 96.12 497 ALA B C 1
ATOM 10345 O O . ALA B 1 497 ? -37.852 3.063 10.425 1 96.12 497 ALA B O 1
ATOM 10346 N N . ARG B 1 498 ? -36.462 1.495 11.056 1 96.32 498 ARG B N 1
ATOM 10347 C CA . ARG B 1 498 ? -35.968 2.284 12.18 1 96.32 498 ARG B CA 1
ATOM 10348 C C . ARG B 1 498 ? -35.158 3.481 11.695 1 96.32 498 ARG B C 1
ATOM 10350 O O . ARG B 1 498 ? -35.28 4.581 12.237 1 96.32 498 ARG B O 1
ATOM 10357 N N . ILE B 1 499 ? -34.38 3.293 10.654 1 97.56 499 ILE B N 1
ATOM 10358 C CA . ILE B 1 499 ? -33.581 4.377 10.093 1 97.56 499 ILE B CA 1
ATOM 10359 C C . ILE B 1 499 ? -34.498 5.413 9.447 1 97.56 499 ILE B C 1
ATOM 10361 O O . ILE B 1 499 ? -34.338 6.616 9.667 1 97.56 499 ILE B O 1
ATOM 10365 N N . ARG B 1 500 ? -35.437 4.93 8.689 1 97.51 500 ARG B N 1
ATOM 10366 C CA . ARG B 1 500 ? -36.378 5.819 8.016 1 97.51 500 ARG B CA 1
ATOM 10367 C C . ARG B 1 500 ? -37.15 6.664 9.023 1 97.51 500 ARG B C 1
ATOM 10369 O O . ARG B 1 500 ? -37.259 7.882 8.865 1 97.51 500 ARG B O 1
ATOM 10376 N N . ARG B 1 501 ? -37.58 6.031 10.031 1 96.76 501 ARG B N 1
ATOM 10377 C CA . ARG B 1 501 ? -38.326 6.75 11.058 1 96.76 501 ARG B CA 1
ATOM 10378 C C . ARG B 1 501 ? -37.453 7.8 11.736 1 96.76 501 ARG B C 1
ATOM 10380 O O . ARG B 1 501 ? -37.885 8.936 11.941 1 96.76 501 ARG B O 1
ATOM 10387 N N . ALA B 1 502 ? -36.284 7.429 12.044 1 97.16 502 ALA B N 1
ATOM 10388 C CA . ALA B 1 502 ? -35.368 8.355 12.705 1 97.16 502 ALA B CA 1
ATOM 10389 C C . ALA B 1 502 ? -35.065 9.557 11.814 1 97.16 502 ALA B C 1
ATOM 10391 O O . ALA B 1 502 ? -35.021 10.694 12.289 1 97.16 502 ALA B O 1
ATOM 10392 N N . LEU B 1 503 ? -34.835 9.297 10.532 1 97.48 503 LEU B N 1
ATOM 10393 C CA . LEU B 1 503 ? -34.527 10.365 9.588 1 97.48 503 LEU B CA 1
ATOM 10394 C C . LEU B 1 503 ? -35.714 11.308 9.426 1 97.48 503 LEU B C 1
ATOM 10396 O O . LEU B 1 503 ? -35.557 12.529 9.496 1 97.48 503 LEU B O 1
ATOM 10400 N N . LEU B 1 504 ? -36.87 10.762 9.236 1 95.47 504 LEU B N 1
ATOM 10401 C CA . LEU B 1 504 ? -38.063 11.576 9.03 1 95.47 504 LEU B CA 1
ATOM 10402 C C . LEU B 1 504 ? -38.386 12.391 10.278 1 95.47 504 LEU B C 1
ATOM 10404 O O . LEU B 1 504 ? -38.799 13.549 10.178 1 95.47 504 LEU B O 1
ATOM 10408 N N . ASP B 1 505 ? -38.177 11.772 11.401 1 95.24 505 ASP B N 1
ATOM 10409 C CA . ASP B 1 505 ? -38.376 12.497 12.652 1 95.24 505 ASP B CA 1
ATOM 10410 C C . ASP B 1 505 ? -37.421 13.683 12.758 1 95.24 505 ASP B C 1
ATOM 10412 O O . ASP B 1 505 ? -37.816 14.769 13.187 1 95.24 505 ASP B O 1
ATOM 10416 N N . ARG B 1 506 ? -36.244 13.466 12.36 1 94.73 506 ARG B N 1
ATOM 10417 C CA . ARG B 1 506 ? -35.238 14.522 12.407 1 94.73 506 ARG B CA 1
ATOM 10418 C C . ARG B 1 506 ? -35.577 15.646 11.433 1 94.73 506 ARG B C 1
ATOM 10420 O O . ARG B 1 506 ? -35.426 16.824 11.761 1 94.73 506 ARG B O 1
ATOM 10427 N N . LEU B 1 507 ? -36.017 15.326 10.26 1 93.16 507 LEU B N 1
ATOM 10428 C CA . LEU B 1 507 ? -36.348 16.306 9.232 1 93.16 507 LEU B CA 1
ATOM 10429 C C . LEU B 1 507 ? -37.547 17.151 9.651 1 93.16 507 LEU B C 1
ATOM 10431 O O . LEU B 1 507 ? -37.637 18.328 9.297 1 93.16 507 LEU B O 1
ATOM 10435 N N . ALA B 1 508 ? -38.406 16.551 10.383 1 90.83 508 ALA B N 1
ATOM 10436 C CA . ALA B 1 508 ? -39.624 17.235 10.811 1 90.83 508 ALA B CA 1
ATOM 10437 C C . ALA B 1 508 ? -39.306 18.346 11.808 1 90.83 508 ALA B C 1
ATOM 10439 O O . ALA B 1 508 ? -40.056 19.318 11.922 1 90.83 508 ALA B O 1
ATOM 10440 N N . THR B 1 509 ? -38.171 18.271 12.41 1 85.16 509 THR B N 1
ATOM 10441 C CA . THR B 1 509 ? -37.819 19.236 13.447 1 85.16 509 THR B CA 1
ATOM 10442 C C . THR B 1 509 ? -36.852 20.284 12.904 1 85.16 509 THR B C 1
ATOM 10444 O O . THR B 1 509 ? -36.38 21.145 13.65 1 85.16 509 THR B O 1
ATOM 10447 N N . GLN B 1 510 ? -36.614 20.265 11.669 1 82.63 510 GLN B N 1
ATOM 10448 C CA . GLN B 1 510 ? -35.565 21.098 11.089 1 82.63 510 GLN B CA 1
ATOM 10449 C C . GLN B 1 510 ? -36.035 22.541 10.926 1 82.63 510 GLN B C 1
ATOM 10451 O O . GLN B 1 510 ? -37.157 22.786 10.478 1 82.63 510 GLN B O 1
ATOM 10456 N N . ARG B 1 511 ? -35.082 23.442 11.387 1 71.42 511 ARG B N 1
ATOM 10457 C CA . ARG B 1 511 ? -35.282 24.863 11.123 1 71.42 511 ARG B CA 1
ATOM 10458 C C . ARG B 1 511 ? -34.605 25.278 9.821 1 71.42 511 ARG B C 1
ATOM 10460 O O . ARG B 1 511 ? -33.54 24.763 9.477 1 71.42 511 ARG B O 1
ATOM 10467 N N . TYR B 1 512 ? -35.213 26.115 9.047 1 66.37 512 TYR B N 1
ATOM 10468 C CA . TYR B 1 512 ? -34.738 26.451 7.71 1 66.37 512 TYR B CA 1
ATOM 10469 C C . TYR B 1 512 ? -33.775 27.632 7.754 1 66.37 512 TYR B C 1
ATOM 10471 O O . TYR B 1 512 ? -33.949 28.553 8.556 1 66.37 512 TYR B O 1
ATOM 10479 N N . PHE B 1 513 ? -32.615 27.39 7.121 1 69.87 513 PHE B N 1
ATOM 10480 C CA . PHE B 1 513 ? -31.637 28.428 6.818 1 69.87 513 PHE B CA 1
ATOM 10481 C C . PHE B 1 513 ? -32.101 29.284 5.646 1 69.87 513 PHE B C 1
ATOM 10483 O O . PHE B 1 513 ? -32.687 28.773 4.69 1 69.87 513 PHE B O 1
ATOM 10490 N N . VAL B 1 514 ? -31.842 30.618 5.799 1 72.02 514 VAL B N 1
ATOM 10491 C CA . VAL B 1 514 ? -32.232 31.538 4.735 1 72.02 514 VAL B CA 1
ATOM 10492 C C . VAL B 1 514 ? -31.267 31.407 3.559 1 72.02 514 VAL B C 1
ATOM 10494 O O . VAL B 1 514 ? -30.05 31.506 3.732 1 72.02 514 VAL B O 1
ATOM 10497 N N . ARG B 1 515 ? -31.759 31.093 2.396 1 75.04 515 ARG B N 1
ATOM 10498 C CA . ARG B 1 515 ? -30.976 30.983 1.169 1 75.04 515 ARG B CA 1
ATOM 10499 C C . ARG B 1 515 ? -30.217 32.276 0.888 1 75.04 515 ARG B C 1
ATOM 10501 O O . ARG B 1 515 ? -30.781 33.367 0.987 1 75.04 515 ARG B O 1
ATOM 10508 N N . GLY B 1 516 ? -28.907 32.231 0.519 1 70.94 516 GLY B N 1
ATOM 10509 C CA . GLY B 1 516 ? -28.087 33.371 0.141 1 70.94 516 GLY B CA 1
ATOM 10510 C C . GLY B 1 516 ? -27.586 34.166 1.332 1 70.94 516 GLY B C 1
ATOM 10511 O O . GLY B 1 516 ? -27.004 35.24 1.167 1 70.94 516 GLY B O 1
ATOM 10512 N N . ALA B 1 517 ? -27.74 33.611 2.425 1 78.91 517 ALA B N 1
ATOM 10513 C CA . ALA B 1 517 ? -27.399 34.357 3.633 1 78.91 517 ALA B CA 1
ATOM 10514 C C . ALA B 1 517 ? -25.886 34.449 3.812 1 78.91 517 ALA B C 1
ATOM 10516 O O . ALA B 1 517 ? -25.392 35.313 4.54 1 78.91 517 ALA B O 1
ATOM 10517 N N . SER B 1 518 ? -25.134 33.737 3.037 1 85.26 518 SER B N 1
ATOM 10518 C CA . SER B 1 518 ? -23.688 33.742 3.228 1 85.26 518 SER B CA 1
ATOM 10519 C C . SER B 1 518 ? -23.001 34.659 2.222 1 85.26 518 SER B C 1
ATOM 10521 O O . SER B 1 518 ? -23.385 34.704 1.052 1 85.26 518 SER B O 1
ATOM 10523 N N . GLU B 1 519 ? -22.014 35.387 2.679 1 85.22 519 GLU B N 1
ATOM 10524 C CA . GLU B 1 519 ? -21.256 36.297 1.825 1 85.22 519 GLU B CA 1
ATOM 10525 C C . GLU B 1 519 ? -19.954 35.655 1.354 1 85.22 519 GLU B C 1
ATOM 10527 O O . GLU B 1 519 ? -19.348 36.11 0.381 1 85.22 519 GLU B O 1
ATOM 10532 N N . ILE B 1 520 ? -19.595 34.745 2.013 1 89.1 520 ILE B N 1
ATOM 10533 C CA . ILE B 1 520 ? -18.346 34.072 1.672 1 89.1 520 ILE B CA 1
ATOM 10534 C C . ILE B 1 520 ? -18.637 32.861 0.789 1 89.1 520 ILE B C 1
ATOM 10536 O O . ILE B 1 520 ? -19.378 31.958 1.187 1 89.1 520 ILE B O 1
ATOM 10540 N N . ASP B 1 521 ? -18.091 32.892 -0.412 1 87.52 521 ASP B N 1
ATOM 10541 C CA . ASP B 1 521 ? -18.257 31.809 -1.377 1 87.52 521 ASP B CA 1
ATOM 10542 C C . ASP B 1 521 ? -16.972 30.996 -1.517 1 87.52 521 ASP B C 1
ATOM 10544 O O . ASP B 1 521 ? -16.21 31.189 -2.466 1 87.52 521 ASP B O 1
ATOM 10548 N N . ALA B 1 522 ? -16.711 30.178 -0.603 1 87.61 522 ALA B N 1
ATOM 10549 C CA . ALA B 1 522 ? -15.58 29.256 -0.66 1 87.61 522 ALA B CA 1
ATOM 10550 C C . ALA B 1 522 ? -16.052 27.822 -0.879 1 87.61 522 ALA B C 1
ATOM 10552 O O . ALA B 1 522 ? -17.021 27.379 -0.257 1 87.61 522 ALA B O 1
ATOM 10553 N N . PRO B 1 523 ? -15.421 27.15 -1.807 1 89.9 523 PRO B N 1
ATOM 10554 C CA . PRO B 1 523 ? -15.901 25.811 -2.157 1 89.9 523 PRO B CA 1
ATOM 10555 C C . PRO B 1 523 ? -15.488 24.751 -1.138 1 89.9 523 PRO B C 1
ATOM 10557 O O . PRO B 1 523 ? -14.398 24.831 -0.566 1 89.9 523 PRO B O 1
ATOM 10560 N N . MET B 1 524 ? -16.34 23.773 -0.856 1 90.66 524 MET B N 1
ATOM 10561 C CA . MET B 1 524 ? -16.03 22.556 -0.111 1 90.66 524 MET B CA 1
ATOM 10562 C C . MET B 1 524 ? -16.239 21.319 -0.979 1 90.66 524 MET B C 1
ATOM 10564 O O . MET B 1 524 ? -15.334 20.496 -1.124 1 90.66 524 MET B O 1
ATOM 10568 N N . LEU B 1 525 ? -17.423 21.222 -1.558 1 93.48 525 LEU B N 1
ATOM 10569 C CA . LEU B 1 525 ? -17.765 20.089 -2.411 1 93.48 525 LEU B CA 1
ATOM 10570 C C . LEU B 1 525 ? -17.643 20.462 -3.885 1 93.48 525 LEU B C 1
ATOM 10572 O O . LEU B 1 525 ? -17.354 19.606 -4.724 1 93.48 525 LEU B O 1
ATOM 10576 N N . PHE B 1 526 ? -17.918 21.734 -4.165 1 92.91 526 PHE B N 1
ATOM 10577 C CA . PHE B 1 526 ? -18.036 22.176 -5.55 1 92.91 526 PHE B CA 1
ATOM 10578 C C . PHE B 1 526 ? -16.982 23.228 -5.874 1 92.91 526 PHE B C 1
ATOM 10580 O O . PHE B 1 526 ? -17.19 24.418 -5.631 1 92.91 526 PHE B O 1
ATOM 10587 N N . HIS B 1 527 ? -15.99 22.895 -6.569 1 86.89 527 HIS B N 1
ATOM 10588 C CA . HIS B 1 527 ? -14.789 23.712 -6.695 1 86.89 527 HIS B CA 1
ATOM 10589 C C . HIS B 1 527 ? -14.777 24.474 -8.016 1 86.89 527 HIS B C 1
ATOM 10591 O O . HIS B 1 527 ? -14.06 25.467 -8.158 1 86.89 527 HIS B O 1
ATOM 10597 N N . GLU B 1 528 ? -15.706 24.058 -8.964 1 82.1 528 GLU B N 1
ATOM 10598 C CA . GLU B 1 528 ? -15.68 24.693 -10.278 1 82.1 528 GLU B CA 1
ATOM 10599 C C . GLU B 1 528 ? -16.512 25.972 -10.289 1 82.1 528 GLU B C 1
ATOM 10601 O O . GLU B 1 528 ? -17.561 26.042 -9.645 1 82.1 528 GLU B O 1
ATOM 10606 N N . PRO B 1 529 ? -16.002 26.958 -10.972 1 80.77 529 PRO B N 1
ATOM 10607 C CA . PRO B 1 529 ? -16.741 28.221 -11.025 1 80.77 529 PRO B CA 1
ATOM 10608 C C . PRO B 1 529 ? -18.177 28.044 -11.516 1 80.77 529 PRO B C 1
ATOM 10610 O O . PRO B 1 529 ? -19.082 28.743 -11.052 1 80.77 529 PRO B O 1
ATOM 10613 N N . GLU B 1 530 ? -18.398 27.028 -12.376 1 79.77 530 GLU B N 1
ATOM 10614 C CA . GLU B 1 530 ? -19.719 26.8 -12.954 1 79.77 530 GLU B CA 1
ATOM 10615 C C . GLU B 1 530 ? -20.658 26.146 -11.944 1 79.77 530 GLU B C 1
ATOM 10617 O O . GLU B 1 530 ? -21.865 26.057 -12.178 1 79.77 530 GLU B O 1
ATOM 10622 N N . GLN B 1 531 ? -20.156 25.883 -10.793 1 87.86 531 GLN B N 1
ATOM 10623 C CA . GLN B 1 531 ? -20.945 25.164 -9.798 1 87.86 531 GLN B CA 1
ATOM 10624 C C . GLN B 1 531 ? -21.398 26.096 -8.678 1 87.86 531 GLN B C 1
ATOM 10626 O O . GLN B 1 531 ? -21.646 25.651 -7.555 1 87.86 531 GLN B O 1
ATOM 10631 N N . ALA B 1 532 ? -21.491 27.357 -8.964 1 87.46 532 ALA B N 1
ATOM 10632 C CA . ALA B 1 532 ? -21.849 28.377 -7.981 1 87.46 532 ALA B CA 1
ATOM 10633 C C . ALA B 1 532 ? -23.209 28.082 -7.356 1 87.46 532 ALA B C 1
ATOM 10635 O O . ALA B 1 532 ? -23.416 28.32 -6.163 1 87.46 532 ALA B O 1
ATOM 10636 N N . GLU B 1 533 ? -24.105 27.539 -8.166 1 88.51 533 GLU B N 1
ATOM 10637 C CA . GLU B 1 533 ? -25.443 27.246 -7.663 1 88.51 533 GLU B CA 1
ATOM 10638 C C . GLU B 1 533 ? -25.41 26.128 -6.625 1 88.51 533 GLU B C 1
ATOM 10640 O O . GLU B 1 533 ? -26.16 26.159 -5.647 1 88.51 533 GLU B O 1
ATOM 10645 N N . PHE B 1 534 ? -24.609 25.186 -6.829 1 91.9 534 PHE B N 1
ATOM 10646 C CA . PHE B 1 534 ? -24.48 24.071 -5.898 1 91.9 534 PHE B CA 1
ATOM 10647 C C . PHE B 1 534 ? -23.781 24.513 -4.618 1 91.9 534 PHE B C 1
ATOM 10649 O O . PHE B 1 534 ? -24.056 23.983 -3.54 1 91.9 534 PHE B O 1
ATOM 10656 N N . ARG B 1 535 ? -22.921 25.497 -4.708 1 91.78 535 ARG B N 1
ATOM 10657 C CA . ARG B 1 535 ? -22.218 25.997 -3.531 1 91.78 535 ARG B CA 1
ATOM 10658 C C . ARG B 1 535 ? -23.183 26.672 -2.562 1 91.78 535 ARG B C 1
ATOM 10660 O O . ARG B 1 535 ? -22.974 26.642 -1.347 1 91.78 535 ARG B O 1
ATOM 10667 N N . ILE B 1 536 ? -24.219 27.236 -3.15 1 90.11 536 ILE B N 1
ATOM 10668 C CA . ILE B 1 536 ? -25.245 27.817 -2.292 1 90.11 536 ILE B CA 1
ATOM 10669 C C . ILE B 1 536 ? -25.912 26.718 -1.468 1 90.11 536 ILE B C 1
ATOM 10671 O O . ILE B 1 536 ? -26.094 26.865 -0.258 1 90.11 536 ILE B O 1
ATOM 10675 N N . LEU B 1 537 ? -26.194 25.591 -2.117 1 89.7 537 LEU B N 1
ATOM 10676 C CA . LEU B 1 537 ? -26.832 24.464 -1.445 1 89.7 537 LEU B CA 1
ATOM 10677 C C . LEU B 1 537 ? -25.918 23.884 -0.371 1 89.7 537 LEU B C 1
ATOM 10679 O O . LEU B 1 537 ? -26.383 23.497 0.703 1 89.7 537 LEU B O 1
ATOM 10683 N N . GLU B 1 538 ? -24.682 23.816 -0.731 1 91.66 538 GLU B N 1
ATOM 10684 C CA . GLU B 1 538 ? -23.726 23.256 0.219 1 91.66 538 GLU B CA 1
ATOM 10685 C C . GLU B 1 538 ? -23.653 24.097 1.49 1 91.66 538 GLU B C 1
ATOM 10687 O O . GLU B 1 538 ? -23.676 23.559 2.599 1 91.66 538 GLU B O 1
ATOM 10692 N N . ARG B 1 539 ? -23.621 25.433 1.353 1 89.66 539 ARG B N 1
ATOM 10693 C CA . ARG B 1 539 ? -23.554 26.328 2.503 1 89.66 539 ARG B CA 1
ATOM 10694 C C . ARG B 1 539 ? -24.84 26.267 3.321 1 89.66 539 ARG B C 1
ATOM 10696 O O . ARG B 1 539 ? -24.798 26.247 4.553 1 89.66 539 ARG B O 1
ATOM 10703 N N . GLU B 1 540 ? -25.883 26.19 2.604 1 88.49 540 GLU B N 1
ATOM 10704 C CA . GLU B 1 540 ? -27.174 26.144 3.284 1 88.49 540 GLU B CA 1
ATOM 10705 C C . GLU B 1 540 ? -27.327 24.856 4.09 1 88.49 540 GLU B C 1
ATOM 10707 O O . GLU B 1 540 ? -27.852 24.875 5.205 1 88.49 540 GLU B O 1
ATOM 10712 N N . LYS B 1 541 ? -26.936 23.878 3.498 1 89.42 541 LYS B N 1
ATOM 10713 C CA . LYS B 1 541 ? -27.042 22.589 4.176 1 89.42 541 LYS B CA 1
ATOM 10714 C C . LYS B 1 541 ? -26.213 22.572 5.457 1 89.42 541 LYS B C 1
ATOM 10716 O O . LYS B 1 541 ? -26.676 22.095 6.496 1 89.42 541 LYS B O 1
ATOM 10721 N N . MET B 1 542 ? -25.067 23.036 5.424 1 89.35 542 MET B N 1
ATOM 10722 C CA . MET B 1 542 ? -24.191 23.082 6.591 1 89.35 542 MET B CA 1
ATOM 10723 C C . MET B 1 542 ? -24.775 23.981 7.675 1 89.35 542 MET B C 1
ATOM 10725 O O . MET B 1 542 ? -24.867 23.581 8.836 1 89.35 542 MET B O 1
ATOM 10729 N N . MET B 1 543 ? -25.22 25.082 7.287 1 87.36 543 MET B N 1
ATOM 10730 C CA . MET B 1 543 ? -25.613 26.114 8.242 1 87.36 543 MET B CA 1
ATOM 10731 C C . MET B 1 543 ? -27.008 25.842 8.794 1 87.36 543 MET B C 1
ATOM 10733 O O . MET B 1 543 ? -27.349 26.3 9.885 1 87.36 543 MET B O 1
ATOM 10737 N N . ARG B 1 544 ? -27.738 25.056 7.988 1 86.72 544 ARG B N 1
ATOM 10738 C CA . ARG B 1 544 ? -29.073 24.67 8.433 1 86.72 544 ARG B CA 1
ATOM 10739 C C . ARG B 1 544 ? -29.014 23.936 9.768 1 86.72 544 ARG B C 1
ATOM 10741 O O . ARG B 1 544 ? -29.922 24.062 10.593 1 86.72 544 ARG B O 1
ATOM 10748 N N . TYR B 1 545 ? -27.992 23.302 10.053 1 88.25 545 TYR B N 1
ATOM 10749 C CA . TYR B 1 545 ? -27.869 22.502 11.267 1 88.25 545 TYR B CA 1
ATOM 10750 C C . TYR B 1 545 ? -26.892 23.143 12.245 1 88.25 545 TYR B C 1
ATOM 10752 O O . TYR B 1 545 ? -26.51 22.527 13.243 1 88.25 545 TYR B O 1
ATOM 10760 N N . GLY B 1 546 ? -26.487 24.346 11.92 1 86.09 546 GLY B N 1
ATOM 10761 C CA . GLY B 1 546 ? -25.553 25.051 12.783 1 86.09 546 GLY B CA 1
ATOM 10762 C C . GLY B 1 546 ? -24.145 24.49 12.724 1 86.09 546 GLY B C 1
ATOM 10763 O O . GLY B 1 546 ? -23.354 24.685 13.649 1 86.09 546 GLY B O 1
ATOM 10764 N N . ARG B 1 547 ? -23.87 23.771 11.756 1 91.8 547 ARG B N 1
ATOM 10765 C CA . ARG B 1 547 ? -22.528 23.235 11.549 1 91.8 547 ARG B CA 1
ATOM 10766 C C . ARG B 1 547 ? -21.673 24.2 10.735 1 91.8 547 ARG B C 1
ATOM 10768 O O . ARG B 1 547 ? -22.2 25.036 9.998 1 91.8 547 ARG B O 1
ATOM 10775 N N . ARG B 1 548 ? -20.321 24.065 10.995 1 89.49 548 ARG B N 1
ATOM 10776 C CA . ARG B 1 548 ? -19.515 25.098 10.354 1 89.49 548 ARG B CA 1
ATOM 10777 C C . ARG B 1 548 ? -18.152 24.552 9.94 1 89.49 548 ARG B C 1
ATOM 10779 O O . ARG B 1 548 ? -17.508 23.832 10.707 1 89.49 548 ARG B O 1
ATOM 10786 N N . ARG B 1 549 ? -17.793 24.869 8.713 1 92.74 549 ARG B N 1
ATOM 10787 C CA . ARG B 1 549 ? -16.427 24.738 8.218 1 92.74 549 ARG B CA 1
ATOM 10788 C C . ARG B 1 549 ? -16.008 25.977 7.432 1 92.74 549 ARG B C 1
ATOM 10790 O O . ARG B 1 549 ? -14.858 26.086 7.001 1 92.74 549 ARG B O 1
ATOM 10797 N N . MET B 1 550 ? -16.95 26.895 7.405 1 92.51 550 MET B N 1
ATOM 10798 C CA . MET B 1 550 ? -16.771 28.203 6.78 1 92.51 550 MET B CA 1
ATOM 10799 C C . MET B 1 550 ? -17.562 29.273 7.523 1 92.51 550 MET B C 1
ATOM 10801 O O . MET B 1 550 ? -18.647 29.002 8.042 1 92.51 550 MET B O 1
ATOM 10805 N N . TRP B 1 551 ? -17.018 30.381 7.471 1 93.44 551 TRP B N 1
ATOM 10806 C CA . TRP B 1 551 ? -17.745 31.499 8.064 1 93.44 551 TRP B CA 1
ATOM 10807 C C . TRP B 1 551 ? -18.877 31.957 7.151 1 93.44 551 TRP B C 1
ATOM 10809 O O . TRP B 1 551 ? -18.755 31.902 5.925 1 93.44 551 TRP B O 1
ATOM 10819 N N . ARG B 1 552 ? -19.958 32.369 7.723 1 91.86 552 ARG B N 1
ATOM 10820 C CA . ARG B 1 552 ? -21.071 32.914 6.951 1 91.86 552 ARG B CA 1
ATOM 10821 C C . ARG B 1 552 ? -20.709 34.267 6.349 1 91.86 552 ARG B C 1
ATOM 10823 O O . ARG B 1 552 ? -20.967 34.517 5.17 1 91.86 552 ARG B O 1
ATOM 10830 N N . ASP B 1 553 ? -20.142 35.11 7.13 1 92.88 553 ASP B N 1
ATOM 10831 C CA . ASP B 1 553 ? -19.704 36.463 6.804 1 92.88 553 ASP B CA 1
ATOM 10832 C C . ASP B 1 553 ? -18.843 37.047 7.921 1 92.88 553 ASP B C 1
ATOM 10834 O O . ASP B 1 553 ? -18.547 36.365 8.905 1 92.88 553 ASP B O 1
ATOM 10838 N N . LEU B 1 554 ? -18.388 38.243 7.675 1 95.45 554 LEU B N 1
ATOM 10839 C CA . LEU B 1 554 ? -17.511 38.88 8.651 1 95.45 554 LEU B CA 1
ATOM 10840 C C . LEU B 1 554 ? -18.274 39.217 9.928 1 95.45 554 LEU B C 1
ATOM 1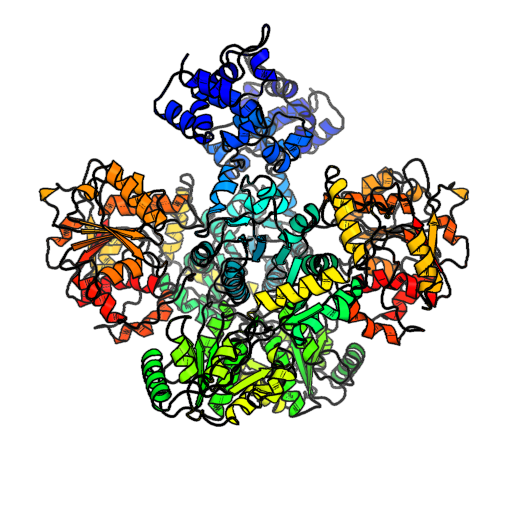0842 O O . LEU B 1 554 ? -17.701 39.204 11.02 1 95.45 554 LEU B O 1
ATOM 10846 N N . ALA B 1 555 ? -19.535 39.47 9.817 1 94.88 555 ALA B N 1
ATOM 10847 C CA . ALA B 1 555 ? -20.351 39.79 10.985 1 94.88 555 ALA B CA 1
ATOM 10848 C C . ALA B 1 555 ? -20.41 38.611 11.953 1 94.88 555 ALA B C 1
ATOM 10850 O O . ALA B 1 555 ? -20.403 38.8 13.172 1 94.88 555 ALA B O 1
ATOM 10851 N N . GLU B 1 556 ? -20.541 37.498 11.444 1 93.31 556 GLU B N 1
ATOM 10852 C CA . GLU B 1 556 ? -20.545 36.302 12.281 1 93.31 556 GLU B CA 1
ATOM 10853 C C . GLU B 1 556 ? -19.244 36.174 13.068 1 93.31 556 GLU B C 1
ATOM 10855 O O . GLU B 1 556 ? -19.256 35.786 14.238 1 93.31 556 GLU B O 1
ATOM 10860 N N . VAL B 1 557 ? -18.14 36.457 12.432 1 95.55 557 VAL B N 1
ATOM 10861 C CA . VAL B 1 557 ? -16.836 36.391 13.086 1 95.55 557 VAL B CA 1
ATOM 10862 C C . VAL B 1 557 ? -16.795 37.37 14.257 1 95.55 557 VAL B C 1
ATOM 10864 O O . VAL B 1 557 ? -16.41 37.001 15.369 1 95.55 557 VAL B O 1
ATOM 10867 N N . GLU B 1 558 ? -17.214 38.539 13.95 1 96.24 558 GLU B N 1
ATOM 10868 C CA . GLU B 1 558 ? -17.211 39.581 14.972 1 96.24 558 GLU B CA 1
ATOM 10869 C C . GLU B 1 558 ? -18.115 39.208 16.143 1 96.24 558 GLU B C 1
ATOM 10871 O O . GLU B 1 558 ? -17.756 39.419 17.303 1 96.24 558 GLU B O 1
ATOM 10876 N N . GLU B 1 559 ? -19.183 38.671 15.771 1 95.6 559 GLU B N 1
ATOM 10877 C CA . GLU B 1 559 ? -20.133 38.253 16.797 1 95.6 559 GLU B CA 1
ATOM 10878 C C . GLU B 1 559 ? -19.546 37.155 17.68 1 95.6 559 GLU B C 1
ATOM 10880 O O . GLU B 1 559 ? -19.679 37.199 18.905 1 95.6 559 GLU B O 1
ATOM 10885 N N . ARG B 1 560 ? -18.949 36.21 17.087 1 94.58 560 ARG B N 1
ATOM 10886 C CA . ARG B 1 560 ? -18.362 35.094 17.822 1 94.58 560 ARG B CA 1
ATOM 10887 C C . ARG B 1 560 ? -17.222 35.568 18.717 1 94.58 560 ARG B C 1
ATOM 10889 O O . ARG B 1 560 ? -17.035 35.05 19.82 1 94.58 560 ARG B O 1
ATOM 10896 N N . LEU B 1 561 ? -16.426 36.478 18.235 1 96.24 561 LEU B N 1
ATOM 10897 C CA . LEU B 1 561 ? -15.32 37.015 19.021 1 96.24 561 LEU B CA 1
ATOM 10898 C C . LEU B 1 561 ? -15.838 37.854 20.184 1 96.24 561 LEU B C 1
ATOM 10900 O O . LEU B 1 561 ? -15.313 37.772 21.297 1 96.24 561 LEU B O 1
ATOM 10904 N N . ALA B 1 562 ? -16.865 38.555 19.922 1 95.19 562 ALA B N 1
ATOM 10905 C CA . ALA B 1 562 ? -17.442 39.422 20.946 1 95.19 562 ALA B CA 1
ATOM 10906 C C . ALA B 1 562 ? -18.089 38.601 22.058 1 95.19 562 ALA B C 1
ATOM 10908 O O . ALA B 1 562 ? -18.062 38.996 23.226 1 95.19 562 ALA B O 1
ATOM 10909 N N . ASP B 1 563 ? -18.567 37.5 21.72 1 93.37 563 ASP B N 1
ATOM 10910 C CA . ASP B 1 563 ? -19.313 36.67 22.66 1 93.37 563 ASP B CA 1
ATOM 10911 C C . ASP B 1 563 ? -18.384 35.711 23.402 1 93.37 563 ASP B C 1
ATOM 10913 O O . ASP B 1 563 ? -18.794 35.065 24.369 1 93.37 563 ASP B O 1
ATOM 10917 N N . ALA B 1 564 ? -17.201 35.674 22.959 1 92.37 564 ALA B N 1
ATOM 10918 C CA . ALA B 1 564 ? -16.299 34.681 23.537 1 92.37 564 ALA B CA 1
ATOM 10919 C C . ALA B 1 564 ? -15.812 35.119 24.915 1 92.37 564 ALA B C 1
ATOM 10921 O O . ALA B 1 564 ? -15.526 36.298 25.133 1 92.37 564 ALA B O 1
ATOM 10922 N N . ASP B 1 565 ? -15.818 34.199 25.875 1 91.47 565 ASP B N 1
ATOM 10923 C CA . ASP B 1 565 ? -15.342 34.479 27.225 1 91.47 565 ASP B CA 1
ATOM 10924 C C . ASP B 1 565 ? -13.951 33.889 27.451 1 91.47 565 ASP B C 1
ATOM 10926 O O . ASP B 1 565 ? -13.351 34.089 28.509 1 91.47 565 ASP B O 1
ATOM 10930 N N . ASN B 1 566 ? -13.437 33.337 26.462 1 95.64 566 ASN B N 1
ATOM 10931 C CA . ASN B 1 566 ? -12.123 32.715 26.586 1 95.64 566 ASN B CA 1
ATOM 10932 C C . ASN B 1 566 ? -11.003 33.749 26.508 1 95.64 566 ASN B C 1
ATOM 10934 O O . ASN B 1 566 ? -11.069 34.682 25.706 1 95.64 566 ASN B O 1
ATOM 10938 N N . TRP B 1 567 ? -9.978 33.551 27.242 1 96.75 567 TRP B N 1
ATOM 10939 C CA . TRP B 1 567 ? -8.896 34.519 27.397 1 96.75 567 TRP B CA 1
ATOM 10940 C C . TRP B 1 567 ? -8.148 34.715 26.083 1 96.75 567 TRP B C 1
ATOM 10942 O O . TRP B 1 567 ? -7.594 35.787 25.83 1 96.75 567 TRP B O 1
ATOM 10952 N N . VAL B 1 568 ? -8.1 33.744 25.232 1 97.81 568 VAL B N 1
ATOM 10953 C CA . VAL B 1 568 ? -7.437 33.844 23.936 1 97.81 568 VAL B CA 1
ATOM 10954 C C . VAL B 1 568 ? -8.309 34.645 22.971 1 97.81 568 VAL B C 1
ATOM 10956 O O . VAL B 1 568 ? -7.829 35.572 22.314 1 97.81 568 VAL B O 1
ATOM 10959 N N . HIS B 1 569 ? -9.585 34.366 22.97 1 97.69 569 HIS B N 1
ATOM 10960 C CA . HIS B 1 569 ? -10.513 34.941 22.001 1 97.69 569 HIS B CA 1
ATOM 10961 C C . HIS B 1 569 ? -10.716 36.432 22.251 1 97.69 569 HIS B C 1
ATOM 10963 O O . HIS B 1 569 ? -10.918 37.201 21.308 1 97.69 569 HIS B O 1
ATOM 10969 N N . ARG B 1 570 ? -10.579 36.806 23.429 1 96.61 570 ARG B N 1
ATOM 10970 C CA . ARG B 1 570 ? -10.787 38.206 23.787 1 96.61 570 ARG B CA 1
ATOM 10971 C C . ARG B 1 570 ? -9.69 39.089 23.203 1 96.61 570 ARG B C 1
ATOM 10973 O O . ARG B 1 570 ? -9.859 40.305 23.09 1 96.61 570 ARG B O 1
ATOM 10980 N N . LYS B 1 571 ? -8.645 38.452 22.833 1 97.6 571 LYS B N 1
ATOM 10981 C CA . LYS B 1 571 ? -7.505 39.197 22.308 1 97.6 571 LYS B CA 1
ATOM 10982 C C . LYS B 1 571 ? -7.465 39.139 20.784 1 97.6 571 LYS B C 1
ATOM 10984 O O . LYS B 1 571 ? -6.497 39.587 20.165 1 97.6 571 LYS B O 1
ATOM 10989 N N . LEU B 1 572 ? -8.509 38.575 20.195 1 98.39 572 LEU B N 1
ATOM 10990 C CA . LEU B 1 572 ? -8.555 38.447 18.742 1 98.39 572 LEU B CA 1
ATOM 10991 C C . LEU B 1 572 ? -9.395 39.559 18.125 1 98.39 572 LEU B C 1
ATOM 10993 O O . LEU B 1 572 ? -10.402 39.976 18.702 1 98.39 572 LEU B O 1
ATOM 10997 N N . ARG B 1 573 ? -8.994 40 16.956 1 96.6 573 ARG B N 1
ATOM 10998 C CA . ARG B 1 573 ? -9.783 40.958 16.189 1 96.6 573 ARG B CA 1
ATOM 10999 C C . ARG B 1 573 ? -9.543 40.791 14.692 1 96.6 573 ARG B C 1
ATOM 11001 O O . ARG B 1 573 ? -8.544 40.198 14.28 1 96.6 573 ARG B O 1
ATOM 11008 N N . ILE B 1 574 ? -10.458 41.269 13.89 1 98.02 574 ILE B N 1
ATOM 11009 C CA . ILE B 1 574 ? -10.279 41.289 12.442 1 98.02 574 ILE B CA 1
ATOM 11010 C C . ILE B 1 574 ? -10.126 42.73 11.961 1 98.02 574 ILE B C 1
ATOM 11012 O O . ILE B 1 574 ? -10.569 43.666 12.632 1 98.02 574 ILE B O 1
ATOM 11016 N N . ALA B 1 575 ? -9.432 42.89 10.892 1 97.89 575 ALA B N 1
ATOM 11017 C CA . ALA B 1 575 ? -9.212 44.197 10.278 1 97.89 575 ALA B CA 1
ATOM 11018 C C . ALA B 1 575 ? -9.264 44.104 8.756 1 97.89 575 ALA B C 1
ATOM 11020 O O . ALA B 1 575 ? -8.879 43.085 8.176 1 97.89 575 ALA B O 1
ATOM 11021 N N . PRO B 1 576 ? -9.707 45.089 8.081 1 97.43 576 PRO B N 1
ATOM 11022 C CA . PRO B 1 576 ? -9.745 45.066 6.617 1 97.43 576 PRO B CA 1
ATOM 11023 C C . PRO B 1 576 ? -8.369 45.268 5.988 1 97.43 576 PRO B C 1
ATOM 11025 O O . PRO B 1 576 ? -7.523 45.966 6.554 1 97.43 576 PRO B O 1
ATOM 11028 N N . TYR B 1 577 ? -8.246 44.801 4.877 1 97.67 577 TYR B N 1
ATOM 11029 C CA . TYR B 1 577 ? -7.038 45.008 4.086 1 97.67 577 TYR B CA 1
ATOM 11030 C C . TYR B 1 577 ? -6.95 46.447 3.591 1 97.67 577 TYR B C 1
ATOM 11032 O O . TYR B 1 577 ? -7.954 47.026 3.168 1 97.67 577 TYR B O 1
ATOM 11040 N N . GLY B 1 578 ? -5.714 46.967 3.685 1 96.58 578 GLY B N 1
ATOM 11041 C CA . GLY B 1 578 ? -5.369 48.259 3.113 1 96.58 578 GLY B CA 1
ATOM 11042 C C . GLY B 1 578 ? -3.956 48.31 2.564 1 96.58 578 GLY B C 1
ATOM 11043 O O . GLY B 1 578 ? -3.24 47.307 2.584 1 96.58 578 GLY B O 1
ATOM 11044 N N . THR B 1 579 ? -3.558 49.425 1.974 1 96.45 579 THR B N 1
ATOM 11045 C CA . THR B 1 579 ? -2.207 49.638 1.467 1 96.45 579 THR B CA 1
ATOM 11046 C C . THR B 1 579 ? -1.468 50.67 2.314 1 96.45 579 THR B C 1
ATOM 11048 O O . THR B 1 579 ? -2.093 51.458 3.027 1 96.45 579 THR B O 1
ATOM 11051 N N . ALA B 1 580 ? -0.165 50.59 2.265 1 96.44 580 ALA B N 1
ATOM 11052 C CA . ALA B 1 580 ? 0.668 51.51 3.036 1 96.44 580 ALA B CA 1
ATOM 11053 C C . ALA B 1 580 ? 1.879 51.964 2.226 1 96.44 580 ALA B C 1
ATOM 11055 O O . ALA B 1 580 ? 2.245 51.328 1.235 1 96.44 580 ALA B O 1
ATOM 11056 N N . GLU B 1 581 ? 2.363 53.128 2.701 1 94.83 581 GLU B N 1
ATOM 11057 C CA . GLU B 1 581 ? 3.656 53.575 2.192 1 94.83 581 GLU B CA 1
ATOM 11058 C C . GLU B 1 581 ? 4.804 52.95 2.978 1 94.83 581 GLU B C 1
ATOM 11060 O O . GLU B 1 581 ? 4.634 52.564 4.137 1 94.83 581 GLU B O 1
ATOM 11065 N N . ALA B 1 582 ? 5.944 52.914 2.361 1 93.72 582 ALA B N 1
ATOM 11066 C CA . ALA B 1 582 ? 7.123 52.3 2.968 1 93.72 582 ALA B CA 1
ATOM 11067 C C . ALA B 1 582 ? 7.456 52.957 4.304 1 93.72 582 ALA B C 1
ATOM 11069 O O . ALA B 1 582 ? 7.902 52.286 5.238 1 93.72 582 ALA B O 1
ATOM 11070 N N . THR B 1 583 ? 7.185 54.23 4.426 1 92.85 583 THR B N 1
ATOM 11071 C CA . THR B 1 583 ? 7.531 54.994 5.619 1 92.85 583 THR B CA 1
ATOM 11072 C C . THR B 1 583 ? 6.59 54.652 6.771 1 92.85 583 THR B C 1
ATOM 11074 O O . THR B 1 583 ? 6.897 54.93 7.933 1 92.85 583 THR B O 1
ATOM 11077 N N . GLU B 1 584 ? 5.516 54.074 6.4 1 93.85 584 GLU B N 1
ATOM 11078 C CA . GLU B 1 584 ? 4.514 53.756 7.413 1 93.85 584 GLU B CA 1
ATOM 11079 C C . GLU B 1 584 ? 4.762 52.379 8.022 1 93.85 584 GLU B C 1
ATOM 11081 O O . GLU B 1 584 ? 4.202 52.047 9.069 1 93.85 584 GLU B O 1
ATOM 11086 N N . LEU B 1 585 ? 5.571 51.665 7.418 1 95.38 585 LEU B N 1
ATOM 11087 C CA . LEU B 1 585 ? 5.856 50.321 7.909 1 95.38 585 LEU B CA 1
ATOM 11088 C C . LEU B 1 585 ? 6.823 50.366 9.087 1 95.38 585 LEU B C 1
ATOM 11090 O O . LEU B 1 585 ? 7.759 51.168 9.096 1 95.38 585 LEU B O 1
ATOM 11094 N N . PRO B 1 586 ? 6.58 49.617 10.085 1 96.72 586 PRO B N 1
ATOM 11095 C CA . PRO B 1 586 ? 7.605 49.476 11.122 1 96.72 586 PRO B CA 1
ATOM 11096 C C . PRO B 1 586 ? 8.848 48.74 10.627 1 96.72 586 PRO B C 1
ATOM 11098 O O . PRO B 1 586 ? 8.795 48.049 9.606 1 96.72 586 PRO B O 1
ATOM 11101 N N . ARG B 1 587 ? 9.934 48.957 11.352 1 96.71 587 ARG B N 1
ATOM 11102 C CA . ARG B 1 587 ? 11.117 48.167 11.022 1 96.71 587 ARG B CA 1
ATOM 11103 C C . ARG B 1 587 ? 10.859 46.679 11.235 1 96.71 587 ARG B C 1
ATOM 11105 O O . ARG B 1 587 ? 10.385 46.272 12.298 1 96.71 587 ARG B O 1
ATOM 11112 N N . PHE B 1 588 ? 11.084 45.886 10.218 1 97.66 588 PHE B N 1
ATOM 11113 C CA . PHE B 1 588 ? 10.834 44.456 10.359 1 97.66 588 PHE B CA 1
ATOM 11114 C C . PHE B 1 588 ? 11.903 43.646 9.634 1 97.66 588 PHE B C 1
ATOM 11116 O O . PHE B 1 588 ? 12.554 44.148 8.716 1 97.66 588 PHE B O 1
ATOM 11123 N N . SER B 1 589 ? 12.167 42.468 10.141 1 98.19 589 SER B N 1
ATOM 11124 C CA . SER B 1 589 ? 13.003 41.465 9.488 1 98.19 589 SER B CA 1
ATOM 11125 C C . SER B 1 589 ? 12.154 40.387 8.823 1 98.19 589 SER B C 1
ATOM 11127 O O . SER B 1 589 ? 11.01 40.157 9.22 1 98.19 589 SER B O 1
ATOM 11129 N N . LEU B 1 590 ? 12.698 39.827 7.791 1 97.67 590 LEU B N 1
ATOM 11130 C CA . LEU B 1 590 ? 11.971 38.82 7.026 1 97.67 590 LEU B CA 1
ATOM 11131 C C . LEU B 1 590 ? 12.657 37.461 7.128 1 97.67 590 LEU B C 1
ATOM 11133 O O . LEU B 1 590 ? 13.873 37.36 6.951 1 97.67 590 LEU B O 1
ATOM 11137 N N . HIS B 1 591 ? 11.91 36.478 7.538 1 97.93 591 HIS B N 1
ATOM 11138 C CA . HIS B 1 591 ? 12.361 35.093 7.46 1 97.93 591 HIS B CA 1
ATOM 11139 C C . HIS B 1 591 ? 11.646 34.344 6.34 1 97.93 591 HIS B C 1
ATOM 11141 O O . HIS B 1 591 ? 10.416 34.371 6.256 1 97.93 591 HIS B O 1
ATOM 11147 N N . VAL B 1 592 ? 12.393 33.712 5.511 1 96.67 592 VAL B N 1
ATOM 11148 C CA . VAL B 1 592 ? 11.827 32.879 4.456 1 96.67 592 VAL B CA 1
ATOM 11149 C C . VAL B 1 592 ? 12.38 31.46 4.563 1 96.67 592 VAL B C 1
ATOM 11151 O O . VAL B 1 592 ? 13.593 31.252 4.481 1 96.67 592 VAL B O 1
ATOM 11154 N N . HIS B 1 593 ? 11.529 30.537 4.858 1 95.48 593 HIS B N 1
ATOM 11155 C CA . HIS B 1 593 ? 11.959 29.146 4.774 1 95.48 593 HIS B CA 1
ATOM 11156 C C . HIS B 1 593 ? 11.824 28.612 3.352 1 95.48 593 HIS B C 1
ATOM 11158 O O . HIS B 1 593 ? 10.709 28.444 2.851 1 95.48 593 HIS B O 1
ATOM 11164 N N . ALA B 1 594 ? 12.979 28.293 2.711 1 92.89 594 ALA B N 1
ATOM 11165 C CA . ALA B 1 594 ? 12.988 27.881 1.31 1 92.89 594 ALA B CA 1
ATOM 11166 C C . ALA B 1 594 ? 13.501 26.452 1.161 1 92.89 594 ALA B C 1
ATOM 11168 O O . ALA B 1 594 ? 14.62 26.233 0.691 1 92.89 594 ALA B O 1
ATOM 11169 N N . PHE B 1 595 ? 12.602 25.61 1.44 1 81.57 595 PHE B N 1
ATOM 11170 C CA . PHE B 1 595 ? 12.941 24.222 1.149 1 81.57 595 PHE B CA 1
ATOM 11171 C C . PHE B 1 595 ? 12.92 23.963 -0.352 1 81.57 595 PHE B C 1
ATOM 11173 O O . PHE B 1 595 ? 13.768 23.235 -0.874 1 81.57 595 PHE B O 1
ATOM 11180 N N . TYR B 1 596 ? 12.066 24.642 -1.034 1 76.98 596 TYR B N 1
ATOM 11181 C CA . TYR B 1 596 ? 12.002 24.688 -2.49 1 76.98 596 TYR B CA 1
ATOM 11182 C C . TYR B 1 596 ? 12.402 26.063 -3.011 1 76.98 596 TYR B C 1
ATOM 11184 O O . TYR B 1 596 ? 11.958 27.086 -2.485 1 76.98 596 TYR B O 1
ATOM 11192 N N . THR B 1 597 ? 13.202 26.008 -4.064 1 80.6 597 THR B N 1
ATOM 11193 C CA . THR B 1 597 ? 13.72 27.298 -4.505 1 80.6 597 THR B CA 1
ATOM 11194 C C . THR B 1 597 ? 13.038 27.742 -5.796 1 80.6 597 THR B C 1
ATOM 11196 O O . THR B 1 597 ? 13.199 28.886 -6.227 1 80.6 597 THR B O 1
ATOM 11199 N N . ASP B 1 598 ? 12.193 26.934 -6.335 1 73 598 ASP B N 1
ATOM 11200 C CA . ASP B 1 598 ? 11.642 27.141 -7.67 1 73 598 ASP B CA 1
ATOM 11201 C C . ASP B 1 598 ? 10.852 28.445 -7.743 1 73 598 ASP B C 1
ATOM 11203 O O . ASP B 1 598 ? 10.947 29.181 -8.728 1 73 598 ASP B O 1
ATOM 11207 N N . ASP B 1 599 ? 10.076 28.731 -6.635 1 78.73 599 ASP B N 1
ATOM 11208 C CA . ASP B 1 599 ? 9.171 29.875 -6.683 1 78.73 599 ASP B CA 1
ATOM 11209 C C . ASP B 1 599 ? 9.776 31.084 -5.972 1 78.73 599 ASP B C 1
ATOM 11211 O O . ASP B 1 599 ? 9.184 32.165 -5.964 1 78.73 599 ASP B O 1
ATOM 11215 N N . LEU B 1 600 ? 10.91 30.947 -5.419 1 85.72 600 LEU B N 1
ATOM 11216 C CA . LEU B 1 600 ? 11.485 32.003 -4.593 1 85.72 600 LEU B CA 1
ATOM 11217 C C . LEU B 1 600 ? 11.816 33.232 -5.434 1 85.72 600 LEU B C 1
ATOM 11219 O O . LEU B 1 600 ? 11.56 34.363 -5.015 1 85.72 600 LEU B O 1
ATOM 11223 N N . ALA B 1 601 ? 12.298 32.944 -6.614 1 80.94 601 ALA B N 1
ATOM 11224 C CA . ALA B 1 601 ? 12.668 34.055 -7.487 1 80.94 601 ALA B CA 1
ATOM 11225 C C . ALA B 1 601 ? 11.447 34.891 -7.859 1 80.94 601 ALA B C 1
ATOM 11227 O O . ALA B 1 601 ? 11.501 36.123 -7.841 1 80.94 601 ALA B O 1
ATOM 11228 N N . GLN B 1 602 ? 10.454 34.242 -8.154 1 82.78 602 GLN B N 1
ATOM 11229 C CA . GLN B 1 602 ? 9.219 34.92 -8.533 1 82.78 602 GLN B CA 1
ATOM 11230 C C . GLN B 1 602 ? 8.635 35.696 -7.356 1 82.78 602 GLN B C 1
ATOM 11232 O O . GLN B 1 602 ? 8.173 36.828 -7.52 1 82.78 602 GLN B O 1
ATOM 11237 N N . ASP B 1 603 ? 8.654 35.2 -6.226 1 88.57 603 ASP B N 1
ATOM 11238 C CA . ASP B 1 603 ? 8.109 35.861 -5.044 1 88.57 603 ASP B CA 1
ATOM 11239 C C . ASP B 1 603 ? 8.907 37.118 -4.701 1 88.57 603 ASP B C 1
ATOM 11241 O O . ASP B 1 603 ? 8.328 38.157 -4.377 1 88.57 603 ASP B O 1
ATOM 11245 N N . VAL B 1 604 ? 10.19 36.973 -4.838 1 89.39 604 VAL B N 1
ATOM 11246 C CA . VAL B 1 604 ? 11.065 38.089 -4.495 1 89.39 604 VAL B CA 1
ATOM 11247 C C . VAL B 1 604 ? 10.818 39.253 -5.452 1 89.39 604 VAL B C 1
ATOM 11249 O O . VAL B 1 604 ? 10.819 40.415 -5.038 1 89.39 604 VAL B O 1
ATOM 11252 N N . ARG B 1 605 ? 10.493 38.931 -6.608 1 86.53 605 ARG B N 1
ATOM 11253 C CA . ARG B 1 605 ? 10.262 39.964 -7.612 1 86.53 605 ARG B CA 1
ATOM 11254 C C . ARG B 1 605 ? 8.863 40.557 -7.478 1 86.53 605 ARG B C 1
ATOM 11256 O O . ARG B 1 605 ? 8.669 41.756 -7.688 1 86.53 605 ARG B O 1
ATOM 11263 N N . ARG B 1 606 ? 7.962 39.797 -7.048 1 90.76 606 ARG B N 1
ATOM 11264 C CA . ARG B 1 606 ? 6.549 40.157 -7.116 1 90.76 606 ARG B CA 1
ATOM 11265 C C . ARG B 1 606 ? 6.129 40.961 -5.89 1 90.76 606 ARG B C 1
ATOM 11267 O O . ARG B 1 606 ? 5.048 41.553 -5.87 1 90.76 606 ARG B O 1
ATOM 11274 N N . HIS B 1 607 ? 6.942 41.092 -4.9 1 94.59 607 HIS B N 1
ATOM 11275 C CA . HIS B 1 607 ? 6.544 41.779 -3.677 1 94.59 607 HIS B CA 1
ATOM 11276 C C . HIS B 1 607 ? 7.589 42.809 -3.259 1 94.59 607 HIS B C 1
ATOM 11278 O O . HIS B 1 607 ? 8.67 42.447 -2.789 1 94.59 607 HIS B O 1
ATOM 11284 N N . ALA B 1 608 ? 7.19 43.993 -3.248 1 93.81 608 ALA B N 1
ATOM 11285 C CA . ALA B 1 608 ? 8.08 45.111 -2.945 1 93.81 608 ALA B CA 1
ATOM 11286 C C . ALA B 1 608 ? 8.525 45.079 -1.486 1 93.81 608 ALA B C 1
ATOM 11288 O O . ALA B 1 608 ? 9.554 45.658 -1.132 1 93.81 608 ALA B O 1
ATOM 11289 N N . ALA B 1 609 ? 7.798 44.418 -0.707 1 95.38 609 ALA B N 1
ATOM 11290 C CA . ALA B 1 609 ? 8.049 44.364 0.73 1 95.38 609 ALA B CA 1
ATOM 11291 C C . ALA B 1 609 ? 9.422 43.768 1.026 1 95.38 609 ALA B C 1
ATOM 11293 O O . ALA B 1 609 ? 10.035 44.082 2.049 1 95.38 609 ALA B O 1
ATOM 11294 N N . TYR B 1 610 ? 9.989 42.998 0.157 1 95.25 610 TYR B N 1
ATOM 11295 C CA . TYR B 1 610 ? 11.313 42.412 0.334 1 95.25 610 TYR B CA 1
ATOM 11296 C C . TYR B 1 610 ? 12.384 43.495 0.396 1 95.25 610 TYR B C 1
ATOM 11298 O O . TYR B 1 610 ? 13.36 43.37 1.14 1 95.25 610 TYR B O 1
ATOM 11306 N N . ARG B 1 611 ? 12.157 44.515 -0.289 1 93.98 611 ARG B N 1
ATOM 11307 C CA . ARG B 1 611 ? 13.123 45.607 -0.358 1 93.98 611 ARG B CA 1
ATOM 11308 C C . ARG B 1 611 ? 12.983 46.538 0.841 1 93.98 611 ARG B C 1
ATOM 11310 O O . ARG B 1 611 ? 13.886 47.325 1.132 1 93.98 611 ARG B O 1
ATOM 11317 N N . CYS B 1 612 ? 11.84 46.38 1.483 1 95.25 612 CYS B N 1
ATOM 11318 C CA . CYS B 1 612 ? 11.581 47.243 2.63 1 95.25 612 CYS B CA 1
ATOM 11319 C C . CYS B 1 612 ? 12.052 46.589 3.923 1 95.25 612 CYS B C 1
ATOM 11321 O O . CYS B 1 612 ? 12.12 47.242 4.965 1 95.25 612 CYS B O 1
ATOM 11323 N N . ALA B 1 613 ? 12.44 45.36 3.881 1 96.14 613 ALA B N 1
ATOM 11324 C CA . ALA B 1 613 ? 12.88 44.639 5.073 1 96.14 613 ALA B CA 1
ATOM 11325 C C . ALA B 1 613 ? 14.273 45.089 5.503 1 96.14 613 ALA B C 1
ATOM 11327 O O . ALA B 1 613 ? 15.134 45.355 4.662 1 96.14 613 ALA B O 1
ATOM 11328 N N . SER B 1 614 ? 14.499 45.154 6.775 1 95.84 614 SER B N 1
ATOM 11329 C CA . SER B 1 614 ? 15.806 45.535 7.301 1 95.84 614 SER B CA 1
ATOM 11330 C C . SER B 1 614 ? 16.825 44.416 7.113 1 95.84 614 SER B C 1
ATOM 11332 O O . SER B 1 614 ? 18.025 44.675 6.997 1 95.84 614 SER B O 1
ATOM 11334 N N . ARG B 1 615 ? 16.263 43.236 7.256 1 95.93 615 ARG B N 1
ATOM 11335 C CA . ARG B 1 615 ? 17.061 42.019 7.159 1 95.93 615 ARG B CA 1
ATOM 11336 C C . ARG B 1 615 ? 16.246 40.875 6.566 1 95.93 615 ARG B C 1
ATOM 11338 O O . ARG B 1 615 ? 15.039 40.779 6.799 1 95.93 615 ARG B O 1
ATOM 11345 N N . ILE B 1 616 ? 16.986 40.139 5.715 1 97.31 616 ILE B N 1
ATOM 11346 C CA . ILE B 1 616 ? 16.34 38.948 5.175 1 97.31 616 ILE B CA 1
ATOM 11347 C C . ILE B 1 616 ? 17.141 37.706 5.562 1 97.31 616 ILE B C 1
ATOM 11349 O O . ILE B 1 616 ? 18.324 37.595 5.231 1 97.31 616 ILE B O 1
ATOM 11353 N N . VAL B 1 617 ? 16.555 36.836 6.319 1 97.59 617 VAL B N 1
ATOM 11354 C CA . VAL B 1 617 ? 17.156 35.562 6.699 1 97.59 617 VAL B CA 1
ATOM 11355 C C . VAL B 1 617 ? 16.44 34.419 5.983 1 97.59 617 VAL B C 1
ATOM 11357 O O . VAL B 1 617 ? 15.219 34.281 6.085 1 97.59 617 VAL B O 1
ATOM 11360 N N . VAL B 1 618 ? 17.205 33.608 5.239 1 96.79 618 VAL B N 1
ATOM 11361 C CA . VAL B 1 618 ? 16.621 32.481 4.52 1 96.79 618 VAL B CA 1
ATOM 11362 C C . VAL B 1 618 ? 17.162 31.17 5.087 1 96.79 618 VAL B C 1
ATOM 11364 O O . VAL B 1 618 ? 18.373 31.012 5.255 1 96.79 618 VAL B O 1
ATOM 11367 N N . THR B 1 619 ? 16.303 30.252 5.467 1 95.85 619 THR B N 1
ATOM 11368 C CA . THR B 1 619 ? 16.719 28.927 5.913 1 95.85 619 THR B CA 1
ATOM 11369 C C . THR B 1 619 ? 16.448 27.882 4.834 1 95.85 619 THR B C 1
ATOM 11371 O O . THR B 1 619 ? 15.437 27.955 4.133 1 95.85 619 THR B O 1
ATOM 11374 N N . THR B 1 620 ? 17.342 26.946 4.682 1 93 620 THR B N 1
ATOM 11375 C CA . THR B 1 620 ? 17.216 25.855 3.722 1 93 620 THR B CA 1
ATOM 11376 C C . THR B 1 620 ? 17.96 24.616 4.211 1 93 620 THR B C 1
ATOM 11378 O O . THR B 1 620 ? 18.463 24.59 5.336 1 93 620 THR B O 1
ATOM 11381 N N . ASP B 1 621 ? 17.954 23.519 3.434 1 84.72 621 ASP B N 1
ATOM 11382 C CA . ASP B 1 621 ? 18.41 22.26 4.016 1 84.72 621 ASP B CA 1
ATOM 11383 C C . ASP B 1 621 ? 19.712 21.794 3.367 1 84.72 621 ASP B C 1
ATOM 11385 O O . ASP B 1 621 ? 20.271 20.766 3.754 1 84.72 621 ASP B O 1
ATOM 11389 N N . SER B 1 622 ? 20.272 22.573 2.36 1 81.27 622 SER B N 1
ATOM 11390 C CA . SER B 1 622 ? 21.493 22.124 1.7 1 81.27 622 SER B CA 1
ATOM 11391 C C . SER B 1 622 ? 22.349 23.307 1.259 1 81.27 622 SER B C 1
ATOM 11393 O O . SER B 1 622 ? 21.833 24.403 1.032 1 81.27 622 SER B O 1
ATOM 11395 N N . ASP B 1 623 ? 23.59 23.017 1.085 1 81.75 623 ASP B N 1
ATOM 11396 C CA . ASP B 1 623 ? 24.524 24.046 0.637 1 81.75 623 ASP B CA 1
ATOM 11397 C C . ASP B 1 623 ? 24.267 24.423 -0.821 1 81.75 623 ASP B C 1
ATOM 11399 O O . ASP B 1 623 ? 24.404 25.588 -1.199 1 81.75 623 ASP B O 1
ATOM 11403 N N . ARG B 1 624 ? 23.928 23.46 -1.534 1 75.05 624 ARG B N 1
ATOM 11404 C CA . ARG B 1 624 ? 23.607 23.727 -2.932 1 75.05 624 ARG B CA 1
ATOM 11405 C C . ARG B 1 624 ? 22.459 24.725 -3.05 1 75.05 624 ARG B C 1
ATOM 11407 O O . ARG B 1 624 ? 22.537 25.679 -3.826 1 75.05 624 ARG B O 1
ATOM 11414 N N . LYS B 1 625 ? 21.437 24.54 -2.375 1 81.91 625 LYS B N 1
ATOM 11415 C CA . LYS B 1 625 ? 20.293 25.447 -2.39 1 81.91 625 LYS B CA 1
ATOM 11416 C C . LYS B 1 625 ? 20.67 26.818 -1.837 1 81.91 625 LYS B C 1
ATOM 11418 O O . LYS B 1 625 ? 20.153 27.841 -2.291 1 81.91 625 LYS B O 1
ATOM 11423 N N . ALA B 1 626 ? 21.511 26.788 -0.768 1 91.97 626 ALA B N 1
ATOM 11424 C CA . ALA B 1 626 ? 21.984 28.054 -0.213 1 91.97 626 ALA B CA 1
ATOM 11425 C C . ALA B 1 626 ? 22.665 28.902 -1.283 1 91.97 626 ALA B C 1
ATOM 11427 O O . ALA B 1 626 ? 22.416 30.106 -1.382 1 91.97 626 ALA B O 1
ATOM 11428 N N . ASP B 1 627 ? 23.461 28.198 -2.058 1 87.9 627 ASP B N 1
ATOM 11429 C CA . ASP B 1 627 ? 24.163 28.9 -3.127 1 87.9 627 ASP B CA 1
ATOM 11430 C C . ASP B 1 627 ? 23.188 29.387 -4.197 1 87.9 627 ASP B C 1
ATOM 11432 O O . ASP B 1 627 ? 23.324 30.5 -4.709 1 87.9 627 ASP B O 1
ATOM 11436 N N . GLU B 1 628 ? 22.281 28.615 -4.506 1 83.56 628 GLU B N 1
ATOM 11437 C CA . GLU B 1 628 ? 21.247 28.99 -5.465 1 83.56 628 GLU B CA 1
ATOM 11438 C C . GLU B 1 628 ? 20.466 30.21 -4.985 1 83.56 628 GLU B C 1
ATOM 11440 O O . GLU B 1 628 ? 20.186 31.122 -5.767 1 83.56 628 GLU B O 1
ATOM 11445 N N . ILE B 1 629 ? 20.137 30.25 -3.728 1 92.06 629 ILE B N 1
ATOM 11446 C CA . ILE B 1 629 ? 19.365 31.331 -3.126 1 92.06 629 ILE B CA 1
ATOM 11447 C C . ILE B 1 629 ? 20.174 32.625 -3.161 1 92.06 629 ILE B C 1
ATOM 11449 O O . ILE B 1 629 ? 19.655 33.681 -3.531 1 92.06 629 ILE B O 1
ATOM 11453 N N . ARG B 1 630 ? 21.437 32.533 -2.814 1 93.28 630 ARG B N 1
ATOM 11454 C CA . ARG B 1 630 ? 22.303 33.707 -2.835 1 93.28 630 ARG B CA 1
ATOM 11455 C C . ARG B 1 630 ? 22.406 34.285 -4.242 1 93.28 630 ARG B C 1
ATOM 11457 O O . ARG B 1 630 ? 22.335 35.502 -4.426 1 93.28 630 ARG B O 1
ATOM 11464 N N . THR B 1 631 ? 22.469 33.339 -5.157 1 87.82 631 THR B N 1
ATOM 11465 C CA . THR B 1 631 ? 22.595 33.766 -6.546 1 87.82 631 THR B CA 1
ATOM 11466 C C . THR B 1 631 ? 21.305 34.422 -7.031 1 87.82 631 THR B C 1
ATOM 11468 O O . THR B 1 631 ? 21.337 35.495 -7.636 1 87.82 631 THR B O 1
ATOM 11471 N N . LEU B 1 632 ? 20.232 33.835 -6.753 1 85.77 632 LEU B N 1
ATOM 11472 C CA . LEU B 1 632 ? 18.924 34.316 -7.186 1 85.77 632 LEU B CA 1
ATOM 11473 C C . LEU B 1 632 ? 18.622 35.684 -6.584 1 85.77 632 LEU B C 1
ATOM 11475 O O . LEU B 1 632 ? 18.142 36.581 -7.281 1 85.77 632 LEU B O 1
ATOM 11479 N N . MET B 1 633 ? 18.829 35.884 -5.34 1 90.42 633 MET B N 1
ATOM 11480 C CA . MET B 1 633 ? 18.49 37.129 -4.657 1 90.42 633 MET B CA 1
ATOM 11481 C C . MET B 1 633 ? 19.49 38.228 -5.002 1 90.42 633 MET B C 1
ATOM 11483 O O . MET B 1 633 ? 19.12 39.399 -5.106 1 90.42 633 MET B O 1
ATOM 11487 N N . ALA B 1 634 ? 20.728 37.785 -5.237 1 88 634 ALA B N 1
ATOM 11488 C CA . ALA B 1 634 ? 21.731 38.756 -5.667 1 88 634 ALA B CA 1
ATOM 11489 C C . ALA B 1 634 ? 21.358 39.372 -7.012 1 88 634 ALA B C 1
ATOM 11491 O O . ALA B 1 634 ? 21.628 40.55 -7.259 1 88 634 ALA B O 1
ATOM 11492 N N . ALA B 1 635 ? 20.76 38.579 -7.767 1 81.63 635 ALA B N 1
ATOM 11493 C CA . ALA B 1 635 ? 20.374 39.02 -9.105 1 81.63 635 ALA B CA 1
ATOM 11494 C C . ALA B 1 635 ? 19.378 40.175 -9.036 1 81.63 635 ALA B C 1
ATOM 11496 O O . ALA B 1 635 ? 19.267 40.965 -9.976 1 81.63 635 ALA B O 1
ATOM 11497 N N . VAL B 1 636 ? 18.661 40.287 -7.959 1 83.59 636 VAL B N 1
ATOM 11498 C CA . VAL B 1 636 ? 17.683 41.363 -7.841 1 83.59 636 VAL B CA 1
ATOM 11499 C C . VAL B 1 636 ? 18.163 42.388 -6.816 1 83.59 636 VAL B C 1
ATOM 11501 O O . VAL B 1 636 ? 17.378 43.207 -6.332 1 83.59 636 VAL B O 1
ATOM 11504 N N . GLY B 1 637 ? 19.418 42.303 -6.421 1 87.6 637 GLY B N 1
ATOM 11505 C CA . GLY B 1 637 ? 20.043 43.3 -5.567 1 87.6 637 GLY B CA 1
ATOM 11506 C C . GLY B 1 637 ? 19.813 43.048 -4.089 1 87.6 637 GLY B C 1
ATOM 11507 O O . GLY B 1 637 ? 19.866 43.977 -3.28 1 87.6 637 GLY B O 1
ATOM 11508 N N . LEU B 1 638 ? 19.422 41.913 -3.712 1 93.26 638 LEU B N 1
ATOM 11509 C CA . LEU B 1 638 ? 19.189 41.572 -2.313 1 93.26 638 LEU B CA 1
ATOM 11510 C C . LEU B 1 638 ? 20.319 40.704 -1.77 1 93.26 638 LEU B C 1
ATOM 11512 O O . LEU B 1 638 ? 20.934 39.94 -2.516 1 93.26 638 LEU B O 1
ATOM 11516 N N . ALA B 1 639 ? 20.681 40.848 -0.531 1 93.49 639 ALA B N 1
ATOM 11517 C CA . ALA B 1 639 ? 21.732 40.078 0.13 1 93.49 639 ALA B CA 1
ATOM 11518 C C . ALA B 1 639 ? 21.183 39.33 1.342 1 93.49 639 ALA B C 1
ATOM 11520 O O . ALA B 1 639 ? 21.352 39.771 2.481 1 93.49 639 ALA B O 1
ATOM 11521 N N . PRO B 1 640 ? 20.66 38.221 1.177 1 95.79 640 PRO B N 1
ATOM 11522 C CA . PRO B 1 640 ? 20.064 37.461 2.278 1 95.79 640 PRO B CA 1
ATOM 11523 C C . PRO B 1 640 ? 21.108 36.759 3.144 1 95.79 640 PRO B C 1
ATOM 11525 O O . PRO B 1 640 ? 22.208 36.462 2.672 1 95.79 640 PRO B O 1
ATOM 11528 N N . GLU B 1 641 ? 20.895 36.608 4.416 1 97.15 641 GLU B N 1
ATOM 11529 C CA . GLU B 1 641 ? 21.6 35.671 5.286 1 97.15 641 GLU B CA 1
ATOM 11530 C C . GLU B 1 641 ? 21.031 34.262 5.157 1 97.15 641 GLU B C 1
ATOM 11532 O O . GLU B 1 641 ? 19.915 33.993 5.605 1 97.15 641 GLU B O 1
ATOM 11537 N N . VAL B 1 642 ? 21.805 33.369 4.525 1 96.88 642 VAL B N 1
ATOM 11538 C CA . VAL B 1 642 ? 21.282 32.031 4.269 1 96.88 642 VAL B CA 1
ATOM 11539 C C . VAL B 1 642 ? 21.824 31.055 5.312 1 96.88 642 VAL B C 1
ATOM 11541 O O . VAL B 1 642 ? 23.039 30.934 5.485 1 96.88 642 VAL B O 1
ATOM 11544 N N . LEU B 1 643 ? 20.962 30.403 6.03 1 96.08 643 LEU B N 1
ATOM 11545 C CA . LEU B 1 643 ? 21.309 29.422 7.053 1 96.08 643 LEU B CA 1
ATOM 11546 C C . LEU B 1 643 ? 20.905 28.018 6.618 1 96.08 643 LEU B C 1
ATOM 11548 O O . LEU B 1 643 ? 19.74 27.774 6.295 1 96.08 643 LEU B O 1
ATOM 11552 N N . VAL B 1 644 ? 21.833 27.141 6.644 1 92.7 644 VAL B N 1
ATOM 11553 C CA . VAL B 1 644 ? 21.549 25.749 6.31 1 92.7 644 VAL B CA 1
ATOM 11554 C C . VAL B 1 644 ? 21.202 24.973 7.578 1 92.7 644 VAL B C 1
ATOM 11556 O O . VAL B 1 644 ? 21.984 24.95 8.532 1 92.7 644 VAL B O 1
ATOM 11559 N N . ARG B 1 645 ? 20.045 24.48 7.647 1 87.75 645 ARG B N 1
ATOM 11560 C CA . ARG B 1 645 ? 19.536 23.7 8.77 1 87.75 645 ARG B CA 1
ATOM 11561 C C . ARG B 1 645 ? 19.058 22.327 8.311 1 87.75 645 ARG B C 1
ATOM 11563 O O . ARG B 1 645 ? 18.672 22.153 7.153 1 87.75 645 ARG B O 1
ATOM 11570 N N . PRO B 1 646 ? 19.126 21.364 9.244 1 80.2 646 PRO B N 1
ATOM 11571 C CA . PRO B 1 646 ? 18.585 20.053 8.877 1 80.2 646 PRO B CA 1
ATOM 11572 C C . PRO B 1 646 ? 17.102 20.108 8.515 1 80.2 646 PRO B C 1
ATOM 11574 O O . PRO B 1 646 ? 16.366 20.95 9.035 1 80.2 646 PRO B O 1
ATOM 11577 N N . ASN B 1 647 ? 16.721 19.25 7.582 1 80.25 647 ASN B N 1
ATOM 11578 C CA . ASN B 1 647 ? 15.322 19.158 7.177 1 80.25 647 ASN B CA 1
ATOM 11579 C C . ASN B 1 647 ? 14.456 18.57 8.287 1 80.25 647 ASN B C 1
ATOM 11581 O O . ASN B 1 647 ? 14.044 17.411 8.211 1 80.25 647 ASN B O 1
ATOM 11585 N N . ARG B 1 648 ? 14.152 19.34 9.253 1 86.54 648 ARG B N 1
ATOM 11586 C CA . ARG B 1 648 ? 13.341 18.944 10.399 1 86.54 648 ARG B CA 1
ATOM 11587 C C . ARG B 1 648 ? 12.395 20.066 10.814 1 86.54 648 ARG B C 1
ATOM 11589 O O . ARG B 1 648 ? 12.79 21.232 10.86 1 86.54 648 ARG B O 1
ATOM 11596 N N . GLY B 1 649 ? 11.15 19.62 11.035 1 88.89 649 GLY B N 1
ATOM 11597 C CA . GLY B 1 649 ? 10.18 20.511 11.651 1 88.89 649 GLY B CA 1
ATOM 11598 C C . GLY B 1 649 ? 9.522 21.454 10.661 1 88.89 649 GLY B C 1
ATOM 11599 O O . GLY B 1 649 ? 8.931 22.462 11.053 1 88.89 649 GLY B O 1
ATOM 11600 N N . ARG B 1 650 ? 9.662 21.212 9.391 1 88.82 650 ARG B N 1
ATOM 11601 C CA . ARG B 1 650 ? 9.049 22.028 8.347 1 88.82 650 ARG B CA 1
ATOM 11602 C C . ARG B 1 650 ? 9.498 23.481 8.453 1 88.82 650 ARG B C 1
ATOM 11604 O O . ARG B 1 650 ? 10.678 23.757 8.68 1 88.82 650 ARG B O 1
ATOM 11611 N N . ASP B 1 651 ? 8.569 24.446 8.222 1 93 651 ASP B N 1
ATOM 11612 C CA . ASP B 1 651 ? 8.925 25.859 8.294 1 93 651 ASP B CA 1
ATOM 11613 C C . ASP B 1 651 ? 8.943 26.348 9.74 1 93 651 ASP B C 1
ATOM 11615 O O . ASP B 1 651 ? 9.516 27.398 10.039 1 93 651 ASP B O 1
ATOM 11619 N N . ILE B 1 652 ? 8.496 25.57 10.679 1 95.64 652 ILE B N 1
ATOM 11620 C CA . ILE B 1 652 ? 8.23 26.022 12.041 1 95.64 652 ILE B CA 1
ATOM 11621 C C . ILE B 1 652 ? 9.514 25.96 12.865 1 95.64 652 ILE B C 1
ATOM 11623 O O . ILE B 1 652 ? 9.916 26.954 13.474 1 95.64 652 ILE B O 1
ATOM 11627 N N . LEU B 1 653 ? 10.225 24.832 12.883 1 94.19 653 LEU B N 1
ATOM 11628 C CA . LEU B 1 653 ? 11.388 24.672 13.749 1 94.19 653 LEU B CA 1
ATOM 11629 C C . LEU B 1 653 ? 12.524 25.588 13.308 1 94.19 653 LEU B C 1
ATOM 11631 O O . LEU B 1 653 ? 13.185 26.211 14.143 1 94.19 653 LEU B O 1
ATOM 11635 N N . PRO B 1 654 ? 12.778 25.673 12 1 94.36 654 PRO B N 1
ATOM 11636 C CA . PRO B 1 654 ? 13.828 26.605 11.582 1 94.36 654 PRO B CA 1
ATOM 11637 C C . PRO B 1 654 ? 13.552 28.04 12.024 1 94.36 654 PRO B C 1
ATOM 11639 O O . PRO B 1 654 ? 14.486 28.785 12.332 1 94.36 654 PRO B O 1
ATOM 11642 N N . PHE B 1 655 ? 12.27 28.445 12.016 1 96.63 655 PHE B N 1
ATOM 11643 C CA . PHE B 1 655 ? 11.911 29.783 12.471 1 96.63 655 PHE B CA 1
ATOM 11644 C C . PHE B 1 655 ? 12.097 29.911 13.978 1 96.63 655 PHE B C 1
ATOM 11646 O O . PHE B 1 655 ? 12.704 30.873 14.454 1 96.63 655 PHE B O 1
ATOM 11653 N N . LEU B 1 656 ? 11.582 28.938 14.72 1 96.92 656 LEU B N 1
ATOM 11654 C CA . LEU B 1 656 ? 11.689 28.968 16.175 1 96.92 656 LEU B CA 1
ATOM 11655 C C . LEU B 1 656 ? 13.15 28.998 16.612 1 96.92 656 LEU B C 1
ATOM 11657 O O . LEU B 1 656 ? 13.499 29.677 17.58 1 96.92 656 LEU B O 1
ATOM 11661 N N . GLN B 1 657 ? 13.969 28.355 15.928 1 94.84 657 GLN B N 1
ATOM 11662 C CA . GLN B 1 657 ? 15.372 28.196 16.294 1 94.84 657 GLN B CA 1
ATOM 11663 C C . GLN B 1 657 ? 16.132 29.51 16.143 1 94.84 657 GLN B C 1
ATOM 11665 O O . GLN B 1 657 ? 17.167 29.712 16.782 1 94.84 657 GLN B O 1
ATOM 11670 N N . LEU B 1 658 ? 15.658 30.41 15.276 1 96.56 658 LEU B N 1
ATOM 11671 C CA . LEU B 1 658 ? 16.286 31.72 15.137 1 96.56 658 LEU B CA 1
ATOM 11672 C C . LEU B 1 658 ? 16.284 32.467 16.466 1 96.56 658 LEU B C 1
ATOM 11674 O O . LEU B 1 658 ? 17.113 33.353 16.687 1 96.56 658 LEU B O 1
ATOM 11678 N N . PHE B 1 659 ? 15.374 32.118 17.328 1 97.03 659 PHE B N 1
ATOM 11679 C CA . PHE B 1 659 ? 15.126 32.932 18.512 1 97.03 659 PHE B CA 1
ATOM 11680 C C . PHE B 1 659 ? 15.695 32.264 19.758 1 97.03 659 PHE B C 1
ATOM 11682 O O . PHE B 1 659 ? 15.491 32.745 20.874 1 97.03 659 PHE B O 1
ATOM 11689 N N . LEU B 1 660 ? 16.31 31.161 19.596 1 94.35 660 LEU B N 1
ATOM 11690 C CA . LEU B 1 660 ? 17.031 30.549 20.706 1 94.35 660 LEU B CA 1
ATOM 11691 C C . LEU B 1 660 ? 18.227 31.404 21.115 1 94.35 660 LEU B C 1
ATOM 11693 O O . LEU B 1 660 ? 18.641 32.295 20.37 1 94.35 660 LEU B O 1
ATOM 11697 N N . PRO B 1 661 ? 18.725 31.133 22.291 1 91.34 661 PRO B N 1
ATOM 11698 C CA . PRO B 1 661 ? 19.906 31.907 22.682 1 91.34 661 PRO B CA 1
ATOM 11699 C C . PRO B 1 661 ? 21.044 31.799 21.67 1 91.34 661 PRO B C 1
ATOM 11701 O O . PRO B 1 661 ? 21.454 30.691 21.312 1 91.34 661 PRO B O 1
ATOM 11704 N N . GLY B 1 662 ? 21.454 32.865 21.187 1 90.68 662 GLY B N 1
ATOM 11705 C CA . GLY B 1 662 ? 22.519 32.889 20.197 1 90.68 662 GLY B CA 1
ATOM 11706 C C . GLY B 1 662 ? 22.019 32.7 18.777 1 90.68 662 GLY B C 1
ATOM 11707 O O . GLY B 1 662 ? 22.815 32.581 17.844 1 90.68 662 GLY B O 1
ATOM 11708 N N . GLY B 1 663 ? 20.741 32.777 18.603 1 93.15 663 GLY B N 1
ATOM 11709 C CA . GLY B 1 663 ? 20.183 32.551 17.28 1 93.15 663 GLY B CA 1
ATOM 11710 C C . GLY B 1 663 ? 20.244 33.777 16.389 1 93.15 663 GLY B C 1
ATOM 11711 O O . GLY B 1 663 ? 20.632 34.858 16.837 1 93.15 663 GLY B O 1
ATOM 11712 N N . ALA B 1 664 ? 19.87 33.622 15.238 1 95.38 664 ALA B N 1
ATOM 11713 C CA . ALA B 1 664 ? 20.042 34.633 14.198 1 95.38 664 ALA B CA 1
ATOM 11714 C C . ALA B 1 664 ? 19.057 35.784 14.383 1 95.38 664 ALA B C 1
ATOM 11716 O O . ALA B 1 664 ? 19.241 36.864 13.816 1 95.38 664 ALA B O 1
ATOM 11717 N N . ALA B 1 665 ? 17.958 35.634 15.177 1 96.68 665 ALA B N 1
ATOM 11718 C CA . ALA B 1 665 ? 16.959 36.687 15.344 1 96.68 665 ALA B CA 1
ATOM 11719 C C . ALA B 1 665 ? 17.55 37.894 16.067 1 96.68 665 ALA B C 1
ATOM 11721 O O . ALA B 1 665 ? 17.125 39.03 15.843 1 96.68 665 ALA B O 1
ATOM 11722 N N . GLY B 1 666 ? 18.507 37.615 16.992 1 94.41 666 GLY B N 1
ATOM 11723 C CA . GLY B 1 666 ? 19.12 38.699 17.742 1 94.41 666 GLY B CA 1
ATOM 11724 C C . GLY B 1 666 ? 18.114 39.539 18.507 1 94.41 666 GLY B C 1
ATOM 11725 O O . GLY B 1 666 ? 17.272 39.002 19.23 1 94.41 666 GLY B O 1
ATOM 11726 N N . GLU B 1 667 ? 18.16 40.886 18.254 1 93.34 667 GLU B N 1
ATOM 11727 C CA . GLU B 1 667 ? 17.315 41.813 19.001 1 93.34 667 GLU B CA 1
ATOM 11728 C C . GLU B 1 667 ? 16.192 42.364 18.126 1 93.34 667 GLU B C 1
ATOM 11730 O O . GLU B 1 667 ? 15.431 43.232 18.557 1 93.34 667 GLU B O 1
ATOM 11735 N N . ASP B 1 668 ? 16.07 41.86 16.966 1 96.46 668 ASP B N 1
ATOM 11736 C CA . ASP B 1 668 ? 15.01 42.321 16.075 1 96.46 668 ASP B CA 1
ATOM 11737 C C . ASP B 1 668 ? 13.632 42.05 16.674 1 96.46 668 ASP B C 1
ATOM 11739 O O . ASP B 1 668 ? 13.314 40.912 17.025 1 96.46 668 ASP B O 1
ATOM 11743 N N . GLU B 1 669 ? 12.852 42.987 16.656 1 96.91 669 GLU B N 1
ATOM 11744 C CA . GLU B 1 669 ? 11.599 42.916 17.402 1 96.91 669 GLU B CA 1
ATOM 11745 C C . GLU B 1 669 ? 10.485 42.31 16.554 1 96.91 669 GLU B C 1
ATOM 11747 O O . GLU B 1 669 ? 9.699 41.495 17.041 1 96.91 669 GLU B O 1
ATOM 11752 N N . ILE B 1 670 ? 10.342 42.86 15.286 1 98.27 670 ILE B N 1
ATOM 11753 C CA . ILE B 1 670 ? 9.234 42.444 14.432 1 98.27 670 ILE B CA 1
ATOM 11754 C C . ILE B 1 670 ? 9.762 41.587 13.283 1 98.27 670 ILE B C 1
ATOM 11756 O O . ILE B 1 670 ? 10.722 41.967 12.608 1 98.27 670 ILE B O 1
ATOM 11760 N N . TRP B 1 671 ? 9.155 40.456 13.137 1 98.49 671 TRP B N 1
ATOM 11761 C CA . TRP B 1 671 ? 9.543 39.531 12.077 1 98.49 671 TRP B CA 1
ATOM 11762 C C . TRP B 1 671 ? 8.35 39.185 11.192 1 98.49 671 TRP B C 1
ATOM 11764 O O . TRP B 1 671 ? 7.227 39.043 11.681 1 98.49 671 TRP B O 1
ATOM 11774 N N . CYS B 1 672 ? 8.546 39.068 9.954 1 98.47 672 CYS B N 1
ATOM 11775 C CA . CYS B 1 672 ? 7.611 38.451 9.021 1 98.47 672 CYS B CA 1
ATOM 11776 C C . CYS B 1 672 ? 8.063 37.045 8.645 1 98.47 672 CYS B C 1
ATOM 11778 O O . CYS B 1 672 ? 9.163 36.861 8.122 1 98.47 672 CYS B O 1
ATOM 11780 N N . HIS B 1 673 ? 7.27 36.062 8.955 1 98.34 673 HIS B N 1
ATOM 11781 C CA . HIS B 1 673 ? 7.605 34.673 8.663 1 98.34 673 HIS B CA 1
ATOM 11782 C C . HIS B 1 673 ? 6.866 34.176 7.425 1 98.34 673 HIS B C 1
ATOM 11784 O O . HIS B 1 673 ? 5.633 34.168 7.394 1 98.34 673 HIS B O 1
ATOM 11790 N N . LEU B 1 674 ? 7.653 33.733 6.431 1 96.87 674 LEU B N 1
ATOM 11791 C CA . LEU B 1 674 ? 7.119 33.221 5.174 1 96.87 674 LEU B CA 1
ATOM 11792 C C . LEU B 1 674 ? 7.74 31.872 4.829 1 96.87 674 LEU B C 1
ATOM 11794 O O . LEU B 1 674 ? 8.811 31.529 5.335 1 96.87 674 LEU B O 1
ATOM 11798 N N . HIS B 1 675 ? 7.077 31.103 4.086 1 92.49 675 HIS B N 1
ATOM 11799 C CA . HIS B 1 675 ? 7.668 29.867 3.587 1 92.49 675 HIS B CA 1
ATOM 11800 C C . HIS B 1 675 ? 7.108 29.502 2.216 1 92.49 675 HIS B C 1
ATOM 11802 O O . HIS B 1 675 ? 6.037 29.976 1.833 1 92.49 675 HIS B O 1
ATOM 11808 N N . GLN B 1 676 ? 7.958 28.675 1.496 1 82.95 676 GLN B N 1
ATOM 11809 C CA . GLN B 1 676 ? 7.532 28.191 0.187 1 82.95 676 GLN B CA 1
ATOM 11810 C C . GLN B 1 676 ? 6.647 26.954 0.319 1 82.95 676 GLN B C 1
ATOM 11812 O O . GLN B 1 676 ? 6.904 26.087 1.157 1 82.95 676 GLN B O 1
ATOM 11817 N N . LYS B 1 677 ? 5.425 27.036 0.075 1 65.69 677 LYS B N 1
ATOM 11818 C CA . LYS B 1 677 ? 4.465 25.948 0.232 1 65.69 677 LYS B CA 1
ATOM 11819 C C . LYS B 1 677 ? 4.426 25.065 -1.013 1 65.69 677 LYS B C 1
ATOM 11821 O O . LYS B 1 677 ? 4.343 25.569 -2.135 1 65.69 677 LYS B O 1
ATOM 11826 N N . LYS B 1 678 ? 4.808 23.747 -0.946 1 58.75 678 LYS B N 1
ATOM 11827 C CA . LYS B 1 678 ? 4.503 22.81 -2.024 1 58.75 678 LYS B CA 1
ATOM 11828 C C . LYS B 1 678 ? 3.794 21.569 -1.489 1 58.75 678 LYS B C 1
ATOM 11830 O O . LYS B 1 678 ? 4.276 20.926 -0.554 1 58.75 678 LYS B O 1
ATOM 11835 N N . SER B 1 679 ? 2.39 21.33 -1.526 1 53.36 679 SER B N 1
ATOM 11836 C CA . SER B 1 679 ? 1.73 20.086 -1.144 1 53.36 679 SER B CA 1
ATOM 11837 C C . SER B 1 679 ? 1.88 19.025 -2.228 1 53.36 679 SER B C 1
ATOM 11839 O O . SER B 1 679 ? 1.66 19.301 -3.409 1 53.36 679 SER B O 1
ATOM 11841 N N . LEU B 1 680 ? 2.738 18.134 -2.136 1 46.81 680 LEU B N 1
ATOM 11842 C CA . LEU B 1 680 ? 2.997 17.078 -3.109 1 46.81 680 LEU B CA 1
ATOM 11843 C C . LEU B 1 680 ? 1.716 16.681 -3.835 1 46.81 680 LEU B C 1
ATOM 11845 O O . LEU B 1 680 ? 1.756 16.28 -5 1 46.81 680 LEU B O 1
ATOM 11849 N N . ALA B 1 681 ? 0.589 16.789 -3.148 1 45.32 681 ALA B N 1
ATOM 11850 C CA . ALA B 1 681 ? -0.665 16.254 -3.673 1 45.32 681 ALA B CA 1
ATOM 11851 C C . ALA B 1 681 ? -1.376 17.281 -4.549 1 45.32 681 ALA B C 1
ATOM 11853 O O . ALA B 1 681 ? -2.247 16.928 -5.348 1 45.32 681 ALA B O 1
ATOM 11854 N N . THR B 1 682 ? -1.482 18.566 -4.359 1 48.06 682 THR B N 1
ATOM 11855 C CA . THR B 1 682 ? -2.3 19.552 -5.057 1 48.06 682 THR B CA 1
ATOM 11856 C C . THR B 1 682 ? -1.462 20.762 -5.46 1 48.06 682 THR B C 1
ATOM 11858 O O . THR B 1 682 ? -1.49 21.795 -4.788 1 48.06 682 THR B O 1
ATOM 11861 N N . THR B 1 683 ? -0.822 20.76 -6.485 1 55.96 683 THR B N 1
ATOM 11862 C CA . THR B 1 683 ? 0.125 21.8 -6.872 1 55.96 683 THR B CA 1
ATOM 11863 C C . THR B 1 683 ? -0.602 23.105 -7.184 1 55.96 683 THR B C 1
ATOM 11865 O O . THR B 1 683 ? -0.25 24.16 -6.651 1 55.96 683 THR B O 1
ATOM 11868 N N . ASP B 1 684 ? -1.846 23.004 -7.733 1 64.78 684 ASP B N 1
ATOM 11869 C CA . ASP B 1 684 ? -2.486 24.234 -8.189 1 64.78 684 ASP B CA 1
ATOM 11870 C C . ASP B 1 684 ? -3.155 24.969 -7.029 1 64.78 684 ASP B C 1
ATOM 11872 O O . ASP B 1 684 ? -3.021 26.187 -6.9 1 64.78 684 ASP B O 1
ATOM 11876 N N . SER B 1 685 ? -3.791 24.309 -6.155 1 75.11 685 SER B N 1
ATOM 11877 C CA . SER B 1 685 ? -4.466 24.915 -5.012 1 75.11 685 SER B CA 1
ATOM 11878 C C . SER B 1 685 ? -3.461 25.483 -4.014 1 75.11 685 SER B C 1
ATOM 11880 O O . SER B 1 685 ? -3.712 26.517 -3.393 1 75.11 685 SER B O 1
ATOM 11882 N N . GLY B 1 686 ? -2.404 24.879 -4.017 1 79.19 686 GLY B N 1
ATOM 11883 C CA . GLY B 1 686 ? -1.357 25.356 -3.128 1 79.19 686 GLY B CA 1
ATOM 11884 C C . GLY B 1 686 ? -0.762 26.681 -3.564 1 79.19 686 GLY B C 1
ATOM 11885 O O . GLY B 1 686 ? -0.487 27.548 -2.731 1 79.19 686 GLY B O 1
ATOM 11886 N N . ASP B 1 687 ? -0.684 26.897 -4.803 1 82.44 687 ASP B N 1
ATOM 11887 C CA . ASP B 1 687 ? -0.143 28.14 -5.344 1 82.44 687 ASP B CA 1
ATOM 11888 C C . ASP B 1 687 ? -1.111 29.3 -5.127 1 82.44 687 ASP B C 1
ATOM 11890 O O . ASP B 1 687 ? -0.691 30.413 -4.802 1 82.44 687 ASP B O 1
ATOM 11894 N N . ILE B 1 688 ? -2.364 28.983 -5.291 1 87.17 688 ILE B N 1
ATOM 11895 C CA . ILE B 1 688 ? -3.387 30.003 -5.085 1 87.17 688 ILE B CA 1
ATOM 11896 C C . ILE B 1 688 ? -3.41 30.421 -3.616 1 87.17 688 ILE B C 1
ATOM 11898 O O . ILE B 1 688 ? -3.488 31.612 -3.305 1 87.17 688 ILE B O 1
ATOM 11902 N N . TRP B 1 689 ? -3.381 29.479 -2.774 1 91.49 689 TRP B N 1
ATOM 11903 C CA . TRP B 1 689 ? -3.379 29.747 -1.339 1 91.49 689 TRP B CA 1
ATOM 11904 C C . TRP B 1 689 ? -2.151 30.557 -0.938 1 91.49 689 TRP B C 1
ATOM 11906 O O . TRP B 1 689 ? -2.254 31.506 -0.157 1 91.49 689 TRP B O 1
ATOM 11916 N N . ARG B 1 690 ? -0.996 30.227 -1.441 1 91.69 690 ARG B N 1
ATOM 11917 C CA . ARG B 1 690 ? 0.226 30.977 -1.167 1 91.69 690 ARG B CA 1
ATOM 11918 C C . ARG B 1 690 ? 0.097 32.422 -1.637 1 91.69 690 ARG B C 1
ATOM 11920 O O . ARG B 1 690 ? 0.45 33.352 -0.908 1 91.69 690 ARG B O 1
ATOM 11927 N N . ALA B 1 691 ? -0.378 32.594 -2.809 1 91.65 691 ALA B N 1
ATOM 11928 C CA . ALA B 1 691 ? -0.58 33.934 -3.355 1 91.65 691 ALA B CA 1
ATOM 11929 C C . ALA B 1 691 ? -1.533 34.744 -2.481 1 91.65 691 ALA B C 1
ATOM 11931 O O . ALA B 1 691 ? -1.334 35.945 -2.283 1 91.65 691 ALA B O 1
ATOM 11932 N N . PHE B 1 692 ? -2.573 34.052 -2.014 1 94.37 692 PHE B N 1
ATOM 11933 C CA . PHE B 1 692 ? -3.544 34.654 -1.108 1 94.37 692 PHE B CA 1
ATOM 11934 C C . PHE B 1 692 ? -2.861 35.172 0.151 1 94.37 692 PHE B C 1
ATOM 11936 O O . PHE B 1 692 ? -3.061 36.324 0.543 1 94.37 692 PHE B O 1
ATOM 11943 N N . LEU B 1 693 ? -2.041 34.45 0.765 1 96.69 693 LEU B N 1
ATOM 11944 C CA . LEU B 1 693 ? -1.366 34.813 2.006 1 96.69 693 LEU B CA 1
ATOM 11945 C C . LEU B 1 693 ? -0.364 35.939 1.771 1 96.69 693 LEU B C 1
ATOM 11947 O O . LEU B 1 693 ? -0.331 36.914 2.526 1 96.69 693 LEU B O 1
ATOM 11951 N N . LEU B 1 694 ? 0.395 35.847 0.729 1 96.42 694 LEU B N 1
ATOM 11952 C CA . LEU B 1 694 ? 1.429 36.833 0.435 1 96.42 694 LEU B CA 1
ATOM 11953 C C . LEU B 1 694 ? 0.81 38.18 0.079 1 96.42 694 LEU B C 1
ATOM 11955 O O . LEU B 1 694 ? 1.311 39.227 0.495 1 96.42 694 LEU B O 1
ATOM 11959 N N . ARG B 1 695 ? -0.254 38.097 -0.666 1 96.65 695 ARG B N 1
ATOM 11960 C CA . ARG B 1 695 ? -0.93 39.333 -1.048 1 96.65 695 ARG B CA 1
ATOM 11961 C C . ARG B 1 695 ? -1.398 40.103 0.182 1 96.65 695 ARG B C 1
ATOM 11963 O O . ARG B 1 695 ? -1.229 41.322 0.259 1 96.65 695 ARG B O 1
ATOM 11970 N N . ILE B 1 696 ? -1.929 39.437 1.098 1 97.95 696 ILE B N 1
ATOM 11971 C CA . ILE B 1 696 ? -2.524 40.08 2.264 1 97.95 696 ILE B CA 1
ATOM 11972 C C . ILE B 1 696 ? -1.423 40.574 3.199 1 97.95 696 ILE B C 1
ATOM 11974 O O . ILE B 1 696 ? -1.529 41.661 3.773 1 97.95 696 ILE B O 1
ATOM 11978 N N . LEU B 1 697 ? -0.34 39.84 3.305 1 98.15 697 LEU B N 1
ATOM 11979 C CA . LEU B 1 697 ? 0.708 40.193 4.256 1 98.15 697 LEU B CA 1
ATOM 11980 C C . LEU B 1 697 ? 1.657 41.228 3.659 1 98.15 697 LEU B C 1
ATOM 11982 O O . LEU B 1 697 ? 2.15 42.107 4.369 1 98.15 697 LEU B O 1
ATOM 11986 N N . LEU B 1 698 ? 1.903 41.117 2.303 1 97.73 698 LEU B N 1
ATOM 11987 C CA . LEU B 1 698 ? 3.012 41.88 1.741 1 97.73 698 LEU B CA 1
ATOM 11988 C C . LEU B 1 698 ? 2.511 42.893 0.716 1 97.73 698 LEU B C 1
ATOM 11990 O O . LEU B 1 698 ? 3.162 43.912 0.476 1 97.73 698 LEU B O 1
ATOM 11994 N N . GLY B 1 699 ? 1.425 42.564 0.079 1 96.88 699 GLY B N 1
ATOM 11995 C CA . GLY B 1 699 ? 1.009 43.341 -1.078 1 96.88 699 GLY B CA 1
ATOM 11996 C C . GLY B 1 699 ? 1.521 42.777 -2.39 1 96.88 699 GLY B C 1
ATOM 11997 O O . GLY B 1 699 ? 1.582 41.559 -2.567 1 96.88 699 GLY B O 1
ATOM 11998 N N . ASP B 1 700 ? 1.773 43.604 -3.344 1 94.36 700 ASP B N 1
ATOM 11999 C CA . ASP B 1 700 ? 2.275 43.152 -4.638 1 94.36 700 ASP B CA 1
ATOM 12000 C C . ASP B 1 700 ? 3.464 43.996 -5.091 1 94.36 700 ASP B C 1
ATOM 12002 O O . ASP B 1 700 ? 4.165 44.584 -4.265 1 94.36 700 ASP B O 1
ATOM 12006 N N . GLU B 1 701 ? 3.786 43.958 -6.336 1 90.06 701 GLU B N 1
ATOM 12007 C CA . GLU B 1 701 ? 4.972 44.629 -6.86 1 90.06 701 GLU B CA 1
ATOM 12008 C C . GLU B 1 701 ? 4.858 46.143 -6.715 1 90.06 701 GLU B C 1
ATOM 12010 O O . GLU B 1 701 ? 5.855 46.825 -6.468 1 90.06 701 GLU B O 1
ATOM 12015 N N . ALA B 1 702 ? 3.659 46.607 -6.764 1 89.69 702 ALA B N 1
ATOM 12016 C CA . ALA B 1 702 ? 3.435 48.047 -6.849 1 89.69 702 ALA B CA 1
ATOM 12017 C C . ALA B 1 702 ? 2.974 48.611 -5.508 1 89.69 702 ALA B C 1
ATOM 12019 O O . ALA B 1 702 ? 3.12 49.808 -5.248 1 89.69 702 ALA B O 1
ATOM 12020 N N . SER B 1 703 ? 2.396 47.721 -4.73 1 94.18 703 SER B N 1
ATOM 12021 C CA . SER B 1 703 ? 1.769 48.211 -3.507 1 94.18 703 SER B CA 1
ATOM 12022 C C . SER B 1 703 ? 2.172 47.367 -2.302 1 94.18 703 SER B C 1
ATOM 12024 O O . SER B 1 703 ? 2.343 46.152 -2.418 1 94.18 703 SER B O 1
ATOM 12026 N N . LEU B 1 704 ? 2.254 48.097 -1.138 1 97.1 704 LEU B N 1
ATOM 12027 C CA . LEU B 1 704 ? 2.569 47.435 0.123 1 97.1 704 LEU B CA 1
ATOM 12028 C C . LEU B 1 704 ? 1.305 47.204 0.946 1 97.1 704 LEU B C 1
ATOM 12030 O O . LEU B 1 704 ? 0.423 48.064 0.99 1 97.1 704 LEU B O 1
ATOM 12034 N N . SER B 1 705 ? 1.156 46.066 1.517 1 97.78 705 SER B N 1
ATOM 12035 C CA . SER B 1 705 ? 0.081 45.796 2.466 1 97.78 705 SER B CA 1
ATOM 12036 C C . SER B 1 705 ? 0.254 46.609 3.744 1 97.78 705 SER B C 1
ATOM 12038 O O . SER B 1 705 ? 1.38 46.849 4.186 1 97.78 705 SER B O 1
ATOM 12040 N N . ASP B 1 706 ? -0.812 46.997 4.36 1 97.1 706 ASP B N 1
ATOM 12041 C CA . ASP B 1 706 ? -0.729 47.713 5.629 1 97.1 706 ASP B CA 1
ATOM 12042 C C . ASP B 1 706 ? -0.769 46.745 6.81 1 97.1 706 ASP B C 1
ATOM 12044 O O . ASP B 1 706 ? -0.955 47.162 7.955 1 97.1 706 ASP B O 1
ATOM 12048 N N . ALA B 1 707 ? -0.702 45.464 6.583 1 97.87 707 ALA B N 1
ATOM 12049 C CA . ALA B 1 707 ? -0.77 44.447 7.628 1 97.87 707 ALA B CA 1
ATOM 12050 C C . ALA B 1 707 ? 0.237 44.733 8.739 1 97.87 707 ALA B C 1
ATOM 12052 O O . ALA B 1 707 ? -0.118 44.74 9.92 1 97.87 707 ALA B O 1
ATOM 12053 N N . ALA B 1 708 ? 1.433 45.058 8.372 1 96.67 708 ALA B N 1
ATOM 12054 C CA . ALA B 1 708 ? 2.511 45.255 9.338 1 96.67 708 ALA B CA 1
ATOM 12055 C C . ALA B 1 708 ? 2.271 46.505 10.18 1 96.67 708 ALA B C 1
ATOM 12057 O O . ALA B 1 708 ? 2.791 46.621 11.292 1 96.67 708 ALA B O 1
ATOM 12058 N N . THR B 1 709 ? 1.491 47.42 9.655 1 97.62 709 THR B N 1
ATOM 12059 C CA . THR B 1 709 ? 1.259 48.676 10.361 1 97.62 709 THR B CA 1
ATOM 12060 C C . THR B 1 709 ? 0.486 48.434 11.654 1 97.62 709 THR B C 1
ATOM 12062 O O . THR B 1 709 ? 0.549 49.243 12.582 1 97.62 709 THR B O 1
ATOM 12065 N N . ASN B 1 710 ? -0.216 47.323 11.717 1 97.42 710 ASN B N 1
ATOM 12066 C CA . ASN B 1 710 ? -0.933 46.971 12.938 1 97.42 710 ASN B CA 1
ATOM 12067 C C . ASN B 1 710 ? 0.023 46.769 14.111 1 97.42 710 ASN B C 1
ATOM 12069 O O . ASN B 1 710 ? -0.354 46.972 15.266 1 97.42 710 ASN B O 1
ATOM 12073 N N . LEU B 1 711 ? 1.267 46.478 13.846 1 97.48 711 LEU B N 1
ATOM 12074 C CA . LEU B 1 711 ? 2.239 46.175 14.891 1 97.48 711 LEU B CA 1
ATOM 12075 C C . LEU B 1 711 ? 2.881 47.452 15.422 1 97.48 711 LEU B C 1
ATOM 12077 O O . LEU B 1 711 ? 3.69 47.405 16.351 1 97.48 711 LEU B O 1
ATOM 12081 N N . ARG B 1 712 ? 2.543 48.563 14.885 1 96.21 712 ARG B N 1
ATOM 12082 C CA . ARG B 1 712 ? 2.946 49.826 15.496 1 96.21 712 ARG B CA 1
ATOM 12083 C C . ARG B 1 712 ? 2.296 50.004 16.864 1 96.21 712 ARG B C 1
ATOM 12085 O O . ARG B 1 712 ? 2.853 50.669 17.74 1 96.21 712 ARG B O 1
ATOM 12092 N N . ASN B 1 713 ? 1.102 49.446 16.881 1 95.51 713 ASN B N 1
ATOM 12093 C CA . ASN B 1 713 ? 0.468 49.379 18.193 1 95.51 713 ASN B CA 1
ATOM 12094 C C . ASN B 1 713 ? 1.179 48.386 19.108 1 95.51 713 ASN B C 1
ATOM 12096 O O . ASN B 1 713 ? 1.203 47.186 18.83 1 95.51 713 ASN B O 1
ATOM 12100 N N . PRO B 1 714 ? 1.702 48.824 20.189 1 95.41 714 PRO B N 1
ATOM 12101 C CA . PRO B 1 714 ? 2.46 47.939 21.077 1 95.41 714 PRO B CA 1
ATOM 12102 C C . PRO B 1 714 ? 1.603 46.824 21.67 1 95.41 714 PRO B C 1
ATOM 12104 O O . PRO B 1 714 ? 2.136 45.841 22.191 1 95.41 714 PRO B O 1
ATOM 12107 N N . GLY B 1 715 ? 0.324 46.974 21.567 1 97.37 715 GLY B N 1
ATOM 12108 C CA . GLY B 1 715 ? -0.577 45.965 22.101 1 97.37 715 GLY B CA 1
ATOM 12109 C C . GLY B 1 715 ? -0.846 44.831 21.13 1 97.37 715 GLY B C 1
ATOM 12110 O O . GLY B 1 715 ? -1.572 43.889 21.453 1 97.37 715 GLY B O 1
ATOM 12111 N N . VAL B 1 716 ? -0.227 44.894 19.971 1 98.5 716 VAL B N 1
ATOM 12112 C CA . VAL B 1 716 ? -0.43 43.862 18.96 1 98.5 716 VAL B CA 1
ATOM 12113 C C . VAL B 1 716 ? 0.836 43.021 18.817 1 98.5 716 VAL B C 1
ATOM 12115 O O . VAL B 1 716 ? 1.935 43.562 18.672 1 98.5 716 VAL B O 1
ATOM 12118 N N . GLY B 1 717 ? 0.631 41.713 18.891 1 98.64 717 GLY B N 1
ATOM 12119 C CA . GLY B 1 717 ? 1.8 40.849 18.856 1 98.64 717 GLY B CA 1
ATOM 12120 C C . GLY B 1 717 ? 1.842 39.951 17.634 1 98.64 717 GLY B C 1
ATOM 12121 O O . GLY B 1 717 ? 2.891 39.395 17.301 1 98.64 717 GLY B O 1
ATOM 12122 N N . LEU B 1 718 ? 0.67 39.811 16.979 1 98.81 718 LEU B N 1
ATOM 12123 C CA . LEU B 1 718 ? 0.528 38.895 15.853 1 98.81 718 LEU B CA 1
ATOM 12124 C C . LEU B 1 718 ? -0.433 39.458 14.812 1 98.81 718 LEU B C 1
ATOM 12126 O O . LEU B 1 718 ? -1.487 39.997 15.16 1 98.81 718 LEU B O 1
ATOM 12130 N N . VAL B 1 719 ? -0.027 39.469 13.55 1 98.89 719 VAL B N 1
ATOM 12131 C CA . VAL B 1 719 ? -0.895 39.863 12.446 1 98.89 719 VAL B CA 1
ATOM 12132 C C . VAL B 1 719 ? -0.883 38.782 11.367 1 98.89 719 VAL B C 1
ATOM 12134 O O . VAL B 1 719 ? 0.181 38.403 10.872 1 98.89 719 VAL B O 1
ATOM 12137 N N . ALA B 1 720 ? -2.021 38.252 11.038 1 98.75 720 ALA B N 1
ATOM 12138 C CA . ALA B 1 720 ? -2.119 37.163 10.07 1 98.75 720 ALA B CA 1
ATOM 12139 C C . ALA B 1 720 ? -3.306 37.367 9.133 1 98.75 720 ALA B C 1
ATOM 12141 O O . ALA B 1 720 ? -4.204 38.161 9.422 1 98.75 720 ALA B O 1
ATOM 12142 N N . PRO B 1 721 ? -3.294 36.694 7.994 1 98.25 721 PRO B N 1
ATOM 12143 C CA . PRO B 1 721 ? -4.462 36.766 7.112 1 98.25 721 PRO B CA 1
ATOM 12144 C C . PRO B 1 721 ? -5.694 36.089 7.708 1 98.25 721 PRO B C 1
ATOM 12146 O O . PRO B 1 721 ? -5.58 35.035 8.339 1 98.25 721 PRO B O 1
ATOM 12149 N N . PHE B 1 722 ? -6.802 36.72 7.544 1 97.85 722 PHE B N 1
ATOM 12150 C CA . PHE B 1 722 ? -8.073 36.084 7.865 1 97.85 722 PHE B CA 1
ATOM 12151 C C . PHE B 1 722 ? -8.42 35.014 6.836 1 97.85 722 PHE B C 1
ATOM 12153 O O . PHE B 1 722 ? -8.407 35.277 5.632 1 97.85 722 PHE B O 1
ATOM 12160 N N . ASP B 1 723 ? -8.685 33.844 7.264 1 96.21 723 ASP B N 1
ATOM 12161 C CA . ASP B 1 723 ? -9.071 32.739 6.391 1 96.21 723 ASP B CA 1
ATOM 12162 C C . ASP B 1 723 ? -10.589 32.571 6.357 1 96.21 723 ASP B C 1
ATOM 12164 O O . ASP B 1 723 ? -11.236 32.518 7.404 1 96.21 723 ASP B O 1
ATOM 12168 N N . PRO B 1 724 ? -11.12 32.506 5.211 1 94 724 PRO B N 1
ATOM 12169 C CA . PRO B 1 724 ? -12.576 32.376 5.123 1 94 724 PRO B CA 1
ATOM 12170 C C . PRO B 1 724 ? -13.084 31.047 5.675 1 94 724 PRO B C 1
ATOM 12172 O O . PRO B 1 724 ? -14.267 30.922 6.005 1 94 724 PRO B O 1
ATOM 12175 N N . TYR B 1 725 ? -12.313 30.068 5.771 1 94.13 725 TYR B N 1
ATOM 12176 C CA . TYR B 1 725 ? -12.697 28.778 6.335 1 94.13 725 TYR B CA 1
ATOM 12177 C C . TYR B 1 725 ? -12.629 28.806 7.857 1 94.13 725 TYR B C 1
ATOM 12179 O O . TYR B 1 725 ? -11.837 29.553 8.436 1 94.13 725 TYR B O 1
ATOM 12187 N N . PHE B 1 726 ? -13.497 28.088 8.452 1 94.57 726 PHE B N 1
ATOM 12188 C CA . PHE B 1 726 ? -13.497 27.809 9.883 1 94.57 726 PHE B CA 1
ATOM 12189 C C . PHE B 1 726 ? -12.739 26.522 10.184 1 94.57 726 PHE B C 1
ATOM 12191 O O . PHE B 1 726 ? -13.271 25.425 10.002 1 94.57 726 PHE B O 1
ATOM 12198 N N . ILE B 1 727 ? -11.469 26.642 10.629 1 94.51 727 ILE B N 1
ATOM 12199 C CA . ILE B 1 727 ? -10.606 25.483 10.831 1 94.51 727 ILE B CA 1
ATOM 12200 C C . ILE B 1 727 ? -10.489 25.18 12.323 1 94.51 727 ILE B C 1
ATOM 12202 O O . ILE B 1 727 ? -9.943 25.982 13.085 1 94.51 727 ILE B O 1
ATOM 12206 N N . PRO B 1 728 ? -10.931 24.037 12.759 1 95.05 728 PRO B N 1
ATOM 12207 C CA . PRO B 1 728 ? -10.878 23.676 14.177 1 95.05 728 PRO B CA 1
ATOM 12208 C C . PRO B 1 728 ? -9.544 23.049 14.577 1 95.05 728 PRO B C 1
ATOM 12210 O O . PRO B 1 728 ? -8.535 23.249 13.897 1 95.05 728 PRO B O 1
ATOM 12213 N N . TRP B 1 729 ? -9.51 22.435 15.773 1 93.7 729 TRP B N 1
ATOM 12214 C CA . TRP B 1 729 ? -8.296 21.788 16.258 1 93.7 729 TRP B CA 1
ATOM 12215 C C . TRP B 1 729 ? -7.965 20.555 15.423 1 93.7 729 TRP B C 1
ATOM 12217 O O . TRP B 1 729 ? -6.793 20.214 15.246 1 93.7 729 TRP B O 1
ATOM 12227 N N . ASP B 1 730 ? -8.989 19.869 14.874 1 91.34 730 ASP B N 1
ATOM 12228 C CA . ASP B 1 730 ? -8.839 18.619 14.137 1 91.34 730 ASP B CA 1
ATOM 12229 C C . ASP B 1 730 ? -7.983 17.622 14.915 1 91.34 730 ASP B C 1
ATOM 12231 O O . ASP B 1 730 ? -8.228 17.376 16.098 1 91.34 730 ASP B O 1
ATOM 12235 N N . ALA B 1 731 ? -7.001 17.054 14.38 1 89.73 731 ALA B N 1
ATOM 12236 C CA . ALA B 1 731 ? -6.212 16 15.012 1 89.73 731 ALA B CA 1
ATOM 12237 C C . ALA B 1 731 ? -5.323 16.567 16.115 1 89.73 731 ALA B C 1
ATOM 12239 O O . ALA B 1 731 ? -4.843 15.826 16.976 1 89.73 731 ALA B O 1
ATOM 12240 N N . SER B 1 732 ? -5.079 17.858 16.136 1 92.58 732 SER B N 1
ATOM 12241 C CA . SER B 1 732 ? -4.245 18.486 17.155 1 92.58 732 SER B CA 1
ATOM 12242 C C . SER B 1 732 ? -4.938 18.489 18.513 1 92.58 732 SER B C 1
ATOM 12244 O O . SER B 1 732 ? -4.298 18.714 19.542 1 92.58 732 SER B O 1
ATOM 12246 N N . ARG B 1 733 ? -6.238 18.259 18.52 1 90.57 733 ARG B N 1
ATOM 12247 C CA . ARG B 1 733 ? -7 18.242 19.764 1 90.57 733 ARG B CA 1
ATOM 12248 C C . ARG B 1 733 ? -6.403 17.251 20.758 1 90.57 733 ARG B C 1
ATOM 12250 O O . ARG B 1 733 ? -6.403 17.5 21.966 1 90.57 733 ARG B O 1
ATOM 12257 N N . ALA B 1 734 ? -5.939 16.198 20.286 1 86.81 734 ALA B N 1
ATOM 12258 C CA . ALA B 1 734 ? -5.424 15.12 21.127 1 86.81 734 ALA B CA 1
ATOM 12259 C C . ALA B 1 734 ? -4.157 15.553 21.86 1 86.81 734 ALA B C 1
ATOM 12261 O O . ALA B 1 734 ? -3.772 14.944 22.86 1 86.81 734 ALA B O 1
ATOM 12262 N N . LEU B 1 735 ? -3.477 16.609 21.446 1 90.47 735 LEU B N 1
ATOM 12263 C CA . LEU B 1 735 ? -2.209 17.054 22.013 1 90.47 735 LEU B CA 1
ATOM 12264 C C . LEU B 1 735 ? -2.433 18.137 23.063 1 90.47 735 LEU B C 1
ATOM 12266 O O . LEU B 1 735 ? -1.521 18.469 23.823 1 90.47 735 LEU B O 1
ATOM 12270 N N . LEU B 1 736 ? -3.608 18.691 23.156 1 92.18 736 LEU B N 1
ATOM 12271 C CA . LEU B 1 736 ? -3.91 19.857 23.979 1 92.18 736 LEU B CA 1
ATOM 12272 C C . LEU B 1 736 ? -3.62 19.575 25.449 1 92.18 736 LEU B C 1
ATOM 12274 O O . LEU B 1 736 ? -3.07 20.425 26.152 1 92.18 736 LEU B O 1
ATOM 12278 N N . PRO B 1 737 ? -3.902 18.381 25.882 1 87.37 737 PRO B N 1
ATOM 12279 C CA . PRO B 1 737 ? -3.673 18.127 27.306 1 87.37 737 PRO B CA 1
ATOM 12280 C C . PRO B 1 737 ? -2.2 18.227 27.695 1 87.37 737 PRO B C 1
ATOM 12282 O O . PRO B 1 737 ? -1.881 18.478 28.86 1 87.37 737 PRO B O 1
ATOM 12285 N N . ARG B 1 738 ? -1.367 18.09 26.824 1 84.24 738 ARG B N 1
ATOM 12286 C CA . ARG B 1 738 ? 0.065 18.113 27.104 1 84.24 738 ARG B CA 1
ATOM 12287 C C . ARG B 1 738 ? 0.556 19.538 27.333 1 84.24 738 ARG B C 1
ATOM 12289 O O . ARG B 1 738 ? 1.553 19.754 28.026 1 84.24 738 ARG B O 1
ATOM 12296 N N . VAL B 1 739 ? -0.151 20.516 26.782 1 91.8 739 VAL B N 1
ATOM 12297 C CA . VAL B 1 739 ? 0.37 21.878 26.829 1 91.8 739 VAL B CA 1
ATOM 12298 C C . VAL B 1 739 ? -0.562 22.759 27.658 1 91.8 739 VAL B C 1
ATOM 12300 O O . VAL B 1 739 ? -0.129 23.759 28.236 1 91.8 739 VAL B O 1
ATOM 12303 N N . ALA B 1 740 ? -1.827 22.404 27.79 1 92.91 740 ALA B N 1
ATOM 12304 C CA . ALA B 1 740 ? -2.87 23.235 28.386 1 92.91 740 ALA B CA 1
ATOM 12305 C C . ALA B 1 740 ? -2.515 23.614 29.821 1 92.91 740 ALA B C 1
ATOM 12307 O O . ALA B 1 740 ? -2.686 24.767 30.225 1 92.91 740 ALA B O 1
ATOM 12308 N N . PRO B 1 741 ? -1.922 22.703 30.576 1 90.61 741 PRO B N 1
ATOM 12309 C CA . PRO B 1 741 ? -1.65 23.037 31.976 1 90.61 741 PRO B CA 1
ATOM 12310 C C . PRO B 1 741 ? -0.557 24.092 32.129 1 90.61 741 PRO B C 1
ATOM 12312 O O . PRO B 1 741 ? -0.422 24.696 33.196 1 90.61 741 PRO B O 1
ATOM 12315 N N . ARG B 1 742 ? 0.16 24.36 31.129 1 92.38 742 ARG B N 1
ATOM 12316 C CA . ARG B 1 742 ? 1.282 25.29 31.207 1 92.38 742 ARG B CA 1
ATOM 12317 C C . ARG B 1 742 ? 0.877 26.679 30.724 1 92.38 742 ARG B C 1
ATOM 12319 O O . ARG B 1 742 ? 1.714 27.58 30.64 1 92.38 742 ARG B O 1
ATOM 12326 N N . LEU B 1 743 ? -0.358 26.855 30.469 1 95.45 743 LEU B N 1
ATOM 12327 C CA . LEU B 1 743 ? -0.889 28.128 29.993 1 95.45 743 LEU B CA 1
ATOM 12328 C C . LEU B 1 743 ? -1.755 28.788 31.061 1 95.45 743 LEU B C 1
ATOM 12330 O O . LEU B 1 743 ? -2.174 28.134 32.018 1 95.45 743 LEU B O 1
ATOM 12334 N N . PRO B 1 744 ? -1.935 30.018 30.935 1 93.43 744 PRO B N 1
ATOM 12335 C CA . PRO B 1 744 ? -2.6 30.763 32.006 1 93.43 744 PRO B CA 1
ATOM 12336 C C . PRO B 1 744 ? -4.079 30.407 32.143 1 93.43 744 PRO B C 1
ATOM 12338 O O . PRO B 1 744 ? -4.696 30.704 33.169 1 93.43 744 PRO B O 1
ATOM 12341 N N . GLY B 1 745 ? -4.699 29.805 31.218 1 92.72 745 GLY B N 1
ATOM 12342 C CA . GLY B 1 745 ? -6.099 29.411 31.237 1 92.72 745 GLY B CA 1
ATOM 12343 C C . GLY B 1 745 ? -6.402 28.24 30.322 1 92.72 745 GLY B C 1
ATOM 12344 O O . GLY B 1 745 ? -5.519 27.758 29.609 1 92.72 745 GLY B O 1
ATOM 12345 N N . PRO B 1 746 ? -7.692 27.839 30.426 1 93.98 746 PRO B N 1
ATOM 12346 C CA . PRO B 1 746 ? -8.08 26.729 29.552 1 93.98 746 PRO B CA 1
ATOM 12347 C C . PRO B 1 746 ? -8.062 27.108 28.073 1 93.98 746 PRO B C 1
ATOM 12349 O O . PRO B 1 746 ? -8.427 28.23 27.715 1 93.98 746 PRO B O 1
ATOM 12352 N N . LEU B 1 747 ? -7.598 26.214 27.288 1 94.69 747 LEU B N 1
ATOM 12353 C CA . LEU B 1 747 ? -7.684 26.426 25.848 1 94.69 747 LEU B CA 1
ATOM 12354 C C . LEU B 1 747 ? -9.131 26.344 25.372 1 94.69 747 LEU B C 1
ATOM 12356 O O . LEU B 1 747 ? -9.94 25.618 25.953 1 94.69 747 LEU B O 1
ATOM 12360 N N . PRO B 1 748 ? -9.457 27.134 24.386 1 93.3 748 PRO B N 1
ATOM 12361 C CA . PRO B 1 748 ? -10.836 27.106 23.893 1 93.3 748 PRO B CA 1
ATOM 12362 C C . PRO B 1 748 ? -11.191 25.788 23.209 1 93.3 748 PRO B C 1
ATOM 12364 O O . PRO B 1 748 ? -10.299 25.037 22.807 1 93.3 748 PRO B O 1
ATOM 12367 N N . ASP B 1 749 ? -12.451 25.561 23.108 1 90.34 749 ASP B N 1
ATOM 12368 C CA . ASP B 1 749 ? -12.936 24.364 22.429 1 90.34 749 ASP B CA 1
ATOM 12369 C C . ASP B 1 749 ? -12.613 24.408 20.938 1 90.34 749 ASP B C 1
ATOM 12371 O O . ASP B 1 749 ? -12.46 23.365 20.299 1 90.34 749 ASP B O 1
ATOM 12375 N N . ASN B 1 750 ? -12.574 25.61 20.395 1 92.84 750 ASN B N 1
ATOM 12376 C CA . ASN B 1 750 ? -12.162 25.884 19.022 1 92.84 750 ASN B CA 1
ATOM 12377 C C . ASN B 1 750 ? -11.213 27.076 18.949 1 92.84 750 ASN B C 1
ATOM 12379 O O . ASN B 1 750 ? -11.389 28.061 19.669 1 92.84 750 ASN B O 1
ATOM 12383 N N . PRO B 1 751 ? -10.276 27.041 18.062 1 95.08 751 PRO B N 1
ATOM 12384 C CA . PRO B 1 751 ? -9.341 28.166 17.987 1 95.08 751 PRO B CA 1
ATOM 12385 C C . PRO B 1 751 ? -9.976 29.424 17.4 1 95.08 751 PRO B C 1
ATOM 12387 O O . PRO B 1 751 ? -9.468 30.529 17.603 1 95.08 751 PRO B O 1
ATOM 12390 N N . LEU B 1 752 ? -11.034 29.312 16.644 1 95.06 752 LEU B N 1
ATOM 12391 C CA . LEU B 1 752 ? -11.764 30.346 15.919 1 95.06 752 LEU B CA 1
ATOM 12392 C C . LEU B 1 752 ? -10.889 30.975 14.84 1 95.06 752 LEU B C 1
ATOM 12394 O O . LEU B 1 752 ? -11.223 30.921 13.654 1 95.06 752 LEU B O 1
ATOM 12398 N N . LEU B 1 753 ? -9.748 31.581 15.307 1 97.82 753 LEU B N 1
ATOM 12399 C CA . LEU B 1 753 ? -8.823 32.181 14.352 1 97.82 753 LEU B CA 1
ATOM 12400 C C . LEU B 1 753 ? -7.379 31.843 14.706 1 97.82 753 LEU B C 1
ATOM 12402 O O . LEU B 1 753 ? -7.011 31.829 15.883 1 97.82 753 LEU B O 1
ATOM 12406 N N . PHE B 1 754 ? -6.609 31.575 13.767 1 98.08 754 PHE B N 1
ATOM 12407 C CA . PHE B 1 754 ? -5.166 31.385 13.854 1 98.08 754 PHE B CA 1
ATOM 12408 C C . PHE B 1 754 ? -4.517 31.527 12.483 1 98.08 754 PHE B C 1
ATOM 12410 O O . PHE B 1 754 ? -5.211 31.605 11.467 1 98.08 754 PHE B O 1
ATOM 12417 N N . PRO B 1 755 ? -3.213 31.745 12.379 1 97.98 755 PRO B N 1
ATOM 12418 C CA . PRO B 1 755 ? -2.565 31.914 11.076 1 97.98 755 PRO B CA 1
ATOM 12419 C C . PRO B 1 755 ? -2.575 30.634 10.242 1 97.98 755 PRO B C 1
ATOM 12421 O O . PRO B 1 755 ? -1.548 29.96 10.127 1 97.98 755 PRO B O 1
ATOM 12424 N N . VAL B 1 756 ? -3.668 30.398 9.554 1 96.06 756 VAL B N 1
ATOM 12425 C CA . VAL B 1 756 ? -3.781 29.229 8.688 1 96.06 756 VAL B CA 1
ATOM 12426 C C . VAL B 1 756 ? -2.73 29.302 7.582 1 96.06 756 VAL B C 1
ATOM 12428 O O . VAL B 1 756 ? -2.703 30.26 6.805 1 96.06 756 VAL B O 1
ATOM 12431 N N . GLY B 1 757 ? -1.818 28.369 7.566 1 93.77 757 GLY B N 1
ATOM 12432 C CA . GLY B 1 757 ? -0.706 28.37 6.63 1 93.77 757 GLY B CA 1
ATOM 12433 C C . GLY B 1 757 ? 0.612 28.767 7.268 1 93.77 757 GLY B C 1
ATOM 12434 O O . GLY B 1 757 ? 1.67 28.646 6.648 1 93.77 757 GLY B O 1
ATOM 12435 N N . ASN B 1 758 ? 0.571 29.325 8.48 1 96.71 758 ASN B N 1
ATOM 12436 C CA . ASN B 1 758 ? 1.713 29.621 9.338 1 96.71 758 ASN B CA 1
ATOM 12437 C C . ASN B 1 758 ? 2.586 30.725 8.748 1 96.71 758 ASN B C 1
ATOM 12439 O O . ASN B 1 758 ? 3.813 30.614 8.739 1 96.71 758 ASN B O 1
ATOM 12443 N N . MET B 1 759 ? 2.043 31.676 8.095 1 97.87 759 MET B N 1
ATOM 12444 C CA . MET B 1 759 ? 2.688 32.914 7.665 1 97.87 759 MET B CA 1
ATOM 12445 C C . MET B 1 759 ? 2.071 34.12 8.365 1 97.87 759 MET B C 1
ATOM 12447 O O . MET B 1 759 ? 0.851 34.196 8.521 1 97.87 759 MET B O 1
ATOM 12451 N N . PHE B 1 760 ? 2.928 35.028 8.889 1 98.79 760 PHE B N 1
ATOM 12452 C CA . PHE B 1 760 ? 2.414 36.107 9.723 1 98.79 760 PHE B CA 1
ATOM 12453 C C . PHE B 1 760 ? 3.51 37.118 10.037 1 98.79 760 PHE B C 1
ATOM 12455 O O . PHE B 1 760 ? 4.69 36.86 9.786 1 98.79 760 PHE B O 1
ATOM 12462 N N . PHE B 1 761 ? 3.144 38.293 10.501 1 98.79 761 PHE B N 1
ATOM 12463 C CA . PHE B 1 761 ? 4.001 39.206 11.248 1 98.79 761 PHE B CA 1
ATOM 12464 C C . PHE B 1 761 ? 3.9 38.94 12.745 1 98.79 761 PHE B C 1
ATOM 12466 O O . PHE B 1 761 ? 2.813 38.672 13.261 1 98.79 761 PHE B O 1
ATOM 12473 N N . VAL B 1 762 ? 5.016 38.958 13.395 1 98.8 762 VAL B N 1
ATOM 12474 C CA . VAL B 1 762 ? 4.964 38.6 14.809 1 98.8 762 VAL B CA 1
ATOM 12475 C C . VAL B 1 762 ? 6.047 39.357 15.574 1 98.8 762 VAL B C 1
ATOM 12477 O O . VAL B 1 762 ? 7.094 39.691 15.013 1 98.8 762 VAL B O 1
ATOM 12480 N N . ARG B 1 763 ? 5.805 39.646 16.811 1 98.46 763 ARG B N 1
ATOM 12481 C CA . ARG B 1 763 ? 6.832 40.169 17.706 1 98.46 763 ARG B CA 1
ATOM 12482 C C . ARG B 1 763 ? 7.702 39.044 18.256 1 98.46 763 ARG B C 1
ATOM 12484 O O . ARG B 1 763 ? 7.209 37.948 18.531 1 98.46 763 ARG B O 1
ATOM 12491 N N . SER B 1 764 ? 8.956 39.303 18.452 1 97.93 764 SER B N 1
ATOM 12492 C CA . SER B 1 764 ? 9.926 38.31 18.904 1 97.93 764 SER B CA 1
ATOM 12493 C C . SER B 1 764 ? 9.524 37.717 20.25 1 97.93 764 SER B C 1
ATOM 12495 O O . SER B 1 764 ? 9.78 36.542 20.518 1 97.93 764 SER B O 1
ATOM 12497 N N . ALA B 1 765 ? 8.853 38.485 21.072 1 97.61 765 ALA B N 1
ATOM 12498 C CA . ALA B 1 765 ? 8.448 38.024 22.397 1 97.61 765 ALA B CA 1
ATOM 12499 C C . ALA B 1 765 ? 7.485 36.844 22.297 1 97.61 765 ALA B C 1
ATOM 12501 O O . ALA B 1 765 ? 7.518 35.935 23.13 1 97.61 765 ALA B O 1
ATOM 12502 N N . VAL B 1 766 ? 6.655 36.865 21.345 1 98.54 766 VAL B N 1
ATOM 12503 C CA . VAL B 1 766 ? 5.677 35.799 21.154 1 98.54 766 VAL B CA 1
ATOM 12504 C C . VAL B 1 766 ? 6.389 34.51 20.751 1 98.54 766 VAL B C 1
ATOM 12506 O O . VAL B 1 766 ? 6.039 33.426 21.224 1 98.54 766 VAL B O 1
ATOM 12509 N N . VAL B 1 767 ? 7.415 34.611 19.901 1 98.49 767 VAL B N 1
ATOM 12510 C CA . VAL B 1 767 ? 8.162 33.445 19.442 1 98.49 767 VAL B CA 1
ATOM 12511 C C . VAL B 1 767 ? 8.956 32.85 20.602 1 98.49 767 VAL B C 1
ATOM 12513 O O . VAL B 1 767 ? 9.015 31.628 20.761 1 98.49 767 VAL B O 1
ATOM 12516 N N . ARG B 1 768 ? 9.575 33.704 21.373 1 97.68 768 ARG B N 1
ATOM 12517 C CA . ARG B 1 768 ? 10.319 33.245 22.542 1 97.68 768 ARG B CA 1
ATOM 12518 C C . ARG B 1 768 ? 9.397 32.557 23.542 1 97.68 768 ARG B C 1
ATOM 12520 O O . ARG B 1 768 ? 9.786 31.576 24.18 1 97.68 768 ARG B O 1
ATOM 12527 N N . ALA B 1 769 ? 8.192 33.068 23.683 1 97.68 769 ALA B N 1
ATOM 12528 C CA . ALA B 1 769 ? 7.208 32.42 24.545 1 97.68 769 ALA B CA 1
ATOM 12529 C C . ALA B 1 769 ? 6.873 31.019 24.04 1 97.68 769 ALA B C 1
ATOM 12531 O O . ALA B 1 769 ? 6.685 30.094 24.834 1 97.68 769 ALA B O 1
ATOM 12532 N N . MET B 1 770 ? 6.713 30.846 22.748 1 97.79 770 MET B N 1
ATOM 12533 C CA . MET B 1 770 ? 6.463 29.538 22.15 1 97.79 770 MET B CA 1
ATOM 12534 C C . MET B 1 770 ? 7.608 28.575 22.448 1 97.79 770 MET B C 1
ATOM 12536 O O . MET B 1 770 ? 7.375 27.423 22.817 1 97.79 770 MET B O 1
ATOM 12540 N N . ASN B 1 771 ? 8.858 29.044 22.291 1 96.91 771 ASN B N 1
ATOM 12541 C CA . ASN B 1 771 ? 10.025 28.231 22.616 1 96.91 771 ASN B CA 1
ATOM 12542 C C . ASN B 1 771 ? 10.026 27.811 24.083 1 96.91 771 ASN B C 1
ATOM 12544 O O . ASN B 1 771 ? 10.385 26.678 24.409 1 96.91 771 ASN B O 1
ATOM 12548 N N . ASP B 1 772 ? 9.632 28.674 24.917 1 95.72 772 ASP B N 1
ATOM 12549 C CA . ASP B 1 772 ? 9.587 28.39 26.348 1 95.72 772 ASP B CA 1
ATOM 12550 C C . ASP B 1 772 ? 8.54 27.325 26.665 1 95.72 772 ASP B C 1
ATOM 12552 O O . ASP B 1 772 ? 8.721 26.524 27.585 1 95.72 772 ASP B O 1
ATOM 12556 N N . LEU B 1 773 ? 7.442 27.366 25.978 1 95.37 773 LEU B N 1
ATOM 12557 C CA . LEU B 1 773 ? 6.375 26.395 26.187 1 95.37 773 LEU B CA 1
ATOM 12558 C C . LEU B 1 773 ? 6.885 24.973 25.98 1 95.37 773 LEU B C 1
ATOM 12560 O O . LEU B 1 773 ? 6.545 24.069 26.747 1 95.37 773 LEU B O 1
ATOM 12564 N N . PHE B 1 774 ? 7.73 24.704 24.977 1 91.97 774 PHE B N 1
ATOM 12565 C CA . PHE B 1 774 ? 8.2 23.363 24.65 1 91.97 774 PHE B CA 1
ATOM 12566 C C . PHE B 1 774 ? 9.525 23.069 25.344 1 91.97 774 PHE B C 1
ATOM 12568 O O . PHE B 1 774 ? 9.817 21.918 25.673 1 91.97 774 PHE B O 1
ATOM 12575 N N . GLY B 1 775 ? 10.358 24.098 25.478 1 87.85 775 GLY B N 1
ATOM 12576 C CA . GLY B 1 775 ? 11.644 23.933 26.137 1 87.85 775 GLY B CA 1
ATOM 12577 C C . GLY B 1 775 ? 12.747 23.496 25.191 1 87.85 775 GLY B C 1
ATOM 12578 O O . GLY B 1 775 ? 12.474 23.054 24.073 1 87.85 775 GLY B O 1
ATOM 12579 N N . ALA B 1 776 ? 14.049 23.534 25.525 1 81.05 776 ALA B N 1
ATOM 12580 C CA . ALA B 1 776 ? 15.234 23.295 24.705 1 81.05 776 ALA B CA 1
ATOM 12581 C C . ALA B 1 776 ? 15.404 21.808 24.408 1 81.05 776 ALA B C 1
ATOM 12583 O O . ALA B 1 776 ? 15.923 21.434 23.353 1 81.05 776 ALA B O 1
ATOM 12584 N N . GLY B 1 777 ? 15.01 20.98 25.241 1 81.74 777 GLY B N 1
ATOM 12585 C CA . GLY B 1 777 ? 15.265 19.56 25.064 1 81.74 777 GLY B CA 1
ATOM 12586 C C . GLY B 1 777 ? 14.042 18.786 24.607 1 81.74 777 GLY B C 1
ATOM 12587 O O . GLY B 1 777 ? 13.986 17.563 24.749 1 81.74 777 GLY B O 1
ATOM 12588 N N . TYR B 1 778 ? 13.133 19.488 23.946 1 89.65 778 TYR B N 1
ATOM 12589 C CA . TYR B 1 778 ? 11.909 18.815 23.526 1 89.65 778 TYR B CA 1
ATOM 12590 C C . TYR B 1 778 ? 12.196 17.792 22.433 1 89.65 778 TYR B C 1
ATOM 12592 O O . TYR B 1 778 ? 12.939 18.074 21.49 1 89.65 778 TYR B O 1
ATOM 12600 N N . PRO B 1 779 ? 11.721 16.622 22.603 1 89.06 779 PRO B N 1
ATOM 12601 C CA . PRO B 1 779 ? 11.945 15.571 21.607 1 89.06 779 PRO B CA 1
ATOM 12602 C C . PRO B 1 779 ? 11.051 15.722 20.378 1 89.06 779 PRO B C 1
ATOM 12604 O O . PRO B 1 779 ? 10.133 14.924 20.176 1 89.06 779 PRO B O 1
ATOM 12607 N N . TRP B 1 780 ? 11.474 16.599 19.445 1 91.55 780 TRP B N 1
ATOM 12608 C CA . TRP B 1 780 ? 10.685 16.887 18.252 1 91.55 780 TRP B CA 1
ATOM 12609 C C . TRP B 1 780 ? 10.601 15.664 17.346 1 91.55 780 TRP B C 1
ATOM 12611 O O . TRP B 1 780 ? 11.58 14.93 17.19 1 91.55 780 TRP B O 1
ATOM 12621 N N . PRO B 1 781 ? 9.437 15.434 16.751 1 88.65 781 PRO B N 1
ATOM 12622 C CA . PRO B 1 781 ? 9.337 14.321 15.804 1 88.65 781 PRO B CA 1
ATOM 12623 C C . PRO B 1 781 ? 10.21 14.518 14.568 1 88.65 781 PRO B C 1
ATOM 12625 O O . PRO B 1 781 ? 10.363 15.644 14.088 1 88.65 781 PRO B O 1
ATOM 12628 N N . ASN B 1 782 ? 10.693 13.428 14.036 1 87.15 782 ASN B N 1
ATOM 12629 C CA . ASN B 1 782 ? 11.501 13.468 12.822 1 87.15 782 ASN B CA 1
ATOM 12630 C C . ASN B 1 782 ? 10.64 13.317 11.571 1 87.15 782 ASN B C 1
ATOM 12632 O O . ASN B 1 782 ? 9.498 12.859 11.649 1 87.15 782 ASN B O 1
ATOM 12636 N N . GLU B 1 783 ? 11.217 13.82 10.395 1 84.88 783 GLU B N 1
ATOM 12637 C CA . GLU B 1 783 ? 10.557 13.628 9.108 1 84.88 783 GLU B CA 1
ATOM 12638 C C . GLU B 1 783 ? 10.681 12.183 8.633 1 84.88 783 GLU B C 1
ATOM 12640 O O . GLU B 1 783 ? 11.674 11.513 8.923 1 84.88 783 GLU B O 1
ATOM 12645 N N . PRO B 1 784 ? 9.746 11.677 7.91 1 83.04 784 PRO B N 1
ATOM 12646 C CA . PRO B 1 784 ? 8.481 12.319 7.545 1 83.04 784 PRO B CA 1
ATOM 12647 C C . PRO B 1 784 ? 7.474 12.334 8.693 1 83.04 784 PRO B C 1
ATOM 12649 O O . PRO B 1 784 ? 7.491 11.443 9.546 1 83.04 784 PRO B O 1
ATOM 12652 N N . ILE B 1 785 ? 6.625 13.327 8.668 1 87.14 785 ILE B N 1
ATOM 12653 C CA . ILE B 1 785 ? 5.619 13.468 9.715 1 87.14 785 ILE B CA 1
ATOM 12654 C C . ILE B 1 785 ? 4.223 13.317 9.114 1 87.14 785 ILE B C 1
ATOM 12656 O O . ILE B 1 785 ? 4.039 13.486 7.906 1 87.14 785 ILE B O 1
ATOM 12660 N N . PRO B 1 786 ? 3.251 13.021 9.972 1 87.67 786 PRO B N 1
ATOM 12661 C CA . PRO B 1 786 ? 1.87 12.949 9.489 1 87.67 786 PRO B CA 1
ATOM 12662 C C . PRO B 1 786 ? 1.364 14.284 8.947 1 87.67 786 PRO B C 1
ATOM 12664 O O . PRO B 1 786 ? 1.991 15.323 9.171 1 87.67 786 PRO B O 1
ATOM 12667 N N . ASN B 1 787 ? 0.29 14.197 8.2 1 87.12 787 ASN B N 1
ATOM 12668 C CA . ASN B 1 787 ? -0.302 15.386 7.598 1 87.12 787 ASN B CA 1
ATOM 12669 C C . ASN B 1 787 ? -0.944 16.287 8.65 1 87.12 787 ASN B C 1
ATOM 12671 O O . ASN B 1 787 ? -1.125 17.484 8.421 1 87.12 787 ASN B O 1
ATOM 12675 N N . ASP B 1 788 ? -1.338 15.696 9.753 1 88.68 788 ASP B N 1
ATOM 12676 C CA . ASP B 1 788 ? -1.935 16.448 10.852 1 88.68 788 ASP B CA 1
ATOM 12677 C C . ASP B 1 788 ? -1.679 15.76 12.191 1 88.68 788 ASP B C 1
ATOM 12679 O O . ASP B 1 788 ? -1.219 14.617 12.23 1 88.68 788 ASP B O 1
ATOM 12683 N N . GLY B 1 789 ? -1.79 16.55 13.236 1 89.18 789 GLY B N 1
ATOM 12684 C CA . GLY B 1 789 ? -1.769 15.957 14.564 1 89.18 789 GLY B CA 1
ATOM 12685 C C . GLY B 1 789 ? -0.392 15.961 15.198 1 89.18 789 GLY B C 1
ATOM 12686 O O . GLY B 1 789 ? -0.151 15.251 16.177 1 89.18 789 GLY B O 1
ATOM 12687 N N . THR B 1 790 ? 0.489 16.661 14.609 1 91.64 790 THR B N 1
ATOM 12688 C CA . THR B 1 790 ? 1.813 16.778 15.209 1 91.64 790 THR B CA 1
ATOM 12689 C C . THR B 1 790 ? 1.948 18.094 15.969 1 91.64 790 THR B C 1
ATOM 12691 O O . THR B 1 790 ? 1.058 18.945 15.91 1 91.64 790 THR B O 1
ATOM 12694 N N . GLU B 1 791 ? 3.072 18.233 16.612 1 94.11 791 GLU B N 1
ATOM 12695 C CA . GLU B 1 791 ? 3.378 19.448 17.36 1 94.11 791 GLU B CA 1
ATOM 12696 C C . GLU B 1 791 ? 3.403 20.669 16.444 1 94.11 791 GLU B C 1
ATOM 12698 O O . GLU B 1 791 ? 3.025 21.768 16.855 1 94.11 791 GLU B O 1
ATOM 12703 N N . PHE B 1 792 ? 3.742 20.433 15.268 1 94.39 792 PHE B N 1
ATOM 12704 C CA . PHE B 1 792 ? 3.87 21.547 14.337 1 94.39 792 PHE B CA 1
ATOM 12705 C C . PHE B 1 792 ? 2.5 22.1 13.962 1 94.39 792 PHE B C 1
ATOM 12707 O O . PHE B 1 792 ? 2.322 23.315 13.857 1 94.39 792 PHE B O 1
ATOM 12714 N N . HIS B 1 793 ? 1.544 21.196 13.844 1 94.48 793 HIS B N 1
ATOM 12715 C CA . HIS B 1 793 ? 0.173 21.628 13.596 1 94.48 793 HIS B CA 1
ATOM 12716 C C . HIS B 1 793 ? -0.417 22.318 14.822 1 94.48 793 HIS B C 1
ATOM 12718 O O . HIS B 1 793 ? -1.191 23.269 14.691 1 94.48 793 HIS B O 1
ATOM 12724 N N . LEU B 1 794 ? -0.046 21.799 15.911 1 96.16 794 LEU B N 1
ATOM 12725 C CA . LEU B 1 794 ? -0.491 22.4 17.163 1 96.16 794 LEU B CA 1
ATOM 12726 C C . LEU B 1 794 ? 0.048 23.82 17.307 1 96.16 794 LEU B C 1
ATOM 12728 O O . LEU B 1 794 ? -0.691 24.735 17.675 1 96.16 794 LEU B O 1
ATOM 12732 N N . ILE B 1 795 ? 1.29 24.002 16.97 1 97.2 795 ILE B N 1
ATOM 12733 C CA . ILE B 1 795 ? 1.949 25.297 17.092 1 97.2 795 ILE B CA 1
ATOM 12734 C C . ILE B 1 795 ? 1.255 26.316 16.19 1 97.2 795 ILE B C 1
ATOM 12736 O O . ILE B 1 795 ? 1.004 27.45 16.604 1 97.2 795 ILE B O 1
ATOM 12740 N N . GLU B 1 796 ? 0.944 25.907 15.036 1 96.68 796 GLU B N 1
ATOM 12741 C CA . GLU B 1 796 ? 0.221 26.768 14.105 1 96.68 796 GLU B CA 1
ATOM 12742 C C . GLU B 1 796 ? -1.037 27.344 14.748 1 96.68 796 GLU B C 1
ATOM 12744 O O . GLU B 1 796 ? -1.381 28.506 14.521 1 96.68 796 GLU B O 1
ATOM 12749 N N . ARG B 1 797 ? -1.687 26.6 15.584 1 97.35 797 ARG B N 1
ATOM 12750 C CA . ARG B 1 797 ? -2.964 26.978 16.18 1 97.35 797 ARG B CA 1
ATOM 12751 C C . ARG B 1 797 ? -2.757 27.694 17.511 1 97.35 797 ARG B C 1
ATOM 12753 O O . ARG B 1 797 ? -3.68 28.321 18.034 1 97.35 797 ARG B O 1
ATOM 12760 N N . LEU B 1 798 ? -1.565 27.634 18.025 1 97.95 798 LEU B N 1
ATOM 12761 C CA . LEU B 1 798 ? -1.33 28.133 19.376 1 97.95 798 LEU B CA 1
ATOM 12762 C C . LEU B 1 798 ? -0.776 29.553 19.342 1 97.95 798 LEU B C 1
ATOM 12764 O O . LEU B 1 798 ? -0.682 30.212 20.38 1 97.95 798 LEU B O 1
ATOM 12768 N N . TRP B 1 799 ? -0.455 30.146 18.169 1 98.5 799 TRP B N 1
ATOM 12769 C CA . TRP B 1 799 ? 0.165 31.465 18.085 1 98.5 799 TRP B CA 1
ATOM 12770 C C . TRP B 1 799 ? -0.677 32.51 18.809 1 98.5 799 TRP B C 1
ATOM 12772 O O . TRP B 1 799 ? -0.153 33.299 19.599 1 98.5 799 TRP B O 1
ATOM 12782 N N . PRO B 1 800 ? -2.018 32.501 18.593 1 98.48 800 PRO B N 1
ATOM 12783 C CA . PRO B 1 800 ? -2.824 33.502 19.297 1 98.48 800 PRO B CA 1
ATOM 12784 C C . PRO B 1 800 ? -2.794 33.324 20.813 1 98.48 800 PRO B C 1
ATOM 12786 O O . PRO B 1 800 ? -2.828 34.309 21.555 1 98.48 800 PRO B O 1
ATOM 12789 N N . ALA B 1 801 ? -2.77 32.115 21.248 1 98.24 801 ALA B N 1
ATOM 12790 C CA . ALA B 1 801 ? -2.7 31.857 22.684 1 98.24 801 ALA B CA 1
ATOM 12791 C C . ALA B 1 801 ? -1.406 32.408 23.277 1 98.24 801 ALA B C 1
ATOM 12793 O O . ALA B 1 801 ? -1.408 32.963 24.378 1 98.24 801 ALA B O 1
ATOM 12794 N N . LEU B 1 802 ? -0.295 32.269 22.613 1 98.34 802 LEU B N 1
ATOM 12795 C CA . LEU B 1 802 ? 0.987 32.754 23.115 1 98.34 802 LEU B CA 1
ATOM 12796 C C . LEU B 1 802 ? 1.045 34.277 23.074 1 98.34 802 LEU B C 1
ATOM 12798 O O . LEU B 1 802 ? 1.646 34.903 23.95 1 98.34 802 LEU B O 1
ATOM 12802 N N . ALA B 1 803 ? 0.468 34.864 22.011 1 98.55 803 ALA B N 1
ATOM 12803 C CA . ALA B 1 803 ? 0.348 36.319 21.994 1 98.55 803 ALA B CA 1
ATOM 12804 C C . ALA B 1 803 ? -0.449 36.818 23.195 1 98.55 803 ALA B C 1
ATOM 12806 O O . ALA B 1 803 ? -0.028 37.751 23.883 1 98.55 803 ALA B O 1
ATOM 12807 N N . ALA B 1 804 ? -1.555 36.156 23.399 1 98.33 804 ALA B N 1
ATOM 12808 C CA . ALA B 1 804 ? -2.406 36.539 24.522 1 98.33 804 ALA B CA 1
ATOM 12809 C C . ALA B 1 804 ? -1.668 36.383 25.848 1 98.33 804 ALA B C 1
ATOM 12811 O O . ALA B 1 804 ? -1.829 37.202 26.756 1 98.33 804 ALA B O 1
ATOM 12812 N N . GLN B 1 805 ? -0.934 35.348 25.968 1 97.29 805 GLN B N 1
ATOM 12813 C CA . GLN B 1 805 ? -0.147 35.108 27.174 1 97.29 805 GLN B CA 1
ATOM 12814 C C . GLN B 1 805 ? 0.838 36.246 27.423 1 97.29 805 GLN B C 1
ATOM 12816 O O . GLN B 1 805 ? 1.121 36.589 28.573 1 97.29 805 GLN B O 1
ATOM 12821 N N . CYS B 1 806 ? 1.34 36.87 26.375 1 97.74 806 CYS B N 1
ATOM 12822 C CA . CYS B 1 806 ? 2.271 37.988 26.473 1 97.74 806 CYS B CA 1
ATOM 12823 C C . CYS B 1 806 ? 1.526 39.299 26.697 1 97.74 806 CYS B C 1
ATOM 12825 O O . CYS B 1 806 ? 2.136 40.37 26.712 1 97.74 806 CYS B O 1
ATOM 12827 N N . GLY B 1 807 ? 0.201 39.162 26.737 1 97.24 807 GLY B N 1
ATOM 12828 C CA . GLY B 1 807 ? -0.603 40.359 26.925 1 97.24 807 GLY B CA 1
ATOM 12829 C C . GLY B 1 807 ? -0.85 41.121 25.637 1 97.24 807 GLY B C 1
ATOM 12830 O O . GLY B 1 807 ? -1.197 42.304 25.665 1 97.24 807 GLY B O 1
ATOM 12831 N N . LEU B 1 808 ? -0.653 40.492 24.552 1 98.46 808 LEU B N 1
ATOM 12832 C CA . LEU B 1 808 ? -0.757 41.135 23.247 1 98.46 808 LEU B CA 1
ATOM 12833 C C . LEU B 1 808 ? -1.966 40.614 22.478 1 98.46 808 LEU B C 1
ATOM 12835 O O . LEU B 1 808 ? -2.433 39.501 22.728 1 98.46 808 LEU B O 1
ATOM 12839 N N . SER B 1 809 ? -2.438 41.348 21.523 1 98.35 809 SER B N 1
ATOM 12840 C CA . SER B 1 809 ? -3.567 40.947 20.689 1 98.35 809 SER B CA 1
ATOM 12841 C C . SER B 1 809 ? -3.093 40.355 19.366 1 98.35 809 SER B C 1
ATOM 12843 O O . SER B 1 809 ? -1.936 40.531 18.979 1 98.35 809 SER B O 1
ATOM 12845 N N . SER B 1 810 ? -4.003 39.62 18.764 1 98.79 810 SER B N 1
ATOM 12846 C CA . SER B 1 810 ? -3.813 39.105 17.411 1 98.79 810 SER B CA 1
ATOM 12847 C C . SER B 1 810 ? -4.808 39.729 16.438 1 98.79 810 SER B C 1
ATOM 12849 O O . SER B 1 810 ? -6.004 39.8 16.725 1 98.79 810 SER B O 1
ATOM 12851 N N . VAL B 1 811 ? -4.293 40.195 15.317 1 98.79 811 VAL B N 1
ATOM 12852 C CA . VAL B 1 811 ? -5.133 40.851 14.32 1 98.79 811 VAL B CA 1
ATOM 12853 C C . VAL B 1 811 ? -5.16 40.02 13.039 1 98.79 811 VAL B C 1
ATOM 12855 O O . VAL B 1 811 ? -4.109 39.638 12.518 1 98.79 811 VAL B O 1
ATOM 12858 N N . PHE B 1 812 ? -6.343 39.759 12.545 1 98.77 812 PHE B N 1
ATOM 12859 C CA . PHE B 1 812 ? -6.511 39.011 11.305 1 98.77 812 PHE B CA 1
ATOM 12860 C C . PHE B 1 812 ? -7.054 39.909 10.2 1 98.77 812 PHE B C 1
ATOM 12862 O O . PHE B 1 812 ? -8.174 40.415 10.297 1 98.77 812 PHE B O 1
ATOM 12869 N N . VAL B 1 813 ? -6.291 40.014 9.124 1 98.66 813 VAL B N 1
ATOM 12870 C CA . VAL B 1 813 ? -6.587 40.968 8.06 1 98.66 813 VAL B CA 1
ATOM 12871 C C . VAL B 1 813 ? -7.404 40.285 6.966 1 98.66 813 VAL B C 1
ATOM 12873 O O . VAL B 1 813 ? -6.973 39.279 6.397 1 98.66 813 VAL B O 1
ATOM 12876 N N . HIS B 1 814 ? -8.591 40.838 6.652 1 97.33 814 HIS B N 1
ATOM 12877 C CA . HIS B 1 814 ? -9.444 40.211 5.649 1 97.33 814 HIS B CA 1
ATOM 12878 C C . HIS B 1 814 ? -9.406 40.981 4.334 1 97.33 814 HIS B C 1
ATOM 12880 O O . HIS B 1 814 ? -9.314 42.211 4.332 1 97.33 814 HIS B O 1
ATOM 12886 N N . LYS B 1 815 ? -9.285 40.257 3.272 1 95.73 815 LYS B N 1
ATOM 12887 C CA . LYS B 1 815 ? -9.413 40.711 1.891 1 95.73 815 LYS B CA 1
ATOM 12888 C C . LYS B 1 815 ? -10.31 39.775 1.085 1 95.73 815 LYS B C 1
ATOM 12890 O O . LYS B 1 815 ? -9.823 38.997 0.262 1 95.73 815 LYS B O 1
ATOM 12895 N N . LEU B 1 816 ? -11.567 39.933 1.131 1 90.71 816 LEU B N 1
ATOM 12896 C CA . LEU B 1 816 ? -12.554 38.963 0.668 1 90.71 816 LEU B CA 1
ATOM 12897 C C . LEU B 1 816 ? -12.518 38.834 -0.851 1 90.71 816 LEU B C 1
ATOM 12899 O O . LEU B 1 816 ? -12.994 37.84 -1.405 1 90.71 816 LEU B O 1
ATOM 12903 N N . ASP B 1 817 ? -11.936 39.834 -1.515 1 89.39 817 ASP B N 1
ATOM 12904 C CA . ASP B 1 817 ? -11.895 39.776 -2.973 1 89.39 817 ASP B CA 1
ATOM 12905 C C . ASP B 1 817 ? -10.678 38.991 -3.457 1 89.39 817 ASP B C 1
ATOM 12907 O O . ASP B 1 817 ? -10.523 38.755 -4.657 1 89.39 817 ASP B O 1
ATOM 12911 N N . GLN B 1 818 ? -9.857 38.664 -2.534 1 91.69 818 GLN B N 1
ATOM 12912 C CA . GLN B 1 818 ? -8.704 37.851 -2.905 1 91.69 818 GLN B CA 1
ATOM 12913 C C . GLN B 1 818 ? -9.065 36.369 -2.942 1 91.69 818 GLN B C 1
ATOM 12915 O O . GLN B 1 818 ? -9.612 35.833 -1.975 1 91.69 818 GLN B O 1
ATOM 12920 N N . GLN B 1 819 ? -8.725 35.696 -4.053 1 88.1 819 GLN B N 1
ATOM 12921 C CA . GLN B 1 819 ? -9.06 34.288 -4.237 1 88.1 819 GLN B CA 1
ATOM 12922 C C . GLN B 1 819 ? -8.291 33.407 -3.256 1 88.1 819 GLN B C 1
ATOM 12924 O O . GLN B 1 819 ? -7.065 33.497 -3.161 1 88.1 819 GLN B O 1
ATOM 12929 N N . ARG B 1 820 ? -8.994 32.599 -2.565 1 89.7 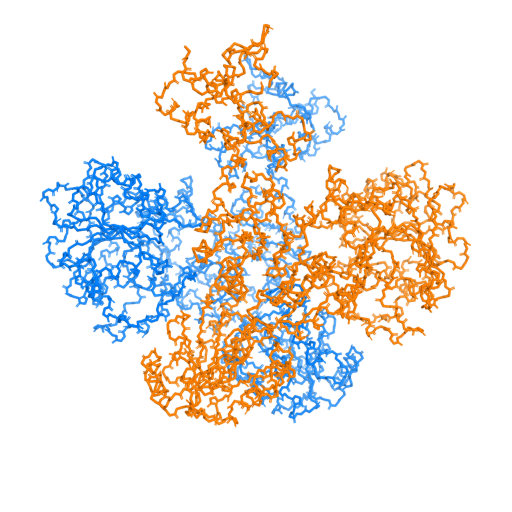820 ARG B N 1
ATOM 12930 C CA . ARG B 1 820 ? -8.402 31.716 -1.565 1 89.7 820 ARG B CA 1
ATOM 12931 C C . ARG B 1 820 ? -8.209 30.309 -2.123 1 89.7 820 ARG B C 1
ATOM 12933 O O . ARG B 1 820 ? -7.281 29.601 -1.726 1 89.7 820 ARG B O 1
ATOM 12940 N N . VAL B 1 821 ? -9.139 29.879 -2.966 1 83.55 821 VAL B N 1
ATOM 12941 C CA . VAL B 1 821 ? -9.037 28.578 -3.619 1 83.55 821 VAL B CA 1
ATOM 12942 C C . VAL B 1 821 ? -9.477 28.695 -5.077 1 83.55 821 VAL B C 1
ATOM 12944 O O . VAL B 1 821 ? -10.259 29.582 -5.426 1 83.55 821 VAL B O 1
#

Radius of gyration: 36.98 Å; Cα contacts (8 Å, |Δi|>4): 3123; chains: 2; bounding box: 93×102×94 Å

Secondary structure (DSSP, 8-state):
--HHHHHHHHHS-HHHHHH-SSTTS-STT---HHHHHHHHSTTHHHHHHHHB--HHHHHHHHTT-TTHHHHHHHHHHT-TTHHHHHBS--HHHHHHH-HHHHHHT--HHHHIIIIITTTT---HHHHHTTEEE-SS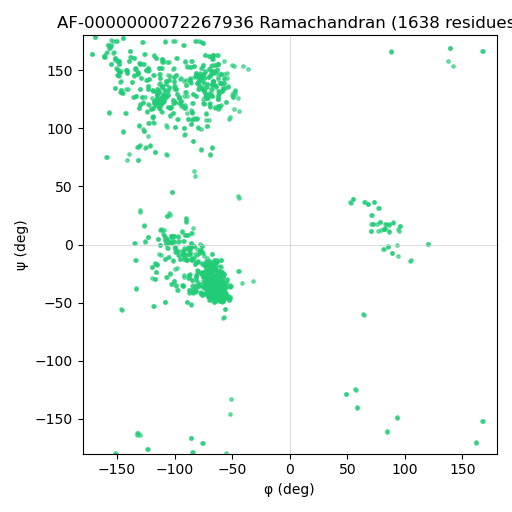PP-TTS-EEEEEES--SSSHHHHHHHHHHHHHTTTSEEEEEESS--TTHHHHHTT-SEEEE-S-HHHHHTT---GGGT---EEEE-SGGGTHHHHHHHHTT--EEEEE---GGG--STHHHHHHHHH-SEEEES-HHHHHHHHHHHHHTT--HHHHEEE--SS--------HHHHHHHHHHHHHHHTS--TTSEEEEEES-SSGGG-HHHHHHHHHHHHHH-TTEEEEEE-----TT-TTTHHHHHHHHHHTTTT-TTSSEEEE-SSTTHHHHHHH-SEEEE--SSBSS-HHHHHHHHTT-EEEEETTSBGGGSHHHHTTSSEEEE-TT-HHHHHHHHHHSPPPPP--S------PPPHHHHHHHHHHHHHHTPPPPPTT-------SS--SGGGHHHHHHHHHHHHHTT--SB-S-HHHHHHHHHH--STTGGGEEEEE--EE-GGGSPP-EEEEE-S--TTHHHHHHH-THHHH-SEEEEEES-HHHHHHHHHHHHTTT---EEEE--S-STTHHHHHHTTSTT-TTTT--EEEEEE----SS-HHHHHHHHHHHHHHHHB-SS-EESGGGGGGSTTEEEEEEPPSB----GGGGGGHHHHGGGSSSPPPSS-----TTS-EEEEHHHHHHHHHHH-TT--PPPSS--SSSSHHHHHHHHHHHHHHHTT-EEEEEE-TTS---/--HHHHHHHHHS-HHHHHH-SSTTS-STT---HHHHHHHHSTTHHHHHHHHB--HHHHHHHHTT-TTHHHHHHHHHHT-TTHHHHHBS--HHHHHHH-HHHHHHT--HHHHIIIIITTTT---HHHHHTTEEE-SSPP-TTS-EEEEEES--SSSHHHHHHHHHHHHHTTTSEEEEEESS--TTHHHHHTT-SEEEE-S-HHHHHTT---GGGT---EEEE-SGGGTHHHHHHHHTT--EEEEE---GGG--STHHHHHHHHH-SEEEES-HHHHHHHHHHHHHTT--HHHHEEE--SS--------HHHHHHHHHHHHHHHTS--TTSEEEEEES-SSGGG-HHHHHHHHHHHHHH-TTEEEEEE-----TT-TTTHHHHHHHHHHTTTT-TTSSEEEE-SSTTHHHHHHH-SEEEE--SSBSS-HHHHHHHHTT-EEEEETTSBGGGSHHHHTTSSEEEE-TT-HHHHHHHHHHSPPPPP--S------PPPHHHHHHHHHHHHHHTPPPPPTT-------SS--SGGGHHHHHHHHHHHHHTT--SB-S-HHHHHHHHHH--STTGGGEEEEE--EE-GGGSPP-EEEEE-S--TTHHHHHHH-THHHH-SEEEEEES-HHHHHHHHHHHHTTT---EEEE--S-STTHHHHHHTTSTT-TTTT--EEEEEE----TT-HHHHHHHHHHHHHHHHB-SS-EESGGGGGGSTTEEEEEEPPSB----GGGGGGHHHHGGGSSSPPPSS-----TTS-EEEEHHHHHHHHHHH-TT--PPPSS--SSSSHHHHHHHHHHHHHHHTT-EEEEEE-TTS---